Protein AF-0000000068604156 (afdb_homodimer)

Sequence (1608 aa):
MSEGEKRTTPAPGKDPLNFKDESNITRFVRPNRWLSLDIAGKPMLRINWVSAGLASLVLWGFVIWALSAGVNAATEVKGWQAWITVNWTWLYILTQDVWFIFIIYLLFTKFKDVKLGRDDEEPAFSDYEWFSMLFACGIGVGLYTYGVAEPMWYYRMNYYNPQKIPINNDDQRAQQAIFITLFHWGIHGWIPYVLVAITLGVVCYRHGRPMTIRAAFFPLLGENVNGLIGDLIDALSISCTTFGVCTSLGLGVTTIATTIARLNSDVDPNSDTTKGLIIWIITGIACGSVLMGLKNGIRVLSKITFSIGLIFLGALYALDDPMFLLSSVTQSIGHYLQWITVVGWDCDAWPILTQGLLGAGTNGWTHDDGSWKTTAKSWAGYALGKSNEHNVIDAVRATAGGELDATAMWGKRTYFGFMDDWTIFYWGWWISWAPFVGMFIARISRGRTVGQLIKGAFIAPILFGFVYLTTLGSLGIKMQRVAESAIGTNSSVDWSGNSVDCDAFGYGETKMLNMTSAGYAAGKQLQDAGYYPLSCRNGSDHILDVVEPYGKLARPLQTLILIAVSLYFITSSDSGSYVDDLISAMGYENPPVLQKVYWCFTEGALATALVYSGGLKMVQAVSIVAGFPYTLALNFMCISLWRALLDEDENEEHRRKRKSFNTCLFDFLEAFKPDTATSNAPNARERTICALKNFIFPYESIVKCKRATGASEQIAMIHGGIITGLLWTFIGLLASTKAGANAHGVAWLMFFIFVFCVASIRRELRTARNIIGGAMEDFCSVGALFPFALAQMEHEAECIEKMAMSEGEKRTTPAPGKDPLNFKDESNITRFVRPNRWLSLDIAGKPMLRINWVSAGLASLVLWGFVIWALSAGVNAATEVKGWQAWITVNWTWLYILTQDVWFIFIIYLLFTKFKDVKLGRDDEEPAFSDYEWFSMLFACGIGVGLYTYGVAEPMWYYRMNYYNPQKIPINNDDQRAQQAIFITLFHWGIHGWIPYVLVAITLGVVCYRHGRPMTIRAAFFPLLGENVNGLIGDLIDALSISCTTFGVCTSLGLGVTTIATTIARLNSDVDPNSDTTKGLIIWIITGIACGSVLMGLKNGIRVLSKITFSIGLIFLGALYALDDPMFLLSSVTQSIGHYLQWITVVGWDCDAWPILTQGLLGAGTNGWTHDDGSWKTTAKSWAGYALGKSNEHNVIDAVRATAGGELDATAMWGKRTYFGFMDDWTIFYWGWWISWAPFVGMFIARISRGRTVGQLIKGAFIAPILFGFVYLTTLGSLGIKMQRVAESAIGTNSSVDWSGNSVDCDAFGYGETKMLNMTSAGYAAGKQLQDAGYYPLSCRNGSDHILDVVEPYGKLARPLQTLILIAVSLYFITSSDSGSYVDDLISAMGYENPPVLQKVYWCFTEGALATALVYSGGLKMVQAVSIVAGFPYTLALNFMCISLWRALLDEDENEEHRRKRKSFNTCLFDFLEAFKPDTATSNAPNARERTICALKNFIFPYESIVKCKRATGASEQIAMIHGGIITGLLWTFIGLLASTKAGANAHGVAWLMFFIFVFCVASIRRELRTARNIIGGAMEDFCSVGALFPFALAQMEHEAECIEKMA

pLDDT: mean 85.17, std 14.93, range [21.44, 98.06]

Structure (mmCIF, N/CA/C/O backbone):
data_AF-0000000068604156-model_v1
#
loop_
_entity.id
_entity.type
_entity.pdbx_description
1 polymer 'BCCT transporter family'
#
loop_
_atom_site.group_PDB
_atom_site.id
_atom_site.type_symbol
_atom_site.label_atom_id
_atom_site.label_alt_id
_atom_site.label_comp_id
_atom_site.label_asym_id
_atom_site.label_entity_id
_atom_site.label_seq_id
_atom_site.pdbx_PDB_ins_code
_atom_site.Cartn_x
_atom_site.Cartn_y
_atom_site.Cartn_z
_atom_site.occupancy
_atom_site.B_iso_or_equiv
_atom_site.auth_seq_id
_atom_site.auth_comp_id
_atom_site.auth_asym_id
_atom_site.auth_atom_id
_atom_site.pdbx_PDB_model_num
ATOM 1 N N . MET A 1 1 ? 38.281 42.75 -22.125 1 22.11 1 MET A N 1
ATOM 2 C CA . MET A 1 1 ? 37.094 42.406 -21.312 1 22.11 1 MET A CA 1
ATOM 3 C C . MET A 1 1 ? 37.312 41.062 -20.609 1 22.11 1 MET A C 1
ATOM 5 O O . MET A 1 1 ? 37.625 40.062 -21.234 1 22.11 1 MET A O 1
ATOM 9 N N . SER A 1 2 ? 37.656 41.125 -19.281 1 25.17 2 SER A N 1
ATOM 10 C CA . SER A 1 2 ? 38.375 40.125 -18.5 1 25.17 2 SER A CA 1
ATOM 11 C C . SER A 1 2 ? 37.594 38.812 -18.422 1 25.17 2 SER A C 1
ATOM 13 O O . SER A 1 2 ? 36.375 38.812 -18.453 1 25.17 2 SER A O 1
ATOM 15 N N . GLU A 1 3 ? 38.125 37.719 -18.891 1 26.33 3 GLU A N 1
ATOM 16 C CA . GLU A 1 3 ? 37.688 36.312 -18.875 1 26.33 3 GLU A CA 1
ATOM 17 C C . GLU A 1 3 ? 37.062 35.969 -17.531 1 26.33 3 GLU A C 1
ATOM 19 O O . GLU A 1 3 ? 37.719 36.062 -16.484 1 26.33 3 GLU A O 1
ATOM 24 N N . GLY A 1 4 ? 35.875 36.375 -17.297 1 27.47 4 GLY A N 1
ATOM 25 C CA . GLY A 1 4 ? 35.094 36.094 -16.109 1 27.47 4 GLY A CA 1
ATOM 26 C C . GLY A 1 4 ? 35.312 34.688 -15.562 1 27.47 4 GLY A C 1
ATOM 27 O O . GLY A 1 4 ? 35.344 33.719 -16.328 1 27.47 4 GLY A O 1
ATOM 28 N N . GLU A 1 5 ? 36.156 34.562 -14.531 1 30.42 5 GLU A N 1
ATOM 29 C CA . GLU A 1 5 ? 36.5 33.344 -13.781 1 30.42 5 GLU A CA 1
ATOM 30 C C . GLU A 1 5 ? 35.281 32.438 -13.672 1 30.42 5 GLU A C 1
ATOM 32 O O . GLU A 1 5 ? 34.219 32.844 -13.242 1 30.42 5 GLU A O 1
ATOM 37 N N . LYS A 1 6 ? 35.281 31.438 -14.453 1 36.31 6 LYS A N 1
ATOM 38 C CA . LYS A 1 6 ? 34.344 30.328 -14.383 1 36.31 6 LYS A CA 1
ATOM 39 C C . LYS A 1 6 ? 33.969 30 -12.938 1 36.31 6 LYS A C 1
ATOM 41 O O . LYS A 1 6 ? 34.844 29.766 -12.102 1 36.31 6 LYS A O 1
ATOM 46 N N . ARG A 1 7 ? 32.906 30.562 -12.25 1 37.59 7 ARG A N 1
ATOM 47 C CA . ARG A 1 7 ? 32.188 30.344 -10.992 1 37.59 7 ARG A CA 1
ATOM 48 C C . ARG A 1 7 ? 32.125 28.859 -10.664 1 37.59 7 ARG A C 1
ATOM 50 O O . ARG A 1 7 ? 31.156 28.188 -11.031 1 37.59 7 ARG A O 1
ATOM 57 N N . THR A 1 8 ? 33.156 28.156 -10.547 1 38.06 8 THR A N 1
ATOM 58 C CA . THR A 1 8 ? 33.188 26.719 -10.297 1 38.06 8 THR A CA 1
ATOM 59 C C . THR A 1 8 ? 32.688 26.406 -8.883 1 38.06 8 THR A C 1
ATOM 61 O O . THR A 1 8 ? 33.219 26.984 -7.914 1 38.06 8 THR A O 1
ATOM 64 N N . THR A 1 9 ? 31.531 26.016 -8.648 1 44.81 9 THR A N 1
ATOM 65 C CA . THR A 1 9 ? 31.078 25.422 -7.406 1 44.81 9 THR A CA 1
ATOM 66 C C . THR A 1 9 ? 32.062 24.391 -6.895 1 44.81 9 THR A C 1
ATOM 68 O O . THR A 1 9 ? 32.562 23.562 -7.668 1 44.81 9 THR A O 1
ATOM 71 N N . PRO A 1 10 ? 32.719 24.672 -5.762 1 45.16 10 PRO A N 1
ATOM 72 C CA . PRO A 1 10 ? 33.688 23.703 -5.266 1 45.16 10 PRO A CA 1
ATOM 73 C C . PRO A 1 10 ? 33.156 22.281 -5.273 1 45.16 10 PRO A C 1
ATOM 75 O O . PRO A 1 10 ? 31.953 22.062 -5.148 1 45.16 10 PRO A O 1
ATOM 78 N N . ALA A 1 11 ? 33.969 21.344 -5.664 1 48.22 11 ALA A N 1
ATOM 79 C CA . ALA A 1 11 ? 33.688 19.906 -5.645 1 48.22 11 ALA A CA 1
ATOM 80 C C . ALA A 1 11 ? 33.156 19.484 -4.277 1 48.22 11 ALA A C 1
ATOM 82 O O . ALA A 1 11 ? 33.562 20.047 -3.25 1 48.22 11 ALA A O 1
ATOM 83 N N . PRO A 1 12 ? 32.156 18.547 -4.121 1 54.53 12 PRO A N 1
ATOM 84 C CA . PRO A 1 12 ? 31.656 18.016 -2.855 1 54.53 12 PRO A CA 1
ATOM 85 C C . PRO A 1 12 ? 32.781 17.656 -1.875 1 54.53 12 PRO A C 1
ATOM 87 O O . PRO A 1 12 ? 33.781 17.078 -2.271 1 54.53 12 PRO A O 1
ATOM 90 N N . GLY A 1 13 ? 32.75 18.172 -0.569 1 51.59 13 GLY A N 1
ATOM 91 C CA . GLY A 1 13 ? 33.719 17.828 0.482 1 51.59 13 GLY A CA 1
ATOM 92 C C . GLY A 1 13 ? 34.812 18.859 0.665 1 51.59 13 GLY A C 1
ATOM 93 O O . GLY A 1 13 ? 35.625 18.734 1.562 1 51.59 13 GLY A O 1
ATOM 94 N N . LYS A 1 14 ? 34.906 19.828 -0.326 1 57.41 14 LYS A N 1
ATOM 95 C CA . LYS A 1 14 ? 35.969 20.812 -0.213 1 57.41 14 LYS A CA 1
ATOM 96 C C . LYS A 1 14 ? 35.5 22.016 0.609 1 57.41 14 LYS A C 1
ATOM 98 O O . LYS A 1 14 ? 34.344 22.094 0.998 1 57.41 14 LYS A O 1
ATOM 103 N N . ASP A 1 15 ? 36.406 23.016 0.877 1 58.09 15 ASP A N 1
ATOM 104 C CA . ASP A 1 15 ? 36.156 24.125 1.802 1 58.09 15 ASP A CA 1
ATOM 105 C C . ASP A 1 15 ? 34.938 24.938 1.379 1 58.09 15 ASP A C 1
ATOM 107 O O . ASP A 1 15 ? 34.906 25.5 0.277 1 58.09 15 ASP A O 1
ATOM 111 N N . PRO A 1 16 ? 33.844 24.891 2.152 1 65.5 16 PRO A N 1
ATOM 112 C CA . PRO A 1 16 ? 32.625 25.625 1.828 1 65.5 16 PRO A CA 1
ATOM 113 C C . PRO A 1 16 ? 32.812 27.141 1.823 1 65.5 16 PRO A C 1
ATOM 115 O O . PRO A 1 16 ? 33.719 27.641 2.486 1 65.5 16 PRO A O 1
ATOM 118 N N . LEU A 1 17 ? 32.312 27.828 0.831 1 75.31 17 LEU A N 1
ATOM 119 C CA . LEU A 1 17 ? 32.281 29.281 0.786 1 75.31 17 LEU A CA 1
ATOM 120 C C . LEU A 1 17 ? 31.781 29.859 2.105 1 75.31 17 LEU A C 1
ATOM 122 O O . LEU A 1 17 ? 30.969 29.234 2.789 1 75.31 17 LEU A O 1
ATOM 126 N N . ASN A 1 18 ? 32.406 30.922 2.52 1 81.62 18 ASN A N 1
ATOM 127 C CA . ASN A 1 18 ? 31.969 31.641 3.699 1 81.62 18 ASN A CA 1
ATOM 128 C C . ASN A 1 18 ? 30.797 32.562 3.371 1 81.62 18 ASN A C 1
ATOM 130 O O . ASN A 1 18 ? 31 33.625 2.777 1 81.62 18 ASN A O 1
ATOM 134 N N . PHE A 1 19 ? 29.656 32.281 3.852 1 87.88 19 PHE A N 1
ATOM 135 C CA . PHE A 1 19 ? 28.469 33.062 3.467 1 87.88 19 PHE A CA 1
ATOM 136 C C . PHE A 1 19 ? 28.219 34.188 4.441 1 87.88 19 PHE A C 1
ATOM 138 O O . PHE A 1 19 ? 27.156 34.812 4.41 1 87.88 19 PHE A O 1
ATOM 145 N N . LYS A 1 20 ? 29.125 34.5 5.27 1 87 20 LYS A N 1
ATOM 146 C CA . LYS A 1 20 ? 29.125 35.75 6.039 1 87 20 LYS A CA 1
ATOM 147 C C . LYS A 1 20 ? 29.547 36.938 5.172 1 87 20 LYS A C 1
ATOM 149 O O . LYS A 1 20 ? 29.297 38.094 5.523 1 87 20 LYS A O 1
ATOM 154 N N . ASP A 1 21 ? 30.188 36.5 4.113 1 88.31 21 ASP A N 1
ATOM 155 C CA . ASP A 1 21 ? 30.641 37.5 3.133 1 88.31 21 ASP A CA 1
ATOM 156 C C . ASP A 1 21 ? 29.578 37.688 2.041 1 88.31 21 ASP A C 1
ATOM 158 O O . ASP A 1 21 ? 29.266 36.75 1.303 1 88.31 21 ASP A O 1
ATOM 162 N N . GLU A 1 22 ? 29.125 38.875 1.912 1 89.62 22 GLU A N 1
ATOM 163 C CA . GLU A 1 22 ? 28.078 39.219 0.962 1 89.62 22 GLU A CA 1
ATOM 164 C C . GLU A 1 22 ? 28.5 38.906 -0.468 1 89.62 22 GLU A C 1
ATOM 166 O O . GLU A 1 22 ? 27.656 38.531 -1.293 1 89.62 22 GLU A O 1
ATOM 171 N N . SER A 1 23 ? 29.781 39 -0.798 1 88.19 23 SER A N 1
ATOM 172 C CA . SER A 1 23 ? 30.281 38.781 -2.148 1 88.19 23 SER A CA 1
ATOM 173 C C . SER A 1 23 ? 30.047 37.312 -2.578 1 88.19 23 SER A C 1
ATOM 175 O O . SER A 1 23 ? 29.875 37.062 -3.766 1 88.19 23 SER A O 1
ATOM 177 N N . ASN A 1 24 ? 30.031 36.469 -1.601 1 89.12 24 ASN A N 1
ATOM 178 C CA . ASN A 1 24 ? 29.812 35.062 -1.916 1 89.12 24 ASN A CA 1
ATOM 179 C C . ASN A 1 24 ? 28.328 34.781 -2.176 1 89.12 24 ASN A C 1
ATOM 181 O O . ASN A 1 24 ? 27.984 33.844 -2.916 1 89.12 24 ASN A O 1
ATOM 185 N N . ILE A 1 25 ? 27.484 35.562 -1.622 1 90.69 25 ILE A N 1
ATOM 186 C CA . ILE A 1 25 ? 26.047 35.406 -1.786 1 90.69 25 ILE A CA 1
ATOM 187 C C . ILE A 1 25 ? 25.625 35.812 -3.197 1 90.69 25 ILE A C 1
ATOM 189 O O . ILE A 1 25 ? 24.797 35.156 -3.826 1 90.69 25 ILE A O 1
ATOM 193 N N . THR A 1 26 ? 26.219 36.844 -3.684 1 89.75 26 THR A N 1
ATOM 194 C CA . THR A 1 26 ? 25.828 37.406 -4.965 1 89.75 26 THR A CA 1
ATOM 195 C C . THR A 1 26 ? 26.172 36.469 -6.113 1 89.75 26 THR A C 1
ATOM 197 O O . THR A 1 26 ? 25.672 36.625 -7.223 1 89.75 26 THR A O 1
ATOM 200 N N . ARG A 1 27 ? 26.906 35.469 -5.797 1 86.12 27 ARG A N 1
ATOM 201 C CA . ARG A 1 27 ? 27.25 34.469 -6.793 1 86.12 27 ARG A CA 1
ATOM 202 C C . ARG A 1 27 ? 26.047 33.562 -7.094 1 86.12 27 ARG A C 1
ATOM 204 O O . ARG A 1 27 ? 26.016 32.875 -8.117 1 86.12 27 ARG A O 1
ATOM 211 N N . PHE A 1 28 ? 25.141 33.594 -6.223 1 89.44 28 PHE A N 1
ATOM 212 C CA . PHE A 1 28 ? 24.047 32.656 -6.32 1 89.44 28 PHE A CA 1
ATOM 213 C C . PHE A 1 28 ? 22.719 33.344 -6.566 1 89.44 28 PHE A C 1
ATOM 215 O O . PHE A 1 28 ? 21.656 32.781 -6.344 1 89.44 28 PHE A O 1
ATOM 222 N N . VAL A 1 29 ? 22.75 34.594 -6.902 1 88 29 VAL A N 1
ATOM 223 C CA . VAL A 1 29 ? 21.547 35.375 -7.191 1 88 29 VAL A CA 1
ATOM 224 C C . VAL A 1 29 ? 21.766 36.219 -8.445 1 88 29 VAL A C 1
ATOM 226 O O . VAL A 1 29 ? 22.859 36.688 -8.688 1 88 29 VAL A O 1
ATOM 229 N N . ARG A 1 30 ? 20.734 36.344 -9.148 1 86.81 30 ARG A N 1
ATOM 230 C CA . ARG A 1 30 ? 20.828 37.219 -10.305 1 86.81 30 ARG A CA 1
ATOM 231 C C . ARG A 1 30 ? 21.141 38.656 -9.883 1 86.81 30 ARG A C 1
ATOM 233 O O . ARG A 1 30 ? 20.609 39.125 -8.875 1 86.81 30 ARG A O 1
ATOM 240 N N . PRO A 1 31 ? 21.984 39.344 -10.617 1 81.69 31 PRO A N 1
ATOM 241 C CA . PRO A 1 31 ? 22.484 40.656 -10.195 1 81.69 31 PRO A CA 1
ATOM 242 C C . PRO A 1 31 ? 21.359 41.656 -9.984 1 81.69 31 PRO A C 1
ATOM 244 O O . PRO A 1 31 ? 21.422 42.469 -9.055 1 81.69 31 PRO A O 1
ATOM 247 N N . ASN A 1 32 ? 20.375 41.656 -10.727 1 86.69 32 ASN A N 1
ATOM 248 C CA . ASN A 1 32 ? 19.328 42.688 -10.625 1 86.69 32 ASN A CA 1
ATOM 249 C C . ASN A 1 32 ? 18.359 42.375 -9.492 1 86.69 32 ASN A C 1
ATOM 251 O O . ASN A 1 32 ? 17.406 43.125 -9.266 1 86.69 32 ASN A O 1
ATOM 255 N N . ARG A 1 33 ? 18.672 41.406 -8.719 1 91.94 33 ARG A N 1
ATOM 256 C CA . ARG A 1 33 ? 17.688 41 -7.711 1 91.94 33 ARG A CA 1
ATOM 257 C C . ARG A 1 33 ? 18.234 41.25 -6.305 1 91.94 33 ARG A C 1
ATOM 259 O O . ARG A 1 33 ? 17.484 41.188 -5.328 1 91.94 33 ARG A O 1
ATOM 266 N N . TRP A 1 34 ? 19.5 41.469 -6.191 1 93.38 34 TRP A N 1
ATOM 267 C CA . TRP A 1 34 ? 20.125 41.656 -4.883 1 93.38 34 TRP A CA 1
ATOM 268 C C . TRP A 1 34 ? 20.109 43.125 -4.484 1 93.38 34 TRP A C 1
ATOM 270 O O . TRP A 1 34 ? 20.562 44 -5.246 1 93.38 34 TRP A O 1
ATOM 280 N N . LEU A 1 35 ? 19.531 43.438 -3.4 1 93.75 35 LEU A N 1
ATOM 281 C CA . LEU A 1 35 ? 19.484 44.812 -2.883 1 93.75 35 LEU A CA 1
ATOM 282 C C . LEU A 1 35 ? 20.391 44.969 -1.67 1 93.75 35 LEU A C 1
ATOM 284 O O . LEU A 1 35 ? 20.203 44.281 -0.656 1 93.75 35 LEU A O 1
ATOM 288 N N . SER A 1 36 ? 21.438 45.688 -1.734 1 93.31 36 SER A N 1
ATOM 289 C CA . SER A 1 36 ? 22.359 46.062 -0.664 1 93.31 36 SER A CA 1
ATOM 290 C C . SER A 1 36 ? 22.25 47.531 -0.327 1 93.31 36 SER A C 1
ATOM 292 O O . SER A 1 36 ? 22.797 48.375 -1.042 1 93.31 36 SER A O 1
ATOM 294 N N . LEU A 1 37 ? 21.562 47.844 0.757 1 93.31 37 LEU A N 1
ATOM 295 C CA . LEU A 1 37 ? 21.312 49.219 1.115 1 93.31 37 LEU A CA 1
ATOM 296 C C . LEU A 1 37 ? 21.984 49.594 2.436 1 93.31 37 LEU A C 1
ATOM 298 O O . LEU A 1 37 ? 21.781 48.906 3.443 1 93.31 37 LEU A O 1
ATOM 302 N N . ASP A 1 38 ? 22.844 50.5 2.475 1 92.75 38 ASP A N 1
ATOM 303 C CA . ASP A 1 38 ? 23.484 51.062 3.674 1 92.75 38 ASP A CA 1
ATOM 304 C C . ASP A 1 38 ? 23.062 52.5 3.92 1 92.75 38 ASP A C 1
ATOM 306 O O . ASP A 1 38 ? 22.891 53.281 2.975 1 92.75 38 ASP A O 1
ATOM 310 N N . ILE A 1 39 ? 22.75 52.812 5.055 1 90.31 39 ILE A N 1
ATOM 311 C CA . ILE A 1 39 ? 22.469 54.188 5.445 1 90.31 39 ILE A CA 1
ATOM 312 C C . ILE A 1 39 ? 23.469 54.656 6.5 1 90.31 39 ILE A C 1
ATOM 314 O O . ILE A 1 39 ? 23.578 54.031 7.57 1 90.31 39 ILE A O 1
ATOM 318 N N . ALA A 1 40 ? 24.172 55.812 6.254 1 91.81 40 ALA A N 1
ATOM 319 C CA . ALA A 1 40 ? 25.156 56.406 7.156 1 91.81 40 ALA A CA 1
ATOM 320 C C . ALA A 1 40 ? 26.188 55.375 7.59 1 91.81 40 ALA A C 1
ATOM 322 O O . ALA A 1 40 ? 26.547 55.281 8.766 1 91.81 40 ALA A O 1
ATOM 323 N N . GLY A 1 41 ? 26.594 54.406 6.684 1 85.19 41 GLY A N 1
ATOM 324 C CA . GLY A 1 41 ? 27.641 53.438 6.938 1 85.19 41 GLY A CA 1
ATOM 325 C C . GLY A 1 41 ? 27.141 52.188 7.648 1 85.19 41 GLY A C 1
ATOM 326 O O . GLY A 1 41 ? 27.906 51.281 7.93 1 85.19 41 GLY A O 1
ATOM 327 N N . LYS A 1 42 ? 25.906 52.156 7.938 1 90.12 42 LYS A N 1
ATOM 328 C CA . LYS A 1 42 ? 25.328 51 8.602 1 90.12 42 LYS A CA 1
ATOM 329 C C . LYS A 1 42 ? 24.484 50.188 7.637 1 90.12 42 LYS A C 1
ATOM 331 O O . LYS A 1 42 ? 23.688 50.719 6.871 1 90.12 42 LYS A O 1
ATOM 336 N N . PRO A 1 43 ? 24.703 48.938 7.672 1 90.75 43 PRO A N 1
ATOM 337 C CA . PRO A 1 43 ? 23.891 48.094 6.789 1 90.75 43 PRO A CA 1
ATOM 338 C C . PRO A 1 43 ? 22.422 48.094 7.168 1 90.75 43 PRO A C 1
ATOM 340 O O . PRO A 1 43 ? 22.078 47.875 8.336 1 90.75 43 PRO A O 1
ATOM 343 N N . MET A 1 44 ? 21.562 48.344 6.176 1 91.38 44 MET A N 1
ATOM 344 C CA . MET A 1 44 ? 20.141 48.438 6.438 1 91.38 44 MET A CA 1
ATOM 345 C C . MET A 1 44 ? 19.391 47.25 5.805 1 91.38 44 MET A C 1
ATOM 347 O O . MET A 1 44 ? 18.484 46.688 6.422 1 91.38 44 MET A O 1
ATOM 351 N N . LEU A 1 45 ? 19.734 46.938 4.605 1 94.06 45 LEU A N 1
ATOM 352 C CA . LEU A 1 45 ? 19.062 45.844 3.91 1 94.06 45 LEU A CA 1
ATOM 353 C C . LEU A 1 45 ? 20.047 45 3.119 1 94.06 45 LEU A C 1
ATOM 355 O O . LEU A 1 45 ? 21 45.531 2.523 1 94.06 45 LEU A O 1
ATOM 359 N N . ARG A 1 46 ? 20.016 43.781 3.18 1 95.25 46 ARG A N 1
ATOM 360 C CA . ARG A 1 46 ? 20.672 42.75 2.361 1 95.25 46 ARG A CA 1
ATOM 361 C C . ARG A 1 46 ? 19.688 41.656 1.968 1 95.25 46 ARG A C 1
ATOM 363 O O . ARG A 1 46 ? 19.578 40.656 2.648 1 95.25 46 ARG A O 1
ATOM 370 N N . ILE A 1 47 ? 18.891 41.875 0.911 1 95.62 47 ILE A N 1
ATOM 371 C CA . ILE A 1 47 ? 17.812 40.938 0.612 1 95.62 47 ILE A CA 1
ATOM 372 C C . ILE A 1 47 ? 17.703 40.75 -0.897 1 95.62 47 ILE A C 1
ATOM 374 O O . ILE A 1 47 ? 18.172 41.562 -1.677 1 95.62 47 ILE A O 1
ATOM 378 N N . ASN A 1 48 ? 17.266 39.594 -1.276 1 96.38 48 ASN A N 1
ATOM 379 C CA . ASN A 1 48 ? 16.656 39.406 -2.596 1 96.38 48 ASN A CA 1
ATOM 380 C C . ASN A 1 48 ? 15.266 40 -2.654 1 96.38 48 ASN A C 1
ATOM 382 O O . ASN A 1 48 ? 14.305 39.438 -2.148 1 96.38 48 ASN A O 1
ATOM 386 N N . TRP A 1 49 ? 15.117 41.094 -3.318 1 95.25 49 TRP A N 1
ATOM 387 C CA . TRP A 1 49 ? 13.906 41.906 -3.184 1 95.25 49 TRP A CA 1
ATOM 388 C C . TRP A 1 49 ? 12.734 41.25 -3.908 1 95.25 49 TRP A C 1
ATOM 390 O O . TRP A 1 49 ? 11.578 41.531 -3.625 1 95.25 49 TRP A O 1
ATOM 400 N N . VAL A 1 50 ? 12.984 40.344 -4.816 1 95.56 50 VAL A N 1
ATOM 401 C CA . VAL A 1 50 ? 11.898 39.688 -5.52 1 95.56 50 VAL A CA 1
ATOM 402 C C . VAL A 1 50 ? 11.234 38.656 -4.602 1 95.56 50 VAL A C 1
ATOM 404 O O . VAL A 1 50 ? 10.016 38.688 -4.41 1 95.56 50 VAL A O 1
ATOM 407 N N . SER A 1 51 ? 12.055 37.719 -4.07 1 95.62 51 SER A N 1
ATOM 408 C CA . SER A 1 51 ? 11.492 36.719 -3.184 1 95.62 51 SER A CA 1
ATOM 409 C C . SER A 1 51 ? 10.875 37.344 -1.939 1 95.62 51 SER A C 1
ATOM 411 O O . SER A 1 51 ? 9.766 37 -1.538 1 95.62 51 SER A O 1
ATOM 413 N N . ALA A 1 52 ? 11.578 38.281 -1.325 1 96.5 52 ALA A N 1
ATOM 414 C CA . ALA A 1 52 ? 11.078 38.969 -0.134 1 96.5 52 ALA A CA 1
ATOM 415 C C . ALA A 1 52 ? 9.812 39.75 -0.445 1 96.5 52 ALA A C 1
ATOM 417 O O . ALA A 1 52 ? 8.875 39.781 0.357 1 96.5 52 ALA A O 1
ATOM 418 N N . GLY A 1 53 ? 9.867 40.438 -1.541 1 96.62 53 GLY A N 1
ATOM 419 C CA . GLY A 1 53 ? 8.711 41.219 -1.954 1 96.62 53 GLY A CA 1
ATOM 420 C C . GLY A 1 53 ? 7.484 40.375 -2.232 1 96.62 53 GLY A C 1
ATOM 421 O O . GLY A 1 53 ? 6.375 40.719 -1.831 1 96.62 53 GLY A O 1
ATOM 422 N N . LEU A 1 54 ? 7.715 39.281 -2.92 1 96.5 54 LEU A N 1
ATOM 423 C CA . LEU A 1 54 ? 6.605 38.375 -3.219 1 96.5 54 LEU A CA 1
ATOM 424 C C . LEU A 1 54 ? 6.012 37.812 -1.938 1 96.5 54 LEU A C 1
ATOM 426 O O . LEU A 1 54 ? 4.789 37.75 -1.79 1 96.5 54 LEU A O 1
ATOM 430 N N . ALA A 1 55 ? 6.867 37.375 -1.063 1 96.88 55 ALA A N 1
ATOM 431 C CA . ALA A 1 55 ? 6.398 36.875 0.217 1 96.88 55 ALA A CA 1
ATOM 432 C C . ALA A 1 55 ? 5.641 37.938 1 1 96.88 55 ALA A C 1
ATOM 434 O O . ALA A 1 55 ? 4.578 37.656 1.568 1 96.88 55 ALA A O 1
ATOM 435 N N . SER A 1 56 ? 6.172 39.125 1 1 97.31 56 SER A N 1
ATOM 436 C CA . SER A 1 56 ? 5.547 40.25 1.721 1 97.31 56 SER A CA 1
ATOM 437 C C . SER A 1 56 ? 4.184 40.594 1.131 1 97.31 56 SER A C 1
ATOM 439 O O . SER A 1 56 ? 3.244 40.906 1.865 1 97.31 56 SER A O 1
ATOM 441 N N . LEU A 1 57 ? 4.141 40.562 -0.126 1 97.06 57 LEU A N 1
ATOM 442 C CA . LEU A 1 57 ? 2.877 40.844 -0.798 1 97.06 57 LEU A CA 1
ATOM 443 C C . LEU A 1 57 ? 1.803 39.844 -0.39 1 97.06 57 LEU A C 1
ATOM 445 O O . LEU A 1 57 ? 0.657 40.219 -0.138 1 97.06 57 LEU A O 1
ATOM 449 N N . VAL A 1 58 ? 2.16 38.656 -0.362 1 94.94 58 VAL A N 1
ATOM 450 C CA . VAL A 1 58 ? 1.208 37.594 0.006 1 94.94 58 VAL A CA 1
ATOM 451 C C . VAL A 1 58 ? 0.805 37.75 1.47 1 94.94 58 VAL A C 1
ATOM 453 O O . VAL A 1 58 ? -0.382 37.719 1.802 1 94.94 58 VAL A O 1
ATOM 456 N N . LEU A 1 59 ? 1.749 37.938 2.332 1 95.44 59 LEU A N 1
ATOM 457 C CA . LEU A 1 59 ? 1.508 38 3.771 1 95.44 59 LEU A CA 1
ATOM 458 C C . LEU A 1 59 ? 0.733 39.25 4.148 1 95.44 59 LEU A C 1
ATOM 460 O O . LEU A 1 59 ? -0.294 39.188 4.828 1 95.44 59 LEU A O 1
ATOM 464 N N . TRP A 1 60 ? 1.184 40.375 3.697 1 96.19 60 TRP A N 1
ATOM 465 C CA . TRP A 1 60 ? 0.517 41.625 4.055 1 96.19 60 TRP A CA 1
ATOM 466 C C . TRP A 1 60 ? -0.791 41.781 3.285 1 96.19 60 TRP A C 1
ATOM 468 O O . TRP A 1 60 ? -1.754 42.344 3.799 1 96.19 60 TRP A O 1
ATOM 478 N N . GLY A 1 61 ? -0.767 41.344 2.047 1 95.44 61 GLY A N 1
ATOM 479 C CA . GLY A 1 61 ? -2.043 41.25 1.354 1 95.44 61 GLY A CA 1
ATOM 480 C C . GLY A 1 61 ? -3.098 40.469 2.113 1 95.44 61 GLY A C 1
ATOM 481 O O . GLY A 1 61 ? -4.254 40.906 2.197 1 95.44 61 GLY A O 1
ATOM 482 N N . PHE A 1 62 ? -2.697 39.406 2.627 1 92.81 62 PHE A N 1
ATOM 483 C CA . PHE A 1 62 ? -3.613 38.594 3.396 1 92.81 62 PHE A CA 1
ATOM 484 C C . PHE A 1 62 ? -4.031 39.281 4.684 1 92.81 62 PHE A C 1
ATOM 486 O O . PHE A 1 62 ? -5.199 39.219 5.074 1 92.81 62 PHE A O 1
ATOM 493 N N . VAL A 1 63 ? -3.094 39.875 5.422 1 92.06 63 VAL A N 1
ATOM 494 C CA . VAL A 1 63 ? -3.367 40.594 6.664 1 92.06 63 VAL A CA 1
ATOM 495 C C . VAL A 1 63 ? -4.418 41.656 6.414 1 92.06 63 VAL A C 1
ATOM 497 O O . VAL A 1 63 ? -5.41 41.75 7.141 1 92.06 63 VAL A O 1
ATOM 500 N N . ILE A 1 64 ? -4.207 42.406 5.375 1 94.94 64 ILE A N 1
ATOM 501 C CA . ILE A 1 64 ? -5.117 43.5 5.047 1 94.94 64 ILE A CA 1
ATOM 502 C C . ILE A 1 64 ? -6.488 42.938 4.684 1 94.94 64 ILE A C 1
ATOM 504 O O . ILE A 1 64 ? -7.516 43.406 5.148 1 94.94 64 ILE A O 1
ATOM 508 N N . TRP A 1 65 ? -6.449 41.906 3.943 1 93.56 65 TRP A N 1
ATOM 509 C CA . TRP A 1 65 ? -7.707 41.281 3.539 1 93.56 65 TRP A CA 1
ATOM 510 C C . TRP A 1 65 ? -8.445 40.719 4.742 1 93.56 65 TRP A C 1
ATOM 512 O O . TRP A 1 65 ? -9.648 40.938 4.898 1 93.56 65 TRP A O 1
ATOM 522 N N . ALA A 1 66 ? -7.77 39.969 5.586 1 91.56 66 ALA A N 1
ATOM 523 C CA . ALA A 1 66 ? -8.383 39.344 6.746 1 91.56 66 ALA A CA 1
ATOM 524 C C . ALA A 1 66 ? -8.977 40.375 7.699 1 91.56 66 ALA A C 1
ATOM 526 O O . ALA A 1 66 ? -10.078 40.188 8.211 1 91.56 66 ALA A O 1
ATOM 527 N N . LEU A 1 67 ? -8.312 41.469 7.941 1 90.88 67 LEU A N 1
ATOM 528 C CA . LEU A 1 67 ? -8.781 42.5 8.852 1 90.88 67 LEU A CA 1
ATOM 529 C C . LEU A 1 67 ? -9.945 43.281 8.25 1 90.88 67 LEU A C 1
ATOM 531 O O . LEU A 1 67 ? -10.852 43.688 8.969 1 90.88 67 LEU A O 1
ATOM 535 N N . SER A 1 68 ? -9.922 43.438 6.973 1 93.12 68 SER A N 1
ATOM 536 C CA . SER A 1 68 ? -10.992 44.156 6.301 1 93.12 68 SER A CA 1
ATOM 537 C C . SER A 1 68 ? -12.258 43.312 6.203 1 93.12 68 SER A C 1
ATOM 539 O O . SER A 1 68 ? -13.367 43.844 6.363 1 93.12 68 SER A O 1
ATOM 541 N N . ALA A 1 69 ? -12.094 42.062 5.945 1 90.44 69 ALA A N 1
ATOM 542 C CA . ALA A 1 69 ? -13.234 41.156 5.766 1 90.44 69 ALA A CA 1
ATOM 543 C C . ALA A 1 69 ? -13.812 40.75 7.113 1 90.44 69 ALA A C 1
ATOM 545 O O . ALA A 1 69 ? -14.977 40.344 7.199 1 90.44 69 ALA A O 1
ATOM 546 N N . GLY A 1 70 ? -13.031 40.781 8.133 1 85.56 70 GLY A N 1
ATOM 547 C CA . GLY A 1 70 ? -13.484 40.406 9.461 1 85.56 70 GLY A CA 1
ATOM 548 C C . GLY A 1 70 ? -13.906 38.938 9.539 1 85.56 70 GLY A C 1
ATOM 549 O O . GLY A 1 70 ? -13.172 38.062 9.109 1 85.56 70 GLY A O 1
ATOM 550 N N . VAL A 1 71 ? -15.062 38.656 9.984 1 80.5 71 VAL A N 1
ATOM 551 C CA . VAL A 1 71 ? -15.57 37.312 10.266 1 80.5 71 VAL A CA 1
ATOM 552 C C . VAL A 1 71 ? -15.828 36.594 8.961 1 80.5 71 VAL A C 1
ATOM 554 O O . VAL A 1 71 ? -15.727 35.344 8.906 1 80.5 71 VAL A O 1
ATOM 557 N N . ASN A 1 72 ? -16.031 37.281 7.945 1 84.12 72 ASN A N 1
ATOM 558 C CA . ASN A 1 72 ? -16.266 36.688 6.645 1 84.12 72 ASN A CA 1
ATOM 559 C C . ASN A 1 72 ? -15 36 6.109 1 84.12 72 ASN A C 1
ATOM 561 O O . ASN A 1 72 ? -15.086 35.062 5.305 1 84.12 72 ASN A O 1
ATOM 565 N N . ALA A 1 73 ? -13.898 36.469 6.543 1 86.94 73 ALA A N 1
ATOM 566 C CA . ALA A 1 73 ? -12.641 35.875 6.109 1 86.94 73 ALA A CA 1
ATOM 567 C C . ALA A 1 73 ? -12.531 34.438 6.586 1 86.94 73 ALA A C 1
ATOM 569 O O . ALA A 1 73 ? -12.07 33.562 5.844 1 86.94 73 ALA A O 1
ATOM 570 N N . ALA A 1 74 ? -13.016 34.219 7.742 1 85 74 ALA A N 1
ATOM 571 C CA . ALA A 1 74 ? -12.945 32.875 8.305 1 85 74 ALA A CA 1
ATOM 572 C C . ALA A 1 74 ? -13.82 31.891 7.52 1 85 74 ALA A C 1
ATOM 574 O O . ALA A 1 74 ? -13.438 30.75 7.301 1 85 74 ALA A O 1
ATOM 575 N N . THR A 1 75 ? -14.914 32.344 7.109 1 81.69 75 THR A N 1
ATOM 576 C CA . THR A 1 75 ? -15.828 31.531 6.34 1 81.69 75 THR A CA 1
ATOM 577 C C . THR A 1 75 ? -15.227 31.156 4.988 1 81.69 75 THR A C 1
ATOM 579 O O . THR A 1 75 ? -15.328 30.016 4.543 1 81.69 75 THR A O 1
ATOM 582 N N . GLU A 1 76 ? -14.602 32.125 4.414 1 83.25 76 GLU A N 1
ATOM 583 C CA . GLU A 1 76 ? -13.992 31.875 3.107 1 83.25 76 GLU A CA 1
ATOM 584 C C . GLU A 1 76 ? -12.828 30.906 3.207 1 83.25 76 GLU A C 1
ATOM 586 O O . GLU A 1 76 ? -12.711 29.984 2.396 1 83.25 76 GLU A O 1
ATOM 591 N N . VAL A 1 77 ? -12.016 31.125 4.152 1 86.69 77 VAL A N 1
ATOM 592 C CA . VAL A 1 77 ? -10.836 30.281 4.305 1 86.69 77 VAL A CA 1
ATOM 593 C C . VAL A 1 77 ? -11.25 28.859 4.668 1 86.69 77 VAL A C 1
ATOM 595 O O . VAL A 1 77 ? -10.617 27.891 4.234 1 86.69 77 VAL A O 1
ATOM 598 N N . LYS A 1 78 ? -12.297 28.703 5.43 1 83.88 78 LYS A N 1
ATOM 599 C CA . LYS A 1 78 ? -12.812 27.375 5.766 1 83.88 78 LYS A CA 1
ATOM 600 C C . LYS A 1 78 ? -13.352 26.672 4.523 1 83.88 78 LYS A C 1
ATOM 602 O O . LYS A 1 78 ? -13.25 25.453 4.414 1 83.88 78 LYS A O 1
ATOM 607 N N . GLY A 1 79 ? -13.867 27.469 3.641 1 82.81 79 GLY A N 1
ATOM 608 C CA . GLY A 1 79 ? -14.273 26.922 2.359 1 82.81 79 GLY A CA 1
ATOM 609 C C . GLY A 1 79 ? -13.117 26.359 1.555 1 82.81 79 GLY A C 1
ATOM 610 O O . GLY A 1 79 ? -13.242 25.297 0.936 1 82.81 79 GLY A O 1
ATOM 611 N N . TRP A 1 80 ? -11.977 27.141 1.63 1 85.31 80 TRP A N 1
ATOM 612 C CA . TRP A 1 80 ? -10.789 26.672 0.938 1 85.31 80 TRP A CA 1
ATOM 613 C C . TRP A 1 80 ? -10.273 25.375 1.561 1 85.31 80 TRP A C 1
ATOM 615 O O . TRP A 1 80 ? -9.883 24.453 0.848 1 85.31 80 TRP A O 1
ATOM 625 N N . GLN A 1 81 ? -10.328 25.328 2.83 1 86.88 81 GLN A N 1
ATOM 626 C CA . GLN A 1 81 ? -9.898 24.141 3.547 1 86.88 81 GLN A CA 1
ATOM 627 C C . GLN A 1 81 ? -10.758 22.922 3.176 1 86.88 81 GLN A C 1
ATOM 629 O O . GLN A 1 81 ? -10.234 21.844 2.912 1 86.88 81 GLN A O 1
ATOM 634 N N . ALA A 1 82 ? -12.031 23.078 3.162 1 83.06 82 ALA A N 1
ATOM 635 C CA . ALA A 1 82 ? -12.953 22 2.85 1 83.06 82 ALA A CA 1
ATOM 636 C C . ALA A 1 82 ? -12.742 21.484 1.427 1 83.06 82 ALA A C 1
ATOM 638 O O . ALA A 1 82 ? -12.828 20.281 1.176 1 83.06 82 ALA A O 1
ATOM 639 N N . TRP A 1 83 ? -12.469 22.422 0.562 1 84.69 83 TRP A N 1
ATOM 640 C CA . TRP A 1 83 ? -12.211 22.047 -0.824 1 84.69 83 TRP A CA 1
ATOM 641 C C . TRP A 1 83 ? -10.969 21.156 -0.925 1 84.69 83 TRP A C 1
ATOM 643 O O . TRP A 1 83 ? -10.953 20.188 -1.679 1 84.69 83 TRP A O 1
ATOM 653 N N . ILE A 1 84 ? -9.992 21.5 -0.199 1 87.75 84 ILE A N 1
ATOM 654 C CA . ILE A 1 84 ? -8.758 20.719 -0.198 1 87.75 84 ILE A CA 1
ATOM 655 C C . ILE A 1 84 ? -9.016 19.344 0.382 1 87.75 84 ILE A C 1
ATOM 657 O O . ILE A 1 84 ? -8.57 18.328 -0.176 1 87.75 84 ILE A O 1
ATOM 661 N N . THR A 1 85 ? -9.766 19.25 1.415 1 86.06 85 THR A N 1
ATOM 662 C CA . THR A 1 85 ? -10.023 17.984 2.082 1 86.06 85 THR A CA 1
ATOM 663 C C . THR A 1 85 ? -10.82 17.047 1.171 1 86.06 85 THR A C 1
ATOM 665 O O . THR A 1 85 ? -10.5 15.867 1.054 1 86.06 85 THR A O 1
ATOM 668 N N . VAL A 1 86 ? -11.797 17.578 0.481 1 82.31 86 VAL A N 1
ATOM 669 C CA . VAL A 1 86 ? -12.695 16.766 -0.33 1 82.31 86 VAL A CA 1
ATOM 670 C C . VAL A 1 86 ? -11.961 16.25 -1.563 1 82.31 86 VAL A C 1
ATOM 672 O O . VAL A 1 86 ? -12.156 15.102 -1.978 1 82.31 86 VAL A O 1
ATOM 675 N N . ASN A 1 87 ? -11.008 17.078 -2.012 1 85.12 87 ASN A N 1
ATOM 676 C CA . ASN A 1 87 ? -10.461 16.75 -3.322 1 85.12 87 ASN A CA 1
ATOM 677 C C . ASN A 1 87 ? -9.047 16.172 -3.209 1 85.12 87 ASN A C 1
ATOM 679 O O . ASN A 1 87 ? -8.594 15.453 -4.098 1 85.12 87 ASN A O 1
ATOM 683 N N . TRP A 1 88 ? -8.375 16.484 -2.139 1 89.62 88 TRP A N 1
ATOM 684 C CA . TRP A 1 88 ? -6.941 16.219 -2.195 1 89.62 88 TRP A CA 1
ATOM 685 C C . TRP A 1 88 ? -6.484 15.43 -0.974 1 89.62 88 TRP A C 1
ATOM 687 O O . TRP A 1 88 ? -5.285 15.336 -0.708 1 89.62 88 TRP A O 1
ATOM 697 N N . THR A 1 89 ? -7.418 14.844 -0.242 1 91.31 89 THR A N 1
ATOM 698 C CA . THR A 1 89 ? -7.047 14.008 0.896 1 91.31 89 THR A CA 1
ATOM 699 C C . THR A 1 89 ? -6.113 12.883 0.461 1 91.31 89 THR A C 1
ATOM 701 O O . THR A 1 89 ? -5.137 12.578 1.15 1 91.31 89 THR A O 1
ATOM 704 N N . TRP A 1 90 ? -6.352 12.32 -0.69 1 93 90 TRP A N 1
ATOM 705 C CA . TRP A 1 90 ? -5.523 11.227 -1.173 1 93 90 TRP A CA 1
ATOM 706 C C . TRP A 1 90 ? -4.074 11.672 -1.348 1 93 90 TRP A C 1
ATOM 708 O O . TRP A 1 90 ? -3.148 10.914 -1.051 1 93 90 TRP A O 1
ATOM 718 N N . LEU A 1 91 ? -3.854 12.828 -1.83 1 92.94 91 LEU A N 1
ATOM 719 C CA . LEU A 1 91 ? -2.506 13.328 -2.076 1 92.94 91 LEU A CA 1
ATOM 720 C C . LEU A 1 91 ? -1.762 13.555 -0.764 1 92.94 91 LEU A C 1
ATOM 722 O O . LEU A 1 91 ? -0.591 13.18 -0.64 1 92.94 91 LEU A O 1
ATOM 726 N N . TYR A 1 92 ? -2.461 14.18 0.217 1 93.5 92 TYR A N 1
ATOM 727 C CA . TYR A 1 92 ? -1.854 14.414 1.523 1 93.5 92 TYR A CA 1
ATOM 728 C C . TYR A 1 92 ? -1.442 13.094 2.174 1 93.5 92 TYR A C 1
ATOM 730 O O . TYR A 1 92 ? -0.33 12.977 2.691 1 93.5 92 TYR A O 1
ATOM 738 N N . ILE A 1 93 ? -2.334 12.125 2.082 1 95.19 93 ILE A N 1
ATOM 739 C CA . ILE A 1 93 ? -2.117 10.859 2.771 1 95.19 93 ILE A CA 1
ATOM 740 C C . ILE A 1 93 ? -1.04 10.055 2.049 1 95.19 93 ILE A C 1
ATOM 742 O O . ILE A 1 93 ? -0.094 9.57 2.674 1 95.19 93 ILE A O 1
ATOM 746 N N . LEU A 1 94 ? -1.139 9.953 0.782 1 94.19 94 LEU A N 1
ATOM 747 C CA . LEU A 1 94 ? -0.192 9.156 0.003 1 94.19 94 LEU A CA 1
ATOM 748 C C . LEU A 1 94 ? 1.22 9.719 0.127 1 94.19 94 LEU A C 1
ATOM 750 O O . LEU A 1 94 ? 2.178 8.969 0.317 1 94.19 94 LEU A O 1
ATOM 754 N N . THR A 1 95 ? 1.361 11.008 0.042 1 95 95 THR A N 1
ATOM 755 C CA . THR A 1 95 ? 2.688 11.617 0.042 1 95 95 THR A CA 1
ATOM 756 C C . THR A 1 95 ? 3.369 11.422 1.394 1 95 95 THR A C 1
ATOM 758 O O . THR A 1 95 ? 4.566 11.141 1.456 1 95 95 THR A O 1
ATOM 761 N N . GLN A 1 96 ? 2.582 11.586 2.496 1 95.44 96 GLN A N 1
ATOM 762 C CA . GLN A 1 96 ? 3.156 11.398 3.824 1 95.44 96 GLN A CA 1
ATOM 763 C C . GLN A 1 96 ? 3.764 10.008 3.965 1 95.44 96 GLN A C 1
ATOM 765 O O . GLN A 1 96 ? 4.863 9.859 4.5 1 95.44 96 GLN A O 1
ATOM 770 N N . ASP A 1 97 ? 3.047 9.055 3.463 1 95.31 97 ASP A N 1
ATOM 771 C CA . ASP A 1 97 ? 3.498 7.668 3.594 1 95.31 97 ASP A CA 1
ATOM 772 C C . ASP A 1 97 ? 4.676 7.387 2.662 1 95.31 97 ASP A C 1
ATOM 774 O O . ASP A 1 97 ? 5.605 6.664 3.029 1 95.31 97 ASP A O 1
ATOM 778 N N . VAL A 1 98 ? 4.664 7.961 1.482 1 94.12 98 VAL A N 1
ATOM 779 C CA . VAL A 1 98 ? 5.754 7.77 0.533 1 94.12 98 VAL A CA 1
ATOM 780 C C . VAL A 1 98 ? 7.023 8.438 1.062 1 94.12 98 VAL A C 1
ATOM 782 O O . VAL A 1 98 ? 8.117 7.875 0.967 1 94.12 98 VAL A O 1
ATOM 785 N N . TRP A 1 99 ? 6.898 9.688 1.638 1 97.06 99 TRP A N 1
ATOM 786 C CA . TRP A 1 99 ? 8.047 10.367 2.234 1 97.06 99 TRP A CA 1
ATOM 787 C C . TRP A 1 99 ? 8.648 9.539 3.363 1 97.06 99 TRP A C 1
ATOM 789 O O . TRP A 1 99 ? 9.867 9.453 3.498 1 97.06 99 TRP A O 1
ATOM 799 N N . PHE A 1 100 ? 7.773 8.875 4.156 1 96.44 100 PHE A N 1
ATOM 800 C CA . PHE A 1 100 ? 8.219 8.039 5.266 1 96.44 100 PHE A CA 1
ATOM 801 C C . PHE A 1 100 ? 9.031 6.855 4.754 1 96.44 100 PHE A C 1
ATOM 803 O O . PHE A 1 100 ? 10.109 6.57 5.27 1 96.44 100 PHE A O 1
ATOM 810 N N . ILE A 1 101 ? 8.477 6.164 3.756 1 94.12 101 ILE A N 1
ATOM 811 C CA . ILE A 1 101 ? 9.148 5 3.186 1 94.12 101 ILE A CA 1
ATOM 812 C C . ILE A 1 101 ? 10.5 5.418 2.605 1 94.12 101 ILE A C 1
ATOM 814 O O . ILE A 1 101 ? 11.5 4.711 2.77 1 94.12 101 ILE A O 1
ATOM 818 N N . PHE A 1 102 ? 10.586 6.57 2.01 1 94.94 102 PHE A N 1
ATOM 819 C CA . PHE A 1 102 ? 11.797 7.09 1.396 1 94.94 102 PHE A CA 1
ATOM 820 C C . PHE A 1 102 ? 12.867 7.359 2.451 1 94.94 102 PHE A C 1
ATOM 822 O O . PHE A 1 102 ? 14.016 6.945 2.299 1 94.94 102 PHE A O 1
ATOM 829 N N . ILE A 1 103 ? 12.453 8.008 3.562 1 96.06 103 ILE A N 1
ATOM 830 C CA . ILE A 1 103 ? 13.391 8.367 4.621 1 96.06 103 ILE A CA 1
ATOM 831 C C . ILE A 1 103 ? 13.906 7.102 5.301 1 96.06 103 ILE A C 1
ATOM 833 O O . ILE A 1 103 ? 15.109 6.98 5.574 1 96.06 103 ILE A O 1
ATOM 837 N N . ILE A 1 104 ? 13.047 6.105 5.551 1 94.56 104 ILE A N 1
ATOM 838 C CA . ILE A 1 104 ? 13.461 4.859 6.188 1 94.56 104 ILE A CA 1
ATOM 839 C C . ILE A 1 104 ? 14.367 4.07 5.242 1 94.56 104 ILE A C 1
ATOM 841 O O . ILE A 1 104 ? 15.32 3.428 5.684 1 94.56 104 ILE A O 1
ATOM 845 N N . TYR A 1 105 ? 14.023 4.121 3.99 1 93.69 105 TYR A N 1
ATOM 846 C CA . TYR A 1 105 ? 14.844 3.453 2.988 1 93.69 105 TYR A CA 1
ATOM 847 C C . TYR A 1 105 ? 16.281 3.965 3.033 1 93.69 105 TYR A C 1
ATOM 849 O O . TYR A 1 105 ? 17.219 3.184 2.91 1 93.69 105 TYR A O 1
ATOM 857 N N . LEU A 1 106 ? 16.5 5.277 3.23 1 93.31 106 LEU A N 1
ATOM 858 C CA . LEU A 1 106 ? 17.828 5.879 3.273 1 93.31 106 LEU A CA 1
ATOM 859 C C . LEU A 1 106 ? 18.656 5.289 4.41 1 93.31 106 LEU A C 1
ATOM 861 O O . LEU A 1 106 ? 19.875 5.145 4.289 1 93.31 106 LEU A O 1
ATOM 865 N N . LEU A 1 107 ? 18.016 4.844 5.504 1 92.69 107 LEU A N 1
ATOM 866 C CA . LEU A 1 107 ? 18.688 4.285 6.664 1 92.69 107 LEU A CA 1
ATOM 867 C C . LEU A 1 107 ? 19.312 2.93 6.332 1 92.69 107 LEU A C 1
ATOM 869 O O . LEU A 1 107 ? 20.25 2.484 7.008 1 92.69 107 LEU A O 1
ATOM 873 N N . PHE A 1 108 ? 18.766 2.352 5.273 1 88.88 108 PHE A N 1
ATOM 874 C CA . PHE A 1 108 ? 19.25 1.014 4.934 1 88.88 108 PHE A CA 1
ATOM 875 C C . PHE A 1 108 ? 20.156 1.054 3.713 1 88.88 108 PHE A C 1
ATOM 877 O O . PHE A 1 108 ? 20.5 0.01 3.156 1 88.88 108 PHE A O 1
ATOM 884 N N . THR A 1 109 ? 20.531 2.189 3.316 1 89.19 109 THR A N 1
ATOM 885 C CA . THR A 1 109 ? 21.469 2.359 2.203 1 89.19 109 THR A CA 1
ATOM 886 C C . THR A 1 109 ? 22.797 2.928 2.686 1 89.19 109 THR A C 1
ATOM 888 O O . THR A 1 109 ? 22.938 3.279 3.859 1 89.19 109 THR A O 1
ATOM 891 N N . LYS A 1 110 ? 23.719 3.053 1.768 1 90 110 LYS A N 1
ATOM 892 C CA . LYS A 1 110 ? 25.031 3.611 2.078 1 90 110 LYS A CA 1
ATOM 893 C C . LYS A 1 110 ? 24.938 5.117 2.318 1 90 110 LYS A C 1
ATOM 895 O O . LYS A 1 110 ? 25.844 5.707 2.902 1 90 110 LYS A O 1
ATOM 900 N N . PHE A 1 111 ? 23.875 5.715 2 1 93.5 111 PHE A N 1
ATOM 901 C CA . PHE A 1 111 ? 23.75 7.164 2.072 1 93.5 111 PHE A CA 1
ATOM 902 C C . PHE A 1 111 ? 23.578 7.625 3.514 1 93.5 111 PHE A C 1
ATOM 904 O O . PHE A 1 111 ? 23.719 8.812 3.818 1 93.5 111 PHE A O 1
ATOM 911 N N . LYS A 1 112 ? 23.219 6.699 4.41 1 94.5 112 LYS A N 1
ATOM 912 C CA . LYS A 1 112 ? 23.094 7.047 5.82 1 94.5 112 LYS A CA 1
ATOM 913 C C . LYS A 1 112 ? 24.422 7.578 6.379 1 94.5 112 LYS A C 1
ATOM 915 O O . LYS A 1 112 ? 24.422 8.297 7.379 1 94.5 112 LYS A O 1
ATOM 920 N N . ASP A 1 113 ? 25.5 7.281 5.645 1 94.38 113 ASP A N 1
ATOM 921 C CA . ASP A 1 113 ? 26.828 7.621 6.156 1 94.38 113 ASP A CA 1
ATOM 922 C C . ASP A 1 113 ? 27.328 8.922 5.539 1 94.38 113 ASP A C 1
ATOM 924 O O . ASP A 1 113 ? 28.422 9.406 5.891 1 94.38 113 ASP A O 1
ATOM 928 N N . VAL A 1 114 ? 26.547 9.547 4.715 1 93.75 114 VAL A N 1
ATOM 929 C CA . VAL A 1 114 ? 26.953 10.812 4.109 1 93.75 114 VAL A CA 1
ATOM 930 C C . VAL A 1 114 ? 27.016 11.898 5.18 1 93.75 114 VAL A C 1
ATOM 932 O O . VAL A 1 114 ? 26.031 12.133 5.898 1 93.75 114 VAL A O 1
ATOM 935 N N . LYS A 1 115 ? 28.156 12.57 5.285 1 94.69 115 LYS A N 1
ATOM 936 C CA . LYS A 1 115 ? 28.375 13.617 6.277 1 94.69 115 LYS A CA 1
ATOM 937 C C . LYS A 1 115 ? 27.859 14.961 5.785 1 94.69 115 LYS A C 1
ATOM 939 O O . LYS A 1 115 ? 28.047 15.32 4.621 1 94.69 115 LYS A O 1
ATOM 944 N N . LEU A 1 116 ? 27.156 15.703 6.66 1 95.25 116 LEU A N 1
ATOM 945 C CA . LEU A 1 116 ? 26.703 17.047 6.344 1 95.25 116 LEU A CA 1
ATOM 946 C C . LEU A 1 116 ? 27.812 18.062 6.586 1 95.25 116 LEU A C 1
ATOM 948 O O . LEU A 1 116 ? 27.797 18.781 7.59 1 95.25 116 LEU A O 1
ATOM 952 N N . GLY A 1 117 ? 28.609 18.109 5.785 1 92.25 117 GLY A N 1
ATOM 953 C CA . GLY A 1 117 ? 29.844 18.891 5.871 1 92.25 117 GLY A CA 1
ATOM 954 C C . GLY A 1 117 ? 31.047 18.172 5.332 1 92.25 117 GLY A C 1
ATOM 955 O O . GLY A 1 117 ? 30.953 17.375 4.391 1 92.25 117 GLY A O 1
ATOM 956 N N . ARG A 1 118 ? 32.219 18.516 5.859 1 88.5 118 ARG A N 1
ATOM 957 C CA . ARG A 1 118 ? 33.469 17.828 5.492 1 88.5 118 ARG A CA 1
ATOM 958 C C . ARG A 1 118 ? 33.531 16.438 6.113 1 88.5 118 ARG A C 1
ATOM 960 O O . ARG A 1 118 ? 32.906 16.188 7.141 1 88.5 118 ARG A O 1
ATOM 967 N N . ASP A 1 119 ? 34.25 15.625 5.559 1 86.38 119 ASP A N 1
ATOM 968 C CA . ASP A 1 119 ? 34.312 14.242 6.02 1 86.38 119 ASP A CA 1
ATOM 969 C C . ASP A 1 119 ? 34.75 14.172 7.477 1 86.38 119 ASP A C 1
ATOM 971 O O . ASP A 1 119 ? 34.344 13.273 8.211 1 86.38 119 ASP A O 1
ATOM 975 N N . ASP A 1 120 ? 35.531 15.102 7.863 1 88.5 120 ASP A N 1
ATOM 976 C CA . ASP A 1 120 ? 36.125 15.047 9.203 1 88.5 120 ASP A CA 1
ATOM 977 C C . ASP A 1 120 ? 35.5 16.094 10.117 1 88.5 120 ASP A C 1
ATOM 979 O O . ASP A 1 120 ? 35.969 16.328 11.234 1 88.5 120 ASP A O 1
ATOM 983 N N . GLU A 1 121 ? 34.531 16.688 9.664 1 91.44 121 GLU A N 1
ATOM 984 C CA . GLU A 1 121 ? 33.906 17.766 10.438 1 91.44 121 GLU A CA 1
ATOM 985 C C . GLU A 1 121 ? 33.125 17.203 11.617 1 91.44 121 GLU A C 1
ATOM 987 O O . GLU A 1 121 ? 32.438 16.188 11.484 1 91.44 121 GLU A O 1
ATOM 992 N N . GLU A 1 122 ? 33.281 17.828 12.797 1 92.25 122 GLU A N 1
ATOM 993 C CA . GLU A 1 122 ? 32.562 17.422 14 1 92.25 122 GLU A CA 1
ATOM 994 C C . GLU A 1 122 ? 31.25 18.172 14.133 1 92.25 122 GLU A C 1
ATOM 996 O O . GLU A 1 122 ? 31.094 19.25 13.57 1 92.25 122 GLU A O 1
ATOM 1001 N N . PRO A 1 123 ? 30.344 17.594 14.891 1 93.81 123 PRO A N 1
ATOM 1002 C CA . PRO A 1 123 ? 29.062 18.281 15.078 1 93.81 123 PRO A CA 1
ATOM 1003 C C . PRO A 1 123 ? 29.234 19.656 15.719 1 93.81 123 PRO A C 1
ATOM 1005 O O . PRO A 1 123 ? 30.016 19.812 16.656 1 93.81 123 PRO A O 1
ATOM 1008 N N . ALA A 1 124 ? 28.484 20.562 15.25 1 89.88 124 ALA A N 1
ATOM 1009 C CA . ALA A 1 124 ? 28.594 21.953 15.688 1 89.88 124 ALA A CA 1
ATOM 1010 C C . ALA A 1 124 ? 28.031 22.109 17.109 1 89.88 124 ALA A C 1
ATOM 1012 O O . ALA A 1 124 ? 28.391 23.062 17.812 1 89.88 124 ALA A O 1
ATOM 1013 N N . PHE A 1 125 ? 27.109 21.328 17.469 1 90.56 125 PHE A N 1
ATOM 1014 C CA . PHE A 1 125 ? 26.469 21.391 18.781 1 90.56 125 PHE A CA 1
ATOM 1015 C C . PHE A 1 125 ? 26.5 20.031 19.469 1 90.56 125 PHE A C 1
ATOM 1017 O O . PHE A 1 125 ? 26.516 19 18.812 1 90.56 125 PHE A O 1
ATOM 1024 N N . SER A 1 126 ? 26.453 20.109 20.828 1 91.88 126 SER A N 1
ATOM 1025 C CA . SER A 1 126 ? 26.359 18.859 21.578 1 91.88 126 SER A CA 1
ATOM 1026 C C . SER A 1 126 ? 25 18.203 21.359 1 91.88 126 SER A C 1
ATOM 1028 O O . SER A 1 126 ? 24.047 18.859 20.922 1 91.88 126 SER A O 1
ATOM 1030 N N . ASP A 1 127 ? 24.906 16.922 21.641 1 92.75 127 ASP A N 1
ATOM 1031 C CA . ASP A 1 127 ? 23.672 16.188 21.422 1 92.75 127 ASP A CA 1
ATOM 1032 C C . ASP A 1 127 ? 22.516 16.797 22.234 1 92.75 127 ASP A C 1
ATOM 1034 O O . ASP A 1 127 ? 21.406 16.906 21.734 1 92.75 127 ASP A O 1
ATOM 1038 N N . TYR A 1 128 ? 22.781 17.188 23.438 1 90.69 128 TYR A N 1
ATOM 1039 C CA . TYR A 1 128 ? 21.734 17.75 24.281 1 90.69 128 TYR A CA 1
ATOM 1040 C C . TYR A 1 128 ? 21.281 19.109 23.734 1 90.69 128 TYR A C 1
ATOM 1042 O O . TYR A 1 128 ? 20.094 19.391 23.672 1 90.69 128 TYR A O 1
ATOM 1050 N N . GLU A 1 129 ? 22.25 19.938 23.406 1 90.06 129 GLU A N 1
ATOM 1051 C CA . GLU A 1 129 ? 21.922 21.234 22.844 1 90.06 129 GLU A CA 1
ATOM 1052 C C . GLU A 1 129 ? 21.156 21.094 21.531 1 90.06 129 GLU A C 1
ATOM 1054 O O . GLU A 1 129 ? 20.156 21.781 21.297 1 90.06 129 GLU A O 1
ATOM 1059 N N . TRP A 1 130 ? 21.672 20.203 20.719 1 93.88 130 TRP A N 1
ATOM 1060 C CA . TRP A 1 130 ? 21.078 19.938 19.422 1 93.88 130 TRP A CA 1
ATOM 1061 C C . TRP A 1 130 ? 19.625 19.484 19.578 1 93.88 130 TRP A C 1
ATOM 1063 O O . TRP A 1 130 ? 18.719 20.031 18.953 1 93.88 130 TRP A O 1
ATOM 1073 N N . PHE A 1 131 ? 19.391 18.578 20.453 1 94.19 131 PHE A N 1
ATOM 1074 C CA . PHE A 1 131 ? 18.062 18.016 20.641 1 94.19 131 PHE A CA 1
ATOM 1075 C C . PHE A 1 131 ? 17.141 19.047 21.281 1 94.19 131 PHE A C 1
ATOM 1077 O O . PHE A 1 131 ? 15.961 19.141 20.922 1 94.19 131 PHE A O 1
ATOM 1084 N N . SER A 1 132 ? 17.641 19.844 22.234 1 90.56 132 SER A N 1
ATOM 1085 C CA . SER A 1 132 ? 16.828 20.875 22.875 1 90.56 132 SER A CA 1
ATOM 1086 C C . SER A 1 132 ? 16.359 21.906 21.859 1 90.56 132 SER A C 1
ATOM 1088 O O . SER A 1 132 ? 15.195 22.312 21.891 1 90.56 132 SER A O 1
ATOM 1090 N N . MET A 1 133 ? 17.25 22.266 21.016 1 89.31 133 MET A N 1
ATOM 1091 C CA . MET A 1 133 ? 16.906 23.281 20.016 1 89.31 133 MET A CA 1
ATOM 1092 C C . MET A 1 133 ? 15.898 22.734 19.016 1 89.31 133 MET A C 1
ATOM 1094 O O . MET A 1 133 ? 14.914 23.406 18.703 1 89.31 133 MET A O 1
ATOM 1098 N N . LEU A 1 134 ? 16.156 21.516 18.594 1 91.56 134 LEU A N 1
ATOM 1099 C CA . LEU A 1 134 ? 15.281 20.984 17.562 1 91.56 134 LEU A CA 1
ATOM 1100 C C . LEU A 1 134 ? 13.891 20.688 18.125 1 91.56 134 LEU A C 1
ATOM 1102 O O . LEU A 1 134 ? 12.883 20.906 17.453 1 91.56 134 LEU A O 1
ATOM 1106 N N . PHE A 1 135 ? 13.82 20.188 19.328 1 89.81 135 PHE A N 1
ATOM 1107 C CA . PHE A 1 135 ? 12.523 19.844 19.906 1 89.81 135 PHE A CA 1
ATOM 1108 C C . PHE A 1 135 ? 11.742 21.094 20.266 1 89.81 135 PHE A C 1
ATOM 1110 O O . PHE A 1 135 ? 10.531 21.172 20.031 1 89.81 135 PHE A O 1
ATOM 1117 N N . ALA A 1 136 ? 12.422 22.094 20.828 1 86.94 136 ALA A N 1
ATOM 1118 C CA . ALA A 1 136 ? 11.758 23.344 21.188 1 86.94 136 ALA A CA 1
ATOM 1119 C C . ALA A 1 136 ? 11.219 24.047 19.953 1 86.94 136 ALA A C 1
ATOM 1121 O O . ALA A 1 136 ? 10.141 24.641 20 1 86.94 136 ALA A O 1
ATOM 1122 N N . CYS A 1 137 ? 11.938 23.922 18.984 1 85.94 137 CYS A N 1
ATOM 1123 C CA . CYS A 1 137 ? 11.539 24.547 17.719 1 85.94 137 CYS A CA 1
ATOM 1124 C C . CYS A 1 137 ? 10.422 23.766 17.047 1 85.94 137 CYS A C 1
ATOM 1126 O O . CYS A 1 137 ? 9.477 24.359 16.516 1 85.94 137 CYS A O 1
ATOM 1128 N N . GLY A 1 138 ? 10.484 22.5 17.109 1 86.25 138 GLY A N 1
ATOM 1129 C CA . GLY A 1 138 ? 9.641 21.656 16.281 1 86.25 138 GLY A CA 1
ATOM 1130 C C . GLY A 1 138 ? 8.273 21.391 16.891 1 86.25 138 GLY A C 1
ATOM 1131 O O . GLY A 1 138 ? 7.289 21.203 16.172 1 86.25 138 GLY A O 1
ATOM 1132 N N . ILE A 1 139 ? 8.102 21.266 18.094 1 84.94 139 ILE A N 1
ATOM 1133 C CA . ILE A 1 139 ? 6.844 20.875 18.719 1 84.94 139 ILE A CA 1
ATOM 1134 C C . ILE A 1 139 ? 6.016 22.125 19.016 1 84.94 139 ILE A C 1
ATOM 1136 O O . ILE A 1 139 ? 4.785 22.094 18.969 1 84.94 139 ILE A O 1
ATOM 1140 N N . GLY A 1 140 ? 6.664 23.25 19.531 1 79.81 140 GLY A N 1
ATOM 1141 C CA . GLY A 1 140 ? 5.988 24.5 19.797 1 79.81 140 GLY A CA 1
ATOM 1142 C C . GLY A 1 140 ? 5.031 24.422 20.984 1 79.81 140 GLY A C 1
ATOM 1143 O O . GLY A 1 140 ? 5.312 23.75 21.969 1 79.81 140 GLY A O 1
ATOM 1144 N N . VAL A 1 141 ? 3.883 25.109 20.828 1 88.06 141 VAL A N 1
ATOM 1145 C CA . VAL A 1 141 ? 2.939 25.281 21.922 1 88.06 141 VAL A CA 1
ATOM 1146 C C . VAL A 1 141 ? 1.989 24.094 22 1 88.06 141 VAL A C 1
ATOM 1148 O O . VAL A 1 141 ? 1.319 23.875 23 1 88.06 141 VAL A O 1
ATOM 1151 N N . GLY A 1 142 ? 2.023 23.312 21.016 1 88.56 142 GLY A N 1
ATOM 1152 C CA . GLY A 1 142 ? 1.028 22.266 20.859 1 88.56 142 GLY A CA 1
ATOM 1153 C C . GLY A 1 142 ? 1.054 21.25 21.984 1 88.56 142 GLY A C 1
ATOM 1154 O O . GLY A 1 142 ? 0.013 20.703 22.375 1 88.56 142 GLY A O 1
ATOM 1155 N N . LEU A 1 143 ? 2.174 21.047 22.5 1 89.31 143 LEU A N 1
ATOM 1156 C CA . LEU A 1 143 ? 2.32 20.078 23.578 1 89.31 143 LEU A CA 1
ATOM 1157 C C . LEU A 1 143 ? 1.494 20.484 24.797 1 89.31 143 LEU A C 1
ATOM 1159 O O . LEU A 1 143 ? 0.882 19.641 25.453 1 89.31 143 LEU A O 1
ATOM 1163 N N . TYR A 1 144 ? 1.457 21.734 25.062 1 92 144 TYR A N 1
ATOM 1164 C CA . TYR A 1 144 ? 0.782 22.25 26.25 1 92 144 TYR A CA 1
ATOM 1165 C C . TYR A 1 144 ? -0.679 22.562 25.953 1 92 144 TYR A C 1
ATOM 1167 O O . TYR A 1 144 ? -1.533 22.469 26.844 1 92 144 TYR A O 1
ATOM 1175 N N . THR A 1 145 ? -0.943 22.906 24.75 1 90.88 145 THR A N 1
ATOM 1176 C CA . THR A 1 145 ? -2.301 23.281 24.375 1 90.88 145 THR A CA 1
ATOM 1177 C C . THR A 1 145 ? -3.145 22.031 24.094 1 90.88 145 THR A C 1
ATOM 1179 O O . THR A 1 145 ? -4.324 21.984 24.469 1 90.88 145 THR A O 1
ATOM 1182 N N . TYR A 1 146 ? -2.543 21.062 23.438 1 92.94 146 TYR A N 1
ATOM 1183 C CA . TYR A 1 146 ? -3.334 19.938 22.953 1 92.94 146 TYR A CA 1
ATOM 1184 C C . TYR A 1 146 ? -2.98 18.656 23.703 1 92.94 146 TYR A C 1
ATOM 1186 O O . TYR A 1 146 ? -3.654 17.641 23.547 1 92.94 146 TYR A O 1
ATOM 1194 N N . GLY A 1 147 ? -2.051 18.688 24.578 1 95.38 147 GLY A N 1
ATOM 1195 C CA . GLY A 1 147 ? -1.567 17.469 25.234 1 95.38 147 GLY A CA 1
ATOM 1196 C C . GLY A 1 147 ? -2.635 16.766 26.047 1 95.38 147 GLY A C 1
ATOM 1197 O O . GLY A 1 147 ? -2.68 15.531 26.078 1 95.38 147 GLY A O 1
ATOM 1198 N N . VAL A 1 148 ? -3.469 17.562 26.734 1 96.62 148 VAL A N 1
ATOM 1199 C CA . VAL A 1 148 ? -4.566 16.984 27.5 1 96.62 148 VAL A CA 1
ATOM 1200 C C . VAL A 1 148 ? -5.871 17.109 26.719 1 96.62 148 VAL A C 1
ATOM 1202 O O . VAL A 1 148 ? -6.668 16.172 26.672 1 96.62 148 VAL A O 1
ATOM 1205 N N . ALA A 1 149 ? -6.035 18.156 26.016 1 94.44 149 ALA A N 1
ATOM 1206 C CA . ALA A 1 149 ? -7.305 18.5 25.391 1 94.44 149 ALA A CA 1
ATOM 1207 C C . ALA A 1 149 ? -7.625 17.547 24.234 1 94.44 149 ALA A C 1
ATOM 1209 O O . ALA A 1 149 ? -8.758 17.078 24.125 1 94.44 149 ALA A O 1
ATOM 1210 N N . GLU A 1 150 ? -6.668 17.281 23.391 1 93.25 150 GLU A N 1
ATOM 1211 C CA . GLU A 1 150 ? -6.922 16.484 22.203 1 93.25 150 GLU A CA 1
ATOM 1212 C C . GLU A 1 150 ? -7.352 15.07 22.562 1 93.25 150 GLU A C 1
ATOM 1214 O O . GLU A 1 150 ? -8.383 14.594 22.094 1 93.25 150 GLU A O 1
ATOM 1219 N N . PRO A 1 151 ? -6.586 14.375 23.438 1 94.06 151 PRO A N 1
ATOM 1220 C CA . PRO A 1 151 ? -7.074 13.055 23.828 1 94.06 151 PRO A CA 1
ATOM 1221 C C . PRO A 1 151 ? -8.453 13.102 24.469 1 94.06 151 PRO A C 1
ATOM 1223 O O . PRO A 1 151 ? -9.258 12.18 24.297 1 94.06 151 PRO A O 1
ATOM 1226 N N . MET A 1 152 ? -8.75 14.117 25.172 1 92.44 152 MET A N 1
ATOM 1227 C CA . MET A 1 152 ? -10.047 14.242 25.828 1 92.44 152 MET A CA 1
ATOM 1228 C C . MET A 1 152 ? -11.156 14.445 24.812 1 92.44 152 MET A C 1
ATOM 1230 O O . MET A 1 152 ? -12.273 13.953 25 1 92.44 152 MET A O 1
ATOM 1234 N N . TRP A 1 153 ? -10.859 15.188 23.797 1 89.81 153 TRP A N 1
ATOM 1235 C CA . TRP A 1 153 ? -11.852 15.375 22.734 1 89.81 153 TRP A CA 1
ATOM 1236 C C . TRP A 1 153 ? -12.133 14.055 22.016 1 89.81 153 TRP A C 1
ATOM 1238 O O . TRP A 1 153 ? -13.281 13.758 21.688 1 89.81 153 TRP A O 1
ATOM 1248 N N . TYR A 1 154 ? -11.109 13.266 21.828 1 89.06 154 TYR A N 1
ATOM 1249 C CA . TYR A 1 154 ? -11.289 11.977 21.172 1 89.06 154 TYR A CA 1
ATOM 1250 C C . TYR A 1 154 ? -11.977 10.977 22.094 1 89.06 154 TYR A C 1
ATOM 1252 O O . TYR A 1 154 ? -12.656 10.062 21.641 1 89.06 154 TYR A O 1
ATOM 1260 N N . TYR A 1 155 ? -11.836 11.195 23.391 1 89.12 155 TYR A N 1
ATOM 1261 C CA . TYR A 1 155 ? -12.359 10.258 24.375 1 89.12 155 TYR A CA 1
ATOM 1262 C C . TYR A 1 155 ? -13.836 10.531 24.656 1 89.12 155 TYR A C 1
ATOM 1264 O O . TYR A 1 155 ? -14.656 9.609 24.641 1 89.12 155 TYR A O 1
ATOM 1272 N N . ARG A 1 156 ? -14.25 11.711 24.969 1 86.5 156 ARG A N 1
ATOM 1273 C CA . ARG A 1 156 ? -15.594 12 25.469 1 86.5 156 ARG A CA 1
ATOM 1274 C C . ARG A 1 156 ? -16.234 13.141 24.688 1 86.5 156 ARG A C 1
ATOM 1276 O O . ARG A 1 156 ? -17.359 13.539 24.969 1 86.5 156 ARG A O 1
ATOM 1283 N N . MET A 1 157 ? -15.727 13.578 23.781 1 68.69 157 MET A N 1
ATOM 1284 C CA . MET A 1 157 ? -16.438 14.695 23.156 1 68.69 157 MET A CA 1
ATOM 1285 C C . MET A 1 157 ? -17.375 14.203 22.062 1 68.69 157 MET A C 1
ATOM 1287 O O . MET A 1 157 ? -17.016 13.305 21.297 1 68.69 157 MET A O 1
ATOM 1291 N N . ASN A 1 158 ? -18.672 14.547 22.234 1 55.25 158 ASN A N 1
ATOM 1292 C CA . ASN A 1 158 ? -19.906 14.117 21.578 1 55.25 158 ASN A CA 1
ATOM 1293 C C . ASN A 1 158 ? -19.703 13.914 20.078 1 55.25 158 ASN A C 1
ATOM 1295 O O . ASN A 1 158 ? -20.281 13 19.5 1 55.25 158 ASN A O 1
ATOM 1299 N N . TYR A 1 159 ? -19.016 14.891 19.625 1 53.38 159 TYR A N 1
ATOM 1300 C CA . TYR A 1 159 ? -19.188 14.953 18.188 1 53.38 159 TYR A CA 1
ATOM 1301 C C . TYR A 1 159 ? -18.094 14.148 17.484 1 53.38 159 TYR A C 1
ATOM 1303 O O . TYR A 1 159 ? -18.078 14.07 16.25 1 53.38 159 TYR A O 1
ATOM 1311 N N . TYR A 1 160 ? -17.375 13.359 18.406 1 58.47 160 TYR A N 1
ATOM 1312 C CA . TYR A 1 160 ? -16.234 12.867 17.656 1 58.47 160 TYR A CA 1
ATOM 1313 C C . TYR A 1 160 ? -15.914 11.422 18.031 1 58.47 160 TYR A C 1
ATOM 1315 O O . TYR A 1 160 ? -15.539 11.141 19.172 1 58.47 160 TYR A O 1
ATOM 1323 N N . ASN A 1 161 ? -16.719 10.484 17.531 1 64.75 161 ASN A N 1
ATOM 1324 C CA . ASN A 1 161 ? -16.062 9.18 17.594 1 64.75 161 ASN A CA 1
ATOM 1325 C C . ASN A 1 161 ? -15.266 8.898 16.328 1 64.75 161 ASN A C 1
ATOM 1327 O O . ASN A 1 161 ? -15.852 8.641 15.266 1 64.75 161 ASN A O 1
ATOM 1331 N N . PRO A 1 162 ? -13.945 8.977 16.562 1 72.69 162 PRO A N 1
ATOM 1332 C CA . PRO A 1 162 ? -13.164 8.797 15.336 1 72.69 162 PRO A CA 1
ATOM 1333 C C . PRO A 1 162 ? -13.367 7.422 14.703 1 72.69 162 PRO A C 1
ATOM 1335 O O . PRO A 1 162 ? -13.406 7.297 13.477 1 72.69 162 PRO A O 1
ATOM 1338 N N . GLN A 1 163 ? -13.688 6.371 15.461 1 74.31 163 GLN A N 1
ATOM 1339 C CA . GLN A 1 163 ? -13.898 4.992 15.031 1 74.31 163 GLN A CA 1
ATOM 1340 C C . GLN A 1 163 ? -12.898 4.586 13.953 1 74.31 163 GLN A C 1
ATOM 1342 O O . GLN A 1 163 ? -13.281 4.047 12.914 1 74.31 163 GLN A O 1
ATOM 1347 N N . LYS A 1 164 ? -11.664 5.008 14.195 1 81.69 164 LYS A N 1
ATOM 1348 C CA . LYS A 1 164 ? -10.641 4.734 13.195 1 81.69 164 LYS A CA 1
ATOM 1349 C C . LYS A 1 164 ? -10.039 3.346 13.398 1 81.69 164 LYS A C 1
ATOM 1351 O O . LYS A 1 164 ? -9.445 2.781 12.469 1 81.69 164 LYS A O 1
ATOM 1356 N N . ILE A 1 165 ? -10.164 2.781 14.609 1 82.69 165 ILE A N 1
ATOM 1357 C CA . ILE A 1 165 ? -9.766 1.41 14.914 1 82.69 165 ILE A CA 1
ATOM 1358 C C . ILE A 1 165 ? -10.922 0.677 15.586 1 82.69 165 ILE A C 1
ATOM 1360 O O . ILE A 1 165 ? -11.852 1.308 16.094 1 82.69 165 ILE A O 1
ATOM 1364 N N . PRO A 1 166 ? -10.953 -0.638 15.523 1 79.38 166 PRO A N 1
ATOM 1365 C CA . PRO A 1 166 ? -12.039 -1.37 16.188 1 79.38 166 PRO A CA 1
ATOM 1366 C C . PRO A 1 166 ? -12.031 -1.191 17.703 1 79.38 166 PRO A C 1
ATOM 1368 O O . PRO A 1 166 ? -11 -1.385 18.344 1 79.38 166 PRO A O 1
ATOM 1371 N N . ILE A 1 167 ? -13.133 -0.688 18.297 1 79.56 167 ILE A N 1
ATOM 1372 C CA . ILE A 1 167 ? -13.312 -0.519 19.734 1 79.56 167 ILE A CA 1
ATOM 1373 C C . ILE A 1 167 ? -14.586 -1.234 20.188 1 79.56 167 ILE A C 1
ATOM 1375 O O . ILE A 1 167 ? -15.609 -1.196 19.5 1 79.56 167 ILE A O 1
ATOM 1379 N N . ASN A 1 168 ? -14.484 -2.023 21.219 1 77.62 168 ASN A N 1
ATOM 1380 C CA . ASN A 1 168 ? -15.633 -2.781 21.703 1 77.62 168 ASN A CA 1
ATOM 1381 C C . ASN A 1 168 ? -16 -2.385 23.125 1 77.62 168 ASN A C 1
ATOM 1383 O O . ASN A 1 168 ? -17.016 -2.844 23.656 1 77.62 168 ASN A O 1
ATOM 1387 N N . ASN A 1 169 ? -15.219 -1.559 23.812 1 79.06 169 ASN A N 1
ATOM 1388 C CA . ASN A 1 169 ? -15.477 -1.12 25.188 1 79.06 169 ASN A CA 1
ATOM 1389 C C . ASN A 1 169 ? -14.789 0.209 25.484 1 79.06 169 ASN A C 1
ATOM 1391 O O . ASN A 1 169 ? -14.086 0.755 24.625 1 79.06 169 ASN A O 1
ATOM 1395 N N . ASP A 1 170 ? -15 0.778 26.641 1 83.94 170 ASP A N 1
ATOM 1396 C CA . ASP A 1 170 ? -14.539 2.123 26.984 1 83.94 170 ASP A CA 1
ATOM 1397 C C . ASP A 1 170 ? -13.031 2.148 27.203 1 83.94 170 ASP A C 1
ATOM 1399 O O . ASP A 1 170 ? -12.391 3.184 27.016 1 83.94 170 ASP A O 1
ATOM 1403 N N . ASP A 1 171 ? -12.469 0.997 27.734 1 85.5 171 ASP A N 1
ATOM 1404 C CA . ASP A 1 171 ? -11.023 0.932 27.891 1 85.5 171 ASP A CA 1
ATOM 1405 C C . ASP A 1 171 ? -10.32 1.081 26.547 1 85.5 171 ASP A C 1
ATOM 1407 O O . ASP A 1 171 ? -9.312 1.783 26.438 1 85.5 171 ASP A O 1
ATOM 1411 N N . GLN A 1 172 ? -10.906 0.455 25.5 1 87.12 172 GLN A N 1
ATOM 1412 C CA . GLN A 1 172 ? -10.367 0.556 24.141 1 87.12 172 GLN A CA 1
ATOM 1413 C C . GLN A 1 172 ? -10.562 1.959 23.578 1 87.12 172 GLN A C 1
ATOM 1415 O O . GLN A 1 172 ? -9.727 2.447 22.812 1 87.12 172 GLN A O 1
ATOM 1420 N N . ARG A 1 173 ? -11.625 2.58 23.969 1 88.12 173 ARG A N 1
ATOM 1421 C CA . ARG A 1 173 ? -11.867 3.957 23.547 1 88.12 173 ARG A CA 1
ATOM 1422 C C . ARG A 1 173 ? -10.805 4.898 24.109 1 88.12 173 ARG A C 1
ATOM 1424 O O . ARG A 1 173 ? -10.328 5.793 23.422 1 88.12 173 ARG A O 1
ATOM 1431 N N . ALA A 1 174 ? -10.523 4.715 25.453 1 91.31 174 ALA A N 1
ATOM 1432 C CA . ALA A 1 174 ? -9.469 5.5 26.094 1 91.31 174 ALA A CA 1
ATOM 1433 C C . ALA A 1 174 ? -8.141 5.324 25.375 1 91.31 174 ALA A C 1
ATOM 1435 O O . ALA A 1 174 ? -7.441 6.305 25.094 1 91.31 174 ALA A O 1
ATOM 1436 N N . GLN A 1 175 ? -7.863 4.086 25.047 1 93.12 175 GLN A N 1
ATOM 1437 C CA . GLN A 1 175 ? -6.617 3.793 24.359 1 93.12 175 GLN A CA 1
ATOM 1438 C C . GLN A 1 175 ? -6.613 4.395 22.953 1 93.12 175 GLN A C 1
ATOM 1440 O O . GLN A 1 175 ? -5.586 4.891 22.484 1 93.12 175 GLN A O 1
ATOM 1445 N N . GLN A 1 176 ? -7.707 4.34 22.203 1 90.88 176 G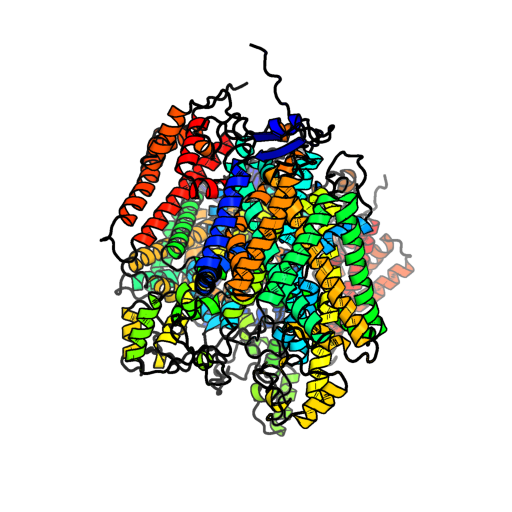LN A N 1
ATOM 1446 C CA . GLN A 1 176 ? -7.82 4.941 20.891 1 90.88 176 GLN A CA 1
ATOM 1447 C C . GLN A 1 176 ? -7.559 6.445 20.938 1 90.88 176 GLN A C 1
ATOM 1449 O O . GLN A 1 176 ? -6.93 7.008 20.047 1 90.88 176 GLN A O 1
ATOM 1454 N N . ALA A 1 177 ? -8.125 7.113 21.984 1 93.62 177 ALA A N 1
ATOM 1455 C CA . ALA A 1 177 ? -7.941 8.555 22.125 1 93.62 177 ALA A CA 1
ATOM 1456 C C . ALA A 1 177 ? -6.465 8.922 22.188 1 93.62 177 ALA A C 1
ATOM 1458 O O . ALA A 1 177 ? -6.023 9.867 21.516 1 93.62 177 ALA A O 1
ATOM 1459 N N . ILE A 1 178 ? -5.707 8.156 22.984 1 96 178 ILE A N 1
ATOM 1460 C CA . ILE A 1 178 ? -4.273 8.391 23.094 1 96 178 ILE A CA 1
ATOM 1461 C C . ILE A 1 178 ? -3.59 8.07 21.766 1 96 178 ILE A C 1
ATOM 1463 O O . ILE A 1 178 ? -2.754 8.836 21.281 1 96 178 ILE A O 1
ATOM 1467 N N . PHE A 1 179 ? -3.973 6.977 21.141 1 95.56 179 PHE A N 1
ATOM 1468 C CA . PHE A 1 179 ? -3.359 6.547 19.891 1 95.56 179 PHE A CA 1
ATOM 1469 C C . PHE A 1 179 ? -3.553 7.598 18.797 1 95.56 179 PHE A C 1
ATOM 1471 O O . PHE A 1 179 ? -2.605 7.949 18.094 1 95.56 179 PHE A O 1
ATOM 1478 N N . ILE A 1 180 ? -4.75 8.094 18.625 1 94.44 180 ILE A N 1
ATOM 1479 C CA . ILE A 1 180 ? -5.043 9.047 17.562 1 94.44 180 ILE A CA 1
ATOM 1480 C C . ILE A 1 180 ? -4.242 10.328 17.781 1 94.44 180 ILE A C 1
ATOM 1482 O O . ILE A 1 180 ? -3.789 10.961 16.828 1 94.44 180 ILE A O 1
ATOM 1486 N N . THR A 1 181 ? -4.07 10.688 19.047 1 96.38 181 THR A N 1
ATOM 1487 C CA . THR A 1 181 ? -3.217 11.836 19.344 1 96.38 181 THR A CA 1
ATOM 1488 C C . THR A 1 181 ? -1.786 11.578 18.891 1 96.38 181 THR A C 1
ATOM 1490 O O . THR A 1 181 ? -1.187 12.422 18.219 1 96.38 181 THR A O 1
ATOM 1493 N N . LEU A 1 182 ? -1.262 10.422 19.25 1 97.38 182 LEU A N 1
ATOM 1494 C CA . LEU A 1 182 ? 0.098 10.078 18.859 1 97.38 182 LEU A CA 1
ATOM 1495 C C . LEU A 1 182 ? 0.217 10 17.344 1 97.38 182 LEU A C 1
ATOM 1497 O O . LEU A 1 182 ? 1.263 10.336 16.781 1 97.38 182 LEU A O 1
ATOM 1501 N N . PHE A 1 183 ? -0.825 9.516 16.703 1 96.31 183 PHE A N 1
ATOM 1502 C CA . PHE A 1 183 ? -0.855 9.453 15.242 1 96.31 183 PHE A CA 1
ATOM 1503 C C . PHE A 1 183 ? -0.631 10.828 14.633 1 96.31 183 PHE A C 1
ATOM 1505 O O . PHE A 1 183 ? 0.16 10.984 13.703 1 96.31 183 PHE A O 1
ATOM 1512 N N . HIS A 1 184 ? -1.228 11.859 15.117 1 95.69 184 HIS A N 1
ATOM 1513 C CA . HIS A 1 184 ? -1.165 13.211 14.562 1 95.69 184 HIS A CA 1
ATOM 1514 C C . HIS A 1 184 ? 0.16 13.883 14.898 1 95.69 184 HIS A C 1
ATOM 1516 O O . HIS A 1 184 ? 0.636 14.734 14.141 1 95.69 184 HIS A O 1
ATOM 1522 N N . TRP A 1 185 ? 0.809 13.492 15.945 1 96.31 185 TRP A N 1
ATOM 1523 C CA . TRP A 1 185 ? 2.023 14.164 16.406 1 96.31 185 TRP A CA 1
ATOM 1524 C C . TRP A 1 185 ? 3.254 13.297 16.125 1 96.31 185 TRP A C 1
ATOM 1526 O O . TRP A 1 185 ? 4.383 13.727 16.391 1 96.31 185 TRP A O 1
ATOM 1536 N N . GLY A 1 186 ? 3.07 12.078 15.609 1 96.19 186 GLY A N 1
ATOM 1537 C CA . GLY A 1 186 ? 4.148 11.109 15.492 1 96.19 186 GLY A CA 1
ATOM 1538 C C . GLY A 1 186 ? 4.875 11.18 14.164 1 96.19 186 GLY A C 1
ATOM 1539 O O . GLY A 1 186 ? 5.297 12.258 13.742 1 96.19 186 GLY A O 1
ATOM 1540 N N . ILE A 1 187 ? 4.996 10.102 13.461 1 96 187 ILE A N 1
ATOM 1541 C CA . ILE A 1 187 ? 5.832 9.898 12.281 1 96 187 ILE A CA 1
ATOM 1542 C C . ILE A 1 187 ? 5.402 10.852 11.172 1 96 187 ILE A C 1
ATOM 1544 O O . ILE A 1 187 ? 6.242 11.523 10.57 1 96 187 ILE A O 1
ATOM 1548 N N . HIS A 1 188 ? 4.172 10.992 10.93 1 96.06 188 HIS A N 1
ATOM 1549 C CA . HIS A 1 188 ? 3.67 11.773 9.805 1 96.06 188 HIS A CA 1
ATOM 1550 C C . HIS A 1 188 ? 3.855 13.266 10.039 1 96.06 188 HIS A C 1
ATOM 1552 O O . HIS A 1 188 ? 3.938 14.047 9.086 1 96.06 188 HIS A O 1
ATOM 1558 N N . GLY A 1 189 ? 3.947 13.609 11.289 1 94.81 189 GLY A N 1
ATOM 1559 C CA . GLY A 1 189 ? 4.176 15.008 11.609 1 94.81 189 GLY A CA 1
ATOM 1560 C C . GLY A 1 189 ? 5.613 15.445 11.406 1 94.81 189 GLY A C 1
ATOM 1561 O O . GLY A 1 189 ? 5.871 16.547 10.914 1 94.81 189 GLY A O 1
ATOM 1562 N N . TRP A 1 190 ? 6.523 14.602 11.672 1 96.44 190 TRP A N 1
ATOM 1563 C CA . TRP A 1 190 ? 7.934 14.984 11.695 1 96.44 190 TRP A CA 1
ATOM 1564 C C . TRP A 1 190 ? 8.594 14.703 10.344 1 96.44 190 TRP A C 1
ATOM 1566 O O . TRP A 1 190 ? 9.695 15.195 10.078 1 96.44 190 TRP A O 1
ATOM 1576 N N . ILE A 1 191 ? 7.926 14.023 9.469 1 96 191 ILE A N 1
ATOM 1577 C CA . ILE A 1 191 ? 8.547 13.578 8.227 1 96 191 ILE A CA 1
ATOM 1578 C C . ILE A 1 191 ? 8.852 14.789 7.34 1 96 191 ILE A C 1
ATOM 1580 O O . ILE A 1 191 ? 9.93 14.867 6.746 1 96 191 ILE A O 1
ATOM 1584 N N . PRO A 1 192 ? 7.941 15.766 7.199 1 96.44 192 PRO A N 1
ATOM 1585 C CA . PRO A 1 192 ? 8.281 16.906 6.336 1 96.44 192 PRO A CA 1
ATOM 1586 C C . PRO A 1 192 ? 9.484 17.688 6.852 1 96.44 192 PRO A C 1
ATOM 1588 O O . PRO A 1 192 ? 10.266 18.219 6.055 1 96.44 192 PRO A O 1
ATOM 1591 N N . TYR A 1 193 ? 9.664 17.719 8.172 1 96.19 193 TYR A N 1
ATOM 1592 C CA . TYR A 1 193 ? 10.781 18.453 8.758 1 96.19 193 TYR A CA 1
ATOM 1593 C C . TYR A 1 193 ? 12.117 17.812 8.383 1 96.19 193 TYR A C 1
ATOM 1595 O O . TYR A 1 193 ? 13.031 18.484 7.914 1 96.19 193 TYR A O 1
ATOM 1603 N N . VAL A 1 194 ? 12.125 16.484 8.562 1 97.06 194 VAL A N 1
ATOM 1604 C CA . VAL A 1 194 ? 13.391 15.797 8.391 1 97.06 194 VAL A CA 1
ATOM 1605 C C . VAL A 1 194 ? 13.758 15.742 6.906 1 97.06 194 VAL A C 1
ATOM 1607 O O . VAL A 1 194 ? 14.93 15.805 6.547 1 97.06 194 VAL A O 1
ATOM 1610 N N . LEU A 1 195 ? 12.758 15.672 6.074 1 97.5 195 LEU A N 1
ATOM 1611 C CA . LEU A 1 195 ? 13 15.688 4.637 1 97.5 195 LEU A CA 1
ATOM 1612 C C . LEU A 1 195 ? 13.695 16.984 4.215 1 97.5 195 LEU A C 1
ATOM 1614 O O . LEU A 1 195 ? 14.703 16.938 3.504 1 97.5 195 LEU A O 1
ATOM 1618 N N . VAL A 1 196 ? 13.211 18.094 4.66 1 97.56 196 VAL A N 1
ATOM 1619 C CA . VAL A 1 196 ? 13.805 19.375 4.336 1 97.56 196 VAL A CA 1
ATOM 1620 C C . VAL A 1 196 ? 15.195 19.484 4.965 1 97.56 196 VAL A C 1
ATOM 1622 O O . VAL A 1 196 ? 16.141 19.938 4.316 1 97.56 196 VAL A O 1
ATOM 1625 N N . ALA A 1 197 ? 15.328 19 6.148 1 97.75 197 ALA A N 1
ATOM 1626 C CA . ALA A 1 197 ? 16.578 19.094 6.887 1 97.75 197 ALA A CA 1
ATOM 1627 C C . ALA A 1 197 ? 17.688 18.312 6.188 1 97.75 197 ALA A C 1
ATOM 1629 O O . ALA A 1 197 ? 18.797 18.812 6.004 1 97.75 197 ALA A O 1
ATOM 1630 N N . ILE A 1 198 ? 17.359 17.109 5.793 1 97.75 198 ILE A N 1
ATOM 1631 C CA . ILE A 1 198 ? 18.359 16.266 5.133 1 97.75 198 ILE A CA 1
ATOM 1632 C C . ILE A 1 198 ? 18.75 16.891 3.795 1 97.75 198 ILE A C 1
ATOM 1634 O O . ILE A 1 198 ? 19.938 16.938 3.453 1 97.75 198 ILE A O 1
ATOM 1638 N N . THR A 1 199 ? 17.766 17.344 3.061 1 97.88 199 THR A N 1
ATOM 1639 C CA . THR A 1 199 ? 18.016 17.891 1.736 1 97.88 199 THR A CA 1
ATOM 1640 C C . THR A 1 199 ? 18.938 19.109 1.826 1 97.88 199 THR A C 1
ATOM 1642 O O . THR A 1 199 ? 19.938 19.188 1.112 1 97.88 199 THR A O 1
ATOM 1645 N N . LEU A 1 200 ? 18.641 19.984 2.709 1 96.94 200 LEU A N 1
ATOM 1646 C CA . LEU A 1 200 ? 19.438 21.188 2.865 1 96.94 200 LEU A CA 1
ATOM 1647 C C . LEU A 1 200 ? 20.797 20.859 3.477 1 96.94 200 LEU A C 1
ATOM 1649 O O . LEU A 1 200 ? 21.812 21.484 3.131 1 96.94 200 LEU A O 1
ATOM 1653 N N . GLY A 1 201 ? 20.812 19.906 4.418 1 96.19 201 GLY A N 1
ATOM 1654 C CA . GLY A 1 201 ? 22.078 19.484 4.977 1 96.19 201 GLY A CA 1
ATOM 1655 C C . GLY A 1 201 ? 23.062 18.969 3.93 1 96.19 201 GLY A C 1
ATOM 1656 O O . GLY A 1 201 ? 24.234 19.328 3.947 1 96.19 201 GLY A O 1
ATOM 1657 N N . VAL A 1 202 ? 22.531 18.25 3.027 1 95.19 202 VAL A N 1
ATOM 1658 C CA . VAL A 1 202 ? 23.375 17.656 1.996 1 95.19 202 VAL A CA 1
ATOM 1659 C C . VAL A 1 202 ? 23.766 18.719 0.97 1 95.19 202 VAL A C 1
ATOM 1661 O O . VAL A 1 202 ? 24.938 18.891 0.665 1 95.19 202 VAL A O 1
ATOM 1664 N N . VAL A 1 203 ? 22.859 19.516 0.516 1 94.5 203 VAL A N 1
ATOM 1665 C CA . VAL A 1 203 ? 23.094 20.422 -0.598 1 94.5 203 VAL A CA 1
ATOM 1666 C C . VAL A 1 203 ? 23.875 21.656 -0.109 1 94.5 203 VAL A C 1
ATOM 1668 O O . VAL A 1 203 ? 24.734 22.172 -0.82 1 94.5 203 VAL A O 1
ATOM 1671 N N . CYS A 1 204 ? 23.656 22.078 1.096 1 93.75 204 CYS A N 1
ATOM 1672 C CA . CYS A 1 204 ? 24.266 23.312 1.571 1 93.75 204 CYS A CA 1
ATOM 1673 C C . CYS A 1 204 ? 25.594 23.031 2.26 1 93.75 204 CYS A C 1
ATOM 1675 O O . CYS A 1 204 ? 26.594 23.719 2 1 93.75 204 CYS A O 1
ATOM 1677 N N . TYR A 1 205 ? 25.672 22.047 3.064 1 92.69 205 TYR A N 1
ATOM 1678 C CA . TYR A 1 205 ? 26.891 21.797 3.811 1 92.69 205 TYR A CA 1
ATOM 1679 C C . TYR A 1 205 ? 27.812 20.844 3.047 1 92.69 205 TYR A C 1
ATOM 1681 O O . TYR A 1 205 ? 29.031 21.047 3.004 1 92.69 205 TYR A O 1
ATOM 1689 N N . ARG A 1 206 ? 27.234 19.812 2.529 1 91.06 206 ARG A N 1
ATOM 1690 C CA . ARG A 1 206 ? 28.047 18.844 1.807 1 91.06 206 ARG A CA 1
ATOM 1691 C C . ARG A 1 206 ? 28.438 19.359 0.426 1 91.06 206 ARG A C 1
ATOM 1693 O O . ARG A 1 206 ? 29.594 19.234 0.006 1 91.06 206 ARG A O 1
ATOM 1700 N N . HIS A 1 207 ? 27.5 20 -0.272 1 89.56 207 HIS A N 1
ATOM 1701 C CA . HIS A 1 207 ? 27.75 20.438 -1.641 1 89.56 207 HIS A CA 1
ATOM 1702 C C . HIS A 1 207 ? 28.125 21.922 -1.682 1 89.56 207 HIS A C 1
ATOM 1704 O O . HIS A 1 207 ? 28.5 22.438 -2.736 1 89.56 207 HIS A O 1
ATOM 1710 N N . GLY A 1 208 ? 27.984 22.656 -0.597 1 89.5 208 GLY A N 1
ATOM 1711 C CA . GLY A 1 208 ? 28.562 23.969 -0.455 1 89.5 208 GLY A CA 1
ATOM 1712 C C . GLY A 1 208 ? 27.688 25.078 -1.002 1 89.5 208 GLY A C 1
ATOM 1713 O O . GLY A 1 208 ? 28.188 26.078 -1.518 1 89.5 208 GLY A O 1
ATOM 1714 N N . ARG A 1 209 ? 26.453 25 -0.924 1 91.75 209 ARG A N 1
ATOM 1715 C CA . ARG A 1 209 ? 25.531 26.047 -1.359 1 91.75 209 ARG A CA 1
ATOM 1716 C C . ARG A 1 209 ? 25.031 26.859 -0.171 1 91.75 209 ARG A C 1
ATOM 1718 O O . ARG A 1 209 ? 25.094 26.406 0.972 1 91.75 209 ARG A O 1
ATOM 1725 N N . PRO A 1 210 ? 24.547 28.062 -0.489 1 92.81 210 PRO A N 1
ATOM 1726 C CA . PRO A 1 210 ? 24.047 28.859 0.63 1 92.81 210 PRO A CA 1
ATOM 1727 C C . PRO A 1 210 ? 22.781 28.266 1.253 1 92.81 210 PRO A C 1
ATOM 1729 O O . PRO A 1 210 ? 21.984 27.625 0.558 1 92.81 210 PRO A O 1
ATOM 1732 N N . MET A 1 211 ? 22.547 28.531 2.533 1 92.56 211 MET A N 1
ATOM 1733 C CA . MET A 1 211 ? 21.453 27.938 3.287 1 92.56 211 MET A CA 1
ATOM 1734 C C . MET A 1 211 ? 20.141 28.688 3.002 1 92.56 211 MET A C 1
ATOM 1736 O O . MET A 1 211 ? 19.75 29.578 3.754 1 92.56 211 MET A O 1
ATOM 1740 N N . THR A 1 212 ? 19.438 28.344 2.014 1 93.81 212 THR A N 1
ATOM 1741 C CA . THR A 1 212 ? 18.109 28.797 1.614 1 93.81 212 THR A CA 1
ATOM 1742 C C . THR A 1 212 ? 17.328 27.656 0.979 1 93.81 212 THR A C 1
ATOM 1744 O O . THR A 1 212 ? 17.906 26.641 0.574 1 93.81 212 THR A O 1
ATOM 1747 N N . ILE A 1 213 ? 16.062 27.75 0.896 1 96.5 213 ILE A N 1
ATOM 1748 C CA . ILE A 1 213 ? 15.227 26.625 0.466 1 96.5 213 ILE A CA 1
ATOM 1749 C C . ILE A 1 213 ? 15.43 26.375 -1.028 1 96.5 213 ILE A C 1
ATOM 1751 O O . ILE A 1 213 ? 15.398 25.234 -1.485 1 96.5 213 ILE A O 1
ATOM 1755 N N . ARG A 1 214 ? 15.609 27.438 -1.825 1 95.62 214 ARG A N 1
ATOM 1756 C CA . ARG A 1 214 ? 15.812 27.281 -3.262 1 95.62 214 ARG A CA 1
ATOM 1757 C C . ARG A 1 214 ? 17 26.359 -3.545 1 95.62 214 ARG A C 1
ATOM 1759 O O . ARG A 1 214 ? 17.016 25.656 -4.559 1 95.62 214 ARG A O 1
ATOM 1766 N N . ALA A 1 215 ? 18 26.344 -2.686 1 94.81 215 ALA A N 1
ATOM 1767 C CA . ALA A 1 215 ? 19.188 25.516 -2.857 1 94.81 215 ALA A CA 1
ATOM 1768 C C . ALA A 1 215 ? 18.812 24.031 -2.854 1 94.81 215 ALA A C 1
ATOM 1770 O O . ALA A 1 215 ? 19.453 23.219 -3.533 1 94.81 215 ALA A O 1
ATOM 1771 N N . ALA A 1 216 ? 17.797 23.719 -2.121 1 96.56 216 ALA A N 1
ATOM 1772 C CA . ALA A 1 216 ? 17.344 22.344 -2.008 1 96.56 216 ALA A CA 1
ATOM 1773 C C . ALA A 1 216 ? 16.938 21.781 -3.369 1 96.56 216 ALA A C 1
ATOM 1775 O O . ALA A 1 216 ? 16.922 20.562 -3.568 1 96.56 216 ALA A O 1
ATOM 1776 N N . PHE A 1 217 ? 16.703 22.625 -4.328 1 94.75 217 PHE A N 1
ATOM 1777 C CA . PHE A 1 217 ? 16.172 22.188 -5.617 1 94.75 217 PHE A CA 1
ATOM 1778 C C . PHE A 1 217 ? 17.25 22.266 -6.691 1 94.75 217 PHE A C 1
ATOM 1780 O O . PHE A 1 217 ? 16.984 22 -7.863 1 94.75 217 PHE A O 1
ATOM 1787 N N . PHE A 1 218 ? 18.453 22.609 -6.34 1 91.69 218 PHE A N 1
ATOM 1788 C CA . PHE A 1 218 ? 19.547 22.75 -7.285 1 91.69 218 PHE A CA 1
ATOM 1789 C C . PHE A 1 218 ? 19.812 21.438 -8.008 1 91.69 218 PHE A C 1
ATOM 1791 O O . PHE A 1 218 ? 20 21.406 -9.227 1 91.69 218 PHE A O 1
ATOM 1798 N N . PRO A 1 219 ? 19.844 20.328 -7.246 1 88.75 219 PRO A N 1
ATOM 1799 C CA . PRO A 1 219 ? 20.125 19.062 -7.949 1 88.75 219 PRO A CA 1
ATOM 1800 C C . PRO A 1 219 ? 19.109 18.75 -9.031 1 88.75 219 PRO A C 1
ATOM 1802 O O . PRO A 1 219 ? 19.406 18 -9.969 1 88.75 219 PRO A O 1
ATOM 1805 N N . LEU A 1 220 ? 17.969 19.297 -8.891 1 85.81 220 LEU A N 1
ATOM 1806 C CA . LEU A 1 220 ? 16.891 19.031 -9.828 1 85.81 220 LEU A CA 1
ATOM 1807 C C . LEU A 1 220 ? 16.828 20.094 -10.922 1 85.81 220 LEU A C 1
ATOM 1809 O O . LEU A 1 220 ? 16.625 19.766 -12.094 1 85.81 220 LEU A O 1
ATOM 1813 N N . LEU A 1 221 ? 17.047 21.359 -10.516 1 86 221 LEU A N 1
ATOM 1814 C CA . LEU A 1 221 ? 16.781 22.469 -11.422 1 86 221 LEU A CA 1
ATOM 1815 C C . LEU A 1 221 ? 18.062 23.141 -11.867 1 86 221 LEU A C 1
ATOM 1817 O O . LEU A 1 221 ? 18.047 24.016 -12.734 1 86 221 LEU A O 1
ATOM 1821 N N . GLY A 1 222 ? 19.188 22.75 -11.32 1 83.06 222 GLY A N 1
ATOM 1822 C CA . GLY A 1 222 ? 20.469 23.359 -11.664 1 83.06 222 GLY A CA 1
ATOM 1823 C C . GLY A 1 222 ? 20.516 24.844 -11.352 1 83.06 222 GLY A C 1
ATOM 1824 O O . GLY A 1 222 ? 19.969 25.297 -10.344 1 83.06 222 GLY A O 1
ATOM 1825 N N . GLU A 1 223 ? 21.094 25.625 -12.172 1 83.06 223 GLU A N 1
ATOM 1826 C CA . GLU A 1 223 ? 21.328 27.047 -11.922 1 83.06 223 GLU A CA 1
ATOM 1827 C C . GLU A 1 223 ? 20.047 27.859 -12.117 1 83.06 223 GLU A C 1
ATOM 1829 O O . GLU A 1 223 ? 19.984 29.016 -11.719 1 83.06 223 GLU A O 1
ATOM 1834 N N . ASN A 1 224 ? 19.016 27.234 -12.578 1 84.31 224 ASN A N 1
ATOM 1835 C CA . ASN A 1 224 ? 17.75 27.922 -12.711 1 84.31 224 ASN A CA 1
ATOM 1836 C C . ASN A 1 224 ? 17.203 28.359 -11.359 1 84.31 224 ASN A C 1
ATOM 1838 O O . ASN A 1 224 ? 16.375 29.281 -11.281 1 84.31 224 ASN A O 1
ATOM 1842 N N . VAL A 1 225 ? 17.656 27.781 -10.312 1 90.5 225 VAL A N 1
ATOM 1843 C CA . VAL A 1 225 ? 17.172 28.109 -8.977 1 90.5 225 VAL A CA 1
ATOM 1844 C C . VAL A 1 225 ? 17.609 29.531 -8.609 1 90.5 225 VAL A C 1
ATOM 1846 O O . VAL A 1 225 ? 17.031 30.141 -7.711 1 90.5 225 VAL A O 1
ATOM 1849 N N . ASN A 1 226 ? 18.562 30.062 -9.336 1 88.88 226 ASN A N 1
ATOM 1850 C CA . ASN A 1 226 ? 19.047 31.406 -9.062 1 88.88 226 ASN A CA 1
ATOM 1851 C C . ASN A 1 226 ? 18.109 32.469 -9.641 1 88.88 226 ASN A C 1
ATOM 1853 O O . ASN A 1 226 ? 18.25 33.656 -9.336 1 88.88 226 ASN A O 1
ATOM 1857 N N . GLY A 1 227 ? 17.172 32.031 -10.391 1 88.5 227 GLY A N 1
ATOM 1858 C CA . GLY A 1 227 ? 16.234 32.938 -11.039 1 88.5 227 GLY A CA 1
ATOM 1859 C C . GLY A 1 227 ? 14.852 32.906 -10.414 1 88.5 227 GLY A C 1
ATOM 1860 O O . GLY A 1 227 ? 14.711 32.719 -9.203 1 88.5 227 GLY A O 1
ATOM 1861 N N . LEU A 1 228 ? 13.859 33.125 -11.219 1 90.38 228 LEU A N 1
ATOM 1862 C CA . LEU A 1 228 ? 12.5 33.344 -10.758 1 90.38 228 LEU A CA 1
ATOM 1863 C C . LEU A 1 228 ? 11.938 32.125 -10.078 1 90.38 228 LEU A C 1
ATOM 1865 O O . LEU A 1 228 ? 11.18 32.219 -9.109 1 90.38 228 LEU A O 1
ATOM 1869 N N . ILE A 1 229 ? 12.242 30.938 -10.586 1 91.19 229 ILE A N 1
ATOM 1870 C CA . ILE A 1 229 ? 11.711 29.719 -9.969 1 91.19 229 ILE A CA 1
ATOM 1871 C C . ILE A 1 229 ? 12.234 29.609 -8.539 1 91.19 229 ILE A C 1
ATOM 1873 O O . ILE A 1 229 ? 11.5 29.188 -7.633 1 91.19 229 ILE A O 1
ATOM 1877 N N . GLY A 1 230 ? 13.484 29.906 -8.406 1 93.44 230 GLY A N 1
ATOM 1878 C CA . GLY A 1 230 ? 14.023 29.953 -7.055 1 93.44 230 GLY A CA 1
ATOM 1879 C C . GLY A 1 230 ? 13.367 31 -6.18 1 93.44 230 GLY A C 1
ATOM 1880 O O . GLY A 1 230 ? 13.109 30.766 -4.996 1 93.44 230 GLY A O 1
ATOM 1881 N N . ASP A 1 231 ? 13.07 32.188 -6.781 1 95.12 231 ASP A N 1
ATOM 1882 C CA . ASP A 1 231 ? 12.375 33.219 -6.047 1 95.12 231 ASP A CA 1
ATOM 1883 C C . ASP A 1 231 ? 11 32.781 -5.586 1 95.12 231 ASP A C 1
ATOM 1885 O O . ASP A 1 231 ? 10.578 33.094 -4.469 1 95.12 231 ASP A O 1
ATOM 1889 N N . LEU A 1 232 ? 10.383 32.062 -6.414 1 94.31 232 LEU A N 1
ATOM 1890 C CA . LEU A 1 232 ? 9.039 31.578 -6.094 1 94.31 232 LEU A CA 1
ATOM 1891 C C . LEU A 1 232 ? 9.094 30.547 -4.977 1 94.31 232 LEU A C 1
ATOM 1893 O O . LEU A 1 232 ? 8.234 30.547 -4.09 1 94.31 232 LEU A O 1
ATOM 1897 N N . ILE A 1 233 ? 10.047 29.688 -5.059 1 95.5 233 ILE A N 1
ATOM 1898 C CA . ILE A 1 233 ? 10.219 28.656 -4.039 1 95.5 233 ILE A CA 1
ATOM 1899 C C . ILE A 1 233 ? 10.484 29.312 -2.686 1 95.5 233 ILE A C 1
ATOM 1901 O O . ILE A 1 233 ? 9.875 28.953 -1.68 1 95.5 233 ILE A O 1
ATOM 1905 N N . ASP A 1 234 ? 11.336 30.266 -2.664 1 96.69 234 ASP A N 1
ATOM 1906 C CA . ASP A 1 234 ? 11.672 30.969 -1.426 1 96.69 234 ASP A CA 1
ATOM 1907 C C . ASP A 1 234 ? 10.469 31.766 -0.905 1 96.69 234 ASP A C 1
ATOM 1909 O O . ASP A 1 234 ? 10.203 31.766 0.298 1 96.69 234 ASP A O 1
ATOM 1913 N N . ALA A 1 235 ? 9.797 32.406 -1.801 1 96.25 235 ALA A N 1
ATOM 1914 C CA . ALA A 1 235 ? 8.625 33.188 -1.396 1 96.25 235 ALA A CA 1
ATOM 1915 C C . ALA A 1 235 ? 7.551 32.281 -0.804 1 96.25 235 ALA A C 1
ATOM 1917 O O . ALA A 1 235 ? 6.934 32.625 0.207 1 96.25 235 ALA A O 1
ATOM 1918 N N . LEU A 1 236 ? 7.371 31.188 -1.456 1 95.56 236 LEU A N 1
ATOM 1919 C CA . LEU A 1 236 ? 6.414 30.203 -0.953 1 95.56 236 LEU A CA 1
ATOM 1920 C C . LEU A 1 236 ? 6.832 29.688 0.422 1 95.56 236 LEU A C 1
ATOM 1922 O O . LEU A 1 236 ? 5.992 29.5 1.301 1 95.56 236 LEU A O 1
ATOM 1926 N N . SER A 1 237 ? 8.047 29.453 0.58 1 96.31 237 SER A N 1
ATOM 1927 C CA . SER A 1 237 ? 8.57 28.938 1.837 1 96.31 237 SER A CA 1
ATOM 1928 C C . SER A 1 237 ? 8.406 29.938 2.969 1 96.31 237 SER A C 1
ATOM 1930 O O . SER A 1 237 ? 8.008 29.578 4.078 1 96.31 237 SER A O 1
ATOM 1932 N N . ILE A 1 238 ? 8.711 31.203 2.68 1 95.62 238 ILE A N 1
ATOM 1933 C CA . ILE A 1 238 ? 8.547 32.25 3.672 1 95.62 238 ILE A CA 1
ATOM 1934 C C . ILE A 1 238 ? 7.078 32.375 4.062 1 95.62 238 ILE A C 1
ATOM 1936 O O . ILE A 1 238 ? 6.75 32.438 5.25 1 95.62 238 ILE A O 1
ATOM 1940 N N . SER A 1 239 ? 6.277 32.375 3.094 1 94.19 239 SER A N 1
ATOM 1941 C CA . SER A 1 239 ? 4.84 32.5 3.34 1 94.19 239 SER A CA 1
ATOM 1942 C C . SER A 1 239 ? 4.336 31.312 4.164 1 94.19 239 SER A C 1
ATOM 1944 O O . SER A 1 239 ? 3.592 31.5 5.129 1 94.19 239 SER A O 1
ATOM 1946 N N . CYS A 1 240 ? 4.684 30.141 3.762 1 92.62 240 CYS A N 1
ATOM 1947 C CA . CYS A 1 240 ? 4.277 28.938 4.469 1 92.62 240 CYS A CA 1
ATOM 1948 C C . CYS A 1 240 ? 4.75 28.969 5.918 1 92.62 240 CYS A C 1
ATOM 1950 O O . CYS A 1 240 ? 3.988 28.641 6.832 1 92.62 240 CYS A O 1
ATOM 1952 N N . THR A 1 241 ? 5.934 29.297 6.117 1 91.38 241 THR A N 1
ATOM 1953 C CA . THR A 1 241 ? 6.512 29.406 7.453 1 91.38 241 THR A CA 1
ATOM 1954 C C . THR A 1 241 ? 5.691 30.359 8.32 1 91.38 241 THR A C 1
ATOM 1956 O O . THR A 1 241 ? 5.312 30.016 9.445 1 91.38 241 THR A O 1
ATOM 1959 N N . THR A 1 242 ? 5.453 31.484 7.781 1 92.75 242 THR A N 1
ATOM 1960 C CA . THR A 1 242 ? 4.777 32.531 8.562 1 92.75 242 THR A CA 1
ATOM 1961 C C . THR A 1 242 ? 3.34 32.125 8.875 1 92.75 242 THR A C 1
ATOM 1963 O O . THR A 1 242 ? 2.871 32.281 10 1 92.75 242 THR A O 1
ATOM 1966 N N . PHE A 1 243 ? 2.684 31.609 7.922 1 91.31 243 PHE A N 1
ATOM 1967 C CA . PHE A 1 243 ? 1.328 31.141 8.156 1 91.31 243 PHE A CA 1
ATOM 1968 C C . PHE A 1 243 ? 1.324 30 9.18 1 91.31 243 PHE A C 1
ATOM 1970 O O . PHE A 1 243 ? 0.449 29.938 10.039 1 91.31 243 PHE A O 1
ATOM 1977 N N . GLY A 1 244 ? 2.238 29.078 9.062 1 89 244 GLY A N 1
ATOM 1978 C CA . GLY A 1 244 ? 2.338 27.953 9.984 1 89 244 GLY A CA 1
ATOM 1979 C C . GLY A 1 244 ? 2.625 28.375 11.414 1 89 244 GLY A C 1
ATOM 1980 O O . GLY A 1 244 ? 1.962 27.922 12.352 1 89 244 GLY A O 1
ATOM 1981 N N . VAL A 1 245 ? 3.555 29.234 11.602 1 87.88 245 VAL A N 1
ATOM 1982 C CA . VAL A 1 245 ? 3.941 29.719 12.922 1 87.88 245 VAL A CA 1
ATOM 1983 C C . VAL A 1 245 ? 2.787 30.5 13.547 1 87.88 245 VAL A C 1
ATOM 1985 O O . VAL A 1 245 ? 2.541 30.391 14.75 1 87.88 245 VAL A O 1
ATOM 1988 N N . CYS A 1 246 ? 2.113 31.188 12.727 1 88.19 246 CYS A N 1
ATOM 1989 C CA . CYS A 1 246 ? 1.021 32 13.242 1 88.19 246 CYS A CA 1
ATOM 1990 C C . CYS A 1 246 ? -0.145 31.141 13.703 1 88.19 246 CYS A C 1
ATOM 1992 O O . CYS A 1 246 ? -0.899 31.531 14.594 1 88.19 246 CYS A O 1
ATOM 1994 N N . THR A 1 247 ? -0.32 30 13.094 1 84.31 247 THR A N 1
ATOM 1995 C CA . THR A 1 247 ? -1.295 29.047 13.609 1 84.31 247 THR A CA 1
ATOM 1996 C C . THR A 1 247 ? -0.955 28.641 15.039 1 84.31 247 THR A C 1
ATOM 1998 O O . THR A 1 247 ? -1.824 28.641 15.914 1 84.31 247 THR A O 1
ATOM 2001 N N . SER A 1 248 ? 0.248 28.375 15.289 1 86.12 248 SER A N 1
ATOM 2002 C CA . SER A 1 248 ? 0.702 28 16.625 1 86.12 248 SER A CA 1
ATOM 2003 C C . SER A 1 248 ? 0.581 29.172 17.594 1 86.12 248 SER A C 1
ATOM 2005 O O . SER A 1 248 ? 0.25 28.984 18.766 1 86.12 248 SER A O 1
ATOM 2007 N N . LEU A 1 249 ? 0.797 30.359 17.078 1 81.94 249 LEU A N 1
ATOM 2008 C CA . LEU A 1 249 ? 0.684 31.547 17.922 1 81.94 249 LEU A CA 1
ATOM 2009 C C . LEU A 1 249 ? -0.767 31.797 18.312 1 81.94 249 LEU A C 1
ATOM 2011 O O . LEU A 1 249 ? -1.047 32.156 19.453 1 81.94 249 LEU A O 1
ATOM 2015 N N . GLY A 1 250 ? -1.602 31.594 17.406 1 80.31 250 GLY A N 1
ATOM 2016 C CA . GLY A 1 250 ? -3.016 31.734 17.719 1 80.31 250 GLY A CA 1
ATOM 2017 C C . GLY A 1 250 ? -3.498 30.75 18.766 1 80.31 250 GLY A C 1
ATOM 2018 O O . GLY A 1 250 ? -4.254 31.109 19.672 1 80.31 250 GLY A O 1
ATOM 2019 N N . LEU A 1 251 ? -3.061 29.516 18.672 1 81.81 251 LEU A N 1
ATOM 2020 C CA . LEU A 1 251 ? -3.404 28.5 19.641 1 81.81 251 LEU A CA 1
ATOM 2021 C C . LEU A 1 251 ? -2.75 28.797 20.984 1 81.81 251 LEU A C 1
ATOM 2023 O O . LEU A 1 251 ? -3.391 28.672 22.031 1 81.81 251 LEU A O 1
ATOM 2027 N N . GLY A 1 252 ? -1.538 29.219 20.906 1 87.81 252 GLY A N 1
ATOM 2028 C CA . GLY A 1 252 ? -0.774 29.484 22.125 1 87.81 252 GLY A CA 1
ATOM 2029 C C . GLY A 1 252 ? -1.296 30.672 22.906 1 87.81 252 GLY A C 1
ATOM 2030 O O . GLY A 1 252 ? -1.317 30.641 24.141 1 87.81 252 GLY A O 1
ATOM 2031 N N . VAL A 1 253 ? -1.758 31.641 22.188 1 91.38 253 VAL A N 1
ATOM 2032 C CA . VAL A 1 253 ? -2.213 32.844 22.859 1 91.38 253 VAL A CA 1
ATOM 2033 C C . VAL A 1 253 ? -3.461 32.562 23.688 1 91.38 253 VAL A C 1
ATOM 2035 O O . VAL A 1 253 ? -3.65 33.125 24.766 1 91.38 253 VAL A O 1
ATOM 2038 N N . THR A 1 254 ? -4.27 31.688 23.172 1 88.62 254 THR A N 1
ATOM 2039 C CA . THR A 1 254 ? -5.465 31.297 23.906 1 88.62 254 THR A CA 1
ATOM 2040 C C . THR A 1 254 ? -5.094 30.562 25.188 1 88.62 254 THR A C 1
ATOM 2042 O O . THR A 1 254 ? -5.688 30.812 26.25 1 88.62 254 THR A O 1
ATOM 2045 N N . THR A 1 255 ? -4.184 29.688 25.125 1 91.12 255 THR A N 1
ATOM 2046 C CA . THR A 1 255 ? -3.729 28.953 26.297 1 91.12 255 THR A CA 1
ATOM 2047 C C . THR A 1 255 ? -3.07 29.875 27.297 1 91.12 255 THR A C 1
ATOM 2049 O O . THR A 1 255 ? -3.293 29.75 28.516 1 91.12 255 THR A O 1
ATOM 2052 N N . ILE A 1 256 ? -2.311 30.797 26.812 1 94.56 256 ILE A N 1
ATOM 2053 C CA . ILE A 1 256 ? -1.641 31.766 27.688 1 94.56 256 ILE A CA 1
ATOM 2054 C C . ILE A 1 256 ? -2.678 32.656 28.375 1 94.56 256 ILE A C 1
ATOM 2056 O O . ILE A 1 256 ? -2.621 32.844 29.594 1 94.56 256 ILE A O 1
ATOM 2060 N N . ALA A 1 257 ? -3.635 33.125 27.625 1 94 257 ALA A N 1
ATOM 2061 C CA . ALA A 1 257 ? -4.688 33.969 28.188 1 94 257 ALA A CA 1
ATOM 2062 C C . ALA A 1 257 ? -5.488 33.25 29.25 1 94 257 ALA A C 1
ATOM 2064 O O . ALA A 1 257 ? -5.785 33.812 30.312 1 94 257 ALA A O 1
ATOM 2065 N N . THR A 1 258 ? -5.844 32.031 28.938 1 93.62 258 THR A N 1
ATOM 2066 C CA . THR A 1 258 ? -6.602 31.203 29.875 1 93.62 258 THR A CA 1
ATOM 2067 C C . THR A 1 258 ? -5.797 30.953 31.156 1 93.62 258 THR A C 1
ATOM 2069 O O . THR A 1 258 ? -6.348 30.953 32.25 1 93.62 258 THR A O 1
ATOM 2072 N N . THR A 1 259 ? -4.531 30.672 31.016 1 95.44 259 THR A N 1
ATOM 2073 C CA . THR A 1 259 ? -3.672 30.422 32.156 1 95.44 259 THR A CA 1
ATOM 2074 C C . THR A 1 259 ? -3.533 31.672 33.031 1 95.44 259 THR A C 1
ATOM 2076 O O . THR A 1 259 ? -3.562 31.594 34.25 1 95.44 259 THR A O 1
ATOM 2079 N N . ILE A 1 260 ? -3.402 32.844 32.375 1 95.88 260 ILE A N 1
ATOM 2080 C CA . ILE A 1 260 ? -3.326 34.094 33.125 1 95.88 260 ILE A CA 1
ATOM 2081 C C . ILE A 1 260 ? -4.629 34.312 33.875 1 95.88 260 ILE A C 1
ATOM 2083 O O . ILE A 1 260 ? -4.609 34.75 35.031 1 95.88 260 ILE A O 1
ATOM 2087 N N . ALA A 1 261 ? -5.672 34.062 33.219 1 94.69 261 ALA A N 1
ATOM 2088 C CA . ALA A 1 261 ? -6.98 34.219 33.844 1 94.69 261 ALA A CA 1
ATOM 2089 C C . ALA A 1 261 ? -7.129 33.312 35.062 1 94.69 261 ALA A C 1
ATOM 2091 O O . ALA A 1 261 ? -7.773 33.656 36.062 1 94.69 261 ALA A O 1
ATOM 2092 N N . ARG A 1 262 ? -6.637 32.031 34.938 1 93.06 262 ARG A N 1
ATOM 2093 C CA . ARG A 1 262 ? -6.68 31.078 36.031 1 93.06 262 ARG A CA 1
ATOM 2094 C C . ARG A 1 262 ? -5.891 31.578 37.219 1 93.06 262 ARG A C 1
ATOM 2096 O O . ARG A 1 262 ? -6.281 31.359 38.375 1 93.06 262 ARG A O 1
ATOM 2103 N N . LEU A 1 263 ? -4.785 32.25 36.969 1 94.31 263 LEU A N 1
ATOM 2104 C CA . LEU A 1 263 ? -3.898 32.719 38.031 1 94.31 263 LEU A CA 1
ATOM 2105 C C . LEU A 1 263 ? -4.371 34.062 38.562 1 94.31 263 LEU A C 1
ATOM 2107 O O . LEU A 1 263 ? -4.078 34.438 39.719 1 94.31 263 LEU A O 1
ATOM 2111 N N . ASN A 1 264 ? -4.961 34.844 37.656 1 93 264 ASN A N 1
ATOM 2112 C CA . ASN A 1 264 ? -5.523 36.156 38 1 93 264 ASN A CA 1
ATOM 2113 C C . ASN A 1 264 ? -6.914 36.312 37.375 1 93 264 ASN A C 1
ATOM 2115 O O . ASN A 1 264 ? -7.043 36.688 36.219 1 93 264 ASN A O 1
ATOM 2119 N N . SER A 1 265 ? -7.898 36.312 38.188 1 87.12 265 SER A N 1
ATOM 2120 C CA . SER A 1 265 ? -9.297 36.281 37.75 1 87.12 265 SER A CA 1
ATOM 2121 C C . SER A 1 265 ? -9.727 37.594 37.125 1 87.12 265 SER A C 1
ATOM 2123 O O . SER A 1 265 ? -10.758 37.656 36.469 1 87.12 265 SER A O 1
ATOM 2125 N N . ASP A 1 266 ? -8.93 38.562 37.156 1 89 266 ASP A N 1
ATOM 2126 C CA . ASP A 1 266 ? -9.297 39.875 36.656 1 89 266 ASP A CA 1
ATOM 2127 C C . ASP A 1 266 ? -9.078 39.969 35.125 1 89 266 ASP A C 1
ATOM 2129 O O . ASP A 1 266 ? -9.562 40.875 34.469 1 89 266 ASP A O 1
ATOM 2133 N N . VAL A 1 267 ? -8.461 39 34.656 1 90.88 267 VAL A N 1
ATOM 2134 C CA . VAL A 1 267 ? -8.125 39 33.219 1 90.88 267 VAL A CA 1
ATOM 2135 C C . VAL A 1 267 ? -9.164 38.188 32.469 1 90.88 267 VAL A C 1
ATOM 2137 O O . VAL A 1 267 ? -9.477 37.062 32.844 1 90.88 267 VAL A O 1
ATOM 2140 N N . ASP A 1 268 ? -9.758 38.812 31.422 1 90.56 268 ASP A N 1
ATOM 2141 C CA . ASP A 1 268 ? -10.672 38.094 30.531 1 90.56 268 ASP A CA 1
ATOM 2142 C C . ASP A 1 268 ? -9.906 37.406 29.406 1 90.56 268 ASP A C 1
ATOM 2144 O O . ASP A 1 268 ? -9.406 38.062 28.484 1 90.56 268 ASP A O 1
ATOM 2148 N N . PRO A 1 269 ? -9.891 36.094 29.5 1 88.69 269 PRO A N 1
ATOM 2149 C CA . PRO A 1 269 ? -9.102 35.375 28.5 1 88.69 269 PRO A CA 1
ATOM 2150 C C . PRO A 1 269 ? -9.703 35.406 27.109 1 88.69 269 PRO A C 1
ATOM 2152 O O . PRO A 1 269 ? -9.031 35.062 26.125 1 88.69 269 PRO A O 1
ATOM 2155 N N . ASN A 1 270 ? -10.961 35.844 26.922 1 86.56 270 ASN A N 1
ATOM 2156 C CA . ASN A 1 270 ? -11.633 35.844 25.625 1 86.56 270 ASN A CA 1
ATOM 2157 C C . ASN A 1 270 ? -11.602 37.219 24.969 1 86.56 270 ASN A C 1
ATOM 2159 O O . ASN A 1 270 ? -12.039 37.375 23.812 1 86.56 270 ASN A O 1
ATOM 2163 N N . SER A 1 271 ? -10.953 38.125 25.625 1 88.81 271 SER A N 1
ATOM 2164 C CA . SER A 1 271 ? -10.867 39.469 25.094 1 88.81 271 SER A CA 1
ATOM 2165 C C . SER A 1 271 ? -9.828 39.562 23.984 1 88.81 271 SER A C 1
ATOM 2167 O O . SER A 1 271 ? -8.695 39.094 24.156 1 88.81 271 SER A O 1
ATOM 2169 N N . ASP A 1 272 ? -10.234 40.188 22.875 1 87.06 272 ASP A N 1
ATOM 2170 C CA . ASP A 1 272 ? -9.305 40.375 21.781 1 87.06 272 ASP A CA 1
ATOM 2171 C C . ASP A 1 272 ? -8.148 41.281 22.203 1 87.06 272 ASP A C 1
ATOM 2173 O O . ASP A 1 272 ? -7.016 41.125 21.734 1 87.06 272 ASP A O 1
ATOM 2177 N N . THR A 1 273 ? -8.453 42.156 23.031 1 90.31 273 THR A N 1
ATOM 2178 C CA . THR A 1 273 ? -7.422 43.062 23.516 1 90.31 273 THR A CA 1
ATOM 2179 C C . THR A 1 273 ? -6.371 42.312 24.328 1 90.31 273 THR A C 1
ATOM 2181 O O . THR A 1 273 ? -5.172 42.531 24.172 1 90.31 273 THR A O 1
ATOM 2184 N N . THR A 1 274 ? -6.855 41.438 25.188 1 92.56 274 THR A N 1
ATOM 2185 C CA . THR A 1 274 ? -5.938 40.625 25.969 1 92.56 274 THR A CA 1
ATOM 2186 C C . THR A 1 274 ? -5.043 39.781 25.062 1 92.56 274 THR A C 1
ATOM 2188 O O . THR A 1 274 ? -3.822 39.75 25.25 1 92.56 274 THR A O 1
ATOM 2191 N N . LYS A 1 275 ? -5.625 39.188 24.125 1 92.62 275 LYS A N 1
ATOM 2192 C CA . LYS A 1 275 ? -4.875 38.312 23.219 1 92.62 275 LYS A CA 1
ATOM 2193 C C . LYS A 1 275 ? -3.9 39.125 22.359 1 92.62 275 LYS A C 1
ATOM 2195 O O . LYS A 1 275 ? -2.771 38.688 22.125 1 92.62 275 LYS A O 1
ATOM 2200 N N . GLY A 1 276 ? -4.395 40.281 21.828 1 92.69 276 GLY A N 1
ATOM 2201 C CA . GLY A 1 276 ? -3.514 41.156 21.062 1 92.69 276 GLY A CA 1
ATOM 2202 C C . GLY A 1 276 ? -2.299 41.594 21.859 1 92.69 276 GLY A C 1
ATOM 2203 O O . GLY A 1 276 ? -1.186 41.625 21.328 1 92.69 276 GLY A O 1
ATOM 2204 N N . LEU A 1 277 ? -2.506 41.938 23.094 1 94.69 277 LEU A N 1
ATOM 2205 C CA . LEU A 1 277 ? -1.408 42.375 23.938 1 94.69 277 LEU A CA 1
ATOM 2206 C C . LEU A 1 277 ? -0.399 41.25 24.156 1 94.69 277 LEU A C 1
ATOM 2208 O O . LEU A 1 277 ? 0.812 41.5 24.125 1 94.69 277 LEU A O 1
ATOM 2212 N N . ILE A 1 278 ? -0.888 40.094 24.438 1 94.75 278 ILE A N 1
ATOM 2213 C CA . ILE A 1 278 ? -0.017 38.938 24.625 1 94.75 278 ILE A CA 1
ATOM 2214 C C . ILE A 1 278 ? 0.825 38.688 23.375 1 94.75 278 ILE A C 1
ATOM 2216 O O . ILE A 1 278 ? 2.037 38.5 23.469 1 94.75 278 ILE A O 1
ATOM 2220 N N . ILE A 1 279 ? 0.227 38.75 22.188 1 94.06 279 ILE A N 1
ATOM 2221 C CA . ILE A 1 279 ? 0.907 38.531 20.922 1 94.06 279 ILE A CA 1
ATOM 2222 C C . ILE A 1 279 ? 2.045 39.531 20.734 1 94.06 279 ILE A C 1
ATOM 2224 O O . ILE A 1 279 ? 3.17 39.156 20.406 1 94.06 279 ILE A O 1
ATOM 2228 N N . TRP A 1 280 ? 1.752 40.719 21.031 1 95.38 280 TRP A N 1
ATOM 2229 C CA . TRP A 1 280 ? 2.746 41.75 20.75 1 95.38 280 TRP A CA 1
ATOM 2230 C C . TRP A 1 280 ? 3.854 41.719 21.797 1 95.38 280 TRP A C 1
ATOM 2232 O O . TRP A 1 280 ? 5.008 42.031 21.5 1 95.38 280 TRP A O 1
ATOM 2242 N N . ILE A 1 281 ? 3.568 41.375 23.047 1 95.19 281 ILE A N 1
ATOM 2243 C CA . ILE A 1 281 ? 4.609 41.219 24.047 1 95.19 281 ILE A CA 1
ATOM 2244 C C . ILE A 1 281 ? 5.531 40.062 23.656 1 95.19 281 ILE A C 1
ATOM 2246 O O . ILE A 1 281 ? 6.758 40.188 23.688 1 95.19 281 ILE A O 1
ATOM 2250 N N . ILE A 1 282 ? 4.934 39 23.328 1 92.75 282 ILE A N 1
ATOM 2251 C CA . ILE A 1 282 ? 5.699 37.812 22.906 1 92.75 282 ILE A CA 1
ATOM 2252 C C . ILE A 1 282 ? 6.527 38.156 21.672 1 92.75 282 ILE A C 1
ATOM 2254 O O . ILE A 1 282 ? 7.695 37.781 21.562 1 92.75 282 ILE A O 1
ATOM 2258 N N . THR A 1 283 ? 5.898 38.875 20.703 1 93.75 283 THR A N 1
ATOM 2259 C CA . THR A 1 283 ? 6.602 39.281 19.5 1 93.75 283 THR A CA 1
ATOM 2260 C C . THR A 1 283 ? 7.816 40.156 19.859 1 93.75 283 THR A C 1
ATOM 2262 O O . THR A 1 283 ? 8.883 40 19.25 1 93.75 283 THR A O 1
ATOM 2265 N N . GLY A 1 284 ? 7.641 41 20.812 1 94.94 284 GLY A N 1
ATOM 2266 C CA . GLY A 1 284 ? 8.75 41.844 21.266 1 94.94 284 GLY A CA 1
ATOM 2267 C C . GLY A 1 284 ? 9.898 41.031 21.844 1 94.94 284 GLY A C 1
ATOM 2268 O O . GLY A 1 284 ? 11.062 41.281 21.516 1 94.94 284 GLY A O 1
ATOM 2269 N N . ILE A 1 285 ? 9.594 40.062 22.641 1 93.38 285 ILE A N 1
ATOM 2270 C CA . ILE A 1 285 ? 10.625 39.219 23.25 1 93.38 285 ILE A CA 1
ATOM 2271 C C . ILE A 1 285 ? 11.289 38.344 22.188 1 93.38 285 ILE A C 1
ATOM 2273 O O . ILE A 1 285 ? 12.516 38.188 22.188 1 93.38 285 ILE A O 1
ATOM 2277 N N . ALA A 1 286 ? 10.477 37.812 21.359 1 91.75 286 ALA A N 1
ATOM 2278 C CA . ALA A 1 286 ? 11.016 37 20.266 1 91.75 286 ALA A CA 1
ATOM 2279 C C . ALA A 1 286 ? 11.961 37.812 19.391 1 91.75 286 ALA A C 1
ATOM 2281 O O . ALA A 1 286 ? 13 37.312 18.953 1 91.75 286 ALA A O 1
ATOM 2282 N N . CYS A 1 287 ? 11.516 39 19.078 1 93.62 287 CYS A N 1
ATOM 2283 C CA . CYS A 1 287 ? 12.359 39.875 18.297 1 93.62 287 CYS A CA 1
ATOM 2284 C C . CYS A 1 287 ? 13.688 40.125 18.984 1 93.62 287 CYS A C 1
ATOM 2286 O O . CYS A 1 287 ? 14.742 40.156 18.344 1 93.62 287 CYS A O 1
ATOM 2288 N N . GLY A 1 288 ? 13.656 40.312 20.25 1 92.56 288 GLY A N 1
ATOM 2289 C CA . GLY A 1 288 ? 14.883 40.469 21.016 1 92.56 288 GLY A CA 1
ATOM 2290 C C . GLY A 1 288 ? 15.789 39.25 20.922 1 92.56 288 GLY A C 1
ATOM 2291 O O . GLY A 1 288 ? 17.016 39.375 20.797 1 92.56 288 GLY A O 1
ATOM 2292 N N . SER A 1 289 ? 15.203 38.125 21 1 90 289 SER A N 1
ATOM 2293 C CA . SER A 1 289 ? 15.945 36.875 20.875 1 90 289 SER A CA 1
ATOM 2294 C C . SER A 1 289 ? 16.625 36.75 19.516 1 90 289 SER A C 1
ATOM 2296 O O . SER A 1 289 ? 17.766 36.344 19.422 1 90 289 SER A O 1
ATOM 2298 N N . VAL A 1 290 ? 15.93 37.062 18.438 1 88.31 290 VAL A N 1
ATOM 2299 C CA . VAL A 1 290 ? 16.469 37.031 17.078 1 88.31 290 VAL A CA 1
ATOM 2300 C C . VAL A 1 290 ? 17.641 38 16.953 1 88.31 290 VAL A C 1
ATOM 2302 O O . VAL A 1 290 ? 18.641 37.688 16.312 1 88.31 290 VAL A O 1
ATOM 2305 N N . LEU A 1 291 ? 17.469 39.094 17.594 1 90.06 291 LEU A N 1
ATOM 2306 C CA . LEU A 1 291 ? 18.516 40.125 17.516 1 90.06 291 LEU A CA 1
ATOM 2307 C C . LEU A 1 291 ? 19.781 39.688 18.234 1 90.06 291 LEU A C 1
ATOM 2309 O O . LEU A 1 291 ? 20.891 40.031 17.844 1 90.06 291 LEU A O 1
ATOM 2313 N N . MET A 1 292 ? 19.609 38.812 19.219 1 87.81 292 MET A N 1
ATOM 2314 C CA . MET A 1 292 ? 20.75 38.281 19.953 1 87.81 292 MET A CA 1
ATOM 2315 C C . MET A 1 292 ? 21.422 37.156 19.172 1 87.81 292 MET A C 1
ATOM 2317 O O . MET A 1 292 ? 22.547 36.781 19.484 1 87.81 292 MET A O 1
ATOM 2321 N N . GLY A 1 293 ? 20.781 36.625 18.312 1 79.88 293 GLY A N 1
ATOM 2322 C CA . GLY A 1 293 ? 21.375 35.656 17.422 1 79.88 293 GLY A CA 1
ATOM 2323 C C . GLY A 1 293 ? 21.156 34.219 17.875 1 79.88 293 GLY A C 1
ATOM 2324 O O . GLY A 1 293 ? 20.609 33.969 18.953 1 79.88 293 GLY A O 1
ATOM 2325 N N . LEU A 1 294 ? 21.641 33.25 17.062 1 76.25 294 LEU A N 1
ATOM 2326 C CA . LEU A 1 294 ? 21.438 31.812 17.25 1 76.25 294 LEU A CA 1
ATOM 2327 C C . LEU A 1 294 ? 22.172 31.328 18.5 1 76.25 294 LEU A C 1
ATOM 2329 O O . LEU A 1 294 ? 21.578 30.641 19.328 1 76.25 294 LEU A O 1
ATOM 2333 N N . LYS A 1 295 ? 23.391 31.594 18.672 1 78.62 295 LYS A N 1
ATOM 2334 C CA . LYS A 1 295 ? 24.234 31.031 19.719 1 78.62 295 LYS A CA 1
ATOM 2335 C C . LYS A 1 295 ? 23.922 31.656 21.078 1 78.62 295 LYS A C 1
ATOM 2337 O O . LYS A 1 295 ? 23.938 30.969 22.094 1 78.62 295 LYS A O 1
ATOM 2342 N N . ASN A 1 296 ? 23.516 32.875 21.047 1 82.62 296 ASN A N 1
ATOM 2343 C CA . ASN A 1 296 ? 23.359 33.562 22.328 1 82.62 296 ASN A CA 1
ATOM 2344 C C . ASN A 1 296 ? 21.891 33.719 22.719 1 82.62 296 ASN A C 1
ATOM 2346 O O . ASN A 1 296 ? 21.578 33.875 23.891 1 82.62 296 ASN A O 1
ATOM 2350 N N . GLY A 1 297 ? 21.141 33.75 21.797 1 85.31 297 GLY A N 1
ATOM 2351 C CA . GLY A 1 297 ? 19.734 33.938 22.078 1 85.31 297 GLY A CA 1
ATOM 2352 C C . GLY A 1 297 ? 18.922 32.656 21.938 1 85.31 297 GLY A C 1
ATOM 2353 O O . GLY A 1 297 ? 18.516 32.062 22.938 1 85.31 297 GLY A O 1
ATOM 2354 N N . ILE A 1 298 ? 18.844 32.156 20.781 1 82.69 298 ILE A N 1
ATOM 2355 C CA . ILE A 1 298 ? 17.953 31.062 20.438 1 82.69 298 ILE A CA 1
ATOM 2356 C C . ILE A 1 298 ? 18.391 29.797 21.172 1 82.69 298 ILE A C 1
ATOM 2358 O O . ILE A 1 298 ? 17.562 29.094 21.75 1 82.69 298 ILE A O 1
ATOM 2362 N N . ARG A 1 299 ? 19.672 29.484 21.203 1 87.25 299 ARG A N 1
ATOM 2363 C CA . ARG A 1 299 ? 20.203 28.297 21.844 1 87.25 299 ARG A CA 1
ATOM 2364 C C . ARG A 1 299 ? 19.891 28.297 23.344 1 87.25 299 ARG A C 1
ATOM 2366 O O . ARG A 1 299 ? 19.438 27.297 23.891 1 87.25 299 ARG A O 1
ATOM 2373 N N . VAL A 1 300 ? 20.078 29.406 23.953 1 88.06 300 VAL A N 1
ATOM 2374 C CA . VAL A 1 300 ? 19.906 29.516 25.406 1 88.06 300 VAL A CA 1
ATOM 2375 C C . VAL A 1 300 ? 18.422 29.375 25.75 1 88.06 300 VAL A C 1
ATOM 2377 O O . VAL A 1 300 ? 18.047 28.625 26.641 1 88.06 300 VAL A O 1
ATOM 2380 N N . LEU A 1 301 ? 17.625 30.094 25.047 1 88 301 LEU A N 1
ATOM 2381 C CA . LEU A 1 301 ? 16.188 30.031 25.312 1 88 301 LEU A CA 1
ATOM 2382 C C . LEU A 1 301 ? 15.648 28.641 25.062 1 88 301 LEU A C 1
ATOM 2384 O O . LEU A 1 301 ? 14.75 28.172 25.766 1 88 301 LEU A O 1
ATOM 2388 N N . SER A 1 302 ? 16.156 28.016 24.031 1 89.75 302 SER A N 1
ATOM 2389 C CA . SER A 1 302 ? 15.695 26.656 23.703 1 89.75 302 SER A CA 1
ATOM 2390 C C . SER A 1 302 ? 16.078 25.672 24.812 1 89.75 302 SER A C 1
ATOM 2392 O O . SER A 1 302 ? 15.305 24.781 25.141 1 89.75 302 SER A O 1
ATOM 2394 N N . LYS A 1 303 ? 17.266 25.766 25.344 1 90.69 303 LYS A N 1
ATOM 2395 C CA . LYS A 1 303 ? 17.719 24.891 26.422 1 90.69 303 LYS A CA 1
ATOM 2396 C C . LYS A 1 303 ? 16.859 25.078 27.672 1 90.69 303 LYS A C 1
ATOM 2398 O O . LYS A 1 303 ? 16.484 24.109 28.328 1 90.69 303 LYS A O 1
ATOM 2403 N N . ILE A 1 304 ? 16.578 26.328 27.906 1 92.19 304 ILE A N 1
ATOM 2404 C CA . ILE A 1 304 ? 15.758 26.625 29.062 1 92.19 304 ILE A CA 1
ATOM 2405 C C . ILE A 1 304 ? 14.352 26.078 28.859 1 92.19 304 ILE A C 1
ATOM 2407 O O . ILE A 1 304 ? 13.789 25.438 29.75 1 92.19 304 ILE A O 1
ATOM 2411 N N . THR A 1 305 ? 13.859 26.375 27.75 1 93.12 305 THR A N 1
ATOM 2412 C CA . THR A 1 305 ? 12.508 25.938 27.406 1 93.12 305 THR A CA 1
ATOM 2413 C C . THR A 1 305 ? 12.391 24.422 27.531 1 93.12 305 THR A C 1
ATOM 2415 O O . THR A 1 305 ? 11.453 23.906 28.156 1 93.12 305 THR A O 1
ATOM 2418 N N . PHE A 1 306 ? 13.32 23.703 26.953 1 93.06 306 PHE A N 1
ATOM 2419 C CA . PHE A 1 306 ? 13.312 22.25 26.984 1 93.06 306 PHE A CA 1
ATOM 2420 C C . PHE A 1 306 ? 13.469 21.734 28.406 1 93.06 306 PHE A C 1
ATOM 2422 O O . PHE A 1 306 ? 12.797 20.781 28.812 1 93.06 306 PHE A O 1
ATOM 2429 N N . SER A 1 307 ? 14.32 22.344 29.188 1 93.5 307 SER A N 1
ATOM 2430 C CA . SER A 1 307 ? 14.555 21.938 30.562 1 93.5 307 SER A CA 1
ATOM 2431 C C . SER A 1 307 ? 13.312 22.141 31.422 1 93.5 307 SER A C 1
ATOM 2433 O O . SER A 1 307 ? 13.008 21.297 32.281 1 93.5 307 SER A O 1
ATOM 2435 N N . ILE A 1 308 ? 12.664 23.234 31.188 1 94.44 308 ILE A N 1
ATOM 2436 C CA . ILE A 1 308 ? 11.422 23.469 31.906 1 94.44 308 ILE A CA 1
ATOM 2437 C C . ILE A 1 308 ? 10.406 22.391 31.578 1 94.44 308 ILE A C 1
ATOM 2439 O O . ILE A 1 308 ? 9.68 21.922 32.469 1 94.44 308 ILE A O 1
ATOM 2443 N N . GLY A 1 309 ? 10.336 22.047 30.344 1 94.19 309 GLY A N 1
ATOM 2444 C CA . GLY A 1 309 ? 9.477 20.953 29.953 1 94.19 309 GLY A CA 1
ATOM 2445 C C . GLY A 1 309 ? 9.828 19.641 30.641 1 94.19 309 GLY A C 1
ATOM 2446 O O . GLY A 1 309 ? 8.945 18.891 31.031 1 94.19 309 GLY A O 1
ATOM 2447 N N . LEU A 1 310 ? 11.109 19.375 30.75 1 93.5 310 LEU A N 1
ATOM 2448 C CA . LEU A 1 310 ? 11.57 18.156 31.422 1 93.5 310 LEU A CA 1
ATOM 2449 C C . LEU A 1 310 ? 11.203 18.188 32.906 1 93.5 310 LEU A C 1
ATOM 2451 O O . LEU A 1 310 ? 10.828 17.156 33.469 1 93.5 310 LEU A O 1
ATOM 2455 N N . ILE A 1 311 ? 11.344 19.328 33.5 1 95.31 311 ILE A N 1
ATOM 2456 C CA . ILE A 1 311 ? 11 19.484 34.906 1 95.31 311 ILE A CA 1
ATOM 2457 C C . ILE A 1 311 ? 9.508 19.266 35.094 1 95.31 311 ILE A C 1
ATOM 2459 O O . ILE A 1 311 ? 9.094 18.578 36.031 1 95.31 311 ILE A O 1
ATOM 2463 N N . PHE A 1 312 ? 8.719 19.844 34.25 1 96.38 312 PHE A N 1
ATOM 2464 C CA . PHE A 1 312 ? 7.277 19.672 34.344 1 96.38 312 PHE A CA 1
ATOM 2465 C C . PHE A 1 312 ? 6.898 18.203 34.188 1 96.38 312 PHE A C 1
ATOM 2467 O O . PHE A 1 312 ? 6.109 17.688 34.969 1 96.38 312 PHE A O 1
ATOM 2474 N N . LEU A 1 313 ? 7.477 17.516 33.188 1 95.75 313 LEU A N 1
ATOM 2475 C CA . LEU A 1 313 ? 7.223 16.094 32.969 1 95.75 313 LEU A CA 1
ATOM 2476 C C . LEU A 1 313 ? 7.645 15.281 34.188 1 95.75 313 LEU A C 1
ATOM 2478 O O . LEU A 1 313 ? 6.918 14.391 34.625 1 95.75 313 LEU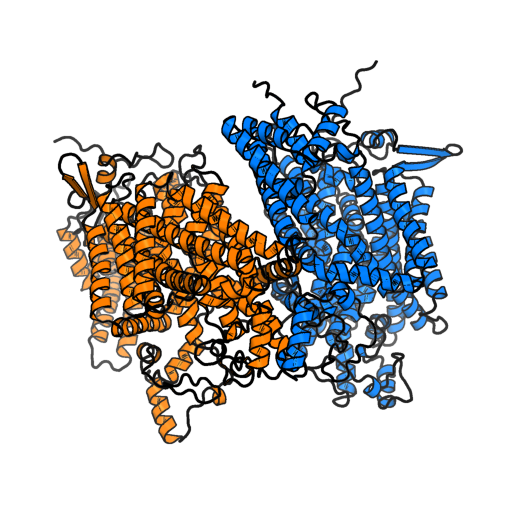 A O 1
ATOM 2482 N N . GLY A 1 314 ? 8.836 15.617 34.75 1 95.12 314 GLY A N 1
ATOM 2483 C CA . GLY A 1 314 ? 9.297 14.945 35.969 1 95.12 314 GLY A CA 1
ATOM 2484 C C . GLY A 1 314 ? 8.375 15.156 37.156 1 95.12 314 GLY A C 1
ATOM 2485 O O . GLY A 1 314 ? 8.148 14.227 37.938 1 95.12 314 GLY A O 1
ATOM 2486 N N . ALA A 1 315 ? 7.895 16.359 37.25 1 96.31 315 ALA A N 1
ATOM 2487 C CA . ALA A 1 315 ? 6.969 16.656 38.344 1 96.31 315 ALA A CA 1
ATOM 2488 C C . ALA A 1 315 ? 5.695 15.82 38.219 1 96.31 315 ALA A C 1
ATOM 2490 O O . ALA A 1 315 ? 5.172 15.336 39.25 1 96.31 315 ALA A O 1
ATOM 2491 N N . LEU A 1 316 ? 5.164 15.656 37.031 1 96.62 316 LEU A N 1
ATOM 2492 C CA . LEU A 1 316 ? 3.965 14.852 36.844 1 96.62 316 LEU A CA 1
ATOM 2493 C C . LEU A 1 316 ? 4.203 13.406 37.25 1 96.62 316 LEU A C 1
ATOM 2495 O O . LEU A 1 316 ? 3.336 12.781 37.875 1 96.62 316 LEU A O 1
ATOM 2499 N N . TYR A 1 317 ? 5.379 12.844 36.938 1 93.75 317 TYR A N 1
ATOM 2500 C CA . TYR A 1 317 ? 5.707 11.477 37.312 1 93.75 317 TYR A CA 1
ATOM 2501 C C . TYR A 1 317 ? 5.906 11.359 38.812 1 93.75 317 TYR A C 1
ATOM 2503 O O . TYR A 1 317 ? 5.52 10.352 39.406 1 93.75 317 TYR A O 1
ATOM 2511 N N . ALA A 1 318 ? 6.465 12.422 39.438 1 94.75 318 ALA A N 1
ATOM 2512 C CA . ALA A 1 318 ? 6.758 12.391 40.875 1 94.75 318 ALA A CA 1
ATOM 2513 C C . ALA A 1 318 ? 5.484 12.578 41.688 1 94.75 318 ALA A C 1
ATOM 2515 O O . ALA A 1 318 ? 5.359 12.016 42.781 1 94.75 318 ALA A O 1
ATOM 2516 N N . LEU A 1 319 ? 4.562 13.375 41.219 1 95.62 319 LEU A N 1
ATOM 2517 C CA . LEU A 1 319 ? 3.414 13.789 42 1 95.62 319 LEU A CA 1
ATOM 2518 C C . LEU A 1 319 ? 2.217 12.883 41.75 1 95.62 319 LEU A C 1
ATOM 2520 O O . LEU A 1 319 ? 1.257 12.875 42.531 1 95.62 319 LEU A O 1
ATOM 2524 N N . ASP A 1 320 ? 2.209 12.109 40.625 1 95.81 320 ASP A N 1
ATOM 2525 C CA . ASP A 1 320 ? 1.102 11.219 40.312 1 95.81 320 ASP A CA 1
ATOM 2526 C C . ASP A 1 320 ? 1.54 9.758 40.344 1 95.81 320 ASP A C 1
ATOM 2528 O O . ASP A 1 320 ? 2.555 9.43 40.969 1 95.81 320 ASP A O 1
ATOM 2532 N N . ASP A 1 321 ? 0.76 8.75 39.812 1 93.94 321 ASP A N 1
ATOM 2533 C CA . ASP A 1 321 ? 1.081 7.328 39.781 1 93.94 321 ASP A CA 1
ATOM 2534 C C . ASP A 1 321 ? 1.997 7.004 38.625 1 93.94 321 ASP A C 1
ATOM 2536 O O . ASP A 1 321 ? 1.523 6.707 37.5 1 93.94 321 ASP A O 1
ATOM 2540 N N . PRO A 1 322 ? 3.293 7.039 38.875 1 91.94 322 PRO A N 1
ATOM 2541 C CA . PRO A 1 322 ? 4.234 6.828 37.781 1 91.94 322 PRO A CA 1
ATOM 2542 C C . PRO A 1 322 ? 4.086 5.457 37.125 1 91.94 322 PRO A C 1
ATOM 2544 O O . PRO A 1 322 ? 4.328 5.309 35.938 1 91.94 322 PRO A O 1
ATOM 2547 N N . MET A 1 323 ? 3.635 4.398 37.906 1 92.25 323 MET A N 1
ATOM 2548 C CA . MET A 1 323 ? 3.475 3.055 37.344 1 92.25 323 MET A CA 1
ATOM 2549 C C . MET A 1 323 ? 2.354 3.016 36.312 1 92.25 323 MET A C 1
ATOM 2551 O O . MET A 1 323 ? 2.471 2.348 35.312 1 92.25 323 MET A O 1
ATOM 2555 N N . PHE A 1 324 ? 1.311 3.77 36.625 1 94.5 324 PHE A N 1
ATOM 2556 C CA . PHE A 1 324 ? 0.215 3.887 35.656 1 94.5 324 PHE A CA 1
ATOM 2557 C C . PHE A 1 324 ? 0.679 4.586 34.375 1 94.5 324 PHE A C 1
ATOM 2559 O O . PHE A 1 324 ? 0.4 4.121 33.281 1 94.5 324 PHE A O 1
ATOM 2566 N N . LEU A 1 325 ? 1.373 5.648 34.594 1 95.12 325 LEU A N 1
ATOM 2567 C CA . LEU A 1 325 ? 1.799 6.453 33.438 1 95.12 325 LEU A CA 1
ATOM 2568 C C . LEU A 1 325 ? 2.77 5.676 32.562 1 95.12 325 LEU A C 1
ATOM 2570 O O . LEU A 1 325 ? 2.658 5.707 31.344 1 95.12 325 LEU A O 1
ATOM 2574 N N . LEU A 1 326 ? 3.689 4.945 33.219 1 92.94 326 LEU A N 1
ATOM 2575 C CA . LEU A 1 326 ? 4.66 4.156 32.469 1 92.94 326 LEU A CA 1
ATOM 2576 C C . LEU A 1 326 ? 3.971 3.016 31.719 1 92.94 326 LEU A C 1
ATOM 2578 O O . LEU A 1 326 ? 4.355 2.682 30.594 1 92.94 326 LEU A O 1
ATOM 2582 N N . SER A 1 327 ? 2.957 2.391 32.375 1 94.12 327 SER A N 1
ATOM 2583 C CA . SER A 1 327 ? 2.176 1.353 31.703 1 94.12 327 SER A CA 1
ATOM 2584 C C . SER A 1 327 ? 1.44 1.906 30.5 1 94.12 327 SER A C 1
ATOM 2586 O O . SER A 1 327 ? 1.387 1.259 29.438 1 94.12 327 SER A O 1
ATOM 2588 N N . SER A 1 328 ? 0.888 3.074 30.672 1 95.06 328 SER A N 1
ATOM 2589 C CA . SER A 1 328 ? 0.159 3.719 29.578 1 95.06 328 SER A CA 1
ATOM 2590 C C . SER A 1 328 ? 1.08 4.035 28.406 1 95.06 328 SER A C 1
ATOM 2592 O O . SER A 1 328 ? 0.712 3.83 27.25 1 95.06 328 SER A O 1
ATOM 2594 N N . VAL A 1 329 ? 2.254 4.516 28.703 1 95.62 329 VAL A N 1
ATOM 2595 C CA . VAL A 1 329 ? 3.221 4.863 27.672 1 95.62 329 VAL A CA 1
ATOM 2596 C C . VAL A 1 329 ? 3.627 3.607 26.906 1 95.62 329 VAL A C 1
ATOM 2598 O O . VAL A 1 329 ? 3.623 3.596 25.672 1 95.62 329 VAL A O 1
ATOM 2601 N N . THR A 1 330 ? 3.945 2.525 27.656 1 93.56 330 THR A N 1
ATOM 2602 C CA . THR A 1 330 ? 4.375 1.271 27.047 1 93.56 330 THR A CA 1
ATOM 2603 C C . THR A 1 330 ? 3.289 0.711 26.125 1 93.56 330 THR A C 1
ATOM 2605 O O . THR A 1 330 ? 3.564 0.329 24.984 1 93.56 330 THR A O 1
ATOM 2608 N N . GLN A 1 331 ? 2.117 0.738 26.594 1 92.75 331 GLN A N 1
ATOM 2609 C CA . GLN A 1 331 ? 0.982 0.217 25.844 1 92.75 331 GLN A CA 1
ATOM 2610 C C . GLN A 1 331 ? 0.706 1.065 24.594 1 92.75 331 GLN A C 1
ATOM 2612 O O . GLN A 1 331 ? 0.406 0.533 23.531 1 92.75 331 GLN A O 1
ATOM 2617 N N . SER A 1 332 ? 0.808 2.361 24.766 1 96 332 SER A N 1
ATOM 2618 C CA . SER A 1 332 ? 0.472 3.279 23.688 1 96 332 SER A CA 1
ATOM 2619 C C . SER A 1 332 ? 1.48 3.182 22.547 1 96 332 SER A C 1
ATOM 2621 O O . SER A 1 332 ? 1.122 3.346 21.375 1 96 332 SER A O 1
ATOM 2623 N N . ILE A 1 333 ? 2.678 2.951 22.859 1 93.31 333 ILE A N 1
ATOM 2624 C CA . ILE A 1 333 ? 3.684 2.744 21.812 1 93.31 333 ILE A CA 1
ATOM 2625 C C . ILE A 1 333 ? 3.338 1.499 21 1 93.31 333 ILE A C 1
ATOM 2627 O O . ILE A 1 333 ? 3.424 1.511 19.766 1 93.31 333 ILE A O 1
ATOM 2631 N N . GLY A 1 334 ? 2.977 0.421 21.688 1 92.88 334 GLY A N 1
ATOM 2632 C CA . GLY A 1 334 ? 2.541 -0.777 21 1 92.88 334 GLY A CA 1
ATOM 2633 C C . GLY A 1 334 ? 1.343 -0.541 20.094 1 92.88 334 GLY A C 1
ATOM 2634 O O . GLY A 1 334 ? 1.302 -1.03 18.969 1 92.88 334 GLY A O 1
ATOM 2635 N N . HIS A 1 335 ? 0.332 0.202 20.562 1 92.88 335 HIS A N 1
ATOM 2636 C CA . HIS A 1 335 ? -0.855 0.515 19.781 1 92.88 335 HIS A CA 1
ATOM 2637 C C . HIS A 1 335 ? -0.499 1.345 18.547 1 92.88 335 HIS A C 1
ATOM 2639 O O . HIS A 1 335 ? -1.082 1.159 17.484 1 92.88 335 HIS A O 1
ATOM 2645 N N . TYR A 1 336 ? 0.428 2.26 18.797 1 95.56 336 TYR A N 1
ATOM 2646 C CA . TYR A 1 336 ? 0.879 3.066 17.672 1 95.56 336 TYR A CA 1
ATOM 2647 C C . TYR A 1 336 ? 1.484 2.189 16.578 1 95.56 336 TYR A C 1
ATOM 2649 O O . TYR A 1 336 ? 1.144 2.33 15.406 1 95.56 336 TYR A O 1
ATOM 2657 N N . LEU A 1 337 ? 2.312 1.281 16.891 1 92.25 337 LEU A N 1
ATOM 2658 C CA . LEU A 1 337 ? 2.984 0.405 15.938 1 92.25 337 LEU A CA 1
ATOM 2659 C C . LEU A 1 337 ? 1.984 -0.519 15.25 1 92.25 337 LEU A C 1
ATOM 2661 O O . LEU A 1 337 ? 2.129 -0.825 14.062 1 92.25 337 LEU A O 1
ATOM 2665 N N . GLN A 1 338 ? 0.987 -0.817 15.977 1 89.88 338 GLN A N 1
ATOM 2666 C CA . GLN A 1 338 ? 0.009 -1.761 15.445 1 89.88 338 GLN A CA 1
ATOM 2667 C C . GLN A 1 338 ? -0.906 -1.088 14.43 1 89.88 338 GLN A C 1
ATOM 2669 O O . GLN A 1 338 ? -1.241 -1.681 13.398 1 89.88 338 GLN A O 1
ATOM 2674 N N . TRP A 1 339 ? -1.318 0.135 14.664 1 92.81 339 TRP A N 1
ATOM 2675 C CA . TRP A 1 339 ? -2.459 0.676 13.93 1 92.81 339 TRP A CA 1
ATOM 2676 C C . TRP A 1 339 ? -2.021 1.795 12.992 1 92.81 339 TRP A C 1
ATOM 2678 O O . TRP A 1 339 ? -2.82 2.295 12.195 1 92.81 339 TRP A O 1
ATOM 2688 N N . ILE A 1 340 ? -0.775 2.186 13.039 1 94.25 340 ILE A N 1
ATOM 2689 C CA . ILE A 1 340 ? -0.307 3.336 12.273 1 94.25 340 ILE A CA 1
ATOM 2690 C C . ILE A 1 340 ? -0.509 3.078 10.781 1 94.25 340 ILE A C 1
ATOM 2692 O O . ILE A 1 340 ? -0.786 4.004 10.016 1 94.25 340 ILE A O 1
ATOM 2696 N N . THR A 1 341 ? -0.474 1.858 10.312 1 92.19 341 THR A N 1
ATOM 2697 C CA . THR A 1 341 ? -0.585 1.558 8.891 1 92.19 341 THR A CA 1
ATOM 2698 C C . THR A 1 341 ? -2.018 1.763 8.406 1 92.19 341 THR A C 1
ATOM 2700 O O . THR A 1 341 ? -2.25 2.469 7.418 1 92.19 341 THR A O 1
ATOM 2703 N N . VAL A 1 342 ? -2.996 1.252 9.078 1 91.81 342 VAL A N 1
ATOM 2704 C CA . VAL A 1 342 ? -4.375 1.339 8.617 1 91.81 342 VAL A CA 1
ATOM 2705 C C . VAL A 1 342 ? -4.879 2.773 8.75 1 91.81 342 VAL A C 1
ATOM 2707 O O . VAL A 1 342 ? -5.516 3.303 7.836 1 91.81 342 VAL A O 1
ATOM 2710 N N . VAL A 1 343 ? -4.531 3.414 9.836 1 93 343 VAL A N 1
ATOM 2711 C CA . VAL A 1 343 ? -5.016 4.773 10.055 1 93 343 VAL A CA 1
ATOM 2712 C C . VAL A 1 343 ? -4.207 5.754 9.211 1 93 343 VAL A C 1
ATOM 2714 O O . VAL A 1 343 ? -4.746 6.742 8.711 1 93 343 VAL A O 1
ATOM 2717 N N . GLY A 1 344 ? -2.939 5.508 9.078 1 95.12 344 GLY A N 1
ATOM 2718 C CA . GLY A 1 344 ? -2.064 6.379 8.312 1 95.12 344 GLY A CA 1
ATOM 2719 C C . GLY A 1 344 ? -2.393 6.41 6.828 1 95.12 344 GLY A C 1
ATOM 2720 O O . GLY A 1 344 ? -2.066 7.375 6.133 1 95.12 344 GLY A O 1
ATOM 2721 N N . TRP A 1 345 ? -3.064 5.406 6.305 1 93.5 345 TRP A N 1
ATOM 2722 C CA . TRP A 1 345 ? -3.402 5.332 4.887 1 93.5 345 TRP A CA 1
ATOM 2723 C C . TRP A 1 345 ? -4.887 5.594 4.664 1 93.5 345 TRP A C 1
ATOM 2725 O O . TRP A 1 345 ? -5.375 5.531 3.533 1 93.5 345 TRP A O 1
ATOM 2735 N N . ASP A 1 346 ? -5.57 5.898 5.699 1 92.81 346 ASP A N 1
ATOM 2736 C CA . ASP A 1 346 ? -7.008 6.141 5.617 1 92.81 346 ASP A CA 1
ATOM 2737 C C . ASP A 1 346 ? -7.301 7.477 4.945 1 92.81 346 ASP A C 1
ATOM 2739 O O . ASP A 1 346 ? -6.738 8.508 5.32 1 92.81 346 ASP A O 1
ATOM 2743 N N . CYS A 1 347 ? -8.203 7.469 3.938 1 91.81 347 CYS A N 1
ATOM 2744 C CA . CYS A 1 347 ? -8.555 8.688 3.211 1 91.81 347 CYS A CA 1
ATOM 2745 C C . CYS A 1 347 ? -10.016 9.055 3.432 1 91.81 347 CYS A C 1
ATOM 2747 O O . CYS A 1 347 ? -10.516 10 2.826 1 91.81 347 CYS A O 1
ATOM 2749 N N . ASP A 1 348 ? -10.68 8.305 4.328 1 89.31 348 ASP A N 1
ATOM 2750 C CA . ASP A 1 348 ? -12.117 8.5 4.504 1 89.31 348 ASP A CA 1
ATOM 2751 C C . ASP A 1 348 ? -12.836 8.492 3.158 1 89.31 348 ASP A C 1
ATOM 2753 O O . ASP A 1 348 ? -13.711 9.32 2.912 1 89.31 348 ASP A O 1
ATOM 2757 N N . ALA A 1 349 ? -12.469 7.641 2.273 1 89 349 ALA A N 1
ATOM 2758 C CA . ALA A 1 349 ? -12.984 7.598 0.908 1 89 349 ALA A CA 1
ATOM 2759 C C . ALA A 1 349 ? -14.5 7.375 0.902 1 89 349 ALA A C 1
ATOM 2761 O O . ALA A 1 349 ? -15.227 8.055 0.174 1 89 349 ALA A O 1
ATOM 2762 N N . TRP A 1 350 ? -14.992 6.508 1.67 1 87.19 350 TRP A N 1
ATOM 2763 C CA . TRP A 1 350 ? -16.391 6.09 1.634 1 87.19 350 TRP A CA 1
ATOM 2764 C C . TRP A 1 350 ? -17.281 7.121 2.316 1 87.19 350 TRP A C 1
ATOM 2766 O O . TRP A 1 350 ? -18.328 7.484 1.789 1 87.19 350 TRP A O 1
ATOM 2776 N N . PRO A 1 351 ? -16.828 7.68 3.533 1 80.62 351 PRO A N 1
ATOM 2777 C CA . PRO A 1 351 ? -17.625 8.75 4.129 1 80.62 351 PRO A CA 1
ATOM 2778 C C . PRO A 1 351 ? -17.75 9.977 3.225 1 80.62 351 PRO A C 1
ATOM 2780 O O . PRO A 1 351 ? -18.828 10.578 3.131 1 80.62 351 PRO A O 1
ATOM 2783 N N . ILE A 1 352 ? -16.703 10.336 2.584 1 79.94 352 ILE A N 1
ATOM 2784 C CA . ILE A 1 352 ? -16.703 11.5 1.696 1 79.94 352 ILE A CA 1
ATOM 2785 C C . ILE A 1 352 ? -17.609 11.219 0.495 1 79.94 352 ILE A C 1
ATOM 2787 O O . ILE A 1 352 ? -18.375 12.086 0.077 1 79.94 352 ILE A O 1
ATOM 2791 N N . LEU A 1 353 ? -17.562 10 -0.074 1 81.81 353 LEU A N 1
ATOM 2792 C CA . LEU A 1 353 ? -18.422 9.617 -1.18 1 81.81 353 LEU A CA 1
ATOM 2793 C C . LEU A 1 353 ? -19.891 9.734 -0.786 1 81.81 353 LEU A C 1
ATOM 2795 O O . LEU A 1 353 ? -20.688 10.336 -1.515 1 81.81 353 LEU A O 1
ATOM 2799 N N . THR A 1 354 ? -20.234 9.172 0.287 1 77.94 354 THR A N 1
ATOM 2800 C CA . THR A 1 354 ? -21.625 9.133 0.722 1 77.94 354 THR A CA 1
ATOM 2801 C C . THR A 1 354 ? -22.156 10.547 0.969 1 77.94 354 THR A C 1
ATOM 2803 O O . THR A 1 354 ? -23.312 10.852 0.639 1 77.94 354 THR A O 1
ATOM 2806 N N . GLN A 1 355 ? -21.281 11.359 1.526 1 75 355 GLN A N 1
ATOM 2807 C CA . GLN A 1 355 ? -21.672 12.75 1.737 1 75 355 GLN A CA 1
ATOM 2808 C C . GLN A 1 355 ? -21.906 13.461 0.408 1 75 355 GLN A C 1
ATOM 2810 O O . GLN A 1 355 ? -22.812 14.289 0.293 1 75 355 GLN A O 1
ATOM 2815 N N . GLY A 1 356 ? -21.125 13.188 -0.581 1 73.88 356 GLY A N 1
ATOM 2816 C CA . GLY A 1 356 ? -21.297 13.766 -1.905 1 73.88 356 GLY A CA 1
ATOM 2817 C C . GLY A 1 356 ? -22.562 13.312 -2.592 1 73.88 356 GLY A C 1
ATOM 2818 O O . GLY A 1 356 ? -23.203 14.086 -3.307 1 73.88 356 GLY A O 1
ATOM 2819 N N . LEU A 1 357 ? -22.938 12.078 -2.354 1 75.12 357 LEU A N 1
ATOM 2820 C CA . LEU A 1 357 ? -24.141 11.516 -2.955 1 75.12 357 LEU A CA 1
ATOM 2821 C C . LEU A 1 357 ? -25.391 12.141 -2.346 1 75.12 357 LEU A C 1
ATOM 2823 O O . LEU A 1 357 ? -26.391 12.344 -3.043 1 75.12 357 LEU A O 1
ATOM 2827 N N . LEU A 1 358 ? -25.359 12.43 -1.108 1 72.81 358 LEU A N 1
ATOM 2828 C CA . LEU A 1 358 ? -26.547 12.883 -0.393 1 72.81 358 LEU A CA 1
ATOM 2829 C C . LEU A 1 358 ? -26.609 14.406 -0.356 1 72.81 358 LEU A C 1
ATOM 2831 O O . LEU A 1 358 ? -27.641 14.977 -0.002 1 72.81 358 LEU A O 1
ATOM 2835 N N . GLY A 1 359 ? -25.641 15.039 -1.121 1 59.66 359 GLY A N 1
ATOM 2836 C CA . GLY A 1 359 ? -25.609 16.484 -1.152 1 59.66 359 GLY A CA 1
ATOM 2837 C C . GLY A 1 359 ? -25.328 17.109 0.203 1 59.66 359 GLY A C 1
ATOM 2838 O O . GLY A 1 359 ? -25.5 16.469 1.237 1 59.66 359 GLY A O 1
ATOM 2839 N N . ALA A 1 360 ? -24.688 18.125 0.102 1 50.88 360 ALA A N 1
ATOM 2840 C CA . ALA A 1 360 ? -24.281 18.891 1.278 1 50.88 360 ALA A CA 1
ATOM 2841 C C . ALA A 1 360 ? -25.5 19.297 2.105 1 50.88 360 ALA A C 1
ATOM 2843 O O . ALA A 1 360 ? -25.375 19.594 3.295 1 50.88 360 ALA A O 1
ATOM 2844 N N . GLY A 1 361 ? -26.625 19.438 1.403 1 41.97 361 GLY A N 1
ATOM 2845 C CA . GLY A 1 361 ? -27.797 20.031 2.045 1 41.97 361 GLY A CA 1
ATOM 2846 C C . GLY A 1 361 ? -28.391 19.141 3.117 1 41.97 361 GLY A C 1
ATOM 2847 O O . GLY A 1 361 ? -29.406 19.5 3.73 1 41.97 361 GLY A O 1
ATOM 2848 N N . THR A 1 362 ? -28.453 17.938 2.729 1 36.97 362 THR A N 1
ATOM 2849 C CA . THR A 1 362 ? -29.141 17.219 3.809 1 36.97 362 THR A CA 1
ATOM 2850 C C . THR A 1 362 ? -28.516 17.562 5.156 1 36.97 362 THR A C 1
ATOM 2852 O O . THR A 1 362 ? -27.312 17.375 5.355 1 36.97 362 THR A O 1
ATOM 2855 N N . ASN A 1 363 ? -28.844 18.531 5.613 1 34.41 363 ASN A N 1
ATOM 2856 C CA . ASN A 1 363 ? -28.578 19.219 6.875 1 34.41 363 ASN A CA 1
ATOM 2857 C C . ASN A 1 363 ? -28.094 18.25 7.949 1 34.41 363 ASN A C 1
ATOM 2859 O O . ASN A 1 363 ? -27.516 18.672 8.953 1 34.41 363 ASN A O 1
ATOM 2863 N N . GLY A 1 364 ? -28.906 17.078 8.312 1 32.69 364 GLY A N 1
ATOM 2864 C CA . GLY A 1 364 ? -28.797 16.453 9.617 1 32.69 364 GLY A CA 1
ATOM 2865 C C . GLY A 1 364 ? -27.578 15.562 9.758 1 32.69 364 GLY A C 1
ATOM 2866 O O . GLY A 1 364 ? -27.469 14.547 9.062 1 32.69 364 GLY A O 1
ATOM 2867 N N . TRP A 1 365 ? -26.438 16.016 9.586 1 34.41 365 TRP A N 1
ATOM 2868 C CA . TRP A 1 365 ? -25.516 15.133 10.297 1 34.41 365 TRP A CA 1
ATOM 2869 C C . TRP A 1 365 ? -26.234 14.406 11.43 1 34.41 365 TRP A C 1
ATOM 2871 O O . TRP A 1 365 ? -26.828 15.039 12.312 1 34.41 365 TRP A O 1
ATOM 2881 N N . THR A 1 366 ? -27.078 13.484 11.141 1 32.66 366 THR A N 1
ATOM 2882 C CA . THR A 1 366 ? -27.828 12.867 12.234 1 32.66 366 THR A CA 1
ATOM 2883 C C . THR A 1 366 ? -26.891 12.453 13.367 1 32.66 366 THR A C 1
ATOM 2885 O O . THR A 1 366 ? -25.781 11.969 13.117 1 32.66 366 THR A O 1
ATOM 2888 N N . HIS A 1 367 ? -26.719 13.398 14.383 1 33.38 367 HIS A N 1
ATOM 2889 C CA . HIS A 1 367 ? -26.359 12.883 15.695 1 33.38 367 HIS A CA 1
ATOM 2890 C C . HIS A 1 367 ? -27.062 11.562 15.984 1 33.38 367 HIS A C 1
ATOM 2892 O O . HIS A 1 367 ? -28.297 11.492 15.938 1 33.38 367 HIS A O 1
ATOM 2898 N N . ASP A 1 368 ? -26.922 10.719 15.43 1 31.44 368 ASP A N 1
ATOM 2899 C CA . ASP A 1 368 ? -27.719 9.648 16.031 1 31.44 368 ASP A CA 1
ATOM 2900 C C . ASP A 1 368 ? -27.875 9.867 17.531 1 31.44 368 ASP A C 1
ATOM 2902 O O . ASP A 1 368 ? -28.266 8.953 18.266 1 31.44 368 ASP A O 1
ATOM 2906 N N . ASP A 1 369 ? -27.469 10.992 18.438 1 30.86 369 ASP A N 1
ATOM 2907 C CA . ASP A 1 369 ? -28.484 10.945 19.484 1 30.86 369 ASP A CA 1
ATOM 2908 C C . ASP A 1 369 ? -29.844 11.375 18.938 1 30.86 369 ASP A C 1
ATOM 2910 O O . ASP A 1 369 ? -30.797 11.555 19.703 1 30.86 369 ASP A O 1
ATOM 2914 N N . GLY A 1 370 ? -30.562 11.484 17.609 1 27.91 370 GLY A N 1
ATOM 2915 C CA . GLY A 1 370 ? -31.734 12.039 16.938 1 27.91 370 GLY A CA 1
ATOM 2916 C C . GLY A 1 370 ? -31.469 13.367 16.266 1 27.91 370 GLY A C 1
ATOM 2917 O O . GLY A 1 370 ? -31.891 13.586 15.125 1 27.91 370 GLY A O 1
ATOM 2918 N N . SER A 1 371 ? -31.547 14.773 17.031 1 25.95 371 SER A N 1
ATOM 2919 C CA . SER A 1 371 ? -31.875 16.094 16.531 1 25.95 371 SER A CA 1
ATOM 2920 C C . SER A 1 371 ? -30.734 16.672 15.695 1 25.95 371 SER A C 1
ATOM 2922 O O . SER A 1 371 ? -29.656 16.969 16.219 1 25.95 371 SER A O 1
ATOM 2924 N N . TRP A 1 372 ? -30.438 16.188 14.758 1 29.12 372 TRP A N 1
ATOM 2925 C CA . TRP A 1 372 ? -29.312 16.828 14.094 1 29.12 372 TRP A CA 1
ATOM 2926 C C . TRP A 1 372 ? -29.75 18.062 13.312 1 29.12 372 TRP A C 1
ATOM 2928 O O . TRP A 1 372 ? -30.578 17.953 12.391 1 29.12 372 TRP A O 1
ATOM 2938 N N . LYS A 1 373 ? -30.094 19.125 13.906 1 29.72 373 LYS A N 1
ATOM 2939 C CA . LYS A 1 373 ? -30.484 20.281 13.102 1 29.72 373 LYS A CA 1
ATOM 2940 C C . LYS A 1 373 ? -29.312 20.812 12.281 1 29.72 373 LYS A C 1
ATOM 2942 O O . LYS A 1 373 ? -28.25 21.078 12.828 1 29.72 373 LYS A O 1
ATOM 2947 N N . THR A 1 374 ? -29.062 20.297 11.125 1 31.53 374 THR A N 1
ATOM 2948 C CA . THR A 1 374 ? -28.156 20.953 10.172 1 31.53 374 THR A CA 1
ATOM 2949 C C . THR A 1 374 ? -28.5 22.422 10.031 1 31.53 374 THR A C 1
ATOM 2951 O O . THR A 1 374 ? -29.609 22.781 9.633 1 31.53 374 THR A O 1
ATOM 2954 N N . THR A 1 375 ? -28.453 23.125 10.961 1 29.78 375 THR A N 1
ATOM 2955 C CA . THR A 1 375 ? -28.734 24.469 10.5 1 29.78 375 THR A CA 1
ATOM 2956 C C . THR A 1 375 ? -28.016 24.766 9.18 1 29.78 375 THR A C 1
ATOM 2958 O O . THR A 1 375 ? -28.641 25.188 8.203 1 29.78 375 THR A O 1
ATOM 2961 N N . ALA A 1 376 ? -26.844 25.609 9.258 1 30.05 376 ALA A N 1
ATOM 2962 C CA . ALA A 1 376 ? -26.172 26.453 8.281 1 30.05 376 ALA A CA 1
ATOM 2963 C C . ALA A 1 376 ? -25.516 25.609 7.195 1 30.05 376 ALA A C 1
ATOM 2965 O O . ALA A 1 376 ? -25.188 24.438 7.414 1 30.05 376 ALA A O 1
ATOM 2966 N N . LYS A 1 377 ? -25.359 25.938 5.82 1 36.84 377 LYS A N 1
ATOM 2967 C CA . LYS A 1 377 ? -24.641 25.641 4.586 1 36.84 377 LYS A CA 1
ATOM 2968 C C . LYS A 1 377 ? -23.266 25.047 4.883 1 36.84 377 LYS A C 1
ATOM 2970 O O . LYS A 1 377 ? -22.328 25.781 5.215 1 36.84 377 LYS A O 1
ATOM 2975 N N . SER A 1 378 ? -23.078 24.031 5.398 1 40.22 378 SER A N 1
ATOM 2976 C CA . SER A 1 378 ? -21.797 23.453 5.797 1 40.22 378 SER A CA 1
ATOM 2977 C C . SER A 1 378 ? -20.828 23.406 4.629 1 40.22 378 SER A C 1
ATOM 2979 O O . SER A 1 378 ? -21.234 23.297 3.471 1 40.22 378 SER A O 1
ATOM 2981 N N . TRP A 1 379 ? -19.719 23.891 4.785 1 41.09 379 TRP A N 1
ATOM 2982 C CA . TRP A 1 379 ? -18.594 24.016 3.867 1 41.09 379 TRP A CA 1
ATOM 2983 C C . TRP A 1 379 ? -18.359 22.703 3.115 1 41.09 379 TRP A C 1
ATOM 2985 O O . TRP A 1 379 ? -17.969 22.719 1.944 1 41.09 379 TRP A O 1
ATOM 2995 N N . ALA A 1 380 ? -18.562 21.578 3.795 1 46.81 380 ALA A N 1
ATOM 2996 C CA . ALA A 1 380 ? -18.438 20.328 3.057 1 46.81 380 ALA A CA 1
ATOM 2997 C C . ALA A 1 380 ? -19.453 20.25 1.925 1 46.81 380 ALA A C 1
ATOM 2999 O O . ALA A 1 380 ? -19.156 19.75 0.839 1 46.81 380 ALA A O 1
ATOM 3000 N N . GLY A 1 381 ? -20.641 20.719 2.26 1 49.25 381 GLY A N 1
ATOM 3001 C CA . GLY A 1 381 ? -21.641 20.797 1.208 1 49.25 381 GLY A CA 1
ATOM 3002 C C . GLY A 1 381 ? -21.188 21.609 0.016 1 49.25 381 GLY A C 1
ATOM 3003 O O . GLY A 1 381 ? -21.469 21.25 -1.132 1 49.25 381 GLY A O 1
ATOM 3004 N N . TYR A 1 382 ? -20.531 22.781 0.395 1 44.97 382 TYR A N 1
ATOM 3005 C CA . TYR A 1 382 ? -20.031 23.641 -0.663 1 44.97 382 TYR A CA 1
ATOM 3006 C C . TYR A 1 382 ? -19 22.922 -1.516 1 44.97 382 TYR A C 1
ATOM 3008 O O . TYR A 1 382 ? -18.984 23.062 -2.742 1 44.97 382 TYR A O 1
ATOM 3016 N N . ALA A 1 383 ? -18.203 22.219 -0.722 1 50.53 383 ALA A N 1
ATOM 3017 C CA . ALA A 1 383 ? -17.109 21.594 -1.467 1 50.53 383 ALA A CA 1
ATOM 3018 C C . ALA A 1 383 ? -17.609 20.375 -2.256 1 50.53 383 ALA A C 1
ATOM 3020 O O . ALA A 1 383 ? -17.062 20.062 -3.318 1 50.53 383 ALA A O 1
ATOM 3021 N N . LEU A 1 384 ? -18.547 19.688 -1.661 1 55.75 384 LEU A N 1
ATOM 3022 C CA . LEU A 1 384 ? -19 18.469 -2.309 1 55.75 384 LEU A CA 1
ATOM 3023 C C . LEU A 1 384 ? -20.078 18.766 -3.346 1 55.75 384 LEU A C 1
ATOM 3025 O O . LEU A 1 384 ? -20.297 17.969 -4.258 1 55.75 384 LEU A O 1
ATOM 3029 N N . GLY A 1 385 ? -20.359 20.016 -3.684 1 51.03 385 GLY A N 1
ATOM 3030 C CA . GLY A 1 385 ? -21.422 20.297 -4.645 1 51.03 385 GLY A CA 1
ATOM 3031 C C . GLY A 1 385 ? -22.297 19.094 -4.949 1 51.03 385 GLY A C 1
ATOM 3032 O O . GLY A 1 385 ? -21.984 17.984 -4.523 1 51.03 385 GLY A O 1
ATOM 3033 N N . LYS A 1 386 ? -23.516 19.281 -5.539 1 56.31 386 LYS A N 1
ATOM 3034 C CA . LYS A 1 386 ? -24.406 18.219 -5.988 1 56.31 386 LYS A CA 1
ATOM 3035 C C . LYS A 1 386 ? -23.812 17.469 -7.172 1 56.31 386 LYS A C 1
ATOM 3037 O O . LYS A 1 386 ? -23.469 18.078 -8.188 1 56.31 386 LYS A O 1
ATOM 3042 N N . SER A 1 387 ? -23.5 16.203 -6.836 1 63.16 387 SER A N 1
ATOM 3043 C CA . SER A 1 387 ? -23.078 15.344 -7.938 1 63.16 387 SER A CA 1
ATOM 3044 C C . SER A 1 387 ? -24.234 15.062 -8.898 1 63.16 387 SER A C 1
ATOM 3046 O O . SER A 1 387 ? -25.391 15.328 -8.578 1 63.16 387 SER A O 1
ATOM 3048 N N . ASN A 1 388 ? -23.906 14.75 -10.102 1 69.25 388 ASN A N 1
ATOM 3049 C CA . ASN A 1 388 ? -24.938 14.297 -11.016 1 69.25 388 ASN A CA 1
ATOM 3050 C C . ASN A 1 388 ? -25.766 13.156 -10.422 1 69.25 388 ASN A C 1
ATOM 3052 O O . ASN A 1 388 ? -26.969 13.07 -10.656 1 69.25 388 ASN A O 1
ATOM 3056 N N . GLU A 1 389 ? -25.125 12.508 -9.594 1 78.88 389 GLU A N 1
ATOM 3057 C CA . GLU A 1 389 ? -25.797 11.383 -8.945 1 78.88 389 GLU A CA 1
ATOM 3058 C C . GLU A 1 389 ? -26.844 11.867 -7.949 1 78.88 389 GLU A C 1
ATOM 3060 O O . GLU A 1 389 ? -27.875 11.227 -7.77 1 78.88 389 GLU A O 1
ATOM 3065 N N . HIS A 1 390 ? -26.531 13.016 -7.41 1 75.44 390 HIS A N 1
ATOM 3066 C CA . HIS A 1 390 ? -27.484 13.57 -6.449 1 75.44 390 HIS A CA 1
ATOM 3067 C C . HIS A 1 390 ? -28.828 13.836 -7.102 1 75.44 390 HIS A C 1
ATOM 3069 O O . HIS A 1 390 ? -29.875 13.586 -6.492 1 75.44 390 HIS A O 1
ATOM 3075 N N . ASN A 1 391 ? -28.781 14.258 -8.281 1 77.25 391 ASN A N 1
ATOM 3076 C CA . ASN A 1 391 ? -30.016 14.539 -9 1 77.25 391 ASN A CA 1
ATOM 3077 C C . ASN A 1 391 ? -30.812 13.258 -9.266 1 77.25 391 ASN A C 1
ATOM 3079 O O . ASN A 1 391 ? -32.031 13.258 -9.188 1 77.25 391 ASN A O 1
ATOM 3083 N N . VAL A 1 392 ? -30.125 12.297 -9.555 1 84.12 392 VAL A N 1
ATOM 3084 C CA . VAL A 1 392 ? -30.75 11.008 -9.805 1 84.12 392 VAL A CA 1
ATOM 3085 C C . VAL A 1 392 ? -31.359 10.461 -8.516 1 84.12 392 VAL A C 1
ATOM 3087 O O . VAL A 1 392 ? -32.5 9.984 -8.508 1 84.12 392 VAL A O 1
ATOM 3090 N N . ILE A 1 393 ? -30.672 10.57 -7.453 1 82.69 393 ILE A N 1
ATOM 3091 C CA . ILE A 1 393 ? -31.125 10.086 -6.152 1 82.69 393 ILE A CA 1
ATOM 3092 C C . ILE A 1 393 ? -32.406 10.828 -5.742 1 82.69 393 ILE A C 1
ATOM 3094 O O . ILE A 1 393 ? -33.375 10.203 -5.363 1 82.69 393 ILE A O 1
ATOM 3098 N N . ASP A 1 394 ? -32.406 12.086 -5.934 1 78.56 394 ASP A N 1
ATOM 3099 C CA . ASP A 1 394 ? -33.562 12.898 -5.559 1 78.56 394 ASP A CA 1
ATOM 3100 C C . ASP A 1 394 ? -34.781 12.539 -6.402 1 78.56 394 ASP A C 1
ATOM 3102 O O . ASP A 1 394 ? -35.875 12.406 -5.879 1 78.56 394 ASP A O 1
ATOM 3106 N N . ALA A 1 395 ? -34.531 12.305 -7.629 1 80.56 395 ALA A N 1
ATOM 3107 C CA . ALA A 1 395 ? -35.625 12.008 -8.555 1 80.56 395 ALA A CA 1
ATOM 3108 C C . ALA A 1 395 ? -36.25 10.641 -8.258 1 80.56 395 ALA A C 1
ATOM 3110 O O . ALA A 1 395 ? -37.469 10.492 -8.234 1 80.56 395 ALA A O 1
ATOM 3111 N N . VAL A 1 396 ? -35.5 9.758 -8.07 1 86.06 396 VAL A N 1
ATOM 3112 C CA . VAL A 1 396 ? -35.969 8.398 -7.863 1 86.06 396 VAL A CA 1
ATOM 3113 C C . VAL A 1 396 ? -36.594 8.281 -6.477 1 86.06 396 VAL A C 1
ATOM 3115 O O . VAL A 1 396 ? -37.594 7.555 -6.297 1 86.06 396 VAL A O 1
ATOM 3118 N N . ARG A 1 397 ? -36 8.945 -5.566 1 83.44 397 ARG A N 1
ATOM 3119 C CA . ARG A 1 397 ? -36.531 8.93 -4.211 1 83.44 397 ARG A CA 1
ATOM 3120 C C . ARG A 1 397 ? -37.969 9.469 -4.184 1 83.44 397 ARG A C 1
ATOM 3122 O O . ARG A 1 397 ? -38.812 8.992 -3.416 1 83.44 397 ARG A O 1
ATOM 3129 N N . ALA A 1 398 ? -38.219 10.414 -4.926 1 79.44 398 ALA A N 1
ATOM 3130 C CA . ALA A 1 398 ? -39.562 10.977 -5.031 1 79.44 398 ALA A CA 1
ATOM 3131 C C . ALA A 1 398 ? -40.562 9.93 -5.504 1 79.44 398 ALA A C 1
ATOM 3133 O O . ALA A 1 398 ? -41.719 9.93 -5.082 1 79.44 398 ALA A O 1
ATOM 3134 N N . THR A 1 399 ? -40.125 9.039 -6.262 1 80.38 399 THR A N 1
ATOM 3135 C CA . THR A 1 399 ? -40.969 7.961 -6.789 1 80.38 399 THR A CA 1
ATOM 3136 C C . THR A 1 399 ? -41.062 6.812 -5.789 1 80.38 399 THR A C 1
ATOM 3138 O O . THR A 1 399 ? -42.125 6.23 -5.605 1 80.38 399 THR A O 1
ATOM 3141 N N . ALA A 1 400 ? -40.062 6.488 -5.125 1 80.5 400 ALA A N 1
ATOM 3142 C CA . ALA A 1 400 ? -39.969 5.344 -4.219 1 80.5 400 ALA A CA 1
ATOM 3143 C C . ALA A 1 400 ? -40.688 5.621 -2.912 1 80.5 400 ALA A C 1
ATOM 3145 O O . ALA A 1 400 ? -41.188 4.695 -2.258 1 80.5 400 ALA A O 1
ATOM 3146 N N . GLY A 1 401 ? -40.938 6.949 -2.416 1 71.88 401 GLY A N 1
ATOM 3147 C CA . GLY A 1 401 ? -41.625 7.371 -1.214 1 71.88 401 GLY A CA 1
ATOM 3148 C C . GLY A 1 401 ? -40.906 7.016 0.062 1 71.88 401 GLY A C 1
ATOM 3149 O O . GLY A 1 401 ? -41.5 6.969 1.14 1 71.88 401 GLY A O 1
ATOM 3150 N N . GLY A 1 402 ? -39.656 6.855 0.213 1 62.62 402 GLY A N 1
ATOM 3151 C CA . GLY A 1 402 ? -38.906 6.441 1.382 1 62.62 402 GLY A CA 1
ATOM 3152 C C . GLY A 1 402 ? -38 7.531 1.921 1 62.62 402 GLY A C 1
ATOM 3153 O O . GLY A 1 402 ? -37.688 8.5 1.219 1 62.62 402 GLY A O 1
ATOM 3154 N N . GLU A 1 403 ? -37.938 7.531 3.373 1 64.5 403 GLU A N 1
ATOM 3155 C CA . GLU A 1 403 ? -37 8.469 4.008 1 64.5 403 GLU A CA 1
ATOM 3156 C C . GLU A 1 403 ? -35.562 7.918 4.004 1 64.5 403 GLU A C 1
ATOM 3158 O O . GLU A 1 403 ? -35.375 6.703 4.02 1 64.5 403 GLU A O 1
ATOM 3163 N N . LEU A 1 404 ? -34.75 8.789 3.609 1 68.38 404 LEU A N 1
ATOM 3164 C CA . LEU A 1 404 ? -33.344 8.406 3.719 1 68.38 404 LEU A CA 1
ATOM 3165 C C . LEU A 1 404 ? -32.906 8.367 5.18 1 68.38 404 LEU A C 1
ATOM 3167 O O . LEU A 1 404 ? -32.969 9.375 5.883 1 68.38 404 LEU A O 1
ATOM 3171 N N . ASP A 1 405 ? -32.656 7.113 5.715 1 66.81 405 ASP A N 1
ATOM 3172 C CA . ASP A 1 405 ? -32.031 6.934 7.02 1 66.81 405 ASP A CA 1
ATOM 3173 C C . ASP A 1 405 ? -30.672 6.285 6.883 1 66.81 405 ASP A C 1
ATOM 3175 O O . ASP A 1 405 ? -30.547 5.059 6.91 1 66.81 405 ASP A O 1
ATOM 3179 N N . ALA A 1 406 ? -29.719 7.145 6.684 1 66.75 406 ALA A N 1
ATOM 3180 C CA . ALA A 1 406 ? -28.359 6.691 6.426 1 66.75 406 ALA A CA 1
ATOM 3181 C C . ALA A 1 406 ? -27.844 5.809 7.562 1 66.75 406 ALA A C 1
ATOM 3183 O O . ALA A 1 406 ? -27.094 4.859 7.328 1 66.75 406 ALA A O 1
ATOM 3184 N N . THR A 1 407 ? -28.234 6.09 8.805 1 64.94 407 THR A N 1
ATOM 3185 C CA . THR A 1 407 ? -27.781 5.312 9.953 1 64.94 407 THR A CA 1
ATOM 3186 C C . THR A 1 407 ? -28.359 3.902 9.914 1 64.94 407 THR A C 1
ATOM 3188 O O . THR A 1 407 ? -27.672 2.932 10.242 1 64.94 407 THR A O 1
ATOM 3191 N N . ALA A 1 408 ? -29.672 3.879 9.562 1 65.75 408 ALA A N 1
ATOM 3192 C CA . ALA A 1 408 ? -30.312 2.568 9.445 1 65.75 408 ALA A CA 1
ATOM 3193 C C . ALA A 1 408 ? -29.703 1.758 8.305 1 65.75 408 ALA A C 1
ATOM 3195 O O . ALA A 1 408 ? -29.531 0.541 8.422 1 65.75 408 ALA A O 1
ATOM 3196 N N . MET A 1 409 ? -29.359 2.494 7.293 1 69.44 409 MET A N 1
ATOM 3197 C CA . MET A 1 409 ? -28.922 1.833 6.066 1 69.44 409 MET A CA 1
ATOM 3198 C C . MET A 1 409 ? -27.469 1.411 6.172 1 69.44 409 MET A C 1
ATOM 3200 O O . MET A 1 409 ? -27.094 0.322 5.727 1 69.44 409 MET A O 1
ATOM 3204 N N . TRP A 1 410 ? -26.688 2.268 6.734 1 71.12 410 TRP A N 1
ATOM 3205 C CA . TRP A 1 410 ? -25.25 2.039 6.625 1 71.12 410 TRP A CA 1
ATOM 3206 C C . TRP A 1 410 ? -24.594 1.995 8.008 1 71.12 410 TRP A C 1
ATOM 3208 O O . TRP A 1 410 ? -23.391 1.805 8.125 1 71.12 410 TRP A O 1
ATOM 3218 N N . GLY A 1 411 ? -25.406 2.053 9.109 1 64.31 411 GLY A N 1
ATOM 3219 C CA . GLY A 1 411 ? -24.875 2.029 10.461 1 64.31 411 GLY A CA 1
ATOM 3220 C C . GLY A 1 411 ? -24.188 3.324 10.859 1 64.31 411 GLY A C 1
ATOM 3221 O O . GLY A 1 411 ? -24.312 4.336 10.172 1 64.31 411 GLY A O 1
ATOM 3222 N N . LYS A 1 412 ? -23.625 3.242 12.055 1 63.03 412 LYS A N 1
ATOM 3223 C CA . LYS A 1 412 ? -22.859 4.398 12.523 1 63.03 412 LYS A CA 1
ATOM 3224 C C . LYS A 1 412 ? -21.641 4.641 11.641 1 63.03 412 LYS A C 1
ATOM 3226 O O . LYS A 1 412 ? -20.812 3.746 11.453 1 63.03 412 LYS A O 1
ATOM 3231 N N . ARG A 1 413 ? -21.703 5.73 10.914 1 66.19 413 ARG A N 1
ATOM 3232 C CA . ARG A 1 413 ? -20.656 6.078 9.961 1 66.19 413 ARG A CA 1
ATOM 3233 C C . ARG A 1 413 ? -19.578 6.922 10.625 1 66.19 413 ARG A C 1
ATOM 3235 O O . ARG A 1 413 ? -19.812 7.566 11.648 1 66.19 413 ARG A O 1
ATOM 3242 N N . THR A 1 414 ? -18.453 6.824 10.133 1 65.56 414 THR A N 1
ATOM 3243 C CA . THR A 1 414 ? -17.375 7.711 10.57 1 65.56 414 THR A CA 1
ATOM 3244 C C . THR A 1 414 ? -17.688 9.156 10.203 1 65.56 414 THR A C 1
ATOM 3246 O O . THR A 1 414 ? -18.203 9.438 9.125 1 65.56 414 THR A O 1
ATOM 3249 N N . TYR A 1 415 ? -17.438 9.953 11.164 1 65.56 415 TYR A N 1
ATOM 3250 C CA . TYR A 1 415 ? -17.641 11.383 10.977 1 65.56 415 TYR A CA 1
ATOM 3251 C C . TYR A 1 415 ? -16.703 11.938 9.914 1 65.56 415 TYR A C 1
ATOM 3253 O O . TYR A 1 415 ? -15.477 11.891 10.07 1 65.56 415 TYR A O 1
ATOM 3261 N N . PHE A 1 416 ? -17.328 12.367 8.766 1 65.94 416 PHE A N 1
ATOM 3262 C CA . PHE A 1 416 ? -16.547 12.945 7.676 1 65.94 416 PHE A CA 1
ATOM 3263 C C . PHE A 1 416 ? -15.727 14.133 8.172 1 65.94 416 PHE A C 1
ATOM 3265 O O . PHE A 1 416 ? -14.641 14.391 7.656 1 65.94 416 PHE A O 1
ATOM 3272 N N . GLY A 1 417 ? -16.219 14.812 9.133 1 75.06 417 GLY A N 1
ATOM 3273 C CA . GLY A 1 417 ? -15.562 16.016 9.633 1 75.06 417 GLY A CA 1
ATOM 3274 C C . GLY A 1 417 ? -14.234 15.727 10.305 1 75.06 417 GLY A C 1
ATOM 3275 O O . GLY A 1 417 ? -13.383 16.609 10.406 1 75.06 417 GLY A O 1
ATOM 3276 N N . PHE A 1 418 ? -13.992 14.438 10.594 1 82.62 418 PHE A N 1
ATOM 3277 C CA . PHE A 1 418 ? -12.75 14.117 11.297 1 82.62 418 PHE A CA 1
ATOM 3278 C C . PHE A 1 418 ? -11.547 14.336 10.391 1 82.62 418 PHE A C 1
ATOM 3280 O O . PHE A 1 418 ? -10.531 14.898 10.828 1 82.62 418 PHE A O 1
ATOM 3287 N N . MET A 1 419 ? -11.656 13.938 9.172 1 85.94 419 MET A N 1
ATOM 3288 C CA . MET A 1 419 ? -10.562 14.109 8.234 1 85.94 419 MET A CA 1
ATOM 3289 C C . MET A 1 419 ? -10.258 15.594 8.016 1 85.94 419 MET A C 1
ATOM 3291 O O . MET A 1 419 ? -9.094 15.992 8 1 85.94 419 MET A O 1
ATOM 3295 N N . ASP A 1 420 ? -11.25 16.344 7.914 1 84.81 420 ASP A N 1
ATOM 3296 C CA . ASP A 1 420 ? -11.094 17.781 7.641 1 84.81 420 ASP A CA 1
ATOM 3297 C C . ASP A 1 420 ? -10.602 18.516 8.875 1 84.81 420 ASP A C 1
ATOM 3299 O O . ASP A 1 420 ? -9.648 19.297 8.797 1 84.81 420 ASP A O 1
ATOM 3303 N N . ASP A 1 421 ? -11.156 18.156 10.031 1 83.5 421 ASP A N 1
ATOM 3304 C CA . ASP A 1 421 ? -10.922 18.922 11.25 1 83.5 421 ASP A CA 1
ATOM 3305 C C . ASP A 1 421 ? -9.602 18.531 11.906 1 83.5 421 ASP A C 1
ATOM 3307 O O . ASP A 1 421 ? -9.023 19.297 12.672 1 83.5 421 ASP A O 1
ATOM 3311 N N . TRP A 1 422 ? -9.133 17.328 11.578 1 89.38 422 TRP A N 1
ATOM 3312 C CA . TRP A 1 422 ? -7.996 16.875 12.367 1 89.38 422 TRP A CA 1
ATOM 3313 C C . TRP A 1 422 ? -6.863 16.406 11.461 1 89.38 422 TRP A C 1
ATOM 3315 O O . TRP A 1 422 ? -5.879 17.109 11.273 1 89.38 422 TRP A O 1
ATOM 3325 N N . THR A 1 423 ? -7.051 15.359 10.742 1 91.56 423 THR A N 1
ATOM 3326 C CA . THR A 1 423 ? -5.918 14.75 10.055 1 91.56 423 THR A CA 1
ATOM 3327 C C . THR A 1 423 ? -5.375 15.688 8.969 1 91.56 423 THR A C 1
ATOM 3329 O O . THR A 1 423 ? -4.18 15.977 8.938 1 91.56 423 THR A O 1
ATOM 3332 N N . ILE A 1 424 ? -6.246 16.156 8.109 1 91.62 424 ILE A N 1
ATOM 3333 C CA . ILE A 1 424 ? -5.793 17.016 7.031 1 91.62 424 ILE A CA 1
ATOM 3334 C C . ILE A 1 424 ? -5.324 18.359 7.609 1 91.62 424 ILE A C 1
ATOM 3336 O O . ILE A 1 424 ? -4.367 18.953 7.109 1 91.62 424 ILE A O 1
ATOM 3340 N N . PHE A 1 425 ? -5.973 18.828 8.672 1 89.12 425 PHE A N 1
ATOM 3341 C CA . PHE A 1 425 ? -5.492 20 9.398 1 89.12 425 PHE A CA 1
ATOM 3342 C C . PHE A 1 425 ? -4.059 19.797 9.875 1 89.12 425 PHE A C 1
ATOM 3344 O O . PHE A 1 425 ? -3.195 20.641 9.633 1 89.12 425 PHE A O 1
ATOM 3351 N N . TYR A 1 426 ? -3.779 18.641 10.477 1 93.25 426 TYR A N 1
ATOM 3352 C CA . TYR A 1 426 ? -2.455 18.375 11.023 1 93.25 426 TYR A CA 1
ATOM 3353 C C . TYR A 1 426 ? -1.415 18.266 9.922 1 93.25 426 TYR A C 1
ATOM 3355 O O . TYR A 1 426 ? -0.313 18.797 10.039 1 93.25 426 TYR A O 1
ATOM 3363 N N . TRP A 1 427 ? -1.751 17.609 8.867 1 94.81 427 TRP A N 1
ATOM 3364 C CA . TRP A 1 427 ? -0.797 17.469 7.773 1 94.81 427 TRP A CA 1
ATOM 3365 C C . TRP A 1 427 ? -0.484 18.828 7.156 1 94.81 427 TRP A C 1
ATOM 3367 O O . TRP A 1 427 ? 0.679 19.141 6.891 1 94.81 427 TRP A O 1
ATOM 3377 N N . GLY A 1 428 ? -1.549 19.578 6.945 1 93.44 428 GLY A N 1
ATOM 3378 C CA . GLY A 1 428 ? -1.314 20.922 6.445 1 93.44 428 GLY A CA 1
ATOM 3379 C C . GLY A 1 428 ? -0.474 21.766 7.383 1 93.44 428 GLY A C 1
ATOM 3380 O O . GLY A 1 428 ? 0.401 22.516 6.938 1 93.44 428 GLY A O 1
ATOM 3381 N N . TRP A 1 429 ? -0.714 21.609 8.656 1 91.69 429 TRP A N 1
ATOM 3382 C CA . TRP A 1 429 ? 0.019 22.344 9.68 1 91.69 429 TRP A CA 1
ATOM 3383 C C . TRP A 1 429 ? 1.495 21.953 9.672 1 91.69 429 TRP A C 1
ATOM 3385 O O . TRP A 1 429 ? 2.367 22.828 9.586 1 91.69 429 TRP A O 1
ATOM 3395 N N . TRP A 1 430 ? 1.796 20.703 9.664 1 95 430 TRP A N 1
ATOM 3396 C CA . TRP A 1 430 ? 3.18 20.234 9.719 1 95 430 TRP A CA 1
ATOM 3397 C C . TRP A 1 430 ? 3.926 20.594 8.438 1 95 430 TRP A C 1
ATOM 3399 O O . TRP A 1 430 ? 5.09 21 8.477 1 95 430 TRP A O 1
ATOM 3409 N N . ILE A 1 431 ? 3.238 20.469 7.348 1 95.62 431 ILE A N 1
ATOM 3410 C CA . ILE A 1 431 ? 3.869 20.781 6.07 1 95.62 431 ILE A CA 1
ATOM 3411 C C . ILE A 1 431 ? 4.188 22.266 6.004 1 95.62 431 ILE A C 1
ATOM 3413 O O . ILE A 1 431 ? 5.227 22.672 5.477 1 95.62 431 ILE A O 1
ATOM 3417 N N . SER A 1 432 ? 3.334 23.047 6.566 1 92.94 432 SER A N 1
ATOM 3418 C CA . SER A 1 432 ? 3.578 24.484 6.562 1 92.94 432 SER A CA 1
ATOM 3419 C C . SER A 1 432 ? 4.754 24.859 7.461 1 92.94 432 SER A C 1
ATOM 3421 O O . SER A 1 432 ? 5.398 25.891 7.262 1 92.94 432 SER A O 1
ATOM 3423 N N . TRP A 1 433 ? 5.074 24 8.391 1 93.62 433 TRP A N 1
ATOM 3424 C CA . TRP A 1 433 ? 6.199 24.203 9.297 1 93.62 433 TRP A CA 1
ATOM 3425 C C . TRP A 1 433 ? 7.496 23.688 8.68 1 93.62 433 TRP A C 1
ATOM 3427 O O . TRP A 1 433 ? 8.586 24.016 9.156 1 93.62 433 TRP A O 1
ATOM 3437 N N . ALA A 1 434 ? 7.387 23 7.672 1 94.81 434 ALA A N 1
ATOM 3438 C CA . ALA A 1 434 ? 8.508 22.219 7.164 1 94.81 434 ALA A CA 1
ATOM 3439 C C . ALA A 1 434 ? 9.672 23.125 6.762 1 94.81 434 ALA A C 1
ATOM 3441 O O . ALA A 1 434 ? 10.82 22.859 7.113 1 94.81 434 ALA A O 1
ATOM 3442 N N . PRO A 1 435 ? 9.438 24.219 6.059 1 93.94 435 PRO A N 1
ATOM 3443 C CA . PRO A 1 435 ? 10.586 25.031 5.645 1 93.94 435 PRO A CA 1
ATOM 3444 C C . PRO A 1 435 ? 11.328 25.656 6.828 1 93.94 435 PRO A C 1
ATOM 3446 O O . PRO A 1 435 ? 12.562 25.719 6.82 1 93.94 435 PRO A O 1
ATOM 3449 N N . PHE A 1 436 ? 10.602 26.047 7.789 1 91.25 436 PHE A N 1
ATOM 3450 C CA . PHE A 1 436 ? 11.266 26.719 8.906 1 91.25 436 PHE A CA 1
ATOM 3451 C C . PHE A 1 436 ? 11.922 25.688 9.828 1 91.25 436 PHE A C 1
ATOM 3453 O O . PHE A 1 436 ? 13.125 25.766 10.078 1 91.25 436 PHE A O 1
ATOM 3460 N N . VAL A 1 437 ? 11.141 24.641 10.258 1 93.88 437 VAL A N 1
ATOM 3461 C CA . VAL A 1 437 ? 11.711 23.656 11.18 1 93.88 437 VAL A CA 1
ATOM 3462 C C . VAL A 1 437 ? 12.797 22.859 10.469 1 93.88 437 VAL A C 1
ATOM 3464 O O . VAL A 1 437 ? 13.859 22.594 11.039 1 93.88 437 VAL A O 1
ATOM 3467 N N . GLY A 1 438 ? 12.516 22.469 9.266 1 96 438 GLY A N 1
ATOM 3468 C CA . GLY A 1 438 ? 13.5 21.719 8.5 1 96 438 GLY A CA 1
ATOM 3469 C C . GLY A 1 438 ? 14.789 22.484 8.281 1 96 438 GLY A C 1
ATOM 3470 O O . GLY A 1 438 ? 15.883 21.938 8.477 1 96 438 GLY A O 1
ATOM 3471 N N . MET A 1 439 ? 14.703 23.719 7.914 1 94.69 439 MET A N 1
ATOM 3472 C CA . MET A 1 439 ? 15.898 24.531 7.68 1 94.69 439 MET A CA 1
ATOM 3473 C C . MET A 1 439 ? 16.641 24.781 8.984 1 94.69 439 MET A C 1
ATOM 3475 O O . MET A 1 439 ? 17.875 24.812 9 1 94.69 439 MET A O 1
ATOM 3479 N N . PHE A 1 440 ? 15.883 25.031 9.992 1 91 440 PHE A N 1
ATOM 3480 C CA . PHE A 1 440 ? 16.516 25.234 11.289 1 91 440 PHE A CA 1
ATOM 3481 C C . PHE A 1 440 ? 17.297 23.984 11.711 1 91 440 PHE A C 1
ATOM 3483 O O . PHE A 1 440 ? 18.438 24.094 12.156 1 91 440 PHE A O 1
ATOM 3490 N N . ILE A 1 441 ? 16.688 22.844 11.562 1 94.12 441 ILE A N 1
ATOM 3491 C CA . ILE A 1 441 ? 17.344 21.578 11.906 1 94.12 441 ILE A CA 1
ATOM 3492 C C . ILE A 1 441 ? 18.594 21.406 11.039 1 94.12 441 ILE A C 1
ATOM 3494 O O . ILE A 1 441 ? 19.625 20.969 11.531 1 94.12 441 ILE A O 1
ATOM 3498 N N . ALA A 1 442 ? 18.438 21.703 9.812 1 94.69 442 ALA A N 1
ATOM 3499 C CA . ALA A 1 442 ? 19.609 21.625 8.938 1 94.69 442 ALA A CA 1
ATOM 3500 C C . ALA A 1 442 ? 20.734 22.531 9.438 1 94.69 442 ALA A C 1
ATOM 3502 O O . ALA A 1 442 ? 21.891 22.109 9.516 1 94.69 442 ALA A O 1
ATOM 3503 N N . ARG A 1 443 ? 20.375 23.703 9.797 1 90.75 443 ARG A N 1
ATOM 3504 C CA . ARG A 1 443 ? 21.344 24.719 10.211 1 90.75 443 ARG A CA 1
ATOM 3505 C C . ARG A 1 443 ? 22.125 24.266 11.43 1 90.75 443 ARG A C 1
ATOM 3507 O O . ARG A 1 443 ? 23.312 24.594 11.57 1 90.75 443 ARG A O 1
ATOM 3514 N N . ILE A 1 444 ? 21.562 23.578 12.266 1 91.5 444 ILE A N 1
ATOM 3515 C CA . ILE A 1 444 ? 22.219 23.219 13.508 1 91.5 444 ILE A CA 1
ATOM 3516 C C . ILE A 1 444 ? 22.797 21.812 13.414 1 91.5 444 ILE A C 1
ATOM 3518 O O . ILE A 1 444 ? 23.312 21.266 14.398 1 91.5 444 ILE A O 1
ATOM 3522 N N . SER A 1 445 ? 22.703 21.141 12.297 1 95.62 445 SER A N 1
ATOM 3523 C CA . SER A 1 445 ? 23.094 19.734 12.188 1 95.62 445 SER A CA 1
ATOM 3524 C C . SER A 1 445 ? 24.406 19.594 11.406 1 95.62 445 SER A C 1
ATOM 3526 O O . SER A 1 445 ? 24.75 18.484 10.977 1 95.62 445 SER A O 1
ATOM 3528 N N . ARG A 1 446 ? 25.109 20.672 11.18 1 94.12 446 ARG A N 1
ATOM 3529 C CA . ARG A 1 446 ? 26.406 20.594 10.5 1 94.12 446 ARG A CA 1
ATOM 3530 C C . ARG A 1 446 ? 27.344 19.625 11.203 1 94.12 446 ARG A C 1
ATOM 3532 O O . ARG A 1 446 ? 27.422 19.609 12.438 1 94.12 446 ARG A O 1
ATOM 3539 N N . GLY A 1 447 ? 27.984 18.797 10.445 1 94.69 447 GLY A N 1
ATOM 3540 C CA . GLY A 1 447 ? 28.938 17.859 11 1 94.69 447 GLY A CA 1
ATOM 3541 C C . GLY A 1 447 ? 28.359 16.5 11.281 1 94.69 447 GLY A C 1
ATOM 3542 O O . GLY A 1 447 ? 29.094 15.523 11.492 1 94.69 447 GLY A O 1
ATOM 3543 N N . ARG A 1 448 ? 27.109 16.359 11.266 1 96.75 448 ARG A N 1
ATOM 3544 C CA . ARG A 1 448 ? 26.453 15.07 11.484 1 96.75 448 ARG A CA 1
ATOM 3545 C C . ARG A 1 448 ? 26.203 14.352 10.156 1 96.75 448 ARG A C 1
ATOM 3547 O O . ARG A 1 448 ? 26.391 14.93 9.086 1 96.75 448 ARG A O 1
ATOM 3554 N N . THR A 1 449 ? 25.797 13.062 10.312 1 96.75 449 THR A N 1
ATOM 3555 C CA . THR A 1 449 ? 25.516 12.289 9.109 1 96.75 449 THR A CA 1
ATOM 3556 C C . THR A 1 449 ? 24.016 12.25 8.836 1 96.75 449 THR A C 1
ATOM 3558 O O . THR A 1 449 ? 23.219 12.609 9.703 1 96.75 449 THR A O 1
ATOM 3561 N N . VAL A 1 450 ? 23.719 11.883 7.605 1 97.25 450 VAL A N 1
ATOM 3562 C CA . VAL A 1 450 ? 22.312 11.695 7.238 1 97.25 450 VAL A CA 1
ATOM 3563 C C . VAL A 1 450 ? 21.656 10.703 8.195 1 97.25 450 VAL A C 1
ATOM 3565 O O . VAL A 1 450 ? 20.531 10.93 8.648 1 97.25 450 VAL A O 1
ATOM 3568 N N . GLY A 1 451 ? 22.375 9.594 8.516 1 97.31 451 GLY A N 1
ATOM 3569 C CA . GLY A 1 451 ? 21.844 8.609 9.445 1 97.31 451 GLY A CA 1
ATOM 3570 C C . GLY A 1 451 ? 21.609 9.156 10.836 1 97.31 451 GLY A C 1
ATOM 3571 O O . GLY A 1 451 ? 20.578 8.875 11.453 1 97.31 451 GLY A O 1
ATOM 3572 N N . GLN A 1 452 ? 22.5 9.953 11.32 1 95.56 452 GLN A N 1
ATOM 3573 C CA . GLN A 1 452 ? 22.375 10.578 12.633 1 95.56 452 GLN A CA 1
ATOM 3574 C C . GLN A 1 452 ? 21.203 11.555 12.656 1 95.56 452 GLN A C 1
ATOM 3576 O O . GLN A 1 452 ? 20.5 11.672 13.672 1 95.56 452 GLN A O 1
ATOM 3581 N N . LEU A 1 453 ? 21.062 12.25 11.633 1 97.12 453 LEU A N 1
ATOM 3582 C CA . LEU A 1 453 ? 19.953 13.195 11.523 1 97.12 453 LEU A CA 1
ATOM 3583 C C . LEU A 1 453 ? 18.609 12.469 11.562 1 97.12 453 LEU A C 1
ATOM 3585 O O . LEU A 1 453 ? 17.672 12.914 12.234 1 97.12 453 LEU A O 1
ATOM 3589 N N . ILE A 1 454 ? 18.469 11.367 10.812 1 97.19 454 ILE A N 1
ATOM 3590 C CA . ILE A 1 454 ? 17.219 10.609 10.797 1 97.19 454 ILE A CA 1
ATOM 3591 C C . ILE A 1 454 ? 16.938 10.047 12.188 1 97.19 454 ILE A C 1
ATOM 3593 O O . ILE A 1 454 ? 15.82 10.133 12.695 1 97.19 454 ILE A O 1
ATOM 3597 N N . LYS A 1 455 ? 17.891 9.508 12.875 1 95.38 455 LYS A N 1
ATOM 3598 C CA . LYS A 1 455 ? 17.703 8.906 14.195 1 95.38 455 LYS A CA 1
ATOM 3599 C C . LYS A 1 455 ? 17.453 9.977 15.25 1 95.38 455 LYS A C 1
ATOM 3601 O O . LYS A 1 455 ? 16.562 9.828 16.094 1 95.38 455 LYS A O 1
ATOM 3606 N N . GLY A 1 456 ? 18.188 11.078 15.156 1 95.19 456 GLY A N 1
ATOM 3607 C CA . GLY A 1 456 ? 18.172 12.07 16.219 1 95.19 456 GLY A CA 1
ATOM 3608 C C . GLY A 1 456 ? 17.141 13.164 16 1 95.19 456 GLY A C 1
ATOM 3609 O O . GLY A 1 456 ? 16.656 13.758 16.953 1 95.19 456 GLY A O 1
ATOM 3610 N N . ALA A 1 457 ? 16.828 13.508 14.789 1 95.56 457 ALA A N 1
ATOM 3611 C CA . ALA A 1 457 ? 15.93 14.633 14.508 1 95.56 457 ALA A CA 1
ATOM 3612 C C . ALA A 1 457 ? 14.578 14.141 14 1 95.56 457 ALA A C 1
ATOM 3614 O O . ALA A 1 457 ? 13.664 14.938 13.766 1 95.56 457 ALA A O 1
ATOM 3615 N N . PHE A 1 458 ? 14.461 12.82 13.859 1 96.12 458 PHE A N 1
ATOM 3616 C CA . PHE A 1 458 ? 13.188 12.258 13.414 1 96.12 458 PHE A CA 1
ATOM 3617 C C . PHE A 1 458 ? 12.68 11.219 14.398 1 96.12 458 PHE A C 1
ATOM 3619 O O . PHE A 1 458 ? 11.672 11.438 15.078 1 96.12 458 PHE A O 1
ATOM 3626 N N . ILE A 1 459 ? 13.445 10.188 14.695 1 95.56 459 ILE A N 1
ATOM 3627 C CA . ILE A 1 459 ? 12.992 9.086 15.539 1 95.56 459 ILE A CA 1
ATOM 3628 C C . ILE A 1 459 ? 12.977 9.531 17 1 95.56 459 ILE A C 1
ATOM 3630 O O . ILE A 1 459 ? 11.984 9.32 17.703 1 95.56 459 ILE A O 1
ATOM 3634 N N . ALA A 1 460 ? 13.992 10.211 17.469 1 95 460 ALA A N 1
ATOM 3635 C CA . ALA A 1 460 ? 14.133 10.586 18.875 1 95 460 ALA A CA 1
ATOM 3636 C C . ALA A 1 460 ? 13.023 11.547 19.312 1 95 460 ALA A C 1
ATOM 3638 O O . ALA A 1 460 ? 12.383 11.344 20.344 1 95 460 ALA A O 1
ATOM 3639 N N . PRO A 1 461 ? 12.797 12.617 18.594 1 95.5 461 PRO A N 1
ATOM 3640 C CA . PRO A 1 461 ? 11.742 13.539 19.031 1 95.5 461 PRO A CA 1
ATOM 3641 C C . PRO A 1 461 ? 10.359 12.898 19.047 1 95.5 461 PRO A C 1
ATOM 3643 O O . PRO A 1 461 ? 9.516 13.242 19.875 1 95.5 461 PRO A O 1
ATOM 3646 N N . ILE A 1 462 ? 10.102 11.977 18.156 1 95.88 462 ILE A N 1
ATOM 3647 C CA . ILE A 1 462 ? 8.828 11.266 18.125 1 95.88 462 ILE A CA 1
ATOM 3648 C C . ILE A 1 462 ? 8.664 10.445 19.406 1 95.88 462 ILE A C 1
ATOM 3650 O O . ILE A 1 462 ? 7.613 10.492 20.047 1 95.88 462 ILE A O 1
ATOM 3654 N N . LEU A 1 463 ? 9.68 9.719 19.781 1 94.44 463 LEU A N 1
ATOM 3655 C CA . LEU A 1 463 ? 9.625 8.891 20.984 1 94.44 463 LEU A CA 1
ATOM 3656 C C . LEU A 1 463 ? 9.461 9.75 22.234 1 94.44 463 LEU A C 1
ATOM 3658 O O . LEU A 1 463 ? 8.703 9.398 23.141 1 94.44 463 LEU A O 1
ATOM 3662 N N . PHE A 1 464 ? 10.188 10.883 22.266 1 94.31 464 PHE A N 1
ATOM 3663 C CA . PHE A 1 464 ? 10.031 11.789 23.406 1 94.31 464 PHE A CA 1
ATOM 3664 C C . PHE A 1 464 ? 8.617 12.367 23.438 1 94.31 464 PHE A C 1
ATOM 3666 O O . PHE A 1 464 ? 8.008 12.453 24.516 1 94.31 464 PHE A O 1
ATOM 3673 N N . GLY A 1 465 ? 8.109 12.789 22.266 1 95.75 465 GLY A N 1
ATOM 3674 C CA . GLY A 1 465 ? 6.742 13.273 22.172 1 95.75 465 GLY A CA 1
ATOM 3675 C C . GLY A 1 465 ? 5.715 12.258 22.625 1 95.75 465 GLY A C 1
ATOM 3676 O O . GLY A 1 465 ? 4.715 12.609 23.25 1 95.75 465 GLY A O 1
ATOM 3677 N N . PHE A 1 466 ? 6.008 10.969 22.344 1 96.94 466 PHE A N 1
ATOM 3678 C CA . PHE A 1 466 ? 5.105 9.906 22.766 1 96.94 466 PHE A CA 1
ATOM 3679 C C . PHE A 1 466 ? 5.023 9.828 24.281 1 96.94 466 PHE A C 1
ATOM 3681 O O . PHE A 1 466 ? 3.939 9.648 24.844 1 96.94 466 PHE A O 1
ATOM 3688 N N . VAL A 1 467 ? 6.141 9.977 24.922 1 95.12 467 VAL A N 1
ATOM 3689 C CA . VAL A 1 467 ? 6.148 9.93 26.375 1 95.12 467 VAL A CA 1
ATOM 3690 C C . VAL A 1 467 ? 5.355 11.102 26.938 1 95.12 467 VAL A C 1
ATOM 3692 O O . VAL A 1 467 ? 4.504 10.93 27.812 1 95.12 467 VAL A O 1
ATOM 3695 N N . TYR A 1 468 ? 5.602 12.281 26.422 1 96.44 468 TYR A N 1
ATOM 3696 C CA . TYR A 1 468 ? 5 13.508 26.922 1 96.44 468 TYR A CA 1
ATOM 3697 C C . TYR A 1 468 ? 3.494 13.516 26.672 1 96.44 468 TYR A C 1
ATOM 3699 O O . TYR A 1 468 ? 2.709 13.734 27.609 1 96.44 468 TYR A O 1
ATOM 3707 N N . LEU A 1 469 ? 3.041 13.234 25.438 1 97.5 469 LEU A N 1
ATOM 3708 C CA . LEU A 1 469 ? 1.639 13.32 25.047 1 97.5 469 LEU A CA 1
ATOM 3709 C C . LEU A 1 469 ? 0.825 12.203 25.703 1 97.5 469 LEU A C 1
ATOM 3711 O O . LEU A 1 469 ? -0.326 12.414 26.078 1 97.5 469 LEU A O 1
ATOM 3715 N N . THR A 1 470 ? 1.43 10.977 25.766 1 97.81 470 THR A N 1
ATOM 3716 C CA . THR A 1 470 ? 0.732 9.891 26.438 1 97.81 470 THR A CA 1
ATOM 3717 C C . THR A 1 470 ? 0.534 10.203 27.922 1 97.81 470 THR A C 1
ATOM 3719 O O . THR A 1 470 ? -0.523 9.914 28.484 1 97.81 470 THR A O 1
ATOM 3722 N N . THR A 1 471 ? 1.563 10.781 28.547 1 97 471 THR A N 1
ATOM 3723 C CA . THR A 1 471 ? 1.473 11.125 29.953 1 97 471 THR A CA 1
ATOM 3724 C C . THR A 1 471 ? 0.348 12.125 30.188 1 97 471 THR A C 1
ATOM 3726 O O . THR A 1 471 ? -0.526 11.898 31.031 1 97 471 THR A O 1
ATOM 3729 N N . LEU A 1 472 ? 0.308 13.234 29.469 1 98 472 LEU A N 1
ATOM 3730 C CA . LEU A 1 472 ? -0.703 14.273 29.641 1 98 472 LEU A CA 1
ATOM 3731 C C . LEU A 1 472 ? -2.088 13.742 29.281 1 98 472 LEU A C 1
ATOM 3733 O O . LEU A 1 472 ? -3.059 14 30 1 98 472 LEU A O 1
ATOM 3737 N N . GLY A 1 473 ? -2.146 13 28.156 1 98 473 GLY A N 1
ATOM 3738 C CA . GLY A 1 473 ? -3.426 12.43 27.75 1 98 473 GLY A CA 1
ATOM 3739 C C . GLY A 1 473 ? -3.986 11.461 28.781 1 98 473 GLY A C 1
ATOM 3740 O O . GLY A 1 473 ? -5.191 11.453 29.047 1 98 473 GLY A O 1
ATOM 3741 N N . SER A 1 474 ? -3.125 10.625 29.344 1 97.25 474 SER A N 1
ATOM 3742 C CA . SER A 1 474 ? -3.539 9.641 30.344 1 97.25 474 SER A CA 1
ATOM 3743 C C . SER A 1 474 ? -4.023 10.32 31.625 1 97.25 474 SER A C 1
ATOM 3745 O O . SER A 1 474 ? -4.965 9.852 32.25 1 97.25 474 SER A O 1
ATOM 3747 N N . LEU A 1 475 ? -3.379 11.398 31.984 1 97 475 LEU A N 1
ATOM 3748 C CA . LEU A 1 475 ? -3.812 12.148 33.156 1 97 475 LEU A CA 1
ATOM 3749 C C . LEU A 1 475 ? -5.176 12.789 32.938 1 97 475 LEU A C 1
ATOM 3751 O O . LEU A 1 475 ? -5.992 12.883 33.844 1 97 475 LEU A O 1
ATOM 3755 N N . GLY A 1 476 ? -5.426 13.312 31.641 1 97.69 476 GLY A N 1
ATOM 3756 C CA . GLY A 1 476 ? -6.742 13.828 31.312 1 97.69 476 GLY A CA 1
ATOM 3757 C C . GLY A 1 476 ? -7.84 12.781 31.406 1 97.69 476 GLY A C 1
ATOM 3758 O O . GLY A 1 476 ? -8.891 13.031 32 1 97.69 476 GLY A O 1
ATOM 3759 N N . ILE A 1 477 ? -7.602 11.609 30.859 1 94.75 477 ILE A N 1
ATOM 3760 C CA . ILE A 1 477 ? -8.578 10.523 30.875 1 94.75 477 ILE A CA 1
ATOM 3761 C C . ILE A 1 477 ? -8.812 10.047 32.312 1 94.75 477 ILE A C 1
ATOM 3763 O O . ILE A 1 477 ? -9.945 9.773 32.688 1 94.75 477 ILE A O 1
ATOM 3767 N N . LYS A 1 478 ? -7.715 9.938 33.094 1 94.81 478 LYS A N 1
ATOM 3768 C CA . LYS A 1 478 ? -7.84 9.578 34.531 1 94.81 478 LYS A CA 1
ATOM 3769 C C . LYS A 1 478 ? -8.75 10.555 35.25 1 94.81 478 LYS A C 1
ATOM 3771 O O . LYS A 1 478 ? -9.648 10.133 36 1 94.81 478 LYS A O 1
ATOM 3776 N N . MET A 1 479 ? -8.516 11.852 35.062 1 95.38 479 MET A N 1
ATOM 3777 C CA . MET A 1 479 ? -9.328 12.867 35.719 1 95.38 479 MET A CA 1
ATOM 3778 C C . MET A 1 479 ? -10.797 12.75 35.312 1 95.38 479 MET A C 1
ATOM 3780 O O . MET A 1 479 ? -11.688 12.836 36.156 1 95.38 479 MET A O 1
ATOM 3784 N N . GLN A 1 480 ? -11.016 12.562 34.031 1 92.31 480 GLN A N 1
ATOM 3785 C CA . GLN A 1 480 ? -12.375 12.375 33.5 1 92.31 480 GLN A CA 1
ATOM 3786 C C . GLN A 1 480 ? -13.047 11.172 34.156 1 92.31 480 GLN A C 1
ATOM 3788 O O . GLN A 1 480 ? -14.203 11.258 34.594 1 92.31 480 GLN A O 1
ATOM 3793 N N . ARG A 1 481 ? -12.352 10.047 34.25 1 89.56 481 ARG A N 1
ATOM 3794 C CA . ARG A 1 481 ? -12.906 8.828 34.812 1 89.56 481 ARG A CA 1
ATOM 3795 C C . ARG A 1 481 ? -13.156 8.977 36.312 1 89.56 481 ARG A C 1
ATOM 3797 O O . ARG A 1 481 ? -14.109 8.414 36.875 1 89.56 481 ARG A O 1
ATOM 3804 N N . VAL A 1 482 ? -12.297 9.711 37.062 1 91 482 VAL A N 1
ATOM 3805 C CA . VAL A 1 482 ? -12.516 10 38.469 1 91 482 VAL A CA 1
ATOM 3806 C C . VAL A 1 482 ? -13.82 10.773 38.656 1 91 482 VAL A C 1
ATOM 3808 O O . VAL A 1 482 ? -14.633 10.445 39.5 1 91 482 VAL A O 1
ATOM 3811 N N . ALA A 1 483 ? -13.977 11.797 37.812 1 89.88 483 ALA A N 1
ATOM 3812 C CA . ALA A 1 483 ? -15.195 12.609 37.906 1 89.88 483 ALA A CA 1
ATOM 3813 C C . ALA A 1 483 ? -16.422 11.758 37.594 1 89.88 483 ALA A C 1
ATOM 3815 O O . ALA A 1 483 ? -17.438 11.867 38.312 1 89.88 483 ALA A O 1
ATOM 3816 N N . GLU A 1 484 ? -16.375 10.961 36.562 1 86.88 484 GLU A N 1
ATOM 3817 C CA . GLU A 1 484 ? -17.5 10.109 36.188 1 86.88 484 GLU A CA 1
ATOM 3818 C C . GLU A 1 484 ? -17.812 9.078 37.25 1 86.88 484 GLU A C 1
ATOM 3820 O O . GLU A 1 484 ? -18.984 8.789 37.531 1 86.88 484 GLU A O 1
ATOM 3825 N N . SER A 1 485 ? -16.734 8.523 37.844 1 84.81 485 SER A N 1
ATOM 3826 C CA . SER A 1 485 ? -16.922 7.535 38.906 1 84.81 485 SER A CA 1
ATOM 3827 C C . SER A 1 485 ? -17.516 8.164 40.156 1 84.81 485 SER A C 1
ATOM 3829 O O . SER A 1 485 ? -18.312 7.543 40.844 1 84.81 485 SER A O 1
ATOM 3831 N N . ALA A 1 486 ? -17.094 9.344 40.438 1 86.38 486 ALA A N 1
ATOM 3832 C CA . ALA A 1 486 ? -17.547 10.047 41.656 1 86.38 486 ALA A CA 1
ATOM 3833 C C . ALA A 1 486 ? -19.031 10.406 41.562 1 86.38 486 ALA A C 1
ATOM 3835 O O . ALA A 1 486 ? -19.766 10.297 42.531 1 86.38 486 ALA A O 1
ATOM 3836 N N . ILE A 1 487 ? -19.438 10.812 40.469 1 82.62 487 ILE A N 1
ATOM 3837 C CA . ILE A 1 487 ? -20.797 11.312 40.312 1 82.62 487 ILE A CA 1
ATOM 3838 C C . ILE A 1 487 ? -21.719 10.172 39.875 1 82.62 487 ILE A C 1
ATOM 3840 O O . ILE A 1 487 ? -22.906 10.164 40.188 1 82.62 487 ILE A O 1
ATOM 3844 N N . GLY A 1 488 ? -21.141 8.938 39.25 1 70.44 488 GLY A N 1
ATOM 3845 C CA . GLY A 1 488 ? -21.844 7.707 38.938 1 70.44 488 GLY A CA 1
ATOM 3846 C C . GLY A 1 488 ? -22.734 7.82 37.719 1 70.44 488 GLY A C 1
ATOM 3847 O O . GLY A 1 488 ? -22.5 8.68 36.875 1 70.44 488 GLY A O 1
ATOM 3848 N N . THR A 1 489 ? -23.672 6.746 37.438 1 57.62 489 THR A N 1
ATOM 3849 C CA . THR A 1 489 ? -24.531 6.422 36.312 1 57.62 489 THR A CA 1
ATOM 3850 C C . THR A 1 489 ? -25.391 7.617 35.938 1 57.62 489 THR A C 1
ATOM 3852 O O . THR A 1 489 ? -26.031 7.617 34.875 1 57.62 489 THR A O 1
ATOM 3855 N N . ASN A 1 490 ? -25.516 8.477 36.75 1 51.41 490 ASN A N 1
ATOM 3856 C CA . ASN A 1 490 ? -26.391 9.586 36.406 1 51.41 490 ASN A CA 1
ATOM 3857 C C . ASN A 1 490 ? -25.891 10.367 35.219 1 51.41 490 ASN A C 1
ATOM 3859 O O . ASN A 1 490 ? -26.609 11.188 34.656 1 51.41 490 ASN A O 1
ATOM 3863 N N . SER A 1 491 ? -24.688 10.148 34.906 1 52.16 491 SER A N 1
ATOM 3864 C CA . SER A 1 491 ? -24.141 10.93 33.812 1 52.16 491 SER A CA 1
ATOM 3865 C C . SER A 1 491 ? -24.203 10.141 32.5 1 52.16 491 SER A C 1
ATOM 3867 O O . SER A 1 491 ? -23.938 10.695 31.438 1 52.16 491 SER A O 1
ATOM 3869 N N . SER A 1 492 ? -25.438 9.688 32.094 1 53.53 492 SER A N 1
ATOM 3870 C CA . SER A 1 492 ? -25.75 8.984 30.875 1 53.53 492 SER A CA 1
ATOM 3871 C C . SER A 1 492 ? -24.516 8.781 30.016 1 53.53 492 SER A C 1
ATOM 3873 O O . SER A 1 492 ? -24.297 9.5 29.031 1 53.53 492 SER A O 1
ATOM 3875 N N . VAL A 1 493 ? -23.453 8.289 30.781 1 55.59 493 VAL A N 1
ATOM 3876 C CA . VAL A 1 493 ? -22.281 8.039 29.938 1 55.59 493 VAL A CA 1
ATOM 3877 C C . VAL A 1 493 ? -22.484 6.758 29.141 1 55.59 493 VAL A C 1
ATOM 3879 O O . VAL A 1 493 ? -22.672 5.68 29.719 1 55.59 493 VAL A O 1
ATOM 3882 N N . ASP A 1 494 ? -23.062 6.816 27.938 1 56.78 494 ASP A N 1
ATOM 3883 C CA . ASP A 1 494 ? -23.125 5.695 27 1 56.78 494 ASP A CA 1
ATOM 3884 C C . ASP A 1 494 ? -21.766 5.469 26.328 1 56.78 494 ASP A C 1
ATOM 3886 O O . ASP A 1 494 ? -21.25 6.352 25.641 1 56.78 494 ASP A O 1
ATOM 3890 N N . TRP A 1 495 ? -21.266 4.355 26.844 1 56.28 495 TRP A N 1
ATOM 3891 C CA . TRP A 1 495 ? -19.953 4.094 26.281 1 56.28 495 TRP A CA 1
ATOM 3892 C C . TRP A 1 495 ? -20 4.082 24.75 1 56.28 495 TRP A C 1
ATOM 3894 O O . TRP A 1 495 ? -19 4.355 24.078 1 56.28 495 TRP A O 1
ATOM 3904 N N . SER A 1 496 ? -21.172 3.631 24.328 1 57.62 496 SER A N 1
ATOM 3905 C CA . SER A 1 496 ? -21.266 3.586 22.875 1 57.62 496 SER A CA 1
ATOM 3906 C C . SER A 1 496 ? -21.281 4.988 22.281 1 57.62 496 SER A C 1
ATOM 3908 O O . SER A 1 496 ? -20.891 5.188 21.141 1 57.62 496 SER A O 1
ATOM 3910 N N . GLY A 1 497 ? -21.812 5.84 23.281 1 58.81 497 GLY A N 1
ATOM 3911 C CA . GLY A 1 497 ? -21.828 7.234 22.891 1 58.81 497 GLY A CA 1
ATOM 3912 C C . GLY A 1 497 ? -20.703 8.047 23.5 1 58.81 497 GLY A C 1
ATOM 3913 O O . GLY A 1 497 ? -20.125 7.645 24.5 1 58.81 497 GLY A O 1
ATOM 3914 N N . ASN A 1 498 ? -20.078 9 22.922 1 61.47 498 ASN A N 1
ATOM 3915 C CA . ASN A 1 498 ? -18.938 9.773 23.406 1 61.47 498 ASN A CA 1
ATOM 3916 C C . ASN A 1 498 ? -19.391 11.031 24.141 1 61.47 498 ASN A C 1
ATOM 3918 O O . ASN A 1 498 ? -18.562 11.75 24.703 1 61.47 498 ASN A O 1
ATOM 3922 N N . SER A 1 499 ? -20.719 11.094 24.344 1 67.25 499 SER A N 1
ATOM 3923 C CA . SER A 1 499 ? -21.109 12.391 24.891 1 67.25 499 SER A CA 1
ATOM 3924 C C . SER A 1 499 ? -21.438 12.289 26.375 1 67.25 499 SER A C 1
ATOM 3926 O O . SER A 1 499 ? -21.953 11.266 26.844 1 67.25 499 SER A O 1
ATOM 3928 N N . VAL A 1 500 ? -21.031 13.273 27.125 1 76.88 500 VAL A N 1
ATOM 3929 C CA . VAL A 1 500 ? -21.281 13.383 28.562 1 76.88 500 VAL A CA 1
ATOM 3930 C C . VAL A 1 500 ? -22.312 14.469 28.828 1 76.88 500 VAL A C 1
ATOM 3932 O O . VAL A 1 500 ? -22.281 15.539 28.203 1 76.88 500 VAL A O 1
ATOM 3935 N N . ASP A 1 501 ? -23.344 14.094 29.547 1 80.38 501 ASP A N 1
ATOM 3936 C CA . ASP A 1 501 ? -24.312 15.086 30 1 80.38 501 ASP A CA 1
ATOM 3937 C C . ASP A 1 501 ? -23.688 16.047 31 1 80.38 501 ASP A C 1
ATOM 3939 O O . ASP A 1 501 ? -23.672 15.781 32.219 1 80.38 501 ASP A O 1
ATOM 3943 N N . CYS A 1 502 ? -23.281 17.188 30.609 1 86.12 502 CYS A N 1
ATOM 3944 C CA . CYS A 1 502 ? -22.531 18.125 31.422 1 86.12 502 CYS A CA 1
ATOM 3945 C C . CYS A 1 502 ? -23.422 18.766 32.469 1 86.12 502 CYS A C 1
ATOM 3947 O O . CYS A 1 502 ? -22.938 19.203 33.531 1 86.12 502 CYS A O 1
ATOM 3949 N N . ASP A 1 503 ? -24.719 18.797 32.219 1 85.19 503 ASP A N 1
ATOM 3950 C CA . ASP A 1 503 ? -25.656 19.328 33.219 1 85.19 503 ASP A CA 1
ATOM 3951 C C . ASP A 1 503 ? -25.641 18.453 34.469 1 85.19 503 ASP A C 1
ATOM 3953 O O . ASP A 1 503 ? -25.719 18.984 35.594 1 85.19 503 ASP A O 1
ATOM 3957 N N . ALA A 1 504 ? -25.547 17.219 34.219 1 83.94 504 ALA A N 1
ATOM 3958 C CA . ALA A 1 504 ? -25.516 16.266 35.344 1 83.94 504 ALA A CA 1
ATOM 3959 C C . ALA A 1 504 ? -24.234 16.422 36.156 1 83.94 504 ALA A C 1
ATOM 3961 O O . ALA A 1 504 ? -24.188 16.047 37.344 1 83.94 504 ALA A O 1
ATOM 3962 N N . PHE A 1 505 ? -23.281 17.031 35.594 1 87.56 505 PHE A N 1
ATOM 3963 C CA . PHE A 1 505 ? -22 17.266 36.281 1 87.56 505 PHE A CA 1
ATOM 3964 C C . PHE A 1 505 ? -21.969 18.656 36.906 1 87.56 505 PHE A C 1
ATOM 3966 O O . PHE A 1 505 ? -20.984 19.031 37.531 1 87.56 505 PHE A O 1
ATOM 3973 N N . GLY A 1 506 ? -23.062 19.422 36.625 1 88.25 506 GLY A N 1
ATOM 3974 C CA . GLY A 1 506 ? -23.156 20.75 37.219 1 88.25 506 GLY A CA 1
ATOM 3975 C C . GLY A 1 506 ? -22.688 21.859 36.312 1 88.25 506 GLY A C 1
ATOM 3976 O O . GLY A 1 506 ? -22.484 22.984 36.719 1 88.25 506 GLY A O 1
ATOM 3977 N N . TYR A 1 507 ? -22.453 21.5 35.094 1 89.38 507 TYR A N 1
ATOM 3978 C CA . TYR A 1 507 ? -21.875 22.484 34.188 1 89.38 507 TYR A CA 1
ATOM 3979 C C . TYR A 1 507 ? -22.906 22.906 33.156 1 89.38 507 TYR A C 1
ATOM 3981 O O . TYR A 1 507 ? -23.844 22.172 32.844 1 89.38 507 TYR A O 1
ATOM 3989 N N . GLY A 1 508 ? -22.766 24.125 32.656 1 81 508 GLY A N 1
ATOM 3990 C CA . GLY A 1 508 ? -23.656 24.672 31.625 1 81 508 GLY A CA 1
ATOM 3991 C C . GLY A 1 508 ? -22.938 25 30.328 1 81 508 GLY A C 1
ATOM 3992 O O . GLY A 1 508 ? -21.859 24.453 30.062 1 81 508 GLY A O 1
ATOM 3993 N N . GLU A 1 509 ? -23.484 25.812 29.484 1 73.06 509 GLU A N 1
ATOM 3994 C CA . GLU A 1 509 ? -23.016 26.172 28.156 1 73.06 509 GLU A CA 1
ATOM 3995 C C . GLU A 1 509 ? -21.688 26.922 28.234 1 73.06 509 GLU A C 1
ATOM 3997 O O . GLU A 1 509 ? -20.875 26.859 27.312 1 73.06 509 GLU A O 1
ATOM 4002 N N . THR A 1 510 ? -21.469 27.562 29.375 1 70 510 THR A N 1
ATOM 4003 C CA . THR A 1 510 ? -20.281 28.391 29.531 1 70 510 THR A CA 1
ATOM 4004 C C . THR A 1 510 ? -19.078 27.531 29.922 1 70 510 THR A C 1
ATOM 4006 O O . THR A 1 510 ? -17.969 28.031 30.062 1 70 510 THR A O 1
ATOM 4009 N N . LYS A 1 511 ? -19.344 26.219 30.203 1 86.25 511 LYS A N 1
ATOM 4010 C CA . LYS A 1 511 ? -18.312 25.25 30.578 1 86.25 511 LYS A CA 1
ATOM 4011 C C . LYS A 1 511 ? -17.75 25.562 31.953 1 86.25 511 LYS A C 1
ATOM 4013 O O . LYS A 1 511 ? -16.547 25.359 32.188 1 86.25 511 LYS A O 1
ATOM 4018 N N . MET A 1 512 ? -18.578 26.297 32.719 1 85.25 512 MET A N 1
ATOM 4019 C CA . MET A 1 512 ? -18.328 26.578 34.125 1 85.25 512 MET A CA 1
ATOM 4020 C C . MET A 1 512 ? -19.453 26.031 35 1 85.25 512 MET A C 1
ATOM 4022 O O . MET A 1 512 ? -20.531 25.734 34.531 1 85.25 512 MET A O 1
ATOM 4026 N N . LEU A 1 513 ? -19.094 25.844 36.188 1 89.19 513 LEU A N 1
ATOM 4027 C CA . LEU A 1 513 ? -20.125 25.406 37.125 1 89.19 513 LEU A CA 1
ATOM 4028 C C . LEU A 1 513 ? -21.297 26.375 37.125 1 89.19 513 LEU A C 1
ATOM 4030 O O . LEU A 1 513 ? -21.109 27.594 37.094 1 89.19 513 LEU A O 1
ATOM 4034 N N . ASN A 1 514 ? -22.438 25.75 37 1 88.25 514 ASN A N 1
ATOM 4035 C CA . ASN A 1 514 ? -23.688 26.5 36.938 1 88.25 514 ASN A CA 1
ATOM 4036 C C . ASN A 1 514 ? -24.625 26.141 38.062 1 88.25 514 ASN A C 1
ATOM 4038 O O . ASN A 1 514 ? -25.062 24.984 38.156 1 88.25 514 ASN A O 1
ATOM 4042 N N . MET A 1 515 ? -25.016 27.125 38.781 1 85.94 515 MET A N 1
ATOM 4043 C CA . MET A 1 515 ? -25.828 26.906 39.969 1 85.94 515 MET A CA 1
ATOM 4044 C C . MET A 1 515 ? -27.188 26.328 39.625 1 85.94 515 MET A C 1
ATOM 4046 O O . MET A 1 515 ? -27.812 25.672 40.469 1 85.94 515 MET A O 1
ATOM 4050 N N . THR A 1 516 ? -27.578 26.469 38.438 1 87.88 516 THR A N 1
ATOM 4051 C CA . THR A 1 516 ? -28.906 26.016 38 1 87.88 516 THR A CA 1
ATOM 4052 C C . THR A 1 516 ? -28.844 24.578 37.5 1 87.88 516 THR A C 1
ATOM 4054 O O . THR A 1 516 ? -29.875 23.984 37.188 1 87.88 516 THR A O 1
ATOM 4057 N N . SER A 1 517 ? -27.656 24.062 37.406 1 86.75 517 SER A N 1
ATOM 4058 C CA . SER A 1 517 ? -27.5 22.719 36.875 1 86.75 517 SER A CA 1
ATOM 4059 C C . SER A 1 517 ? -27.891 21.656 37.906 1 86.75 517 SER A C 1
ATOM 4061 O O . SER A 1 517 ? -27.703 21.875 39.125 1 86.75 517 SER A O 1
ATOM 4063 N N . ALA A 1 518 ? -28.422 20.531 37.5 1 82.06 518 ALA A N 1
ATOM 4064 C CA . ALA A 1 518 ? -28.891 19.453 38.375 1 82.06 518 ALA A CA 1
ATOM 4065 C C . ALA A 1 518 ? -27.75 18.891 39.219 1 82.06 518 ALA A C 1
ATOM 4067 O O . ALA A 1 518 ? -27.969 18.5 40.375 1 82.06 518 ALA A O 1
ATOM 4068 N N . GLY A 1 519 ? -26.594 18.891 38.688 1 86.44 519 GLY A N 1
ATOM 4069 C CA . GLY A 1 519 ? -25.469 18.281 39.375 1 86.44 519 GLY A CA 1
ATOM 4070 C C . GLY A 1 519 ? -24.578 19.281 40.094 1 86.44 519 GLY A C 1
ATOM 4071 O O . GLY A 1 519 ? -23.406 19 40.375 1 86.44 519 GLY A O 1
ATOM 4072 N N . TYR A 1 520 ? -25.078 20.484 40.312 1 89.56 520 TYR A N 1
ATOM 4073 C CA . TYR A 1 520 ? -24.25 21.578 40.812 1 89.56 520 TYR A CA 1
ATOM 4074 C C . TYR A 1 520 ? -23.562 21.188 42.094 1 89.56 520 TYR A C 1
ATOM 4076 O O . TYR A 1 520 ? -22.344 21.391 42.25 1 89.56 520 TYR A O 1
ATOM 4084 N N . ALA A 1 521 ? -24.297 20.656 43.094 1 90.44 521 ALA A N 1
ATOM 4085 C CA . ALA A 1 521 ? -23.75 20.344 44.406 1 90.44 521 ALA A CA 1
ATOM 4086 C C . ALA A 1 521 ? -22.594 19.344 44.281 1 90.44 521 ALA A C 1
ATOM 4088 O O . ALA A 1 521 ? -21.531 19.547 44.875 1 90.44 521 ALA A O 1
ATOM 4089 N N . ALA A 1 522 ? -22.828 18.328 43.562 1 87.62 522 ALA A N 1
ATOM 4090 C CA . ALA A 1 522 ? -21.797 17.312 43.375 1 87.62 522 ALA A CA 1
ATOM 4091 C C . ALA A 1 522 ? -20.625 17.875 42.594 1 87.62 522 ALA A C 1
ATOM 4093 O O . ALA A 1 522 ? -19.469 17.578 42.875 1 87.62 522 ALA A O 1
ATOM 4094 N N . GLY A 1 523 ? -20.969 18.625 41.594 1 90.31 523 GLY A N 1
ATOM 4095 C CA . GLY A 1 523 ? -19.922 19.266 40.781 1 90.31 523 GLY A CA 1
ATOM 4096 C C . GLY A 1 523 ? -19.047 20.188 41.594 1 90.31 523 GLY A C 1
ATOM 4097 O O . GLY A 1 523 ? -17.828 20.234 41.406 1 90.31 523 GLY A O 1
ATOM 4098 N N . LYS A 1 524 ? -19.656 20.938 42.406 1 92.75 524 LYS A N 1
ATOM 4099 C CA . LYS A 1 524 ? -18.922 21.875 43.281 1 92.75 524 LYS A CA 1
ATOM 4100 C C . LYS A 1 524 ? -18 21.125 44.219 1 92.75 524 LYS A C 1
ATOM 4102 O O . LYS A 1 524 ? -16.859 21.531 44.438 1 92.75 524 LYS A O 1
ATOM 4107 N N . GLN A 1 525 ? -18.484 20.062 44.844 1 92.38 525 GLN A N 1
ATOM 4108 C CA . GLN A 1 525 ? -17.656 19.266 45.75 1 92.38 525 GLN A CA 1
ATOM 4109 C C . GLN A 1 525 ? -16.453 18.703 45.031 1 92.38 525 GLN A C 1
ATOM 4111 O O . GLN A 1 525 ? -15.344 18.672 45.594 1 92.38 525 GLN A O 1
ATOM 4116 N N . LEU A 1 526 ? -16.672 18.234 43.875 1 92.75 526 LEU A N 1
ATOM 4117 C CA . LEU A 1 526 ? -15.586 17.703 43.062 1 92.75 526 LEU A CA 1
ATOM 4118 C C . LEU A 1 526 ? -14.555 18.781 42.781 1 92.75 526 LEU A C 1
ATOM 4120 O O . LEU A 1 526 ? -13.352 18.531 42.875 1 92.75 526 LEU A O 1
ATOM 4124 N N . GLN A 1 527 ? -15.016 19.906 42.312 1 92.44 527 GLN A N 1
ATOM 4125 C CA . GLN A 1 527 ? -14.133 21.031 42 1 92.44 527 GLN A CA 1
ATOM 4126 C C . GLN A 1 527 ? -13.32 21.453 43.219 1 92.44 527 GLN A C 1
ATOM 4128 O O . GLN A 1 527 ? -12.133 21.781 43.094 1 92.44 527 GLN A O 1
ATOM 4133 N N . ASP A 1 528 ? -13.984 21.484 44.406 1 92.38 528 ASP A N 1
ATOM 4134 C CA . ASP A 1 528 ? -13.297 21.875 45.625 1 92.38 528 ASP A CA 1
ATOM 4135 C C . ASP A 1 528 ? -12.172 20.891 45.938 1 92.38 528 ASP A C 1
ATOM 4137 O O . ASP A 1 528 ? -11.172 21.266 46.562 1 92.38 528 ASP A O 1
ATOM 4141 N N . ALA A 1 529 ? -12.344 19.703 45.5 1 92.5 529 ALA A N 1
ATOM 4142 C CA . ALA A 1 529 ? -11.32 18.672 45.719 1 92.5 529 ALA A CA 1
ATOM 4143 C C . ALA A 1 529 ? -10.258 18.734 44.625 1 92.5 529 ALA A C 1
ATOM 4145 O O . ALA A 1 529 ? -9.281 17.969 44.656 1 92.5 529 ALA A O 1
ATOM 4146 N N . GLY A 1 530 ? -10.43 19.578 43.625 1 93.56 530 GLY A N 1
ATOM 4147 C CA . GLY A 1 530 ? -9.438 19.766 42.594 1 93.56 530 GLY A CA 1
ATOM 4148 C C . GLY A 1 530 ? -9.656 18.891 41.375 1 93.56 530 GLY A C 1
ATOM 4149 O O . GLY A 1 530 ? -8.742 18.688 40.562 1 93.56 530 GLY A O 1
ATOM 4150 N N . TYR A 1 531 ? -10.828 18.281 41.25 1 94.06 531 TYR A N 1
ATOM 4151 C CA . TYR A 1 531 ? -11.141 17.406 40.125 1 94.06 531 TYR A CA 1
ATOM 4152 C C . TYR A 1 531 ? -12.258 17.984 39.281 1 94.06 531 TYR A C 1
ATOM 4154 O O . TYR A 1 531 ? -13.141 18.672 39.781 1 94.06 531 TYR A O 1
ATOM 4162 N N . TYR A 1 532 ? -12.219 17.719 37.969 1 94 532 TYR A N 1
ATOM 4163 C CA . TYR A 1 532 ? -13.148 18.297 37 1 94 532 TYR A CA 1
ATOM 4164 C C . TYR A 1 532 ? -13.562 17.25 35.969 1 94 532 TYR A C 1
ATOM 4166 O O . TYR A 1 532 ? -12.758 16.406 35.594 1 94 532 TYR A O 1
ATOM 4174 N N . PRO A 1 533 ? -14.875 17.234 35.531 1 91.44 533 PRO A N 1
ATOM 4175 C CA . PRO A 1 533 ? -15.188 16.547 34.281 1 91.44 533 PRO A CA 1
ATOM 4176 C C . PRO A 1 533 ? -14.672 17.297 33.062 1 91.44 533 PRO A C 1
ATOM 4178 O O . PRO A 1 533 ? -15.383 18.141 32.5 1 91.44 533 PRO A O 1
ATOM 4181 N N . LEU A 1 534 ? -13.523 16.953 32.594 1 93.12 534 LEU A N 1
ATOM 4182 C CA . LEU A 1 534 ? -12.812 17.734 31.594 1 93.12 534 LEU A CA 1
ATOM 4183 C C . LEU A 1 534 ? -13.648 17.906 30.344 1 93.12 534 LEU A C 1
ATOM 4185 O O . LEU A 1 534 ? -13.562 18.938 29.656 1 93.12 534 LEU A O 1
ATOM 4189 N N . SER A 1 535 ? -14.477 16.906 29.984 1 88.94 535 SER A N 1
ATOM 4190 C CA . SER A 1 535 ? -15.312 16.984 28.797 1 88.94 535 SER A CA 1
ATOM 4191 C C . SER A 1 535 ? -16.281 18.156 28.859 1 88.94 535 SER A C 1
ATOM 4193 O O . SER A 1 535 ? -16.812 18.594 27.844 1 88.94 535 SER A O 1
ATOM 4195 N N . CYS A 1 536 ? -16.531 18.625 30.062 1 89.06 536 CYS A N 1
ATOM 4196 C CA . CYS A 1 536 ? -17.469 19.719 30.266 1 89.06 536 CYS A CA 1
ATOM 4197 C C . CYS A 1 536 ? -16.734 21.047 30.453 1 89.06 536 CYS A C 1
ATOM 4199 O O . CYS A 1 536 ? -17.359 22.062 30.75 1 89.06 536 CYS A O 1
ATOM 4201 N N . ARG A 1 537 ? -15.414 21.047 30.312 1 91.94 537 ARG A N 1
ATOM 4202 C CA . ARG A 1 537 ? -14.562 22.219 30.5 1 91.94 537 ARG A CA 1
ATOM 4203 C C . ARG A 1 537 ? -14.016 22.719 29.156 1 91.94 537 ARG A C 1
ATOM 4205 O O . ARG A 1 537 ? -14.062 22 28.156 1 91.94 537 ARG A O 1
ATOM 4212 N N . ASN A 1 538 ? -13.578 23.969 29.156 1 90.25 538 ASN A N 1
ATOM 4213 C CA . ASN A 1 538 ? -12.898 24.469 27.969 1 90.25 538 ASN A CA 1
ATOM 4214 C C . ASN A 1 538 ? -11.562 23.75 27.75 1 90.25 538 ASN A C 1
ATOM 4216 O O . ASN A 1 538 ? -10.828 23.484 28.719 1 90.25 538 ASN A O 1
ATOM 4220 N N . GLY A 1 539 ? -11.227 23.531 26.5 1 90.19 539 GLY A N 1
ATOM 4221 C CA . GLY A 1 539 ? -10.008 22.812 26.156 1 90.19 539 GLY A CA 1
ATOM 4222 C C . GLY A 1 539 ? -8.75 23.469 26.703 1 90.19 539 GLY A C 1
ATOM 4223 O O . GLY A 1 539 ? -7.809 22.781 27.109 1 90.19 539 GLY A O 1
ATOM 4224 N N . SER A 1 540 ? -8.758 24.812 26.766 1 90.38 540 SER A N 1
ATOM 4225 C CA . SER A 1 540 ? -7.574 25.547 27.203 1 90.38 540 SER A CA 1
ATOM 4226 C C . SER A 1 540 ? -7.355 25.422 28.703 1 90.38 540 SER A C 1
ATOM 4228 O O . SER A 1 540 ? -6.27 25.719 29.203 1 90.38 540 SER A O 1
ATOM 4230 N N . ASP A 1 541 ? -8.375 24.922 29.406 1 93.44 541 ASP A N 1
ATOM 4231 C CA . ASP A 1 541 ? -8.266 24.766 30.859 1 93.44 541 ASP A CA 1
ATOM 4232 C C . ASP A 1 541 ? -7.723 23.375 31.219 1 93.44 541 ASP A C 1
ATOM 4234 O O . ASP A 1 541 ? -7.297 23.156 32.344 1 93.44 541 ASP A O 1
ATOM 4238 N N . HIS A 1 542 ? -7.715 22.516 30.297 1 95.81 542 HIS A N 1
ATOM 4239 C CA . HIS A 1 542 ? -7.523 21.094 30.578 1 95.81 542 HIS A CA 1
ATOM 4240 C C . HIS A 1 542 ? -6.168 20.844 31.234 1 95.81 542 HIS A C 1
ATOM 4242 O O . HIS A 1 542 ? -6.074 20.109 32.219 1 95.81 542 HIS A O 1
ATOM 4248 N N . ILE A 1 543 ? -5.145 21.438 30.703 1 96.69 543 ILE A N 1
ATOM 4249 C CA . ILE A 1 543 ? -3.807 21.172 31.219 1 96.69 543 ILE A CA 1
ATOM 4250 C C . ILE A 1 543 ? -3.67 21.781 32.625 1 96.69 543 ILE A C 1
ATOM 4252 O O . ILE A 1 543 ? -2.938 21.266 33.469 1 96.69 543 ILE A O 1
ATOM 4256 N N . LEU A 1 544 ? -4.398 22.844 32.906 1 96.94 544 LEU A N 1
ATOM 4257 C CA . LEU A 1 544 ? -4.391 23.484 34.219 1 96.94 544 LEU A CA 1
ATOM 4258 C C . LEU A 1 544 ? -5.184 22.656 35.219 1 96.94 544 LEU A C 1
ATOM 4260 O O . LEU A 1 544 ? -4.812 22.594 36.406 1 96.94 544 LEU A O 1
ATOM 4264 N N . ASP A 1 545 ? -6.242 22.062 34.75 1 96.69 545 ASP A N 1
ATOM 4265 C CA . ASP A 1 545 ? -7.102 21.234 35.594 1 96.69 545 ASP A CA 1
ATOM 4266 C C . ASP A 1 545 ? -6.363 20 36.062 1 96.69 545 ASP A C 1
ATOM 4268 O O . ASP A 1 545 ? -6.516 19.594 37.219 1 96.69 545 ASP A O 1
ATOM 4272 N N . VAL A 1 546 ? -5.547 19.391 35.281 1 96.69 546 VAL A N 1
ATOM 4273 C CA . VAL A 1 546 ? -4.961 18.078 35.594 1 96.69 546 VAL A CA 1
ATOM 4274 C C . VAL A 1 546 ? -3.924 18.234 36.688 1 96.69 546 VAL A C 1
ATOM 4276 O O . VAL A 1 546 ? -3.596 17.25 37.375 1 96.69 546 VAL A O 1
ATOM 4279 N N . VAL A 1 547 ? -3.441 19.453 36.969 1 97.12 547 VAL A N 1
ATOM 4280 C CA . VAL A 1 547 ? -2.432 19.609 38 1 97.12 547 VAL A CA 1
ATOM 4281 C C . VAL A 1 547 ? -3.09 20.109 39.281 1 97.12 547 VAL A C 1
ATOM 4283 O O . VAL A 1 547 ? -2.436 20.203 40.312 1 97.12 547 VAL A O 1
ATOM 4286 N N . GLU A 1 548 ? -4.348 20.328 39.281 1 96.06 548 GLU A N 1
ATOM 4287 C CA . GLU A 1 548 ? -5.051 20.891 40.438 1 96.06 548 GLU A CA 1
ATOM 4288 C C . GLU A 1 548 ? -5.086 19.891 41.594 1 96.06 548 GLU A C 1
ATOM 4290 O O . GLU A 1 548 ? -5.066 20.281 42.75 1 96.06 548 GLU A O 1
ATOM 4295 N N . PRO A 1 549 ? -5.211 18.594 41.281 1 94.44 549 PRO A N 1
ATOM 4296 C CA . PRO A 1 549 ? -5.285 17.625 42.375 1 94.44 549 PRO A CA 1
ATOM 4297 C C . PRO A 1 549 ? -4.047 17.641 43.25 1 94.44 549 PRO A C 1
ATOM 4299 O O . PRO A 1 549 ? -4.051 17.047 44.344 1 94.44 549 PRO A O 1
ATOM 4302 N N . TYR A 1 550 ? -3.062 18.297 42.875 1 95 550 TYR A N 1
ATOM 4303 C CA . TYR A 1 550 ? -1.81 18.234 43.625 1 95 550 TYR A CA 1
ATOM 4304 C C . TYR A 1 550 ? -1.775 19.266 44.719 1 95 550 TYR A C 1
ATOM 4306 O O . TYR A 1 550 ? -0.716 19.547 45.281 1 95 550 TYR A O 1
ATOM 4314 N N . GLY A 1 551 ? -2.889 19.906 45.031 1 92.94 551 GLY A N 1
ATOM 4315 C CA . GLY A 1 551 ? -3.078 20.766 46.188 1 92.94 551 GLY A CA 1
ATOM 4316 C C . GLY A 1 551 ? -2.293 22.062 46.125 1 92.94 551 GLY A C 1
ATOM 4317 O O . GLY A 1 551 ? -2.389 22.797 45.125 1 92.94 551 GLY A O 1
ATOM 4318 N N . LYS A 1 552 ? -1.416 22.266 47 1 93.31 552 LYS A N 1
ATOM 4319 C CA . LYS A 1 552 ? -0.657 23.5 47.125 1 93.31 552 LYS A CA 1
ATOM 4320 C C . LYS A 1 552 ? 0.333 23.656 45.969 1 93.31 552 LYS A C 1
ATOM 4322 O O . LYS A 1 552 ? 0.78 24.781 45.688 1 93.31 552 LYS A O 1
ATOM 4327 N N . LEU A 1 553 ? 0.602 22.656 45.312 1 95.44 553 LEU A N 1
ATOM 4328 C CA . LEU A 1 553 ? 1.567 22.703 44.219 1 95.44 553 LEU A CA 1
ATOM 4329 C C . LEU A 1 553 ? 0.876 23.047 42.906 1 95.44 553 LEU A C 1
ATOM 4331 O O . LEU A 1 553 ? 1.541 23.297 41.906 1 95.44 553 LEU A O 1
ATOM 4335 N N . ALA A 1 554 ? -0.437 23.125 42.875 1 95.75 554 ALA A N 1
ATOM 4336 C CA . ALA A 1 554 ? -1.198 23.406 41.656 1 95.75 554 ALA A CA 1
ATOM 4337 C C . ALA A 1 554 ? -0.824 24.766 41.062 1 95.75 554 ALA A C 1
ATOM 4339 O O . ALA A 1 554 ? -0.544 24.875 39.875 1 95.75 554 ALA A O 1
ATOM 4340 N N . ARG A 1 555 ? -0.824 25.766 41.875 1 95.12 555 ARG A N 1
ATOM 4341 C CA . ARG A 1 555 ? -0.567 27.109 41.375 1 95.12 555 ARG A CA 1
ATOM 4342 C C . ARG A 1 555 ? 0.856 27.25 40.844 1 95.12 555 ARG A C 1
ATOM 4344 O O . ARG A 1 555 ? 1.071 27.797 39.781 1 95.12 555 ARG A O 1
ATOM 4351 N N . PRO A 1 556 ? 1.878 26.734 41.594 1 95.81 556 PRO A N 1
ATOM 4352 C CA . PRO A 1 556 ? 3.23 26.75 41.031 1 95.81 556 PRO A CA 1
ATOM 4353 C C . PRO A 1 556 ? 3.332 26.016 39.688 1 95.81 556 PRO A C 1
ATOM 4355 O O . PRO A 1 556 ? 4.047 26.469 38.781 1 95.81 556 PRO A O 1
ATOM 4358 N N . LEU A 1 557 ? 2.695 24.969 39.625 1 96.75 557 LEU A N 1
ATOM 4359 C CA . LEU A 1 557 ? 2.746 24.203 38.375 1 96.75 557 LEU A CA 1
ATOM 4360 C C . LEU A 1 557 ? 2.027 24.938 37.25 1 96.75 557 LEU A C 1
ATOM 4362 O O . LEU A 1 557 ? 2.459 24.906 36.094 1 96.75 557 LEU A O 1
ATOM 4366 N N . GLN A 1 558 ? 0.891 25.547 37.562 1 97.31 558 GLN A N 1
ATOM 4367 C CA . GLN A 1 558 ? 0.197 26.375 36.594 1 97.31 558 GLN A CA 1
ATOM 4368 C C . GLN A 1 558 ? 1.062 27.547 36.125 1 97.31 558 GLN A C 1
ATOM 4370 O O . GLN A 1 558 ? 1.046 27.922 34.969 1 97.31 558 GLN A O 1
ATOM 4375 N N . THR A 1 559 ? 1.775 28.078 37.062 1 96.69 559 THR A N 1
ATOM 4376 C CA . THR A 1 559 ? 2.725 29.141 36.719 1 96.69 559 THR A CA 1
ATOM 4377 C C . THR A 1 559 ? 3.828 28.594 35.812 1 96.69 559 THR A C 1
ATOM 4379 O O . THR A 1 559 ? 4.234 29.25 34.844 1 96.69 559 THR A O 1
ATOM 4382 N N . LEU A 1 560 ? 4.285 27.438 36.125 1 96 560 LEU A N 1
ATOM 4383 C CA . LEU A 1 560 ? 5.293 26.781 35.312 1 96 560 LEU A CA 1
ATOM 4384 C C . LEU A 1 560 ? 4.762 26.547 33.906 1 96 560 LEU A C 1
ATOM 4386 O O . LEU A 1 560 ? 5.496 26.688 32.906 1 96 560 LEU A O 1
ATOM 4390 N N . ILE A 1 561 ? 3.516 26.109 33.812 1 96.56 561 ILE A N 1
ATOM 4391 C CA . ILE A 1 561 ? 2.871 25.906 32.531 1 96.56 561 ILE A CA 1
ATOM 4392 C C . ILE A 1 561 ? 2.822 27.219 31.75 1 96.56 561 ILE A C 1
ATOM 4394 O O . ILE A 1 561 ? 3.094 27.25 30.547 1 96.56 561 ILE A O 1
ATOM 4398 N N . LEU A 1 562 ? 2.502 28.297 32.406 1 96.12 562 LEU A N 1
ATOM 4399 C CA . LEU A 1 562 ? 2.467 29.625 31.797 1 96.12 562 LEU A CA 1
ATOM 4400 C C . LEU A 1 562 ? 3.834 29.984 31.234 1 96.12 562 LEU A C 1
ATOM 4402 O O . LEU A 1 562 ? 3.934 30.453 30.094 1 96.12 562 LEU A O 1
ATOM 4406 N N . ILE A 1 563 ? 4.84 29.766 31.984 1 95.44 563 ILE A N 1
ATOM 4407 C CA . ILE A 1 563 ? 6.203 30.078 31.562 1 95.44 563 ILE A CA 1
ATOM 4408 C C . ILE A 1 563 ? 6.594 29.203 30.375 1 95.44 563 ILE A C 1
ATOM 4410 O O . ILE A 1 563 ? 7.141 29.688 29.391 1 95.44 563 ILE A O 1
ATOM 4414 N N . ALA A 1 564 ? 6.305 27.969 30.516 1 94.69 564 ALA A N 1
ATOM 4415 C CA . ALA A 1 564 ? 6.68 27.016 29.484 1 94.69 564 ALA A CA 1
ATOM 4416 C C . ALA A 1 564 ? 6.004 27.344 28.156 1 94.69 564 ALA A C 1
ATOM 4418 O O . ALA A 1 564 ? 6.668 27.453 27.125 1 94.69 564 ALA A O 1
ATOM 4419 N N . VAL A 1 565 ? 4.699 27.5 28.125 1 94 565 VAL A N 1
ATOM 4420 C CA . VAL A 1 565 ? 3.963 27.75 26.891 1 94 565 VAL A CA 1
ATOM 4421 C C . VAL A 1 565 ? 4.422 29.078 26.281 1 94 565 VAL A C 1
ATOM 4423 O O . VAL A 1 565 ? 4.531 29.203 25.062 1 94 565 VAL A O 1
ATOM 4426 N N . SER A 1 566 ? 4.699 30.062 27.125 1 93.94 566 SER A N 1
ATOM 4427 C CA . SER A 1 566 ? 5.191 31.344 26.641 1 93.94 566 SER A CA 1
ATOM 4428 C C . SER A 1 566 ? 6.559 31.203 25.984 1 93.94 566 SER A C 1
ATOM 4430 O O . SER A 1 566 ? 6.797 31.75 24.906 1 93.94 566 SER A O 1
ATOM 4432 N N . LEU A 1 567 ? 7.391 30.438 26.609 1 91.94 567 LEU A N 1
ATOM 4433 C CA . LEU A 1 567 ? 8.734 30.25 26.078 1 91.94 567 LEU A CA 1
ATOM 4434 C C . LEU A 1 567 ? 8.703 29.453 24.781 1 91.94 567 LEU A C 1
ATOM 4436 O O . LEU A 1 567 ? 9.461 29.734 23.844 1 91.94 567 LEU A O 1
ATOM 4440 N N . TYR A 1 568 ? 7.895 28.469 24.75 1 91.56 568 TYR A N 1
ATOM 4441 C CA . TYR A 1 568 ? 7.762 27.703 23.516 1 91.56 568 TYR A CA 1
ATOM 4442 C C . TYR A 1 568 ? 7.234 28.562 22.375 1 91.56 568 TYR A C 1
ATOM 4444 O O . TYR A 1 568 ? 7.629 28.406 21.219 1 91.56 568 TYR A O 1
ATOM 4452 N N . PHE A 1 569 ? 6.355 29.422 22.734 1 89.5 569 PHE A N 1
ATOM 4453 C CA . PHE A 1 569 ? 5.832 30.375 21.781 1 89.5 569 PHE A CA 1
ATOM 4454 C C . PHE A 1 569 ? 6.938 31.297 21.281 1 89.5 569 PHE A C 1
ATOM 4456 O O . PHE A 1 569 ? 7.066 31.531 20.078 1 89.5 569 PHE A O 1
ATOM 4463 N N . ILE A 1 570 ? 7.668 31.781 22.141 1 90.56 570 ILE A N 1
ATOM 4464 C CA . ILE A 1 570 ? 8.75 32.719 21.828 1 90.56 570 ILE A CA 1
ATOM 4465 C C . ILE A 1 570 ? 9.789 32 20.953 1 90.56 570 ILE A C 1
ATOM 4467 O O . ILE A 1 570 ? 10.242 32.562 19.953 1 90.56 570 ILE A O 1
ATOM 4471 N N . THR A 1 571 ? 10.141 30.812 21.312 1 87.06 571 THR A N 1
ATOM 4472 C CA . THR A 1 571 ? 11.172 30.078 20.594 1 87.06 571 THR A CA 1
ATOM 4473 C C . THR A 1 571 ? 10.711 29.734 19.188 1 87.06 571 THR A C 1
ATOM 4475 O O . THR A 1 571 ? 11.5 29.75 18.25 1 87.06 571 THR A O 1
ATOM 4478 N N . SER A 1 572 ? 9.5 29.406 19.016 1 87.5 572 SER A N 1
ATOM 4479 C CA . SER A 1 572 ? 8.984 29.125 17.688 1 87.5 572 SER A CA 1
ATOM 4480 C C . SER A 1 572 ? 8.945 30.391 16.828 1 87.5 572 SER A C 1
ATOM 4482 O O . SER A 1 572 ? 9.289 30.359 15.648 1 87.5 572 SER A O 1
ATOM 4484 N N . SER A 1 573 ? 8.508 31.453 17.422 1 87.38 573 SER A N 1
ATOM 4485 C CA . SER A 1 573 ? 8.398 32.719 16.719 1 87.38 573 SER A CA 1
ATOM 4486 C C . SER A 1 573 ? 9.773 33.25 16.312 1 87.38 573 SER A C 1
ATOM 4488 O O . SER A 1 573 ? 9.945 33.719 15.188 1 87.38 573 SER A O 1
ATOM 4490 N N . ASP A 1 574 ? 10.688 33.219 17.25 1 89.5 574 ASP A N 1
ATOM 4491 C CA . ASP A 1 574 ? 12.008 33.75 16.938 1 89.5 574 ASP A CA 1
ATOM 4492 C C . ASP A 1 574 ? 12.695 32.906 15.867 1 89.5 574 ASP A C 1
ATOM 4494 O O . ASP A 1 574 ? 13.297 33.438 14.93 1 89.5 574 ASP A O 1
ATOM 4498 N N . SER A 1 575 ? 12.562 31.547 15.992 1 86.94 575 SER A N 1
ATOM 4499 C CA . SER A 1 575 ? 13.164 30.672 15 1 86.94 575 SER A CA 1
ATOM 4500 C C . SER A 1 575 ? 12.516 30.875 13.633 1 86.94 575 SER A C 1
ATOM 4502 O O . SER A 1 575 ? 13.203 30.844 12.609 1 86.94 575 SER A O 1
ATOM 4504 N N . GLY A 1 576 ? 11.227 30.984 13.555 1 88.56 576 GLY A N 1
ATOM 4505 C CA . GLY A 1 576 ? 10.531 31.234 12.297 1 88.56 576 GLY A CA 1
ATOM 4506 C C . GLY A 1 576 ? 10.945 32.531 11.633 1 88.56 576 GLY A C 1
ATOM 4507 O O . GLY A 1 576 ? 11.188 32.594 10.43 1 88.56 576 GLY A O 1
ATOM 4508 N N . SER A 1 577 ? 11.023 33.562 12.406 1 89.75 577 SER A N 1
ATOM 4509 C CA . SER A 1 577 ? 11.445 34.875 11.883 1 89.75 577 SER A CA 1
ATOM 4510 C C . SER A 1 577 ? 12.898 34.844 11.43 1 89.75 577 SER A C 1
ATOM 4512 O O . SER A 1 577 ? 13.258 35.469 10.43 1 89.75 577 SER A O 1
ATOM 4514 N N . TYR A 1 578 ? 13.648 34.156 12.188 1 88 578 TYR A N 1
ATOM 4515 C CA . TYR A 1 578 ? 15.055 33.969 11.836 1 88 578 TYR A CA 1
ATOM 4516 C C . TYR A 1 578 ? 15.195 33.312 10.469 1 88 578 TYR A C 1
ATOM 4518 O O . TYR A 1 578 ? 15.953 33.781 9.617 1 88 578 TYR A O 1
ATOM 4526 N N . VAL A 1 579 ? 14.492 32.281 10.258 1 90.56 579 VAL A N 1
ATOM 4527 C CA . VAL A 1 579 ? 14.562 31.531 9.008 1 90.56 579 VAL A CA 1
ATOM 4528 C C . VAL A 1 579 ? 14.023 32.375 7.859 1 90.56 579 VAL A C 1
ATOM 4530 O O . VAL A 1 579 ? 14.578 32.375 6.762 1 90.56 579 VAL A O 1
ATOM 4533 N N . ASP A 1 580 ? 12.891 33.094 8.094 1 94.12 580 ASP A N 1
ATOM 4534 C CA . ASP A 1 580 ? 12.352 33.969 7.066 1 94.12 580 ASP A CA 1
ATOM 4535 C C . ASP A 1 580 ? 13.383 35 6.637 1 94.12 580 ASP A C 1
ATOM 4537 O O . ASP A 1 580 ? 13.508 35.312 5.449 1 94.12 580 ASP A O 1
ATOM 4541 N N . ASP A 1 581 ? 14.047 35.5 7.602 1 93.69 581 ASP A N 1
ATOM 4542 C CA . ASP A 1 581 ? 15.078 36.469 7.309 1 93.69 581 ASP A CA 1
ATOM 4543 C C . ASP A 1 581 ? 16.219 35.844 6.512 1 93.69 581 ASP A C 1
ATOM 4545 O O . ASP A 1 581 ? 16.719 36.469 5.559 1 93.69 581 ASP A O 1
ATOM 4549 N N . LEU A 1 582 ? 16.625 34.688 6.91 1 91.69 582 LEU A N 1
ATOM 4550 C CA . LEU A 1 582 ? 17.703 34 6.219 1 91.69 582 LEU A CA 1
ATOM 4551 C C . LEU A 1 582 ? 17.328 33.719 4.766 1 91.69 582 LEU A C 1
ATOM 4553 O O . LEU A 1 582 ? 18.156 33.875 3.867 1 91.69 582 LEU A O 1
ATOM 4557 N N . ILE A 1 583 ? 16.109 33.281 4.547 1 95 583 ILE A N 1
ATOM 4558 C CA . ILE A 1 583 ? 15.664 32.969 3.189 1 95 583 ILE A CA 1
ATOM 4559 C C . ILE A 1 583 ? 15.617 34.25 2.367 1 95 583 ILE A C 1
ATOM 4561 O O . ILE A 1 583 ? 16.078 34.281 1.227 1 95 583 ILE A O 1
ATOM 4565 N N . SER A 1 584 ? 15.109 35.312 2.965 1 95.31 584 SER A N 1
ATOM 4566 C CA . SER A 1 584 ? 15 36.562 2.258 1 95.31 584 SER A CA 1
ATOM 4567 C C . SER A 1 584 ? 16.375 37.156 1.931 1 95.31 584 SER A C 1
ATOM 4569 O O . SER A 1 584 ? 16.531 37.906 0.957 1 95.31 584 SER A O 1
ATOM 4571 N N . ALA A 1 585 ? 17.359 36.781 2.719 1 94.69 585 ALA A N 1
ATOM 4572 C CA . ALA A 1 585 ? 18.719 37.25 2.531 1 94.69 585 ALA A CA 1
ATOM 4573 C C . ALA A 1 585 ? 19.562 36.219 1.766 1 94.69 585 ALA A C 1
ATOM 4575 O O . ALA A 1 585 ? 20.781 36.281 1.775 1 94.69 585 ALA A O 1
ATOM 4576 N N . MET A 1 586 ? 18.953 35.281 1.189 1 93.94 586 MET A N 1
ATOM 4577 C CA . MET A 1 586 ? 19.594 34.281 0.327 1 93.94 586 MET A CA 1
ATOM 4578 C C . MET A 1 586 ? 20.641 33.5 1.096 1 93.94 586 MET A C 1
ATOM 4580 O O . MET A 1 586 ? 21.688 33.156 0.541 1 93.94 586 MET A O 1
ATOM 4584 N N . GLY A 1 587 ? 20.453 33.375 2.43 1 91.69 587 GLY A N 1
ATOM 4585 C CA . GLY A 1 587 ? 21.375 32.594 3.232 1 91.69 587 GLY A CA 1
ATOM 4586 C C . GLY A 1 587 ? 22.5 33.406 3.846 1 91.69 587 GLY A C 1
ATOM 4587 O O . GLY A 1 587 ? 23.391 32.844 4.484 1 91.69 587 GLY A O 1
ATOM 4588 N N . TYR A 1 588 ? 22.438 34.688 3.635 1 91.88 588 TYR A N 1
ATOM 4589 C CA . TYR A 1 588 ? 23.406 35.562 4.277 1 91.88 588 TYR A CA 1
ATOM 4590 C C . TYR A 1 588 ? 23.312 35.469 5.797 1 91.88 588 TYR A C 1
ATOM 4592 O O . TYR A 1 588 ? 22.25 35.656 6.375 1 91.88 588 TYR A O 1
ATOM 4600 N N . GLU A 1 589 ? 24.422 35.125 6.465 1 85.88 589 GLU A N 1
ATOM 4601 C CA . GLU A 1 589 ? 24.406 34.719 7.863 1 85.88 589 GLU A CA 1
ATOM 4602 C C . GLU A 1 589 ? 24.312 35.906 8.797 1 85.88 589 GLU A C 1
ATOM 4604 O O . GLU A 1 589 ? 23.969 35.781 9.969 1 85.88 589 GLU A O 1
ATOM 4609 N N . ASN A 1 590 ? 24.641 37.125 8.273 1 82.12 590 ASN A N 1
ATOM 4610 C CA . ASN A 1 590 ? 24.594 38.312 9.117 1 82.12 590 ASN A CA 1
ATOM 4611 C C . ASN A 1 590 ? 23.641 39.375 8.539 1 82.12 590 ASN A C 1
ATOM 4613 O O . ASN A 1 590 ? 24.062 40.5 8.273 1 82.12 590 ASN A O 1
ATOM 4617 N N . PRO A 1 591 ? 22.406 39.031 8.531 1 88.38 591 PRO A N 1
ATOM 4618 C CA . PRO A 1 591 ? 21.469 40.031 8 1 88.38 591 PRO A CA 1
ATOM 4619 C C . PRO A 1 591 ? 21.328 41.25 8.922 1 88.38 591 PRO A C 1
ATOM 4621 O O . PRO A 1 591 ? 21.516 41.125 10.133 1 88.38 591 PRO A O 1
ATOM 4624 N N . PRO A 1 592 ? 21 42.344 8.305 1 92.5 592 PRO A N 1
ATOM 4625 C CA . PRO A 1 592 ? 20.875 43.562 9.102 1 92.5 592 PRO A CA 1
ATOM 4626 C C . PRO A 1 592 ? 19.703 43.531 10.086 1 92.5 592 PRO A C 1
ATOM 4628 O O . PRO A 1 592 ? 18.75 42.781 9.875 1 92.5 592 PRO A O 1
ATOM 4631 N N . VAL A 1 593 ? 19.75 44.344 11.078 1 92.44 593 VAL A N 1
ATOM 4632 C CA . VAL A 1 593 ? 18.812 44.375 12.195 1 92.44 593 VAL A CA 1
ATOM 4633 C C . VAL A 1 593 ? 17.422 44.719 11.688 1 92.44 593 VAL A C 1
ATOM 4635 O O . VAL A 1 593 ? 16.422 44.156 12.125 1 92.44 593 VAL A O 1
ATOM 4638 N N . LEU A 1 594 ? 17.344 45.625 10.82 1 93 594 LEU A N 1
ATOM 4639 C CA . LEU A 1 594 ? 16.047 46.094 10.328 1 93 594 LEU A CA 1
ATOM 4640 C C . LEU A 1 594 ? 15.258 44.969 9.695 1 93 594 LEU A C 1
ATOM 4642 O O . LEU A 1 594 ? 14.039 44.875 9.859 1 93 594 LEU A O 1
ATOM 4646 N N . GLN A 1 595 ? 15.93 44.188 8.945 1 93.62 595 GLN A N 1
ATOM 4647 C CA . GLN A 1 595 ? 15.273 43.031 8.297 1 93.62 595 GLN A CA 1
ATOM 4648 C C . GLN A 1 595 ? 14.758 42.031 9.328 1 93.62 595 GLN A C 1
ATOM 4650 O O . GLN A 1 595 ? 13.656 41.5 9.18 1 93.62 595 GLN A O 1
ATOM 4655 N N . LYS A 1 596 ? 15.508 41.812 10.281 1 92.69 596 LYS A N 1
ATOM 4656 C CA . LYS A 1 596 ? 15.094 40.906 11.352 1 92.69 596 LYS A CA 1
ATOM 4657 C C . LYS A 1 596 ? 13.828 41.406 12.039 1 92.69 596 LYS A C 1
ATOM 4659 O O . LYS A 1 596 ? 12.891 40.656 12.266 1 92.69 596 LYS A O 1
ATOM 4664 N N . VAL A 1 597 ? 13.836 42.625 12.312 1 94.38 597 VAL A N 1
ATOM 4665 C CA . VAL A 1 597 ? 12.703 43.25 12.984 1 94.38 597 VAL A CA 1
ATOM 4666 C C . VAL A 1 597 ? 11.469 43.188 12.086 1 94.38 597 VAL A C 1
ATOM 4668 O O . VAL A 1 597 ? 10.359 42.969 12.555 1 94.38 597 VAL A O 1
ATOM 4671 N N . TYR A 1 598 ? 11.664 43.438 10.867 1 95.69 598 TYR A N 1
ATOM 4672 C CA . TYR A 1 598 ? 10.57 43.406 9.906 1 95.69 598 TYR A CA 1
ATOM 4673 C C . TYR A 1 598 ? 9.852 42.062 9.922 1 95.69 598 TYR A C 1
ATOM 4675 O O . TYR A 1 598 ? 8.625 42 9.977 1 95.69 598 TYR A O 1
ATOM 4683 N N . TRP A 1 599 ? 10.57 41 9.82 1 95.12 599 TRP A N 1
ATOM 4684 C CA . TRP A 1 599 ? 9.969 39.688 9.758 1 95.12 599 TRP A CA 1
ATOM 4685 C C . TRP A 1 599 ? 9.305 39.344 11.086 1 95.12 599 TRP A C 1
ATOM 4687 O O . TRP A 1 599 ? 8.266 38.688 11.109 1 95.12 599 TRP A O 1
ATOM 4697 N N . CYS A 1 600 ? 9.898 39.688 12.25 1 94.56 600 CYS A N 1
ATOM 4698 C CA . CYS A 1 600 ? 9.258 39.5 13.547 1 94.56 600 CYS A CA 1
ATOM 4699 C C . CYS A 1 600 ? 7.914 40.219 13.609 1 94.56 600 CYS A C 1
ATOM 4701 O O . CYS A 1 600 ? 6.918 39.625 14.031 1 94.56 600 CYS A O 1
ATOM 4703 N N . PHE A 1 601 ? 7.949 41.406 13.156 1 95 601 PHE A N 1
ATOM 4704 C CA . PHE A 1 601 ? 6.742 42.219 13.188 1 95 601 PHE A CA 1
ATOM 4705 C C . PHE A 1 601 ? 5.691 41.656 12.234 1 95 601 PHE A C 1
ATOM 4707 O O . PHE A 1 601 ? 4.492 41.719 12.523 1 95 601 PHE A O 1
ATOM 4714 N N . THR A 1 602 ? 6.121 41.281 11.07 1 95.31 602 THR A N 1
ATOM 4715 C CA . THR A 1 602 ? 5.211 40.688 10.109 1 95.31 602 THR A CA 1
ATOM 4716 C C . THR A 1 602 ? 4.504 39.5 10.711 1 95.31 602 THR A C 1
ATOM 4718 O O . THR A 1 602 ? 3.297 39.312 10.531 1 95.31 602 THR A O 1
ATOM 4721 N N . GLU A 1 603 ? 5.207 38.656 11.398 1 94 603 GLU A N 1
ATOM 4722 C CA . GLU A 1 603 ? 4.633 37.469 12.062 1 94 603 GLU A CA 1
ATOM 4723 C C . GLU A 1 603 ? 3.602 37.906 13.109 1 94 603 GLU A C 1
ATOM 4725 O O . GLU A 1 603 ? 2.523 37.312 13.188 1 94 603 GLU A O 1
ATOM 4730 N N . GLY A 1 604 ? 3.936 38.875 13.922 1 92.81 604 GLY A N 1
ATOM 4731 C CA . GLY A 1 604 ? 3.002 39.375 14.914 1 92.81 604 GLY A CA 1
ATOM 4732 C C . GLY A 1 604 ? 1.737 39.938 14.312 1 92.81 604 GLY A C 1
ATOM 4733 O O . GLY A 1 604 ? 0.64 39.719 14.828 1 92.81 604 GLY A O 1
ATOM 4734 N N . ALA A 1 605 ? 1.916 40.656 13.281 1 94 605 ALA A N 1
ATOM 4735 C CA . ALA A 1 605 ? 0.781 41.281 12.602 1 94 605 ALA A CA 1
ATOM 4736 C C . ALA A 1 605 ? -0.157 40.219 12.031 1 94 605 ALA A C 1
ATOM 4738 O O . ALA A 1 605 ? -1.381 40.344 12.125 1 94 605 ALA A O 1
ATOM 4739 N N . LEU A 1 606 ? 0.424 39.281 11.414 1 92.75 606 LEU A N 1
ATOM 4740 C CA . LEU A 1 606 ? -0.392 38.219 10.844 1 92.75 606 LEU A CA 1
ATOM 4741 C C . LEU A 1 606 ? -1.13 37.438 11.93 1 92.75 606 LEU A C 1
ATOM 4743 O O . LEU A 1 606 ? -2.314 37.125 11.789 1 92.75 606 LEU A O 1
ATOM 4747 N N . ALA A 1 607 ? -0.421 37.094 12.992 1 91.75 607 ALA A N 1
ATOM 4748 C CA . ALA A 1 607 ? -1.059 36.406 14.102 1 91.75 607 ALA A CA 1
ATOM 4749 C C . ALA A 1 607 ? -2.238 37.219 14.648 1 91.75 607 ALA A C 1
ATOM 4751 O O . ALA A 1 607 ? -3.297 36.656 14.938 1 91.75 607 ALA A O 1
ATOM 4752 N N . THR A 1 608 ? -2.066 38.469 14.758 1 91.44 608 THR A N 1
ATOM 4753 C CA . THR A 1 608 ? -3.115 39.344 15.258 1 91.44 608 THR A CA 1
ATOM 4754 C C . THR A 1 608 ? -4.309 39.375 14.305 1 91.44 608 THR A C 1
ATOM 4756 O O . THR A 1 608 ? -5.457 39.281 14.742 1 91.44 608 THR A O 1
ATOM 4759 N N . ALA A 1 609 ? -3.99 39.469 13.086 1 90.25 609 ALA A N 1
ATOM 4760 C CA . ALA A 1 609 ? -5.047 39.469 12.078 1 90.25 609 ALA A CA 1
ATOM 4761 C C . ALA A 1 609 ? -5.867 38.188 12.125 1 90.25 609 ALA A C 1
ATOM 4763 O O . ALA A 1 609 ? -7.094 38.219 11.984 1 90.25 609 ALA A O 1
ATOM 4764 N N . LEU A 1 610 ? -5.227 37.125 12.25 1 88.44 610 LEU A N 1
ATOM 4765 C CA . LEU A 1 610 ? -5.91 35.844 12.258 1 88.44 610 LEU A CA 1
ATOM 4766 C C . LEU A 1 610 ? -6.789 35.688 13.5 1 88.44 610 LEU A C 1
ATOM 4768 O O . LEU A 1 610 ? -7.926 35.219 13.414 1 88.44 610 LEU A O 1
ATOM 4772 N N . VAL A 1 611 ? -6.27 36.062 14.656 1 86.38 611 VAL A N 1
ATOM 4773 C CA . VAL A 1 611 ? -7.012 35.938 15.906 1 86.38 611 VAL A CA 1
ATOM 4774 C C . VAL A 1 611 ? -8.219 36.875 15.875 1 86.38 611 VAL A C 1
ATOM 4776 O O . VAL A 1 611 ? -9.305 36.531 16.328 1 86.38 611 VAL A O 1
ATOM 4779 N N . TYR A 1 612 ? -8.102 38.031 15.266 1 87.06 612 TYR A N 1
ATOM 4780 C CA . TYR A 1 612 ? -9.164 39.031 15.234 1 87.06 612 TYR A CA 1
ATOM 4781 C C . TYR A 1 612 ? -10.234 38.656 14.211 1 87.06 612 TYR A C 1
ATOM 4783 O O . TYR A 1 612 ? -11.398 39.062 14.359 1 87.06 612 TYR A O 1
ATOM 4791 N N . SER A 1 613 ? -9.867 38.031 13.211 1 85.31 613 SER A N 1
ATOM 4792 C CA . SER A 1 613 ? -10.789 37.781 12.102 1 85.31 613 SER A CA 1
ATOM 4793 C C . SER A 1 613 ? -11.57 36.5 12.305 1 85.31 613 SER A C 1
ATOM 4795 O O . SER A 1 613 ? -12.633 36.312 11.719 1 85.31 613 SER A O 1
ATOM 4797 N N . GLY A 1 614 ? -11.07 35.594 13 1 80 614 GLY A N 1
ATOM 4798 C CA . GLY A 1 614 ? -11.836 34.344 13.086 1 80 614 GLY A CA 1
ATOM 4799 C C . GLY A 1 614 ? -11.344 33.406 14.188 1 80 614 GLY A C 1
ATOM 4800 O O . GLY A 1 614 ? -11.898 32.344 14.383 1 80 614 GLY A O 1
ATOM 4801 N N . GLY A 1 615 ? -10.383 33.844 14.82 1 76.19 615 GLY A N 1
ATOM 4802 C CA . GLY A 1 615 ? -9.93 33.062 15.953 1 76.19 615 GLY A CA 1
ATOM 4803 C C . GLY A 1 615 ? -9.266 31.75 15.547 1 76.19 615 GLY A C 1
ATOM 4804 O O . GLY A 1 615 ? -8.484 31.719 14.586 1 76.19 615 GLY A O 1
ATOM 4805 N N . LEU A 1 616 ? -9.625 30.719 16.281 1 72.19 616 LEU A N 1
ATOM 4806 C CA . LEU A 1 616 ? -8.969 29.422 16.188 1 72.19 616 LEU A CA 1
ATOM 4807 C C . LEU A 1 616 ? -9.273 28.766 14.836 1 72.19 616 LEU A C 1
ATOM 4809 O O . LEU A 1 616 ? -8.383 28.188 14.211 1 72.19 616 LEU A O 1
ATOM 4813 N N . LYS A 1 617 ? -10.422 28.906 14.406 1 76.38 617 LYS A N 1
ATOM 4814 C CA . LYS A 1 617 ? -10.828 28.25 13.164 1 76.38 617 LYS A CA 1
ATOM 4815 C C . LYS A 1 617 ? -10.086 28.844 11.969 1 76.38 617 LYS A C 1
ATOM 4817 O O . LYS A 1 617 ? -9.695 28.109 11.055 1 76.38 617 LYS A O 1
ATOM 4822 N N . MET A 1 618 ? -9.945 30.094 12.023 1 80.5 618 MET A N 1
ATOM 4823 C CA . MET A 1 618 ? -9.227 30.781 10.953 1 80.5 618 MET A CA 1
ATOM 4824 C C . MET A 1 618 ? -7.754 30.375 10.93 1 80.5 618 MET A C 1
ATOM 4826 O O . MET A 1 618 ? -7.195 30.109 9.867 1 80.5 618 MET A O 1
ATOM 4830 N N . VAL A 1 619 ? -7.211 30.328 12.016 1 79.38 619 VAL A N 1
ATOM 4831 C CA . VAL A 1 619 ? -5.793 30.016 12.141 1 79.38 619 VAL A CA 1
ATOM 4832 C C . VAL A 1 619 ? -5.531 28.594 11.641 1 79.38 619 VAL A C 1
ATOM 4834 O O . VAL A 1 619 ? -4.551 28.344 10.938 1 79.38 619 VAL A O 1
ATOM 4837 N N . GLN A 1 620 ? -6.387 27.719 11.906 1 78.81 620 GLN A N 1
ATOM 4838 C CA . GLN A 1 620 ? -6.238 26.328 11.484 1 78.81 620 GLN A CA 1
ATOM 4839 C C . GLN A 1 620 ? -6.402 26.188 9.977 1 78.81 620 GLN A C 1
ATOM 4841 O O . GLN A 1 620 ? -5.629 25.484 9.328 1 78.81 620 GLN A O 1
ATOM 4846 N N . ALA A 1 621 ? -7.277 26.859 9.438 1 81.81 621 ALA A N 1
ATOM 4847 C CA . ALA A 1 621 ? -7.613 26.734 8.023 1 81.81 621 ALA A CA 1
ATOM 4848 C C . ALA A 1 621 ? -6.496 27.281 7.141 1 81.81 621 ALA A C 1
ATOM 4850 O O . ALA A 1 621 ? -6.191 26.719 6.086 1 81.81 621 ALA A O 1
ATOM 4851 N N . VAL A 1 622 ? -5.887 28.281 7.582 1 83.44 622 VAL A N 1
ATOM 4852 C CA . VAL A 1 622 ? -4.871 28.953 6.77 1 83.44 622 VAL A CA 1
ATOM 4853 C C . VAL A 1 622 ? -3.648 28.047 6.625 1 83.44 622 VAL A C 1
ATOM 4855 O O . VAL A 1 622 ? -2.99 28.047 5.582 1 83.44 622 VAL A O 1
ATOM 4858 N N . SER A 1 623 ? -3.371 27.344 7.598 1 82.5 623 SER A N 1
ATOM 4859 C CA . SER A 1 623 ? -2.225 26.438 7.527 1 82.5 623 SER A CA 1
ATOM 4860 C C . SER A 1 623 ? -2.432 25.359 6.469 1 82.5 623 SER A C 1
ATOM 4862 O O . SER A 1 623 ? -1.494 25 5.762 1 82.5 623 SER A O 1
ATOM 4864 N N . ILE A 1 624 ? -3.66 24.875 6.371 1 84.19 624 ILE A N 1
ATOM 4865 C CA . ILE A 1 624 ? -3.973 23.844 5.391 1 84.19 624 ILE A CA 1
ATOM 4866 C C . ILE A 1 624 ? -3.818 24.406 3.98 1 84.19 624 ILE A C 1
ATOM 4868 O O . ILE A 1 624 ? -3.213 23.766 3.113 1 84.19 624 ILE A O 1
ATOM 4872 N N . VAL A 1 625 ? -4.309 25.547 3.834 1 87.25 625 VAL A N 1
ATOM 4873 C CA . VAL A 1 625 ? -4.293 26.188 2.521 1 87.25 625 VAL A CA 1
ATOM 4874 C C . VAL A 1 625 ? -2.852 26.469 2.102 1 87.25 625 VAL A C 1
ATOM 4876 O O . VAL A 1 625 ? -2.49 26.281 0.937 1 87.25 625 VAL A O 1
ATOM 4879 N N . ALA A 1 626 ? -2.092 26.859 3.094 1 87.12 626 ALA A N 1
ATOM 4880 C CA . ALA A 1 626 ? -0.691 27.141 2.803 1 87.12 626 ALA A CA 1
ATOM 4881 C C . ALA A 1 626 ? 0.1 25.859 2.572 1 87.12 626 ALA A C 1
ATOM 4883 O O . ALA A 1 626 ? 1.035 25.828 1.77 1 87.12 626 ALA A O 1
ATOM 4884 N N . GLY A 1 627 ? -0.275 24.844 3.205 1 90 627 GLY A N 1
ATOM 4885 C CA . GLY A 1 627 ? 0.451 23.578 3.127 1 90 627 GLY A CA 1
ATOM 4886 C C . GLY A 1 627 ? 0.249 22.859 1.81 1 90 627 GLY A C 1
ATOM 4887 O O . GLY A 1 627 ? 1.109 22.078 1.381 1 90 627 GLY A O 1
ATOM 4888 N N . PHE A 1 628 ? -0.801 23.125 1.084 1 92.44 628 PHE A N 1
ATOM 4889 C CA . PHE A 1 628 ? -1.165 22.359 -0.105 1 92.44 628 PHE A CA 1
ATOM 4890 C C . PHE A 1 628 ? -0.129 22.547 -1.207 1 92.44 628 PHE A C 1
ATOM 4892 O O . PHE A 1 628 ? 0.471 21.578 -1.675 1 92.44 628 PHE A O 1
ATOM 4899 N N . PRO A 1 629 ? 0.169 23.766 -1.606 1 92.12 629 PRO A N 1
ATOM 4900 C CA . PRO A 1 629 ? 1.194 23.922 -2.641 1 92.12 629 PRO A CA 1
ATOM 4901 C C . PRO A 1 629 ? 2.566 23.422 -2.193 1 92.12 629 PRO A C 1
ATOM 4903 O O . PRO A 1 629 ? 3.344 22.938 -3.014 1 92.12 629 PRO A O 1
ATOM 4906 N N . TYR A 1 630 ? 2.834 23.547 -0.962 1 94.75 630 TYR A N 1
ATOM 4907 C CA . TYR A 1 630 ? 4.148 23.141 -0.477 1 94.75 630 TYR A CA 1
ATOM 4908 C C . TYR A 1 630 ? 4.285 21.609 -0.482 1 94.75 630 TYR A C 1
ATOM 4910 O O . TYR A 1 630 ? 5.398 21.094 -0.487 1 94.75 630 TYR A O 1
ATOM 4918 N N . THR A 1 631 ? 3.131 20.875 -0.418 1 94.94 631 THR A N 1
ATOM 4919 C CA . THR A 1 631 ? 3.156 19.438 -0.58 1 94.94 631 THR A CA 1
ATOM 4920 C C . THR A 1 631 ? 3.803 19.047 -1.909 1 94.94 631 THR A C 1
ATOM 4922 O O . THR A 1 631 ? 4.605 18.109 -1.968 1 94.94 631 THR A O 1
ATOM 4925 N N . LEU A 1 632 ? 3.49 19.75 -2.922 1 91.56 632 LEU A N 1
ATOM 4926 C CA . LEU A 1 632 ? 4.078 19.5 -4.234 1 91.56 632 LEU A CA 1
ATOM 4927 C C . LEU A 1 632 ? 5.574 19.797 -4.227 1 91.56 632 LEU A C 1
ATOM 4929 O O . LEU A 1 632 ? 6.363 19.047 -4.797 1 91.56 632 LEU A O 1
ATOM 4933 N N . ALA A 1 633 ? 5.918 20.875 -3.562 1 93.5 633 ALA A N 1
ATOM 4934 C CA . ALA A 1 633 ? 7.332 21.234 -3.457 1 93.5 633 ALA A CA 1
ATOM 4935 C C . ALA A 1 633 ? 8.125 20.125 -2.764 1 93.5 633 ALA A C 1
ATOM 4937 O O . ALA A 1 633 ? 9.234 19.797 -3.191 1 93.5 633 ALA A O 1
ATOM 4938 N N . LEU A 1 634 ? 7.539 19.562 -1.744 1 96.06 634 LEU A N 1
ATOM 4939 C CA . LEU A 1 634 ? 8.234 18.531 -0.99 1 96.06 634 LEU A CA 1
ATOM 4940 C C . LEU A 1 634 ? 8.398 17.266 -1.83 1 96.06 634 LEU A C 1
ATOM 4942 O O . LEU A 1 634 ? 9.391 16.547 -1.698 1 96.06 634 LEU A O 1
ATOM 4946 N N . ASN A 1 635 ? 7.426 16.969 -2.697 1 93.62 635 ASN A N 1
ATOM 4947 C CA . ASN A 1 635 ? 7.562 15.836 -3.598 1 93.62 635 ASN A CA 1
ATOM 4948 C C . ASN A 1 635 ? 8.773 15.992 -4.516 1 93.62 635 ASN A C 1
ATOM 4950 O O . ASN A 1 635 ? 9.547 15.047 -4.699 1 93.62 635 ASN A O 1
ATOM 4954 N N . PHE A 1 636 ? 8.914 17.141 -5.035 1 91.62 636 PHE A N 1
ATOM 4955 C CA . PHE A 1 636 ? 10.047 17.391 -5.922 1 91.62 636 PHE A CA 1
ATOM 4956 C C . PHE A 1 636 ? 11.352 17.438 -5.133 1 91.62 636 PHE A C 1
ATOM 4958 O O . PHE A 1 636 ? 12.406 17.094 -5.66 1 91.62 636 PHE A O 1
ATOM 4965 N N . MET A 1 637 ? 11.219 17.859 -3.879 1 95.19 637 MET A N 1
ATOM 4966 C CA . MET A 1 637 ? 12.406 17.891 -3.031 1 95.19 637 MET A CA 1
ATOM 4967 C C . MET A 1 637 ? 12.945 16.484 -2.811 1 95.19 637 MET A C 1
ATOM 4969 O O . MET A 1 637 ? 14.156 16.281 -2.709 1 95.19 637 MET A O 1
ATOM 4973 N N . CYS A 1 638 ? 12.055 15.469 -2.736 1 94.81 638 CYS A N 1
ATOM 4974 C CA . CYS A 1 638 ? 12.477 14.078 -2.605 1 94.81 638 CYS A CA 1
ATOM 4975 C C . CYS A 1 638 ? 13.344 13.664 -3.783 1 94.81 638 CYS A C 1
ATOM 4977 O O . CYS A 1 638 ? 14.383 13.023 -3.596 1 94.81 638 CYS A O 1
ATOM 4979 N N . ILE A 1 639 ? 12.938 14.039 -4.941 1 90.75 639 ILE A N 1
ATOM 4980 C CA . ILE A 1 639 ? 13.695 13.711 -6.148 1 90.75 639 ILE A CA 1
ATOM 4981 C C . ILE A 1 639 ? 15.039 14.43 -6.129 1 90.75 639 ILE A C 1
ATOM 4983 O O . ILE A 1 639 ? 16.062 13.852 -6.48 1 90.75 639 ILE A O 1
ATOM 4987 N N . SER A 1 640 ? 14.984 15.656 -5.711 1 93.69 640 SER A N 1
ATOM 4988 C CA . SER A 1 640 ? 16.203 16.453 -5.617 1 93.69 640 SER A CA 1
ATOM 4989 C C . SER A 1 640 ? 17.188 15.836 -4.637 1 93.69 640 SER A C 1
ATOM 4991 O O . SER A 1 640 ? 18.391 15.734 -4.934 1 93.69 640 SER A O 1
ATOM 4993 N N . LEU A 1 641 ? 16.703 15.438 -3.508 1 95.81 641 LEU A N 1
ATOM 4994 C CA . LEU A 1 641 ? 17.547 14.805 -2.5 1 95.81 641 LEU A CA 1
ATOM 4995 C C . LEU A 1 641 ? 18.156 13.516 -3.033 1 95.81 641 LEU A C 1
ATOM 4997 O O . LEU A 1 641 ? 19.344 13.258 -2.83 1 95.81 641 LEU A O 1
ATOM 5001 N N . TRP A 1 642 ? 17.328 12.742 -3.68 1 92.56 642 TRP A N 1
ATOM 5002 C CA . TRP A 1 642 ? 17.812 11.477 -4.23 1 92.56 642 TRP A CA 1
ATOM 5003 C C . TRP A 1 642 ? 18.953 11.719 -5.211 1 92.56 642 TRP A C 1
ATOM 5005 O O . TRP A 1 642 ? 19.969 11.023 -5.164 1 92.56 642 TRP A O 1
ATOM 5015 N N . ARG A 1 643 ? 18.875 12.688 -6.086 1 89.12 643 ARG A N 1
ATOM 5016 C CA . ARG A 1 643 ? 19.906 13.023 -7.059 1 89.12 643 ARG A CA 1
ATOM 5017 C C . ARG A 1 643 ? 21.156 13.539 -6.363 1 89.12 643 ARG A C 1
ATOM 5019 O O . ARG A 1 643 ? 22.281 13.211 -6.773 1 89.12 643 ARG A O 1
ATOM 5026 N N . ALA A 1 644 ? 20.984 14.336 -5.355 1 92.31 644 ALA A N 1
ATOM 5027 C CA . ALA A 1 644 ? 22.125 14.844 -4.598 1 92.31 644 ALA A CA 1
ATOM 5028 C C . ALA A 1 644 ? 22.891 13.703 -3.947 1 92.31 644 ALA A C 1
ATOM 5030 O O . ALA A 1 644 ? 24.125 13.719 -3.918 1 92.31 644 ALA A O 1
ATOM 5031 N N . LEU A 1 645 ? 22.188 12.719 -3.42 1 92.94 645 LEU A N 1
ATOM 5032 C CA . LEU A 1 645 ? 22.812 11.586 -2.752 1 92.94 645 LEU A CA 1
ATOM 5033 C C . LEU A 1 645 ? 23.5 10.68 -3.76 1 92.94 645 LEU A C 1
ATOM 5035 O O . LEU A 1 645 ? 24.562 10.117 -3.469 1 92.94 645 LEU A O 1
ATOM 5039 N N . LEU A 1 646 ? 22.891 10.531 -4.934 1 86.19 646 LEU A N 1
ATOM 5040 C CA . LEU A 1 646 ? 23.516 9.734 -5.984 1 86.19 646 LEU A CA 1
ATOM 5041 C C . LEU A 1 646 ? 24.844 10.344 -6.414 1 86.19 646 LEU A C 1
ATOM 5043 O O . LEU A 1 646 ? 25.766 9.625 -6.797 1 86.19 646 LEU A O 1
ATOM 5047 N N . ASP A 1 647 ? 24.922 11.641 -6.34 1 83.81 647 ASP A N 1
ATOM 5048 C CA . ASP A 1 647 ? 26.156 12.344 -6.691 1 83.81 647 ASP A CA 1
ATOM 5049 C C . ASP A 1 647 ? 27.281 11.992 -5.727 1 83.81 647 ASP A C 1
ATOM 5051 O O . ASP A 1 647 ? 28.453 12.156 -6.055 1 83.81 647 ASP A O 1
ATOM 5055 N N . GLU A 1 648 ? 26.891 11.547 -4.617 1 83.69 648 GLU A N 1
ATOM 5056 C CA . GLU A 1 648 ? 27.891 11.164 -3.623 1 83.69 648 GLU A CA 1
ATOM 5057 C C . GLU A 1 648 ? 28.438 9.766 -3.904 1 83.69 648 GLU A C 1
ATOM 5059 O O . GLU A 1 648 ? 29.453 9.367 -3.338 1 83.69 648 GLU A O 1
ATOM 5064 N N . ASP A 1 649 ? 27.688 9.023 -4.715 1 74.44 649 ASP A N 1
ATOM 5065 C CA . ASP A 1 649 ? 28.109 7.664 -5.035 1 74.44 649 ASP A CA 1
ATOM 5066 C C . ASP A 1 649 ? 29.297 7.672 -6 1 74.44 649 ASP A C 1
ATOM 5068 O O . ASP A 1 649 ? 29.375 8.531 -6.879 1 74.44 649 ASP A O 1
ATOM 5072 N N . GLU A 1 650 ? 30.594 7.371 -5.57 1 60.72 650 GLU A N 1
ATOM 5073 C CA . GLU A 1 650 ? 31.969 7.414 -6.043 1 60.72 650 GLU A CA 1
ATOM 5074 C C . GLU A 1 650 ? 32.062 7.008 -7.512 1 60.72 650 GLU A C 1
ATOM 5076 O O . GLU A 1 650 ? 33.062 7.309 -8.18 1 60.72 650 GLU A O 1
ATOM 5081 N N . ASN A 1 651 ? 31.234 6.16 -8.047 1 54.91 651 ASN A N 1
ATOM 5082 C CA . ASN A 1 651 ? 31.672 5.715 -9.367 1 54.91 651 ASN A CA 1
ATOM 5083 C C . ASN A 1 651 ? 31.594 6.844 -10.398 1 54.91 651 ASN A C 1
ATOM 5085 O O . ASN A 1 651 ? 30.5 7.215 -10.836 1 54.91 651 ASN A O 1
ATOM 5089 N N . GLU A 1 652 ? 32.688 7.727 -10.367 1 54.41 652 GLU A N 1
ATOM 5090 C CA . GLU A 1 652 ? 32.906 8.867 -11.242 1 54.41 652 GLU A CA 1
ATOM 5091 C C . GLU A 1 652 ? 32.375 8.602 -12.648 1 54.41 652 GLU A C 1
ATOM 5093 O O . GLU A 1 652 ? 31.844 9.508 -13.297 1 54.41 652 GLU A O 1
ATOM 5098 N N . GLU A 1 653 ? 32.625 7.387 -13.055 1 53.62 653 GLU A N 1
ATOM 5099 C CA . GLU A 1 653 ? 32.188 7.062 -14.422 1 53.62 653 GLU A CA 1
ATOM 5100 C C . GLU A 1 653 ? 30.688 7.172 -14.578 1 53.62 653 GLU A C 1
ATOM 5102 O O . GLU A 1 653 ? 30.203 7.645 -15.609 1 53.62 653 GLU A O 1
ATOM 5107 N N . HIS A 1 654 ? 30.016 6.879 -13.508 1 55.25 654 HIS A N 1
ATOM 5108 C CA . HIS A 1 654 ? 28.562 6.922 -13.586 1 55.25 654 HIS A CA 1
ATOM 5109 C C . HIS A 1 654 ? 28.047 8.359 -13.547 1 55.25 654 HIS A C 1
ATOM 5111 O O . HIS A 1 654 ? 27.062 8.688 -14.219 1 55.25 654 HIS A O 1
ATOM 5117 N N . ARG A 1 655 ? 28.812 9.227 -12.883 1 56.28 655 ARG A N 1
ATOM 5118 C CA . ARG A 1 655 ? 28.438 10.633 -12.789 1 56.28 655 ARG A CA 1
ATOM 5119 C C . ARG A 1 655 ? 28.625 11.344 -14.125 1 56.28 655 ARG A C 1
ATOM 5121 O O . ARG A 1 655 ? 27.812 12.195 -14.5 1 56.28 655 ARG A O 1
ATOM 5128 N N . ARG A 1 656 ? 29.781 11.023 -14.797 1 52.66 656 ARG A N 1
ATOM 5129 C CA . ARG A 1 656 ? 30.094 11.648 -16.078 1 52.66 656 ARG A CA 1
ATOM 5130 C C . ARG A 1 656 ? 29.078 11.242 -17.141 1 52.66 656 ARG A C 1
ATOM 5132 O O . ARG A 1 656 ? 28.797 12 -18.078 1 52.66 656 ARG A O 1
ATOM 5139 N N . LYS A 1 657 ? 28.547 10.094 -16.906 1 54.34 657 LYS A N 1
ATOM 5140 C CA . LYS A 1 657 ? 27.672 9.531 -17.938 1 54.34 657 LYS A CA 1
ATOM 5141 C C . LYS A 1 657 ? 26.25 10.062 -17.797 1 54.34 657 LYS A C 1
ATOM 5143 O O . LYS A 1 657 ? 25.438 9.898 -18.703 1 54.34 657 LYS A O 1
ATOM 5148 N N . ARG A 1 658 ? 26.031 10.82 -16.734 1 60.19 658 ARG A N 1
ATOM 5149 C CA . ARG A 1 658 ? 24.672 11.305 -16.594 1 60.19 658 ARG A CA 1
ATOM 5150 C C . ARG A 1 658 ? 24.547 12.75 -17.078 1 60.19 658 ARG A C 1
ATOM 5152 O O . ARG A 1 658 ? 25.141 13.656 -16.484 1 60.19 658 ARG A O 1
ATOM 5159 N N . LYS A 1 659 ? 24.031 12.82 -18.359 1 73.06 659 LYS A N 1
ATOM 5160 C CA . LYS A 1 659 ? 23.797 14.117 -19 1 73.06 659 LYS A CA 1
ATOM 5161 C C . LYS A 1 659 ? 22.391 14.625 -18.703 1 73.06 659 LYS A C 1
ATOM 5163 O O . LYS A 1 659 ? 21.5 13.844 -18.375 1 73.06 659 LYS A O 1
ATOM 5168 N N . SER A 1 660 ? 22.344 15.953 -18.484 1 78.31 660 SER A N 1
ATOM 5169 C CA . SER A 1 660 ? 21.031 16.594 -18.438 1 78.31 660 SER A CA 1
ATOM 5170 C C . SER A 1 660 ? 20.641 17.188 -19.797 1 78.31 660 SER A C 1
ATOM 5172 O O . SER A 1 660 ? 21.469 17.234 -20.703 1 78.31 660 SER A O 1
ATOM 5174 N N . PHE A 1 661 ? 19.359 17.469 -19.938 1 82.12 661 PHE A N 1
ATOM 5175 C CA . PHE A 1 661 ? 18.922 18.156 -21.156 1 82.12 661 PHE A CA 1
ATOM 5176 C C . PHE A 1 661 ? 19.719 19.438 -21.359 1 82.12 661 PHE A C 1
ATOM 5178 O O . PHE A 1 661 ? 20.094 20.094 -20.391 1 82.12 661 PHE A O 1
ATOM 5185 N N . ASN A 1 662 ? 19.938 19.797 -22.547 1 78.75 662 ASN A N 1
ATOM 5186 C CA . ASN A 1 662 ? 20.672 21.016 -22.891 1 78.75 662 ASN A CA 1
ATOM 5187 C C . ASN A 1 662 ? 19.906 22.266 -22.453 1 78.75 662 ASN A C 1
ATOM 5189 O O . ASN A 1 662 ? 20.484 23.328 -22.297 1 78.75 662 ASN A O 1
ATOM 5193 N N . THR A 1 663 ? 18.625 22.094 -22.406 1 81.88 663 THR A N 1
ATOM 5194 C CA . THR A 1 663 ? 17.766 23.188 -21.953 1 81.88 663 THR A CA 1
ATOM 5195 C C . THR A 1 663 ? 16.922 22.734 -20.766 1 81.88 663 THR A C 1
ATOM 5197 O O . THR A 1 663 ? 16.688 21.547 -20.578 1 81.88 663 THR A O 1
ATOM 5200 N N . CYS A 1 664 ? 16.516 23.734 -19.953 1 81.12 664 CYS A N 1
ATOM 5201 C CA . CYS A 1 664 ? 15.672 23.438 -18.797 1 81.12 664 CYS A CA 1
ATOM 5202 C C . CYS A 1 664 ? 14.211 23.75 -19.094 1 81.12 664 CYS A C 1
ATOM 5204 O O . CYS A 1 664 ? 13.898 24.672 -19.828 1 81.12 664 CYS A O 1
ATOM 5206 N N . LEU A 1 665 ? 13.328 22.969 -18.469 1 84.75 665 LEU A N 1
ATOM 5207 C CA . LEU A 1 665 ? 11.883 23.109 -18.641 1 84.75 665 LEU A CA 1
ATOM 5208 C C . LEU A 1 665 ? 11.414 24.484 -18.188 1 84.75 665 LEU A C 1
ATOM 5210 O O . LEU A 1 665 ? 10.469 25.047 -18.766 1 84.75 665 LEU A O 1
ATOM 5214 N N . PHE A 1 666 ? 12.133 25.125 -17.266 1 81.81 666 PHE A N 1
ATOM 5215 C CA . PHE A 1 666 ? 11.648 26.359 -16.656 1 81.81 666 PHE A CA 1
ATOM 5216 C C . PHE A 1 666 ? 12.406 27.578 -17.203 1 81.81 666 PHE A C 1
ATOM 5218 O O . PHE A 1 666 ? 12.305 28.672 -16.656 1 81.81 666 PHE A O 1
ATOM 5225 N N . ASP A 1 667 ? 13.031 27.391 -18.281 1 81.69 667 ASP A N 1
ATOM 5226 C CA . ASP A 1 667 ? 13.773 28.484 -18.906 1 81.69 667 ASP A CA 1
ATOM 5227 C C . ASP A 1 667 ? 12.844 29.641 -19.297 1 81.69 667 ASP A C 1
ATOM 5229 O O . ASP A 1 667 ? 13.266 30.781 -19.391 1 81.69 667 ASP A O 1
ATOM 5233 N N . PHE A 1 668 ? 11.648 29.266 -19.453 1 81.88 668 PHE A N 1
ATOM 5234 C CA . PHE A 1 668 ? 10.68 30.281 -19.859 1 81.88 668 PHE A CA 1
ATOM 5235 C C . PHE A 1 668 ? 10.461 31.297 -18.766 1 81.88 668 PHE A C 1
ATOM 5237 O O . PHE A 1 668 ? 10.094 32.438 -19.031 1 81.88 668 PHE A O 1
ATOM 5244 N N . LEU A 1 669 ? 10.742 30.984 -17.578 1 80.88 669 LEU A N 1
ATOM 5245 C CA . LEU A 1 669 ? 10.57 31.891 -16.453 1 80.88 669 LEU A CA 1
ATOM 5246 C C . LEU A 1 669 ? 11.648 32.969 -16.453 1 80.88 669 LEU A C 1
ATOM 5248 O O . LEU A 1 669 ? 11.492 34 -15.805 1 80.88 669 LEU A O 1
ATOM 5252 N N . GLU A 1 670 ? 12.688 32.719 -17.25 1 78.62 670 GLU A N 1
ATOM 5253 C CA . GLU A 1 670 ? 13.766 33.688 -17.406 1 78.62 670 GLU A CA 1
ATOM 5254 C C . GLU A 1 670 ? 13.867 34.188 -18.844 1 78.62 670 GLU A C 1
ATOM 5256 O O . GLU A 1 670 ? 14.969 34.438 -19.328 1 78.62 670 GLU A O 1
ATOM 5261 N N . ALA A 1 671 ? 12.883 34.094 -19.438 1 74.69 671 ALA A N 1
ATOM 5262 C CA . ALA A 1 671 ? 12.805 34.562 -20.812 1 74.69 671 ALA A CA 1
ATOM 5263 C C . ALA A 1 671 ? 13.75 33.781 -21.719 1 74.69 671 ALA A C 1
ATOM 5265 O O . ALA A 1 671 ? 14.328 34.312 -22.656 1 74.69 671 ALA A O 1
ATOM 5266 N N . PHE A 1 672 ? 14.07 32.5 -21.359 1 70.44 672 PHE A N 1
ATOM 5267 C CA . PHE A 1 672 ? 14.844 31.531 -22.125 1 70.44 672 PHE A CA 1
ATOM 5268 C C . PHE A 1 672 ? 16.312 31.969 -22.219 1 70.44 672 PHE A C 1
ATOM 5270 O O . PHE A 1 672 ? 16.984 31.656 -23.188 1 70.44 672 PHE A O 1
ATOM 5277 N N . LYS A 1 673 ? 16.75 32.781 -21.438 1 64.94 673 LYS A N 1
ATOM 5278 C CA . LYS A 1 673 ? 18.156 33.156 -21.359 1 64.94 673 LYS A CA 1
ATOM 5279 C C . LYS A 1 673 ? 18.766 32.781 -20.016 1 64.94 673 LYS A C 1
ATOM 5281 O O . LYS A 1 673 ? 19.188 33.656 -19.266 1 64.94 673 LYS A O 1
ATOM 5286 N N . PRO A 1 674 ? 18.797 31.328 -19.906 1 60 674 PRO A N 1
ATOM 5287 C CA . PRO A 1 674 ? 19.391 30.984 -18.625 1 60 674 PRO A CA 1
ATOM 5288 C C . PRO A 1 674 ? 20.906 31.094 -18.625 1 60 674 PRO A C 1
ATOM 5290 O O . PRO A 1 674 ? 21.531 31.031 -19.688 1 60 674 PRO A O 1
ATOM 5293 N N . ASP A 1 675 ? 21.438 31.438 -17.547 1 56.47 675 ASP A N 1
ATOM 5294 C CA . ASP A 1 675 ? 22.891 31.484 -17.453 1 56.47 675 ASP A CA 1
ATOM 5295 C C . ASP A 1 675 ? 23.5 30.125 -17.719 1 56.47 675 ASP A C 1
ATOM 5297 O O . ASP A 1 675 ? 24.688 30.031 -18.078 1 56.47 675 ASP A O 1
ATOM 5301 N N . THR A 1 676 ? 22.609 29.031 -17.656 1 55.19 676 THR A N 1
ATOM 5302 C CA . THR A 1 676 ? 23.094 27.672 -17.766 1 55.19 676 THR A CA 1
ATOM 5303 C C . THR A 1 676 ? 23.016 27.172 -19.203 1 55.19 676 THR A C 1
ATOM 5305 O O . THR A 1 676 ? 23.328 26.016 -19.484 1 55.19 676 THR A O 1
ATOM 5308 N N . ALA A 1 677 ? 22.578 28.031 -20 1 57.03 677 ALA A N 1
ATOM 5309 C CA . ALA A 1 677 ? 22.375 27.562 -21.375 1 57.03 677 ALA A CA 1
ATOM 5310 C C . ALA A 1 677 ? 23.688 27.062 -21.984 1 57.03 677 ALA A C 1
ATOM 5312 O O . ALA A 1 677 ? 24.719 27.734 -21.875 1 57.03 677 ALA A O 1
ATOM 5313 N N . THR A 1 678 ? 23.672 25.875 -22.297 1 61.06 678 THR A N 1
ATOM 5314 C CA . THR A 1 678 ? 24.828 25.297 -22.969 1 61.06 678 THR A CA 1
ATOM 5315 C C . THR A 1 678 ? 25.016 25.938 -24.344 1 61.06 678 THR A C 1
ATOM 5317 O O . THR A 1 678 ? 24.109 26.594 -24.859 1 61.06 678 THR A O 1
ATOM 5320 N N . SER A 1 679 ? 26.281 25.953 -24.734 1 61.91 679 SER A N 1
ATOM 5321 C CA . SER A 1 679 ? 26.594 26.484 -26.062 1 61.91 679 SER A CA 1
ATOM 5322 C C . SER A 1 679 ? 25.703 25.844 -27.125 1 61.91 679 SER A C 1
ATOM 5324 O O . SER A 1 679 ? 25.516 26.406 -28.203 1 61.91 679 SER A O 1
ATOM 5326 N N . ASN A 1 680 ? 25.047 24.812 -26.734 1 68.31 680 ASN A N 1
ATOM 5327 C CA . ASN A 1 680 ? 24.25 24.094 -27.719 1 68.31 680 ASN A CA 1
ATOM 5328 C C . ASN A 1 680 ? 22.781 24.484 -27.656 1 68.31 680 ASN A C 1
ATOM 5330 O O . ASN A 1 680 ? 21.984 24.047 -28.484 1 68.31 680 ASN A O 1
ATOM 5334 N N . ALA A 1 681 ? 22.516 25.406 -26.781 1 73.94 681 ALA A N 1
ATOM 5335 C CA . ALA A 1 681 ? 21.109 25.797 -26.656 1 73.94 681 ALA A CA 1
ATOM 5336 C C . ALA A 1 681 ? 20.734 26.844 -27.703 1 73.94 681 ALA A C 1
ATOM 5338 O O . ALA A 1 681 ? 21.516 27.75 -27.984 1 73.94 681 ALA A O 1
ATOM 5339 N N . PRO A 1 682 ? 19.609 26.641 -28.328 1 80.88 682 PRO A N 1
ATOM 5340 C CA . PRO A 1 682 ? 19.156 27.672 -29.266 1 80.88 682 PRO A CA 1
ATOM 5341 C C . PRO A 1 682 ? 18.906 29.016 -28.609 1 80.88 682 PRO A C 1
ATOM 5343 O O . PRO A 1 682 ? 18.859 29.109 -27.375 1 80.88 682 PRO A O 1
ATOM 5346 N N . ASN A 1 683 ? 18.859 30.031 -29.453 1 81.25 683 ASN A N 1
ATOM 5347 C CA . ASN A 1 683 ? 18.641 31.375 -28.922 1 81.25 683 ASN A CA 1
ATOM 5348 C C . ASN A 1 683 ? 17.234 31.5 -28.328 1 81.25 683 ASN A C 1
ATOM 5350 O O . ASN A 1 683 ? 16.375 30.656 -28.562 1 81.25 683 ASN A O 1
ATOM 5354 N N . ALA A 1 684 ? 16.984 32.5 -27.531 1 85.5 684 ALA A N 1
ATOM 5355 C CA . ALA A 1 684 ? 15.742 32.719 -26.781 1 85.5 684 ALA A CA 1
ATOM 5356 C C . ALA A 1 684 ? 14.547 32.844 -27.719 1 85.5 684 ALA A C 1
ATOM 5358 O O . ALA A 1 684 ? 13.453 32.344 -27.406 1 85.5 684 ALA A O 1
ATOM 5359 N N . ARG A 1 685 ? 14.703 33.531 -28.75 1 86.31 685 ARG A N 1
ATOM 5360 C CA . ARG A 1 685 ? 13.617 33.719 -29.703 1 86.31 685 ARG A CA 1
ATOM 5361 C C . ARG A 1 685 ? 13.172 32.406 -30.312 1 86.31 685 ARG A C 1
ATOM 5363 O O . ARG A 1 685 ? 11.977 32.125 -30.406 1 86.31 685 ARG A O 1
ATOM 5370 N N . GLU A 1 686 ? 14.133 31.656 -30.703 1 86.75 686 GLU A N 1
ATOM 5371 C CA . GLU A 1 686 ? 13.836 30.359 -31.281 1 86.75 686 GLU A CA 1
ATOM 5372 C C . GLU A 1 686 ? 13.125 29.453 -30.281 1 86.75 686 GLU A C 1
ATOM 5374 O O . GLU A 1 686 ? 12.195 28.719 -30.641 1 86.75 686 GLU A O 1
ATOM 5379 N N . ARG A 1 687 ? 13.57 29.531 -29.172 1 87.69 687 ARG A N 1
ATOM 5380 C CA . ARG A 1 687 ? 12.977 28.703 -28.125 1 87.69 687 ARG A CA 1
ATOM 5381 C C . ARG A 1 687 ? 11.547 29.125 -27.844 1 87.69 687 ARG A C 1
ATOM 5383 O O . ARG A 1 687 ? 10.672 28.281 -27.594 1 87.69 687 ARG A O 1
ATOM 5390 N N . THR A 1 688 ? 11.328 30.375 -27.781 1 88.62 688 THR A N 1
ATOM 5391 C CA . THR A 1 688 ? 9.992 30.906 -27.562 1 88.62 688 THR A CA 1
ATOM 5392 C C . THR A 1 688 ? 9.039 30.469 -28.672 1 88.62 688 THR A C 1
ATOM 5394 O O . THR A 1 688 ? 7.922 30.031 -28.406 1 88.62 688 THR A O 1
ATOM 5397 N N . ILE A 1 689 ? 9.547 30.641 -29.797 1 90 689 ILE A N 1
ATOM 5398 C CA . ILE A 1 689 ? 8.727 30.281 -30.953 1 90 689 ILE A CA 1
ATOM 5399 C C . ILE A 1 689 ? 8.422 28.781 -30.922 1 90 689 ILE A C 1
ATOM 5401 O O . ILE A 1 689 ? 7.301 28.359 -31.219 1 90 689 ILE A O 1
ATOM 5405 N N . CYS A 1 690 ? 9.383 28.078 -30.594 1 91 690 CYS A N 1
ATOM 5406 C CA . CYS A 1 690 ? 9.211 26.641 -30.531 1 91 690 CYS A CA 1
ATOM 5407 C C . CYS A 1 690 ? 8.172 26.25 -29.5 1 91 690 CYS A C 1
ATOM 5409 O O . CYS A 1 690 ? 7.312 25.406 -29.75 1 91 690 CYS A O 1
ATOM 5411 N N . ALA A 1 691 ? 8.266 26.828 -28.391 1 91.25 691 ALA A N 1
ATOM 5412 C CA . ALA A 1 691 ? 7.305 26.547 -27.328 1 91.25 691 ALA A CA 1
ATOM 5413 C C . ALA A 1 691 ? 5.891 26.938 -27.75 1 91.25 691 ALA A C 1
ATOM 5415 O O . ALA A 1 691 ? 4.934 26.219 -27.469 1 91.25 691 ALA A O 1
ATOM 5416 N N . LEU A 1 692 ? 5.746 28.078 -28.344 1 91.19 692 LEU A N 1
ATOM 5417 C CA . LEU A 1 692 ? 4.441 28.562 -28.781 1 91.19 692 LEU A CA 1
ATOM 5418 C C . LEU A 1 692 ? 3.869 27.656 -29.875 1 91.19 692 LEU A C 1
ATOM 5420 O O . LEU A 1 692 ? 2.666 27.391 -29.891 1 91.19 692 LEU A O 1
ATOM 5424 N N . LYS A 1 693 ? 4.727 27.281 -30.75 1 92.75 693 LYS A N 1
ATOM 5425 C CA . LYS A 1 693 ? 4.309 26.359 -31.797 1 92.75 693 LYS A CA 1
ATOM 5426 C C . LYS A 1 693 ? 3.807 25.047 -31.203 1 92.75 693 LYS A C 1
ATOM 5428 O O . LYS A 1 693 ? 2.803 24.5 -31.672 1 92.75 693 LYS A O 1
ATOM 5433 N N . ASN A 1 694 ? 4.461 24.547 -30.219 1 93.12 694 ASN A N 1
ATOM 5434 C CA . ASN A 1 694 ? 4.121 23.266 -29.625 1 93.12 694 ASN A CA 1
ATOM 5435 C C . ASN A 1 694 ? 2.832 23.344 -28.812 1 93.12 694 ASN A C 1
ATOM 5437 O O . ASN A 1 694 ? 2.164 22.344 -28.594 1 93.12 694 ASN A O 1
ATOM 5441 N N . PHE A 1 695 ? 2.547 24.547 -28.359 1 91.56 695 PHE A N 1
ATOM 5442 C CA . PHE A 1 695 ? 1.287 24.734 -27.656 1 91.56 695 PHE A CA 1
ATOM 5443 C C . PHE A 1 695 ? 0.101 24.469 -28.578 1 91.56 695 PHE A C 1
ATOM 5445 O O . PHE A 1 695 ? -0.94 23.984 -28.125 1 91.56 695 PHE A O 1
ATOM 5452 N N . ILE A 1 696 ? 0.356 24.734 -29.828 1 89.69 696 ILE A N 1
ATOM 5453 C CA . ILE A 1 696 ? -0.756 24.656 -30.766 1 89.69 696 ILE A CA 1
ATOM 5454 C C . ILE A 1 696 ? -0.589 23.438 -31.672 1 89.69 696 ILE A C 1
ATOM 5456 O O . ILE A 1 696 ? -1.555 22.719 -31.938 1 89.69 696 ILE A O 1
ATOM 5460 N N . PHE A 1 697 ? 0.562 23.297 -32.156 1 93.94 697 PHE A N 1
ATOM 5461 C CA . PHE A 1 697 ? 0.793 22.281 -33.188 1 93.94 697 PHE A CA 1
ATOM 5462 C C . PHE A 1 697 ? 2.145 21.609 -32.969 1 93.94 697 PHE A C 1
ATOM 5464 O O . PHE A 1 697 ? 3.096 21.859 -33.719 1 93.94 697 PHE A O 1
ATOM 5471 N N . PRO A 1 698 ? 2.18 20.625 -32.125 1 95.62 698 PRO A N 1
ATOM 5472 C CA . PRO A 1 698 ? 3.455 20.016 -31.766 1 95.62 698 PRO A CA 1
ATOM 5473 C C . PRO A 1 698 ? 3.924 18.969 -32.781 1 95.62 698 PRO A C 1
ATOM 5475 O O . PRO A 1 698 ? 4.789 18.156 -32.469 1 95.62 698 PRO A O 1
ATOM 5478 N N . TYR A 1 699 ? 3.477 18.938 -34 1 95.75 699 TYR A N 1
ATOM 5479 C CA . TYR A 1 699 ? 3.764 17.938 -35 1 95.75 699 TYR A CA 1
ATOM 5480 C C . TYR A 1 699 ? 5.258 17.875 -35.312 1 95.75 699 TYR A C 1
ATOM 5482 O O . TYR A 1 699 ? 5.859 16.797 -35.25 1 95.75 699 TYR A O 1
ATOM 5490 N N . GLU A 1 700 ? 5.84 18.969 -35.562 1 94.38 700 GLU A N 1
ATOM 5491 C CA . GLU A 1 700 ? 7.242 19.016 -35.969 1 94.38 700 GLU A CA 1
ATOM 5492 C C . GLU A 1 700 ? 8.156 18.516 -34.844 1 94.38 700 GLU A C 1
ATOM 5494 O O . GLU A 1 700 ? 9.109 17.781 -35.094 1 94.38 700 GLU A O 1
ATOM 5499 N N . SER A 1 701 ? 7.906 18.953 -33.688 1 95.38 701 SER A N 1
ATOM 5500 C CA . SER A 1 701 ? 8.719 18.547 -32.531 1 95.38 701 SER A CA 1
ATOM 5501 C C . SER A 1 701 ? 8.641 17.031 -32.344 1 95.38 701 SER A C 1
ATOM 5503 O O . SER A 1 701 ? 9.656 16.391 -32.031 1 95.38 701 SER A O 1
ATOM 5505 N N . ILE A 1 702 ? 7.461 16.453 -32.5 1 96.31 702 ILE A N 1
ATOM 5506 C CA . ILE A 1 702 ? 7.27 15.023 -32.281 1 96.31 702 ILE A CA 1
ATOM 5507 C C . ILE A 1 702 ? 8.016 14.242 -33.375 1 96.31 702 ILE A C 1
ATOM 5509 O O . ILE A 1 702 ? 8.68 13.25 -33.062 1 96.31 702 ILE A O 1
ATOM 5513 N N . VAL A 1 703 ? 7.922 14.727 -34.562 1 95.38 703 VAL A N 1
ATOM 5514 C CA . VAL A 1 703 ? 8.578 14.062 -35.688 1 95.38 703 VAL A CA 1
ATOM 5515 C C . VAL A 1 703 ? 10.094 14.086 -35.469 1 95.38 703 VAL A C 1
ATOM 5517 O O . VAL A 1 703 ? 10.766 13.07 -35.656 1 95.38 703 VAL A O 1
ATOM 5520 N N . LYS A 1 704 ? 10.656 15.234 -35.125 1 94.06 704 LYS A N 1
ATOM 5521 C CA . LYS A 1 704 ? 12.094 15.383 -34.906 1 94.06 704 LYS A CA 1
ATOM 5522 C C . LYS A 1 704 ? 12.578 14.477 -33.781 1 94.06 704 LYS A C 1
ATOM 5524 O O . LYS A 1 704 ? 13.648 13.867 -33.875 1 94.06 704 LYS A O 1
ATOM 5529 N N . CYS A 1 705 ? 11.805 14.43 -32.75 1 94.5 705 CYS A N 1
ATOM 5530 C CA . CYS A 1 705 ? 12.188 13.617 -31.594 1 94.5 705 CYS A CA 1
ATOM 5531 C C . CYS A 1 705 ? 12.156 12.133 -31.953 1 94.5 705 CYS A C 1
ATOM 5533 O O . CYS A 1 705 ? 13.07 11.391 -31.578 1 94.5 705 CYS A O 1
ATOM 5535 N N . LYS A 1 706 ? 11.102 11.719 -32.656 1 93.31 706 LYS A N 1
ATOM 5536 C CA . LYS A 1 706 ? 10.984 10.312 -33.031 1 93.31 706 LYS A CA 1
ATOM 5537 C C . LYS A 1 706 ? 12.102 9.922 -34 1 93.31 706 LYS A C 1
ATOM 5539 O O . LYS A 1 706 ? 12.617 8.805 -33.938 1 93.31 706 LYS A O 1
ATOM 5544 N N . ARG A 1 707 ? 12.508 10.797 -34.812 1 92.19 707 ARG A N 1
ATOM 5545 C CA . ARG A 1 707 ? 13.625 10.555 -35.75 1 92.19 707 ARG A CA 1
ATOM 5546 C C . ARG A 1 707 ? 14.93 10.398 -34.969 1 92.19 707 ARG A C 1
ATOM 5548 O O . ARG A 1 707 ? 15.75 9.531 -35.312 1 92.19 707 ARG A O 1
ATOM 5555 N N . ALA A 1 708 ? 15.047 11.172 -34 1 91.56 708 ALA A N 1
ATOM 5556 C CA . ALA A 1 708 ? 16.266 11.164 -33.188 1 91.56 708 ALA A CA 1
ATOM 5557 C C . ALA A 1 708 ? 16.391 9.867 -32.406 1 91.56 708 ALA A C 1
ATOM 5559 O O . ALA A 1 708 ? 17.5 9.484 -32 1 91.56 708 ALA A O 1
ATOM 5560 N N . THR A 1 709 ? 15.336 9.242 -32.188 1 89.25 709 THR A N 1
ATOM 5561 C CA . THR A 1 709 ? 15.375 8 -31.406 1 89.25 709 THR A CA 1
ATOM 5562 C C . THR A 1 709 ? 15.492 6.797 -32.344 1 89.25 709 THR A C 1
ATOM 5564 O O . THR A 1 709 ? 15.414 5.652 -31.891 1 89.25 709 THR A O 1
ATOM 5567 N N . GLY A 1 710 ? 15.586 7.008 -33.656 1 86.5 710 GLY A N 1
ATOM 5568 C CA . GLY A 1 710 ? 15.898 5.941 -34.594 1 86.5 710 GLY A CA 1
ATOM 5569 C C . GLY A 1 710 ? 14.703 5.512 -35.406 1 86.5 710 GLY A C 1
ATOM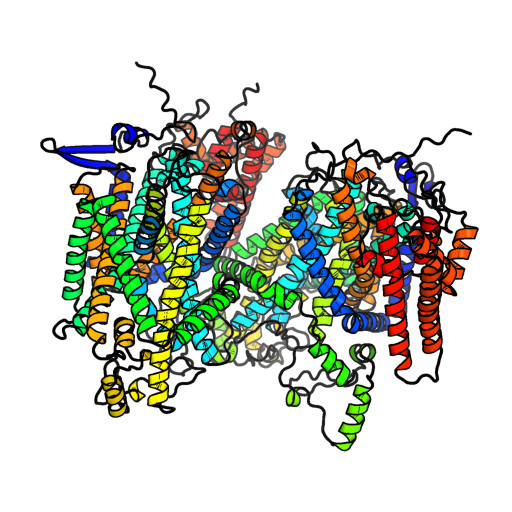 5570 O O . GLY A 1 710 ? 14.789 4.547 -36.188 1 86.5 710 GLY A O 1
ATOM 5571 N N . ALA A 1 711 ? 13.625 6.191 -35.312 1 89.88 711 ALA A N 1
ATOM 5572 C CA . ALA A 1 711 ? 12.453 5.836 -36.094 1 89.88 711 ALA A CA 1
ATOM 5573 C C . ALA A 1 711 ? 12.617 6.289 -37.531 1 89.88 711 ALA A C 1
ATOM 5575 O O . ALA A 1 711 ? 13.32 7.258 -37.812 1 89.88 711 ALA A O 1
ATOM 5576 N N . SER A 1 712 ? 11.984 5.523 -38.469 1 91.88 712 SER A N 1
ATOM 5577 C CA . SER A 1 712 ? 11.953 5.938 -39.875 1 91.88 712 SER A CA 1
ATOM 5578 C C . SER A 1 712 ? 11.117 7.199 -40.062 1 91.88 712 SER A C 1
ATOM 5580 O O . SER A 1 712 ? 10.297 7.539 -39.188 1 91.88 712 SER A O 1
ATOM 5582 N N . GLU A 1 713 ? 11.359 7.898 -41.094 1 92.12 713 GLU A N 1
ATOM 5583 C CA . GLU A 1 713 ? 10.648 9.141 -41.406 1 92.12 713 GLU A CA 1
ATOM 5584 C C . GLU A 1 713 ? 9.141 8.914 -41.438 1 92.12 713 GLU A C 1
ATOM 5586 O O . GLU A 1 713 ? 8.375 9.727 -40.938 1 92.12 713 GLU A O 1
ATOM 5591 N N . GLN A 1 714 ? 8.75 7.855 -42 1 92.81 714 GLN A N 1
ATOM 5592 C CA . GLN A 1 714 ? 7.328 7.551 -42.125 1 92.81 714 GLN A CA 1
ATOM 5593 C C . GLN A 1 714 ? 6.688 7.316 -40.75 1 92.81 714 GLN A C 1
ATOM 5595 O O . GLN A 1 714 ? 5.605 7.836 -40.469 1 92.81 714 GLN A O 1
ATOM 5600 N N . ILE A 1 715 ? 7.418 6.559 -39.969 1 92.31 715 ILE A N 1
ATOM 5601 C CA . ILE A 1 715 ? 6.902 6.254 -38.625 1 92.31 715 ILE A CA 1
ATOM 5602 C C . ILE A 1 715 ? 6.855 7.531 -37.781 1 92.31 715 ILE A C 1
ATOM 5604 O O . ILE A 1 715 ? 5.91 7.75 -37.031 1 92.31 715 ILE A O 1
ATOM 5608 N N . ALA A 1 716 ? 7.84 8.328 -37.938 1 94.81 716 ALA A N 1
ATOM 5609 C CA . ALA A 1 716 ? 7.891 9.586 -37.188 1 94.81 716 ALA A CA 1
ATOM 5610 C C . ALA A 1 716 ? 6.727 10.492 -37.562 1 94.81 716 ALA A C 1
ATOM 5612 O O . ALA A 1 716 ? 6.105 11.117 -36.719 1 94.81 716 ALA A O 1
ATOM 5613 N N . MET A 1 717 ? 6.438 10.5 -38.844 1 95.06 717 MET A N 1
ATOM 5614 C CA . MET A 1 717 ? 5.355 11.352 -39.344 1 95.06 717 MET A CA 1
ATOM 5615 C C . MET A 1 717 ? 4.004 10.844 -38.844 1 95.06 717 MET A C 1
ATOM 5617 O O . MET A 1 717 ? 3.125 11.641 -38.5 1 95.06 717 MET A O 1
ATOM 5621 N N . ILE A 1 718 ? 3.885 9.609 -38.844 1 94 718 ILE A N 1
ATOM 5622 C CA . ILE A 1 718 ? 2.641 9.023 -38.344 1 94 718 ILE A CA 1
ATOM 5623 C C . ILE A 1 718 ? 2.441 9.359 -36.875 1 94 718 ILE A C 1
ATOM 5625 O O . ILE A 1 718 ? 1.347 9.758 -36.469 1 94 718 ILE A O 1
ATOM 5629 N N . HIS A 1 719 ? 3.449 9.164 -36.094 1 93.44 719 HIS A N 1
ATOM 5630 C CA . HIS A 1 719 ? 3.369 9.531 -34.688 1 93.44 719 HIS A CA 1
ATOM 5631 C C . HIS A 1 719 ? 3.031 11.008 -34.531 1 93.44 719 HIS A C 1
ATOM 5633 O O . HIS A 1 719 ? 2.207 11.367 -33.688 1 93.44 719 HIS A O 1
ATOM 5639 N N . GLY A 1 720 ? 3.746 11.828 -35.312 1 95.12 720 GLY A N 1
ATOM 5640 C CA . GLY A 1 720 ? 3.453 13.25 -35.281 1 95.12 720 GLY A CA 1
ATOM 5641 C C . GLY A 1 720 ? 1.997 13.57 -35.562 1 95.12 720 GLY A C 1
ATOM 5642 O O . GLY A 1 720 ? 1.384 14.375 -34.844 1 95.12 720 GLY A O 1
ATOM 5643 N N . GLY A 1 721 ? 1.468 12.938 -36.531 1 94.62 721 GLY A N 1
ATOM 5644 C CA . GLY A 1 721 ? 0.078 13.156 -36.906 1 94.62 721 GLY A CA 1
ATOM 5645 C C . GLY A 1 721 ? -0.902 12.688 -35.844 1 94.62 721 GLY A C 1
ATOM 5646 O O . GLY A 1 721 ? -1.841 13.398 -35.5 1 94.62 721 GLY A O 1
ATOM 5647 N N . ILE A 1 722 ? -0.687 11.547 -35.312 1 94.62 722 ILE A N 1
ATOM 5648 C CA . ILE A 1 722 ? -1.598 10.953 -34.344 1 94.62 722 ILE A CA 1
ATOM 5649 C C . ILE A 1 722 ? -1.571 11.75 -33.031 1 94.62 722 ILE A C 1
ATOM 5651 O O . ILE A 1 722 ? -2.621 12.078 -32.469 1 94.62 722 ILE A O 1
ATOM 5655 N N . ILE A 1 723 ? -0.411 12.047 -32.562 1 95.75 723 ILE A N 1
ATOM 5656 C CA . ILE A 1 723 ? -0.268 12.711 -31.266 1 95.75 723 ILE A CA 1
ATOM 5657 C C . ILE A 1 723 ? -0.791 14.141 -31.375 1 95.75 723 ILE A C 1
ATOM 5659 O O . ILE A 1 723 ? -1.451 14.633 -30.453 1 95.75 723 ILE A O 1
ATOM 5663 N N . THR A 1 724 ? -0.488 14.836 -32.469 1 96.25 724 THR A N 1
ATOM 5664 C CA . THR A 1 724 ? -1.041 16.172 -32.656 1 96.25 724 THR A CA 1
ATOM 5665 C C . THR A 1 724 ? -2.562 16.109 -32.781 1 96.25 724 THR A C 1
ATOM 5667 O O . THR A 1 724 ? -3.26 17 -32.281 1 96.25 724 THR A O 1
ATOM 5670 N N . GLY A 1 725 ? -3.004 15.125 -33.438 1 95.12 725 GLY A N 1
ATOM 5671 C CA . GLY A 1 725 ? -4.438 14.906 -33.5 1 95.12 725 GLY A CA 1
ATOM 5672 C C . GLY A 1 725 ? -5.102 14.719 -32.156 1 95.12 725 GLY A C 1
ATOM 5673 O O . GLY A 1 725 ? -6.215 15.195 -31.938 1 95.12 725 GLY A O 1
ATOM 5674 N N . LEU A 1 726 ? -4.469 14.023 -31.281 1 94.69 726 LEU A N 1
ATOM 5675 C CA . LEU A 1 726 ? -4.977 13.836 -29.922 1 94.69 726 LEU A CA 1
ATOM 5676 C C . LEU A 1 726 ? -5.137 15.172 -29.219 1 94.69 726 LEU A C 1
ATOM 5678 O O . LEU A 1 726 ? -6.137 15.406 -28.531 1 94.69 726 LEU A O 1
ATOM 5682 N N . LEU A 1 727 ? -4.09 16.016 -29.328 1 94.19 727 LEU A N 1
ATOM 5683 C CA . LEU A 1 727 ? -4.152 17.328 -28.688 1 94.19 727 LEU A CA 1
ATOM 5684 C C . LEU A 1 727 ? -5.316 18.156 -29.234 1 94.19 727 LEU A C 1
ATOM 5686 O O . LEU A 1 727 ? -6.055 18.781 -28.469 1 94.19 727 LEU A O 1
ATOM 5690 N N . TRP A 1 728 ? -5.508 18.078 -30.5 1 93.75 728 TRP A N 1
ATOM 5691 C CA . TRP A 1 728 ? -6.555 18.891 -31.109 1 93.75 728 TRP A CA 1
ATOM 5692 C C . TRP A 1 728 ? -7.93 18.281 -30.859 1 93.75 728 TRP A C 1
ATOM 5694 O O . TRP A 1 728 ? -8.93 19 -30.781 1 93.75 728 TRP A O 1
ATOM 5704 N N . THR A 1 729 ? -8.008 17 -30.75 1 92.38 729 THR A N 1
ATOM 5705 C CA . THR A 1 729 ? -9.258 16.391 -30.312 1 92.38 729 THR A CA 1
ATOM 5706 C C . THR A 1 729 ? -9.609 16.828 -28.891 1 92.38 729 THR A C 1
ATOM 5708 O O . THR A 1 729 ? -10.773 17.078 -28.594 1 92.38 729 THR A O 1
ATOM 5711 N N . PHE A 1 730 ? -8.633 16.906 -28.078 1 92.12 730 PHE A N 1
ATOM 5712 C CA . PHE A 1 730 ? -8.82 17.406 -26.719 1 92.12 730 PHE A CA 1
ATOM 5713 C C . PHE A 1 730 ? -9.367 18.828 -26.734 1 92.12 730 PHE A C 1
ATOM 5715 O O . PHE A 1 730 ? -10.391 19.109 -26.109 1 92.12 730 PHE A O 1
ATOM 5722 N N . ILE A 1 731 ? -8.711 19.688 -27.438 1 90.56 731 ILE A N 1
ATOM 5723 C CA . ILE A 1 731 ? -9.102 21.094 -27.484 1 90.56 731 ILE A CA 1
ATOM 5724 C C . ILE A 1 731 ? -10.484 21.219 -28.109 1 90.56 731 ILE A C 1
ATOM 5726 O O . ILE A 1 731 ? -11.328 21.969 -27.609 1 90.56 731 ILE A O 1
ATOM 5730 N N . GLY A 1 732 ? -10.719 20.5 -29.141 1 89.06 732 GLY A N 1
ATOM 5731 C CA . GLY A 1 732 ? -12.008 20.547 -29.812 1 89.06 732 GLY A CA 1
ATOM 5732 C C . GLY A 1 732 ? -13.164 20.094 -28.938 1 89.06 732 GLY A C 1
ATOM 5733 O O . GLY A 1 732 ? -14.211 20.734 -28.906 1 89.06 732 GLY A O 1
ATOM 5734 N N . LEU A 1 733 ? -12.922 19.047 -28.234 1 88.88 733 LEU A N 1
ATOM 5735 C CA . LEU A 1 733 ? -13.969 18.5 -27.375 1 88.88 733 LEU A CA 1
ATOM 5736 C C . LEU A 1 733 ? -14.195 19.406 -26.172 1 88.88 733 LEU A C 1
ATOM 5738 O O . LEU A 1 733 ? -15.32 19.531 -25.688 1 88.88 733 LEU A O 1
ATOM 5742 N N . LEU A 1 734 ? -13.117 19.953 -25.672 1 85.94 734 LEU A N 1
ATOM 5743 C CA . LEU A 1 734 ? -13.258 20.859 -24.531 1 85.94 734 LEU A CA 1
ATOM 5744 C C . LEU A 1 734 ? -14.023 22.109 -24.922 1 85.94 734 LEU A C 1
ATOM 5746 O O . LEU A 1 734 ? -14.781 22.656 -24.125 1 85.94 734 LEU A O 1
ATOM 5750 N N . ALA A 1 735 ? -13.828 22.516 -26.125 1 82.06 735 ALA A N 1
ATOM 5751 C CA . ALA A 1 735 ? -14.445 23.75 -26.594 1 82.06 735 ALA A CA 1
ATOM 5752 C C . ALA A 1 735 ? -15.875 23.5 -27.078 1 82.06 735 ALA A C 1
ATOM 5754 O O . ALA A 1 735 ? -16.672 24.422 -27.172 1 82.06 735 ALA A O 1
ATOM 5755 N N . SER A 1 736 ? -16.078 22.219 -27.266 1 80.44 736 SER A N 1
ATOM 5756 C CA . SER A 1 736 ? -17.375 21.906 -27.844 1 80.44 736 SER A CA 1
ATOM 5757 C C . SER A 1 736 ? -18.469 21.938 -26.766 1 80.44 736 SER A C 1
ATOM 5759 O O . SER A 1 736 ? -18.344 21.281 -25.734 1 80.44 736 SER A O 1
ATOM 5761 N N . THR A 1 737 ? -19.344 22.844 -26.781 1 66.62 737 THR A N 1
ATOM 5762 C CA . THR A 1 737 ? -20.5 22.922 -25.891 1 66.62 737 THR A CA 1
ATOM 5763 C C . THR A 1 737 ? -21.578 21.922 -26.312 1 66.62 737 THR A C 1
ATOM 5765 O O . THR A 1 737 ? -22.453 21.578 -25.516 1 66.62 737 THR A O 1
ATOM 5768 N N . LYS A 1 738 ? -21.469 21.391 -27.547 1 64.44 738 LYS A N 1
ATOM 5769 C CA . LYS A 1 738 ? -22.516 20.531 -28.078 1 64.44 738 LYS A CA 1
ATOM 5770 C C . LYS A 1 738 ? -22.188 19.062 -27.891 1 64.44 738 LYS A C 1
ATOM 5772 O O . LYS A 1 738 ? -23.031 18.188 -28.109 1 64.44 738 LYS A O 1
ATOM 5777 N N . ALA A 1 739 ? -21.031 18.844 -27.516 1 63.19 739 ALA A N 1
ATOM 5778 C CA . ALA A 1 739 ? -20.562 17.469 -27.547 1 63.19 739 ALA A CA 1
ATOM 5779 C C . ALA A 1 739 ? -21.188 16.641 -26.422 1 63.19 739 ALA A C 1
ATOM 5781 O O . ALA A 1 739 ? -21.141 15.414 -26.438 1 63.19 739 ALA A O 1
ATOM 5782 N N . GLY A 1 740 ? -22.047 17.25 -25.688 1 66.56 740 GLY A N 1
ATOM 5783 C CA . GLY A 1 740 ? -22.797 16.5 -24.703 1 66.56 740 GLY A CA 1
ATOM 5784 C C . GLY A 1 740 ? -22.141 16.5 -23.328 1 66.56 740 GLY A C 1
ATOM 5785 O O . GLY A 1 740 ? -21.062 17.078 -23.156 1 66.56 740 GLY A O 1
ATOM 5786 N N . ALA A 1 741 ? -22.766 15.875 -22.297 1 65.38 741 ALA A N 1
ATOM 5787 C CA . ALA A 1 741 ? -22.469 15.969 -20.875 1 65.38 741 ALA A CA 1
ATOM 5788 C C . ALA A 1 741 ? -21.125 15.344 -20.547 1 65.38 741 ALA A C 1
ATOM 5790 O O . ALA A 1 741 ? -20.391 15.844 -19.688 1 65.38 741 ALA A O 1
ATOM 5791 N N . ASN A 1 742 ? -20.688 14.328 -21.422 1 80.81 742 ASN A N 1
ATOM 5792 C CA . ASN A 1 742 ? -19.453 13.641 -21.031 1 80.81 742 ASN A CA 1
ATOM 5793 C C . ASN A 1 742 ? -18.328 13.938 -22 1 80.81 742 ASN A C 1
ATOM 5795 O O . ASN A 1 742 ? -17.297 13.25 -22.016 1 80.81 742 ASN A O 1
ATOM 5799 N N . ALA A 1 743 ? -18.469 14.945 -22.812 1 81.06 743 ALA A N 1
ATOM 5800 C CA . ALA A 1 743 ? -17.453 15.32 -23.797 1 81.06 743 ALA A CA 1
ATOM 5801 C C . ALA A 1 743 ? -16.172 15.789 -23.094 1 81.06 743 ALA A C 1
ATOM 5803 O O . ALA A 1 743 ? -15.07 15.523 -23.562 1 81.06 743 ALA A O 1
ATOM 5804 N N . HIS A 1 744 ? -16.375 16.422 -22.016 1 82.94 744 HIS A N 1
ATOM 5805 C CA . HIS A 1 744 ? -15.203 16.906 -21.297 1 82.94 744 HIS A CA 1
ATOM 5806 C C . HIS A 1 744 ? -14.398 15.734 -20.719 1 82.94 744 HIS A C 1
ATOM 5808 O O . HIS A 1 744 ? -13.172 15.789 -20.672 1 82.94 744 HIS A O 1
ATOM 5814 N N . GLY A 1 745 ? -15.141 14.703 -20.344 1 85.19 745 GLY A N 1
ATOM 5815 C CA . GLY A 1 745 ? -14.43 13.523 -19.891 1 85.19 745 GLY A CA 1
ATOM 5816 C C . GLY A 1 745 ? -13.602 12.867 -20.984 1 85.19 745 GLY A C 1
ATOM 5817 O O . GLY A 1 745 ? -12.453 12.477 -20.75 1 85.19 745 GLY A O 1
ATOM 5818 N N . VAL A 1 746 ? -14.109 12.797 -22.109 1 87.31 746 VAL A N 1
ATOM 5819 C CA . VAL A 1 746 ? -13.391 12.219 -23.234 1 87.31 746 VAL A CA 1
ATOM 5820 C C . VAL A 1 746 ? -12.219 13.125 -23.625 1 87.31 746 VAL A C 1
ATOM 5822 O O . VAL A 1 746 ? -11.148 12.641 -24 1 87.31 746 VAL A O 1
ATOM 5825 N N . ALA A 1 747 ? -12.547 14.438 -23.547 1 89.12 747 ALA A N 1
ATOM 5826 C CA . ALA A 1 747 ? -11.469 15.391 -23.812 1 89.12 747 ALA A CA 1
ATOM 5827 C C . ALA A 1 747 ? -10.273 15.141 -22.906 1 89.12 747 ALA A C 1
ATOM 5829 O O . ALA A 1 747 ? -9.133 15.039 -23.375 1 89.12 747 ALA A O 1
ATOM 5830 N N . TRP A 1 748 ? -10.523 14.922 -21.734 1 88.31 748 TRP A N 1
ATOM 5831 C CA . TRP A 1 748 ? -9.438 14.711 -20.781 1 88.31 748 TRP A CA 1
ATOM 5832 C C . TRP A 1 748 ? -8.773 13.359 -21 1 88.31 748 TRP A C 1
ATOM 5834 O O . TRP A 1 748 ? -7.562 13.219 -20.797 1 88.31 748 TRP A O 1
ATOM 5844 N N . LEU A 1 749 ? -9.516 12.406 -21.375 1 88.38 749 LEU A N 1
ATOM 5845 C CA . LEU A 1 749 ? -8.922 11.125 -21.75 1 88.38 749 LEU A CA 1
ATOM 5846 C C . LEU A 1 749 ? -7.934 11.297 -22.891 1 88.38 749 LEU A C 1
ATOM 5848 O O . LEU A 1 749 ? -6.832 10.742 -22.859 1 88.38 749 LEU A O 1
ATOM 5852 N N . MET A 1 750 ? -8.398 12.016 -23.844 1 90.88 750 MET A N 1
ATOM 5853 C CA . MET A 1 750 ? -7.52 12.266 -24.984 1 90.88 750 MET A CA 1
ATOM 5854 C C . MET A 1 750 ? -6.254 13 -24.547 1 90.88 750 MET A C 1
ATOM 5856 O O . MET A 1 750 ? -5.16 12.711 -25.031 1 90.88 750 MET A O 1
ATOM 5860 N N . PHE A 1 751 ? -6.367 13.938 -23.656 1 91.31 751 PHE A N 1
ATOM 5861 C CA . PHE A 1 751 ? -5.207 14.656 -23.156 1 91.31 751 PHE A CA 1
ATOM 5862 C C . PHE A 1 751 ? -4.27 13.727 -22.406 1 91.31 751 PHE A C 1
ATOM 5864 O O . PHE A 1 751 ? -3.047 13.812 -22.547 1 91.31 751 PHE A O 1
ATOM 5871 N N . PHE A 1 752 ? -4.863 12.82 -21.656 1 90.44 752 PHE A N 1
ATOM 5872 C CA . PHE A 1 752 ? -4.047 11.867 -20.922 1 90.44 752 PHE A CA 1
ATOM 5873 C C . PHE A 1 752 ? -3.266 10.969 -21.875 1 90.44 752 PHE A C 1
ATOM 5875 O O . PHE A 1 752 ? -2.094 10.672 -21.625 1 90.44 752 PHE A O 1
ATOM 5882 N N . ILE A 1 753 ? -3.908 10.523 -22.875 1 91.88 753 ILE A N 1
ATOM 5883 C CA . ILE A 1 753 ? -3.232 9.695 -23.875 1 91.88 753 ILE A CA 1
ATOM 5884 C C . ILE A 1 753 ? -2.129 10.508 -24.547 1 91.88 753 ILE A C 1
ATOM 5886 O O . ILE A 1 753 ? -1.036 9.992 -24.797 1 91.88 753 ILE A O 1
ATOM 5890 N N . PHE A 1 754 ? -2.484 11.789 -24.859 1 93.44 754 PHE A N 1
ATOM 5891 C CA . PHE A 1 754 ? -1.496 12.703 -25.422 1 93.44 754 PHE A CA 1
ATOM 5892 C C . PHE A 1 754 ? -0.269 12.797 -24.516 1 93.44 754 PHE A C 1
ATOM 5894 O O . PHE A 1 754 ? 0.862 12.648 -24.984 1 93.44 754 PHE A O 1
ATOM 5901 N N . VAL A 1 755 ? -0.464 12.961 -23.25 1 93.12 755 VAL A N 1
ATOM 5902 C CA . VAL A 1 755 ? 0.619 13.109 -22.281 1 93.12 755 VAL A CA 1
ATOM 5903 C C . VAL A 1 755 ? 1.429 11.812 -22.219 1 93.12 755 VAL A C 1
ATOM 5905 O O . VAL A 1 755 ? 2.662 11.844 -22.172 1 93.12 755 VAL A O 1
ATOM 5908 N N . PHE A 1 756 ? 0.727 10.727 -22.234 1 90.81 756 PHE A N 1
ATOM 5909 C CA . PHE A 1 756 ? 1.4 9.43 -22.172 1 90.81 756 PHE A CA 1
ATOM 5910 C C . PHE A 1 756 ? 2.291 9.219 -23.391 1 90.81 756 PHE A C 1
ATOM 5912 O O . PHE A 1 756 ? 3.412 8.719 -23.266 1 90.81 756 PHE A O 1
ATOM 5919 N N . CYS A 1 757 ? 1.781 9.547 -24.516 1 92.12 757 CYS A N 1
ATOM 5920 C CA . CYS A 1 757 ? 2.539 9.367 -25.734 1 92.12 757 CYS A CA 1
ATOM 5921 C C . CYS A 1 757 ? 3.781 10.25 -25.75 1 92.12 757 CYS A C 1
ATOM 5923 O O . CYS A 1 757 ? 4.879 9.781 -26.047 1 92.12 757 CYS A O 1
ATOM 5925 N N . VAL A 1 758 ? 3.586 11.523 -25.406 1 94.06 758 VAL A N 1
ATOM 5926 C CA . VAL A 1 758 ? 4.703 12.469 -25.422 1 94.06 758 VAL A CA 1
ATOM 5927 C C . VAL A 1 758 ? 5.723 12.078 -24.344 1 94.06 758 VAL A C 1
ATOM 5929 O O . VAL A 1 758 ? 6.934 12.156 -24.578 1 94.06 758 VAL A O 1
ATOM 5932 N N . ALA A 1 759 ? 5.246 11.656 -23.203 1 93 759 ALA A N 1
ATOM 5933 C CA . ALA A 1 759 ? 6.141 11.227 -22.125 1 93 759 ALA A CA 1
ATOM 5934 C C . ALA A 1 759 ? 6.945 10 -22.547 1 93 759 ALA A C 1
ATOM 5936 O O . ALA A 1 759 ? 8.117 9.859 -22.172 1 93 759 ALA A O 1
ATOM 5937 N N . SER A 1 760 ? 6.305 9.148 -23.281 1 90.69 760 SER A N 1
ATOM 5938 C CA . SER A 1 760 ? 7 7.965 -23.766 1 90.69 760 SER A CA 1
ATOM 5939 C C . SER A 1 760 ? 8.125 8.336 -24.719 1 90.69 760 SER A C 1
ATOM 5941 O O . SER A 1 760 ? 9.203 7.754 -24.688 1 90.69 760 SER A O 1
ATOM 5943 N N . ILE A 1 761 ? 7.887 9.242 -25.578 1 92.62 761 ILE A N 1
ATOM 5944 C CA . ILE A 1 761 ? 8.898 9.719 -26.516 1 92.62 761 ILE A CA 1
ATOM 5945 C C . ILE A 1 761 ? 10.031 10.406 -25.75 1 92.62 761 ILE A C 1
ATOM 5947 O O . ILE A 1 761 ? 11.203 10.25 -26.094 1 92.62 761 ILE A O 1
ATOM 5951 N N . ARG A 1 762 ? 9.648 11.141 -24.75 1 93.38 762 ARG A N 1
ATOM 5952 C CA . ARG A 1 762 ? 10.656 11.797 -23.922 1 93.38 762 ARG A CA 1
ATOM 5953 C C . ARG A 1 762 ? 11.555 10.781 -23.234 1 93.38 762 ARG A C 1
ATOM 5955 O O . ARG A 1 762 ? 12.773 10.961 -23.172 1 93.38 762 ARG A O 1
ATOM 5962 N N . ARG A 1 763 ? 10.992 9.805 -22.766 1 90.12 763 ARG A N 1
ATOM 5963 C CA . ARG A 1 763 ? 11.758 8.734 -22.141 1 90.12 763 ARG A CA 1
ATOM 5964 C C . ARG A 1 763 ? 12.719 8.086 -23.141 1 90.12 763 ARG A C 1
ATOM 5966 O O . ARG A 1 763 ? 13.875 7.828 -22.812 1 90.12 763 ARG A O 1
ATOM 5973 N N . GLU A 1 764 ? 12.219 7.797 -24.344 1 88.75 764 GLU A N 1
ATOM 5974 C CA . GLU A 1 764 ? 13.047 7.215 -25.391 1 88.75 764 GLU A CA 1
ATOM 5975 C C . GLU A 1 764 ? 14.219 8.133 -25.734 1 88.75 764 GLU A C 1
ATOM 5977 O O . GLU A 1 764 ? 15.344 7.664 -25.922 1 88.75 764 GLU A O 1
ATOM 5982 N N . LEU A 1 765 ? 13.883 9.344 -25.812 1 90.25 765 LEU A N 1
ATOM 5983 C CA . LEU A 1 765 ? 14.906 10.328 -26.125 1 90.25 765 LEU A CA 1
ATOM 5984 C C . LEU A 1 765 ? 15.961 10.391 -25.031 1 90.25 765 LEU A C 1
ATOM 5986 O O . LEU A 1 765 ? 17.156 10.461 -25.312 1 90.25 765 LEU A O 1
ATOM 5990 N N . ARG A 1 766 ? 15.57 10.383 -23.797 1 89.06 766 ARG A N 1
ATOM 5991 C CA . ARG A 1 766 ? 16.5 10.398 -22.672 1 89.06 766 ARG A CA 1
ATOM 5992 C C . ARG A 1 766 ? 17.391 9.164 -22.672 1 89.06 766 ARG A C 1
ATOM 5994 O O . ARG A 1 766 ? 18.594 9.258 -22.438 1 89.06 766 ARG A O 1
ATOM 6001 N N . THR A 1 767 ? 16.766 8.062 -22.969 1 82.94 767 THR A N 1
ATOM 6002 C CA . THR A 1 767 ? 17.531 6.82 -23 1 82.94 767 THR A CA 1
ATOM 6003 C C . THR A 1 767 ? 18.547 6.84 -24.141 1 82.94 767 THR A C 1
ATOM 6005 O O . THR A 1 767 ? 19.688 6.434 -23.969 1 82.94 767 THR A O 1
ATOM 6008 N N . ALA A 1 768 ? 18.125 7.324 -25.266 1 82.69 768 ALA A N 1
ATOM 6009 C CA . ALA A 1 768 ? 19 7.395 -26.438 1 82.69 768 ALA A CA 1
ATOM 6010 C C . ALA A 1 768 ? 20.156 8.352 -26.203 1 82.69 768 ALA A C 1
ATOM 6012 O O . ALA A 1 768 ? 21.25 8.141 -26.734 1 82.69 768 ALA A O 1
ATOM 6013 N N . ARG A 1 769 ? 19.953 9.367 -25.406 1 86 769 ARG A N 1
ATOM 6014 C CA . ARG A 1 769 ? 20.984 10.391 -25.203 1 86 769 ARG A CA 1
ATOM 6015 C C . ARG A 1 769 ? 21.625 10.25 -23.828 1 86 769 ARG A C 1
ATOM 6017 O O . ARG A 1 769 ? 22.359 11.133 -23.391 1 86 769 ARG A O 1
ATOM 6024 N N . ASN A 1 770 ? 21.203 9.195 -23 1 81.69 770 ASN A N 1
ATOM 6025 C CA . ASN A 1 770 ? 21.75 8.914 -21.672 1 81.69 770 ASN A CA 1
ATOM 6026 C C . ASN A 1 770 ? 21.484 10.062 -20.703 1 81.69 770 ASN A C 1
ATOM 6028 O O . ASN A 1 770 ? 22.406 10.531 -20.047 1 81.69 770 ASN A O 1
ATOM 6032 N N . ILE A 1 771 ? 20.375 10.617 -20.859 1 84.81 771 ILE A N 1
ATOM 6033 C CA . ILE A 1 771 ? 19.953 11.695 -19.969 1 84.81 771 ILE A CA 1
ATOM 6034 C C . ILE A 1 771 ? 19.312 11.109 -18.703 1 84.81 771 ILE A C 1
ATOM 6036 O O . ILE A 1 771 ? 18.469 10.219 -18.797 1 84.81 771 ILE A O 1
ATOM 6040 N N . ILE A 1 772 ? 19.656 11.578 -17.609 1 81.12 772 ILE A N 1
ATOM 6041 C CA . ILE A 1 772 ? 19.141 11.07 -16.328 1 81.12 772 ILE A CA 1
ATOM 6042 C C . ILE A 1 772 ? 17.672 11.414 -16.188 1 81.12 772 ILE A C 1
ATOM 6044 O O . ILE A 1 772 ? 17.219 12.461 -16.672 1 81.12 772 ILE A O 1
ATOM 6048 N N . GLY A 1 773 ? 16.891 10.508 -15.633 1 81.81 773 GLY A N 1
ATOM 6049 C CA . GLY A 1 773 ? 15.484 10.773 -15.383 1 81.81 773 GLY A CA 1
ATOM 6050 C C . GLY A 1 773 ? 14.664 9.516 -15.18 1 81.81 773 GLY A C 1
ATOM 6051 O O . GLY A 1 773 ? 15.211 8.406 -15.141 1 81.81 773 GLY A O 1
ATOM 6052 N N . GLY A 1 774 ? 13.391 9.727 -14.867 1 80.5 774 GLY A N 1
ATOM 6053 C CA . GLY A 1 774 ? 12.469 8.617 -14.664 1 80.5 774 GLY A CA 1
ATOM 6054 C C . GLY A 1 774 ? 11.156 8.797 -15.398 1 80.5 774 GLY A C 1
ATOM 6055 O O . GLY A 1 774 ? 10.836 9.891 -15.859 1 80.5 774 GLY A O 1
ATOM 6056 N N . ALA A 1 775 ? 10.523 7.695 -15.523 1 82.38 775 ALA A N 1
ATOM 6057 C CA . ALA A 1 775 ? 9.266 7.695 -16.25 1 82.38 775 ALA A CA 1
ATOM 6058 C C . ALA A 1 775 ? 8.25 8.633 -15.602 1 82.38 775 ALA A C 1
ATOM 6060 O O . ALA A 1 775 ? 7.508 9.336 -16.297 1 82.38 775 ALA A O 1
ATOM 6061 N N . MET A 1 776 ? 8.227 8.633 -14.328 1 82.25 776 MET A N 1
ATOM 6062 C CA . MET A 1 776 ? 7.27 9.484 -13.617 1 82.25 776 MET A CA 1
ATOM 6063 C C . MET A 1 776 ? 7.613 10.961 -13.805 1 82.25 776 MET A C 1
ATOM 6065 O O . MET A 1 776 ? 6.719 11.797 -13.93 1 82.25 776 MET A O 1
ATOM 6069 N N . GLU A 1 777 ? 8.859 11.219 -13.781 1 85.25 777 GLU A N 1
ATOM 6070 C CA . GLU A 1 777 ? 9.281 12.586 -14.039 1 85.25 777 GLU A CA 1
ATOM 6071 C C . GLU A 1 777 ? 8.867 13.039 -15.438 1 85.25 777 GLU A C 1
ATOM 6073 O O . GLU A 1 777 ? 8.438 14.172 -15.633 1 85.25 777 GLU A O 1
ATOM 6078 N N . ASP A 1 778 ? 9.016 12.141 -16.391 1 90.25 778 ASP A N 1
ATOM 6079 C CA . ASP A 1 778 ? 8.633 12.453 -17.766 1 90.25 778 ASP A CA 1
ATOM 6080 C C . ASP A 1 778 ? 7.133 12.727 -17.875 1 90.25 778 ASP A C 1
ATOM 6082 O O . ASP A 1 778 ? 6.719 13.688 -18.516 1 90.25 778 ASP A O 1
ATOM 6086 N N . PHE A 1 779 ? 6.426 11.914 -17.141 1 89.5 779 PHE A N 1
ATOM 6087 C CA . PHE A 1 779 ? 4.977 12.055 -17.188 1 89.5 779 PHE A CA 1
ATOM 6088 C C . PHE A 1 779 ? 4.535 13.359 -16.547 1 89.5 779 PHE A C 1
ATOM 6090 O O . PHE A 1 779 ? 3.682 14.07 -17.078 1 89.5 779 PHE A O 1
ATOM 6097 N N . CYS A 1 780 ? 5.102 13.695 -15.43 1 86.19 780 CYS A N 1
ATOM 6098 C CA . CYS A 1 780 ? 4.734 14.914 -14.711 1 86.19 780 CYS A CA 1
ATOM 6099 C C . CYS A 1 780 ? 5.184 16.156 -15.484 1 86.19 780 CYS A C 1
ATOM 6101 O O . CYS A 1 780 ? 4.457 17.141 -15.547 1 86.19 780 CYS A O 1
ATOM 6103 N N . SER A 1 781 ? 6.363 16.047 -16.125 1 89.19 781 SER A N 1
ATOM 6104 C CA . SER A 1 781 ? 6.875 17.188 -16.891 1 89.19 781 SER A CA 1
ATOM 6105 C C . SER A 1 781 ? 5.988 17.469 -18.109 1 89.19 781 SER A C 1
ATOM 6107 O O . SER A 1 781 ? 5.656 18.625 -18.375 1 89.19 781 SER A O 1
ATOM 6109 N N . VAL A 1 782 ? 5.602 16.406 -18.797 1 92.12 782 VAL A N 1
ATOM 6110 C CA . VAL A 1 782 ? 4.773 16.562 -19.984 1 92.12 782 VAL A CA 1
ATOM 6111 C C . VAL A 1 782 ? 3.348 16.938 -19.578 1 92.12 782 VAL A C 1
ATOM 6113 O O . VAL A 1 782 ? 2.705 17.766 -20.219 1 92.12 782 VAL A O 1
ATOM 6116 N N . GLY A 1 783 ? 2.91 16.359 -18.5 1 90.5 783 GLY A N 1
ATOM 6117 C CA . GLY A 1 783 ? 1.559 16.625 -18.031 1 90.5 783 GLY A CA 1
ATOM 6118 C C . GLY A 1 783 ? 1.347 18.062 -17.609 1 90.5 783 GLY A C 1
ATOM 6119 O O . GLY A 1 783 ? 0.307 18.656 -17.906 1 90.5 783 GLY A O 1
ATOM 6120 N N . ALA A 1 784 ? 2.352 18.609 -17 1 85.44 784 ALA A N 1
ATOM 6121 C CA . ALA A 1 784 ? 2.205 19.953 -16.438 1 85.44 784 ALA A CA 1
ATOM 6122 C C . ALA A 1 784 ? 2.684 21.016 -17.438 1 85.44 784 ALA A C 1
ATOM 6124 O O . ALA A 1 784 ? 2.201 22.141 -17.422 1 85.44 784 ALA A O 1
ATOM 6125 N N . LEU A 1 785 ? 3.697 20.641 -18.312 1 91.31 785 LEU A N 1
ATOM 6126 C CA . LEU A 1 785 ? 4.355 21.656 -19.141 1 91.31 785 LEU A CA 1
ATOM 6127 C C . LEU A 1 785 ? 4.668 21.094 -20.516 1 91.31 785 LEU A C 1
ATOM 6129 O O . LEU A 1 785 ? 5.789 21.234 -21.016 1 91.31 785 LEU A O 1
ATOM 6133 N N . PHE A 1 786 ? 3.658 20.516 -21.141 1 92.62 786 PHE A N 1
ATOM 6134 C CA . PHE A 1 786 ? 3.943 19.734 -22.344 1 92.62 786 PHE A CA 1
ATOM 6135 C C . PHE A 1 786 ? 4.562 20.625 -23.422 1 92.62 786 PHE A C 1
ATOM 6137 O O . PHE A 1 786 ? 5.457 20.188 -24.156 1 92.62 786 PHE A O 1
ATOM 6144 N N . PRO A 1 787 ? 4.148 22 -23.625 1 92.31 787 PRO A N 1
ATOM 6145 C CA . PRO A 1 787 ? 4.785 22.766 -24.688 1 92.31 787 PRO A CA 1
ATOM 6146 C C . PRO A 1 787 ? 6.273 23 -24.438 1 92.31 787 PRO A C 1
ATOM 6148 O O . PRO A 1 787 ? 7.07 22.984 -25.391 1 92.31 787 PRO A O 1
ATOM 6151 N N . PHE A 1 788 ? 6.625 23.156 -23.266 1 91.25 788 PHE A N 1
ATOM 6152 C CA . PHE A 1 788 ? 8.016 23.391 -22.906 1 91.25 788 PHE A CA 1
ATOM 6153 C C . PHE A 1 788 ? 8.812 22.094 -22.938 1 91.25 788 PHE A C 1
ATOM 6155 O O . PHE A 1 788 ? 9.984 22.078 -23.328 1 91.25 788 PHE A O 1
ATOM 6162 N N . ALA A 1 789 ? 8.141 21.047 -22.531 1 92.94 789 ALA A N 1
ATOM 6163 C CA . ALA A 1 789 ? 8.797 19.734 -22.594 1 92.94 789 ALA A CA 1
ATOM 6164 C C . ALA A 1 789 ? 9.094 19.344 -24.047 1 92.94 789 ALA A C 1
ATOM 6166 O O . ALA A 1 789 ? 10.164 18.812 -24.344 1 92.94 789 ALA A O 1
ATOM 6167 N N . LEU A 1 790 ? 8.148 19.625 -24.891 1 94.5 790 LEU A N 1
ATOM 6168 C CA . LEU A 1 790 ? 8.32 19.312 -26.312 1 94.5 790 LEU A CA 1
ATOM 6169 C C . LEU A 1 790 ? 9.43 20.172 -26.922 1 94.5 790 LEU A C 1
ATOM 6171 O O . LEU A 1 790 ? 10.211 19.703 -27.734 1 94.5 790 LEU A O 1
ATOM 6175 N N . ALA A 1 791 ? 9.461 21.438 -26.547 1 91.56 791 ALA A N 1
ATOM 6176 C CA . ALA A 1 791 ? 10.523 22.328 -27.016 1 91.56 791 ALA A CA 1
ATOM 6177 C C . ALA A 1 791 ? 11.891 21.828 -26.547 1 91.56 791 ALA A C 1
ATOM 6179 O O . ALA A 1 791 ? 12.859 21.844 -27.312 1 91.56 791 ALA A O 1
ATOM 6180 N N . GLN A 1 792 ? 11.961 21.453 -25.297 1 90.56 792 GLN A N 1
ATOM 6181 C CA . GLN A 1 792 ? 13.188 20.891 -24.734 1 90.56 792 GLN A CA 1
ATOM 6182 C C . GLN A 1 792 ? 13.625 19.656 -25.5 1 90.56 792 GLN A C 1
ATOM 6184 O O . GLN A 1 792 ? 14.812 19.469 -25.781 1 90.56 792 GLN A O 1
ATOM 6189 N N . MET A 1 793 ? 12.703 18.812 -25.797 1 92.94 793 MET A N 1
ATOM 6190 C CA . MET A 1 793 ? 12.977 17.562 -26.516 1 92.94 793 MET A CA 1
ATOM 6191 C C . MET A 1 793 ? 13.445 17.859 -27.938 1 92.94 793 MET A C 1
ATOM 6193 O O . MET A 1 793 ? 14.375 17.219 -28.422 1 92.94 793 MET A O 1
ATOM 6197 N N . GLU A 1 794 ? 12.758 18.766 -28.562 1 92.44 794 GLU A N 1
ATOM 6198 C CA . GLU A 1 794 ? 13.133 19.125 -29.922 1 92.44 794 GLU A CA 1
ATOM 6199 C C . GLU A 1 794 ? 14.555 19.672 -29.969 1 92.44 794 GLU A C 1
ATOM 6201 O O . GLU A 1 794 ? 15.336 19.297 -30.859 1 92.44 794 GLU A O 1
ATOM 6206 N N . HIS A 1 795 ? 14.898 20.516 -29.109 1 88.88 795 HIS A N 1
ATOM 6207 C CA . HIS A 1 795 ? 16.234 21.094 -29.062 1 88.88 795 HIS A CA 1
ATOM 6208 C C . HIS A 1 795 ? 17.297 20.016 -28.828 1 88.88 795 HIS A C 1
ATOM 6210 O O . HIS A 1 795 ? 18.375 20.047 -29.422 1 88.88 795 HIS A O 1
ATOM 6216 N N . GLU A 1 796 ? 16.938 19.125 -27.969 1 89 796 GLU A N 1
ATOM 6217 C CA . GLU A 1 796 ? 17.875 18.031 -27.688 1 89 796 GLU A CA 1
ATOM 6218 C C . GLU A 1 796 ? 18.031 17.125 -28.922 1 89 796 GLU A C 1
ATOM 6220 O O . GLU A 1 796 ? 19.141 16.656 -29.203 1 89 796 GLU A O 1
ATOM 6225 N N . ALA A 1 797 ? 16.938 16.891 -29.547 1 90.25 797 ALA A N 1
ATOM 6226 C CA . ALA A 1 797 ? 16.953 16.031 -30.719 1 90.25 797 ALA A CA 1
ATOM 6227 C C . ALA A 1 797 ? 17.812 16.625 -31.828 1 90.25 797 ALA A C 1
ATOM 6229 O O . ALA A 1 797 ? 18.438 15.898 -32.594 1 90.25 797 ALA A O 1
ATOM 6230 N N . GLU A 1 798 ? 17.844 17.891 -31.906 1 86.75 798 GLU A N 1
ATOM 6231 C CA . GLU A 1 798 ? 18.562 18.578 -32.969 1 86.75 798 GLU A CA 1
ATOM 6232 C C . GLU A 1 798 ? 20.031 18.75 -32.625 1 86.75 798 GLU A C 1
ATOM 6234 O O . GLU A 1 798 ? 20.859 19.047 -33.5 1 86.75 798 GLU A O 1
ATOM 6239 N N . CYS A 1 799 ? 20.297 18.625 -31.391 1 76.06 799 CYS A N 1
ATOM 6240 C CA . CYS A 1 799 ? 21.688 18.766 -30.984 1 76.06 799 CYS A CA 1
ATOM 6241 C C . CYS A 1 799 ? 22.5 17.547 -31.406 1 76.06 799 CYS A C 1
ATOM 6243 O O . CYS A 1 799 ? 22.094 16.406 -31.172 1 76.06 799 CYS A O 1
ATOM 6245 N N . ILE A 1 800 ? 23.172 17.484 -32.594 1 56.56 800 ILE A N 1
ATOM 6246 C CA . ILE A 1 800 ? 24.016 16.422 -33.125 1 56.56 800 ILE A CA 1
ATOM 6247 C C . ILE A 1 800 ? 25.109 16.078 -32.094 1 56.56 800 ILE A C 1
ATOM 6249 O O . ILE A 1 800 ? 25.781 16.969 -31.578 1 56.56 800 ILE A O 1
ATOM 6253 N N . GLU A 1 801 ? 25.141 14.938 -31.484 1 50.03 801 GLU A N 1
ATOM 6254 C CA . GLU A 1 801 ? 26.297 14.492 -30.703 1 50.03 801 GLU A CA 1
ATOM 6255 C C . GLU A 1 801 ? 27.578 14.641 -31.5 1 50.03 801 GLU A C 1
ATOM 6257 O O . GLU A 1 801 ? 27.688 14.164 -32.625 1 50.03 801 GLU A O 1
ATOM 6262 N N . LYS A 1 802 ? 28.484 15.562 -31.406 1 36.81 802 LYS A N 1
ATOM 6263 C CA . LYS A 1 802 ? 29.875 15.234 -31.734 1 36.81 802 LYS A CA 1
ATOM 6264 C C . LYS A 1 802 ? 30.266 13.883 -31.125 1 36.81 802 LYS A C 1
ATOM 6266 O O . LYS A 1 802 ? 30.25 13.711 -29.906 1 36.81 802 LYS A O 1
ATOM 6271 N N . MET A 1 803 ? 29.859 12.891 -31.672 1 29.45 803 MET A N 1
ATOM 6272 C CA . MET A 1 803 ? 30.453 11.594 -31.375 1 29.45 803 MET A CA 1
ATOM 6273 C C . MET A 1 803 ? 31.953 11.719 -31.141 1 29.45 803 MET A C 1
ATOM 6275 O O . MET A 1 803 ? 32.688 12.195 -32 1 29.45 803 MET A O 1
ATOM 6279 N N . ALA A 1 804 ? 32.5 11.859 -30.062 1 24.77 804 ALA A N 1
ATOM 6280 C CA . ALA A 1 804 ? 33.875 11.359 -29.906 1 24.77 804 ALA A CA 1
ATOM 6281 C C . ALA A 1 804 ? 33.969 9.875 -30.234 1 24.77 804 ALA A C 1
ATOM 6283 O O . ALA A 1 804 ? 33.094 9.094 -29.812 1 24.77 804 ALA A O 1
ATOM 6284 N N . MET B 1 1 ? 36.125 -47.469 -30.25 1 21.44 1 MET B N 1
ATOM 6285 C CA . MET B 1 1 ? 34.844 -47 -29.734 1 21.44 1 MET B CA 1
ATOM 6286 C C . MET B 1 1 ? 35 -45.656 -29.031 1 21.44 1 MET B C 1
ATOM 6288 O O . MET B 1 1 ? 35.844 -45.5 -28.141 1 21.44 1 MET B O 1
ATOM 6292 N N . SER B 1 2 ? 34.719 -44.562 -29.781 1 24.77 2 SER B N 1
ATOM 6293 C CA . SER B 1 2 ? 35.188 -43.188 -29.625 1 24.77 2 SER B CA 1
ATOM 6294 C C . SER B 1 2 ? 34.781 -42.625 -28.266 1 24.77 2 SER B C 1
ATOM 6296 O O . SER B 1 2 ? 33.719 -42.969 -27.734 1 24.77 2 SER B O 1
ATOM 6298 N N . GLU B 1 3 ? 35.688 -42.312 -27.438 1 26.61 3 GLU B N 1
ATOM 6299 C CA . GLU B 1 3 ? 35.625 -41.656 -26.125 1 26.61 3 GLU B CA 1
ATOM 6300 C C . GLU B 1 3 ? 34.625 -40.531 -26.094 1 26.61 3 GLU B C 1
ATOM 6302 O O . GLU B 1 3 ? 34.688 -39.594 -26.891 1 26.61 3 GLU B O 1
ATOM 6307 N N . GLY B 1 4 ? 33.375 -40.906 -25.984 1 27.94 4 GLY B N 1
ATOM 6308 C CA . GLY B 1 4 ? 32.25 -40 -25.922 1 27.94 4 GLY B CA 1
ATOM 6309 C C . GLY B 1 4 ? 32.531 -38.719 -25.172 1 27.94 4 GLY B C 1
ATOM 6310 O O . GLY B 1 4 ? 33.156 -38.75 -24.094 1 27.94 4 GLY B O 1
ATOM 6311 N N . GLU B 1 5 ? 32.875 -37.656 -25.938 1 30.28 5 GLU B N 1
ATOM 6312 C CA . GLU B 1 5 ? 33.062 -36.312 -25.469 1 30.28 5 GLU B CA 1
ATOM 6313 C C . GLU B 1 5 ? 32.219 -36 -24.25 1 30.28 5 GLU B C 1
ATOM 6315 O O . GLU B 1 5 ? 31 -36.219 -24.266 1 30.28 5 GLU B O 1
ATOM 6320 N N . LYS B 1 6 ? 32.75 -35.969 -23.156 1 37.31 6 LYS B N 1
ATOM 6321 C CA . LYS B 1 6 ? 32.188 -35.531 -21.906 1 37.31 6 LYS B CA 1
ATOM 6322 C C . LYS B 1 6 ? 31.266 -34.312 -22.125 1 37.31 6 LYS B C 1
ATOM 6324 O O . LYS B 1 6 ? 31.672 -33.312 -22.703 1 37.31 6 LYS B O 1
ATOM 6329 N N . ARG B 1 7 ? 29.875 -34.438 -22.312 1 39.12 7 ARG B N 1
ATOM 6330 C CA . ARG B 1 7 ? 28.75 -33.5 -22.297 1 39.12 7 ARG B CA 1
ATOM 6331 C C . ARG B 1 7 ? 28.953 -32.438 -21.25 1 39.12 7 ARG B C 1
ATOM 6333 O O . ARG B 1 7 ? 28.516 -32.562 -20.109 1 39.12 7 ARG B O 1
ATOM 6340 N N . THR B 1 8 ? 29.969 -31.719 -21.297 1 37.34 8 THR B N 1
ATOM 6341 C CA . THR B 1 8 ? 30.25 -30.719 -20.281 1 37.34 8 THR B CA 1
ATOM 6342 C C . THR B 1 8 ? 29.25 -29.562 -20.375 1 37.34 8 THR B C 1
ATOM 6344 O O . THR B 1 8 ? 29.078 -28.984 -21.453 1 37.34 8 THR B O 1
ATOM 6347 N N . THR B 1 9 ? 28.25 -29.5 -19.609 1 45.56 9 THR B N 1
ATOM 6348 C CA . THR B 1 9 ? 27.438 -28.312 -19.406 1 45.56 9 THR B CA 1
ATOM 6349 C C . THR B 1 9 ? 28.312 -27.078 -19.266 1 45.56 9 THR B C 1
ATOM 6351 O O . THR B 1 9 ? 29.297 -27.078 -18.547 1 45.56 9 THR B O 1
ATOM 6354 N N . PRO B 1 10 ? 28.219 -26.203 -20.25 1 45.5 10 PRO B N 1
ATOM 6355 C CA . PRO B 1 10 ? 29.062 -25.016 -20.125 1 45.5 10 PRO B CA 1
ATOM 6356 C C . PRO B 1 10 ? 28.984 -24.375 -18.734 1 45.5 10 PRO B C 1
ATOM 6358 O O . PRO B 1 10 ? 27.953 -24.484 -18.062 1 45.5 10 PRO B O 1
ATOM 6361 N N . ALA B 1 11 ? 30.094 -23.969 -18.188 1 48.62 11 ALA B N 1
ATOM 6362 C CA . ALA B 1 11 ? 30.203 -23.25 -16.922 1 48.62 11 ALA B CA 1
ATOM 6363 C C . ALA B 1 11 ? 29.234 -22.078 -16.875 1 48.62 11 ALA B C 1
ATOM 6365 O O . ALA B 1 11 ? 28.922 -21.469 -17.906 1 48.62 11 ALA B O 1
ATOM 6366 N N . PRO B 1 12 ? 28.578 -21.703 -15.75 1 54.94 12 PRO B N 1
ATOM 6367 C CA . PRO B 1 12 ? 27.703 -20.547 -15.586 1 54.94 12 PRO B CA 1
ATOM 6368 C C . PRO B 1 12 ? 28.281 -19.281 -16.203 1 54.94 12 PRO B C 1
ATOM 6370 O O . PRO B 1 12 ? 29.469 -19 -16.078 1 54.94 12 PRO B O 1
ATOM 6373 N N . GLY B 1 13 ? 27.547 -18.5 -17.062 1 51.47 13 GLY B N 1
ATOM 6374 C CA . GLY B 1 13 ? 27.938 -17.219 -17.641 1 51.47 13 GLY B CA 1
ATOM 6375 C C . GLY B 1 13 ? 28.5 -17.344 -19.031 1 51.47 13 GLY B C 1
ATOM 6376 O O . GLY B 1 13 ? 28.844 -16.344 -19.672 1 51.47 13 GLY B O 1
ATOM 6377 N N . LYS B 1 14 ? 28.75 -18.641 -19.516 1 56.88 14 LYS B N 1
ATOM 6378 C CA . LYS B 1 14 ? 29.328 -18.812 -20.828 1 56.88 14 LYS B CA 1
ATOM 6379 C C . LYS B 1 14 ? 28.25 -18.938 -21.906 1 56.88 14 LYS B C 1
ATOM 6381 O O . LYS B 1 14 ? 27.062 -19 -21.594 1 56.88 14 LYS B O 1
ATOM 6386 N N . ASP B 1 15 ? 28.641 -19.047 -23.188 1 59.22 15 ASP B N 1
ATOM 6387 C CA . ASP B 1 15 ? 27.734 -18.984 -24.328 1 59.22 15 ASP B CA 1
ATOM 6388 C C . ASP B 1 15 ? 26.688 -20.094 -24.266 1 59.22 15 ASP B C 1
ATOM 6390 O O . ASP B 1 15 ? 27.047 -21.281 -24.219 1 59.22 15 ASP B O 1
ATOM 6394 N N . PRO B 1 16 ? 25.453 -19.781 -24.047 1 64.25 16 PRO B N 1
ATOM 6395 C CA . PRO B 1 16 ? 24.391 -20.781 -23.938 1 64.25 16 PRO B CA 1
ATOM 6396 C C . PRO B 1 16 ? 24.172 -21.562 -25.219 1 64.25 16 PRO B C 1
ATOM 6398 O O . PRO B 1 16 ? 24.516 -21.094 -26.312 1 64.25 16 PRO B O 1
ATOM 6401 N N . LEU B 1 17 ? 24.016 -22.906 -25.109 1 74.5 17 LEU B N 1
ATOM 6402 C CA . LEU B 1 17 ? 23.625 -23.766 -26.234 1 74.5 17 LEU B CA 1
ATOM 6403 C C . LEU B 1 17 ? 22.438 -23.156 -26.984 1 74.5 17 LEU B C 1
ATOM 6405 O O . LEU B 1 17 ? 21.609 -22.484 -26.391 1 74.5 17 LEU B O 1
ATOM 6409 N N . ASN B 1 18 ? 22.5 -23.234 -28.297 1 80.94 18 ASN B N 1
ATOM 6410 C CA . ASN B 1 18 ? 21.391 -22.812 -29.141 1 80.94 18 ASN B CA 1
ATOM 6411 C C . ASN B 1 18 ? 20.297 -23.891 -29.203 1 80.94 18 ASN B C 1
ATOM 6413 O O . ASN B 1 18 ? 20.469 -24.891 -29.906 1 80.94 18 ASN B O 1
ATOM 6417 N N . PHE B 1 19 ? 19.234 -23.719 -28.625 1 87.25 19 PHE B N 1
ATOM 6418 C CA . PHE B 1 19 ? 18.203 -24.734 -28.531 1 87.25 19 PHE B CA 1
ATOM 6419 C C . PHE B 1 19 ? 17.25 -24.656 -29.703 1 87.25 19 PHE B C 1
ATOM 6421 O O . PHE B 1 19 ? 16.188 -25.297 -29.703 1 87.25 19 PHE B O 1
ATOM 6428 N N . LYS B 1 20 ? 17.531 -23.922 -30.719 1 86.38 20 LYS B N 1
ATOM 6429 C CA . LYS B 1 20 ? 16.859 -23.984 -32 1 86.38 20 LYS B CA 1
ATOM 6430 C C . LYS B 1 20 ? 17.297 -25.219 -32.812 1 86.38 20 LYS B C 1
ATOM 6432 O O . LYS B 1 20 ? 16.625 -25.641 -33.75 1 86.38 20 LYS B O 1
ATOM 6437 N N . ASP B 1 21 ? 18.438 -25.672 -32.344 1 87.5 21 ASP B N 1
ATOM 6438 C CA . ASP B 1 21 ? 19 -26.875 -32.938 1 87.5 21 ASP B CA 1
ATOM 6439 C C . ASP B 1 21 ? 18.562 -28.125 -32.188 1 87.5 21 ASP B C 1
ATOM 6441 O O . ASP B 1 21 ? 18.891 -28.281 -31 1 87.5 21 ASP B O 1
ATOM 6445 N N . GLU B 1 22 ? 17.922 -29 -32.844 1 89.12 22 GLU B N 1
ATOM 6446 C CA . GLU B 1 22 ? 17.375 -30.234 -32.25 1 89.12 22 GLU B CA 1
ATOM 6447 C C . GLU B 1 22 ? 18.469 -31.078 -31.609 1 89.12 22 GLU B C 1
ATOM 6449 O O . GLU B 1 22 ? 18.234 -31.734 -30.594 1 89.12 22 GLU B O 1
ATOM 6454 N N . SER B 1 23 ? 19.672 -31.062 -32.156 1 88 23 SER B N 1
ATOM 6455 C CA . SER B 1 23 ? 20.781 -31.891 -31.656 1 88 23 SER B CA 1
ATOM 6456 C C . SER B 1 23 ? 21.156 -31.484 -30.234 1 88 23 SER B C 1
ATOM 6458 O O . SER B 1 23 ? 21.641 -32.312 -29.453 1 88 23 SER B O 1
ATOM 6460 N N . ASN B 1 24 ? 20.938 -30.25 -29.922 1 88.88 24 ASN B N 1
ATOM 6461 C CA . ASN B 1 24 ? 21.266 -29.781 -28.562 1 88.88 24 ASN B CA 1
ATOM 6462 C C . ASN B 1 24 ? 20.188 -30.219 -27.562 1 88.88 24 ASN B C 1
ATOM 6464 O O . ASN B 1 24 ? 20.484 -30.359 -26.375 1 88.88 24 ASN B O 1
ATOM 6468 N N . ILE B 1 25 ? 19.016 -30.438 -28.031 1 90.5 25 ILE B N 1
ATOM 6469 C CA . ILE B 1 25 ? 17.906 -30.844 -27.172 1 90.5 25 ILE B CA 1
ATOM 6470 C C . ILE B 1 25 ? 18.094 -32.312 -26.766 1 90.5 25 ILE B C 1
ATOM 6472 O O . ILE B 1 25 ? 17.844 -32.656 -25.609 1 90.5 25 ILE B O 1
ATOM 6476 N N . THR B 1 26 ? 18.562 -33.094 -27.625 1 89.38 26 THR B N 1
ATOM 6477 C CA . THR B 1 26 ? 18.656 -34.531 -27.391 1 89.38 26 THR B CA 1
ATOM 6478 C C . THR B 1 26 ? 19.719 -34.844 -26.344 1 89.38 26 THR B C 1
ATOM 6480 O O . THR B 1 26 ? 19.75 -35.938 -25.766 1 89.38 26 THR B O 1
ATOM 6483 N N . ARG B 1 27 ? 20.469 -33.844 -26.031 1 85.81 27 ARG B N 1
ATOM 6484 C CA . ARG B 1 27 ? 21.469 -34 -24.984 1 85.81 27 ARG B CA 1
ATOM 6485 C C . ARG B 1 27 ? 20.828 -34.031 -23.594 1 85.81 27 ARG B C 1
ATOM 6487 O O . ARG B 1 27 ? 21.453 -34.5 -22.641 1 85.81 27 ARG B O 1
ATOM 6494 N N . PHE B 1 28 ? 19.672 -33.625 -23.547 1 89.25 28 PHE B N 1
ATOM 6495 C CA . PHE B 1 28 ? 19.031 -33.469 -22.25 1 89.25 28 PHE B CA 1
ATOM 6496 C C . PHE B 1 28 ? 17.828 -34.375 -22.109 1 89.25 28 PHE B C 1
ATOM 6498 O O . PHE B 1 28 ? 16.969 -34.156 -21.25 1 89.25 28 PHE B O 1
ATOM 6505 N N . VAL B 1 29 ? 17.672 -35.312 -22.969 1 87.81 29 VAL B N 1
ATOM 6506 C CA . VAL B 1 29 ? 16.578 -36.281 -22.906 1 87.81 29 VAL B CA 1
ATOM 6507 C C . VAL B 1 29 ? 17.109 -37.688 -23.188 1 87.81 29 VAL B C 1
ATOM 6509 O O . VAL B 1 29 ? 18.031 -37.844 -23.984 1 87.81 29 VAL B O 1
ATOM 6512 N N . ARG B 1 30 ? 16.531 -38.562 -22.547 1 86.31 30 ARG B N 1
ATOM 6513 C CA . ARG B 1 30 ? 16.922 -39.938 -22.828 1 86.31 30 ARG B CA 1
ATOM 6514 C C . ARG B 1 30 ? 16.609 -40.312 -24.281 1 86.31 30 ARG B C 1
ATOM 6516 O O . ARG B 1 30 ? 15.578 -39.938 -24.812 1 86.31 30 ARG B O 1
ATOM 6523 N N . PRO B 1 31 ? 17.484 -41.031 -24.938 1 81.5 31 PRO B N 1
ATOM 6524 C CA . PRO B 1 31 ? 17.359 -41.281 -26.375 1 81.5 31 PRO B CA 1
ATOM 6525 C C . PRO B 1 31 ? 16.062 -41.969 -26.75 1 81.5 31 PRO B C 1
ATOM 6527 O O . PRO B 1 31 ? 15.469 -41.656 -27.781 1 81.5 31 PRO B O 1
ATOM 6530 N N . ASN B 1 32 ? 15.539 -42.812 -25.984 1 86.44 32 ASN B N 1
ATOM 6531 C CA . ASN B 1 32 ? 14.344 -43.562 -26.359 1 86.44 32 ASN B CA 1
ATOM 6532 C C . ASN B 1 32 ? 13.078 -42.75 -26.109 1 86.44 32 ASN B C 1
ATOM 6534 O O . ASN B 1 32 ? 11.969 -43.25 -26.375 1 86.44 32 ASN B O 1
ATOM 6538 N N . ARG B 1 33 ? 13.25 -41.594 -25.766 1 91.81 33 ARG B N 1
ATOM 6539 C CA . ARG B 1 33 ? 12.062 -40.812 -25.406 1 91.81 33 ARG B CA 1
ATOM 6540 C C . ARG B 1 33 ? 11.828 -39.688 -26.406 1 91.81 33 ARG B C 1
ATOM 6542 O O . ARG B 1 33 ? 10.758 -39.062 -26.406 1 91.81 33 ARG B O 1
ATOM 6549 N N . TRP B 1 34 ? 12.781 -39.375 -27.219 1 93.31 34 TRP B N 1
ATOM 6550 C CA . TRP B 1 34 ? 12.664 -38.25 -28.172 1 93.31 34 TRP B CA 1
ATOM 6551 C C . TRP B 1 34 ? 12.086 -38.75 -29.5 1 93.31 34 TRP B C 1
ATOM 6553 O O . TRP B 1 34 ? 12.586 -39.719 -30.078 1 93.31 34 TRP B O 1
ATOM 6563 N N . LEU B 1 35 ? 11.023 -38.219 -29.891 1 93.62 35 LEU B N 1
ATOM 6564 C CA . LEU B 1 35 ? 10.383 -38.562 -31.156 1 93.62 35 LEU B CA 1
ATOM 6565 C C . LEU B 1 35 ? 10.57 -37.469 -32.188 1 93.62 35 LEU B C 1
ATOM 6567 O O . LEU B 1 35 ? 10.117 -36.312 -31.969 1 93.62 35 LEU B O 1
ATOM 6571 N N . SER B 1 36 ? 11.281 -37.625 -33.219 1 93.25 36 SER B N 1
ATOM 6572 C CA . SER B 1 36 ? 11.484 -36.75 -34.344 1 93.25 36 SER B CA 1
ATOM 6573 C C . SER B 1 36 ? 10.852 -37.312 -35.625 1 93.25 36 SER B C 1
ATOM 6575 O O . SER B 1 36 ? 11.422 -38.219 -36.25 1 93.25 36 SER B O 1
ATOM 6577 N N . LEU B 1 37 ? 9.688 -36.812 -35.938 1 93.25 37 LEU B N 1
ATOM 6578 C CA . LEU B 1 37 ? 8.945 -37.344 -37.094 1 93.25 37 LEU B CA 1
ATOM 6579 C C . LEU B 1 37 ? 8.836 -36.312 -38.219 1 93.25 37 LEU B C 1
ATOM 6581 O O . LEU B 1 37 ? 8.383 -35.188 -37.969 1 93.25 37 LEU B O 1
ATOM 6585 N N . ASP B 1 38 ? 9.305 -36.594 -39.344 1 92.5 38 ASP B N 1
ATOM 6586 C CA . ASP B 1 38 ? 9.156 -35.75 -40.562 1 92.5 38 ASP B CA 1
ATOM 6587 C C . ASP B 1 38 ? 8.305 -36.469 -41.594 1 92.5 38 ASP B C 1
ATOM 6589 O O . ASP B 1 38 ? 8.375 -37.688 -41.75 1 92.5 38 ASP B O 1
ATOM 6593 N N . ILE B 1 39 ? 7.438 -35.812 -42.156 1 90.25 39 ILE B N 1
ATOM 6594 C CA . ILE B 1 39 ? 6.652 -36.344 -43.281 1 90.25 39 ILE B CA 1
ATOM 6595 C C . ILE B 1 39 ? 6.914 -35.5 -44.531 1 90.25 39 ILE B C 1
ATOM 6597 O O . ILE B 1 39 ? 6.68 -34.281 -44.531 1 90.25 39 ILE B O 1
ATOM 6601 N N . ALA B 1 40 ? 7.34 -36.125 -45.656 1 91.69 40 ALA B N 1
ATOM 6602 C CA . ALA B 1 40 ? 7.625 -35.5 -46.938 1 91.69 40 ALA B CA 1
ATOM 6603 C C . ALA B 1 40 ? 8.578 -34.312 -46.781 1 91.69 40 ALA B C 1
ATOM 6605 O O . ALA B 1 40 ? 8.367 -33.25 -47.344 1 91.69 40 ALA B O 1
ATOM 6606 N N . GLY B 1 41 ? 9.57 -34.406 -45.812 1 84.75 41 GLY B N 1
ATOM 6607 C CA . GLY B 1 41 ? 10.602 -33.406 -45.625 1 84.75 41 GLY B CA 1
ATOM 6608 C C . GLY B 1 41 ? 10.164 -32.281 -44.688 1 84.75 41 GLY B C 1
ATOM 6609 O O . GLY B 1 41 ? 10.93 -31.359 -44.438 1 84.75 41 GLY B O 1
ATOM 6610 N N . LYS B 1 42 ? 8.977 -32.375 -44.25 1 89.81 42 LYS B N 1
ATOM 6611 C CA . LYS B 1 42 ? 8.484 -31.328 -43.344 1 89.81 42 LYS B CA 1
ATOM 6612 C C . LYS B 1 42 ? 8.414 -31.859 -41.906 1 89.81 42 LYS B C 1
ATOM 6614 O O . LYS B 1 42 ? 7.93 -32.969 -41.688 1 89.81 42 LYS B O 1
ATOM 6619 N N . PRO B 1 43 ? 8.953 -31.141 -41.031 1 90.69 43 PRO B N 1
ATOM 6620 C CA . PRO B 1 43 ? 8.883 -31.578 -39.625 1 90.69 43 PRO B CA 1
ATOM 6621 C C . PRO B 1 43 ? 7.445 -31.641 -39.094 1 90.69 43 PRO B C 1
ATOM 6623 O O . PRO B 1 43 ? 6.684 -30.688 -39.25 1 90.69 43 PRO B O 1
ATOM 6626 N N . MET B 1 44 ? 7.094 -32.781 -38.531 1 91.06 44 MET B N 1
ATOM 6627 C CA . MET B 1 44 ? 5.73 -32.969 -38.062 1 91.06 44 MET B CA 1
ATOM 6628 C C . MET B 1 44 ? 5.684 -33.031 -36.531 1 91.06 44 MET B C 1
ATOM 6630 O O . MET B 1 44 ? 4.785 -32.469 -35.906 1 91.06 44 MET B O 1
ATOM 6634 N N . LEU B 1 45 ? 6.602 -33.719 -35.938 1 93.94 45 LEU B N 1
ATOM 6635 C CA . LEU B 1 45 ? 6.621 -33.844 -34.5 1 93.94 45 LEU B CA 1
ATOM 6636 C C . LEU B 1 45 ? 8.047 -33.75 -33.969 1 93.94 45 LEU B C 1
ATOM 6638 O O . LEU B 1 45 ? 8.984 -34.281 -34.562 1 93.94 45 LEU B O 1
ATOM 6642 N N . ARG B 1 46 ? 8.328 -33.062 -33.031 1 95 46 ARG B N 1
ATOM 6643 C CA . ARG B 1 46 ? 9.523 -32.969 -32.188 1 95 46 ARG B CA 1
ATOM 6644 C C . ARG B 1 46 ? 9.148 -32.938 -30.719 1 95 46 ARG B C 1
ATOM 6646 O O . ARG B 1 46 ? 9.008 -31.859 -30.141 1 95 46 ARG B O 1
ATOM 6653 N N . ILE B 1 47 ? 8.898 -34.094 -30.094 1 95.5 47 ILE B N 1
ATOM 6654 C CA . ILE B 1 47 ? 8.359 -34.094 -28.734 1 95.5 47 ILE B CA 1
ATOM 6655 C C . ILE B 1 47 ? 9.008 -35.188 -27.922 1 95.5 47 ILE B C 1
ATOM 6657 O O . ILE B 1 47 ? 9.547 -36.156 -28.5 1 95.5 47 ILE B O 1
ATOM 6661 N N . ASN B 1 48 ? 9.125 -35 -26.656 1 96.31 48 ASN B N 1
ATOM 6662 C CA . ASN B 1 48 ? 9.258 -36.094 -25.719 1 96.31 48 ASN B CA 1
ATOM 6663 C C . ASN B 1 48 ? 7.934 -36.844 -25.531 1 96.31 48 ASN B C 1
ATOM 6665 O O . ASN B 1 48 ? 7.043 -36.375 -24.828 1 96.31 48 ASN B O 1
ATOM 6669 N N . TRP B 1 49 ? 7.812 -37.969 -26.062 1 95.06 49 TRP B N 1
ATOM 6670 C CA . TRP B 1 49 ? 6.512 -38.625 -26.203 1 95.06 49 TRP B CA 1
ATOM 6671 C C . TRP B 1 49 ? 6.023 -39.156 -24.859 1 95.06 49 TRP B C 1
ATOM 6673 O O . TRP B 1 49 ? 4.828 -39.406 -24.672 1 95.06 49 TRP B O 1
ATOM 6683 N N . VAL B 1 50 ? 6.879 -39.312 -23.891 1 95.5 50 VAL B N 1
ATOM 6684 C CA . VAL B 1 50 ? 6.453 -39.812 -22.578 1 95.5 50 VAL B CA 1
ATOM 6685 C C . VAL B 1 50 ? 5.742 -38.688 -21.828 1 95.5 50 VAL B C 1
ATOM 6687 O O . VAL B 1 50 ? 4.609 -38.844 -21.375 1 95.5 50 VAL B O 1
ATOM 6690 N N . SER B 1 51 ? 6.445 -37.562 -21.688 1 95.62 51 SER B N 1
ATOM 6691 C CA . SER B 1 51 ? 5.828 -36.438 -20.984 1 95.62 51 SER B CA 1
ATOM 6692 C C . SER B 1 51 ? 4.574 -35.938 -21.688 1 95.62 51 SER B C 1
ATOM 6694 O O . SER B 1 51 ? 3.543 -35.719 -21.062 1 95.62 51 SER B O 1
ATOM 6696 N N . ALA B 1 52 ? 4.633 -35.75 -23.016 1 96.44 52 ALA B N 1
ATOM 6697 C CA . ALA B 1 52 ? 3.486 -35.312 -23.797 1 96.44 52 ALA B CA 1
ATOM 6698 C C . ALA B 1 52 ? 2.342 -36.312 -23.734 1 96.44 52 ALA B C 1
ATOM 6700 O O . ALA B 1 52 ? 1.174 -35.938 -23.641 1 96.44 52 ALA B O 1
ATOM 6701 N N . GLY B 1 53 ? 2.715 -37.562 -23.844 1 96.38 53 GLY B N 1
ATOM 6702 C CA . GLY B 1 53 ? 1.718 -38.594 -23.781 1 96.38 53 GLY B CA 1
ATOM 6703 C C . GLY B 1 53 ? 1.021 -38.688 -22.438 1 96.38 53 GLY B C 1
ATOM 6704 O O . GLY B 1 53 ? -0.199 -38.844 -22.375 1 96.38 53 GLY B O 1
ATOM 6705 N N . LEU B 1 54 ? 1.807 -38.594 -21.391 1 96.25 54 LEU B N 1
ATOM 6706 C CA . LEU B 1 54 ? 1.232 -38.625 -20.062 1 96.25 54 LEU B CA 1
ATOM 6707 C C . LEU B 1 54 ? 0.296 -37.438 -19.828 1 96.25 54 LEU B C 1
ATOM 6709 O O . LEU B 1 54 ? -0.795 -37.625 -19.281 1 96.25 54 LEU B O 1
ATOM 6713 N N . ALA B 1 55 ? 0.731 -36.281 -20.234 1 96.69 55 ALA B N 1
ATOM 6714 C CA . ALA B 1 55 ? -0.115 -35.094 -20.109 1 96.69 55 ALA B CA 1
ATOM 6715 C C . ALA B 1 55 ? -1.396 -35.25 -20.938 1 96.69 55 ALA B C 1
ATOM 6717 O O . ALA B 1 55 ? -2.486 -34.938 -20.453 1 96.69 55 ALA B O 1
ATOM 6718 N N . SER B 1 56 ? -1.25 -35.781 -22.141 1 97.19 56 SER B N 1
ATOM 6719 C CA . SER B 1 56 ? -2.4 -35.969 -23.016 1 97.19 56 SER B CA 1
ATOM 6720 C C . SER B 1 56 ? -3.381 -36.969 -22.422 1 97.19 56 SER B C 1
ATOM 6722 O O . SER B 1 56 ? -4.598 -36.812 -22.547 1 97.19 56 SER B O 1
ATOM 6724 N N . LEU B 1 57 ? -2.838 -37.969 -21.875 1 96.94 57 LEU B N 1
ATOM 6725 C CA . LEU B 1 57 ? -3.682 -39 -21.266 1 96.94 57 LEU B CA 1
ATOM 6726 C C . LEU B 1 57 ? -4.516 -38.406 -20.141 1 96.94 57 LEU B C 1
ATOM 6728 O O . LEU B 1 57 ? -5.707 -38.688 -20.016 1 96.94 57 LEU B O 1
ATOM 6732 N N . VAL B 1 58 ? -3.91 -37.625 -19.359 1 94.56 58 VAL B N 1
ATOM 6733 C CA . VAL B 1 58 ? -4.609 -37.031 -18.234 1 94.56 58 VAL B CA 1
ATOM 6734 C C . VAL B 1 58 ? -5.66 -36.031 -18.766 1 94.56 58 VAL B C 1
ATOM 6736 O O . VAL B 1 58 ? -6.812 -36.062 -18.312 1 94.56 58 VAL B O 1
ATOM 6739 N N . LEU B 1 59 ? -5.316 -35.188 -19.688 1 95.12 59 LEU B N 1
ATOM 6740 C CA . LEU B 1 59 ? -6.188 -34.125 -20.188 1 95.12 59 LEU B CA 1
ATOM 6741 C C . LEU B 1 59 ? -7.352 -34.719 -20.984 1 95.12 59 LEU B C 1
ATOM 6743 O O . LEU B 1 59 ? -8.516 -34.406 -20.719 1 95.12 59 LEU B O 1
ATOM 6747 N N . TRP B 1 60 ? -7.059 -35.594 -21.922 1 95.94 60 TRP B N 1
ATOM 6748 C CA . TRP B 1 60 ? -8.117 -36.156 -22.75 1 95.94 60 TRP B CA 1
ATOM 6749 C C . TRP B 1 60 ? -8.914 -37.188 -21.969 1 95.94 60 TRP B C 1
ATOM 6751 O O . TRP B 1 60 ? -10.125 -37.344 -22.172 1 95.94 60 TRP B O 1
ATOM 6761 N N . GLY B 1 61 ? -8.219 -37.938 -21.094 1 95.06 61 GLY B N 1
ATOM 6762 C CA . GLY B 1 61 ? -8.969 -38.781 -20.188 1 95.06 61 GLY B CA 1
ATOM 6763 C C . GLY B 1 61 ? -10.008 -38.031 -19.391 1 95.06 61 GLY B C 1
ATOM 6764 O O . GLY B 1 61 ? -11.141 -38.469 -19.234 1 95.06 61 GLY B O 1
ATOM 6765 N N . PHE B 1 62 ? -9.609 -36.938 -18.906 1 92.12 62 PHE B N 1
ATOM 6766 C CA . PHE B 1 62 ? -10.516 -36.094 -18.125 1 92.12 62 PHE B CA 1
ATOM 6767 C C . PHE B 1 62 ? -11.641 -35.562 -19 1 92.12 62 PHE B C 1
ATOM 6769 O O . PHE B 1 62 ? -12.797 -35.5 -18.578 1 92.12 62 PHE B O 1
ATOM 6776 N N . VAL B 1 63 ? -11.344 -35.031 -20.219 1 91.56 63 VAL B N 1
ATOM 6777 C CA . VAL B 1 63 ? -12.336 -34.5 -21.156 1 91.56 63 VAL B CA 1
ATOM 6778 C C . VAL B 1 63 ? -13.398 -35.562 -21.422 1 91.56 63 VAL B C 1
ATOM 6780 O O . VAL B 1 63 ? -14.594 -35.281 -21.328 1 91.56 63 VAL B O 1
ATOM 6783 N N . ILE B 1 64 ? -12.938 -36.75 -21.703 1 94.44 64 ILE B N 1
ATOM 6784 C CA . ILE B 1 64 ? -13.852 -37.844 -22.016 1 94.44 64 ILE B CA 1
ATOM 6785 C C . ILE B 1 64 ? -14.703 -38.188 -20.781 1 94.44 64 ILE B C 1
ATOM 6787 O O . ILE B 1 64 ? -15.914 -38.344 -20.891 1 94.44 64 ILE B O 1
ATOM 6791 N N . TRP B 1 65 ? -14.062 -38.188 -19.703 1 92.94 65 TRP B N 1
ATOM 6792 C CA . TRP B 1 65 ? -14.781 -38.5 -18.469 1 92.94 65 TRP B CA 1
ATOM 6793 C C . TRP B 1 65 ? -15.812 -37.438 -18.156 1 92.94 65 TRP B C 1
ATOM 6795 O O . TRP B 1 65 ? -16.969 -37.719 -17.844 1 92.94 65 TRP B O 1
ATOM 6805 N N . ALA B 1 66 ? -15.43 -36.188 -18.188 1 90.81 66 ALA B N 1
ATOM 6806 C CA . ALA B 1 66 ? -16.312 -35.062 -17.859 1 90.81 66 ALA B CA 1
ATOM 6807 C C . ALA B 1 66 ? -17.516 -35.031 -18.797 1 90.81 66 ALA B C 1
ATOM 6809 O O . ALA B 1 66 ? -18.641 -34.812 -18.344 1 90.81 66 ALA B O 1
ATOM 6810 N N . LEU B 1 67 ? -17.344 -35.25 -20.078 1 90.38 67 LEU B N 1
ATOM 6811 C CA . LEU B 1 67 ? -18.438 -35.188 -21.062 1 90.38 67 LEU B CA 1
ATOM 6812 C C . LEU B 1 67 ? -19.359 -36.406 -20.891 1 90.38 67 LEU B C 1
ATOM 6814 O O . LEU B 1 67 ? -20.562 -36.281 -21.109 1 90.38 67 LEU B O 1
ATOM 6818 N N . SER B 1 68 ? -18.797 -37.5 -20.516 1 92.69 68 SER B N 1
ATOM 6819 C CA . SER B 1 68 ? -19.594 -38.719 -20.328 1 92.69 68 SER B CA 1
ATOM 6820 C C . SER B 1 68 ? -20.406 -38.656 -19.047 1 92.69 68 SER B C 1
ATOM 6822 O O . SER B 1 68 ? -21.562 -39.094 -19.016 1 92.69 68 SER B O 1
ATOM 6824 N N . ALA B 1 69 ? -19.797 -38.156 -18.016 1 89.81 69 ALA B N 1
ATOM 6825 C CA . ALA B 1 69 ? -20.453 -38.094 -16.719 1 89.81 69 ALA B CA 1
ATOM 6826 C C . ALA B 1 69 ? -21.453 -36.938 -16.641 1 89.81 69 ALA B C 1
ATOM 6828 O O . ALA B 1 69 ? -22.391 -36.969 -15.844 1 89.81 69 ALA B O 1
ATOM 6829 N N . GLY B 1 70 ? -21.266 -35.969 -17.438 1 83.44 70 GLY B N 1
ATOM 6830 C CA . GLY B 1 70 ? -22.172 -34.812 -17.453 1 83.44 70 GLY B CA 1
ATOM 6831 C C . GLY B 1 70 ? -22.188 -34.062 -16.125 1 83.44 70 GLY B C 1
ATOM 6832 O O . GLY B 1 70 ? -21.141 -33.719 -15.578 1 83.44 70 GLY B O 1
ATOM 6833 N N . VAL B 1 71 ? -23.297 -33.844 -15.57 1 79.75 71 VAL B N 1
ATOM 6834 C CA . VAL B 1 71 ? -23.5 -33 -14.383 1 79.75 71 VAL B CA 1
ATOM 6835 C C . VAL B 1 71 ? -22.922 -33.719 -13.156 1 79.75 71 VAL B C 1
ATOM 6837 O O . VAL B 1 71 ? -22.484 -33.062 -12.203 1 79.75 71 VAL B O 1
ATOM 6840 N N . ASN B 1 72 ? -22.812 -34.969 -13.227 1 82.38 72 ASN B N 1
ATOM 6841 C CA . ASN B 1 72 ? -22.25 -35.719 -12.117 1 82.38 72 ASN B CA 1
ATOM 6842 C C . ASN B 1 72 ? -20.766 -35.469 -11.953 1 82.38 72 ASN B C 1
ATOM 6844 O O . ASN B 1 72 ? -20.219 -35.594 -10.859 1 82.38 72 ASN B O 1
ATOM 6848 N N . ALA B 1 73 ? -20.156 -35.094 -12.992 1 86 73 ALA B N 1
ATOM 6849 C CA . ALA B 1 73 ? -18.734 -34.781 -12.922 1 86 73 ALA B CA 1
ATOM 6850 C C . ALA B 1 73 ? -18.469 -33.594 -12.016 1 86 73 ALA B C 1
ATOM 6852 O O . ALA B 1 73 ? -17.516 -33.594 -11.234 1 86 73 ALA B O 1
ATOM 6853 N N . ALA B 1 74 ? -19.359 -32.656 -12.109 1 84.31 74 ALA B N 1
ATOM 6854 C CA . ALA B 1 74 ? -19.203 -31.469 -11.297 1 84.31 74 ALA B CA 1
ATOM 6855 C C . ALA B 1 74 ? -19.328 -31.781 -9.812 1 84.31 74 ALA B C 1
ATOM 6857 O O . ALA B 1 74 ? -18.594 -31.234 -8.984 1 84.31 74 ALA B O 1
ATOM 6858 N N . THR B 1 75 ? -20.188 -32.625 -9.516 1 81.31 75 THR B N 1
ATOM 6859 C CA . THR B 1 75 ? -20.406 -33.031 -8.133 1 81.31 75 THR B CA 1
ATOM 6860 C C . THR B 1 75 ? -19.172 -33.75 -7.582 1 81.31 75 THR B C 1
ATOM 6862 O O . THR B 1 75 ? -18.766 -33.531 -6.449 1 81.31 75 THR B O 1
ATOM 6865 N N . GLU B 1 76 ? -18.641 -34.562 -8.367 1 82.94 76 GLU B N 1
ATOM 6866 C CA . GLU B 1 76 ? -17.469 -35.312 -7.953 1 82.94 76 GLU B CA 1
ATOM 6867 C C . GLU B 1 76 ? -16.266 -34.406 -7.746 1 82.94 76 GLU B C 1
ATOM 6869 O O . GLU B 1 76 ? -15.555 -34.531 -6.742 1 82.94 76 GLU B O 1
ATOM 6874 N N . VAL B 1 77 ? -16.031 -33.594 -8.68 1 86.12 77 VAL B N 1
ATOM 6875 C CA . VAL B 1 77 ? -14.875 -32.688 -8.617 1 86.12 77 VAL B CA 1
ATOM 6876 C C . VAL B 1 77 ? -15.023 -31.75 -7.434 1 86.12 77 VAL B C 1
ATOM 6878 O O . VAL B 1 77 ? -14.039 -31.406 -6.773 1 86.12 77 VAL B O 1
ATOM 6881 N N . LYS B 1 78 ? -16.234 -31.312 -7.156 1 84.06 78 LYS B N 1
ATOM 6882 C CA . LYS B 1 78 ? -16.469 -30.453 -5.996 1 84.06 78 LYS B CA 1
ATOM 6883 C C . LYS B 1 78 ? -16.188 -31.203 -4.695 1 84.06 78 LYS B C 1
ATOM 6885 O O . LYS B 1 78 ? -15.727 -30.594 -3.721 1 84.06 78 LYS B O 1
ATOM 6890 N N . GLY B 1 79 ? -16.422 -32.469 -4.754 1 81.81 79 GLY B N 1
ATOM 6891 C CA . GLY B 1 79 ? -16.047 -33.312 -3.619 1 81.81 79 GLY B CA 1
ATOM 6892 C C . GLY B 1 79 ? -14.539 -33.344 -3.383 1 81.81 79 GLY B C 1
ATOM 6893 O O . GLY B 1 79 ? -14.086 -33.281 -2.238 1 81.81 79 GLY B O 1
ATOM 6894 N N . TRP B 1 80 ? -13.82 -33.438 -4.508 1 84.81 80 TRP B N 1
ATOM 6895 C CA . TRP B 1 80 ? -12.367 -33.406 -4.402 1 84.81 80 TRP B CA 1
ATOM 6896 C C . TRP B 1 80 ? -11.883 -32.062 -3.852 1 84.81 80 TRP B C 1
ATOM 6898 O O . TRP B 1 80 ? -10.984 -32.031 -3.008 1 84.81 80 TRP B O 1
ATOM 6908 N N . GLN B 1 81 ? -12.484 -31.016 -4.312 1 86.5 81 GLN B N 1
ATOM 6909 C CA . GLN B 1 81 ? -12.133 -29.688 -3.842 1 86.5 81 GLN B CA 1
ATOM 6910 C C . GLN B 1 81 ? -12.383 -29.547 -2.342 1 86.5 81 GLN B C 1
ATOM 6912 O O . GLN B 1 81 ? -11.539 -29.031 -1.611 1 86.5 81 GLN B O 1
ATOM 6917 N N . ALA B 1 82 ? -13.516 -29.969 -1.895 1 82.56 82 ALA B N 1
ATOM 6918 C CA . ALA B 1 82 ? -13.875 -29.875 -0.483 1 82.56 82 ALA B CA 1
ATOM 6919 C C . ALA B 1 82 ? -12.914 -30.672 0.388 1 82.56 82 ALA B C 1
ATOM 6921 O O . ALA B 1 82 ? -12.562 -30.234 1.491 1 82.56 82 ALA B O 1
ATOM 6922 N N . TRP B 1 83 ? -12.531 -31.797 -0.146 1 84 83 TRP B N 1
ATOM 6923 C CA . TRP B 1 83 ? -11.578 -32.625 0.581 1 84 83 TRP B CA 1
ATOM 6924 C C . TRP B 1 83 ? -10.242 -31.906 0.756 1 84 83 TRP B C 1
ATOM 6926 O O . TRP B 1 83 ? -9.633 -31.969 1.826 1 84 83 TRP B O 1
ATOM 6936 N N . ILE B 1 84 ? -9.82 -31.281 -0.228 1 87.25 84 ILE B N 1
ATOM 6937 C CA . ILE B 1 84 ? -8.562 -30.547 -0.175 1 87.25 84 ILE B CA 1
ATOM 6938 C C . ILE B 1 84 ? -8.695 -29.391 0.818 1 87.25 84 ILE B C 1
ATOM 6940 O O . ILE B 1 84 ? -7.805 -29.172 1.646 1 87.25 84 ILE B O 1
ATOM 6944 N N . THR B 1 85 ? -9.805 -28.703 0.788 1 85.31 85 THR B N 1
ATOM 6945 C CA . THR B 1 85 ? -10.008 -27.547 1.659 1 85.31 85 THR B CA 1
ATOM 6946 C C . THR B 1 85 ? -10.023 -27.969 3.125 1 85.31 85 THR B C 1
ATOM 6948 O O . THR B 1 85 ? -9.391 -27.344 3.969 1 85.31 85 THR B O 1
ATOM 6951 N N . VAL B 1 86 ? -10.664 -29.062 3.432 1 80.88 86 VAL B N 1
ATOM 6952 C CA . VAL B 1 86 ? -10.844 -29.5 4.812 1 80.88 86 VAL B CA 1
ATOM 6953 C C . VAL B 1 86 ? -9.523 -30 5.375 1 80.88 86 VAL B C 1
ATOM 6955 O O . VAL B 1 86 ? -9.203 -29.766 6.539 1 80.88 86 VAL B O 1
ATOM 6958 N N . ASN B 1 87 ? -8.695 -30.578 4.465 1 83.25 87 ASN B N 1
ATOM 6959 C CA . ASN B 1 87 ? -7.543 -31.281 5.004 1 83.25 87 ASN B CA 1
ATOM 6960 C C . ASN B 1 87 ? -6.25 -30.516 4.785 1 83.25 87 ASN B C 1
ATOM 6962 O O . ASN B 1 87 ? -5.27 -30.719 5.504 1 83.25 87 ASN B O 1
ATOM 6966 N N . TRP B 1 88 ? -6.281 -29.656 3.787 1 89.38 88 TRP B N 1
ATOM 6967 C CA . TRP B 1 88 ? -4.965 -29.172 3.363 1 89.38 88 TRP B CA 1
ATOM 6968 C C . TRP B 1 88 ? -4.93 -27.656 3.291 1 89.38 88 TRP B C 1
ATOM 6970 O O . TRP B 1 88 ? -3.994 -27.078 2.732 1 89.38 88 TRP B O 1
ATOM 6980 N N . THR B 1 89 ? -5.863 -26.984 3.875 1 90.19 89 THR B N 1
ATOM 6981 C CA . THR B 1 89 ? -5.852 -25.531 3.934 1 90.19 89 THR B CA 1
ATOM 6982 C C . THR B 1 89 ? -4.559 -25.016 4.574 1 90.19 89 THR B C 1
ATOM 6984 O O . THR B 1 89 ? -3.969 -24.047 4.105 1 90.19 89 THR B O 1
ATOM 6987 N N . TRP B 1 90 ? -4.07 -25.719 5.609 1 91.5 90 TRP B N 1
ATOM 6988 C CA . TRP B 1 90 ? -2.865 -25.297 6.312 1 91.5 90 TRP B CA 1
ATOM 6989 C C . TRP B 1 90 ? -1.662 -25.297 5.375 1 91.5 90 TRP B C 1
ATOM 6991 O O . TRP B 1 90 ? -0.809 -24.406 5.449 1 91.5 90 TRP B O 1
ATOM 7001 N N . LEU B 1 91 ? -1.604 -26.234 4.48 1 91.44 91 LEU B N 1
ATOM 7002 C CA . LEU B 1 91 ? -0.473 -26.344 3.566 1 91.44 91 LEU B CA 1
ATOM 7003 C C . LEU B 1 91 ? -0.498 -25.219 2.535 1 91.44 91 LEU B C 1
ATOM 7005 O O . LEU B 1 91 ? 0.536 -24.609 2.246 1 91.44 91 LEU B O 1
ATOM 7009 N N . TYR B 1 92 ? -1.683 -24.984 1.963 1 92.88 92 TYR B N 1
ATOM 7010 C CA . TYR B 1 92 ? -1.825 -23.922 0.983 1 92.88 92 TYR B CA 1
ATOM 7011 C C . TYR B 1 92 ? -1.423 -22.578 1.581 1 92.88 92 TYR B C 1
ATOM 7013 O O . TYR B 1 92 ? -0.678 -21.812 0.961 1 92.88 92 TYR B O 1
ATOM 7021 N N . ILE B 1 93 ? -1.873 -22.312 2.832 1 93.69 93 ILE B N 1
ATOM 7022 C CA . ILE B 1 93 ? -1.661 -21.016 3.467 1 93.69 93 ILE B CA 1
ATOM 7023 C C . ILE B 1 93 ? -0.198 -20.875 3.879 1 93.69 93 ILE B C 1
ATOM 7025 O O . ILE B 1 93 ? 0.446 -19.875 3.574 1 93.69 93 ILE B O 1
ATOM 7029 N N . LEU B 1 94 ? 0.336 -21.891 4.492 1 92.56 94 LEU B N 1
ATOM 7030 C CA . LEU B 1 94 ? 1.708 -21.844 4.984 1 92.56 94 LEU B CA 1
ATOM 7031 C C . LEU B 1 94 ? 2.693 -21.672 3.832 1 92.56 94 LEU B C 1
ATOM 7033 O O . LEU B 1 94 ? 3.611 -20.844 3.914 1 92.56 94 LEU B O 1
ATOM 7037 N N . THR B 1 95 ? 2.498 -22.391 2.771 1 94.31 95 THR B N 1
ATOM 7038 C CA . THR B 1 95 ? 3.463 -22.375 1.677 1 94.31 95 THR B CA 1
ATOM 7039 C C . THR B 1 95 ? 3.463 -21.016 0.979 1 94.31 95 THR B C 1
ATOM 7041 O O . THR B 1 95 ? 4.523 -20.5 0.617 1 94.31 95 THR B O 1
ATOM 7044 N N . GLN B 1 96 ? 2.273 -20.469 0.79 1 95.06 96 GLN B N 1
ATOM 7045 C CA . GLN B 1 96 ? 2.189 -19.156 0.157 1 95.06 96 GLN B CA 1
ATOM 7046 C C . GLN B 1 96 ? 3.018 -18.125 0.917 1 95.06 96 GLN B C 1
ATOM 7048 O O . GLN B 1 96 ? 3.732 -17.328 0.309 1 95.06 96 GLN B O 1
ATOM 7053 N N . ASP B 1 97 ? 2.902 -18.141 2.219 1 94.62 97 ASP B N 1
ATOM 7054 C CA . ASP B 1 97 ? 3.598 -17.156 3.049 1 94.62 97 ASP B CA 1
ATOM 7055 C C . ASP B 1 97 ? 5.098 -17.453 3.094 1 94.62 97 ASP B C 1
ATOM 7057 O O . ASP B 1 97 ? 5.91 -16.516 3.102 1 94.62 97 ASP B O 1
ATOM 7061 N N . VAL B 1 98 ? 5.461 -18.719 3.098 1 93.19 98 VAL B N 1
ATOM 7062 C CA . VAL B 1 98 ? 6.871 -19.078 3.111 1 93.19 98 VAL B CA 1
ATOM 7063 C C . VAL B 1 98 ? 7.523 -18.688 1.789 1 93.19 98 VAL B C 1
ATOM 7065 O O . VAL B 1 98 ? 8.641 -18.156 1.771 1 93.19 98 VAL B O 1
ATOM 7068 N N . TRP B 1 99 ? 6.84 -18.969 0.662 1 97.44 99 TRP B N 1
ATOM 7069 C CA . TRP B 1 99 ? 7.352 -18.578 -0.645 1 97.44 99 TRP B CA 1
ATOM 7070 C C . TRP B 1 99 ? 7.551 -17.062 -0.711 1 97.44 99 TRP B C 1
ATOM 7072 O O . TRP B 1 99 ? 8.539 -16.578 -1.275 1 97.44 99 TRP B O 1
ATOM 7082 N N . PHE B 1 100 ? 6.617 -16.297 -0.109 1 96.44 100 PHE B N 1
ATOM 7083 C CA . PHE B 1 100 ? 6.707 -14.844 -0.087 1 96.44 100 PHE B CA 1
ATOM 7084 C C . PHE B 1 100 ? 7.949 -14.391 0.668 1 96.44 100 PHE B C 1
ATOM 7086 O O . PHE B 1 100 ? 8.703 -13.547 0.178 1 96.44 100 PHE B O 1
ATOM 7093 N N . ILE B 1 101 ? 8.141 -14.883 1.819 1 94.38 101 ILE B N 1
ATOM 7094 C CA . ILE B 1 101 ? 9.281 -14.523 2.652 1 94.38 101 ILE B CA 1
ATOM 7095 C C . ILE B 1 101 ? 10.578 -14.867 1.923 1 94.38 101 ILE B C 1
ATOM 7097 O O . ILE B 1 101 ? 11.539 -14.086 1.946 1 94.38 101 ILE B O 1
ATOM 7101 N N . PHE B 1 102 ? 10.578 -15.977 1.233 1 96 102 PHE B N 1
ATOM 7102 C CA . PHE B 1 102 ? 11.75 -16.422 0.495 1 96 102 PHE B CA 1
ATOM 7103 C C . PHE B 1 102 ? 12.094 -15.453 -0.627 1 96 102 PHE B C 1
ATOM 7105 O O . PHE B 1 102 ? 13.242 -15.039 -0.775 1 96 102 PHE B O 1
ATOM 7112 N N . ILE B 1 103 ? 11.109 -15.055 -1.396 1 96.81 103 ILE B N 1
ATOM 7113 C CA . ILE B 1 103 ? 11.312 -14.164 -2.535 1 96.81 103 ILE B CA 1
ATOM 7114 C C . ILE B 1 103 ? 11.773 -12.797 -2.045 1 96.81 103 ILE B C 1
ATOM 7116 O O . ILE B 1 103 ? 12.688 -12.203 -2.617 1 96.81 103 ILE B O 1
ATOM 7120 N N . ILE B 1 104 ? 11.18 -12.25 -0.98 1 94.62 104 ILE B N 1
ATOM 7121 C CA . ILE B 1 104 ? 11.57 -10.961 -0.436 1 94.62 104 ILE B CA 1
ATOM 7122 C C . ILE B 1 104 ? 12.984 -11.039 0.132 1 94.62 104 ILE B C 1
ATOM 7124 O O . ILE B 1 104 ? 13.758 -10.094 0.019 1 94.62 104 ILE B O 1
ATOM 7128 N N . TYR B 1 105 ? 13.273 -12.156 0.771 1 93.94 105 TYR B N 1
ATOM 7129 C CA . TYR B 1 105 ? 14.609 -12.367 1.307 1 93.94 105 TYR B CA 1
ATOM 7130 C C . TYR B 1 105 ? 15.664 -12.234 0.213 1 93.94 105 TYR B C 1
ATOM 7132 O O . TYR B 1 105 ? 16.719 -11.633 0.431 1 93.94 105 TYR B O 1
ATOM 7140 N N . LEU B 1 106 ? 15.414 -12.742 -0.958 1 94.44 106 LEU B N 1
ATOM 7141 C CA . LEU B 1 106 ? 16.359 -12.688 -2.07 1 94.44 106 LEU B CA 1
ATOM 7142 C C . LEU B 1 106 ? 16.672 -11.242 -2.441 1 94.44 106 LEU B C 1
ATOM 7144 O O . LEU B 1 106 ? 17.797 -10.938 -2.857 1 94.44 106 LEU B O 1
ATOM 7148 N N . LEU B 1 107 ? 15.742 -10.281 -2.25 1 92.25 107 LEU B N 1
ATOM 7149 C CA . LEU B 1 107 ? 15.914 -8.875 -2.594 1 92.25 107 LEU B CA 1
ATOM 7150 C C . LEU B 1 107 ? 16.953 -8.219 -1.686 1 92.25 107 LEU B C 1
ATOM 7152 O O . LEU B 1 107 ? 17.531 -7.191 -2.041 1 92.25 107 LEU B O 1
ATOM 7156 N N . PHE B 1 108 ? 17.125 -8.781 -0.56 1 89.75 108 PHE B N 1
ATOM 7157 C CA . PHE B 1 108 ? 18.031 -8.172 0.406 1 89.75 108 PHE B CA 1
ATOM 7158 C C . PHE B 1 108 ? 19.375 -8.914 0.443 1 89.75 108 PHE B C 1
ATOM 7160 O O . PHE B 1 108 ? 20.188 -8.688 1.336 1 89.75 108 PHE B O 1
ATOM 7167 N N . THR B 1 109 ? 19.594 -9.805 -0.521 1 90.5 109 THR B N 1
ATOM 7168 C CA . THR B 1 109 ? 20.844 -10.531 -0.633 1 90.5 109 THR B CA 1
ATOM 7169 C C . THR B 1 109 ? 21.594 -10.125 -1.895 1 90.5 109 THR B C 1
ATOM 7171 O O . THR B 1 109 ? 21.078 -9.359 -2.711 1 90.5 109 THR B O 1
ATOM 7174 N N . LYS B 1 110 ? 22.781 -10.656 -2.039 1 90.75 110 LYS B N 1
ATOM 7175 C CA . LYS B 1 110 ? 23.609 -10.375 -3.211 1 90.75 110 LYS B CA 1
ATOM 7176 C C . LYS B 1 110 ? 23.031 -11.039 -4.461 1 90.75 110 LYS B C 1
ATOM 7178 O O . LYS B 1 110 ? 23.375 -10.664 -5.582 1 90.75 110 LYS B O 1
ATOM 7183 N N . PHE B 1 111 ? 22.188 -11.977 -4.266 1 93.62 111 PHE B N 1
ATOM 7184 C CA . PHE B 1 111 ? 21.656 -12.758 -5.383 1 93.62 111 PHE B CA 1
ATOM 7185 C C . PHE B 1 111 ? 20.719 -11.914 -6.234 1 93.62 111 PHE B C 1
ATOM 7187 O O . PHE B 1 111 ? 20.391 -12.297 -7.359 1 93.62 111 PHE B O 1
ATOM 7194 N N . LYS B 1 112 ? 20.25 -10.789 -5.68 1 93.94 112 LYS B N 1
ATOM 7195 C CA . LYS B 1 112 ? 19.391 -9.898 -6.465 1 93.94 112 LYS B CA 1
ATOM 7196 C C . LYS B 1 112 ? 20.109 -9.406 -7.715 1 93.94 112 LYS B C 1
ATOM 7198 O O . LYS B 1 112 ? 19.469 -9.016 -8.695 1 93.94 112 LYS B O 1
ATOM 7203 N N . ASP B 1 113 ? 21.422 -9.508 -7.688 1 92.75 113 ASP B N 1
ATOM 7204 C CA . ASP B 1 113 ? 22.219 -8.945 -8.773 1 92.75 113 ASP B CA 1
ATOM 7205 C C . ASP B 1 113 ? 22.594 -10.016 -9.789 1 92.75 113 ASP B C 1
ATOM 7207 O O . ASP B 1 113 ? 23.234 -9.711 -10.805 1 92.75 113 ASP B O 1
ATOM 7211 N N . VAL B 1 114 ? 22.156 -11.266 -9.602 1 93.38 114 VAL B N 1
ATOM 7212 C CA . VAL B 1 114 ? 22.453 -12.344 -10.539 1 93.38 114 VAL B CA 1
ATOM 7213 C C . VAL B 1 114 ? 21.719 -12.086 -11.859 1 93.38 114 VAL B C 1
ATOM 7215 O O . VAL B 1 114 ? 20.5 -11.906 -11.875 1 93.38 114 VAL B O 1
ATOM 7218 N N . LYS B 1 115 ? 22.469 -12.07 -12.938 1 94.69 115 LYS B N 1
ATOM 7219 C CA . LYS B 1 115 ? 21.922 -11.805 -14.266 1 94.69 115 LYS B CA 1
ATOM 7220 C C . LYS B 1 115 ? 21.344 -13.078 -14.883 1 94.69 115 LYS B C 1
ATOM 7222 O O . LYS B 1 115 ? 21.953 -14.148 -14.789 1 94.69 115 LYS B O 1
ATOM 7227 N N . LEU B 1 116 ? 20.188 -12.969 -15.484 1 95.31 116 LEU B N 1
ATOM 7228 C CA . LEU B 1 116 ? 19.594 -14.086 -16.219 1 95.31 116 LEU B CA 1
ATOM 7229 C C . LEU B 1 116 ? 20.156 -14.164 -17.641 1 95.31 116 LEU B C 1
ATOM 7231 O O . LEU B 1 116 ? 19.469 -13.797 -18.594 1 95.31 116 LEU B O 1
ATOM 7235 N N . GLY B 1 117 ? 21.172 -14.609 -17.75 1 92.62 117 GLY B N 1
ATOM 7236 C CA . GLY B 1 117 ? 21.953 -14.664 -18.969 1 92.62 117 GLY B CA 1
ATOM 7237 C C . GLY B 1 117 ? 23.422 -14.359 -18.734 1 92.62 117 GLY B C 1
ATOM 7238 O O . GLY B 1 117 ? 23.969 -14.695 -17.672 1 92.62 117 GLY B O 1
ATOM 7239 N N . ARG B 1 118 ? 24.125 -13.797 -19.734 1 88.62 118 ARG B N 1
ATOM 7240 C CA . ARG B 1 118 ? 25.516 -13.383 -19.609 1 88.62 118 ARG B CA 1
ATOM 7241 C C . ARG B 1 118 ? 25.641 -12.094 -18.797 1 88.62 118 ARG B C 1
ATOM 7243 O O . ARG B 1 118 ? 24.688 -11.305 -18.75 1 88.62 118 ARG B O 1
ATOM 7250 N N . ASP B 1 119 ? 26.719 -11.938 -18.297 1 85.5 119 ASP B N 1
ATOM 7251 C CA . ASP B 1 119 ? 26.922 -10.789 -17.422 1 85.5 119 ASP B CA 1
ATOM 7252 C C . ASP B 1 119 ? 26.656 -9.477 -18.172 1 85.5 119 ASP B C 1
ATOM 7254 O O . ASP B 1 119 ? 26.203 -8.5 -17.562 1 85.5 119 ASP B O 1
ATOM 7258 N N . ASP B 1 120 ? 26.891 -9.422 -19.406 1 86.44 120 ASP B N 1
ATOM 7259 C CA . ASP B 1 120 ? 26.766 -8.18 -20.156 1 86.44 120 ASP B CA 1
ATOM 7260 C C . ASP B 1 120 ? 25.547 -8.203 -21.078 1 86.44 120 ASP B C 1
ATOM 7262 O O . ASP B 1 120 ? 25.375 -7.324 -21.922 1 86.44 120 ASP B O 1
ATOM 7266 N N . GLU B 1 121 ? 24.797 -9.18 -20.891 1 89.94 121 GLU B N 1
ATOM 7267 C CA . GLU B 1 121 ? 23.641 -9.328 -21.766 1 89.94 121 GLU B CA 1
ATOM 7268 C C . GLU B 1 121 ? 22.562 -8.289 -21.438 1 89.94 121 GLU B C 1
ATOM 7270 O O . GLU B 1 121 ? 22.312 -8.008 -20.266 1 89.94 121 GLU B O 1
ATOM 7275 N N . GLU B 1 122 ? 22.016 -7.609 -22.484 1 89.31 122 GLU B N 1
ATOM 7276 C CA . GLU B 1 122 ? 20.953 -6.617 -22.312 1 89.31 122 GLU B CA 1
ATOM 7277 C C . GLU B 1 122 ? 19.578 -7.27 -22.359 1 89.31 122 GLU B C 1
ATOM 7279 O O . GLU B 1 122 ? 19.406 -8.352 -22.922 1 89.31 122 GLU B O 1
ATOM 7284 N N . PRO B 1 123 ? 18.625 -6.621 -21.75 1 91.44 123 PRO B N 1
ATOM 7285 C CA . PRO B 1 123 ? 17.266 -7.184 -21.781 1 91.44 123 PRO B CA 1
ATOM 7286 C C . PRO B 1 123 ? 16.75 -7.383 -23.203 1 91.44 123 PRO B C 1
ATOM 7288 O O . PRO B 1 123 ? 16.953 -6.527 -24.062 1 91.44 123 PRO B O 1
ATOM 7291 N N . ALA B 1 124 ? 16.094 -8.508 -23.344 1 87.56 124 ALA B N 1
ATOM 7292 C CA . ALA B 1 124 ? 15.609 -8.898 -24.656 1 87.56 124 ALA B CA 1
ATOM 7293 C C . ALA B 1 124 ? 14.453 -8.008 -2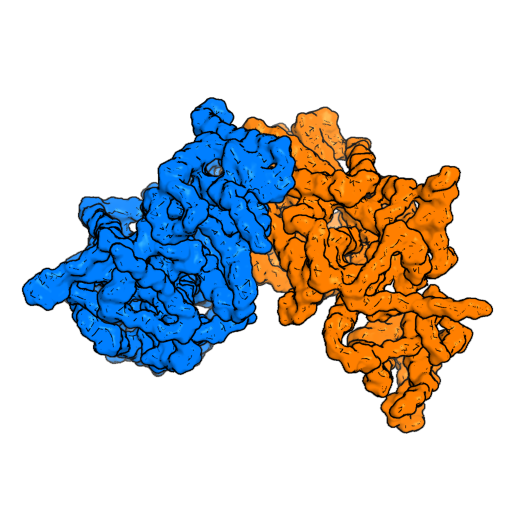5.109 1 87.56 124 ALA B C 1
ATOM 7295 O O . ALA B 1 124 ? 14.195 -7.875 -26.297 1 87.56 124 ALA B O 1
ATOM 7296 N N . PHE B 1 125 ? 13.68 -7.48 -24.203 1 86.81 125 PHE B N 1
ATOM 7297 C CA . PHE B 1 125 ? 12.516 -6.648 -24.469 1 86.81 125 PHE B CA 1
ATOM 7298 C C . PHE B 1 125 ? 12.586 -5.344 -23.688 1 86.81 125 PHE B C 1
ATOM 7300 O O . PHE B 1 125 ? 13.172 -5.293 -22.609 1 86.81 125 PHE B O 1
ATOM 7307 N N . SER B 1 126 ? 11.906 -4.312 -24.281 1 85.56 126 SER B N 1
ATOM 7308 C CA . SER B 1 126 ? 11.797 -3.064 -23.547 1 85.56 126 SER B CA 1
ATOM 7309 C C . SER B 1 126 ? 10.922 -3.234 -22.297 1 85.56 126 SER B C 1
ATOM 7311 O O . SER B 1 126 ? 10.164 -4.199 -22.203 1 85.56 126 SER B O 1
ATOM 7313 N N . ASP B 1 127 ? 11.062 -2.334 -21.359 1 86.94 127 ASP B N 1
ATOM 7314 C CA . ASP B 1 127 ? 10.305 -2.428 -20.109 1 86.94 127 ASP B CA 1
ATOM 7315 C C . ASP B 1 127 ? 8.797 -2.416 -20.391 1 86.94 127 ASP B C 1
ATOM 7317 O O . ASP B 1 127 ? 8.047 -3.166 -19.766 1 86.94 127 ASP B O 1
ATOM 7321 N N . TYR B 1 128 ? 8.367 -1.611 -21.281 1 84.19 128 TYR B N 1
ATOM 7322 C CA . TYR B 1 128 ? 6.941 -1.528 -21.594 1 84.19 128 TYR B CA 1
ATOM 7323 C C . TYR B 1 128 ? 6.445 -2.812 -22.234 1 84.19 128 TYR B C 1
ATOM 7325 O O . TYR B 1 128 ? 5.387 -3.33 -21.891 1 84.19 128 TYR B O 1
ATOM 7333 N N . GLU B 1 129 ? 7.219 -3.281 -23.219 1 86.12 129 GLU B N 1
ATOM 7334 C CA . GLU B 1 129 ? 6.855 -4.531 -23.875 1 86.12 129 GLU B CA 1
ATOM 7335 C C . GLU B 1 129 ? 6.848 -5.695 -22.891 1 86.12 129 GLU B C 1
ATOM 7337 O O . GLU B 1 129 ? 5.918 -6.508 -22.891 1 86.12 129 GLU B O 1
ATOM 7342 N N . TRP B 1 130 ? 7.895 -5.703 -22.109 1 92.38 130 TRP B N 1
ATOM 7343 C CA . TRP B 1 130 ? 8.047 -6.754 -21.109 1 92.38 130 TRP B CA 1
ATOM 7344 C C . TRP B 1 130 ? 6.867 -6.75 -20.141 1 92.38 130 TRP B C 1
ATOM 7346 O O . TRP B 1 130 ? 6.246 -7.789 -19.906 1 92.38 130 TRP B O 1
ATOM 7356 N N . PHE B 1 131 ? 6.484 -5.582 -19.672 1 92.62 131 PHE B N 1
ATOM 7357 C CA . PHE B 1 131 ? 5.402 -5.469 -18.688 1 92.62 131 PHE B CA 1
ATOM 7358 C C . PHE B 1 131 ? 4.059 -5.77 -19.344 1 92.62 131 PHE B C 1
ATOM 7360 O O . PHE B 1 131 ? 3.197 -6.406 -18.734 1 92.62 131 PHE B O 1
ATOM 7367 N N . SER B 1 132 ? 3.834 -5.32 -20.531 1 89.88 132 SER B N 1
ATOM 7368 C CA . SER B 1 132 ? 2.586 -5.59 -21.234 1 89.88 132 SER B CA 1
ATOM 7369 C C . SER B 1 132 ? 2.375 -7.09 -21.438 1 89.88 132 SER B C 1
ATOM 7371 O O . SER B 1 132 ? 1.271 -7.598 -21.234 1 89.88 132 SER B O 1
ATOM 7373 N N . MET B 1 133 ? 3.428 -7.773 -21.797 1 89.69 133 MET B N 1
ATOM 7374 C CA . MET B 1 133 ? 3.34 -9.211 -22.031 1 89.69 133 MET B CA 1
ATOM 7375 C C . MET B 1 133 ? 3.078 -9.969 -20.734 1 89.69 133 MET B C 1
ATOM 7377 O O . MET B 1 133 ? 2.203 -10.836 -20.688 1 89.69 133 MET B O 1
ATOM 7381 N N . LEU B 1 134 ? 3.844 -9.547 -19.75 1 92.25 134 LEU B N 1
ATOM 7382 C CA . LEU B 1 134 ? 3.711 -10.305 -18.516 1 92.25 134 LEU B CA 1
ATOM 7383 C C . LEU B 1 134 ? 2.354 -10.055 -17.859 1 92.25 134 LEU B C 1
ATOM 7385 O O . LEU B 1 134 ? 1.748 -10.969 -17.312 1 92.25 134 LEU B O 1
ATOM 7389 N N . PHE B 1 135 ? 1.854 -8.82 -17.922 1 90.44 135 PHE B N 1
ATOM 7390 C CA . PHE B 1 135 ? 0.58 -8.516 -17.281 1 90.44 135 PHE B CA 1
ATOM 7391 C C . PHE B 1 135 ? -0.58 -9.109 -18.062 1 90.44 135 PHE B C 1
ATOM 7393 O O . PHE B 1 135 ? -1.528 -9.641 -17.484 1 90.44 135 PHE B O 1
ATOM 7400 N N . ALA B 1 136 ? -0.534 -9.023 -19.359 1 87.94 136 ALA B N 1
ATOM 7401 C CA . ALA B 1 136 ? -1.59 -9.594 -20.188 1 87.94 136 ALA B CA 1
ATOM 7402 C C . ALA B 1 136 ? -1.666 -11.109 -20.016 1 87.94 136 ALA B C 1
ATOM 7404 O O . ALA B 1 136 ? -2.756 -11.688 -20.016 1 87.94 136 ALA B O 1
ATOM 7405 N N . CYS B 1 137 ? -0.578 -11.648 -19.844 1 86.81 137 CYS B N 1
ATOM 7406 C CA . CYS B 1 137 ? -0.509 -13.094 -19.672 1 86.81 137 CYS B CA 1
ATOM 7407 C C . CYS B 1 137 ? -0.946 -13.492 -18.266 1 86.81 137 CYS B C 1
ATOM 7409 O O . CYS B 1 137 ? -1.67 -14.477 -18.094 1 86.81 137 CYS B O 1
ATOM 7411 N N . GLY B 1 138 ? -0.585 -12.711 -17.328 1 86.94 138 GLY B N 1
ATOM 7412 C CA . GLY B 1 138 ? -0.709 -13.117 -15.938 1 86.94 138 GLY B CA 1
ATOM 7413 C C . GLY B 1 138 ? -2.082 -12.844 -15.352 1 86.94 138 GLY B C 1
ATOM 7414 O O . GLY B 1 138 ? -2.539 -13.555 -14.461 1 86.94 138 GLY B O 1
ATOM 7415 N N . ILE B 1 139 ? -2.734 -11.836 -15.672 1 85.25 139 ILE B N 1
ATOM 7416 C CA . ILE B 1 139 ? -3.994 -11.453 -15.039 1 85.25 139 ILE B CA 1
ATOM 7417 C C . ILE B 1 139 ? -5.16 -12.102 -15.781 1 85.25 139 ILE B C 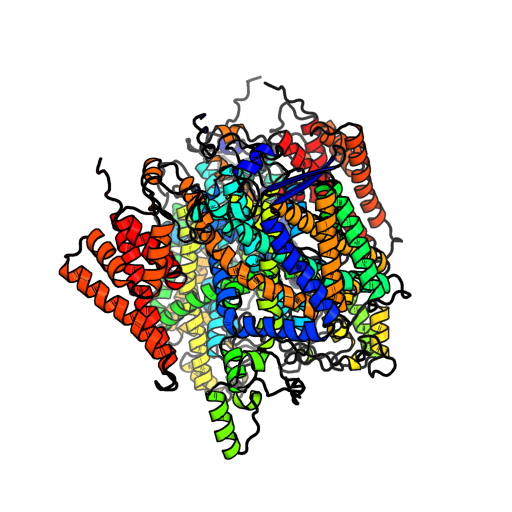1
ATOM 7419 O O . ILE B 1 139 ? -6.184 -12.438 -15.18 1 85.25 139 ILE B O 1
ATOM 7423 N N . GLY B 1 140 ? -5.109 -12.188 -17.156 1 81.19 140 GLY B N 1
ATOM 7424 C CA . GLY B 1 140 ? -6.141 -12.82 -17.969 1 81.19 140 GLY B CA 1
ATOM 7425 C C . GLY B 1 140 ? -7.461 -12.078 -17.938 1 81.19 140 GLY B C 1
ATOM 7426 O O . GLY B 1 140 ? -7.488 -10.852 -17.938 1 81.19 140 GLY B O 1
ATOM 7427 N N . VAL B 1 141 ? -8.578 -12.844 -17.844 1 88.81 141 VAL B N 1
ATOM 7428 C CA . VAL B 1 141 ? -9.922 -12.297 -18 1 88.81 141 VAL B CA 1
ATOM 7429 C C . VAL B 1 141 ? -10.445 -11.844 -16.641 1 88.81 141 VAL B C 1
ATOM 7431 O O . VAL B 1 141 ? -11.43 -11.102 -16.562 1 88.81 141 VAL B O 1
ATOM 7434 N N . GLY B 1 142 ? -9.773 -12.211 -15.625 1 89 142 GLY B N 1
ATOM 7435 C CA . GLY B 1 142 ? -10.273 -12.016 -14.273 1 89 142 GLY B CA 1
ATOM 7436 C C . GLY B 1 142 ? -10.508 -10.555 -13.93 1 89 142 GLY B C 1
ATOM 7437 O O . GLY B 1 142 ? -11.43 -10.227 -13.188 1 89 142 GLY B O 1
ATOM 7438 N N . LEU B 1 143 ? -9.742 -9.711 -14.477 1 89.75 143 LEU B N 1
ATOM 7439 C CA . LEU B 1 143 ? -9.859 -8.281 -14.203 1 89.75 143 LEU B CA 1
ATOM 7440 C C . LEU B 1 143 ? -11.219 -7.75 -14.633 1 89.75 143 LEU B C 1
ATOM 7442 O O . LEU B 1 143 ? -11.82 -6.93 -13.93 1 89.75 143 LEU B O 1
ATOM 7446 N N . TYR B 1 144 ? -11.703 -8.242 -15.727 1 92.56 144 TYR B N 1
ATOM 7447 C CA . TYR B 1 144 ? -12.945 -7.754 -16.297 1 92.56 144 TYR B CA 1
ATOM 7448 C C . TYR B 1 144 ? -14.141 -8.539 -15.766 1 92.56 144 TYR B C 1
ATOM 7450 O O . TYR B 1 144 ? -15.242 -8 -15.656 1 92.56 144 TYR B O 1
ATOM 7458 N N . THR B 1 145 ? -13.914 -9.766 -15.406 1 91.31 145 THR B N 1
ATOM 7459 C CA . THR B 1 145 ? -14.992 -10.625 -14.938 1 91.31 145 THR B CA 1
ATOM 7460 C C . THR B 1 145 ? -15.258 -10.383 -13.453 1 91.31 145 THR B C 1
ATOM 7462 O O . THR B 1 145 ? -16.406 -10.359 -13.016 1 91.31 145 THR B O 1
ATOM 7465 N N . TYR B 1 146 ? -14.148 -10.234 -12.711 1 93.25 146 TYR B N 1
ATOM 7466 C CA . TYR B 1 146 ? -14.305 -10.211 -11.258 1 93.25 146 TYR B CA 1
ATOM 7467 C C . TYR B 1 146 ? -14 -8.82 -10.703 1 93.25 146 TYR B C 1
ATOM 7469 O O . TYR B 1 146 ? -14.227 -8.555 -9.516 1 93.25 146 TYR B O 1
ATOM 7477 N N . GLY B 1 147 ? -13.633 -7.875 -11.492 1 95.5 147 GLY B N 1
ATOM 7478 C CA . GLY B 1 147 ? -13.195 -6.574 -11.008 1 95.5 147 GLY B CA 1
ATOM 7479 C C . GLY B 1 147 ? -14.281 -5.816 -10.273 1 95.5 147 GLY B C 1
ATOM 7480 O O . GLY B 1 147 ? -14.008 -5.125 -9.289 1 95.5 147 GLY B O 1
ATOM 7481 N N . VAL B 1 148 ? -15.531 -5.934 -10.781 1 97.06 148 VAL B N 1
ATOM 7482 C CA . VAL B 1 148 ? -16.656 -5.289 -10.117 1 97.06 148 VAL B CA 1
ATOM 7483 C C . VAL B 1 148 ? -17.453 -6.324 -9.32 1 97.06 148 VAL B C 1
ATOM 7485 O O . VAL B 1 148 ? -17.844 -6.066 -8.188 1 97.06 148 VAL B O 1
ATOM 7488 N N . ALA B 1 149 ? -17.531 -7.496 -9.797 1 94.88 149 ALA B N 1
ATOM 7489 C CA . ALA B 1 149 ? -18.422 -8.516 -9.25 1 94.88 149 ALA B CA 1
ATOM 7490 C C . ALA B 1 149 ? -17.922 -9.008 -7.891 1 94.88 149 ALA B C 1
ATOM 7492 O O . ALA B 1 149 ? -18.703 -9.117 -6.941 1 94.88 149 ALA B O 1
ATOM 7493 N N . GLU B 1 150 ? -16.656 -9.305 -7.832 1 93.44 150 GLU B N 1
ATOM 7494 C CA . GLU B 1 150 ? -16.109 -9.891 -6.605 1 93.44 150 GLU B CA 1
ATOM 7495 C C . GLU B 1 150 ? -16.266 -8.945 -5.422 1 93.44 150 GLU B C 1
ATOM 7497 O O . GLU B 1 150 ? -16.812 -9.32 -4.383 1 93.44 150 GLU B O 1
ATOM 7502 N N . PRO B 1 151 ? -15.844 -7.645 -5.551 1 94.38 151 PRO B N 1
ATOM 7503 C CA . PRO B 1 151 ? -16.094 -6.738 -4.43 1 94.38 151 PRO B CA 1
ATOM 7504 C C . PRO B 1 151 ? -17.578 -6.605 -4.09 1 94.38 151 PRO B C 1
ATOM 7506 O O . PRO B 1 151 ? -17.938 -6.453 -2.918 1 94.38 151 PRO B O 1
ATOM 7509 N N . MET B 1 152 ? -18.391 -6.664 -5.023 1 93.19 152 MET B N 1
ATOM 7510 C CA . MET B 1 152 ? -19.828 -6.539 -4.781 1 93.19 152 MET B CA 1
ATOM 7511 C C . MET B 1 152 ? -20.359 -7.754 -4.031 1 93.19 152 MET B C 1
ATOM 7513 O O . MET B 1 152 ? -21.266 -7.625 -3.195 1 93.19 152 MET B O 1
ATOM 7517 N N . TRP B 1 153 ? -19.844 -8.93 -4.348 1 90.5 153 TRP B N 1
ATOM 7518 C CA . TRP B 1 153 ? -20.25 -10.125 -3.623 1 90.5 153 TRP B CA 1
ATOM 7519 C C . TRP B 1 153 ? -19.828 -10.047 -2.16 1 90.5 153 TRP B C 1
ATOM 7521 O O . TRP B 1 153 ? -20.578 -10.453 -1.269 1 90.5 153 TRP B O 1
ATOM 7531 N N . TYR B 1 154 ? -18.641 -9.508 -1.937 1 90.12 154 TYR B N 1
ATOM 7532 C CA . TYR B 1 154 ? -18.156 -9.375 -0.568 1 90.12 154 TYR B CA 1
ATOM 7533 C C . TYR B 1 154 ? -18.891 -8.266 0.174 1 90.12 154 TYR B C 1
ATOM 7535 O O . TYR B 1 154 ? -19.031 -8.312 1.399 1 90.12 154 TYR B O 1
ATOM 7543 N N . TYR B 1 155 ? -19.453 -7.312 -0.57 1 89.81 155 TYR B N 1
ATOM 7544 C CA . TYR B 1 155 ? -20.094 -6.145 0.029 1 89.81 155 TYR B CA 1
ATOM 7545 C C . TYR B 1 155 ? -21.547 -6.441 0.369 1 89.81 155 TYR B C 1
ATOM 7547 O O . TYR B 1 155 ? -22 -6.16 1.481 1 89.81 155 TYR B O 1
ATOM 7555 N N . ARG B 1 156 ? -22.391 -6.926 -0.513 1 87.69 156 ARG B N 1
ATOM 7556 C CA . ARG B 1 156 ? -23.844 -7.035 -0.344 1 87.69 156 ARG B CA 1
ATOM 7557 C C . ARG B 1 156 ? -24.328 -8.438 -0.693 1 87.69 156 ARG B C 1
ATOM 7559 O O . ARG B 1 156 ? -25.531 -8.711 -0.652 1 87.69 156 ARG B O 1
ATOM 7566 N N . MET B 1 157 ? -23.609 -9.281 -0.868 1 70.38 157 MET B N 1
ATOM 7567 C CA . MET B 1 157 ? -24.219 -10.555 -1.222 1 70.38 157 MET B CA 1
ATOM 7568 C C . MET B 1 157 ? -24.422 -11.422 0.016 1 70.38 157 MET B C 1
ATOM 7570 O O . MET B 1 157 ? -23.547 -11.484 0.888 1 70.38 157 MET B O 1
ATOM 7574 N N . ASN B 1 158 ? -25.703 -11.734 0.191 1 56.09 158 ASN B N 1
ATOM 7575 C CA . ASN B 1 158 ? -26.391 -12.367 1.31 1 56.09 158 ASN B CA 1
ATOM 7576 C C . ASN B 1 158 ? -25.531 -13.414 1.992 1 56.09 158 ASN B C 1
ATOM 7578 O O . ASN B 1 158 ? -25.547 -13.547 3.217 1 56.09 158 ASN B O 1
ATOM 7582 N N . TYR B 1 159 ? -24.922 -14.188 1.127 1 53.44 159 TYR B N 1
ATOM 7583 C CA . TYR B 1 159 ? -24.391 -15.398 1.733 1 53.44 159 TYR B CA 1
ATOM 7584 C C . TYR B 1 159 ? -22.938 -15.211 2.137 1 53.44 159 TYR B C 1
ATOM 7586 O O . TYR B 1 159 ? -22.312 -16.125 2.689 1 53.44 159 TYR B O 1
ATOM 7594 N N . TYR B 1 160 ? -22.547 -13.836 2.049 1 58.34 160 TYR B N 1
ATOM 7595 C CA . TYR B 1 160 ? -21.094 -13.828 2.174 1 58.34 160 TYR B CA 1
ATOM 7596 C C . TYR B 1 160 ? -20.625 -12.625 2.986 1 58.34 160 TYR B C 1
ATOM 7598 O O . TYR B 1 160 ? -20.703 -11.484 2.521 1 58.34 160 TYR B O 1
ATOM 7606 N N . ASN B 1 161 ? -20.766 -12.648 4.375 1 64.56 161 ASN B N 1
ATOM 7607 C CA . ASN B 1 161 ? -19.891 -11.711 5.074 1 64.56 161 ASN B CA 1
ATOM 7608 C C . ASN B 1 161 ? -18.578 -12.367 5.484 1 64.56 161 ASN B C 1
ATOM 7610 O O . ASN B 1 161 ? -18.547 -13.195 6.395 1 64.56 161 ASN B O 1
ATOM 7614 N N . PRO B 1 162 ? -17.594 -11.992 4.742 1 73.88 162 PRO B N 1
ATOM 7615 C CA . PRO B 1 162 ? -16.344 -12.68 5.047 1 73.88 162 PRO B CA 1
ATOM 7616 C C . PRO B 1 162 ? -15.875 -12.453 6.48 1 73.88 162 PRO B C 1
ATOM 7618 O O . PRO B 1 162 ? -15.336 -13.367 7.113 1 73.88 162 PRO B O 1
ATOM 7621 N N . GLN B 1 163 ? -16.188 -11.273 7.109 1 75.69 163 GLN B N 1
ATOM 7622 C CA . GLN B 1 163 ? -15.82 -10.875 8.461 1 75.69 163 GLN B CA 1
ATOM 7623 C C . GLN B 1 163 ? -14.375 -11.273 8.781 1 75.69 163 GLN B C 1
ATOM 7625 O O . GLN B 1 163 ? -14.109 -11.891 9.812 1 75.69 163 GLN B O 1
ATOM 7630 N N . LYS B 1 164 ? -13.555 -11.102 7.828 1 84.5 164 LYS B N 1
ATOM 7631 C CA . LYS B 1 164 ? -12.164 -11.5 7.996 1 84.5 164 LYS B CA 1
ATOM 7632 C C . LYS B 1 164 ? -11.367 -10.438 8.75 1 84.5 164 LYS B C 1
ATOM 7634 O O . LYS B 1 164 ? -10.305 -10.719 9.289 1 84.5 164 LYS B O 1
ATOM 7639 N N . ILE B 1 165 ? -11.891 -9.195 8.805 1 85.31 165 ILE B N 1
ATOM 7640 C CA . ILE B 1 165 ? -11.328 -8.117 9.617 1 85.31 165 ILE B CA 1
ATOM 7641 C C . ILE B 1 165 ? -12.438 -7.457 10.43 1 85.31 165 ILE B C 1
ATOM 7643 O O . ILE B 1 165 ? -13.625 -7.629 10.133 1 85.31 165 ILE B O 1
ATOM 7647 N N . PRO B 1 166 ? -12.086 -6.746 11.516 1 80.31 166 PRO B N 1
ATOM 7648 C CA . PRO B 1 166 ? -13.117 -6.078 12.32 1 80.31 166 PRO B CA 1
ATOM 7649 C C . PRO B 1 166 ? -13.836 -4.973 11.547 1 80.31 166 PRO B C 1
ATOM 7651 O O . PRO B 1 166 ? -13.188 -4.129 10.922 1 80.31 166 PRO B O 1
ATOM 7654 N N . ILE B 1 167 ? -15.18 -5.133 11.445 1 80.38 167 ILE B N 1
ATOM 7655 C CA . ILE B 1 167 ? -16.016 -4.125 10.797 1 80.38 167 ILE B CA 1
ATOM 7656 C C . ILE B 1 167 ? -17.109 -3.67 11.75 1 80.38 167 ILE B C 1
ATOM 7658 O O . ILE B 1 167 ? -17.719 -4.492 12.438 1 80.38 167 ILE B O 1
ATOM 7662 N N . ASN B 1 168 ? -17.312 -2.359 11.883 1 76.5 168 ASN B N 1
ATOM 7663 C CA . ASN B 1 168 ? -18.312 -1.833 12.805 1 76.5 168 ASN B CA 1
ATOM 7664 C C . ASN B 1 168 ? -19.344 -0.971 12.078 1 76.5 168 ASN B C 1
ATOM 7666 O O . ASN B 1 168 ? -20.312 -0.511 12.688 1 76.5 168 ASN B O 1
ATOM 7670 N N . ASN B 1 169 ? -19.203 -0.734 10.836 1 79.38 169 ASN B N 1
ATOM 7671 C CA . ASN B 1 169 ? -20.125 0.046 10.031 1 79.38 169 ASN B CA 1
ATOM 7672 C C . ASN B 1 169 ? -20.016 -0.305 8.547 1 79.38 169 ASN B C 1
ATOM 7674 O O . ASN B 1 169 ? -19.172 -1.118 8.164 1 79.38 169 ASN B O 1
ATOM 7678 N N . ASP B 1 170 ? -20.859 0.246 7.746 1 83.81 170 ASP B N 1
ATOM 7679 C CA . ASP B 1 170 ? -20.953 -0.143 6.344 1 83.81 170 ASP B CA 1
ATOM 7680 C C . ASP B 1 170 ? -19.766 0.393 5.543 1 83.81 170 ASP B C 1
ATOM 7682 O O . ASP B 1 170 ? -19.406 -0.17 4.508 1 83.81 170 ASP B O 1
ATOM 7686 N N . ASP B 1 171 ? -19.172 1.585 5.961 1 85.69 171 ASP B N 1
ATOM 7687 C CA . ASP B 1 171 ? -17.969 2.092 5.293 1 85.69 171 ASP B CA 1
ATOM 7688 C C . ASP B 1 171 ? -16.812 1.104 5.418 1 85.69 171 ASP B C 1
ATOM 7690 O O . ASP B 1 171 ? -16.078 0.869 4.449 1 85.69 171 ASP B O 1
ATOM 7694 N N . GLN B 1 172 ? -16.703 0.569 6.629 1 86.56 172 GLN B N 1
ATOM 7695 C CA . GLN B 1 172 ? -15.648 -0.419 6.859 1 86.56 172 GLN B CA 1
ATOM 7696 C C . GLN B 1 172 ? -15.93 -1.71 6.098 1 86.56 172 GLN B C 1
ATOM 7698 O O . GLN B 1 172 ? -15 -2.395 5.664 1 86.56 172 GLN B O 1
ATOM 7703 N N . ARG B 1 173 ? -17.219 -2.061 5.926 1 88.56 173 ARG B N 1
ATOM 7704 C CA . ARG B 1 173 ? -17.594 -3.219 5.117 1 88.56 173 ARG B CA 1
ATOM 7705 C C . ARG B 1 173 ? -17.188 -3.021 3.662 1 88.56 173 ARG B C 1
ATOM 7707 O O . ARG B 1 173 ? -16.703 -3.951 3.018 1 88.56 173 ARG B O 1
ATOM 7714 N N . ALA B 1 174 ? -17.516 -1.78 3.133 1 91.19 174 ALA B N 1
ATOM 7715 C CA . ALA B 1 174 ? -17.094 -1.447 1.771 1 91.19 174 ALA B CA 1
ATOM 7716 C C . ALA B 1 174 ? -15.594 -1.602 1.603 1 91.19 174 ALA B C 1
ATOM 7718 O O . ALA B 1 174 ? -15.125 -2.184 0.619 1 91.19 174 ALA B O 1
ATOM 7719 N N . GLN B 1 175 ? -14.883 -1.109 2.602 1 92.44 175 GLN B N 1
ATOM 7720 C CA . GLN B 1 175 ? -13.43 -1.19 2.547 1 92.44 175 GLN B CA 1
ATOM 7721 C C . GLN B 1 175 ? -12.953 -2.639 2.635 1 92.44 175 GLN B C 1
ATOM 7723 O O . GLN B 1 175 ? -11.992 -3.023 1.968 1 92.44 175 GLN B O 1
ATOM 7728 N N . GLN B 1 176 ? -13.547 -3.441 3.467 1 90.88 176 GLN B N 1
ATOM 7729 C CA . GLN B 1 176 ? -13.211 -4.859 3.564 1 90.88 176 GLN B CA 1
ATOM 7730 C C . GLN B 1 176 ? -13.398 -5.562 2.223 1 90.88 176 GLN B C 1
ATOM 7732 O O . GLN B 1 176 ? -12.594 -6.414 1.844 1 90.88 176 GLN B O 1
ATOM 7737 N N . ALA B 1 177 ? -14.57 -5.266 1.557 1 94.12 177 ALA B N 1
ATOM 7738 C CA . ALA B 1 177 ? -14.852 -5.891 0.268 1 94.12 177 ALA B CA 1
ATOM 7739 C C . ALA B 1 177 ? -13.711 -5.656 -0.719 1 94.12 177 ALA B C 1
ATOM 7741 O O . ALA B 1 177 ? -13.273 -6.59 -1.401 1 94.12 177 ALA B O 1
ATOM 7742 N N . ILE B 1 178 ? -13.188 -4.395 -0.788 1 96.19 178 ILE B N 1
ATOM 7743 C CA . ILE B 1 178 ? -12.078 -4.062 -1.675 1 96.19 178 ILE B CA 1
ATOM 7744 C C . ILE B 1 178 ? -10.82 -4.785 -1.212 1 96.19 178 ILE B C 1
ATOM 7746 O O . ILE B 1 178 ? -10.094 -5.363 -2.025 1 96.19 178 ILE B O 1
ATOM 7750 N N . PHE B 1 179 ? -10.531 -4.812 0.122 1 96.12 179 PHE B N 1
ATOM 7751 C CA . PHE B 1 179 ? -9.328 -5.422 0.677 1 96.12 179 PHE B CA 1
ATOM 7752 C C . PHE B 1 179 ? -9.273 -6.91 0.356 1 96.12 179 PHE B C 1
ATOM 7754 O O . PHE B 1 179 ? -8.242 -7.422 -0.082 1 96.12 179 PHE B O 1
ATOM 7761 N N . ILE B 1 180 ? -10.359 -7.598 0.559 1 94.69 180 ILE B N 1
ATOM 7762 C CA . ILE B 1 180 ? -10.375 -9.039 0.35 1 94.69 180 ILE B CA 1
ATOM 7763 C C . ILE B 1 180 ? -10.133 -9.352 -1.125 1 94.69 180 ILE B C 1
ATOM 7765 O O . ILE B 1 180 ? -9.477 -10.344 -1.456 1 94.69 180 ILE B O 1
ATOM 7769 N N . THR B 1 181 ? -10.719 -8.516 -1.979 1 96.5 181 THR B N 1
ATOM 7770 C CA . THR B 1 181 ? -10.438 -8.68 -3.402 1 96.5 181 THR B CA 1
ATOM 7771 C C . THR B 1 181 ? -8.945 -8.531 -3.676 1 96.5 181 THR B C 1
ATOM 7773 O O . THR B 1 181 ? -8.352 -9.367 -4.359 1 96.5 181 THR B O 1
ATOM 7776 N N . LEU B 1 182 ? -8.344 -7.484 -3.121 1 97.56 182 LEU B N 1
ATOM 7777 C CA . LEU B 1 182 ? -6.914 -7.262 -3.318 1 97.56 182 LEU B CA 1
ATOM 7778 C C . LEU B 1 182 ? -6.098 -8.406 -2.723 1 97.56 182 LEU B C 1
ATOM 7780 O O . LEU B 1 182 ? -5.047 -8.766 -3.256 1 97.56 182 LEU B O 1
ATOM 7784 N N . PHE B 1 183 ? -6.547 -8.969 -1.587 1 96.75 183 PHE B N 1
ATOM 7785 C CA . PHE B 1 183 ? -5.883 -10.102 -0.952 1 96.75 183 PHE B CA 1
ATOM 7786 C C . PHE B 1 183 ? -5.773 -11.273 -1.918 1 96.75 183 PHE B C 1
ATOM 7788 O O . PHE B 1 183 ? -4.711 -11.891 -2.037 1 96.75 183 PHE B O 1
ATOM 7795 N N . HIS B 1 184 ? -6.82 -11.508 -2.662 1 96.31 184 HIS B N 1
ATOM 7796 C CA . HIS B 1 184 ? -6.863 -12.672 -3.541 1 96.31 184 HIS B CA 1
ATOM 7797 C C . HIS B 1 184 ? -6.062 -12.43 -4.816 1 96.31 184 HIS B C 1
ATOM 7799 O O . HIS B 1 184 ? -5.539 -13.375 -5.414 1 96.31 184 HIS B O 1
ATOM 7805 N N . TRP B 1 185 ? -5.875 -11.227 -5.258 1 96.5 185 TRP B N 1
ATOM 7806 C CA . TRP B 1 185 ? -5.227 -10.922 -6.527 1 96.5 185 TRP B CA 1
ATOM 7807 C C . TRP B 1 185 ? -3.836 -10.344 -6.301 1 96.5 185 TRP B C 1
ATOM 7809 O O . TRP B 1 185 ? -3.105 -10.07 -7.258 1 96.5 185 TRP B O 1
ATOM 7819 N N . GLY B 1 186 ? -3.416 -10.156 -5.031 1 96.44 186 GLY B N 1
ATOM 7820 C CA . GLY B 1 186 ? -2.193 -9.445 -4.703 1 96.44 186 GLY B CA 1
ATOM 7821 C C . GLY B 1 186 ? -0.987 -10.352 -4.57 1 96.44 186 GLY B C 1
ATOM 7822 O O . GLY B 1 186 ? -0.714 -11.164 -5.461 1 96.44 186 GLY B O 1
ATOM 7823 N N . ILE B 1 187 ? -0.271 -10.281 -3.498 1 96.56 187 ILE B N 1
ATOM 7824 C CA . ILE B 1 187 ? 1.033 -10.891 -3.256 1 96.56 187 ILE B CA 1
ATOM 7825 C C . ILE B 1 187 ? 0.926 -12.414 -3.387 1 96.56 187 ILE B C 1
ATOM 7827 O O . ILE B 1 187 ? 1.737 -13.039 -4.07 1 96.56 187 ILE B O 1
ATOM 7831 N N . HIS B 1 188 ? -0.079 -12.984 -2.84 1 96.25 188 HIS B N 1
ATOM 7832 C CA . HIS B 1 188 ? -0.184 -14.438 -2.785 1 96.25 188 HIS B CA 1
ATOM 7833 C C . HIS B 1 188 ? -0.525 -15.016 -4.152 1 96.25 188 HIS B C 1
ATOM 7835 O O . HIS B 1 188 ? -0.21 -16.172 -4.438 1 96.25 188 HIS B O 1
ATOM 7841 N N . GLY B 1 189 ? -1.145 -14.188 -4.922 1 95 189 GLY B N 1
ATOM 7842 C CA . GLY B 1 189 ? -1.465 -14.641 -6.266 1 95 189 GLY B CA 1
ATOM 7843 C C . GLY B 1 189 ? -0.264 -14.664 -7.191 1 95 189 GLY B C 1
ATOM 7844 O O . GLY B 1 189 ? -0.109 -15.586 -7.996 1 95 189 GLY B O 1
ATOM 7845 N N . TRP B 1 190 ? 0.628 -13.734 -7.074 1 96.56 190 TRP B N 1
ATOM 7846 C CA . TRP B 1 190 ? 1.713 -13.555 -8.031 1 96.56 190 TRP B CA 1
ATOM 7847 C C . TRP B 1 190 ? 2.965 -14.305 -7.582 1 96.56 190 TRP B C 1
ATOM 7849 O O . TRP B 1 190 ? 3.893 -14.5 -8.367 1 96.56 190 TRP B O 1
ATOM 7859 N N . ILE B 1 191 ? 3.029 -14.812 -6.371 1 96.38 191 ILE B N 1
ATOM 7860 C CA . ILE B 1 191 ? 4.238 -15.406 -5.805 1 96.38 191 ILE B CA 1
ATOM 7861 C C . ILE B 1 191 ? 4.586 -16.688 -6.559 1 96.38 191 ILE B C 1
ATOM 7863 O O . ILE B 1 191 ? 5.75 -16.922 -6.887 1 96.38 191 ILE B O 1
ATOM 7867 N N . PRO B 1 192 ? 3.58 -17.562 -6.848 1 96.69 192 PRO B N 1
ATOM 7868 C CA . PRO B 1 192 ? 3.965 -18.781 -7.57 1 96.69 192 PRO B CA 1
ATOM 7869 C C . PRO B 1 192 ? 4.539 -18.484 -8.953 1 96.69 192 PRO B C 1
ATOM 7871 O O . PRO B 1 192 ? 5.426 -19.203 -9.422 1 96.69 192 PRO B O 1
ATOM 7874 N N . TYR B 1 193 ? 4.059 -17.438 -9.594 1 96.5 193 TYR B N 1
ATOM 7875 C CA . TYR B 1 193 ? 4.539 -17.078 -10.922 1 96.5 193 TYR B CA 1
ATOM 7876 C C . TYR B 1 193 ? 6.008 -16.672 -10.883 1 96.5 193 TYR B C 1
ATOM 7878 O O . TYR B 1 193 ? 6.816 -17.172 -11.672 1 96.5 193 TYR B O 1
ATOM 7886 N N . VAL B 1 194 ? 6.305 -15.789 -9.914 1 97.38 194 VAL B N 1
ATOM 7887 C CA . VAL B 1 194 ? 7.645 -15.211 -9.875 1 97.38 194 VAL B CA 1
ATOM 7888 C C . VAL B 1 194 ? 8.648 -16.266 -9.414 1 97.38 194 VAL B C 1
ATOM 7890 O O . VAL B 1 194 ? 9.797 -16.281 -9.867 1 97.38 194 VAL B O 1
ATOM 7893 N N . LEU B 1 195 ? 8.227 -17.156 -8.578 1 97.69 195 LEU B N 1
ATOM 7894 C CA . LEU B 1 195 ? 9.086 -18.25 -8.125 1 97.69 195 LEU B CA 1
ATOM 7895 C C . LEU B 1 195 ? 9.531 -19.109 -9.305 1 97.69 195 LEU B C 1
ATOM 7897 O O . LEU B 1 195 ? 10.727 -19.375 -9.461 1 97.69 195 LEU B O 1
ATOM 7901 N N . VAL B 1 196 ? 8.602 -19.5 -10.109 1 97.88 196 VAL B N 1
ATOM 7902 C CA . VAL B 1 196 ? 8.914 -20.312 -11.281 1 97.88 196 VAL B CA 1
ATOM 7903 C C . VAL B 1 196 ? 9.773 -19.5 -12.258 1 97.88 196 VAL B C 1
ATOM 7905 O O . VAL B 1 196 ? 10.758 -20.016 -12.797 1 97.88 196 VAL B O 1
ATOM 7908 N N . ALA B 1 197 ? 9.445 -18.266 -12.422 1 98 197 ALA B N 1
ATOM 7909 C CA . ALA B 1 197 ? 10.148 -17.406 -13.375 1 98 197 ALA B CA 1
ATOM 7910 C C . ALA B 1 197 ? 11.609 -17.234 -12.977 1 98 197 ALA B C 1
ATOM 7912 O O . ALA B 1 197 ? 12.508 -17.344 -13.82 1 98 197 ALA B O 1
ATOM 7913 N N . ILE B 1 198 ? 11.875 -16.969 -11.719 1 98 198 ILE B N 1
ATOM 7914 C CA . ILE B 1 198 ? 13.242 -16.766 -11.25 1 98 198 ILE B CA 1
ATOM 7915 C C . ILE B 1 198 ? 14.023 -18.062 -11.398 1 98 198 ILE B C 1
ATOM 7917 O O . ILE B 1 198 ? 15.172 -18.062 -11.859 1 98 198 ILE B O 1
ATOM 7921 N N . THR B 1 199 ? 13.414 -19.172 -11.008 1 98.06 199 THR B N 1
ATOM 7922 C CA . THR B 1 199 ? 14.094 -20.453 -11.047 1 98.06 199 THR B CA 1
ATOM 7923 C C . THR B 1 199 ? 14.508 -20.812 -12.469 1 98.06 199 THR B C 1
ATOM 7925 O O . THR B 1 199 ? 15.672 -21.156 -12.719 1 98.06 199 THR B O 1
ATOM 7928 N N . LEU B 1 200 ? 13.609 -20.688 -13.344 1 97.38 200 LEU B N 1
ATOM 7929 C CA . LEU B 1 200 ? 13.898 -21.016 -14.734 1 97.38 200 LEU B CA 1
ATOM 7930 C C . LEU B 1 200 ? 14.852 -20 -15.352 1 97.38 200 LEU B C 1
ATOM 7932 O O . LEU B 1 200 ? 15.703 -20.359 -16.172 1 97.38 200 LEU B O 1
ATOM 7936 N N . GLY B 1 201 ? 14.656 -18.719 -14.977 1 96.38 201 GLY B N 1
ATOM 7937 C CA . GLY B 1 201 ? 15.594 -17.703 -15.461 1 96.38 201 GLY B CA 1
ATOM 7938 C C . GLY B 1 201 ? 17.031 -18 -15.086 1 96.38 201 GLY B C 1
ATOM 7939 O O . GLY B 1 201 ? 17.938 -17.875 -15.922 1 96.38 201 GLY B O 1
ATOM 7940 N N . VAL B 1 202 ? 17.234 -18.453 -13.906 1 95.44 202 VAL B N 1
ATOM 7941 C CA . VAL B 1 202 ? 18.594 -18.734 -13.422 1 95.44 202 VAL B CA 1
ATOM 7942 C C . VAL B 1 202 ? 19.109 -20.031 -14.031 1 95.44 202 VAL B C 1
ATOM 7944 O O . VAL B 1 202 ? 20.203 -20.062 -14.602 1 95.44 202 VAL B O 1
ATOM 7947 N N . VAL B 1 203 ? 18.344 -21.078 -14.062 1 94.69 203 VAL B N 1
ATOM 7948 C CA . VAL B 1 203 ? 18.812 -22.406 -14.453 1 94.69 203 VAL B CA 1
ATOM 7949 C C . VAL B 1 203 ? 18.922 -22.484 -15.969 1 94.69 203 VAL B C 1
ATOM 7951 O O . VAL B 1 203 ? 19.844 -23.109 -16.5 1 94.69 203 VAL B O 1
ATOM 7954 N N . CYS B 1 204 ? 18.062 -21.844 -16.656 1 94 204 CYS B N 1
ATOM 7955 C CA . CYS B 1 204 ? 18.031 -21.984 -18.109 1 94 204 CYS B CA 1
ATOM 7956 C C . CYS B 1 204 ? 18.906 -20.953 -18.781 1 94 204 CYS B C 1
ATOM 7958 O O . CYS B 1 204 ? 19.703 -21.266 -19.672 1 94 204 CYS B O 1
ATOM 7960 N N . TYR B 1 205 ? 18.859 -19.719 -18.359 1 92.81 205 TYR B N 1
ATOM 7961 C CA . TYR B 1 205 ? 19.609 -18.672 -19.031 1 92.81 205 TYR B CA 1
ATOM 7962 C C . TYR B 1 205 ? 21 -18.5 -18.406 1 92.81 205 TYR B C 1
ATOM 7964 O O . TYR B 1 205 ? 21.984 -18.344 -19.109 1 92.81 205 TYR B O 1
ATOM 7972 N N . ARG B 1 206 ? 21.047 -18.5 -17.125 1 91.25 206 ARG B N 1
ATOM 7973 C CA . ARG B 1 206 ? 22.328 -18.328 -16.438 1 91.25 206 ARG B CA 1
ATOM 7974 C C . ARG B 1 206 ? 23.156 -19.609 -16.484 1 91.25 206 ARG B C 1
ATOM 7976 O O . ARG B 1 206 ? 24.344 -19.562 -16.766 1 91.25 206 ARG B O 1
ATOM 7983 N N . HIS B 1 207 ? 22.516 -20.781 -16.266 1 89.44 207 HIS B N 1
ATOM 7984 C CA . HIS B 1 207 ? 23.234 -22.047 -16.188 1 89.44 207 HIS B CA 1
ATOM 7985 C C . HIS B 1 207 ? 23.188 -22.797 -17.516 1 89.44 207 HIS B C 1
ATOM 7987 O O . HIS B 1 207 ? 23.859 -23.812 -17.688 1 89.44 207 HIS B O 1
ATOM 7993 N N . GLY B 1 208 ? 22.359 -22.359 -18.453 1 89.44 208 GLY B N 1
ATOM 7994 C CA . GLY B 1 208 ? 22.453 -22.828 -19.828 1 89.44 208 GLY B CA 1
ATOM 7995 C C . GLY B 1 208 ? 21.656 -24.094 -20.078 1 89.44 208 GLY B C 1
ATOM 7996 O O . GLY B 1 208 ? 22.047 -24.922 -20.906 1 89.44 208 GLY B O 1
ATOM 7997 N N . ARG B 1 209 ? 20.609 -24.328 -19.453 1 91.69 209 ARG B N 1
ATOM 7998 C CA . ARG B 1 209 ? 19.75 -25.484 -19.688 1 91.69 209 ARG B CA 1
ATOM 7999 C C . ARG B 1 209 ? 18.562 -25.109 -20.578 1 91.69 209 ARG B C 1
ATOM 8001 O O . ARG B 1 209 ? 18.219 -23.938 -20.703 1 91.69 209 ARG B O 1
ATOM 8008 N N . PRO B 1 210 ? 17.969 -26.156 -21.172 1 92.69 210 PRO B N 1
ATOM 8009 C CA . PRO B 1 210 ? 16.828 -25.844 -22.016 1 92.69 210 PRO B CA 1
ATOM 8010 C C . PRO B 1 210 ? 15.617 -25.344 -21.219 1 92.69 210 PRO B C 1
ATOM 8012 O O . PRO B 1 210 ? 15.43 -25.75 -20.078 1 92.69 210 PRO B O 1
ATOM 8015 N N . MET B 1 211 ? 14.789 -24.531 -21.844 1 92.62 211 MET B N 1
ATOM 8016 C CA . MET B 1 211 ? 13.656 -23.891 -21.172 1 92.62 211 MET B CA 1
ATOM 8017 C C . MET B 1 211 ? 12.484 -24.859 -21.062 1 92.62 211 MET B C 1
ATOM 8019 O O . MET B 1 211 ? 11.578 -24.859 -21.891 1 92.62 211 MET B O 1
ATOM 8023 N N . THR B 1 212 ? 12.43 -25.641 -20.078 1 93.81 212 THR B N 1
ATOM 8024 C CA . THR B 1 212 ? 11.359 -26.531 -19.656 1 93.81 212 THR B CA 1
ATOM 8025 C C . THR B 1 212 ? 11.281 -26.609 -18.141 1 93.81 212 THR B C 1
ATOM 8027 O O . THR B 1 212 ? 12.219 -26.219 -17.438 1 93.81 212 THR B O 1
ATOM 8030 N N . ILE B 1 213 ? 10.211 -27.062 -17.594 1 96.62 213 ILE B N 1
ATOM 8031 C CA . ILE B 1 213 ? 9.992 -27 -16.156 1 96.62 213 ILE B CA 1
ATOM 8032 C C . ILE B 1 213 ? 10.906 -28 -15.453 1 96.62 213 ILE B C 1
ATOM 8034 O O . ILE B 1 213 ? 11.391 -27.734 -14.344 1 96.62 213 ILE B O 1
ATOM 8038 N N . ARG B 1 214 ? 11.172 -29.172 -16.047 1 95.62 214 ARG B N 1
ATOM 8039 C CA . ARG B 1 214 ? 12.047 -30.172 -15.445 1 95.62 214 ARG B CA 1
ATOM 8040 C C . ARG B 1 214 ? 13.422 -29.578 -15.148 1 95.62 214 ARG B C 1
ATOM 8042 O O . ARG B 1 214 ? 14.086 -29.984 -14.195 1 95.62 214 ARG B O 1
ATOM 8049 N N . ALA B 1 215 ? 13.867 -28.641 -15.953 1 94.94 215 ALA B N 1
ATOM 8050 C CA . ALA B 1 215 ? 15.18 -28 -15.773 1 94.94 215 ALA B CA 1
ATOM 8051 C C . ALA B 1 215 ? 15.25 -27.281 -14.43 1 94.94 215 ALA B C 1
ATOM 8053 O O . ALA B 1 215 ? 16.312 -27.219 -13.812 1 94.94 215 ALA B O 1
ATOM 8054 N N . ALA B 1 216 ? 14.125 -26.797 -13.984 1 96.69 216 ALA B N 1
ATOM 8055 C CA . ALA B 1 216 ? 14.062 -26.062 -12.727 1 96.69 216 ALA B CA 1
ATOM 8056 C C . ALA B 1 216 ? 14.484 -26.938 -11.555 1 96.69 216 ALA B C 1
ATOM 8058 O O . ALA B 1 216 ? 14.875 -26.438 -10.5 1 96.69 216 ALA B O 1
ATOM 8059 N N . PHE B 1 217 ? 14.5 -28.203 -11.734 1 94.69 217 PHE B N 1
ATOM 8060 C CA . PHE B 1 217 ? 14.766 -29.125 -10.633 1 94.69 217 PHE B CA 1
ATOM 8061 C C . PHE B 1 217 ? 16.141 -29.75 -10.773 1 94.69 217 PHE B C 1
ATOM 8063 O O . PHE B 1 217 ? 16.531 -30.609 -9.977 1 94.69 217 PHE B O 1
ATOM 8070 N N . PHE B 1 218 ? 16.891 -29.344 -11.742 1 91.69 218 PHE B N 1
ATOM 8071 C CA . PHE B 1 218 ? 18.219 -29.891 -11.984 1 91.69 218 PHE B CA 1
ATOM 8072 C C . PHE B 1 218 ? 19.125 -29.672 -10.781 1 91.69 218 PHE B C 1
ATOM 8074 O O . PHE B 1 218 ? 19.844 -30.578 -10.359 1 91.69 218 PHE B O 1
ATOM 8081 N N . PRO B 1 219 ? 19.094 -28.453 -10.203 1 88.5 219 PRO B N 1
ATOM 8082 C CA . PRO B 1 219 ? 19.984 -28.25 -9.062 1 88.5 219 PRO B CA 1
ATOM 8083 C C . PRO B 1 219 ? 19.703 -29.203 -7.906 1 88.5 219 PRO B C 1
ATOM 8085 O O . PRO B 1 219 ? 20.578 -29.453 -7.082 1 88.5 219 PRO B O 1
ATOM 8088 N N . LEU B 1 220 ? 18.531 -29.688 -7.895 1 85.25 220 LEU B N 1
ATOM 8089 C CA . LEU B 1 220 ? 18.109 -30.562 -6.801 1 85.25 220 LEU B CA 1
ATOM 8090 C C . LEU B 1 220 ? 18.281 -32.031 -7.18 1 85.25 220 LEU B C 1
ATOM 8092 O O . LEU B 1 220 ? 18.719 -32.844 -6.355 1 85.25 220 LEU B O 1
ATOM 8096 N N . LEU B 1 221 ? 17.969 -32.344 -8.445 1 85.5 221 LEU B N 1
ATOM 8097 C CA . LEU B 1 221 ? 17.859 -33.75 -8.836 1 85.5 221 LEU B CA 1
ATOM 8098 C C . LEU B 1 221 ? 18.984 -34.156 -9.781 1 85.5 221 LEU B C 1
ATOM 8100 O O . LEU B 1 221 ? 19.141 -35.312 -10.125 1 85.5 221 LEU B O 1
ATOM 8104 N N . GLY B 1 222 ? 19.797 -33.188 -10.195 1 82.88 222 GLY B N 1
ATOM 8105 C CA . GLY B 1 222 ? 20.875 -33.469 -11.125 1 82.88 222 GLY B CA 1
ATOM 8106 C C . GLY B 1 222 ? 20.391 -34.031 -12.453 1 82.88 222 GLY B C 1
ATOM 8107 O O . GLY B 1 222 ? 19.344 -33.625 -12.961 1 82.88 222 GLY B O 1
ATOM 8108 N N . GLU B 1 223 ? 21.016 -34.969 -13.016 1 82.94 223 GLU B N 1
ATOM 8109 C CA . GLU B 1 223 ? 20.734 -35.469 -14.352 1 82.94 223 GLU B CA 1
ATOM 8110 C C . GLU B 1 223 ? 19.516 -36.406 -14.336 1 82.94 223 GLU B C 1
ATOM 8112 O O . GLU B 1 223 ? 18.984 -36.75 -15.383 1 82.94 223 GLU B O 1
ATOM 8117 N N . ASN B 1 224 ? 19.031 -36.719 -13.172 1 83.56 224 ASN B N 1
ATOM 8118 C CA . ASN B 1 224 ? 17.828 -37.531 -13.086 1 83.56 224 ASN B CA 1
ATOM 8119 C C . ASN B 1 224 ? 16.625 -36.844 -13.719 1 83.56 224 ASN B C 1
ATOM 8121 O O . ASN B 1 224 ? 15.656 -37.5 -14.102 1 83.56 224 ASN B O 1
ATOM 8125 N N . VAL B 1 225 ? 16.688 -35.562 -13.875 1 90.75 225 VAL B N 1
ATOM 8126 C CA . VAL B 1 225 ? 15.586 -34.812 -14.445 1 90.75 225 VAL B CA 1
ATOM 8127 C C . VAL B 1 225 ? 15.414 -35.188 -15.922 1 90.75 225 VAL B C 1
ATOM 8129 O O . VAL B 1 225 ? 14.352 -34.969 -16.5 1 90.75 225 VAL B O 1
ATOM 8132 N N . ASN B 1 226 ? 16.422 -35.781 -16.516 1 88.56 226 ASN B N 1
ATOM 8133 C CA . ASN B 1 226 ? 16.359 -36.188 -17.906 1 88.56 226 ASN B CA 1
ATOM 8134 C C . ASN B 1 226 ? 15.547 -37.469 -18.094 1 88.56 226 ASN B C 1
ATOM 8136 O O . ASN B 1 226 ? 15.203 -37.844 -19.219 1 88.56 226 ASN B O 1
ATOM 8140 N N . GLY B 1 227 ? 15.203 -38.094 -17 1 88.12 227 GLY B N 1
ATOM 8141 C CA . GLY B 1 227 ? 14.461 -39.344 -17.047 1 88.12 227 GLY B CA 1
ATOM 8142 C C . GLY B 1 227 ? 13.008 -39.188 -16.625 1 88.12 227 GLY B C 1
ATOM 8143 O O . GLY B 1 227 ? 12.391 -38.156 -16.891 1 88.12 227 GLY B O 1
ATOM 8144 N N . LEU B 1 228 ? 12.492 -40.188 -16 1 90 228 LEU B N 1
ATOM 8145 C CA . LEU B 1 228 ? 11.055 -40.312 -15.742 1 90 228 LEU B CA 1
ATOM 8146 C C . LEU B 1 228 ? 10.586 -39.25 -14.773 1 90 228 LEU B C 1
ATOM 8148 O O . LEU B 1 228 ? 9.477 -38.719 -14.898 1 90 228 LEU B O 1
ATOM 8152 N N . ILE B 1 229 ? 11.391 -38.906 -13.781 1 90.75 229 ILE B N 1
ATOM 8153 C CA . ILE B 1 229 ? 10.969 -37.875 -12.828 1 90.75 229 ILE B CA 1
ATOM 8154 C C . ILE B 1 229 ? 10.789 -36.531 -13.547 1 90.75 229 ILE B C 1
ATOM 8156 O O . ILE B 1 229 ? 9.867 -35.781 -13.234 1 90.75 229 ILE B O 1
ATOM 8160 N N . GLY B 1 230 ? 11.703 -36.281 -14.414 1 93.44 230 GLY B N 1
ATOM 8161 C CA . GLY B 1 230 ? 11.531 -35.094 -15.234 1 93.44 230 GLY B CA 1
ATOM 8162 C C . GLY B 1 230 ? 10.297 -35.156 -16.109 1 93.44 230 GLY B C 1
ATOM 8163 O O . GLY B 1 230 ? 9.602 -34.156 -16.266 1 93.44 230 GLY B O 1
ATOM 8164 N N . ASP B 1 231 ? 10.023 -36.344 -16.656 1 94.94 231 ASP B N 1
ATOM 8165 C CA . ASP B 1 231 ? 8.828 -36.531 -17.484 1 94.94 231 ASP B CA 1
ATOM 8166 C C . ASP B 1 231 ? 7.562 -36.281 -16.672 1 94.94 231 ASP B C 1
ATOM 8168 O O . ASP B 1 231 ? 6.609 -35.688 -17.172 1 94.94 231 ASP B O 1
ATOM 8172 N N . LEU B 1 232 ? 7.578 -36.719 -15.492 1 94.12 232 LEU B N 1
ATOM 8173 C CA . LEU B 1 232 ? 6.418 -36.531 -14.617 1 94.12 232 LEU B CA 1
ATOM 8174 C C . LEU B 1 232 ? 6.219 -35.062 -14.266 1 94.12 232 LEU B C 1
ATOM 8176 O O . LEU B 1 232 ? 5.082 -34.594 -14.227 1 94.12 232 LEU B O 1
ATOM 8180 N N . ILE B 1 233 ? 7.305 -34.438 -14.008 1 95.5 233 ILE B N 1
ATOM 8181 C CA . ILE B 1 233 ? 7.25 -33 -13.672 1 95.5 233 ILE B CA 1
ATOM 8182 C C . ILE B 1 233 ? 6.691 -32.219 -14.859 1 95.5 233 ILE B C 1
ATOM 8184 O O . ILE B 1 233 ? 5.801 -31.391 -14.695 1 95.5 233 ILE B O 1
ATOM 8188 N N . ASP B 1 234 ? 7.152 -32.5 -15.992 1 96.69 234 ASP B N 1
ATOM 8189 C CA . ASP B 1 234 ? 6.691 -31.812 -17.203 1 96.69 234 ASP B CA 1
ATOM 8190 C C . ASP B 1 234 ? 5.23 -32.125 -17.484 1 96.69 234 ASP B C 1
ATOM 8192 O O . ASP B 1 234 ? 4.453 -31.25 -17.859 1 96.69 234 ASP B O 1
ATOM 8196 N N . ALA B 1 235 ? 4.883 -33.406 -17.344 1 96.06 235 ALA B N 1
ATOM 8197 C CA . ALA B 1 235 ? 3.5 -33.781 -17.578 1 96.06 235 ALA B CA 1
ATOM 8198 C C . ALA B 1 235 ? 2.553 -33.094 -16.609 1 96.06 235 ALA B C 1
ATOM 8200 O O . ALA B 1 235 ? 1.476 -32.656 -17 1 96.06 235 ALA B O 1
ATOM 8201 N N . LEU B 1 236 ? 2.965 -33.062 -15.398 1 95.38 236 LEU B N 1
ATOM 8202 C CA . LEU B 1 236 ? 2.18 -32.375 -14.383 1 95.38 236 LEU B CA 1
ATOM 8203 C C . LEU B 1 236 ? 2.045 -30.906 -14.719 1 95.38 236 LEU B C 1
ATOM 8205 O O . LEU B 1 236 ? 0.973 -30.312 -14.539 1 95.38 236 LEU B O 1
ATOM 8209 N N . SER B 1 237 ? 3.076 -30.312 -15.148 1 96.31 237 SER B N 1
ATOM 8210 C CA . SER B 1 237 ? 3.088 -28.891 -15.469 1 96.31 237 SER B CA 1
ATOM 8211 C C . SER B 1 237 ? 2.168 -28.594 -16.641 1 96.31 237 SER B C 1
ATOM 8213 O O . SER B 1 237 ? 1.421 -27.609 -16.625 1 96.31 237 SER B O 1
ATOM 8215 N N . ILE B 1 238 ? 2.236 -29.438 -17.672 1 95.62 238 ILE B N 1
ATOM 8216 C CA . ILE B 1 238 ? 1.369 -29.266 -18.844 1 95.62 238 ILE B CA 1
ATOM 8217 C C . ILE B 1 238 ? -0.092 -29.391 -18.422 1 95.62 238 ILE B C 1
ATOM 8219 O O . ILE B 1 238 ? -0.93 -28.578 -18.797 1 95.62 238 ILE B O 1
ATOM 8223 N N . SER B 1 239 ? -0.363 -30.375 -17.656 1 93.88 239 SER B N 1
ATOM 8224 C CA . SER B 1 239 ? -1.726 -30.609 -17.188 1 93.88 239 SER B CA 1
ATOM 8225 C C . SER B 1 239 ? -2.221 -29.438 -16.344 1 93.88 239 SER B C 1
ATOM 8227 O O . SER B 1 239 ? -3.338 -28.953 -16.531 1 93.88 239 SER B O 1
ATOM 8229 N N . CYS B 1 240 ? -1.427 -29.031 -15.398 1 92.5 240 CYS B N 1
ATOM 8230 C CA . CYS B 1 240 ? -1.774 -27.906 -14.539 1 92.5 240 CYS B CA 1
ATOM 8231 C C . CYS B 1 240 ? -2.035 -26.656 -15.359 1 92.5 240 CYS B C 1
ATOM 8233 O O . CYS B 1 240 ? -3.01 -25.938 -15.117 1 92.5 240 CYS B O 1
ATOM 8235 N N . THR B 1 241 ? -1.227 -26.359 -16.266 1 91.44 241 THR B N 1
ATOM 8236 C CA . THR B 1 241 ? -1.365 -25.203 -17.156 1 91.44 241 THR B CA 1
ATOM 8237 C C . THR B 1 241 ? -2.707 -25.234 -17.891 1 91.44 241 THR B C 1
ATOM 8239 O O . THR B 1 241 ? -3.445 -24.25 -17.875 1 91.44 241 THR B O 1
ATOM 8242 N N . THR B 1 242 ? -2.957 -26.375 -18.453 1 92.69 242 THR B N 1
ATOM 8243 C CA . THR B 1 242 ? -4.156 -26.484 -19.281 1 92.69 242 THR B CA 1
ATOM 8244 C C . THR B 1 242 ? -5.414 -26.375 -18.422 1 92.69 242 THR B C 1
ATOM 8246 O O . THR B 1 242 ? -6.363 -25.688 -18.797 1 92.69 242 THR B O 1
ATOM 8249 N N . PHE B 1 243 ? -5.434 -27.047 -17.328 1 90.88 243 PHE B N 1
ATOM 8250 C CA . PHE B 1 243 ? -6.57 -26.938 -16.422 1 90.88 243 PHE B CA 1
ATOM 8251 C C . PHE B 1 243 ? -6.738 -25.516 -15.922 1 90.88 243 PHE B C 1
ATOM 8253 O O . PHE B 1 243 ? -7.859 -25.016 -15.828 1 90.88 243 PHE B O 1
ATOM 8260 N N . GLY B 1 244 ? -5.66 -24.844 -15.539 1 88.88 244 GLY B N 1
ATOM 8261 C CA . GLY B 1 244 ? -5.699 -23.469 -15.07 1 88.88 244 GLY B CA 1
ATOM 8262 C C . GLY B 1 244 ? -6.211 -22.484 -16.109 1 88.88 244 GLY B C 1
ATOM 8263 O O . GLY B 1 244 ? -7.082 -21.672 -15.82 1 88.88 244 GLY B O 1
ATOM 8264 N N . VAL B 1 245 ? -5.711 -22.562 -17.297 1 88.06 245 VAL B N 1
ATOM 8265 C CA . VAL B 1 245 ? -6.105 -21.672 -18.375 1 88.06 245 VAL B CA 1
ATOM 8266 C C . VAL B 1 245 ? -7.574 -21.891 -18.719 1 88.06 245 VAL B C 1
ATOM 8268 O O . VAL B 1 245 ? -8.305 -20.938 -19.016 1 88.06 245 VAL B O 1
ATOM 8271 N N . CYS B 1 246 ? -7.988 -23.094 -18.656 1 88.12 246 CYS B N 1
ATOM 8272 C CA . CYS B 1 246 ? -9.367 -23.422 -19.016 1 88.12 246 CYS B CA 1
ATOM 8273 C C . CYS B 1 246 ? -10.336 -22.875 -17.969 1 88.12 246 CYS B C 1
ATOM 8275 O O . CYS B 1 246 ? -11.484 -22.562 -18.297 1 88.12 246 CYS B O 1
ATOM 8277 N N . THR B 1 247 ? -9.938 -22.812 -16.719 1 84.38 247 THR B N 1
ATOM 8278 C CA . THR B 1 247 ? -10.75 -22.141 -15.711 1 84.38 247 THR B CA 1
ATOM 8279 C C . THR B 1 247 ? -11 -20.688 -16.125 1 84.38 247 THR B C 1
ATOM 8281 O O . THR B 1 247 ? -12.141 -20.219 -16.062 1 84.38 247 THR B O 1
ATOM 8284 N N . SER B 1 248 ? -10.016 -20 -16.562 1 86.56 248 SER B N 1
ATOM 8285 C CA . SER B 1 248 ? -10.141 -18.609 -17 1 86.56 248 SER B CA 1
ATOM 8286 C C . SER B 1 248 ? -10.984 -18.516 -18.266 1 86.56 248 SER B C 1
ATOM 8288 O O . SER B 1 248 ? -11.742 -17.547 -18.438 1 86.56 248 SER B O 1
ATOM 8290 N N . LEU B 1 249 ? -10.867 -19.516 -19.109 1 82.12 249 LEU B N 1
ATOM 8291 C CA . LEU B 1 249 ? -11.656 -19.531 -20.344 1 82.12 249 LEU B CA 1
ATOM 8292 C C . LEU B 1 249 ? -13.141 -19.719 -20.031 1 82.12 249 LEU B C 1
ATOM 8294 O O . LEU B 1 249 ? -13.992 -19.078 -20.656 1 82.12 249 LEU B O 1
ATOM 8298 N N . GLY B 1 250 ? -13.398 -20.547 -19.125 1 80.38 250 GLY B N 1
ATOM 8299 C CA . GLY B 1 250 ? -14.789 -20.734 -18.719 1 80.38 250 GLY B CA 1
ATOM 8300 C C . GLY B 1 250 ? -15.414 -19.484 -18.141 1 80.38 250 GLY B C 1
ATOM 8301 O O . GLY B 1 250 ? -16.547 -19.141 -18.469 1 80.38 250 GLY B O 1
ATOM 8302 N N . LEU B 1 251 ? -14.68 -18.766 -17.297 1 82.19 251 LEU B N 1
ATOM 8303 C CA . LEU B 1 251 ? -15.141 -17.516 -16.719 1 82.19 251 LEU B CA 1
ATOM 8304 C C . LEU B 1 251 ? -15.266 -16.438 -17.781 1 82.19 251 LEU B C 1
ATOM 8306 O O . LEU B 1 251 ? -16.25 -15.695 -17.828 1 82.19 251 LEU B O 1
ATOM 8310 N N . GLY B 1 252 ? -14.281 -16.422 -18.625 1 87.94 252 GLY B N 1
ATOM 8311 C CA . GLY B 1 252 ? -14.242 -15.406 -19.672 1 87.94 252 GLY B CA 1
ATOM 8312 C C . GLY B 1 252 ? -15.359 -15.547 -20.688 1 87.94 252 GLY B C 1
ATOM 8313 O O . GLY B 1 252 ? -15.922 -14.547 -21.141 1 87.94 252 GLY B O 1
ATOM 8314 N N . VAL B 1 253 ? -15.719 -16.766 -20.984 1 91.44 253 VAL B N 1
ATOM 8315 C CA . VAL B 1 253 ? -16.734 -17 -22.016 1 91.44 253 VAL B CA 1
ATOM 8316 C C . VAL B 1 253 ? -18.094 -16.5 -21.516 1 91.44 253 VAL B C 1
ATOM 8318 O O . VAL B 1 253 ? -18.891 -15.984 -22.312 1 91.44 253 VAL B O 1
ATOM 8321 N N . THR B 1 254 ? -18.328 -16.656 -20.266 1 88.88 254 THR B N 1
ATOM 8322 C CA . THR B 1 254 ? -19.578 -16.156 -19.703 1 88.88 254 THR B CA 1
ATOM 8323 C C . THR B 1 254 ? -19.656 -14.633 -19.797 1 88.88 254 THR B C 1
ATOM 8325 O O . THR B 1 254 ? -20.703 -14.086 -20.141 1 88.88 254 THR B O 1
ATOM 8328 N N . THR B 1 255 ? -18.594 -13.977 -19.469 1 91.31 255 THR B N 1
ATOM 8329 C CA . THR B 1 255 ? -18.531 -12.516 -19.547 1 91.31 255 THR B CA 1
ATOM 8330 C C . THR B 1 255 ? -18.688 -12.047 -21 1 91.31 255 THR B C 1
ATOM 8332 O O . THR B 1 255 ? -19.391 -11.078 -21.266 1 91.31 255 THR B O 1
ATOM 8335 N N . ILE B 1 256 ? -18.047 -12.75 -21.891 1 94.56 256 ILE B N 1
ATOM 8336 C CA . ILE B 1 256 ? -18.125 -12.398 -23.312 1 94.56 256 ILE B CA 1
ATOM 8337 C C . ILE B 1 256 ? -19.562 -12.594 -23.812 1 94.56 256 ILE B C 1
ATOM 8339 O O . ILE B 1 256 ? -20.109 -11.719 -24.484 1 94.56 256 ILE B O 1
ATOM 8343 N N . ALA B 1 257 ? -20.172 -13.711 -23.469 1 93.94 257 ALA B N 1
ATOM 8344 C CA . ALA B 1 257 ? -21.547 -14 -23.875 1 93.94 257 ALA B CA 1
ATOM 8345 C C . ALA B 1 257 ? -22.516 -12.953 -23.344 1 93.94 257 ALA B C 1
ATOM 8347 O O . ALA B 1 257 ? -23.391 -12.484 -24.078 1 93.94 257 ALA B O 1
ATOM 8348 N N . THR B 1 258 ? -22.359 -12.617 -22.094 1 93.69 258 THR B N 1
ATOM 8349 C CA . THR B 1 258 ? -23.219 -11.617 -21.469 1 93.69 258 THR B CA 1
ATOM 8350 C C . THR B 1 258 ? -23.031 -10.258 -22.141 1 93.69 258 THR B C 1
ATOM 8352 O O . THR B 1 258 ? -24.016 -9.523 -22.328 1 93.69 258 THR B O 1
ATOM 8355 N N . THR B 1 259 ? -21.797 -9.883 -22.438 1 95.38 259 THR B N 1
ATOM 8356 C CA . THR B 1 259 ? -21.531 -8.602 -23.078 1 95.38 259 THR B CA 1
ATOM 8357 C C . THR B 1 259 ? -22.125 -8.562 -24.484 1 95.38 259 THR B C 1
ATOM 8359 O O . THR B 1 259 ? -22.703 -7.543 -24.891 1 95.38 259 THR B O 1
ATOM 8362 N N . ILE B 1 260 ? -22.047 -9.695 -25.203 1 95.62 260 ILE B N 1
ATOM 8363 C CA . ILE B 1 260 ? -22.641 -9.766 -26.531 1 95.62 260 ILE B CA 1
ATOM 8364 C C . ILE B 1 260 ? -24.156 -9.617 -26.422 1 95.62 260 ILE B C 1
ATOM 8366 O O . ILE B 1 260 ? -24.781 -8.922 -27.234 1 95.62 260 ILE B O 1
ATOM 8370 N N . ALA B 1 261 ? -24.688 -10.25 -25.5 1 94.38 261 ALA B N 1
ATOM 8371 C CA . ALA B 1 261 ? -26.141 -10.172 -25.266 1 94.38 261 ALA B CA 1
ATOM 8372 C C . ALA B 1 261 ? -26.562 -8.742 -24.953 1 94.38 261 ALA B C 1
ATOM 8374 O O . ALA B 1 261 ? -27.641 -8.305 -25.344 1 94.38 261 ALA B O 1
ATOM 8375 N N . ARG B 1 262 ? -25.734 -8.039 -24.094 1 93.62 262 ARG B N 1
ATOM 8376 C CA . ARG B 1 262 ? -26.016 -6.648 -23.75 1 93.62 262 ARG B CA 1
ATOM 8377 C C . ARG B 1 262 ? -26.016 -5.762 -24.984 1 93.62 262 ARG B C 1
ATOM 8379 O O . ARG B 1 262 ? -26.812 -4.824 -25.078 1 93.62 262 ARG B O 1
ATOM 8386 N N . LEU B 1 263 ? -25.141 -6.039 -25.922 1 94.44 263 LEU B N 1
ATOM 8387 C CA . LEU B 1 263 ? -24.984 -5.23 -27.125 1 94.44 263 LEU B CA 1
ATOM 8388 C C . LEU B 1 263 ? -25.984 -5.652 -28.203 1 94.44 263 LEU B C 1
ATOM 8390 O O . LEU B 1 263 ? -26.359 -4.848 -29.062 1 94.44 263 LEU B O 1
ATOM 8394 N N . ASN B 1 264 ? -26.297 -6.902 -28.172 1 92.94 264 ASN B N 1
ATOM 8395 C CA . ASN B 1 264 ? -27.281 -7.488 -29.094 1 92.94 264 ASN B CA 1
ATOM 8396 C C . ASN B 1 264 ? -28.234 -8.43 -28.359 1 92.94 264 ASN B C 1
ATOM 8398 O O . ASN B 1 264 ? -27.922 -9.602 -28.156 1 92.94 264 ASN B O 1
ATOM 8402 N N . SER B 1 265 ? -29.453 -8.031 -28.219 1 87.25 265 SER B N 1
ATOM 8403 C CA . SER B 1 265 ? -30.422 -8.711 -27.375 1 87.25 265 SER B CA 1
ATOM 8404 C C . SER B 1 265 ? -30.859 -10.039 -27.984 1 87.25 265 SER B C 1
ATOM 8406 O O . SER B 1 265 ? -31.453 -10.875 -27.312 1 87.25 265 SER B O 1
ATOM 8408 N N . ASP B 1 266 ? -30.453 -10.336 -29.141 1 88.19 266 ASP B N 1
ATOM 8409 C CA . ASP B 1 266 ? -30.875 -11.555 -29.812 1 88.19 266 ASP B CA 1
ATOM 8410 C C . ASP B 1 266 ? -30.016 -12.75 -29.375 1 88.19 266 ASP B C 1
ATOM 8412 O O . ASP B 1 266 ? -30.391 -13.898 -29.625 1 88.19 266 ASP B O 1
ATOM 8416 N N . VAL B 1 267 ? -29.016 -12.523 -28.719 1 90.69 267 VAL B N 1
ATOM 8417 C CA . VAL B 1 267 ? -28.094 -13.586 -28.312 1 90.69 267 VAL B CA 1
ATOM 8418 C C . VAL B 1 267 ? -28.422 -14.023 -26.891 1 90.69 267 VAL B C 1
ATOM 8420 O O . VAL B 1 267 ? -28.562 -13.188 -25.984 1 90.69 267 VAL B O 1
ATOM 8423 N N . ASP B 1 268 ? -28.625 -15.32 -26.703 1 89.94 268 ASP B N 1
ATOM 8424 C CA . ASP B 1 268 ? -28.812 -15.875 -25.359 1 89.94 268 ASP B CA 1
ATOM 8425 C C . ASP B 1 268 ? -27.469 -16.188 -24.703 1 89.94 268 ASP B C 1
ATOM 8427 O O . ASP B 1 268 ? -26.781 -17.141 -25.094 1 89.94 268 ASP B O 1
ATOM 8431 N N . PRO B 1 269 ? -27.141 -15.438 -23.688 1 88.75 269 PRO B N 1
ATOM 8432 C CA . PRO B 1 269 ? -25.812 -15.625 -23.078 1 88.75 269 PRO B CA 1
ATOM 8433 C C . PRO B 1 269 ? -25.703 -16.938 -22.297 1 88.75 269 PRO B C 1
ATOM 8435 O O . PRO B 1 269 ? -24.609 -17.359 -21.953 1 88.75 269 PRO B O 1
ATOM 8438 N N . ASN B 1 270 ? -26.812 -17.641 -22.016 1 86.31 270 ASN B N 1
ATOM 8439 C CA . ASN B 1 270 ? -26.781 -18.844 -21.188 1 86.31 270 ASN B CA 1
ATOM 8440 C C . ASN B 1 270 ? -26.828 -20.109 -22.047 1 86.31 270 ASN B C 1
ATOM 8442 O O . ASN B 1 270 ? -26.734 -21.219 -21.516 1 86.31 270 ASN B O 1
ATOM 8446 N N . SER B 1 271 ? -26.828 -19.906 -23.297 1 88.75 271 SER B N 1
ATOM 8447 C CA . SER B 1 271 ? -26.859 -21.047 -24.203 1 88.75 271 SER B CA 1
ATOM 8448 C C . SER B 1 271 ? -25.484 -21.703 -24.312 1 88.75 271 SER B C 1
ATOM 8450 O O . SER B 1 271 ? -24.484 -21.031 -24.531 1 88.75 271 SER B O 1
ATOM 8452 N N . ASP B 1 272 ? -25.5 -23.047 -24.156 1 86.94 272 ASP B N 1
ATOM 8453 C CA . ASP B 1 272 ? -24.266 -23.797 -24.312 1 86.94 272 ASP B CA 1
ATOM 8454 C C . ASP B 1 272 ? -23.703 -23.656 -25.734 1 86.94 272 ASP B C 1
ATOM 8456 O O . ASP B 1 272 ? -22.484 -23.641 -25.922 1 86.94 272 ASP B O 1
ATOM 8460 N N . THR B 1 273 ? -24.562 -23.547 -26.625 1 90.06 273 THR B N 1
ATOM 8461 C CA . THR B 1 273 ? -24.141 -23.375 -28.016 1 90.06 273 THR B CA 1
ATOM 8462 C C . THR B 1 273 ? -23.422 -22.047 -28.203 1 90.06 273 THR B C 1
ATOM 8464 O O . THR B 1 273 ? -22.391 -21.984 -28.875 1 90.06 273 THR B O 1
ATOM 8467 N N . THR B 1 274 ? -23.984 -21.031 -27.625 1 92.56 274 THR B N 1
ATOM 8468 C CA . THR B 1 274 ? -23.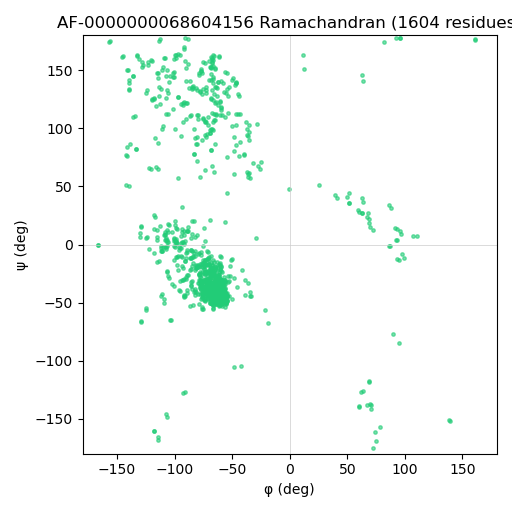359 -19.719 -27.719 1 92.56 274 THR B CA 1
ATOM 8469 C C . THR B 1 274 ? -21.969 -19.75 -27.094 1 92.56 274 THR B C 1
ATOM 8471 O O . THR B 1 274 ? -21 -19.281 -27.688 1 92.56 274 THR B O 1
ATOM 8474 N N . LYS B 1 275 ? -21.859 -20.344 -25.984 1 92.5 275 LYS B N 1
ATOM 8475 C CA . LYS B 1 275 ? -20.594 -20.391 -25.266 1 92.5 275 LYS B CA 1
ATOM 8476 C C . LYS B 1 275 ? -19.578 -21.266 -26.016 1 92.5 275 LYS B C 1
ATOM 8478 O O . LYS B 1 275 ? -18.406 -20.922 -26.109 1 92.5 275 LYS B O 1
ATOM 8483 N N . GLY B 1 276 ? -20.062 -22.438 -26.5 1 92.44 276 GLY B N 1
ATOM 8484 C CA . GLY B 1 276 ? -19.203 -23.297 -27.297 1 92.44 276 GLY B CA 1
ATOM 8485 C C . GLY B 1 276 ? -18.641 -22.609 -28.531 1 92.44 276 GLY B C 1
ATOM 8486 O O . GLY B 1 276 ? -17.469 -22.75 -28.844 1 92.44 276 GLY B O 1
ATOM 8487 N N . LEU B 1 277 ? -19.453 -21.844 -29.188 1 94.5 277 LEU B N 1
ATOM 8488 C CA . LEU B 1 277 ? -19.031 -21.125 -30.391 1 94.5 277 LEU B CA 1
ATOM 8489 C C . LEU B 1 277 ? -17.969 -20.078 -30.031 1 94.5 277 LEU B C 1
ATOM 8491 O O . LEU B 1 277 ? -16.984 -19.922 -30.766 1 94.5 277 LEU B O 1
ATOM 8495 N N . ILE B 1 278 ? -18.188 -19.344 -28.969 1 94.75 278 ILE B N 1
ATOM 8496 C CA . ILE B 1 278 ? -17.234 -18.344 -28.531 1 94.75 278 ILE B CA 1
ATOM 8497 C C . ILE B 1 278 ? -15.891 -19 -28.234 1 94.75 278 ILE B C 1
ATOM 8499 O O . ILE B 1 278 ? -14.844 -18.516 -28.672 1 94.75 278 ILE B O 1
ATOM 8503 N N . ILE B 1 279 ? -15.883 -20.141 -27.531 1 93.88 279 ILE B N 1
ATOM 8504 C CA . ILE B 1 279 ? -14.664 -20.844 -27.156 1 93.88 279 ILE B CA 1
ATOM 8505 C C . ILE B 1 279 ? -13.883 -21.25 -28.406 1 93.88 279 ILE B C 1
ATOM 8507 O O . ILE B 1 279 ? -12.672 -21 -28.484 1 93.88 279 ILE B O 1
ATOM 8511 N N . TRP B 1 280 ? -14.562 -21.75 -29.328 1 95.19 280 TRP B N 1
ATOM 8512 C CA . TRP B 1 280 ? -13.859 -22.281 -30.484 1 95.19 280 TRP B CA 1
ATOM 8513 C C . TRP B 1 280 ? -13.391 -21.156 -31.406 1 95.19 280 TRP B C 1
ATOM 8515 O O . TRP B 1 280 ? -12.352 -21.266 -32.062 1 95.19 280 TRP B O 1
ATOM 8525 N N . ILE B 1 281 ? -14.102 -20.047 -31.484 1 95.12 281 ILE B N 1
ATOM 8526 C CA . ILE B 1 281 ? -13.641 -18.891 -32.219 1 95.12 281 ILE B CA 1
ATOM 8527 C C . ILE B 1 281 ? -12.367 -18.328 -31.578 1 95.12 281 ILE B C 1
ATOM 8529 O O . ILE B 1 281 ? -11.391 -18.047 -32.281 1 95.12 281 ILE B O 1
ATOM 8533 N N . ILE B 1 282 ? -12.445 -18.188 -30.328 1 92.56 282 ILE B N 1
ATOM 8534 C CA . ILE B 1 282 ? -11.297 -17.672 -29.578 1 92.56 282 ILE B CA 1
ATOM 8535 C C . ILE B 1 282 ? -10.117 -18.641 -29.734 1 92.56 282 ILE B C 1
ATOM 8537 O O . ILE B 1 282 ? -8.977 -18.203 -29.922 1 92.56 282 ILE B O 1
ATOM 8541 N N . THR B 1 283 ? -10.406 -19.953 -29.625 1 93.5 283 THR B N 1
ATOM 8542 C CA . THR B 1 283 ? -9.367 -20.953 -29.812 1 93.5 283 THR B CA 1
ATOM 8543 C C . THR B 1 283 ? -8.727 -20.828 -31.188 1 93.5 283 THR B C 1
ATOM 8545 O O . THR B 1 283 ? -7.504 -20.938 -31.328 1 93.5 283 THR B O 1
ATOM 8548 N N . GLY B 1 284 ? -9.547 -20.594 -32.188 1 94.81 284 GLY B N 1
ATOM 8549 C CA . GLY B 1 284 ? -9.031 -20.391 -33.531 1 94.81 284 GLY B CA 1
ATOM 8550 C C . GLY B 1 284 ? -8.102 -19.203 -33.656 1 94.81 284 GLY B C 1
ATOM 8551 O O . GLY B 1 284 ? -7.035 -19.297 -34.25 1 94.81 284 GLY B O 1
ATOM 8552 N N . ILE B 1 285 ? -8.445 -18.125 -33.062 1 93.56 285 ILE B N 1
ATOM 8553 C CA . ILE B 1 285 ? -7.637 -16.906 -33.125 1 93.56 285 ILE B CA 1
ATOM 8554 C C . ILE B 1 285 ? -6.359 -17.094 -32.312 1 93.56 285 ILE B C 1
ATOM 8556 O O . ILE B 1 285 ? -5.277 -16.688 -32.75 1 93.56 285 ILE B O 1
ATOM 8560 N N . ALA B 1 286 ? -6.52 -17.688 -31.141 1 91.69 286 ALA B N 1
ATOM 8561 C CA . ALA B 1 286 ? -5.355 -17.969 -30.312 1 91.69 286 ALA B CA 1
ATOM 8562 C C . ALA B 1 286 ? -4.363 -18.875 -31.031 1 91.69 286 ALA B C 1
ATOM 8564 O O . ALA B 1 286 ? -3.148 -18.672 -30.953 1 91.69 286 ALA B O 1
ATOM 8565 N N . CYS B 1 287 ? -4.898 -19.859 -31.672 1 93.5 287 CYS B N 1
ATOM 8566 C CA . CYS B 1 287 ? -4.055 -20.766 -32.438 1 93.5 287 CYS B CA 1
ATOM 8567 C C . CYS B 1 287 ? -3.312 -20 -33.562 1 93.5 287 CYS B C 1
ATOM 8569 O O . CYS B 1 287 ? -2.129 -20.25 -33.781 1 93.5 287 CYS B O 1
ATOM 8571 N N . GLY B 1 288 ? -3.973 -19.125 -34.188 1 92.44 288 GLY B N 1
ATOM 8572 C CA . GLY B 1 288 ? -3.316 -18.266 -35.188 1 92.44 288 GLY B CA 1
ATOM 8573 C C . GLY B 1 288 ? -2.186 -17.438 -34.594 1 92.44 288 GLY B C 1
ATOM 8574 O O . GLY B 1 288 ? -1.128 -17.297 -35.219 1 92.44 288 GLY B O 1
ATOM 8575 N N . SER B 1 289 ? -2.42 -16.922 -33.438 1 90 289 SER B N 1
ATOM 8576 C CA . SER B 1 289 ? -1.405 -16.141 -32.75 1 90 289 SER B CA 1
ATOM 8577 C C . SER B 1 289 ? -0.181 -17 -32.406 1 90 289 SER B C 1
ATOM 8579 O O . SER B 1 289 ? 0.955 -16.547 -32.594 1 90 289 SER B O 1
ATOM 8581 N N . VAL B 1 290 ? -0.357 -18.219 -31.938 1 88.19 290 VAL B N 1
ATOM 8582 C CA . VAL B 1 290 ? 0.729 -19.125 -31.609 1 88.19 290 VAL B CA 1
ATOM 8583 C C . VAL B 1 290 ? 1.533 -19.469 -32.844 1 88.19 290 VAL B C 1
ATOM 8585 O O . VAL B 1 290 ? 2.764 -19.547 -32.812 1 88.19 290 VAL B O 1
ATOM 8588 N N . LEU B 1 291 ? 0.804 -19.609 -33.906 1 89.88 291 LEU B N 1
ATOM 8589 C CA . LEU B 1 291 ? 1.455 -19.953 -35.156 1 89.88 291 LEU B CA 1
ATOM 8590 C C . LEU B 1 291 ? 2.322 -18.812 -35.656 1 89.88 291 LEU B C 1
ATOM 8592 O O . LEU B 1 291 ? 3.352 -19.047 -36.312 1 89.88 291 LEU B O 1
ATOM 8596 N N . MET B 1 292 ? 1.949 -17.594 -35.312 1 87.69 292 MET B N 1
ATOM 8597 C CA . MET B 1 292 ? 2.729 -16.438 -35.719 1 87.69 292 MET B CA 1
ATOM 8598 C C . MET B 1 292 ? 3.939 -16.25 -34.812 1 87.69 292 MET B C 1
ATOM 8600 O O . MET B 1 292 ? 4.855 -15.484 -35.125 1 87.69 292 MET B O 1
ATOM 8604 N N . GLY B 1 293 ? 3.922 -16.828 -33.719 1 80 293 GLY B N 1
ATOM 8605 C CA . GLY B 1 293 ? 5.09 -16.844 -32.875 1 80 293 GLY B CA 1
ATOM 8606 C C . GLY B 1 293 ? 5.078 -15.742 -31.812 1 80 293 GLY B C 1
ATOM 8607 O O . GLY B 1 293 ? 4.184 -14.891 -31.812 1 80 293 GLY B O 1
ATOM 8608 N N . LEU B 1 294 ? 6.125 -15.758 -30.969 1 76.56 294 LEU B N 1
ATOM 8609 C CA . LEU B 1 294 ? 6.246 -14.875 -29.812 1 76.56 294 LEU B CA 1
ATOM 8610 C C . LEU B 1 294 ? 6.434 -13.422 -30.25 1 76.56 294 LEU B C 1
ATOM 8612 O O . LEU B 1 294 ? 5.723 -12.531 -29.781 1 76.56 294 LEU B O 1
ATOM 8616 N N . LYS B 1 295 ? 7.316 -13.094 -31.094 1 78.19 295 LYS B N 1
ATOM 8617 C CA . LYS B 1 295 ? 7.711 -11.734 -31.453 1 78.19 295 LYS B CA 1
ATOM 8618 C C . LYS B 1 295 ? 6.652 -11.07 -32.344 1 78.19 295 LYS B C 1
ATOM 8620 O O . LYS B 1 295 ? 6.375 -9.875 -32.188 1 78.19 295 LYS B O 1
ATOM 8625 N N . ASN B 1 296 ? 6.016 -11.867 -33.094 1 80.38 296 ASN B N 1
ATOM 8626 C CA . ASN B 1 296 ? 5.121 -11.25 -34.062 1 80.38 296 ASN B CA 1
ATOM 8627 C C . ASN B 1 296 ? 3.658 -11.391 -33.656 1 80.38 296 ASN B C 1
ATOM 8629 O O . ASN B 1 296 ? 2.809 -10.609 -34.094 1 80.38 296 ASN B O 1
ATOM 8633 N N . GLY B 1 297 ? 3.428 -12.352 -33 1 84.69 297 GLY B N 1
ATOM 8634 C CA . GLY B 1 297 ? 2.047 -12.594 -32.625 1 84.69 297 GLY B CA 1
ATOM 8635 C C . GLY B 1 297 ? 1.753 -12.219 -31.172 1 84.69 297 GLY B C 1
ATOM 8636 O O . GLY B 1 297 ? 1.125 -11.195 -30.906 1 84.69 297 GLY B O 1
ATOM 8637 N N . ILE B 1 298 ? 2.355 -12.898 -30.281 1 82.38 298 ILE B N 1
ATOM 8638 C CA . ILE B 1 298 ? 2.037 -12.805 -28.875 1 82.38 298 ILE B CA 1
ATOM 8639 C C . ILE B 1 298 ? 2.408 -11.414 -28.359 1 82.38 298 ILE B C 1
ATOM 8641 O O . ILE B 1 298 ? 1.626 -10.781 -27.641 1 82.38 298 ILE B O 1
ATOM 8645 N N . ARG B 1 299 ? 3.543 -10.906 -28.734 1 86.5 299 ARG B N 1
ATOM 8646 C CA . ARG B 1 299 ? 4.023 -9.602 -28.297 1 86.5 299 ARG B CA 1
ATOM 8647 C C . ARG B 1 299 ? 3.076 -8.492 -28.734 1 86.5 299 ARG B C 1
ATOM 8649 O O . ARG B 1 299 ? 2.697 -7.633 -27.938 1 86.5 299 ARG B O 1
ATOM 8656 N N . VAL B 1 300 ? 2.666 -8.539 -29.953 1 85.62 300 VAL B N 1
ATOM 8657 C CA . VAL B 1 300 ? 1.829 -7.488 -30.531 1 85.62 300 VAL B CA 1
ATOM 8658 C C . VAL B 1 300 ? 0.447 -7.52 -29.875 1 85.62 300 VAL B C 1
ATOM 8660 O O . VAL B 1 300 ? -0.07 -6.484 -29.453 1 85.62 300 VAL B O 1
ATOM 8663 N N . LEU B 1 301 ? -0.083 -8.68 -29.766 1 86.31 301 LEU B N 1
ATOM 8664 C CA . LEU B 1 301 ? -1.408 -8.82 -29.172 1 86.31 301 LEU B CA 1
ATOM 8665 C C . LEU B 1 301 ? -1.395 -8.391 -27.703 1 86.31 301 LEU B C 1
ATOM 8667 O O . LEU B 1 301 ? -2.359 -7.801 -27.219 1 86.31 301 LEU B O 1
ATOM 8671 N N . SER B 1 302 ? -0.334 -8.766 -27.031 1 89.44 302 SER B N 1
ATOM 8672 C CA . SER B 1 302 ? -0.229 -8.398 -25.625 1 89.44 302 SER B CA 1
ATOM 8673 C C . SER B 1 302 ? -0.144 -6.887 -25.453 1 89.44 302 SER B C 1
ATOM 8675 O O . SER B 1 302 ? -0.736 -6.328 -24.531 1 89.44 302 SER B O 1
ATOM 8677 N N . LYS B 1 303 ? 0.578 -6.18 -26.297 1 88.44 303 LYS B N 1
ATOM 8678 C CA . LYS B 1 303 ? 0.699 -4.727 -26.234 1 88.44 303 LYS B CA 1
ATOM 8679 C C . LYS B 1 303 ? -0.645 -4.051 -26.484 1 88.44 303 LYS B C 1
ATOM 8681 O O . LYS B 1 303 ? -1.002 -3.09 -25.797 1 88.44 303 LYS B O 1
ATOM 8686 N N . ILE B 1 304 ? -1.302 -4.582 -27.438 1 89.81 304 ILE B N 1
ATOM 8687 C CA . ILE B 1 304 ? -2.613 -4.031 -27.766 1 89.81 304 ILE B CA 1
ATOM 8688 C C . ILE B 1 304 ? -3.572 -4.254 -26.609 1 89.81 304 ILE B C 1
ATOM 8690 O O . ILE B 1 304 ? -4.281 -3.334 -26.188 1 89.81 304 ILE B O 1
ATOM 8694 N N . THR B 1 305 ? -3.547 -5.457 -26.141 1 91.94 305 THR B N 1
ATOM 8695 C CA . THR B 1 305 ? -4.426 -5.832 -25.047 1 91.94 305 THR B CA 1
ATOM 8696 C C . THR B 1 305 ? -4.188 -4.941 -23.828 1 91.94 305 THR B C 1
ATOM 8698 O O . THR B 1 305 ? -5.133 -4.402 -23.25 1 91.94 305 THR B O 1
ATOM 8701 N N . PHE B 1 306 ? -2.963 -4.766 -23.453 1 92.31 306 PHE B N 1
ATOM 8702 C CA . PHE B 1 306 ? -2.602 -3.949 -22.312 1 92.31 306 PHE B CA 1
ATOM 8703 C C . PHE B 1 306 ? -2.975 -2.488 -22.531 1 92.31 306 PHE B C 1
ATOM 8705 O O . PHE B 1 306 ? -3.479 -1.82 -21.625 1 92.31 306 PHE B O 1
ATOM 8712 N N . SER B 1 307 ? -2.756 -1.971 -23.734 1 90.31 307 SER B N 1
ATOM 8713 C CA . SER B 1 307 ? -3.066 -0.584 -24.062 1 90.31 307 SER B CA 1
ATOM 8714 C C . SER B 1 307 ? -4.566 -0.319 -23.984 1 90.31 307 SER B C 1
ATOM 8716 O O . SER B 1 307 ? -4.988 0.738 -23.516 1 90.31 307 SER B O 1
ATOM 8718 N N . ILE B 1 308 ? -5.32 -1.268 -24.453 1 92.31 308 ILE B N 1
ATOM 8719 C CA . ILE B 1 308 ? -6.773 -1.131 -24.375 1 92.31 308 ILE B CA 1
ATOM 8720 C C . ILE B 1 308 ? -7.207 -1.065 -22.922 1 92.31 308 ILE B C 1
ATOM 8722 O O . ILE B 1 308 ? -8.094 -0.286 -22.562 1 92.31 308 ILE B O 1
ATOM 8726 N N . GLY B 1 309 ? -6.59 -1.917 -22.141 1 93.31 309 GLY B N 1
ATOM 8727 C CA . GLY B 1 309 ? -6.863 -1.855 -20.719 1 93.31 309 GLY B CA 1
ATOM 8728 C C . GLY B 1 309 ? -6.527 -0.51 -20.094 1 93.31 309 GLY B C 1
ATOM 8729 O O . GLY B 1 309 ? -7.27 -0.003 -19.25 1 93.31 309 GLY B O 1
ATOM 8730 N N . LEU B 1 310 ? -5.422 0.092 -20.484 1 91.81 310 LEU B N 1
ATOM 8731 C CA . LEU B 1 310 ? -5.016 1.4 -19.984 1 91.81 310 LEU B CA 1
ATOM 8732 C C . LEU B 1 310 ? -6.004 2.479 -20.422 1 91.81 310 LEU B C 1
ATOM 8734 O O . LEU B 1 310 ? -6.316 3.389 -19.656 1 91.81 310 LEU B O 1
ATOM 8738 N N . ILE B 1 311 ? -6.438 2.4 -21.641 1 91.81 311 ILE B N 1
ATOM 8739 C CA . ILE B 1 311 ? -7.406 3.357 -22.156 1 91.81 311 ILE B CA 1
ATOM 8740 C C . ILE B 1 311 ? -8.711 3.254 -21.375 1 91.81 311 ILE B C 1
ATOM 8742 O O . ILE B 1 311 ? -9.305 4.27 -21.016 1 91.81 311 ILE B O 1
ATOM 8746 N N . PHE B 1 312 ? -9.148 2.029 -21.156 1 94.5 312 PHE B N 1
ATOM 8747 C CA . PHE B 1 312 ? -10.375 1.814 -20.375 1 94.5 312 PHE B CA 1
ATOM 8748 C C . PHE B 1 312 ? -10.234 2.396 -18.984 1 94.5 312 PHE B C 1
ATOM 8750 O O . PHE B 1 312 ? -11.125 3.107 -18.5 1 94.5 312 PHE B O 1
ATOM 8757 N N . LEU B 1 313 ? -9.125 2.082 -18.328 1 94.38 313 LEU B N 1
ATOM 8758 C CA . LEU B 1 313 ? -8.859 2.623 -17 1 94.38 313 LEU B CA 1
ATOM 8759 C C . LEU B 1 313 ? -8.852 4.148 -17.031 1 94.38 313 LEU B C 1
ATOM 8761 O O . LEU B 1 313 ? -9.438 4.793 -16.156 1 94.38 313 LEU B O 1
ATOM 8765 N N . GLY B 1 314 ? -8.18 4.766 -18.016 1 93.06 314 GLY B N 1
ATOM 8766 C CA . GLY B 1 314 ? -8.148 6.211 -18.172 1 93.06 314 GLY B CA 1
ATOM 8767 C C . GLY B 1 314 ? -9.523 6.812 -18.375 1 93.06 314 GLY B C 1
ATOM 8768 O O . GLY B 1 314 ? -9.836 7.883 -17.844 1 93.06 314 GLY B O 1
ATOM 8769 N N . ALA B 1 315 ? -10.32 6.117 -19.141 1 92.75 315 ALA B N 1
ATOM 8770 C CA . ALA B 1 315 ? -11.688 6.578 -19.391 1 92.75 315 ALA B CA 1
ATOM 8771 C C . ALA B 1 315 ? -12.5 6.621 -18.094 1 92.75 315 ALA B C 1
ATOM 8773 O O . ALA B 1 315 ? -13.266 7.559 -17.875 1 92.75 315 ALA B O 1
ATOM 8774 N N . LEU B 1 316 ? -12.328 5.594 -17.266 1 94.38 316 LEU B N 1
ATOM 8775 C CA . LEU B 1 316 ? -13.047 5.562 -16 1 94.38 316 LEU B CA 1
ATOM 8776 C C . LEU B 1 316 ? -12.656 6.746 -15.125 1 94.38 316 LEU B C 1
ATOM 8778 O O . LEU B 1 316 ? -13.516 7.363 -14.484 1 94.38 316 LEU B O 1
ATOM 8782 N N . TYR B 1 317 ? -11.391 7.105 -15.094 1 91.56 317 TYR B N 1
ATOM 8783 C CA . TYR B 1 317 ? -10.922 8.234 -14.305 1 91.56 317 TYR B CA 1
ATOM 8784 C C . TYR B 1 317 ? -11.406 9.555 -14.898 1 91.56 317 TYR B C 1
ATOM 8786 O O . TYR B 1 317 ? -11.742 10.484 -14.164 1 91.56 317 TYR B O 1
ATOM 8794 N N . ALA B 1 318 ? -11.492 9.641 -16.188 1 89.12 318 ALA B N 1
ATOM 8795 C CA . ALA B 1 318 ? -11.867 10.883 -16.875 1 89.12 318 ALA B CA 1
ATOM 8796 C C . ALA B 1 318 ? -13.367 11.117 -16.781 1 89.12 318 ALA B C 1
ATOM 8798 O O . ALA B 1 318 ? -13.82 12.266 -16.75 1 89.12 318 ALA B O 1
ATOM 8799 N N . LEU B 1 319 ? -14.148 10.023 -16.75 1 89.94 319 LEU B N 1
ATOM 8800 C CA . LEU B 1 319 ? -15.602 10.148 -16.875 1 89.94 319 LEU B CA 1
ATOM 8801 C C . LEU B 1 319 ? -16.266 10.125 -15.5 1 89.94 319 LEU B C 1
ATOM 8803 O O . LEU B 1 319 ? -17.438 10.492 -15.359 1 89.94 319 LEU B O 1
ATOM 8807 N N . ASP B 1 320 ? -15.523 9.641 -14.492 1 91.12 320 ASP B N 1
ATOM 8808 C CA . ASP B 1 320 ? -16.078 9.578 -13.141 1 91.12 320 ASP B CA 1
ATOM 8809 C C . ASP B 1 320 ? -15.328 10.516 -12.195 1 91.12 320 ASP B C 1
ATOM 8811 O O . ASP B 1 320 ? -14.688 11.469 -12.641 1 91.12 320 ASP B O 1
ATOM 8815 N N . ASP B 1 321 ? -15.523 10.422 -10.891 1 88.81 321 ASP B N 1
ATOM 8816 C CA . ASP B 1 321 ? -14.852 11.242 -9.883 1 88.81 321 ASP B CA 1
ATOM 8817 C C . ASP B 1 321 ? -13.445 10.711 -9.586 1 88.81 321 ASP B C 1
ATOM 8819 O O . ASP B 1 321 ? -13.273 9.852 -8.719 1 88.81 321 ASP B O 1
ATOM 8823 N N . PRO B 1 322 ? -12.445 11.25 -10.305 1 88.94 322 PRO B N 1
ATOM 8824 C CA . PRO B 1 322 ? -11.094 10.727 -10.125 1 88.94 322 PRO B CA 1
ATOM 8825 C C . PRO B 1 322 ? -10.57 10.906 -8.703 1 88.94 322 PRO B C 1
ATOM 8827 O O . PRO B 1 322 ? -9.781 10.086 -8.219 1 88.94 322 PRO B O 1
ATOM 8830 N N . MET B 1 323 ? -11.047 11.961 -7.953 1 87.62 323 MET B N 1
ATOM 8831 C CA . MET B 1 323 ? -10.555 12.211 -6.602 1 87.62 323 MET B CA 1
ATOM 8832 C C . MET B 1 323 ? -11.031 11.133 -5.637 1 87.62 323 MET B C 1
ATOM 8834 O O . MET B 1 323 ? -10.273 10.688 -4.773 1 87.62 323 MET B O 1
ATOM 8838 N N . PHE B 1 324 ? -12.273 10.703 -5.809 1 90.31 324 PHE B N 1
ATOM 8839 C CA . PHE B 1 324 ? -12.789 9.586 -5.027 1 90.31 324 PHE B CA 1
ATOM 8840 C C . PHE B 1 324 ? -12.008 8.312 -5.32 1 90.31 324 PHE B C 1
ATOM 8842 O O . PHE B 1 324 ? -11.617 7.59 -4.402 1 90.31 324 PHE B O 1
ATOM 8849 N N . LEU B 1 325 ? -11.789 8.07 -6.59 1 93.81 325 LEU B N 1
ATOM 8850 C CA . LEU B 1 325 ? -11.117 6.84 -6.992 1 93.81 325 LEU B CA 1
ATOM 8851 C C . LEU B 1 325 ? -9.68 6.809 -6.473 1 93.81 325 LEU B C 1
ATOM 8853 O O . LEU B 1 325 ? -9.219 5.781 -5.977 1 93.81 325 LEU B O 1
ATOM 8857 N N . LEU B 1 326 ? -9 7.918 -6.52 1 92.94 326 LEU B N 1
ATOM 8858 C CA . LEU B 1 326 ? -7.625 7.988 -6.035 1 92.94 326 LEU B CA 1
ATOM 8859 C C . LEU B 1 326 ? -7.574 7.832 -4.516 1 92.94 326 LEU B C 1
ATOM 8861 O O . LEU B 1 326 ? -6.648 7.215 -3.982 1 92.94 326 LEU B O 1
ATOM 8865 N N . SER B 1 327 ? -8.562 8.398 -3.795 1 93.88 327 SER B N 1
ATOM 8866 C CA . SER B 1 327 ? -8.656 8.219 -2.35 1 93.88 327 SER B CA 1
ATOM 8867 C C . SER B 1 327 ? -8.891 6.754 -1.987 1 93.88 327 SER B C 1
ATOM 8869 O O . SER B 1 327 ? -8.297 6.242 -1.032 1 93.88 327 SER B O 1
ATOM 8871 N N . SER B 1 328 ? -9.742 6.141 -2.771 1 95.38 328 SER B N 1
ATOM 8872 C CA . SER B 1 328 ? -10.039 4.73 -2.533 1 95.38 328 SER B CA 1
ATOM 8873 C C . SER B 1 328 ? -8.805 3.863 -2.758 1 95.38 328 SER B C 1
ATOM 8875 O O . SER B 1 328 ? -8.531 2.943 -1.983 1 95.38 328 SER B O 1
ATOM 8877 N N . VAL B 1 329 ? -8.086 4.145 -3.803 1 95.81 329 VAL B N 1
ATOM 8878 C CA . VAL B 1 329 ? -6.879 3.381 -4.105 1 95.81 329 VAL B CA 1
ATOM 8879 C C . VAL B 1 329 ? -5.859 3.562 -2.984 1 95.81 329 VAL B C 1
ATOM 8881 O O . VAL B 1 329 ? -5.305 2.584 -2.479 1 95.81 329 VAL B O 1
ATOM 8884 N N . THR B 1 330 ? -5.633 4.766 -2.549 1 93.31 330 THR B N 1
ATOM 8885 C CA . THR B 1 330 ? -4.668 5.059 -1.495 1 93.31 330 THR B CA 1
ATOM 8886 C C . THR B 1 330 ? -5.039 4.336 -0.205 1 93.31 330 THR B C 1
ATOM 8888 O O . THR B 1 330 ? -4.203 3.648 0.39 1 93.31 330 THR B O 1
ATOM 8891 N N . GLN B 1 331 ? -6.238 4.477 0.157 1 94.5 331 GLN B N 1
ATOM 8892 C CA . GLN B 1 331 ? -6.746 3.857 1.377 1 94.5 331 GLN B CA 1
ATOM 8893 C C . GLN B 1 331 ? -6.652 2.336 1.302 1 94.5 331 GLN B C 1
ATOM 8895 O O . GLN B 1 331 ? -6.316 1.68 2.291 1 94.5 331 GLN B O 1
ATOM 8900 N N . SER B 1 332 ? -6.949 1.797 0.177 1 97 332 SER B N 1
ATOM 8901 C CA . SER B 1 332 ? -6.969 0.346 0.016 1 97 332 SER B CA 1
ATOM 8902 C C . SER B 1 332 ? -5.562 -0.239 0.086 1 97 332 SER B C 1
ATOM 8904 O O . SER B 1 332 ? -5.375 -1.355 0.574 1 97 332 SER B O 1
ATOM 8906 N N . ILE B 1 333 ? -4.645 0.473 -0.423 1 94.62 333 ILE B N 1
ATOM 8907 C CA . ILE B 1 333 ? -3.26 0.024 -0.3 1 94.62 333 ILE B CA 1
ATOM 8908 C C . ILE B 1 333 ? -2.875 -0.064 1.175 1 94.62 333 ILE B C 1
ATOM 8910 O O . ILE B 1 333 ? -2.27 -1.047 1.606 1 94.62 333 ILE B O 1
ATOM 8914 N N . GLY B 1 334 ? -3.211 0.887 1.985 1 94.06 334 GLY B N 1
ATOM 8915 C CA . GLY B 1 334 ? -2.947 0.857 3.416 1 94.06 334 GLY B CA 1
ATOM 8916 C C . GLY B 1 334 ? -3.633 -0.295 4.125 1 94.06 334 GLY B C 1
ATOM 8917 O O . GLY B 1 334 ? -3.037 -0.945 4.984 1 94.06 334 GLY B O 1
ATOM 8918 N N . HIS B 1 335 ? -4.883 -0.506 3.768 1 94.06 335 HIS B N 1
ATOM 8919 C CA . HIS B 1 335 ? -5.609 -1.623 4.363 1 94.06 335 HIS B CA 1
ATOM 8920 C C . HIS B 1 335 ? -4.941 -2.953 4.031 1 94.06 335 HIS B C 1
ATOM 8922 O O . HIS B 1 335 ? -4.883 -3.85 4.875 1 94.06 335 HIS B O 1
ATOM 8928 N N . TYR B 1 336 ? -4.512 -3.076 2.789 1 95.31 336 TYR B N 1
ATOM 8929 C CA . TYR B 1 336 ? -3.822 -4.297 2.387 1 95.31 336 TYR B CA 1
ATOM 8930 C C . TYR B 1 336 ? -2.574 -4.523 3.232 1 95.31 336 TYR B C 1
ATOM 8932 O O . TYR B 1 336 ? -2.355 -5.621 3.748 1 95.31 336 TYR B O 1
ATOM 8940 N N . LEU B 1 337 ? -1.786 -3.51 3.43 1 93.31 337 LEU B N 1
ATOM 8941 C CA . LEU B 1 337 ? -0.54 -3.615 4.18 1 93.31 337 LEU B CA 1
ATOM 8942 C C . LEU B 1 337 ? -0.813 -3.961 5.641 1 93.31 337 LEU B C 1
ATOM 8944 O O . LEU B 1 337 ? -0.054 -4.711 6.258 1 93.31 337 LEU B O 1
ATOM 8948 N N . GLN B 1 338 ? -1.918 -3.498 6.141 1 90.69 338 GLN B N 1
ATOM 8949 C CA . GLN B 1 338 ? -2.254 -3.703 7.543 1 90.69 338 GLN B CA 1
ATOM 8950 C C . GLN B 1 338 ? -2.723 -5.133 7.797 1 90.69 338 GLN B C 1
ATOM 8952 O O . GLN B 1 338 ? -2.322 -5.762 8.781 1 90.69 338 GLN B O 1
ATOM 8957 N N . TRP B 1 339 ? -3.566 -5.598 6.922 1 93.5 339 TRP B N 1
ATOM 8958 C CA . TRP B 1 339 ? -4.34 -6.781 7.285 1 93.5 339 TRP B CA 1
ATOM 8959 C C . TRP B 1 339 ? -3.834 -8.016 6.543 1 93.5 339 TRP B C 1
ATOM 8961 O O . TRP B 1 339 ? -4.289 -9.133 6.801 1 93.5 339 TRP B O 1
ATOM 8971 N N . ILE B 1 340 ? -2.857 -7.91 5.699 1 93.75 340 ILE B N 1
ATOM 8972 C CA . ILE B 1 340 ? -2.408 -9.023 4.871 1 93.75 340 ILE B CA 1
ATOM 8973 C C . ILE B 1 340 ? -1.827 -10.125 5.754 1 93.75 340 ILE B C 1
ATOM 8975 O O . ILE B 1 340 ? -1.951 -11.312 5.441 1 93.75 340 ILE B O 1
ATOM 8979 N N . THR B 1 341 ? -1.204 -9.758 6.918 1 89.81 341 THR B N 1
ATOM 8980 C CA . THR B 1 341 ? -0.596 -10.766 7.785 1 89.81 341 THR B CA 1
ATOM 8981 C C . THR B 1 341 ? -1.667 -11.609 8.469 1 89.81 341 THR B C 1
ATOM 8983 O O . THR B 1 341 ? -1.575 -12.836 8.484 1 89.81 341 THR B O 1
ATOM 8986 N N . VAL B 1 342 ? -2.705 -10.945 8.898 1 90.06 342 VAL B N 1
ATOM 8987 C CA . VAL B 1 342 ? -3.742 -11.656 9.641 1 90.06 342 VAL B CA 1
ATOM 8988 C C . VAL B 1 342 ? -4.566 -12.508 8.68 1 90.06 342 VAL B C 1
ATOM 8990 O O . VAL B 1 342 ? -4.789 -13.695 8.938 1 90.06 342 VAL B O 1
ATOM 8993 N N . VAL B 1 343 ? -4.961 -11.953 7.633 1 93.06 343 VAL B N 1
ATOM 8994 C CA . VAL B 1 343 ? -5.836 -12.664 6.703 1 93.06 343 VAL B CA 1
ATOM 8995 C C . VAL B 1 343 ? -5.02 -13.664 5.887 1 93.06 343 VAL B C 1
ATOM 8997 O O . VAL B 1 343 ? -5.508 -14.742 5.551 1 93.06 343 VAL B O 1
ATOM 9000 N N . GLY B 1 344 ? -3.756 -13.367 5.574 1 94.25 344 GLY B N 1
ATOM 9001 C CA . GLY B 1 344 ? -2.891 -14.242 4.801 1 94.25 344 GLY B CA 1
ATOM 9002 C C . GLY B 1 344 ? -2.506 -15.508 5.543 1 94.25 344 GLY B C 1
ATOM 9003 O O . GLY B 1 344 ? -2.146 -16.516 4.922 1 94.25 344 GLY B O 1
ATOM 9004 N N . TRP B 1 345 ? -2.621 -15.523 6.922 1 92.62 345 TRP B N 1
ATOM 9005 C CA . TRP B 1 345 ? -2.248 -16.688 7.723 1 92.62 345 TRP B CA 1
ATOM 9006 C C . TRP B 1 345 ? -3.482 -17.359 8.305 1 92.62 345 TRP B C 1
ATOM 9008 O O . TRP B 1 345 ? -3.369 -18.297 9.102 1 92.62 345 TRP B O 1
ATOM 9018 N N . ASP B 1 346 ? -4.645 -16.891 7.867 1 91.12 346 ASP B N 1
ATOM 9019 C CA . ASP B 1 346 ? -5.906 -17.438 8.352 1 91.12 346 ASP B CA 1
ATOM 9020 C C . ASP B 1 346 ? -6.199 -18.797 7.707 1 91.12 346 ASP B C 1
ATOM 9022 O O . ASP B 1 346 ? -6.168 -18.922 6.4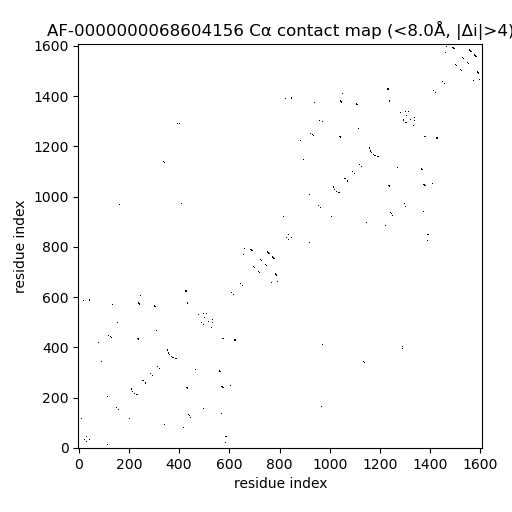8 1 91.12 346 ASP B O 1
ATOM 9026 N N . CYS B 1 347 ? -6.527 -19.844 8.523 1 89.75 347 CYS B N 1
ATOM 9027 C CA . CYS B 1 347 ? -6.809 -21.188 8.016 1 89.75 347 CYS B CA 1
ATOM 9028 C C . CYS B 1 347 ? -8.258 -21.578 8.281 1 89.75 347 CYS B C 1
ATOM 9030 O O . CYS B 1 347 ? -8.648 -22.719 8.031 1 89.75 347 CYS B O 1
ATOM 9032 N N . ASP B 1 348 ? -9.047 -20.672 8.836 1 86.38 348 ASP B N 1
ATOM 9033 C CA . ASP B 1 348 ? -10.422 -20.984 9.227 1 86.38 348 ASP B CA 1
ATOM 9034 C C . ASP B 1 348 ? -10.469 -22.25 10.094 1 86.38 348 ASP B C 1
ATOM 9036 O O . ASP B 1 348 ? -11.352 -23.094 9.922 1 86.38 348 ASP B O 1
ATOM 9040 N N . ALA B 1 349 ? -9.602 -22.406 11.039 1 83.44 349 ALA B N 1
ATOM 9041 C CA . ALA B 1 349 ? -9.445 -23.609 11.859 1 83.44 349 ALA B CA 1
ATOM 9042 C C . ALA B 1 349 ? -10.695 -23.859 12.695 1 83.44 349 ALA B C 1
ATOM 9044 O O . ALA B 1 349 ? -11.148 -25 12.812 1 83.44 349 ALA B O 1
ATOM 9045 N N . TRP B 1 350 ? -11.281 -22.875 13.219 1 78.44 350 TRP B N 1
ATOM 9046 C CA . TRP B 1 350 ? -12.375 -23.031 14.172 1 78.44 350 TRP B CA 1
ATOM 9047 C C . TRP B 1 350 ? -13.695 -23.266 13.453 1 78.44 350 TRP B C 1
ATOM 9049 O O . TRP B 1 350 ? -14.492 -24.125 13.852 1 78.44 350 TRP B O 1
ATOM 9059 N N . PRO B 1 351 ? -13.945 -22.453 12.336 1 75.5 351 PRO B N 1
ATOM 9060 C CA . PRO B 1 351 ? -15.148 -22.766 11.562 1 75.5 351 PRO B CA 1
ATOM 9061 C C . PRO B 1 351 ? -15.125 -24.188 11.008 1 75.5 351 PRO B C 1
ATOM 9063 O O . PRO B 1 351 ? -16.156 -24.875 10.984 1 75.5 351 PRO B O 1
ATOM 9066 N N . ILE B 1 352 ? -14.055 -24.688 10.516 1 75.12 352 ILE B N 1
ATOM 9067 C CA . ILE B 1 352 ? -13.938 -26.031 9.953 1 75.12 352 ILE B CA 1
ATOM 9068 C C . ILE B 1 352 ? -14.164 -27.062 11.047 1 75.12 352 ILE B C 1
ATOM 9070 O O . ILE B 1 352 ? -14.852 -28.062 10.836 1 75.12 352 ILE B O 1
ATOM 9074 N N . LEU B 1 353 ? -13.586 -26.859 12.266 1 74.56 353 LEU B N 1
ATOM 9075 C CA . LEU B 1 353 ? -13.805 -27.75 13.398 1 74.56 353 LEU B CA 1
ATOM 9076 C C . LEU B 1 353 ? -15.289 -27.844 13.734 1 74.56 353 LEU B C 1
ATOM 9078 O O . LEU B 1 353 ? -15.812 -28.953 13.93 1 74.56 353 LEU B O 1
ATOM 9082 N N . THR B 1 354 ? -15.852 -26.672 13.82 1 72.12 354 THR B N 1
ATOM 9083 C CA . THR B 1 354 ? -17.266 -26.625 14.203 1 72.12 354 THR B CA 1
ATOM 9084 C C . THR B 1 354 ? -18.125 -27.359 13.18 1 72.12 354 THR B C 1
ATOM 9086 O O . THR B 1 354 ? -19.062 -28.062 13.547 1 72.12 354 THR B O 1
ATOM 9089 N N . GLN B 1 355 ? -17.766 -27.172 11.93 1 71.81 355 GLN B N 1
ATOM 9090 C CA . GLN B 1 355 ? -18.5 -27.875 10.875 1 71.81 355 GLN B CA 1
ATOM 9091 C C . GLN B 1 355 ? -18.328 -29.391 11 1 71.81 355 GLN B C 1
ATOM 9093 O O . GLN B 1 355 ? -19.25 -30.156 10.75 1 71.81 355 GLN B O 1
ATOM 9098 N N . GLY B 1 356 ? -17.156 -29.875 11.336 1 69.31 356 GLY B N 1
ATOM 9099 C CA . GLY B 1 356 ? -16.906 -31.281 11.555 1 69.31 356 GLY B CA 1
ATOM 9100 C C . GLY B 1 356 ? -17.672 -31.859 12.734 1 69.31 356 GLY B C 1
ATOM 9101 O O . GLY B 1 356 ? -18.109 -33 12.688 1 69.31 356 GLY B O 1
ATOM 9102 N N . LEU B 1 357 ? -17.797 -31.078 13.75 1 69.56 357 LEU B N 1
ATOM 9103 C CA . LEU B 1 357 ? -18.5 -31.516 14.953 1 69.56 357 LEU B CA 1
ATOM 9104 C C . LEU B 1 357 ? -20 -31.609 14.695 1 69.56 357 LEU B C 1
ATOM 9106 O O . LEU B 1 357 ? -20.672 -32.5 15.227 1 69.56 357 LEU B O 1
ATOM 9110 N N . LEU B 1 358 ? -20.422 -30.703 13.922 1 66.44 358 LEU B N 1
ATOM 9111 C CA . LEU B 1 358 ? -21.859 -30.656 13.695 1 66.44 358 LEU B CA 1
ATOM 9112 C C . LEU B 1 358 ? -22.266 -31.594 12.562 1 66.44 358 LEU B C 1
ATOM 9114 O O . LEU B 1 358 ? -23.438 -31.922 12.422 1 66.44 358 LEU B O 1
ATOM 9118 N N . GLY B 1 359 ? -21.234 -32.344 12.117 1 55.16 359 GLY B N 1
ATOM 9119 C CA . GLY B 1 359 ? -21.484 -33.312 11.039 1 55.16 359 GLY B CA 1
ATOM 9120 C C . GLY B 1 359 ? -21.906 -32.625 9.75 1 55.16 359 GLY B C 1
ATOM 9121 O O . GLY B 1 359 ? -22.375 -31.5 9.758 1 55.16 359 GLY B O 1
ATOM 9122 N N . ALA B 1 360 ? -21.422 -33.125 8.703 1 49.56 360 ALA B N 1
ATOM 9123 C CA . ALA B 1 360 ? -21.688 -32.688 7.332 1 49.56 360 ALA B CA 1
ATOM 9124 C C . ALA B 1 360 ? -23.188 -32.656 7.055 1 49.56 360 ALA B C 1
ATOM 9126 O O . ALA B 1 360 ? -23.625 -32.062 6.059 1 49.56 360 ALA B O 1
ATOM 9127 N N . GLY B 1 361 ? -23.906 -33.469 7.758 1 40.72 361 GLY B N 1
ATOM 9128 C CA . GLY B 1 361 ? -25.312 -33.688 7.406 1 40.72 361 GLY B CA 1
ATOM 9129 C C . GLY B 1 361 ? -26.156 -32.469 7.555 1 40.72 361 GLY B C 1
ATOM 9130 O O . GLY B 1 361 ? -27.375 -32.5 7.367 1 40.72 361 GLY B O 1
ATOM 9131 N N . THR B 1 362 ? -25.875 -31.797 8.578 1 35.47 362 THR B N 1
ATOM 9132 C CA . THR B 1 362 ? -26.828 -30.703 8.672 1 35.47 362 THR B CA 1
ATOM 9133 C C . THR B 1 362 ? -26.844 -29.891 7.383 1 35.47 362 THR B C 1
ATOM 9135 O O . THR B 1 362 ? -25.812 -29.328 6.996 1 35.47 362 THR B O 1
ATOM 9138 N N . ASN B 1 363 ? -27.422 -30.391 6.395 1 35.59 363 ASN B N 1
ATOM 9139 C CA . ASN B 1 363 ? -27.781 -29.891 5.074 1 35.59 363 ASN B CA 1
ATOM 9140 C C . ASN B 1 363 ? -27.781 -28.375 5.035 1 35.59 363 ASN B C 1
ATOM 9142 O O . ASN B 1 363 ? -27.641 -27.766 3.967 1 35.59 363 ASN B O 1
ATOM 9146 N N . GLY B 1 364 ? -28.797 -27.719 5.801 1 33.09 364 GLY B N 1
ATOM 9147 C CA . GLY B 1 364 ? -29.297 -26.359 5.586 1 33.09 364 GLY B CA 1
ATOM 9148 C C . GLY B 1 364 ? -28.25 -25.297 5.859 1 33.09 364 GLY B C 1
ATOM 9149 O O . GLY B 1 364 ? -27.781 -25.156 6.992 1 33.09 364 GLY B O 1
ATOM 9150 N N . TRP B 1 365 ? -27.203 -25.375 5.074 1 33.72 365 TRP B N 1
ATOM 9151 C CA . TRP B 1 365 ? -26.719 -24.016 5.25 1 33.72 365 TRP B CA 1
ATOM 9152 C C . TRP B 1 365 ? -27.891 -23.047 5.48 1 33.72 365 TRP B C 1
ATOM 9154 O O . TRP B 1 365 ? -28.828 -23 4.688 1 33.72 365 TRP B O 1
ATOM 9164 N N . THR B 1 366 ? -28.5 -23.156 6.621 1 31.73 366 THR B N 1
ATOM 9165 C CA . THR B 1 366 ? -29.562 -22.203 6.879 1 31.73 366 THR B CA 1
ATOM 9166 C C . THR B 1 366 ? -29.156 -20.797 6.449 1 31.73 366 THR B C 1
ATOM 9168 O O . THR B 1 366 ? -28.016 -20.391 6.676 1 31.73 366 THR B O 1
ATOM 9171 N N . HIS B 1 367 ? -29.453 -20.547 5.137 1 32.44 367 HIS B N 1
ATOM 9172 C CA . HIS B 1 367 ? -29.594 -19.094 4.941 1 32.44 367 HIS B CA 1
ATOM 9173 C C . HIS B 1 367 ? -30.234 -18.438 6.152 1 32.44 367 HIS B C 1
ATOM 9175 O O . HIS B 1 367 ? -31.406 -18.688 6.449 1 32.44 367 HIS B O 1
ATOM 9181 N N . ASP B 1 368 ? -29.703 -18.484 7.285 1 29.44 368 ASP B N 1
ATOM 9182 C CA . ASP B 1 368 ? -30.453 -17.562 8.133 1 29.44 368 ASP B CA 1
ATOM 9183 C C . ASP B 1 368 ? -30.922 -16.344 7.336 1 29.44 368 ASP B C 1
ATOM 9185 O O . ASP B 1 368 ? -30.125 -15.453 7.012 1 29.44 368 ASP B O 1
ATOM 9189 N N . ASP B 1 369 ? -31.75 -16.375 6.285 1 29.94 369 ASP B N 1
ATOM 9190 C CA . ASP B 1 369 ? -32.812 -15.445 6.707 1 29.94 369 ASP B CA 1
ATOM 9191 C C . ASP B 1 369 ? -33.406 -15.883 8.039 1 29.94 369 ASP B C 1
ATOM 9193 O O . ASP B 1 369 ? -34.438 -15.336 8.461 1 29.94 369 ASP B O 1
ATOM 9197 N N . GLY B 1 370 ? -32.812 -16.812 9.086 1 27.73 370 GLY B N 1
ATOM 9198 C CA . GLY B 1 370 ? -32.969 -17.875 10.062 1 27.73 370 GLY B CA 1
ATOM 9199 C C . GLY B 1 370 ? -32.781 -19.266 9.477 1 27.73 370 GLY B C 1
ATOM 9200 O O . GLY B 1 370 ? -32.188 -20.141 10.117 1 27.73 370 GLY B O 1
ATOM 9201 N N . SER B 1 371 ? -33.844 -20 8.633 1 25.89 371 SER B N 1
ATOM 9202 C CA . SER B 1 371 ? -34.062 -21.422 8.383 1 25.89 371 SER B CA 1
ATOM 9203 C C . SER B 1 371 ? -33 -21.969 7.434 1 25.89 371 SER B C 1
ATOM 9205 O O . SER B 1 371 ? -32.812 -21.453 6.328 1 25.89 371 SER B O 1
ATOM 9207 N N . TRP B 1 372 ? -31.938 -22.531 7.875 1 29.08 372 TRP B N 1
ATOM 9208 C CA . TRP B 1 372 ? -30.828 -23.172 7.156 1 29.08 372 TRP B CA 1
ATOM 9209 C C . TRP B 1 372 ? -31.297 -24.438 6.469 1 29.08 372 TRP B C 1
ATOM 9211 O O . TRP B 1 372 ? -31.766 -25.375 7.129 1 29.08 372 TRP B O 1
ATOM 9221 N N . LYS B 1 373 ? -32.156 -24.516 5.438 1 30.55 373 LYS B N 1
ATOM 9222 C CA . LYS B 1 373 ? -32.5 -25.844 4.957 1 30.55 373 LYS B CA 1
ATOM 9223 C C . LYS B 1 373 ? -31.266 -26.531 4.32 1 30.55 373 LYS B C 1
ATOM 9225 O O . LYS B 1 373 ? -30.578 -25.922 3.498 1 30.55 373 LYS B O 1
ATOM 9230 N N . THR B 1 374 ? -30.609 -27.516 4.977 1 31.92 374 THR B N 1
ATOM 9231 C CA . THR B 1 374 ? -29.594 -28.5 4.633 1 31.92 374 THR B CA 1
ATOM 9232 C C . THR B 1 374 ? -30.031 -29.328 3.422 1 31.92 374 THR B C 1
ATOM 9234 O O . THR B 1 374 ? -31.016 -30.062 3.482 1 31.92 374 THR B O 1
ATOM 9237 N N . THR B 1 375 ? -30.531 -28.859 2.436 1 30.97 375 THR B N 1
ATOM 9238 C CA . THR B 1 375 ? -30.859 -30.031 1.628 1 30.97 375 THR B CA 1
ATOM 9239 C C . THR B 1 375 ? -29.672 -30.984 1.539 1 30.97 375 THR B C 1
ATOM 9241 O O . THR B 1 375 ? -29.812 -32.188 1.807 1 30.97 375 THR B O 1
ATOM 9244 N N . ALA B 1 376 ? -28.953 -31.016 0.3 1 32.25 376 ALA B N 1
ATOM 9245 C CA . ALA B 1 376 ? -28.141 -32.094 -0.288 1 32.25 376 ALA B CA 1
ATOM 9246 C C . ALA B 1 376 ? -26.891 -32.344 0.553 1 32.25 376 ALA B C 1
ATOM 9248 O O . ALA B 1 376 ? -26.422 -31.469 1.283 1 32.25 376 ALA B O 1
ATOM 9249 N N . LYS B 1 377 ? -26.344 -33.656 0.862 1 37.38 377 LYS B N 1
ATOM 9250 C CA . LYS B 1 377 ? -25.109 -34.188 1.409 1 37.38 377 LYS B CA 1
ATOM 9251 C C . LYS B 1 377 ? -23.922 -33.281 1.142 1 37.38 377 LYS B C 1
ATOM 9253 O O . LYS B 1 377 ? -23.453 -33.188 0.01 1 37.38 377 LYS B O 1
ATOM 9258 N N . SER B 1 378 ? -23.844 -32.281 1.63 1 39.91 378 SER B N 1
ATOM 9259 C CA . SER B 1 378 ? -22.812 -31.281 1.405 1 39.91 378 SER B CA 1
ATOM 9260 C C . SER B 1 378 ? -21.422 -31.906 1.428 1 39.91 378 SER B C 1
ATOM 9262 O O . SER B 1 378 ? -21.172 -32.844 2.205 1 39.91 378 SER B O 1
ATOM 9264 N N . TRP B 1 379 ? -20.797 -31.938 0.429 1 39.84 379 TRP B N 1
ATOM 9265 C CA . TRP B 1 379 ? -19.453 -32.438 0.215 1 39.84 379 TRP B CA 1
ATOM 9266 C C . TRP B 1 379 ? -18.562 -32.125 1.426 1 39.84 379 TRP B C 1
ATOM 9268 O O . TRP B 1 379 ? -17.656 -32.906 1.732 1 39.84 379 TRP B O 1
ATOM 9278 N N . ALA B 1 380 ? -18.812 -31.016 2.072 1 45.47 380 ALA B N 1
ATOM 9279 C CA . ALA B 1 380 ? -18.047 -30.781 3.293 1 45.47 380 ALA B CA 1
ATOM 9280 C C . ALA B 1 380 ? -18.312 -31.875 4.324 1 45.47 380 ALA B C 1
ATOM 9282 O O . ALA B 1 380 ? -17.406 -32.281 5.055 1 45.47 380 ALA B O 1
ATOM 9283 N N . GLY B 1 381 ? -19.516 -32.281 4.379 1 47.56 381 GLY B N 1
ATOM 9284 C CA . GLY B 1 381 ? -19.812 -33.438 5.234 1 47.56 381 GLY B CA 1
ATOM 9285 C C . GLY B 1 381 ? -19.016 -34.656 4.891 1 47.56 381 GLY B C 1
ATOM 9286 O O . GLY B 1 381 ? -18.594 -35.406 5.781 1 47.56 381 GLY B O 1
ATOM 9287 N N . TYR B 1 382 ? -18.906 -34.906 3.58 1 45.78 382 TYR B N 1
ATOM 9288 C CA . TYR B 1 382 ? -18.141 -36.062 3.133 1 45.78 382 TYR B CA 1
ATOM 9289 C C . TYR B 1 382 ? -16.688 -35.938 3.572 1 45.78 382 TYR B C 1
ATOM 9291 O O . TYR B 1 382 ? -16.078 -36.938 4.02 1 45.78 382 TYR B O 1
ATOM 9299 N N . ALA B 1 383 ? -16.25 -34.688 3.361 1 50.66 383 ALA B N 1
ATOM 9300 C CA . ALA B 1 383 ? -14.82 -34.531 3.66 1 50.66 383 ALA B CA 1
ATOM 9301 C C . ALA B 1 383 ? -14.57 -34.562 5.164 1 50.66 383 ALA B C 1
ATOM 9303 O O . ALA B 1 383 ? -13.5 -34.969 5.617 1 50.66 383 ALA B O 1
ATOM 9304 N N . LEU B 1 384 ? -15.594 -34.031 5.844 1 52.72 384 LEU B N 1
ATOM 9305 C CA . LEU B 1 384 ? -15.398 -33.969 7.289 1 52.72 384 LEU B CA 1
ATOM 9306 C C . LEU B 1 384 ? -15.867 -35.25 7.961 1 52.72 384 LEU B C 1
ATOM 9308 O O . LEU B 1 384 ? -15.539 -35.5 9.125 1 52.72 384 LEU B O 1
ATOM 9312 N N . GLY B 1 385 ? -16.094 -36.344 7.242 1 50.53 385 GLY B N 1
ATOM 9313 C CA . GLY B 1 385 ? -16.562 -37.562 7.848 1 50.53 385 GLY B CA 1
ATOM 9314 C C . GLY B 1 385 ? -17.047 -37.406 9.273 1 50.53 385 GLY B C 1
ATOM 9315 O O . GLY B 1 385 ? -16.797 -36.375 9.891 1 50.53 385 GLY B O 1
ATOM 9316 N N . LYS B 1 386 ? -18 -38.219 9.773 1 56.06 386 LYS B N 1
ATOM 9317 C CA . LYS B 1 386 ? -18.453 -38.188 11.164 1 56.06 386 LYS B CA 1
ATOM 9318 C C . LYS B 1 386 ? -17.312 -38.594 12.102 1 56.06 386 LYS B C 1
ATOM 9320 O O . LYS B 1 386 ? -16.734 -39.688 11.969 1 56.06 386 LYS B O 1
ATOM 9325 N N . SER B 1 387 ? -16.875 -37.594 12.727 1 58.19 387 SER B N 1
ATOM 9326 C CA . SER B 1 387 ? -15.898 -37.875 13.773 1 58.19 387 SER B CA 1
ATOM 9327 C C . SER B 1 387 ? -16.547 -38.656 14.93 1 58.19 387 SER B C 1
ATOM 9329 O O . SER B 1 387 ? -17.766 -38.719 15.031 1 58.19 387 SER B O 1
ATOM 9331 N N . ASN B 1 388 ? -15.75 -39.344 15.539 1 63.22 388 ASN B N 1
ATOM 9332 C CA . ASN B 1 388 ? -16.25 -39.969 16.766 1 63.22 388 ASN B CA 1
ATOM 9333 C C . ASN B 1 388 ? -16.969 -38.969 17.656 1 63.22 388 ASN B C 1
ATOM 9335 O O . ASN B 1 388 ? -17.938 -39.312 18.328 1 63.22 388 ASN B O 1
ATOM 9339 N N . GLU B 1 389 ? -16.484 -37.844 17.469 1 68.81 389 GLU B N 1
ATOM 9340 C CA . GLU B 1 389 ? -17.094 -36.812 18.281 1 68.81 389 GLU B CA 1
ATOM 9341 C C . GLU B 1 389 ? -18.531 -36.531 17.844 1 68.81 389 GLU B C 1
ATOM 9343 O O . GLU B 1 389 ? -19.391 -36.281 18.688 1 68.81 389 GLU B O 1
ATOM 9348 N N . HIS B 1 390 ? -18.656 -36.688 16.609 1 68 390 HIS B N 1
ATOM 9349 C CA . HIS B 1 390 ? -20 -36.469 16.094 1 68 390 HIS B CA 1
ATOM 9350 C C . HIS B 1 390 ? -20.969 -37.5 16.656 1 68 390 HIS B C 1
ATOM 9352 O O . HIS B 1 390 ? -22.125 -37.188 16.953 1 68 390 HIS B O 1
ATOM 9358 N N . ASN B 1 391 ? -20.531 -38.594 16.766 1 69.81 391 ASN B N 1
ATOM 9359 C CA . ASN B 1 391 ? -21.375 -39.656 17.328 1 69.81 391 ASN B CA 1
ATOM 9360 C C . ASN B 1 391 ? -21.75 -39.375 18.781 1 69.81 391 ASN B C 1
ATOM 9362 O O . ASN B 1 391 ? -22.875 -39.656 19.188 1 69.81 391 ASN B O 1
ATOM 9366 N N . VAL B 1 392 ? -20.797 -38.906 19.406 1 73.31 392 VAL B N 1
ATOM 9367 C CA . VAL B 1 392 ? -21.062 -38.562 20.812 1 73.31 392 VAL B CA 1
ATOM 9368 C C . VAL B 1 392 ? -22.078 -37.438 20.891 1 73.31 392 VAL B C 1
ATOM 9370 O O . VAL B 1 392 ? -23 -37.469 21.719 1 73.31 392 VAL B O 1
ATOM 9373 N N . ILE B 1 393 ? -21.969 -36.531 20.109 1 74.06 393 ILE B N 1
ATOM 9374 C CA . ILE B 1 393 ? -22.859 -35.375 20.094 1 74.06 393 ILE B CA 1
ATOM 9375 C C . ILE B 1 393 ? -24.281 -35.844 19.797 1 74.06 393 ILE B C 1
ATOM 9377 O O . ILE B 1 393 ? -25.234 -35.438 20.484 1 74.06 393 ILE B O 1
ATOM 9381 N N . ASP B 1 394 ? -24.328 -36.688 18.828 1 73.19 394 ASP B N 1
ATOM 9382 C CA . ASP B 1 394 ? -25.656 -37.188 18.438 1 73.19 394 ASP B CA 1
ATOM 9383 C C . ASP B 1 394 ? -26.297 -37.969 19.562 1 73.19 394 ASP B C 1
ATOM 9385 O O . ASP B 1 394 ? -27.5 -37.812 19.828 1 73.19 394 ASP B O 1
ATOM 9389 N N . ALA B 1 395 ? -25.578 -38.688 20.156 1 75.38 395 ALA B N 1
ATOM 9390 C CA . ALA B 1 395 ? -26.094 -39.531 21.25 1 75.38 395 ALA B CA 1
ATOM 9391 C C . ALA B 1 395 ? -26.562 -38.688 22.422 1 75.38 395 ALA B C 1
ATOM 9393 O O . ALA B 1 395 ? -27.625 -38.938 22.984 1 75.38 395 ALA B O 1
ATOM 9394 N N . VAL B 1 396 ? -25.75 -37.781 22.719 1 79.44 396 VAL B N 1
ATOM 9395 C CA . VAL B 1 396 ? -26.062 -36.938 23.875 1 79.44 396 VAL B CA 1
ATOM 9396 C C . VAL B 1 396 ? -27.234 -36.031 23.531 1 79.44 396 VAL B C 1
ATOM 9398 O O . VAL B 1 396 ? -28.109 -35.781 24.375 1 79.44 396 VAL B O 1
ATOM 9401 N N . ARG B 1 397 ? -27.25 -35.531 22.328 1 77.62 397 ARG B N 1
ATOM 9402 C CA . ARG B 1 397 ? -28.328 -34.656 21.891 1 77.62 397 ARG B CA 1
ATOM 9403 C C . ARG B 1 397 ? -29.672 -35.406 21.906 1 77.62 397 ARG B C 1
ATOM 9405 O O . ARG B 1 397 ? -30.703 -34.812 22.219 1 77.62 397 ARG B O 1
ATOM 9412 N N . ALA B 1 398 ? -29.656 -36.562 21.422 1 74.19 398 ALA B N 1
ATOM 9413 C CA . ALA B 1 398 ? -30.859 -37.406 21.438 1 74.19 398 ALA B CA 1
ATOM 9414 C C . ALA B 1 398 ? -31.438 -37.5 22.844 1 74.19 398 ALA B C 1
ATOM 9416 O O . ALA B 1 398 ? -32.656 -37.531 23.031 1 74.19 398 ALA B O 1
ATOM 9417 N N . THR B 1 399 ? -30.594 -37.438 23.75 1 77.25 399 THR B N 1
ATOM 9418 C CA . THR B 1 399 ? -31 -37.5 25.156 1 77.25 399 THR B CA 1
ATOM 9419 C C . THR B 1 399 ? -31.453 -36.156 25.656 1 77.25 399 THR B C 1
ATOM 9421 O O . THR B 1 399 ? -32.438 -36.062 26.391 1 77.25 399 THR B O 1
ATOM 9424 N N . ALA B 1 400 ? -30.703 -35.125 25.156 1 75.75 400 ALA B N 1
ATOM 9425 C CA . ALA B 1 400 ? -30.938 -33.781 25.656 1 75.75 400 ALA B CA 1
ATOM 9426 C C . ALA B 1 400 ? -32.188 -33.156 25.031 1 75.75 400 ALA B C 1
ATOM 9428 O O . ALA B 1 400 ? -32.781 -32.25 25.594 1 75.75 400 ALA B O 1
ATOM 9429 N N . GLY B 1 401 ? -32.812 -33.625 23.891 1 68.25 401 GLY B N 1
ATOM 9430 C CA . GLY B 1 401 ? -34.031 -33.219 23.219 1 68.25 401 GLY B CA 1
ATOM 9431 C C . GLY B 1 401 ? -33.906 -31.891 22.5 1 68.25 401 GLY B C 1
ATOM 9432 O O . GLY B 1 401 ? -34.906 -31.312 22.078 1 68.25 401 GLY B O 1
ATOM 9433 N N . GLY B 1 402 ? -32.719 -31.312 22.297 1 60.53 402 GLY B N 1
ATOM 9434 C CA . GLY B 1 402 ? -32.625 -29.969 21.734 1 60.53 402 GLY B CA 1
ATOM 9435 C C . GLY B 1 402 ? -32.125 -29.953 20.297 1 60.53 402 GLY B C 1
ATOM 9436 O O . GLY B 1 402 ? -31.547 -30.938 19.828 1 60.53 402 GLY B O 1
ATOM 9437 N N . GLU B 1 403 ? -32.719 -28.922 19.5 1 60.34 403 GLU B N 1
ATOM 9438 C CA . GLU B 1 403 ? -32.25 -28.703 18.125 1 60.34 403 GLU B CA 1
ATOM 9439 C C . GLU B 1 403 ? -30.906 -27.984 18.109 1 60.34 403 GLU B C 1
ATOM 9441 O O . GLU B 1 403 ? -30.609 -27.219 19.031 1 60.34 403 GLU B O 1
ATOM 9446 N N . LEU B 1 404 ? -30.078 -28.484 17.328 1 61.28 404 LEU B N 1
ATOM 9447 C CA . LEU B 1 404 ? -28.781 -27.844 17.172 1 61.28 404 LEU B CA 1
ATOM 9448 C C . LEU B 1 404 ? -28.938 -26.469 16.531 1 61.28 404 LEU B C 1
ATOM 9450 O O . LEU B 1 404 ? -29.422 -26.344 15.414 1 61.28 404 LEU B O 1
ATOM 9454 N N . ASP B 1 405 ? -28.75 -25.406 17.406 1 63.69 405 ASP B N 1
ATOM 9455 C CA . ASP B 1 405 ? -28.703 -24.047 16.906 1 63.69 405 ASP B CA 1
ATOM 9456 C C . ASP B 1 405 ? -27.328 -23.422 17.172 1 63.69 405 ASP B C 1
ATOM 9458 O O . ASP B 1 405 ? -27.094 -22.875 18.25 1 63.69 405 ASP B O 1
ATOM 9462 N N . ALA B 1 406 ? -26.531 -23.609 16.188 1 63.75 406 ALA B N 1
ATOM 9463 C CA . ALA B 1 406 ? -25.141 -23.156 16.312 1 63.75 406 ALA B CA 1
ATOM 9464 C C . ALA B 1 406 ? -25.078 -21.656 16.594 1 63.75 406 ALA B C 1
ATOM 9466 O O . ALA B 1 406 ? -24.188 -21.203 17.312 1 63.75 406 ALA B O 1
ATOM 9467 N N . THR B 1 407 ? -25.984 -20.875 15.992 1 64.31 407 THR B N 1
ATOM 9468 C CA . THR B 1 407 ? -26 -19.438 16.188 1 64.31 407 THR B CA 1
ATOM 9469 C C . THR B 1 407 ? -26.375 -19.094 17.641 1 64.31 407 THR B C 1
ATOM 9471 O O . THR B 1 407 ? -25.812 -18.156 18.219 1 64.31 407 THR B O 1
ATOM 9474 N N . ALA B 1 408 ? -27.375 -19.844 18.109 1 63.94 408 ALA B N 1
ATOM 9475 C CA . ALA B 1 408 ? -27.781 -19.625 19.5 1 63.94 408 ALA B CA 1
ATOM 9476 C C . ALA B 1 408 ? -26.656 -20 20.469 1 63.94 408 ALA B C 1
ATOM 9478 O O . ALA B 1 408 ? -26.516 -19.375 21.516 1 63.94 408 ALA B O 1
ATOM 9479 N N . MET B 1 409 ? -25.984 -21 20.031 1 66.19 409 MET B N 1
ATOM 9480 C CA . MET B 1 409 ? -24.969 -21.531 20.938 1 66.19 409 MET B CA 1
ATOM 9481 C C . MET B 1 409 ? -23.703 -20.688 20.906 1 66.19 409 MET B C 1
ATOM 9483 O O . MET B 1 409 ? -23.078 -20.469 21.953 1 66.19 409 MET B O 1
ATOM 9487 N N . TRP B 1 410 ? -23.297 -20.297 19.719 1 66.31 410 TRP B N 1
ATOM 9488 C CA . TRP B 1 410 ? -21.969 -19.703 19.609 1 66.31 410 TRP B CA 1
ATOM 9489 C C . TRP B 1 410 ? -22.031 -18.312 18.984 1 66.31 410 TRP B C 1
ATOM 9491 O O . TRP B 1 410 ? -21.016 -17.672 18.781 1 66.31 410 TRP B O 1
ATOM 9501 N N . GLY B 1 411 ? -23.141 -17.75 18.734 1 62.84 411 GLY B N 1
ATOM 9502 C CA . GLY B 1 411 ? -23.297 -16.453 18.109 1 62.84 411 GLY B CA 1
ATOM 9503 C C . GLY B 1 411 ? -23 -16.469 16.625 1 62.84 411 GLY B C 1
ATOM 9504 O O . GLY B 1 411 ? -23.094 -17.516 15.977 1 62.84 411 GLY B O 1
ATOM 9505 N N . LYS B 1 412 ? -22.734 -15.203 16.078 1 63.66 412 LYS B N 1
ATOM 9506 C CA . LYS B 1 412 ? -22.406 -15.109 14.664 1 63.66 412 LYS B CA 1
ATOM 9507 C C . LYS B 1 412 ? -21.078 -15.773 14.352 1 63.66 412 LYS B C 1
ATOM 9509 O O . LYS B 1 412 ? -20.094 -15.57 15.07 1 63.66 412 LYS B O 1
ATOM 9514 N N . ARG B 1 413 ? -21.156 -16.75 13.367 1 64.81 413 ARG B N 1
ATOM 9515 C CA . ARG B 1 413 ? -19.969 -17.516 12.977 1 64.81 413 ARG B CA 1
ATOM 9516 C C . ARG B 1 413 ? -19.453 -17.078 11.617 1 64.81 413 ARG B C 1
ATOM 9518 O O . ARG B 1 413 ? -20.203 -16.562 10.789 1 64.81 413 ARG B O 1
ATOM 9525 N N . THR B 1 414 ? -18.109 -17.219 11.469 1 68.31 414 THR B N 1
ATOM 9526 C CA . THR B 1 414 ? -17.516 -17.016 10.148 1 68.31 414 THR B CA 1
ATOM 9527 C C . THR B 1 414 ? -17.953 -18.109 9.188 1 68.31 414 THR B C 1
ATOM 9529 O O . THR B 1 414 ? -18.031 -19.281 9.57 1 68.31 414 THR B O 1
ATOM 9532 N N . TYR B 1 415 ? -18.328 -17.703 8.086 1 67.62 415 TYR B N 1
ATOM 9533 C CA . TYR B 1 415 ? -18.781 -18.625 7.043 1 67.62 415 TYR B CA 1
ATOM 9534 C C . TYR B 1 415 ? -17.641 -19.516 6.57 1 67.62 415 TYR B C 1
ATOM 9536 O O . TYR B 1 415 ? -16.656 -19.031 6 1 67.62 415 TYR B O 1
ATOM 9544 N N . PHE B 1 416 ? -17.766 -20.859 6.887 1 65.81 416 PHE B N 1
ATOM 9545 C CA . PHE B 1 416 ? -16.734 -21.828 6.5 1 65.81 416 PHE B CA 1
ATOM 9546 C C . PHE B 1 416 ? -16.594 -21.891 4.984 1 65.81 416 PHE B C 1
ATOM 9548 O O . PHE B 1 416 ? -15.508 -22.141 4.465 1 65.81 416 PHE B O 1
ATOM 9555 N N . GLY B 1 417 ? -17.625 -21.641 4.285 1 75.62 417 GLY B N 1
ATOM 9556 C CA . GLY B 1 417 ? -17.625 -21.75 2.836 1 75.62 417 GLY B CA 1
ATOM 9557 C C . GLY B 1 417 ? -16.719 -20.734 2.158 1 75.62 417 GLY B C 1
ATOM 9558 O O . GLY B 1 417 ? -16.281 -20.953 1.026 1 75.62 417 GLY B O 1
ATOM 9559 N N . PHE B 1 418 ? -16.328 -19.734 2.938 1 83.69 418 PHE B N 1
ATOM 9560 C CA . PHE B 1 418 ? -15.508 -18.688 2.332 1 83.69 418 PHE B CA 1
ATOM 9561 C C . PHE B 1 418 ? -14.125 -19.234 1.972 1 83.69 418 PHE B C 1
ATOM 9563 O O . PHE B 1 418 ? -13.602 -18.953 0.899 1 83.69 418 PHE B O 1
ATOM 9570 N N . MET B 1 419 ? -13.562 -20.016 2.838 1 85.12 419 MET B N 1
ATOM 9571 C CA . MET B 1 419 ? -12.242 -20.594 2.59 1 85.12 419 MET B CA 1
ATOM 9572 C C . MET B 1 419 ? -12.273 -21.5 1.365 1 85.12 419 MET B C 1
ATOM 9574 O O . MET B 1 419 ? -11.375 -21.438 0.521 1 85.12 419 MET B O 1
ATOM 9578 N N . ASP B 1 420 ? -13.273 -22.266 1.271 1 84.5 420 ASP B N 1
ATOM 9579 C CA . ASP B 1 420 ? -13.391 -23.234 0.183 1 84.5 420 ASP B CA 1
ATOM 9580 C C . ASP B 1 420 ? -13.719 -22.531 -1.136 1 84.5 420 ASP B C 1
ATOM 9582 O O . ASP B 1 420 ? -13.07 -22.781 -2.154 1 84.5 420 ASP B O 1
ATOM 9586 N N . ASP B 1 421 ? -14.648 -21.594 -1.077 1 84.38 421 ASP B N 1
ATOM 9587 C CA . ASP B 1 421 ? -15.203 -21 -2.287 1 84.38 421 ASP B CA 1
ATOM 9588 C C . ASP B 1 421 ? -14.281 -19.906 -2.832 1 84.38 421 ASP B C 1
ATOM 9590 O O . ASP B 1 421 ? -14.328 -19.578 -4.02 1 84.38 421 ASP B O 1
ATOM 9594 N N . TRP B 1 422 ? -13.422 -19.375 -2.006 1 89.81 422 TRP B N 1
ATOM 9595 C CA . TRP B 1 422 ? -12.688 -18.203 -2.469 1 89.81 422 TRP B CA 1
ATOM 9596 C C . TRP B 1 422 ? -11.188 -18.375 -2.252 1 89.81 422 TRP B C 1
ATOM 9598 O O . TRP B 1 422 ? -10.445 -18.641 -3.199 1 89.81 422 TRP B O 1
ATOM 9608 N N . THR B 1 423 ? -10.727 -18.422 -1.043 1 92.12 423 THR B N 1
ATOM 9609 C CA . THR B 1 423 ? -9.289 -18.344 -0.799 1 92.12 423 THR B CA 1
ATOM 9610 C C . THR B 1 423 ? -8.578 -19.578 -1.364 1 92.12 423 THR B C 1
ATOM 9612 O O . THR B 1 423 ? -7.617 -19.438 -2.125 1 92.12 423 THR B O 1
ATOM 9615 N N . ILE B 1 424 ? -9.055 -20.734 -0.994 1 91.56 424 ILE B N 1
ATOM 9616 C CA . ILE B 1 424 ? -8.398 -21.953 -1.471 1 91.56 424 ILE B CA 1
ATOM 9617 C C . ILE B 1 424 ? -8.617 -22.094 -2.975 1 91.56 424 ILE B C 1
ATOM 9619 O O . ILE B 1 424 ? -7.738 -22.578 -3.693 1 91.56 424 ILE B O 1
ATOM 9623 N N . PHE B 1 425 ? -9.766 -21.703 -3.42 1 89.69 425 PHE B N 1
ATOM 9624 C CA . PHE B 1 425 ? -10 -21.641 -4.859 1 89.69 425 PHE B CA 1
ATOM 9625 C C . PHE B 1 425 ? -8.945 -20.781 -5.543 1 89.69 425 PHE B C 1
ATOM 9627 O O . PHE B 1 425 ? -8.336 -21.203 -6.527 1 89.69 425 PHE B O 1
ATOM 9634 N N . TYR B 1 426 ? -8.68 -19.578 -5.02 1 93.69 426 TYR B N 1
ATOM 9635 C CA . TYR B 1 426 ? -7.734 -18.656 -5.637 1 93.69 426 TYR B CA 1
ATOM 9636 C C . TYR B 1 426 ? -6.316 -19.203 -5.594 1 93.69 426 TYR B C 1
ATOM 9638 O O . TYR B 1 426 ? -5.578 -19.109 -6.578 1 93.69 426 TYR B O 1
ATOM 9646 N N . TRP B 1 427 ? -5.922 -19.766 -4.504 1 94.94 427 TRP B N 1
ATOM 9647 C CA . TRP B 1 427 ? -4.574 -20.312 -4.402 1 94.94 427 TRP B CA 1
ATOM 9648 C C . TRP B 1 427 ? -4.383 -21.469 -5.379 1 94.94 427 TRP B C 1
ATOM 9650 O O . TRP B 1 427 ? -3.359 -21.547 -6.062 1 94.94 427 TRP B O 1
ATOM 9660 N N . GLY B 1 428 ? -5.402 -22.344 -5.391 1 93.19 428 GLY B N 1
ATOM 9661 C CA . GLY B 1 428 ? -5.328 -23.422 -6.367 1 93.19 428 GLY B CA 1
ATOM 9662 C C . GLY B 1 428 ? -5.27 -22.922 -7.797 1 93.19 428 GLY B C 1
ATOM 9663 O O . GLY B 1 428 ? -4.523 -23.453 -8.617 1 93.19 428 GLY B O 1
ATOM 9664 N N . TRP B 1 429 ? -6.027 -21.906 -8.055 1 91.62 429 TRP B N 1
ATOM 9665 C CA . TRP B 1 429 ? -6.07 -21.297 -9.383 1 91.62 429 TRP B CA 1
ATOM 9666 C C . TRP B 1 429 ? -4.715 -20.719 -9.758 1 91.62 429 TRP B C 1
ATOM 9668 O O . TRP B 1 429 ? -4.168 -21.016 -10.82 1 91.62 429 TRP B O 1
ATOM 9678 N N . TRP B 1 430 ? -4.113 -19.922 -8.914 1 95 430 TRP B N 1
ATOM 9679 C CA . TRP B 1 430 ? -2.846 -19.266 -9.219 1 95 430 TRP B CA 1
ATOM 9680 C C . TRP B 1 430 ? -1.718 -20.281 -9.336 1 95 430 TRP B C 1
ATOM 9682 O O . TRP B 1 430 ? -0.86 -20.172 -10.211 1 95 430 TRP B O 1
ATOM 9692 N N . ILE B 1 431 ? -1.727 -21.281 -8.477 1 95.69 431 ILE B N 1
ATOM 9693 C CA . ILE B 1 431 ? -0.689 -22.297 -8.516 1 95.69 431 ILE B CA 1
ATOM 9694 C C . ILE B 1 431 ? -0.786 -23.078 -9.82 1 95.69 431 ILE B C 1
ATOM 9696 O O . ILE B 1 431 ? 0.235 -23.453 -10.406 1 95.69 431 ILE B O 1
ATOM 9700 N N . SER B 1 432 ? -1.996 -23.281 -10.234 1 93.06 432 SER B N 1
ATOM 9701 C CA . SER B 1 432 ? -2.166 -24.016 -11.484 1 93.06 432 SER B CA 1
ATOM 9702 C C . SER B 1 432 ? -1.671 -23.203 -12.672 1 93.06 432 SER B C 1
ATOM 9704 O O . SER B 1 432 ? -1.314 -23.75 -13.711 1 93.06 432 SER B O 1
ATOM 9706 N N . TRP B 1 433 ? -1.609 -21.891 -12.531 1 93.56 433 TRP B N 1
ATOM 9707 C CA . TRP B 1 433 ? -1.125 -21 -13.57 1 93.56 433 TRP B CA 1
ATOM 9708 C C . TRP B 1 433 ? 0.392 -20.859 -13.516 1 93.56 433 TRP B C 1
ATOM 9710 O O . TRP B 1 433 ? 1.016 -20.375 -14.461 1 93.56 433 TRP B O 1
ATOM 9720 N N . ALA B 1 434 ? 0.97 -21.297 -12.516 1 95.19 434 ALA B N 1
ATOM 9721 C CA . ALA B 1 434 ? 2.363 -21 -12.211 1 95.19 434 ALA B CA 1
ATOM 9722 C C . ALA B 1 434 ? 3.293 -21.5 -13.312 1 95.19 434 ALA B C 1
ATOM 9724 O O . ALA B 1 434 ? 4.176 -20.781 -13.773 1 95.19 434 ALA B O 1
ATOM 9725 N N . PRO B 1 435 ? 3.135 -22.75 -13.797 1 94.25 435 PRO B N 1
ATOM 9726 C CA . PRO B 1 435 ? 4.086 -23.219 -14.812 1 94.25 435 PRO B CA 1
ATOM 9727 C C . PRO B 1 435 ? 4.004 -22.422 -16.109 1 94.25 435 PRO B C 1
ATOM 9729 O O . PRO B 1 435 ? 5.031 -22.141 -16.734 1 94.25 435 PRO B O 1
ATOM 9732 N N . PHE B 1 436 ? 2.818 -22.094 -16.438 1 91.56 436 PHE B N 1
ATOM 9733 C CA . PHE B 1 436 ? 2.658 -21.391 -17.719 1 91.56 436 PHE B CA 1
ATOM 9734 C C . PHE B 1 436 ? 3.084 -19.938 -17.578 1 91.56 436 PHE B C 1
ATOM 9736 O O . PHE B 1 436 ? 3.975 -19.469 -18.297 1 91.56 436 PHE B O 1
ATOM 9743 N N . VAL B 1 437 ? 2.529 -19.172 -16.594 1 94.25 437 VAL B N 1
ATOM 9744 C CA . VAL B 1 437 ? 2.855 -17.766 -16.453 1 94.25 437 VAL B CA 1
ATOM 9745 C C . VAL B 1 437 ? 4.316 -17.609 -16.031 1 94.25 437 VAL B C 1
ATOM 9747 O O . VAL B 1 437 ? 5.023 -16.734 -16.547 1 94.25 437 VAL B O 1
ATOM 9750 N N . GLY B 1 438 ? 4.727 -18.422 -15.109 1 96.38 438 GLY B N 1
ATOM 9751 C CA . GLY B 1 438 ? 6.113 -18.375 -14.672 1 96.38 438 GLY B CA 1
ATOM 9752 C C . GLY B 1 438 ? 7.105 -18.625 -15.789 1 96.38 438 GLY B C 1
ATOM 9753 O O . GLY B 1 438 ? 8.078 -17.875 -15.938 1 96.38 438 GLY B O 1
ATOM 9754 N N . MET B 1 439 ? 6.883 -19.625 -16.562 1 95.12 439 MET B N 1
ATOM 9755 C CA . MET B 1 439 ? 7.785 -19.953 -17.672 1 95.12 439 MET B CA 1
ATOM 9756 C C . MET B 1 439 ? 7.754 -18.859 -18.734 1 95.12 439 MET B C 1
ATOM 9758 O O . MET B 1 439 ? 8.789 -18.531 -19.328 1 95.12 439 MET B O 1
ATOM 9762 N N . PHE B 1 440 ? 6.582 -18.375 -18.984 1 91.81 440 PHE B N 1
ATOM 9763 C CA . PHE B 1 440 ? 6.473 -17.297 -19.938 1 91.81 440 PHE B CA 1
ATOM 9764 C C . PHE B 1 440 ? 7.266 -16.078 -19.484 1 91.81 440 PHE B C 1
ATOM 9766 O O . PHE B 1 440 ? 8 -15.469 -20.266 1 91.81 440 PHE B O 1
ATOM 9773 N N . ILE B 1 441 ? 7.109 -15.711 -18.234 1 94.56 441 ILE B N 1
ATOM 9774 C CA . ILE B 1 441 ? 7.844 -14.57 -17.688 1 94.56 441 ILE B CA 1
ATOM 9775 C C . ILE B 1 441 ? 9.344 -14.836 -17.781 1 94.56 441 ILE B C 1
ATOM 9777 O O . ILE B 1 441 ? 10.117 -13.938 -18.125 1 94.56 441 ILE B O 1
ATOM 9781 N N . ALA B 1 442 ? 9.75 -16.031 -17.453 1 95.06 442 ALA B N 1
ATOM 9782 C CA . ALA B 1 442 ? 11.164 -16.375 -17.594 1 95.06 442 ALA B CA 1
ATOM 9783 C C . ALA B 1 442 ? 11.641 -16.188 -19.031 1 95.06 442 ALA B C 1
ATOM 9785 O O . ALA B 1 442 ? 12.688 -15.586 -19.266 1 95.06 442 ALA B O 1
ATOM 9786 N N . ARG B 1 443 ? 10.867 -16.641 -19.906 1 91.44 443 ARG B N 1
ATOM 9787 C CA . ARG B 1 443 ? 11.227 -16.625 -21.328 1 91.44 443 ARG B CA 1
ATOM 9788 C C . ARG B 1 443 ? 11.453 -15.203 -21.812 1 91.44 443 ARG B C 1
ATOM 9790 O O . ARG B 1 443 ? 12.305 -14.961 -22.672 1 91.44 443 ARG B O 1
ATOM 9797 N N . ILE B 1 444 ? 10.75 -14.289 -21.344 1 91.81 444 ILE B N 1
ATOM 9798 C CA . ILE B 1 444 ? 10.836 -12.93 -21.875 1 91.81 444 ILE B CA 1
ATOM 9799 C C . ILE B 1 444 ? 11.727 -12.086 -20.969 1 91.81 444 ILE B C 1
ATOM 9801 O O . ILE B 1 444 ? 11.852 -10.875 -21.172 1 91.81 444 ILE B O 1
ATOM 9805 N N . SER B 1 445 ? 12.352 -12.633 -19.969 1 95.81 445 SER B N 1
ATOM 9806 C CA . SER B 1 445 ? 13.102 -11.852 -19 1 95.81 445 SER B CA 1
ATOM 9807 C C . SER B 1 445 ? 14.602 -12.047 -19.172 1 95.81 445 SER B C 1
ATOM 9809 O O . SER B 1 445 ? 15.391 -11.695 -18.281 1 95.81 445 SER B O 1
ATOM 9811 N N . ARG B 1 446 ? 15.062 -12.688 -20.25 1 94.12 446 ARG B N 1
ATOM 9812 C CA . ARG B 1 446 ? 16.484 -12.852 -20.516 1 94.12 446 ARG B CA 1
ATOM 9813 C C . ARG B 1 446 ? 17.219 -11.516 -20.469 1 94.12 446 ARG B C 1
ATOM 9815 O O . ARG B 1 446 ? 16.719 -10.516 -20.984 1 94.12 446 ARG B O 1
ATOM 9822 N N . GLY B 1 447 ? 18.344 -11.477 -19.828 1 94.44 447 GLY B N 1
ATOM 9823 C CA . GLY B 1 447 ? 19.156 -10.273 -19.75 1 94.44 447 GLY B CA 1
ATOM 9824 C C . GLY B 1 447 ? 18.875 -9.445 -18.516 1 94.44 447 GLY B C 1
ATOM 9825 O O . GLY B 1 447 ? 19.641 -8.547 -18.172 1 94.44 447 GLY B O 1
ATOM 9826 N N . ARG B 1 448 ? 17.859 -9.703 -17.828 1 96.06 448 ARG B N 1
ATOM 9827 C CA . ARG B 1 448 ? 17.531 -8.992 -16.594 1 96.06 448 ARG B CA 1
ATOM 9828 C C . ARG B 1 448 ? 18.125 -9.703 -15.383 1 96.06 448 ARG B C 1
ATOM 9830 O O . ARG B 1 448 ? 18.641 -10.82 -15.5 1 96.06 448 ARG B O 1
ATOM 9837 N N . THR B 1 449 ? 18.078 -8.992 -14.242 1 96.38 449 THR B N 1
ATOM 9838 C CA . THR B 1 449 ? 18.594 -9.594 -13.008 1 96.38 449 THR B CA 1
ATOM 9839 C C . THR B 1 449 ? 17.453 -10.164 -12.172 1 96.38 449 THR B C 1
ATOM 9841 O O . THR B 1 449 ? 16.281 -9.891 -12.445 1 96.38 449 THR B O 1
ATOM 9844 N N . VAL B 1 450 ? 17.812 -11.023 -11.219 1 97 450 VAL B N 1
ATOM 9845 C CA . VAL B 1 450 ? 16.844 -11.578 -10.281 1 97 450 VAL B CA 1
ATOM 9846 C C . VAL B 1 450 ? 16.109 -10.438 -9.57 1 97 450 VAL B C 1
ATOM 9848 O O . VAL B 1 450 ? 14.883 -10.492 -9.422 1 97 450 VAL B O 1
ATOM 9851 N N . GLY B 1 451 ? 16.859 -9.414 -9.18 1 96.81 451 GLY B N 1
ATOM 9852 C CA . GLY B 1 451 ? 16.234 -8.273 -8.531 1 96.81 451 GLY B CA 1
ATOM 9853 C C . GLY B 1 451 ? 15.242 -7.539 -9.422 1 96.81 451 GLY B C 1
ATOM 9854 O O . GLY B 1 451 ? 14.156 -7.176 -8.977 1 96.81 451 GLY B O 1
ATOM 9855 N N . GLN B 1 452 ? 15.602 -7.309 -10.656 1 94.5 452 GLN B N 1
ATOM 9856 C CA . GLN B 1 452 ? 14.719 -6.648 -11.617 1 94.5 452 GLN B CA 1
ATOM 9857 C C . GLN B 1 452 ? 13.453 -7.469 -11.859 1 94.5 452 GLN B C 1
ATOM 9859 O O . GLN B 1 452 ? 12.375 -6.91 -12.047 1 94.5 452 GLN B O 1
ATOM 9864 N N . LEU B 1 453 ? 13.633 -8.734 -11.898 1 96.88 453 LEU B N 1
ATOM 9865 C CA . LEU B 1 453 ? 12.492 -9.625 -12.094 1 96.88 453 LEU B CA 1
ATOM 9866 C C . LEU B 1 453 ? 11.531 -9.539 -10.922 1 96.88 453 LEU B C 1
ATOM 9868 O O . LEU B 1 453 ? 10.312 -9.492 -11.117 1 96.88 453 LEU B O 1
ATOM 9872 N N . ILE B 1 454 ? 12.047 -9.555 -9.711 1 96.94 454 ILE B N 1
ATOM 9873 C CA . ILE B 1 454 ? 11.195 -9.469 -8.531 1 96.94 454 ILE B CA 1
ATOM 9874 C C . ILE B 1 454 ? 10.469 -8.125 -8.508 1 96.94 454 ILE B C 1
ATOM 9876 O O . ILE B 1 454 ? 9.258 -8.07 -8.281 1 96.94 454 ILE B O 1
ATOM 9880 N N . LYS B 1 455 ? 11.086 -7.051 -8.797 1 94.69 455 LYS B N 1
ATOM 9881 C CA . LYS B 1 455 ? 10.484 -5.723 -8.773 1 94.69 455 LYS B CA 1
ATOM 9882 C C . LYS B 1 455 ? 9.5 -5.543 -9.922 1 94.69 455 LYS B C 1
ATOM 9884 O O . LYS B 1 455 ? 8.391 -5.031 -9.727 1 94.69 455 LYS B O 1
ATOM 9889 N N . GLY B 1 456 ? 9.891 -6.035 -11.094 1 94.44 456 GLY B N 1
ATOM 9890 C CA . GLY B 1 456 ? 9.133 -5.742 -12.305 1 94.44 456 GLY B CA 1
ATOM 9891 C C . GLY B 1 456 ? 8.062 -6.777 -12.609 1 94.44 456 GLY B C 1
ATOM 9892 O O . GLY B 1 456 ? 7.059 -6.473 -13.242 1 94.44 456 GLY B O 1
ATOM 9893 N N . ALA B 1 457 ? 8.258 -8.016 -12.219 1 95.69 457 ALA B N 1
ATOM 9894 C CA . ALA B 1 457 ? 7.328 -9.078 -12.578 1 95.69 457 ALA B CA 1
ATOM 9895 C C . ALA B 1 457 ? 6.547 -9.562 -11.367 1 95.69 457 ALA B C 1
ATOM 9897 O O . ALA B 1 457 ? 5.68 -10.438 -11.484 1 95.69 457 ALA B O 1
ATOM 9898 N N . PHE B 1 458 ? 6.848 -8.992 -10.18 1 96.38 458 PHE B N 1
ATOM 9899 C CA . PHE B 1 458 ? 6.125 -9.375 -8.977 1 96.38 458 PHE B CA 1
ATOM 9900 C C . PHE B 1 458 ? 5.512 -8.148 -8.305 1 96.38 458 PHE B C 1
ATOM 9902 O O . PHE B 1 458 ? 4.289 -7.984 -8.297 1 96.38 458 PHE B O 1
ATOM 9909 N N . ILE B 1 459 ? 6.293 -7.164 -8.008 1 95.38 459 ILE B N 1
ATOM 9910 C CA . ILE B 1 459 ? 5.809 -6.004 -7.266 1 95.38 459 ILE B CA 1
ATOM 9911 C C . ILE B 1 459 ? 5.008 -5.098 -8.195 1 95.38 459 ILE B C 1
ATOM 9913 O O . ILE B 1 459 ? 3.895 -4.684 -7.863 1 95.38 459 ILE B O 1
ATOM 9917 N N . ALA B 1 460 ? 5.477 -4.789 -9.367 1 94.44 460 ALA B N 1
ATOM 9918 C CA . ALA B 1 460 ? 4.859 -3.834 -10.281 1 94.44 460 ALA B CA 1
ATOM 9919 C C . ALA B 1 460 ? 3.473 -4.301 -10.711 1 94.44 460 ALA B C 1
ATOM 9921 O O . ALA B 1 460 ? 2.508 -3.535 -10.664 1 94.44 460 ALA B O 1
ATOM 9922 N N . PRO B 1 461 ? 3.324 -5.562 -11.156 1 95.06 461 PRO B N 1
ATOM 9923 C CA . PRO B 1 461 ? 1.987 -5.98 -11.578 1 95.06 461 PRO B CA 1
ATOM 9924 C C . PRO B 1 461 ? 0.974 -5.977 -10.438 1 95.06 461 PRO B C 1
ATOM 9926 O O . PRO B 1 461 ? -0.213 -5.727 -10.664 1 95.06 461 PRO B O 1
ATOM 9929 N N . ILE B 1 462 ? 1.416 -6.238 -9.211 1 95.94 462 ILE B N 1
ATOM 9930 C CA . ILE B 1 462 ? 0.536 -6.199 -8.047 1 95.94 462 ILE B CA 1
ATOM 9931 C C . ILE B 1 462 ? 0.029 -4.777 -7.832 1 95.94 462 ILE B C 1
ATOM 9933 O O . ILE B 1 462 ? -1.172 -4.559 -7.652 1 95.94 462 ILE B O 1
ATOM 9937 N N . LEU B 1 463 ? 0.891 -3.811 -7.887 1 94.69 463 LEU B N 1
ATOM 9938 C CA . LEU B 1 463 ? 0.513 -2.418 -7.672 1 94.69 463 LEU B CA 1
ATOM 9939 C C . LEU B 1 463 ? -0.424 -1.935 -8.773 1 94.69 463 LEU B C 1
ATOM 9941 O O . LEU B 1 463 ? -1.39 -1.217 -8.5 1 94.69 463 LEU B O 1
ATOM 9945 N N . PHE B 1 464 ? -0.123 -2.326 -10.008 1 94 464 PHE B N 1
ATOM 9946 C CA . PHE B 1 464 ? -1.011 -1.957 -11.102 1 94 464 PHE B CA 1
ATOM 9947 C C . PHE B 1 464 ? -2.383 -2.598 -10.93 1 94 464 PHE B C 1
ATOM 9949 O O . PHE B 1 464 ? -3.408 -1.949 -11.148 1 94 464 PHE B O 1
ATOM 9956 N N . GLY B 1 465 ? -2.371 -3.893 -10.539 1 95.62 465 GLY B N 1
ATOM 9957 C CA . GLY B 1 465 ? -3.621 -4.582 -10.266 1 95.62 465 GLY B CA 1
ATOM 9958 C C . GLY B 1 465 ? -4.43 -3.93 -9.164 1 95.62 465 GLY B C 1
ATOM 9959 O O . GLY B 1 465 ? -5.66 -3.871 -9.234 1 95.62 465 GLY B O 1
ATOM 9960 N N . PHE B 1 466 ? -3.711 -3.383 -8.141 1 96.88 466 PHE B N 1
ATOM 9961 C CA . PHE B 1 466 ? -4.387 -2.695 -7.047 1 96.88 466 PHE B CA 1
ATOM 9962 C C . PHE B 1 466 ? -5.129 -1.465 -7.555 1 96.88 466 PHE B C 1
ATOM 9964 O O . PHE B 1 466 ? -6.262 -1.205 -7.145 1 96.88 466 PHE B O 1
ATOM 9971 N N . VAL B 1 467 ? -4.516 -0.769 -8.461 1 95.88 467 VAL B N 1
ATOM 9972 C CA . VAL B 1 467 ? -5.156 0.426 -9 1 95.88 467 VAL B CA 1
ATOM 9973 C C . VAL B 1 467 ? -6.395 0.031 -9.805 1 95.88 467 VAL B C 1
ATOM 9975 O O . VAL B 1 467 ? -7.469 0.609 -9.617 1 95.88 467 VAL B O 1
ATOM 9978 N N . TYR B 1 468 ? -6.27 -0.971 -10.617 1 95.94 468 TYR B N 1
ATOM 9979 C CA . TYR B 1 468 ? -7.336 -1.387 -11.523 1 95.94 468 TYR B CA 1
ATOM 9980 C C . TYR B 1 468 ? -8.508 -1.981 -10.75 1 95.94 468 TYR B C 1
ATOM 9982 O O . TYR B 1 468 ? -9.648 -1.555 -10.922 1 95.94 468 TYR B O 1
ATOM 9990 N N . LEU B 1 469 ? -8.227 -2.936 -9.836 1 97.31 469 LEU B N 1
ATOM 9991 C CA . LEU B 1 469 ? -9.266 -3.658 -9.109 1 97.31 469 LEU B CA 1
ATOM 9992 C C . LEU B 1 469 ? -9.953 -2.746 -8.102 1 97.31 469 LEU B C 1
ATOM 9994 O O . LEU B 1 469 ? -11.172 -2.844 -7.898 1 97.31 469 LEU B O 1
ATOM 9998 N N . THR B 1 470 ? -9.172 -1.846 -7.426 1 97.88 470 THR B N 1
ATOM 9999 C CA . THR B 1 470 ? -9.781 -0.896 -6.508 1 97.88 470 THR B CA 1
ATOM 10000 C C . THR B 1 470 ? -10.703 0.063 -7.254 1 97.88 470 THR B C 1
ATOM 10002 O O . THR B 1 470 ? -11.789 0.397 -6.766 1 97.88 470 THR B O 1
ATOM 10005 N N . THR B 1 471 ? -10.258 0.508 -8.43 1 97.12 471 THR B N 1
ATOM 10006 C CA . THR B 1 471 ? -11.062 1.429 -9.219 1 97.12 471 THR B CA 1
ATOM 10007 C C . THR B 1 471 ? -12.391 0.789 -9.602 1 97.12 471 THR B C 1
ATOM 10009 O O . THR B 1 471 ? -13.461 1.362 -9.359 1 97.12 471 THR B O 1
ATOM 10012 N N . LEU B 1 472 ? -12.375 -0.419 -10.141 1 97.75 472 LEU B N 1
ATOM 10013 C CA . LEU B 1 472 ? -13.594 -1.105 -10.578 1 97.75 472 LEU B CA 1
ATOM 10014 C C . LEU B 1 472 ? -14.469 -1.457 -9.383 1 97.75 472 LEU B C 1
ATOM 10016 O O . LEU B 1 472 ? -15.688 -1.254 -9.422 1 97.75 472 LEU B O 1
ATOM 10020 N N . GLY B 1 473 ? -13.836 -2.01 -8.352 1 97.88 473 GLY B N 1
ATOM 10021 C CA . GLY B 1 473 ? -14.602 -2.338 -7.156 1 97.88 473 GLY B CA 1
ATOM 10022 C C . GLY B 1 473 ? -15.266 -1.132 -6.527 1 97.88 473 GLY B C 1
ATOM 10023 O O . GLY B 1 473 ? -16.406 -1.217 -6.074 1 97.88 473 GLY B O 1
ATOM 10024 N N . SER B 1 474 ? -14.555 -0.009 -6.453 1 97.25 474 SER B N 1
ATOM 10025 C CA . SER B 1 474 ? -15.094 1.215 -5.867 1 97.25 474 SER B CA 1
ATOM 10026 C C . SER B 1 474 ? -16.266 1.755 -6.688 1 97.25 474 SER B C 1
ATOM 10028 O O . SER B 1 474 ? -17.219 2.299 -6.133 1 97.25 474 SER B O 1
ATOM 10030 N N . LEU B 1 475 ? -16.188 1.649 -7.996 1 96.31 475 LEU B N 1
ATOM 10031 C CA . LEU B 1 475 ? -17.281 2.082 -8.852 1 96.31 475 LEU B CA 1
ATOM 10032 C C . LEU B 1 475 ? -18.516 1.205 -8.648 1 96.31 475 LEU B C 1
ATOM 10034 O O . LEU B 1 475 ? -19.641 1.692 -8.703 1 96.31 475 LEU B O 1
ATOM 10038 N N . GLY B 1 476 ? -18.281 -0.135 -8.43 1 97.31 476 GLY B N 1
ATOM 10039 C CA . GLY B 1 476 ? -19.391 -1.016 -8.109 1 97.31 476 GLY B CA 1
ATOM 10040 C C . GLY B 1 476 ? -20.094 -0.652 -6.809 1 97.31 476 GLY B C 1
ATOM 10041 O O . GLY B 1 476 ? -21.312 -0.554 -6.766 1 97.31 476 GLY B O 1
ATOM 10042 N N . ILE B 1 477 ? -19.344 -0.395 -5.781 1 94.88 477 ILE B N 1
ATOM 10043 C CA . ILE B 1 477 ? -19.891 -0.055 -4.473 1 94.88 477 ILE B CA 1
ATOM 10044 C C . ILE B 1 477 ? -20.594 1.3 -4.539 1 94.88 477 ILE B C 1
ATOM 10046 O O . ILE B 1 477 ? -21.656 1.481 -3.953 1 94.88 477 ILE B O 1
ATOM 10050 N N . LYS B 1 478 ? -19.984 2.271 -5.27 1 93.56 478 LYS B N 1
ATOM 10051 C CA . LYS B 1 478 ? -20.625 3.568 -5.469 1 93.56 478 LYS B CA 1
ATOM 10052 C C . LYS B 1 478 ? -22 3.41 -6.121 1 93.56 478 LYS B C 1
ATOM 10054 O O . LYS B 1 478 ? -22.984 4.004 -5.668 1 93.56 478 LYS B O 1
ATOM 10059 N N . MET B 1 479 ? -22.078 2.621 -7.176 1 94.31 479 MET B N 1
ATOM 10060 C CA . MET B 1 479 ? -23.344 2.393 -7.871 1 94.31 479 MET B CA 1
ATOM 10061 C C . MET B 1 479 ? -24.359 1.758 -6.938 1 94.31 479 MET B C 1
ATOM 10063 O O . MET B 1 479 ? -25.531 2.158 -6.93 1 94.31 479 MET B O 1
ATOM 10067 N N . GLN B 1 480 ? -23.906 0.758 -6.184 1 91.94 480 GLN B N 1
ATOM 10068 C CA . GLN B 1 480 ? -24.797 0.114 -5.211 1 91.94 480 GLN B CA 1
ATOM 10069 C C . GLN B 1 480 ? -25.328 1.124 -4.199 1 91.94 480 GLN B C 1
ATOM 10071 O O . GLN B 1 480 ? -26.516 1.121 -3.881 1 91.94 480 GLN B O 1
ATOM 10076 N N . ARG B 1 481 ? -24.469 1.979 -3.682 1 88.88 481 ARG B N 1
ATOM 10077 C CA . ARG B 1 481 ? -24.859 2.961 -2.674 1 88.88 481 ARG B CA 1
ATOM 10078 C C . ARG B 1 481 ? -25.781 4.02 -3.264 1 88.88 481 ARG B C 1
ATOM 10080 O O . ARG B 1 481 ? -26.688 4.52 -2.58 1 88.88 481 ARG B O 1
ATOM 10087 N N . VAL B 1 482 ? -25.578 4.391 -4.531 1 89.19 482 VAL B N 1
ATOM 10088 C CA . VAL B 1 482 ? -26.5 5.305 -5.219 1 89.19 482 VAL B CA 1
ATOM 10089 C C . VAL B 1 482 ? -27.891 4.691 -5.281 1 89.19 482 VAL B C 1
ATOM 10091 O O . VAL B 1 482 ? -28.875 5.352 -4.961 1 89.19 482 VAL B O 1
ATOM 10094 N N . ALA B 1 483 ? -27.953 3.449 -5.695 1 89.94 483 ALA B N 1
ATOM 10095 C CA . ALA B 1 483 ? -29.234 2.752 -5.789 1 89.94 483 ALA B CA 1
ATOM 10096 C C . ALA B 1 483 ? -29.906 2.654 -4.426 1 89.94 483 ALA B C 1
ATOM 10098 O O . ALA B 1 483 ? -31.109 2.895 -4.301 1 89.94 483 ALA B O 1
ATOM 10099 N N . GLU B 1 484 ? -29.172 2.285 -3.428 1 86.81 484 GLU B N 1
ATOM 10100 C CA . GLU B 1 484 ? -29.688 2.154 -2.07 1 86.81 484 GLU B CA 1
ATOM 10101 C C . GLU B 1 484 ? -30.172 3.5 -1.533 1 86.81 484 GLU B C 1
ATOM 10103 O O . GLU B 1 484 ? -31.203 3.57 -0.859 1 86.81 484 GLU B O 1
ATOM 10108 N N . SER B 1 485 ? -29.422 4.543 -1.847 1 83.5 485 SER B N 1
ATOM 10109 C CA . SER B 1 485 ? -29.797 5.883 -1.4 1 83.5 485 SER B CA 1
ATOM 10110 C C . SER B 1 485 ? -31.047 6.375 -2.111 1 83.5 485 SER B C 1
ATOM 10112 O O . SER B 1 485 ? -31.859 7.102 -1.527 1 83.5 485 SER B O 1
ATOM 10114 N N . ALA B 1 486 ? -31.188 6.016 -3.33 1 85.19 486 ALA B N 1
ATOM 10115 C CA . ALA B 1 486 ? -32.312 6.457 -4.145 1 85.19 486 ALA B CA 1
ATOM 10116 C C . ALA B 1 486 ? -33.625 5.789 -3.691 1 85.19 486 ALA B C 1
ATOM 10118 O O . ALA B 1 486 ? -34.688 6.426 -3.656 1 85.19 486 ALA B O 1
ATOM 10119 N N . ILE B 1 487 ? -33.594 4.605 -3.328 1 85.31 487 ILE B N 1
ATOM 10120 C CA . ILE B 1 487 ? -34.812 3.857 -3.006 1 85.31 487 ILE B CA 1
ATOM 10121 C C . ILE B 1 487 ? -35.031 3.879 -1.498 1 85.31 487 ILE B C 1
ATOM 10123 O O . ILE B 1 487 ? -36.188 3.738 -1.037 1 85.31 487 ILE B O 1
ATOM 10127 N N . GLY B 1 488 ? -33.875 4.145 -0.675 1 74.62 488 GLY B N 1
ATOM 10128 C CA . GLY B 1 488 ? -34 4.371 0.756 1 74.62 488 GLY B CA 1
ATOM 10129 C C . GLY B 1 488 ? -34.188 3.094 1.552 1 74.62 488 GLY B C 1
ATOM 10130 O O . GLY B 1 488 ? -33.75 2.025 1.129 1 74.62 488 GLY B O 1
ATOM 10131 N N . THR B 1 489 ? -34.75 3.193 2.732 1 63.59 489 THR B N 1
ATOM 10132 C CA . THR B 1 489 ? -34.844 2.113 3.707 1 63.59 489 THR B CA 1
ATOM 10133 C C . THR B 1 489 ? -35.906 1.105 3.297 1 63.59 489 THR B C 1
ATOM 10135 O O . THR B 1 489 ? -36.031 0.049 3.916 1 63.59 489 THR B O 1
ATOM 10138 N N . ASN B 1 490 ? -36.5 1.38 2.244 1 60.84 490 ASN B N 1
ATOM 10139 C CA . ASN B 1 490 ? -37.469 0.408 1.757 1 60.84 490 ASN B CA 1
ATOM 10140 C C . ASN B 1 490 ? -36.781 -0.876 1.288 1 60.84 490 ASN B C 1
ATOM 10142 O O . ASN B 1 490 ? -37.438 -1.927 1.207 1 60.84 490 ASN B O 1
ATOM 10146 N N . SER B 1 491 ? -35.531 -0.801 0.996 1 61.03 491 SER B N 1
ATOM 10147 C CA . SER B 1 491 ? -34.812 -1.935 0.408 1 61.03 491 SER B CA 1
ATOM 10148 C C . SER B 1 491 ? -34.125 -2.779 1.479 1 61.03 491 SER B C 1
ATOM 10150 O O . SER B 1 491 ? -33.5 -3.787 1.171 1 61.03 491 SER B O 1
ATOM 10152 N N . SER B 1 492 ? -34.844 -2.812 2.721 1 61.25 492 SER B N 1
ATOM 10153 C CA . SER B 1 492 ? -34.281 -3.537 3.863 1 61.25 492 SER B CA 1
ATOM 10154 C C . SER B 1 492 ? -32.781 -3.633 3.783 1 61.25 492 SER B C 1
ATOM 10156 O O . SER B 1 492 ? -32.219 -4.668 3.391 1 61.25 492 SER B O 1
ATOM 10158 N N . VAL B 1 493 ? -32.25 -2.516 3.594 1 61.19 493 VAL B N 1
ATOM 10159 C CA . VAL B 1 493 ? -30.781 -2.477 3.682 1 61.19 493 VAL B CA 1
ATOM 10160 C C . VAL B 1 493 ? -30.359 -2.352 5.145 1 61.19 493 VAL B C 1
ATOM 10162 O O . VAL B 1 493 ? -30.734 -1.398 5.828 1 61.19 493 VAL B O 1
ATOM 10165 N N . ASP B 1 494 ? -29.953 -3.57 5.777 1 62.28 494 ASP B N 1
ATOM 10166 C CA . ASP B 1 494 ? -29.375 -3.611 7.117 1 62.28 494 ASP B CA 1
ATOM 10167 C C . ASP B 1 494 ? -27.844 -3.773 7.055 1 62.28 494 ASP B C 1
ATOM 10169 O O . ASP B 1 494 ? -27.344 -4.762 6.52 1 62.28 494 ASP B O 1
ATOM 10173 N N . TRP B 1 495 ? -27.25 -2.727 7.566 1 61.38 495 TRP B N 1
ATOM 10174 C CA . TRP B 1 495 ? -25.797 -2.777 7.477 1 61.38 495 TRP B CA 1
ATOM 10175 C C . TRP B 1 495 ? -25.25 -4.023 8.164 1 61.38 495 TRP B C 1
ATOM 10177 O O . TRP B 1 495 ? -24.188 -4.535 7.793 1 61.38 495 TRP B O 1
ATOM 10187 N N . SER B 1 496 ? -26.031 -4.383 9.172 1 61.31 496 SER B N 1
ATOM 10188 C CA . SER B 1 496 ? -25.562 -5.555 9.898 1 61.31 496 SER B CA 1
ATOM 10189 C C . SER B 1 496 ? -25.672 -6.816 9.047 1 61.31 496 SER B C 1
ATOM 10191 O O . SER B 1 496 ? -24.891 -7.762 9.227 1 61.31 496 SER B O 1
ATOM 10193 N N . GLY B 1 497 ? -26.719 -6.617 8.172 1 62.78 497 GLY B N 1
ATOM 10194 C CA . GLY B 1 497 ? -26.922 -7.73 7.258 1 62.78 497 GLY B CA 1
ATOM 10195 C C . GLY B 1 497 ? -26.328 -7.477 5.879 1 62.78 497 GLY B C 1
ATOM 10196 O O . GLY B 1 497 ? -26.094 -6.328 5.508 1 62.78 497 GLY B O 1
ATOM 10197 N N . ASN B 1 498 ? -25.797 -8.336 5.172 1 64.38 498 ASN B N 1
ATOM 10198 C CA . ASN B 1 498 ? -25.172 -8.18 3.859 1 64.38 498 ASN B CA 1
ATOM 10199 C C . ASN B 1 498 ? -26.188 -8.406 2.734 1 64.38 498 ASN B C 1
ATOM 10201 O O . ASN B 1 498 ? -25.859 -8.211 1.561 1 64.38 498 ASN B O 1
ATOM 10205 N N . SER B 1 499 ? -27.453 -8.633 3.182 1 70.25 499 SER B N 1
ATOM 10206 C CA . SER B 1 499 ? -28.375 -8.984 2.111 1 70.25 499 SER B CA 1
ATOM 10207 C C . SER B 1 499 ? -29.281 -7.812 1.753 1 70.25 499 SER B C 1
ATOM 10209 O O . SER B 1 499 ? -29.609 -6.984 2.609 1 70.25 499 SER B O 1
ATOM 10211 N N . VAL B 1 500 ? -29.609 -7.691 0.495 1 80.19 500 VAL B N 1
ATOM 10212 C CA . VAL B 1 500 ? -30.484 -6.656 -0.038 1 80.19 500 VAL B CA 1
ATOM 10213 C C . VAL B 1 500 ? -31.781 -7.285 -0.56 1 80.19 500 VAL B C 1
ATOM 10215 O O . VAL B 1 500 ? -31.75 -8.352 -1.173 1 80.19 500 VAL B O 1
ATOM 10218 N N . ASP B 1 501 ? -32.875 -6.754 -0.104 1 83.31 501 ASP B N 1
ATOM 10219 C CA . ASP B 1 501 ? -34.188 -7.172 -0.638 1 83.31 501 ASP B CA 1
ATOM 10220 C C . ASP B 1 501 ? -34.344 -6.727 -2.088 1 83.31 501 ASP B C 1
ATOM 10222 O O . ASP B 1 501 ? -34.812 -5.621 -2.354 1 83.31 501 ASP B O 1
ATOM 10226 N N . CYS B 1 502 ? -34.125 -7.598 -2.994 1 88.44 502 CYS B N 1
ATOM 10227 C CA . CYS B 1 502 ? -34.094 -7.258 -4.41 1 88.44 502 CYS B CA 1
ATOM 10228 C C . CYS B 1 502 ? -35.5 -6.961 -4.93 1 88.44 502 CYS B C 1
ATOM 10230 O O . CYS B 1 502 ? -35.656 -6.23 -5.906 1 88.44 502 CYS B O 1
ATOM 10232 N N . ASP B 1 503 ? -36.5 -7.484 -4.258 1 88.06 503 ASP B N 1
ATOM 10233 C CA . ASP B 1 503 ? -37.875 -7.188 -4.656 1 88.06 503 ASP B CA 1
ATOM 10234 C C . ASP B 1 503 ? -38.188 -5.703 -4.473 1 88.06 503 ASP B C 1
ATOM 10236 O O . ASP B 1 503 ? -38.906 -5.105 -5.293 1 88.06 503 ASP B O 1
ATOM 10240 N N . ALA B 1 504 ? -37.688 -5.176 -3.422 1 86.38 504 ALA B N 1
ATOM 10241 C CA . ALA B 1 504 ? -37.906 -3.762 -3.119 1 86.38 504 ALA B CA 1
ATOM 10242 C C . ALA B 1 504 ? -37.219 -2.875 -4.156 1 86.38 504 ALA B C 1
ATOM 10244 O O . ALA B 1 504 ? -37.594 -1.718 -4.344 1 86.38 504 ALA B O 1
ATOM 10245 N N . PHE B 1 505 ? -36.25 -3.447 -4.855 1 89.31 505 PHE B N 1
ATOM 10246 C CA . PHE B 1 505 ? -35.562 -2.715 -5.895 1 89.31 505 PHE B CA 1
ATOM 10247 C C . PHE B 1 505 ? -36.188 -2.969 -7.262 1 89.31 505 PHE B C 1
ATOM 10249 O O . PHE B 1 505 ? -35.719 -2.406 -8.266 1 89.31 505 PHE B O 1
ATOM 10256 N N . GLY B 1 506 ? -37.188 -3.844 -7.25 1 90.31 506 GLY B N 1
ATOM 10257 C CA . GLY B 1 506 ? -37.906 -4.109 -8.492 1 90.31 506 GLY B CA 1
ATOM 10258 C C . GLY B 1 506 ? -37.375 -5.328 -9.227 1 90.31 506 GLY B C 1
ATOM 10259 O O . GLY B 1 506 ? -37.719 -5.539 -10.398 1 90.31 506 GLY B O 1
ATOM 10260 N N . TYR B 1 507 ? -36.562 -6.094 -8.594 1 90.88 507 TYR B N 1
ATOM 10261 C CA . TYR B 1 507 ? -35.906 -7.219 -9.266 1 90.88 507 TYR B CA 1
ATOM 10262 C C . TYR B 1 507 ? -36.438 -8.547 -8.734 1 90.88 507 TYR B C 1
ATOM 10264 O O . TYR B 1 507 ? -36.906 -8.625 -7.59 1 90.88 507 TYR B O 1
ATOM 10272 N N . GLY B 1 508 ? -36.438 -9.57 -9.57 1 83.5 508 GLY B N 1
ATOM 10273 C CA . GLY B 1 508 ? -36.875 -10.906 -9.195 1 83.5 508 GLY B CA 1
ATOM 10274 C C . GLY B 1 508 ? -35.781 -11.953 -9.297 1 83.5 508 GLY B C 1
ATOM 10275 O O . GLY B 1 508 ? -34.594 -11.617 -9.273 1 83.5 508 GLY B O 1
ATOM 10276 N N . GLU B 1 509 ? -36.062 -13.172 -9.367 1 76.25 509 GLU B N 1
ATOM 10277 C CA . GLU B 1 509 ? -35.188 -14.32 -9.367 1 76.25 509 GLU B CA 1
ATOM 10278 C C . GLU B 1 509 ? -34.281 -14.328 -10.617 1 76.25 509 GLU B C 1
ATOM 10280 O O . GLU B 1 509 ? -33.156 -14.828 -10.578 1 76.25 509 GLU B O 1
ATOM 10285 N N . THR B 1 510 ? -34.781 -13.711 -11.672 1 71.81 510 THR B N 1
ATOM 10286 C CA . THR B 1 510 ? -34.062 -13.719 -12.938 1 71.81 510 THR B CA 1
ATOM 10287 C C . THR B 1 510 ? -33 -12.641 -12.945 1 71.81 510 THR B C 1
ATOM 10289 O O . THR B 1 510 ? -32.25 -12.508 -13.914 1 71.81 510 THR B O 1
ATOM 10292 N N . LYS B 1 511 ? -32.969 -11.805 -11.867 1 87.62 511 LYS B N 1
ATOM 10293 C CA . LYS B 1 511 ? -32 -10.734 -11.703 1 87.62 511 LYS B CA 1
ATOM 10294 C C . LYS B 1 511 ? -32.219 -9.641 -12.742 1 87.62 511 LYS B C 1
ATOM 10296 O O . LYS B 1 511 ? -31.25 -9.031 -13.219 1 87.62 511 LYS B O 1
ATOM 10301 N N . MET B 1 512 ? -33.469 -9.609 -13.227 1 87.56 512 MET B N 1
ATOM 10302 C CA . MET B 1 512 ? -33.969 -8.555 -14.117 1 87.56 512 MET B CA 1
ATOM 10303 C C . MET B 1 512 ? -35.156 -7.836 -13.516 1 87.56 512 MET B C 1
ATOM 10305 O O . MET B 1 512 ? -35.781 -8.344 -12.586 1 87.56 512 MET B O 1
ATOM 10309 N N . LEU B 1 513 ? -35.375 -6.68 -14 1 91 513 LEU B N 1
ATOM 10310 C CA . LEU B 1 513 ? -36.562 -5.957 -13.547 1 91 513 LEU B CA 1
ATOM 10311 C C . LEU B 1 513 ? -37.812 -6.777 -13.797 1 91 513 LEU B C 1
ATOM 10313 O O . LEU B 1 513 ? -37.969 -7.41 -14.844 1 91 513 LEU B O 1
ATOM 10317 N N . ASN B 1 514 ? -38.562 -6.809 -12.719 1 89.88 514 ASN B N 1
ATOM 10318 C CA . ASN B 1 514 ? -39.781 -7.574 -12.727 1 89.88 514 ASN B CA 1
ATOM 10319 C C . ASN B 1 514 ? -41 -6.688 -12.461 1 89.88 514 ASN B C 1
ATOM 10321 O O . ASN B 1 514 ? -41.125 -6.086 -11.391 1 89.88 514 ASN B O 1
ATOM 10325 N N . MET B 1 515 ? -41.906 -6.762 -13.352 1 87.06 515 MET B N 1
ATOM 10326 C CA . MET B 1 515 ? -43.094 -5.883 -13.289 1 87.06 515 MET B CA 1
ATOM 10327 C C . MET B 1 515 ? -43.938 -6.195 -12.07 1 87.06 515 MET B C 1
ATOM 10329 O O . MET B 1 515 ? -44.688 -5.34 -11.594 1 87.06 515 MET B O 1
ATOM 10333 N N . THR B 1 516 ? -43.75 -7.316 -11.508 1 89.31 516 THR B N 1
ATOM 10334 C CA . THR B 1 516 ? -44.594 -7.73 -10.383 1 89.31 516 THR B CA 1
ATOM 10335 C C . THR B 1 516 ? -43.906 -7.383 -9.055 1 89.31 516 THR B C 1
ATOM 10337 O O . THR B 1 516 ? -44.5 -7.551 -7.992 1 89.31 516 THR B O 1
ATOM 10340 N N . SER B 1 517 ? -42.75 -6.867 -9.125 1 88.19 517 SER B N 1
ATOM 10341 C CA . SER B 1 517 ? -42 -6.535 -7.91 1 88.19 517 SER B CA 1
ATOM 10342 C C . SER B 1 517 ? -42.5 -5.23 -7.297 1 88.19 517 SER B C 1
ATOM 10344 O O . SER B 1 517 ? -42.938 -4.324 -8.016 1 88.19 517 SER B O 1
ATOM 10346 N N . ALA B 1 518 ? -42.5 -5.062 -6.004 1 83.81 518 ALA B N 1
ATOM 10347 C CA . ALA B 1 518 ? -42.969 -3.904 -5.254 1 83.81 518 ALA B CA 1
ATOM 10348 C C . ALA B 1 518 ? -42.219 -2.639 -5.66 1 83.81 518 ALA B C 1
ATOM 10350 O O . ALA B 1 518 ? -42.812 -1.552 -5.699 1 83.81 518 ALA B O 1
ATOM 10351 N N . GLY B 1 519 ? -40.969 -2.766 -5.992 1 88.44 519 GLY B N 1
ATOM 10352 C CA . GLY B 1 519 ? -40.156 -1.601 -6.285 1 88.44 519 GLY B CA 1
ATOM 10353 C C . GLY B 1 519 ? -40 -1.353 -7.773 1 88.44 519 GLY B C 1
ATOM 10354 O O . GLY B 1 519 ? -39.031 -0.681 -8.195 1 88.44 519 GLY B O 1
ATOM 10355 N N . TYR B 1 520 ? -40.875 -1.881 -8.586 1 90.25 520 TYR B N 1
ATOM 10356 C CA . TYR B 1 520 ? -40.688 -1.864 -10.031 1 90.25 520 TYR B CA 1
ATOM 10357 C C . TYR B 1 520 ? -40.562 -0.437 -10.555 1 90.25 520 TYR B C 1
ATOM 10359 O O . TYR B 1 520 ? -39.656 -0.129 -11.336 1 90.25 520 TYR B O 1
ATOM 10367 N N . ALA B 1 521 ? -41.438 0.472 -10.148 1 90.56 521 ALA B N 1
ATOM 10368 C CA . ALA B 1 521 ? -41.469 1.835 -10.672 1 90.56 521 ALA B CA 1
ATOM 10369 C C . ALA B 1 521 ? -40.156 2.553 -10.367 1 90.56 521 ALA B C 1
ATOM 10371 O O . ALA B 1 521 ? -39.562 3.174 -11.258 1 90.56 521 ALA B O 1
ATOM 10372 N N . ALA B 1 522 ? -39.75 2.441 -9.164 1 89.5 522 ALA B N 1
ATOM 10373 C CA . ALA B 1 522 ? -38.5 3.074 -8.766 1 89.5 522 ALA B CA 1
ATOM 10374 C C . ALA B 1 522 ? -37.281 2.41 -9.453 1 89.5 522 ALA B C 1
ATOM 10376 O O . ALA B 1 522 ? -36.344 3.09 -9.867 1 89.5 522 ALA B O 1
ATOM 10377 N N . GLY B 1 523 ? -37.375 1.122 -9.484 1 91.12 523 GLY B N 1
ATOM 10378 C CA . GLY B 1 523 ? -36.344 0.386 -10.164 1 91.12 523 GLY B CA 1
ATOM 10379 C C . GLY B 1 523 ? -36.188 0.751 -11.625 1 91.12 523 GLY B C 1
ATOM 10380 O O . GLY B 1 523 ? -35.062 0.854 -12.141 1 91.12 523 GLY B O 1
ATOM 10381 N N . LYS B 1 524 ? -37.281 0.907 -12.258 1 92.88 524 LYS B N 1
ATOM 10382 C CA . LYS B 1 524 ? -37.281 1.271 -13.672 1 92.88 524 LYS B CA 1
ATOM 10383 C C . LYS B 1 524 ? -36.688 2.674 -13.883 1 92.88 524 LYS B C 1
ATOM 10385 O O . LYS B 1 524 ? -35.938 2.908 -14.812 1 92.88 524 LYS B O 1
ATOM 10390 N N . GLN B 1 525 ? -37.062 3.596 -13.078 1 91.94 525 GLN B N 1
ATOM 10391 C CA . GLN B 1 525 ? -36.531 4.953 -13.172 1 91.94 525 GLN B CA 1
ATOM 10392 C C . GLN B 1 525 ? -35.031 4.969 -12.969 1 91.94 525 GLN B C 1
ATOM 10394 O O . GLN B 1 525 ? -34.312 5.699 -13.656 1 91.94 525 GLN B O 1
ATOM 10399 N N . LEU B 1 526 ? -34.625 4.238 -12.008 1 92.5 526 LEU B N 1
ATOM 10400 C CA . LEU B 1 526 ? -33.219 4.121 -11.75 1 92.5 526 LEU B CA 1
ATOM 10401 C C . LEU B 1 526 ? -32.469 3.557 -12.961 1 92.5 526 LEU B C 1
ATOM 10403 O O . LEU B 1 526 ? -31.422 4.074 -13.359 1 92.5 526 LEU B O 1
ATOM 10407 N N . GLN B 1 527 ? -33 2.52 -13.492 1 92.38 527 GLN B N 1
ATOM 10408 C CA . GLN B 1 527 ? -32.406 1.888 -14.664 1 92.38 527 GLN B CA 1
ATOM 10409 C C . GLN B 1 527 ? -32.344 2.855 -15.844 1 92.38 527 GLN B C 1
ATOM 10411 O O . GLN B 1 527 ? -31.375 2.887 -16.594 1 92.38 527 GLN B O 1
ATOM 10416 N N . ASP B 1 528 ? -33.438 3.623 -16.031 1 91.5 528 ASP B N 1
ATOM 10417 C CA . ASP B 1 528 ? -33.469 4.59 -17.125 1 91.5 528 ASP B CA 1
ATOM 10418 C C . ASP B 1 528 ? -32.406 5.652 -16.969 1 91.5 528 ASP B C 1
ATOM 10420 O O . ASP B 1 528 ? -31.906 6.203 -17.969 1 91.5 528 ASP B O 1
ATOM 10424 N N . ALA B 1 529 ? -32.031 5.867 -15.758 1 91.19 529 ALA B N 1
ATOM 10425 C CA . ALA B 1 529 ? -30.984 6.832 -15.477 1 91.19 529 ALA B CA 1
ATOM 10426 C C . ALA B 1 529 ? -29.609 6.18 -15.586 1 91.19 529 ALA B C 1
ATOM 10428 O O . ALA B 1 529 ? -28.578 6.848 -15.438 1 91.19 529 ALA B O 1
ATOM 10429 N N . GLY B 1 530 ? -29.547 4.844 -15.82 1 92.44 530 GLY B N 1
ATOM 10430 C CA . GLY B 1 530 ? -28.297 4.141 -16.031 1 92.44 530 GLY B CA 1
ATOM 10431 C C . GLY B 1 530 ? -27.703 3.578 -14.75 1 92.44 530 GLY B C 1
ATOM 10432 O O . GLY B 1 530 ? -26.516 3.256 -14.695 1 92.44 530 GLY B O 1
ATOM 10433 N N . TYR B 1 531 ? -28.453 3.51 -13.664 1 93.81 531 TYR B N 1
ATOM 10434 C CA . TYR B 1 531 ? -27.984 2.994 -12.383 1 93.81 531 TYR B CA 1
ATOM 10435 C C . TYR B 1 531 ? -28.719 1.715 -12.008 1 93.81 531 TYR B C 1
ATOM 10437 O O . TYR B 1 531 ? -29.906 1.55 -12.336 1 93.81 531 TYR B O 1
ATOM 10445 N N . TYR B 1 532 ? -28.047 0.803 -11.312 1 94.31 532 TYR B N 1
ATOM 10446 C CA . TYR B 1 532 ? -28.562 -0.512 -10.961 1 94.31 532 TYR B CA 1
ATOM 10447 C C . TYR B 1 532 ? -28.172 -0.895 -9.539 1 94.31 532 TYR B C 1
ATOM 10449 O O . TYR B 1 532 ? -27.094 -0.553 -9.07 1 94.31 532 TYR B O 1
ATOM 10457 N N . PRO B 1 533 ? -29.109 -1.517 -8.781 1 92.56 533 PRO B N 1
ATOM 10458 C CA . PRO B 1 533 ? -28.625 -2.236 -7.598 1 92.56 533 PRO B CA 1
ATOM 10459 C C . PRO B 1 533 ? -27.828 -3.492 -7.953 1 92.56 533 PRO B C 1
ATOM 10461 O O . PRO B 1 533 ? -28.406 -4.57 -8.109 1 92.56 533 PRO B O 1
ATOM 10464 N N . LEU B 1 534 ? -26.578 -3.422 -8 1 93.88 534 LEU B N 1
ATOM 10465 C CA . LEU B 1 534 ? -25.719 -4.465 -8.555 1 93.88 534 LEU B CA 1
ATOM 10466 C C . LEU B 1 534 ? -25.906 -5.781 -7.805 1 93.88 534 LEU B C 1
ATOM 10468 O O . LEU B 1 534 ? -25.812 -6.855 -8.398 1 93.88 534 LEU B O 1
ATOM 10472 N N . SER B 1 535 ? -26.188 -5.73 -6.504 1 90.06 535 SER B N 1
ATOM 10473 C CA . SER B 1 535 ? -26.391 -6.938 -5.711 1 90.06 535 SER B CA 1
ATOM 10474 C C . SER B 1 535 ? -27.562 -7.762 -6.238 1 90.06 535 SER B C 1
ATOM 10476 O O . SER B 1 535 ? -27.672 -8.953 -5.949 1 90.06 535 SER B O 1
ATOM 10478 N N . CYS B 1 536 ? -28.438 -7.121 -6.984 1 90.5 536 CYS B N 1
ATOM 10479 C CA . CYS B 1 536 ? -29.625 -7.785 -7.52 1 90.5 536 CYS B CA 1
ATOM 10480 C C . CYS B 1 536 ? -29.422 -8.164 -8.984 1 90.5 536 CYS B C 1
ATOM 10482 O O . CYS B 1 536 ? -30.359 -8.617 -9.648 1 90.5 536 CYS B O 1
ATOM 10484 N N . ARG B 1 537 ? -28.25 -7.961 -9.508 1 92.88 537 ARG B N 1
ATOM 10485 C CA . ARG B 1 537 ? -27.906 -8.227 -10.898 1 92.88 537 ARG B CA 1
ATOM 10486 C C . ARG B 1 537 ? -26.984 -9.43 -11.016 1 92.88 537 ARG B C 1
ATOM 10488 O O . ARG B 1 537 ? -26.375 -9.852 -10.031 1 92.88 537 ARG B O 1
ATOM 10495 N N . ASN B 1 538 ? -26.938 -10.008 -12.234 1 90.94 538 ASN B N 1
ATOM 10496 C CA . ASN B 1 538 ? -25.953 -11.062 -12.477 1 90.94 538 ASN B CA 1
ATOM 10497 C C . ASN B 1 538 ? -24.531 -10.523 -12.43 1 90.94 538 ASN B C 1
ATOM 10499 O O . ASN B 1 538 ? -24.266 -9.422 -12.93 1 90.94 538 ASN B O 1
ATOM 10503 N N . GLY B 1 539 ? -23.609 -11.32 -11.867 1 90.62 539 GLY B N 1
ATOM 10504 C CA . GLY B 1 539 ? -22.234 -10.906 -11.711 1 90.62 539 GLY B CA 1
ATOM 10505 C C . GLY B 1 539 ? -21.578 -10.508 -13.023 1 90.62 539 GLY B C 1
ATOM 10506 O O . GLY B 1 539 ? -20.766 -9.57 -13.062 1 90.62 539 GLY B O 1
ATOM 10507 N N . SER B 1 540 ? -21.953 -11.164 -14.141 1 91 540 SER B N 1
ATOM 10508 C CA . SER B 1 540 ? -21.344 -10.922 -15.438 1 91 540 SER B CA 1
ATOM 10509 C C . SER B 1 540 ? -21.797 -9.594 -16.031 1 91 540 SER B C 1
ATOM 10511 O O . SER B 1 540 ? -21.172 -9.078 -16.969 1 91 540 SER B O 1
ATOM 10513 N N . ASP B 1 541 ? -22.859 -8.992 -15.438 1 94.06 541 ASP B N 1
ATOM 10514 C CA . ASP B 1 541 ? -23.375 -7.719 -15.938 1 94.06 541 ASP B CA 1
ATOM 10515 C C . ASP B 1 541 ? -22.703 -6.539 -15.234 1 94.06 541 ASP B C 1
ATOM 10517 O O . ASP B 1 541 ? -22.797 -5.402 -15.695 1 94.06 541 ASP B O 1
ATOM 10521 N N . HIS B 1 542 ? -22.047 -6.84 -14.156 1 96.19 542 HIS B N 1
ATOM 10522 C CA . HIS B 1 542 ? -21.641 -5.785 -13.234 1 96.19 542 HIS B CA 1
ATOM 10523 C C . HIS B 1 542 ? -20.719 -4.785 -13.914 1 96.19 542 HIS B C 1
ATOM 10525 O O . HIS B 1 542 ? -20.891 -3.574 -13.773 1 96.19 542 HIS B O 1
ATOM 10531 N N . ILE B 1 543 ? -19.75 -5.277 -14.664 1 96.75 543 ILE B N 1
ATOM 10532 C CA . ILE B 1 543 ? -18.766 -4.383 -15.281 1 96.75 543 ILE B CA 1
ATOM 10533 C C . ILE B 1 543 ? -19.438 -3.555 -16.375 1 96.75 543 ILE B C 1
ATOM 10535 O O . ILE B 1 543 ? -19.047 -2.416 -16.625 1 96.75 543 ILE B O 1
ATOM 10539 N N . LEU B 1 544 ? -20.5 -4.082 -17 1 97 544 LEU B N 1
ATOM 10540 C CA . LEU B 1 544 ? -21.25 -3.377 -18.031 1 97 544 LEU B CA 1
ATOM 10541 C C . LEU B 1 544 ? -22.156 -2.32 -17.406 1 97 544 LEU B C 1
ATOM 10543 O O . LEU B 1 544 ? -22.359 -1.253 -18 1 97 544 LEU B O 1
ATOM 10547 N N . ASP B 1 545 ? -22.688 -2.635 -16.25 1 96.88 545 ASP B N 1
ATOM 10548 C CA . ASP B 1 545 ? -23.578 -1.733 -15.531 1 96.88 545 ASP B CA 1
ATOM 10549 C C . ASP B 1 545 ? -22.859 -0.474 -15.078 1 96.88 545 ASP B C 1
ATOM 10551 O O . ASP B 1 545 ? -23.391 0.63 -15.148 1 96.88 545 ASP B O 1
ATOM 10555 N N . VAL B 1 546 ? -21.625 -0.579 -14.625 1 96 546 VAL B N 1
ATOM 10556 C CA . VAL B 1 546 ? -20.922 0.524 -13.977 1 96 546 VAL B CA 1
ATOM 10557 C C . VAL B 1 546 ? -20.578 1.601 -15.008 1 96 546 VAL B C 1
ATOM 10559 O O . VAL B 1 546 ? -20.328 2.754 -14.648 1 96 546 VAL B O 1
ATOM 10562 N N . VAL B 1 547 ? -20.625 1.279 -16.312 1 95.81 547 VAL B N 1
ATOM 10563 C CA . VAL B 1 547 ? -20.281 2.285 -17.312 1 95.81 547 VAL B CA 1
ATOM 10564 C C . VAL B 1 547 ? -21.562 2.889 -17.891 1 95.81 547 VAL B C 1
ATOM 10566 O O . VAL B 1 547 ? -21.5 3.828 -18.688 1 95.81 547 VAL B O 1
ATOM 10569 N N . GLU B 1 548 ? -22.703 2.455 -17.5 1 94.5 548 GLU B N 1
ATOM 10570 C CA . GLU B 1 548 ? -23.984 2.902 -18.062 1 94.5 548 GLU B CA 1
ATOM 10571 C C . GLU B 1 548 ? -24.266 4.355 -17.703 1 94.5 548 GLU B C 1
ATOM 10573 O O . GLU B 1 548 ? -24.891 5.086 -18.469 1 94.5 548 GLU B O 1
ATOM 10578 N N . PRO B 1 549 ? -23.859 4.773 -16.469 1 92.12 549 PRO B N 1
ATOM 10579 C CA . PRO B 1 549 ? -24.141 6.16 -16.094 1 92.12 549 PRO B CA 1
ATOM 10580 C C . PRO B 1 549 ? -23.5 7.172 -17.031 1 92.12 549 PRO B C 1
ATOM 10582 O O . PRO B 1 549 ? -23.812 8.359 -16.984 1 92.12 549 PRO B O 1
ATOM 10585 N N . TYR B 1 550 ? -22.656 6.73 -17.875 1 90.19 550 TYR B N 1
ATOM 10586 C CA . TYR B 1 550 ? -21.922 7.668 -18.703 1 90.19 550 TYR B CA 1
ATOM 10587 C C . TYR B 1 550 ? -22.672 7.977 -19.984 1 90.19 550 TYR B C 1
ATOM 10589 O O . TYR B 1 550 ? -22.094 8.492 -20.953 1 90.19 550 TYR B O 1
ATOM 10597 N N . GLY B 1 551 ? -23.953 7.582 -20.078 1 88.25 551 GLY B N 1
ATOM 10598 C CA . GLY B 1 551 ? -24.859 7.992 -21.141 1 88.25 551 GLY B CA 1
ATOM 10599 C C . GLY B 1 551 ? -24.516 7.418 -22.5 1 88.25 551 GLY B C 1
ATOM 10600 O O . GLY B 1 551 ? -24.344 6.207 -22.641 1 88.25 551 GLY B O 1
ATOM 10601 N N . LYS B 1 552 ? -24.219 8.258 -23.422 1 87.69 552 LYS B N 1
ATOM 10602 C CA . LYS B 1 552 ? -23.984 7.875 -24.797 1 87.69 552 LYS B CA 1
ATOM 10603 C C . LYS B 1 552 ? -22.656 7.125 -24.938 1 87.69 552 LYS B C 1
ATOM 10605 O O . LYS B 1 552 ? -22.438 6.406 -25.906 1 87.69 552 LYS B O 1
ATOM 10610 N N . LEU B 1 553 ? -21.828 7.242 -23.953 1 91.75 553 LEU B N 1
ATOM 10611 C CA . LEU B 1 553 ? -20.531 6.582 -24.031 1 91.75 553 LEU B CA 1
ATOM 10612 C C . LEU B 1 553 ? -20.609 5.168 -23.469 1 91.75 553 LEU B C 1
ATOM 10614 O O . LEU B 1 553 ? -19.656 4.395 -23.578 1 91.75 553 LEU B O 1
ATOM 10618 N N . ALA B 1 554 ? -21.734 4.785 -22.922 1 93.69 554 ALA B N 1
ATOM 10619 C CA . ALA B 1 554 ? -21.891 3.465 -22.328 1 93.69 554 ALA B CA 1
ATOM 10620 C C . ALA B 1 554 ? -21.672 2.363 -23.344 1 93.69 554 ALA B C 1
ATOM 10622 O O . ALA B 1 554 ? -20.922 1.421 -23.109 1 93.69 554 ALA B O 1
ATOM 10623 N N . ARG B 1 555 ? -22.297 2.455 -24.5 1 93.75 555 ARG B N 1
ATOM 10624 C CA . ARG B 1 555 ? -22.219 1.403 -25.5 1 93.75 555 ARG B CA 1
ATOM 10625 C C . ARG B 1 555 ? -20.797 1.271 -26.047 1 93.75 555 ARG B C 1
ATOM 10627 O O . ARG B 1 555 ? -20.266 0.163 -26.156 1 93.75 555 ARG B O 1
ATOM 10634 N N . PRO B 1 556 ? -20.125 2.414 -26.406 1 93.94 556 PRO B N 1
ATOM 10635 C CA . PRO B 1 556 ? -18.719 2.291 -26.828 1 93.94 556 PRO B CA 1
ATOM 10636 C C . PRO B 1 556 ? -17.844 1.651 -25.75 1 93.94 556 PRO B C 1
ATOM 10638 O O . PRO B 1 556 ? -16.938 0.872 -26.078 1 93.94 556 PRO B O 1
ATOM 10641 N N . LEU B 1 557 ? -18.062 1.981 -24.562 1 95.56 557 LEU B N 1
ATOM 10642 C CA . LEU B 1 557 ? -17.25 1.418 -23.5 1 95.56 557 LEU B CA 1
ATOM 10643 C C . LEU B 1 557 ? -17.547 -0.067 -23.312 1 95.56 557 LEU B C 1
ATOM 10645 O O . LEU B 1 557 ? -16.641 -0.855 -23.031 1 95.56 557 LEU B O 1
ATOM 10649 N N . GLN B 1 558 ? -18.844 -0.447 -23.422 1 96.94 558 GLN B N 1
ATOM 10650 C CA . GLN B 1 558 ? -19.203 -1.862 -23.359 1 96.94 558 GLN B CA 1
ATOM 10651 C C . GLN B 1 558 ? -18.562 -2.637 -24.516 1 96.94 558 GLN B C 1
ATOM 10653 O O . GLN B 1 558 ? -18.141 -3.779 -24.344 1 96.94 558 GLN B O 1
ATOM 10658 N N . THR B 1 559 ? -18.516 -2.008 -25.641 1 96.31 559 THR B N 1
ATOM 10659 C CA . THR B 1 559 ? -17.828 -2.613 -26.781 1 96.31 559 THR B CA 1
ATOM 10660 C C . THR B 1 559 ? -16.328 -2.76 -26.484 1 96.31 559 THR B C 1
ATOM 10662 O O . THR B 1 559 ? -15.727 -3.783 -26.812 1 96.31 559 THR B O 1
ATOM 10665 N N . LEU B 1 560 ? -15.781 -1.736 -25.875 1 95.69 560 LEU B N 1
ATOM 10666 C CA . LEU B 1 560 ? -14.375 -1.793 -25.5 1 95.69 560 LEU B CA 1
ATOM 10667 C C . LEU B 1 560 ? -14.125 -2.926 -24.5 1 95.69 560 LEU B C 1
ATOM 10669 O O . LEU B 1 560 ? -13.102 -3.604 -24.578 1 95.69 560 LEU B O 1
ATOM 10673 N N . ILE B 1 561 ? -15.039 -3.09 -23.578 1 96.44 561 ILE B N 1
ATOM 10674 C CA . ILE B 1 561 ? -14.945 -4.176 -22.609 1 96.44 561 ILE B CA 1
ATOM 10675 C C . ILE B 1 561 ? -14.984 -5.52 -23.328 1 96.44 561 ILE B C 1
ATOM 10677 O O . ILE B 1 561 ? -14.203 -6.422 -23 1 96.44 561 ILE B O 1
ATOM 10681 N N . LEU B 1 562 ? -15.852 -5.656 -24.344 1 96.06 562 LEU B N 1
ATOM 10682 C CA . LEU B 1 562 ? -15.938 -6.883 -25.125 1 96.06 562 LEU B CA 1
ATOM 10683 C C . LEU B 1 562 ? -14.609 -7.184 -25.812 1 96.06 562 LEU B C 1
ATOM 10685 O O . LEU B 1 562 ? -14.125 -8.32 -25.766 1 96.06 562 LEU B O 1
ATOM 10689 N N . ILE B 1 563 ? -14.055 -6.203 -26.406 1 95.62 563 ILE B N 1
ATOM 10690 C CA . ILE B 1 563 ? -12.789 -6.367 -27.109 1 95.62 563 ILE B CA 1
ATOM 10691 C C . ILE B 1 563 ? -11.688 -6.734 -26.109 1 95.62 563 ILE B C 1
ATOM 10693 O O . ILE B 1 563 ? -10.898 -7.645 -26.359 1 95.62 563 ILE B O 1
ATOM 10697 N N . ALA B 1 564 ? -11.656 -6.039 -25.016 1 94.69 564 ALA B N 1
ATOM 10698 C CA . ALA B 1 564 ? -10.617 -6.25 -24.016 1 94.69 564 ALA B CA 1
ATOM 10699 C C . ALA B 1 564 ? -10.672 -7.668 -23.453 1 94.69 564 ALA B C 1
ATOM 10701 O O . ALA B 1 564 ? -9.664 -8.375 -23.438 1 94.69 564 ALA B O 1
ATOM 10702 N N . VAL B 1 565 ? -11.852 -8.094 -22.984 1 94.06 565 VAL B N 1
ATOM 10703 C CA . VAL B 1 565 ? -11.977 -9.406 -22.375 1 94.06 565 VAL B CA 1
ATOM 10704 C C . VAL B 1 565 ? -11.656 -10.492 -23.406 1 94.06 565 VAL B C 1
ATOM 10706 O O . VAL B 1 565 ? -11.039 -11.508 -23.062 1 94.06 565 VAL B O 1
ATOM 10709 N N . SER B 1 566 ? -12.039 -10.281 -24.641 1 93.94 566 SER B N 1
ATOM 10710 C CA . SER B 1 566 ? -11.734 -11.242 -25.688 1 93.94 566 SER B CA 1
ATOM 10711 C C . SER B 1 566 ? -10.234 -11.336 -25.938 1 93.94 566 SER B C 1
ATOM 10713 O O . SER B 1 566 ? -9.688 -12.438 -26.062 1 93.94 566 SER B O 1
ATOM 10715 N N . LEU B 1 567 ? -9.609 -10.234 -25.969 1 92.19 567 LEU B N 1
ATOM 10716 C CA . LEU B 1 567 ? -8.172 -10.211 -26.219 1 92.19 567 LEU B CA 1
ATOM 10717 C C . LEU B 1 567 ? -7.406 -10.82 -25.047 1 92.19 567 LEU B C 1
ATOM 10719 O O . LEU B 1 567 ? -6.406 -11.516 -25.25 1 92.19 567 LEU B O 1
ATOM 10723 N N . TYR B 1 568 ? -7.836 -10.531 -23.891 1 91.5 568 TYR B N 1
ATOM 10724 C CA . TYR B 1 568 ? -7.18 -11.125 -22.719 1 91.5 568 TYR B CA 1
ATOM 10725 C C . TYR B 1 568 ? -7.348 -12.641 -22.719 1 91.5 568 TYR B C 1
ATOM 10727 O O . TYR B 1 568 ? -6.441 -13.367 -22.312 1 91.5 568 TYR B O 1
ATOM 10735 N N . PHE B 1 569 ? -8.5 -13.047 -23.156 1 89.5 569 PHE B N 1
ATOM 10736 C CA . PHE B 1 569 ? -8.75 -14.477 -23.312 1 89.5 569 PHE B CA 1
ATOM 10737 C C . PHE B 1 569 ? -7.82 -15.078 -24.359 1 89.5 569 PHE B C 1
ATOM 10739 O O . PHE B 1 569 ? -7.219 -16.125 -24.125 1 89.5 569 PHE B O 1
ATOM 10746 N N . ILE B 1 570 ? -7.691 -14.484 -25.391 1 90.94 570 ILE B N 1
ATOM 10747 C CA . ILE B 1 570 ? -6.867 -14.953 -26.5 1 90.94 570 ILE B CA 1
ATOM 10748 C C . ILE B 1 570 ? -5.402 -15.008 -26.078 1 90.94 570 ILE B C 1
ATOM 10750 O O . ILE B 1 570 ? -4.711 -15.992 -26.312 1 90.94 570 ILE B O 1
ATOM 10754 N N . THR B 1 571 ? -4.98 -13.953 -25.406 1 87.75 571 THR B N 1
ATOM 10755 C CA . THR B 1 571 ? -3.578 -13.859 -25.016 1 87.75 571 THR B CA 1
ATOM 10756 C C . THR B 1 571 ? -3.242 -14.914 -23.969 1 87.75 571 THR B C 1
ATOM 10758 O O . THR B 1 571 ? -2.141 -15.469 -23.969 1 87.75 571 THR B O 1
ATOM 10761 N N . SER B 1 572 ? -4.113 -15.211 -23.094 1 87.44 572 SER B N 1
ATOM 10762 C CA . SER B 1 572 ? -3.879 -16.266 -22.109 1 87.44 572 SER B CA 1
ATOM 10763 C C . SER B 1 572 ? -3.85 -17.641 -22.766 1 87.44 572 SER B C 1
ATOM 10765 O O . SER B 1 572 ? -3.006 -18.469 -22.438 1 87.44 572 SER B O 1
ATOM 10767 N N . SER B 1 573 ? -4.758 -17.844 -23.672 1 87.81 573 SER B N 1
ATOM 10768 C CA . SER B 1 573 ? -4.859 -19.125 -24.359 1 87.81 573 SER B CA 1
ATOM 10769 C C . SER B 1 573 ? -3.635 -19.375 -25.234 1 87.81 573 SER B C 1
ATOM 10771 O O . SER B 1 573 ? -3.092 -20.484 -25.234 1 87.81 573 SER B O 1
ATOM 10773 N N . ASP B 1 574 ? -3.285 -18.391 -26 1 90.12 574 ASP B N 1
ATOM 10774 C CA . ASP B 1 574 ? -2.15 -18.594 -26.891 1 90.12 574 ASP B CA 1
ATOM 10775 C C . ASP B 1 574 ? -0.858 -18.797 -26.109 1 90.12 574 ASP B C 1
ATOM 10777 O O . ASP B 1 574 ? -0.056 -19.672 -26.438 1 90.12 574 ASP B O 1
ATOM 10781 N N . SER B 1 575 ? -0.664 -18 -25 1 87.44 575 SER B N 1
ATOM 10782 C CA . SER B 1 575 ? 0.529 -18.156 -24.172 1 87.44 575 SER B CA 1
ATOM 10783 C C . SER B 1 575 ? 0.553 -19.531 -23.5 1 87.44 575 SER B C 1
ATOM 10785 O O . SER B 1 575 ? 1.608 -20.156 -23.391 1 87.44 575 SER B O 1
ATOM 10787 N N . GLY B 1 576 ? -0.572 -19.984 -22.984 1 88.62 576 GLY B N 1
ATOM 10788 C CA . GLY B 1 576 ? -0.656 -21.297 -22.375 1 88.62 576 GLY B CA 1
ATOM 10789 C C . GLY B 1 576 ? -0.342 -22.438 -23.328 1 88.62 576 GLY B C 1
ATOM 10790 O O . GLY B 1 576 ? 0.407 -23.359 -23 1 88.62 576 GLY B O 1
ATOM 10791 N N . SER B 1 577 ? -0.879 -22.359 -24.5 1 90.25 577 SER B N 1
ATOM 10792 C CA . SER B 1 577 ? -0.625 -23.375 -25.516 1 90.25 577 SER B CA 1
ATOM 10793 C C . SER B 1 577 ? 0.83 -23.344 -25.984 1 90.25 577 SER B C 1
ATOM 10795 O O . SER B 1 577 ? 1.42 -24.391 -26.25 1 90.25 577 SER B O 1
ATOM 10797 N N . TYR B 1 578 ? 1.296 -22.156 -26.078 1 88.44 578 TYR B N 1
ATOM 10798 C CA . TYR B 1 578 ? 2.699 -22 -26.453 1 88.44 578 TYR B CA 1
ATOM 10799 C C . TYR B 1 578 ? 3.609 -22.672 -25.438 1 88.44 578 TYR B C 1
ATOM 10801 O O . TYR B 1 578 ? 4.531 -23.406 -25.812 1 88.44 578 TYR B O 1
ATOM 10809 N N . VAL B 1 579 ? 3.385 -22.5 -24.203 1 90.62 579 VAL B N 1
ATOM 10810 C CA . VAL B 1 579 ? 4.211 -23.062 -23.141 1 90.62 579 VAL B CA 1
ATOM 10811 C C . VAL B 1 579 ? 4.051 -24.578 -23.109 1 90.62 579 VAL B C 1
ATOM 10813 O O . VAL B 1 579 ? 5.027 -25.312 -22.938 1 90.62 579 VAL B O 1
ATOM 10816 N N . ASP B 1 580 ? 2.805 -25.047 -23.25 1 94.12 580 ASP B N 1
ATOM 10817 C CA . ASP B 1 580 ? 2.584 -26.5 -23.297 1 94.12 580 ASP B CA 1
ATOM 10818 C C . ASP B 1 580 ? 3.385 -27.141 -24.422 1 94.12 580 ASP B C 1
ATOM 10820 O O . ASP B 1 580 ? 3.963 -28.219 -24.25 1 94.12 580 ASP B O 1
ATOM 10824 N N . ASP B 1 581 ? 3.373 -26.484 -25.5 1 93.81 581 ASP B N 1
ATOM 10825 C CA . ASP B 1 581 ? 4.129 -26.984 -26.641 1 93.81 581 ASP B CA 1
ATOM 10826 C C . ASP B 1 581 ? 5.629 -26.984 -26.344 1 93.81 581 ASP B C 1
ATOM 10828 O O . ASP B 1 581 ? 6.332 -27.938 -26.688 1 93.81 581 ASP B O 1
ATOM 10832 N N . LEU B 1 582 ? 6.117 -25.922 -25.766 1 91.69 582 LEU B N 1
ATOM 10833 C CA . LEU B 1 582 ? 7.531 -25.812 -25.438 1 91.69 582 LEU B CA 1
ATOM 10834 C C . LEU B 1 582 ? 7.953 -26.906 -24.469 1 91.69 582 LEU B C 1
ATOM 10836 O O . LEU B 1 582 ? 9.023 -27.5 -24.625 1 91.69 582 LEU B O 1
ATOM 10840 N N . ILE B 1 583 ? 7.133 -27.172 -23.469 1 94.94 583 ILE B N 1
ATOM 10841 C CA . ILE B 1 583 ? 7.449 -28.203 -22.484 1 94.94 583 ILE B CA 1
ATOM 10842 C C . ILE B 1 583 ? 7.441 -29.562 -23.156 1 94.94 583 ILE B C 1
ATOM 10844 O O . ILE B 1 583 ? 8.352 -30.375 -22.938 1 94.94 583 ILE B O 1
ATOM 10848 N N . SER B 1 584 ? 6.469 -29.797 -24 1 95.25 584 SER B N 1
ATOM 10849 C CA . SER B 1 584 ? 6.359 -31.094 -24.672 1 95.25 584 SER B CA 1
ATOM 10850 C C . SER B 1 584 ? 7.527 -31.312 -25.625 1 95.25 584 SER B C 1
ATOM 10852 O O . SER B 1 584 ? 7.902 -32.469 -25.891 1 95.25 584 SER B O 1
ATOM 10854 N N . ALA B 1 585 ? 8.094 -30.234 -26.078 1 94.69 585 ALA B N 1
ATOM 10855 C CA . ALA B 1 585 ? 9.219 -30.297 -27.016 1 94.69 585 ALA B CA 1
ATOM 10856 C C . ALA B 1 585 ? 10.547 -30.125 -26.281 1 94.69 585 ALA B C 1
ATOM 10858 O O . ALA B 1 585 ? 11.57 -29.844 -26.906 1 94.69 585 ALA B O 1
ATOM 10859 N N . MET B 1 586 ? 10.555 -30.234 -25.031 1 93.81 586 MET B N 1
ATOM 10860 C CA . MET B 1 586 ? 11.758 -30.203 -24.203 1 93.81 586 MET B CA 1
ATOM 10861 C C . MET B 1 586 ? 12.508 -28.891 -24.375 1 93.81 586 MET B C 1
ATOM 10863 O O . MET B 1 586 ? 13.742 -28.875 -24.359 1 93.81 586 MET B O 1
ATOM 10867 N N . GLY B 1 587 ? 11.766 -27.797 -24.688 1 91.75 587 GLY B N 1
ATOM 10868 C CA . GLY B 1 587 ? 12.391 -26.484 -24.797 1 91.75 587 GLY B CA 1
ATOM 10869 C C . GLY B 1 587 ? 12.844 -26.156 -26.203 1 91.75 587 GLY B C 1
ATOM 10870 O O . GLY B 1 587 ? 13.461 -25.125 -26.438 1 91.75 587 GLY B O 1
ATOM 10871 N N . TYR B 1 588 ? 12.547 -27.047 -27.125 1 91.81 588 TYR B N 1
ATOM 10872 C CA . TYR B 1 588 ? 12.852 -26.766 -28.516 1 91.81 588 TYR B CA 1
ATOM 10873 C C . TYR B 1 588 ? 12.109 -25.531 -29 1 91.81 588 TYR B C 1
ATOM 10875 O O . TYR B 1 588 ? 10.883 -25.469 -28.922 1 91.81 588 TYR B O 1
ATOM 10883 N N . GLU B 1 589 ? 12.844 -24.531 -29.5 1 85.62 589 GLU B N 1
ATOM 10884 C CA . GLU B 1 589 ? 12.297 -23.188 -29.719 1 85.62 589 GLU B CA 1
ATOM 10885 C C . GLU B 1 589 ? 11.469 -23.141 -31 1 85.62 589 GLU B C 1
ATOM 10887 O O . GLU B 1 589 ? 10.672 -22.219 -31.203 1 85.62 589 GLU B O 1
ATOM 10892 N N . ASN B 1 590 ? 11.656 -24.109 -31.938 1 81.81 590 ASN B N 1
ATOM 10893 C CA . ASN B 1 590 ? 10.922 -24.109 -33.188 1 81.81 590 ASN B CA 1
ATOM 10894 C C . ASN B 1 590 ? 10.102 -25.391 -33.344 1 81.81 590 ASN B C 1
ATOM 10896 O O . ASN B 1 590 ? 10.289 -26.125 -34.344 1 81.81 590 ASN B O 1
ATOM 10900 N N . PRO B 1 591 ? 9.148 -25.547 -32.469 1 88.19 591 PRO B N 1
ATOM 10901 C CA . PRO B 1 591 ? 8.344 -26.75 -32.625 1 88.19 591 PRO B CA 1
ATOM 10902 C C . PRO B 1 591 ? 7.48 -26.734 -33.875 1 88.19 591 PRO B C 1
ATOM 10904 O O . PRO B 1 591 ? 7.117 -25.656 -34.375 1 88.19 591 PRO B O 1
ATOM 10907 N N . PRO B 1 592 ? 7.191 -27.906 -34.375 1 92.31 592 PRO B N 1
ATOM 10908 C CA . PRO B 1 592 ? 6.406 -27.984 -35.625 1 92.31 592 PRO B CA 1
ATOM 10909 C C . PRO B 1 592 ? 4.977 -27.469 -35.438 1 92.31 592 PRO B C 1
ATOM 10911 O O . PRO B 1 592 ? 4.449 -27.484 -34.312 1 92.31 592 PRO B O 1
ATOM 10914 N N . VAL B 1 593 ? 4.328 -27.094 -36.5 1 92.5 593 VAL B N 1
ATOM 10915 C CA . VAL B 1 593 ? 3.012 -26.469 -36.562 1 92.5 593 VAL B CA 1
ATOM 10916 C C . VAL B 1 593 ? 1.964 -27.422 -36 1 92.5 593 VAL B C 1
ATOM 10918 O O . VAL B 1 593 ? 1.07 -27 -35.25 1 92.5 593 VAL B O 1
ATOM 10921 N N . LEU B 1 594 ? 2.078 -28.641 -36.312 1 92.81 594 LEU B N 1
ATOM 10922 C CA . LEU B 1 594 ? 1.081 -29.625 -35.906 1 92.81 594 LEU B CA 1
ATOM 10923 C C . LEU B 1 594 ? 0.993 -29.703 -34.406 1 92.81 594 LEU B C 1
ATOM 10925 O O . LEU B 1 594 ? -0.099 -29.844 -33.844 1 92.81 594 LEU B O 1
ATOM 10929 N N . GLN B 1 595 ? 2.096 -29.734 -33.75 1 93.5 595 GLN B N 1
ATOM 10930 C CA . GLN B 1 595 ? 2.127 -29.781 -32.312 1 93.5 595 GLN B CA 1
ATOM 10931 C C . GLN B 1 595 ? 1.479 -28.547 -31.688 1 93.5 595 GLN B C 1
ATOM 10933 O O . GLN B 1 595 ? 0.756 -28.656 -30.688 1 93.5 595 GLN B O 1
ATOM 10938 N N . LYS B 1 596 ? 1.759 -27.453 -32.25 1 92.69 596 LYS B N 1
ATOM 10939 C CA . LYS B 1 596 ? 1.159 -26.219 -31.766 1 92.69 596 LYS B CA 1
ATOM 10940 C C . LYS B 1 596 ? -0.363 -26.266 -31.859 1 92.69 596 LYS B C 1
ATOM 10942 O O . LYS B 1 596 ? -1.062 -25.906 -30.922 1 92.69 596 LYS B O 1
ATOM 10947 N N . VAL B 1 597 ? -0.815 -26.688 -32.938 1 94.38 597 VAL B N 1
ATOM 10948 C CA . VAL B 1 597 ? -2.25 -26.781 -33.188 1 94.38 597 VAL B CA 1
ATOM 10949 C C . VAL B 1 597 ? -2.873 -27.781 -32.219 1 94.38 597 VAL B C 1
ATOM 10951 O O . VAL B 1 597 ? -3.971 -27.562 -31.703 1 94.38 597 VAL B O 1
ATOM 10954 N N . TYR B 1 598 ? -2.199 -28.844 -32 1 95.5 598 TYR B N 1
ATOM 10955 C CA . TYR B 1 598 ? -2.688 -29.875 -31.094 1 95.5 598 TYR B CA 1
ATOM 10956 C C . TYR B 1 598 ? -2.951 -29.312 -29.703 1 95.5 598 TYR B C 1
ATOM 10958 O O . TYR B 1 598 ? -4.008 -29.547 -29.109 1 95.5 598 TYR B O 1
ATOM 10966 N N . TRP B 1 599 ? -2.031 -28.641 -29.172 1 95.06 599 TRP B N 1
ATOM 10967 C CA . TRP B 1 599 ? -2.17 -28.109 -27.812 1 95.06 599 TRP B CA 1
ATOM 10968 C C . TRP B 1 599 ? -3.242 -27.031 -27.766 1 95.06 599 TRP B C 1
ATOM 10970 O O . TRP B 1 599 ? -3.973 -26.922 -26.766 1 95.06 599 TRP B O 1
ATOM 10980 N N . CYS B 1 600 ? -3.373 -26.156 -28.797 1 94.5 600 CYS B N 1
ATOM 10981 C CA . CYS B 1 600 ? -4.449 -25.172 -28.859 1 94.5 600 CYS B CA 1
ATOM 10982 C C . CYS B 1 600 ? -5.812 -25.859 -28.844 1 94.5 600 CYS B C 1
ATOM 10984 O O . CYS B 1 600 ? -6.695 -25.453 -28.078 1 94.5 600 CYS B O 1
ATOM 10986 N N . PHE B 1 601 ? -5.891 -26.859 -29.594 1 94.75 601 PHE B N 1
ATOM 10987 C CA . PHE B 1 601 ? -7.148 -27.594 -29.703 1 94.75 601 PHE B CA 1
ATOM 10988 C C . PHE B 1 601 ? -7.465 -28.312 -28.406 1 94.75 601 PHE B C 1
ATOM 10990 O O . PHE B 1 601 ? -8.625 -28.422 -28.016 1 94.75 601 PHE B O 1
ATOM 10997 N N . THR B 1 602 ? -6.461 -28.938 -27.859 1 95 602 THR B N 1
ATOM 10998 C CA . THR B 1 602 ? -6.641 -29.609 -26.578 1 95 602 THR B CA 1
ATOM 10999 C C . THR B 1 602 ? -7.203 -28.641 -25.531 1 95 602 THR B C 1
ATOM 11001 O O . THR B 1 602 ? -8.102 -29.016 -24.766 1 95 602 THR B O 1
ATOM 11004 N N . GLU B 1 603 ? -6.691 -27.453 -25.453 1 93.75 603 GLU B N 1
ATOM 11005 C CA . GLU B 1 603 ? -7.176 -26.438 -24.531 1 93.75 603 GLU B CA 1
ATOM 11006 C C . GLU B 1 603 ? -8.633 -26.094 -24.797 1 93.75 603 GLU B C 1
ATOM 11008 O O . GLU B 1 603 ? -9.438 -25.984 -23.875 1 93.75 603 GLU B O 1
ATOM 11013 N N . GLY B 1 604 ? -8.992 -25.859 -26.062 1 92.69 604 GLY B N 1
ATOM 11014 C CA . GLY B 1 604 ? -10.367 -25.578 -26.422 1 92.69 604 GLY B CA 1
ATOM 11015 C C . GLY B 1 604 ? -11.328 -26.703 -26.062 1 92.69 604 GLY B C 1
ATOM 11016 O O . GLY B 1 604 ? -12.438 -26.453 -25.594 1 92.69 604 GLY B O 1
ATOM 11017 N N . ALA B 1 605 ? -10.883 -27.875 -26.312 1 93.62 605 ALA B N 1
ATOM 11018 C CA . ALA B 1 605 ? -11.711 -29.047 -26.016 1 93.62 605 ALA B CA 1
ATOM 11019 C C . ALA B 1 605 ? -11.969 -29.156 -24.516 1 93.62 605 ALA B C 1
ATOM 11021 O O . ALA B 1 605 ? -13.086 -29.469 -24.094 1 93.62 605 ALA B O 1
ATOM 11022 N N . LEU B 1 606 ? -10.953 -29.016 -23.781 1 92.44 606 LEU B N 1
ATOM 11023 C CA . LEU B 1 606 ? -11.102 -29.094 -22.328 1 92.44 606 LEU B CA 1
ATOM 11024 C C . LEU B 1 606 ? -12.031 -28 -21.828 1 92.44 606 LEU B C 1
ATOM 11026 O O . LEU B 1 606 ? -12.883 -28.25 -20.969 1 92.44 606 LEU B O 1
ATOM 11030 N N . ALA B 1 607 ? -11.812 -26.766 -22.297 1 91.5 607 ALA B N 1
ATOM 11031 C CA . ALA B 1 607 ? -12.68 -25.672 -21.891 1 91.5 607 ALA B CA 1
ATOM 11032 C C . ALA B 1 607 ? -14.141 -25.969 -22.203 1 91.5 607 ALA B C 1
ATOM 11034 O O . ALA B 1 607 ? -15.023 -25.703 -21.391 1 91.5 607 ALA B O 1
ATOM 11035 N N . THR B 1 608 ? -14.398 -26.516 -23.328 1 91 608 THR B N 1
ATOM 11036 C CA . THR B 1 608 ? -15.742 -26.875 -23.75 1 91 608 THR B CA 1
ATOM 11037 C C . THR B 1 608 ? -16.328 -27.953 -22.844 1 91 608 THR B C 1
ATOM 11039 O O . THR B 1 608 ? -17.484 -27.844 -22.422 1 91 608 THR B O 1
ATOM 11042 N N . ALA B 1 609 ? -15.523 -28.906 -22.562 1 89.56 609 ALA B N 1
ATOM 11043 C CA . ALA B 1 609 ? -15.977 -30 -21.688 1 89.56 609 ALA B CA 1
ATOM 11044 C C . ALA B 1 609 ? -16.359 -29.469 -20.312 1 89.56 609 ALA B C 1
ATOM 11046 O O . ALA B 1 609 ? -17.359 -29.906 -19.734 1 89.56 609 ALA B O 1
ATOM 11047 N N . LEU B 1 610 ? -15.578 -28.641 -19.797 1 87.69 610 LEU B N 1
ATOM 11048 C CA . LEU B 1 610 ? -15.828 -28.094 -18.469 1 87.69 610 LEU B CA 1
ATOM 11049 C C . LEU B 1 610 ? -17.094 -27.25 -18.453 1 87.69 610 LEU B C 1
ATOM 11051 O O . LEU B 1 610 ? -17.906 -27.359 -17.531 1 87.69 610 LEU B O 1
ATOM 11055 N N . VAL B 1 611 ? -17.281 -26.391 -19.453 1 85.88 611 VAL B N 1
ATOM 11056 C CA . VAL B 1 611 ? -18.438 -25.516 -19.516 1 85.88 611 VAL B CA 1
ATOM 11057 C C . VAL B 1 611 ? -19.703 -26.359 -19.703 1 85.88 611 VAL B C 1
ATOM 11059 O O . VAL B 1 611 ? -20.734 -26.078 -19.094 1 85.88 611 VAL B O 1
ATOM 11062 N N . TYR B 1 612 ? -19.641 -27.438 -20.422 1 86.38 612 TYR B N 1
ATOM 11063 C CA . TYR B 1 612 ? -20.797 -28.281 -20.719 1 86.38 612 TYR B CA 1
ATOM 11064 C C . TYR B 1 612 ? -21.141 -29.172 -19.531 1 86.38 612 TYR B C 1
ATOM 11066 O O . TYR B 1 612 ? -22.297 -29.562 -19.359 1 86.38 612 TYR B O 1
ATOM 11074 N N . SER B 1 613 ? -20.203 -29.547 -18.781 1 84.56 613 SER B N 1
ATOM 11075 C CA . SER B 1 613 ? -20.422 -30.531 -17.734 1 84.56 613 SER B CA 1
ATOM 11076 C C . SER B 1 613 ? -20.844 -29.859 -16.422 1 84.56 613 SER B C 1
ATOM 11078 O O . SER B 1 613 ? -21.422 -30.516 -15.547 1 84.56 613 SER B O 1
ATOM 11080 N N . GLY B 1 614 ? -20.5 -28.672 -16.188 1 79.25 614 GLY B N 1
ATOM 11081 C CA . GLY B 1 614 ? -20.875 -28.109 -14.898 1 79.25 614 GLY B CA 1
ATOM 11082 C C . GLY B 1 614 ? -20.719 -26.594 -14.828 1 79.25 614 GLY B C 1
ATOM 11083 O O . GLY B 1 614 ? -20.984 -25.984 -13.797 1 79.25 614 GLY B O 1
ATOM 11084 N N . GLY B 1 615 ? -20.297 -26.125 -15.852 1 74.75 615 GLY B N 1
ATOM 11085 C CA . GLY B 1 615 ? -20.219 -24.672 -15.891 1 74.75 615 GLY B CA 1
ATOM 11086 C C . GLY B 1 615 ? -19.125 -24.094 -15 1 74.75 615 GLY B C 1
ATOM 11087 O O . GLY B 1 615 ? -18.016 -24.641 -14.945 1 74.75 615 GLY B O 1
ATOM 11088 N N . LEU B 1 616 ? -19.469 -23.031 -14.336 1 71.31 616 LEU B N 1
ATOM 11089 C CA . LEU B 1 616 ? -18.516 -22.234 -13.562 1 71.31 616 LEU B CA 1
ATOM 11090 C C . LEU B 1 616 ? -18 -23.031 -12.367 1 71.31 616 LEU B C 1
ATOM 11092 O O . LEU B 1 616 ? -16.797 -22.984 -12.062 1 71.31 616 LEU B O 1
ATOM 11096 N N . LYS B 1 617 ? -18.812 -23.734 -11.773 1 75.31 617 LYS B N 1
ATOM 11097 C CA . LYS B 1 617 ? -18.422 -24.453 -10.57 1 75.31 617 LYS B CA 1
ATOM 11098 C C . LYS B 1 617 ? -17.406 -25.547 -10.891 1 75.31 617 LYS B C 1
ATOM 11100 O O . LYS B 1 617 ? -16.469 -25.766 -10.133 1 75.31 617 LYS B O 1
ATOM 11105 N N . MET B 1 618 ? -17.656 -26.188 -11.961 1 79.5 618 MET B N 1
ATOM 11106 C CA . MET B 1 618 ? -16.734 -27.234 -12.406 1 79.5 618 MET B CA 1
ATOM 11107 C C . MET B 1 618 ? -15.367 -26.656 -12.75 1 79.5 618 MET B C 1
ATOM 11109 O O . MET B 1 618 ? -14.336 -27.203 -12.375 1 79.5 618 MET B O 1
ATOM 11113 N N . VAL B 1 619 ? -15.375 -25.641 -13.398 1 78.44 619 VAL B N 1
ATOM 11114 C CA . VAL B 1 619 ? -14.141 -25 -13.844 1 78.44 619 VAL B CA 1
ATOM 11115 C C . VAL B 1 619 ? -13.32 -24.547 -12.641 1 78.44 619 VAL B C 1
ATOM 11117 O O . VAL B 1 619 ? -12.094 -24.719 -12.617 1 78.44 619 VAL B O 1
ATOM 11120 N N . GLN B 1 620 ? -13.922 -24.062 -11.641 1 78.19 620 GLN B N 1
ATOM 11121 C CA . GLN B 1 620 ? -13.242 -23.594 -10.438 1 78.19 620 GLN B CA 1
ATOM 11122 C C . GLN B 1 620 ? -12.656 -24.75 -9.648 1 78.19 620 GLN B C 1
ATOM 11124 O O . GLN B 1 620 ? -11.523 -24.688 -9.172 1 78.19 620 GLN B O 1
ATOM 11129 N N . ALA B 1 621 ? -13.344 -25.781 -9.594 1 80.06 621 ALA B N 1
ATOM 11130 C CA . ALA B 1 621 ? -12.953 -26.922 -8.781 1 80.06 621 ALA B CA 1
ATOM 11131 C C . ALA B 1 621 ? -11.742 -27.641 -9.383 1 80.06 621 ALA B C 1
ATOM 11133 O O . ALA B 1 621 ? -10.852 -28.094 -8.656 1 80.06 621 ALA B O 1
ATOM 11134 N N . VAL B 1 622 ? -11.68 -27.719 -10.594 1 82.62 622 VAL B N 1
ATOM 11135 C CA . VAL B 1 622 ? -10.625 -28.453 -11.273 1 82.62 622 VAL B CA 1
ATOM 11136 C C . VAL B 1 622 ? -9.281 -27.766 -11.055 1 82.62 622 VAL B C 1
ATOM 11138 O O . VAL B 1 622 ? -8.25 -28.422 -10.945 1 82.62 622 VAL B O 1
ATOM 11141 N N . SER B 1 623 ? -9.273 -26.531 -11.016 1 81.81 623 SER B N 1
ATOM 11142 C CA . SER B 1 623 ? -8.023 -25.797 -10.797 1 81.81 623 SER B CA 1
ATOM 11143 C C . SER B 1 623 ? -7.441 -26.094 -9.422 1 81.81 623 SER B C 1
ATOM 11145 O O . SER B 1 623 ? -6.223 -26.219 -9.273 1 81.81 623 SER B O 1
ATOM 11147 N N . ILE B 1 624 ? -8.328 -26.188 -8.422 1 82.31 624 ILE B N 1
ATOM 11148 C CA . ILE B 1 624 ? -7.875 -26.484 -7.066 1 82.31 624 ILE B CA 1
ATOM 11149 C C . ILE B 1 624 ? -7.246 -27.875 -7.027 1 82.31 624 ILE B C 1
ATOM 11151 O O . ILE B 1 624 ? -6.168 -28.062 -6.457 1 82.31 624 ILE B O 1
ATOM 11155 N N . VAL B 1 625 ? -7.891 -28.75 -7.66 1 86.75 625 VAL B N 1
ATOM 11156 C CA . VAL B 1 625 ? -7.445 -30.141 -7.645 1 86.75 625 VAL B CA 1
ATOM 11157 C C . VAL B 1 625 ? -6.102 -30.266 -8.367 1 86.75 625 VAL B C 1
ATOM 11159 O O . VAL B 1 625 ? -5.211 -30.984 -7.91 1 86.75 625 VAL B O 1
ATOM 11162 N N . ALA B 1 626 ? -6.02 -29.531 -9.414 1 86.69 626 ALA B N 1
ATOM 11163 C CA . ALA B 1 626 ? -4.773 -29.562 -10.172 1 86.69 626 ALA B CA 1
ATOM 11164 C C . ALA B 1 626 ? -3.656 -28.844 -9.43 1 86.69 626 ALA B C 1
ATOM 11166 O O . ALA B 1 626 ? -2.486 -29.219 -9.523 1 86.69 626 ALA B O 1
ATOM 11167 N N . GLY B 1 627 ? -3.969 -27.859 -8.68 1 89.94 627 GLY B N 1
ATOM 11168 C CA . GLY B 1 627 ? -2.984 -27.047 -7.988 1 89.94 627 GLY B CA 1
ATOM 11169 C C . GLY B 1 627 ? -2.363 -27.734 -6.793 1 89.94 627 GLY B C 1
ATOM 11170 O O . GLY B 1 627 ? -1.231 -27.438 -6.41 1 89.94 627 GLY B O 1
ATOM 11171 N N . PHE B 1 628 ? -3.006 -28.719 -6.25 1 92.5 628 PHE B N 1
ATOM 11172 C CA . PHE B 1 628 ? -2.57 -29.328 -5.008 1 92.5 628 PHE B CA 1
ATOM 11173 C C . PHE B 1 628 ? -1.237 -30.047 -5.195 1 92.5 628 PHE B C 1
ATOM 11175 O O . PHE B 1 628 ? -0.258 -29.734 -4.516 1 92.5 628 PHE B O 1
ATOM 11182 N N . PRO B 1 629 ? -1.126 -30.969 -6.137 1 92.06 629 PRO B N 1
ATOM 11183 C CA . PRO B 1 629 ? 0.175 -31.625 -6.32 1 92.06 629 PRO B CA 1
ATOM 11184 C C . PRO B 1 629 ? 1.271 -30.641 -6.727 1 92.06 629 PRO B C 1
ATOM 11186 O O . PRO B 1 629 ? 2.436 -30.812 -6.363 1 92.06 629 PRO B O 1
ATOM 11189 N N . TYR B 1 630 ? 0.925 -29.625 -7.406 1 95 630 TYR B N 1
ATOM 11190 C CA . TYR B 1 630 ? 1.928 -28.672 -7.879 1 95 630 TYR B CA 1
ATOM 11191 C C . TYR B 1 630 ? 2.447 -27.812 -6.738 1 95 630 TYR B C 1
ATOM 11193 O O . TYR B 1 630 ? 3.531 -27.234 -6.832 1 95 630 TYR B O 1
ATOM 11201 N N . THR B 1 631 ? 1.652 -27.656 -5.645 1 95.06 631 THR B N 1
ATOM 11202 C CA . THR B 1 631 ? 2.127 -26.984 -4.441 1 95.06 631 THR B CA 1
ATOM 11203 C C . THR B 1 631 ? 3.383 -27.656 -3.9 1 95.06 631 THR B C 1
ATOM 11205 O O . THR B 1 631 ? 4.336 -26.984 -3.5 1 95.06 631 THR B O 1
ATOM 11208 N N . LEU B 1 632 ? 3.393 -28.938 -3.959 1 90.56 632 LEU B N 1
ATOM 11209 C CA . LEU B 1 632 ? 4.555 -29.688 -3.506 1 90.56 632 LEU B CA 1
ATOM 11210 C C . LEU B 1 632 ? 5.746 -29.469 -4.434 1 90.56 632 LEU B C 1
ATOM 11212 O O . LEU B 1 632 ? 6.875 -29.297 -3.969 1 90.56 632 LEU B O 1
ATOM 11216 N N . ALA B 1 633 ? 5.449 -29.469 -5.688 1 93.62 633 ALA B N 1
ATOM 11217 C CA . ALA B 1 633 ? 6.508 -29.219 -6.66 1 93.62 633 ALA B CA 1
ATOM 11218 C C . ALA B 1 633 ? 7.152 -27.844 -6.43 1 93.62 633 ALA B C 1
ATOM 11220 O O . ALA B 1 633 ? 8.375 -27.719 -6.5 1 93.62 633 ALA B O 1
ATOM 11221 N N . LEU B 1 634 ? 6.34 -26.859 -6.113 1 96.19 634 LEU B N 1
ATOM 11222 C CA . LEU B 1 634 ? 6.859 -25.516 -5.906 1 96.19 634 LEU B CA 1
ATOM 11223 C C . LEU B 1 634 ? 7.719 -25.438 -4.648 1 96.19 634 LEU B C 1
ATOM 11225 O O . LEU B 1 634 ? 8.695 -24.688 -4.598 1 96.19 634 LEU B O 1
ATOM 11229 N N . ASN B 1 635 ? 7.387 -26.219 -3.639 1 93.38 635 ASN B N 1
ATOM 11230 C CA . ASN B 1 635 ? 8.211 -26.281 -2.438 1 93.38 635 ASN B CA 1
ATOM 11231 C C . ASN B 1 635 ? 9.625 -26.781 -2.75 1 93.38 635 ASN B C 1
ATOM 11233 O O . ASN B 1 635 ? 10.602 -26.203 -2.279 1 93.38 635 ASN B O 1
ATOM 11237 N N . PHE B 1 636 ? 9.664 -27.781 -3.529 1 91.44 636 PHE B N 1
ATOM 11238 C CA . PHE B 1 636 ? 10.961 -28.344 -3.893 1 91.44 636 PHE B CA 1
ATOM 11239 C C . PHE B 1 636 ? 11.695 -27.406 -4.848 1 91.44 636 PHE B C 1
ATOM 11241 O O . PHE B 1 636 ? 12.93 -27.359 -4.855 1 91.44 636 PHE B O 1
ATOM 11248 N N . MET B 1 637 ? 10.891 -26.688 -5.613 1 95.38 637 MET B N 1
ATOM 11249 C CA . MET B 1 637 ? 11.508 -25.719 -6.52 1 95.38 637 MET B CA 1
ATOM 11250 C C . MET B 1 637 ? 12.227 -24.625 -5.742 1 95.38 637 MET B C 1
ATOM 11252 O O . MET B 1 637 ? 13.266 -24.125 -6.184 1 95.38 637 MET B O 1
ATOM 11256 N N . CYS B 1 638 ? 11.695 -24.219 -4.566 1 95.06 638 CYS B N 1
ATOM 11257 C CA . CYS B 1 638 ? 12.352 -23.234 -3.711 1 95.06 638 CYS B CA 1
ATOM 11258 C C . CYS B 1 638 ? 13.742 -23.703 -3.311 1 95.06 638 CYS B C 1
ATOM 11260 O O . CYS B 1 638 ? 14.703 -22.922 -3.359 1 95.06 638 CYS B O 1
ATOM 11262 N N . ILE B 1 639 ? 13.844 -24.938 -2.975 1 90.62 639 ILE B N 1
ATOM 11263 C CA . ILE B 1 639 ? 15.117 -25.516 -2.576 1 90.62 639 ILE B CA 1
ATOM 11264 C C . ILE B 1 639 ? 16.062 -25.547 -3.775 1 90.62 639 ILE B C 1
ATOM 11266 O O . ILE B 1 639 ? 17.25 -25.234 -3.645 1 90.62 639 ILE B O 1
ATOM 11270 N N . SER B 1 640 ? 15.516 -25.938 -4.883 1 93.94 640 SER B N 1
ATOM 11271 C CA . SER B 1 640 ? 16.297 -25.984 -6.113 1 93.94 640 SER B CA 1
ATOM 11272 C C . SER B 1 640 ? 16.859 -24.609 -6.473 1 93.94 640 SER B C 1
ATOM 11274 O O . SER B 1 640 ? 18.031 -24.484 -6.82 1 93.94 640 SER B O 1
ATOM 11276 N N . LEU B 1 641 ? 16 -23.609 -6.363 1 96.06 641 LEU B N 1
ATOM 11277 C CA . LEU B 1 641 ? 16.422 -22.234 -6.664 1 96.06 641 LEU B CA 1
ATOM 11278 C C . LEU B 1 641 ? 17.516 -21.781 -5.711 1 96.06 641 LEU B C 1
ATOM 11280 O O . LEU B 1 641 ? 18.5 -21.172 -6.137 1 96.06 641 LEU B O 1
ATOM 11284 N N . TRP B 1 642 ? 17.328 -22.078 -4.461 1 92.88 642 TRP B N 1
ATOM 11285 C CA . TRP B 1 642 ? 18.328 -21.688 -3.467 1 92.88 642 TRP B CA 1
ATOM 11286 C C . TRP B 1 642 ? 19.688 -22.297 -3.795 1 92.88 642 TRP B C 1
ATOM 11288 O O . TRP B 1 642 ? 20.703 -21.609 -3.732 1 92.88 642 TRP B O 1
ATOM 11298 N N . ARG B 1 643 ? 19.75 -23.547 -4.188 1 89.25 643 ARG B N 1
ATOM 11299 C CA . ARG B 1 643 ? 21 -24.234 -4.543 1 89.25 643 ARG B CA 1
ATOM 11300 C C . ARG B 1 643 ? 21.609 -23.641 -5.809 1 89.25 643 ARG B C 1
ATOM 11302 O O . ARG B 1 643 ? 22.828 -23.484 -5.906 1 89.25 643 ARG B O 1
ATOM 11309 N N . ALA B 1 644 ? 20.781 -23.344 -6.762 1 92.62 644 ALA B N 1
ATOM 11310 C CA . ALA B 1 644 ? 21.266 -22.734 -7.996 1 92.62 644 ALA B CA 1
ATOM 11311 C C . ALA B 1 644 ? 21.906 -21.391 -7.719 1 92.62 644 ALA B C 1
ATOM 11313 O O . ALA B 1 644 ? 22.938 -21.047 -8.32 1 92.62 644 ALA B O 1
ATOM 11314 N N . LEU B 1 645 ? 21.312 -20.609 -6.824 1 93.19 645 LEU B N 1
ATOM 11315 C CA . LEU B 1 645 ? 21.828 -19.281 -6.492 1 93.19 645 LEU B CA 1
ATOM 11316 C C . LEU B 1 645 ? 23.125 -19.391 -5.695 1 93.19 645 LEU B C 1
ATOM 11318 O O . LEU B 1 645 ? 24.031 -18.578 -5.867 1 93.19 645 LEU B O 1
ATOM 11322 N N . LEU B 1 646 ? 23.203 -20.391 -4.844 1 87.25 646 LEU B N 1
ATOM 11323 C CA . LEU B 1 646 ? 24.422 -20.609 -4.086 1 87.25 646 LEU B CA 1
ATOM 11324 C C . LEU B 1 646 ? 25.578 -20.953 -5.02 1 87.25 646 LEU B C 1
ATOM 11326 O O . LEU B 1 646 ? 26.734 -20.609 -4.734 1 87.25 646 LEU B O 1
ATOM 11330 N N . ASP B 1 647 ? 25.281 -21.594 -6.082 1 84.25 647 ASP B N 1
ATOM 11331 C CA . ASP B 1 647 ? 26.297 -21.953 -7.066 1 84.25 647 ASP B CA 1
ATOM 11332 C C . ASP B 1 647 ? 26.906 -20.703 -7.707 1 84.25 647 ASP B C 1
ATOM 11334 O O . ASP B 1 647 ? 28.016 -20.75 -8.258 1 84.25 647 ASP B O 1
ATOM 11338 N N . GLU B 1 648 ? 26.203 -19.625 -7.652 1 84.62 648 GLU B N 1
ATOM 11339 C CA . GLU B 1 648 ? 26.688 -18.375 -8.219 1 84.62 648 GLU B CA 1
ATOM 11340 C C . GLU B 1 648 ? 27.672 -17.672 -7.273 1 84.62 648 GLU B C 1
ATOM 11342 O O . GLU B 1 648 ? 28.391 -16.766 -7.676 1 84.62 648 GLU B O 1
ATOM 11347 N N . ASP B 1 649 ? 27.594 -18.047 -6.086 1 75.81 649 ASP B N 1
ATOM 11348 C CA . ASP B 1 649 ? 28.484 -17.438 -5.098 1 75.81 649 ASP B CA 1
ATOM 11349 C C . ASP B 1 649 ? 29.938 -17.906 -5.312 1 75.81 649 ASP B C 1
ATOM 11351 O O . ASP B 1 649 ? 30.172 -19.078 -5.609 1 75.81 649 ASP B O 1
ATOM 11355 N N . GLU B 1 650 ? 30.953 -17.047 -5.957 1 61.5 650 GLU B N 1
ATOM 11356 C CA . GLU B 1 650 ? 32.312 -17.156 -6.48 1 61.5 650 GLU B CA 1
ATOM 11357 C C . GLU B 1 650 ? 33.188 -18 -5.559 1 61.5 650 GLU B C 1
ATOM 11359 O O . GLU B 1 650 ? 34.281 -18.453 -5.961 1 61.5 650 GLU B O 1
ATOM 11364 N N . ASN B 1 651 ? 32.875 -18.156 -4.344 1 56.88 651 ASN B N 1
ATOM 11365 C CA . ASN B 1 651 ? 33.938 -18.812 -3.605 1 56.88 651 ASN B CA 1
ATOM 11366 C C . ASN B 1 651 ? 34.125 -20.266 -4.043 1 56.88 651 ASN B C 1
ATOM 11368 O O . ASN B 1 651 ? 33.312 -21.125 -3.707 1 56.88 651 ASN B O 1
ATOM 11372 N N . GLU B 1 652 ? 34.875 -20.484 -5.195 1 55.31 652 GLU B N 1
ATOM 11373 C CA . GLU B 1 652 ? 35.25 -21.75 -5.812 1 55.31 652 GLU B CA 1
ATOM 11374 C C . GLU B 1 652 ? 35.469 -22.828 -4.754 1 55.31 652 GLU B C 1
ATOM 11376 O O . GLU B 1 652 ? 35.094 -23.984 -4.957 1 55.31 652 GLU B O 1
ATOM 11381 N N . GLU B 1 653 ? 36.156 -22.375 -3.748 1 54.59 653 GLU B N 1
ATOM 11382 C CA . GLU B 1 653 ? 36.469 -23.359 -2.715 1 54.59 653 GLU B CA 1
ATOM 11383 C C . GLU B 1 653 ? 35.219 -23.953 -2.094 1 54.59 653 GLU B C 1
ATOM 11385 O O . GLU B 1 653 ? 35.156 -25.156 -1.81 1 54.59 653 GLU B O 1
ATOM 11390 N N . HIS B 1 654 ? 34.188 -23.125 -2.045 1 55.78 654 HIS B N 1
ATOM 11391 C CA . HIS B 1 654 ? 32.969 -23.594 -1.426 1 55.78 654 HIS B CA 1
ATOM 11392 C C . HIS B 1 654 ? 32.188 -24.516 -2.359 1 55.78 654 HIS B C 1
ATOM 11394 O O . HIS B 1 654 ? 31.562 -25.484 -1.911 1 55.78 654 HIS B O 1
ATOM 11400 N N . ARG B 1 655 ? 32.344 -24.328 -3.643 1 57.5 655 ARG B N 1
ATOM 11401 C CA . ARG B 1 655 ? 31.656 -25.172 -4.629 1 57.5 655 ARG B CA 1
ATOM 11402 C C . ARG B 1 655 ? 32.25 -26.562 -4.676 1 57.5 655 ARG B C 1
ATOM 11404 O O . ARG B 1 655 ? 31.531 -27.562 -4.812 1 57.5 655 ARG B O 1
ATOM 11411 N N . ARG B 1 656 ? 33.594 -26.594 -4.656 1 53.56 656 ARG B N 1
ATOM 11412 C CA . ARG B 1 656 ? 34.281 -27.875 -4.715 1 53.56 656 ARG B CA 1
ATOM 11413 C C . ARG B 1 656 ? 33.969 -28.734 -3.494 1 53.56 656 ARG B C 1
ATOM 11415 O O . ARG B 1 656 ? 33.938 -29.969 -3.578 1 53.56 656 ARG B O 1
ATOM 11422 N N . LYS B 1 657 ? 33.688 -28 -2.447 1 53.72 657 LYS B N 1
ATOM 11423 C CA . LYS B 1 657 ? 33.5 -28.703 -1.188 1 53.72 657 LYS B CA 1
ATOM 11424 C C . LYS B 1 657 ? 32.094 -29.266 -1.083 1 53.72 657 LYS B C 1
ATOM 11426 O O . LYS B 1 657 ? 31.797 -30.094 -0.223 1 53.72 657 LYS B O 1
ATOM 11431 N N . ARG B 1 658 ? 31.234 -28.875 -1.995 1 59.84 658 ARG B N 1
ATOM 11432 C CA . ARG B 1 658 ? 29.875 -29.359 -1.858 1 59.84 658 ARG B CA 1
ATOM 11433 C C . ARG B 1 658 ? 29.656 -30.625 -2.688 1 59.84 658 ARG B C 1
ATOM 11435 O O . ARG B 1 658 ? 29.656 -30.562 -3.918 1 59.84 658 ARG B O 1
ATOM 11442 N N . LYS B 1 659 ? 29.859 -31.797 -1.94 1 70.75 659 LYS B N 1
ATOM 11443 C CA . LYS B 1 659 ? 29.625 -33.094 -2.541 1 70.75 659 LYS B CA 1
ATOM 11444 C C . LYS B 1 659 ? 28.156 -33.531 -2.408 1 70.75 659 LYS B C 1
ATOM 11446 O O . LYS B 1 659 ? 27.453 -33.062 -1.509 1 70.75 659 LYS B O 1
ATOM 11451 N N . SER B 1 660 ? 27.625 -34.156 -3.467 1 77.56 660 SER B N 1
ATOM 11452 C CA . SER B 1 660 ? 26.328 -34.812 -3.391 1 77.56 660 SER B CA 1
ATOM 11453 C C . SER B 1 660 ? 26.484 -36.312 -3.139 1 77.56 660 SER B C 1
ATOM 11455 O O . SER B 1 660 ? 27.594 -36.844 -3.197 1 77.56 660 SER B O 1
ATOM 11457 N N . PHE B 1 661 ? 25.406 -36.938 -2.725 1 81.62 661 PHE B N 1
ATOM 11458 C CA . PHE B 1 661 ? 25.438 -38.375 -2.586 1 81.62 661 PHE B CA 1
ATOM 11459 C C . PHE B 1 661 ? 25.844 -39.062 -3.893 1 81.62 661 PHE B C 1
ATOM 11461 O O . PHE B 1 661 ? 25.547 -38.531 -4.977 1 81.62 661 PHE B O 1
ATOM 11468 N N . ASN B 1 662 ? 26.469 -40.125 -3.781 1 77.5 662 ASN B N 1
ATOM 11469 C CA . ASN B 1 662 ? 26.906 -40.875 -4.957 1 77.5 662 ASN B CA 1
ATOM 11470 C C . ASN B 1 662 ? 25.734 -41.406 -5.758 1 77.5 662 ASN B C 1
ATOM 11472 O O . ASN B 1 662 ? 25.859 -41.719 -6.945 1 77.5 662 ASN B O 1
ATOM 11476 N N . THR B 1 663 ? 24.672 -41.625 -5.039 1 80.5 663 THR B N 1
ATOM 11477 C CA . THR B 1 663 ? 23.453 -42.062 -5.68 1 80.5 663 THR B CA 1
ATOM 11478 C C . THR B 1 663 ? 22.297 -41.125 -5.391 1 80.5 663 THR B C 1
ATOM 11480 O O . THR B 1 663 ? 22.344 -40.375 -4.406 1 80.5 663 THR B O 1
ATOM 11483 N N . CYS B 1 664 ? 21.281 -41.156 -6.305 1 80.31 664 CYS B N 1
ATOM 11484 C CA . CYS B 1 664 ? 20.125 -40.312 -6.148 1 80.31 664 CYS B CA 1
ATOM 11485 C C . CYS B 1 664 ? 18.938 -41.094 -5.598 1 80.31 664 CYS B C 1
ATOM 11487 O O . CYS B 1 664 ? 18.766 -42.25 -5.906 1 80.31 664 CYS B O 1
ATOM 11489 N N . LEU B 1 665 ? 18.141 -40.375 -4.828 1 84.31 665 LEU B N 1
ATOM 11490 C CA . LEU B 1 665 ? 16.953 -40.969 -4.211 1 84.31 665 LEU B CA 1
ATOM 11491 C C . LEU B 1 665 ? 15.984 -41.469 -5.27 1 84.31 665 LEU B C 1
ATOM 11493 O O . LEU B 1 665 ? 15.289 -42.469 -5.051 1 84.31 665 LEU B O 1
ATOM 11497 N N . PHE B 1 666 ? 15.992 -40.906 -6.453 1 81.81 666 PHE B N 1
ATOM 11498 C CA . PHE B 1 666 ? 14.977 -41.219 -7.453 1 81.81 666 PHE B CA 1
ATOM 11499 C C . PHE B 1 666 ? 15.555 -42.125 -8.547 1 81.81 666 PHE B C 1
ATOM 11501 O O . PHE B 1 666 ? 14.922 -42.312 -9.586 1 81.81 666 PHE B O 1
ATOM 11508 N N . ASP B 1 667 ? 16.625 -42.719 -8.289 1 80.94 667 ASP B N 1
ATOM 11509 C CA . ASP B 1 667 ? 17.25 -43.625 -9.258 1 80.94 667 ASP B CA 1
ATOM 11510 C C . ASP B 1 667 ? 16.328 -44.812 -9.586 1 80.94 667 ASP B C 1
ATOM 11512 O O . ASP B 1 667 ? 16.438 -45.406 -10.664 1 80.94 667 ASP B O 1
ATOM 11516 N N . PHE B 1 668 ? 15.5 -45.031 -8.672 1 81.19 668 PHE B N 1
ATOM 11517 C CA . PHE B 1 668 ? 14.617 -46.188 -8.867 1 81.19 668 PHE B CA 1
ATOM 11518 C C . PHE B 1 668 ? 13.648 -45.906 -10.016 1 81.19 668 PHE B C 1
ATOM 11520 O O . PHE B 1 668 ? 13.164 -46.844 -10.656 1 81.19 668 PHE B O 1
ATOM 11527 N N . LEU B 1 669 ? 13.414 -44.781 -10.367 1 80.88 669 LEU B N 1
ATOM 11528 C CA . LEU B 1 669 ? 12.508 -44.438 -11.453 1 80.88 669 LEU B CA 1
ATOM 11529 C C . LEU B 1 669 ? 13.141 -44.719 -12.805 1 80.88 669 LEU B C 1
ATOM 11531 O O . LEU B 1 669 ? 12.445 -44.812 -13.82 1 80.88 669 LEU B O 1
ATOM 11535 N N . GLU B 1 670 ? 14.453 -44.938 -12.766 1 78.38 670 GLU B N 1
ATOM 11536 C CA . GLU B 1 670 ? 15.18 -45.312 -13.977 1 78.38 670 GLU B CA 1
ATOM 11537 C C . GLU B 1 670 ? 15.805 -46.688 -13.852 1 78.38 670 GLU B C 1
ATOM 11539 O O . GLU B 1 670 ? 16.906 -46.938 -14.359 1 78.38 670 GLU B O 1
ATOM 11544 N N . ALA B 1 671 ? 15.273 -47.375 -13.102 1 74.75 671 ALA B N 1
ATOM 11545 C CA . ALA B 1 671 ? 15.719 -48.75 -12.891 1 74.75 671 ALA B CA 1
ATOM 11546 C C . ALA B 1 671 ? 17.141 -48.781 -12.328 1 74.75 671 ALA B C 1
ATOM 11548 O O . ALA B 1 671 ? 17.922 -49.688 -12.672 1 74.75 671 ALA B O 1
ATOM 11549 N N . PHE B 1 672 ? 17.578 -47.688 -11.586 1 71.56 672 PHE B N 1
ATOM 11550 C CA . PHE B 1 672 ? 18.828 -47.562 -10.867 1 71.56 672 PHE B CA 1
ATOM 11551 C C . PHE B 1 672 ? 20 -47.469 -11.836 1 71.56 672 PHE B C 1
ATOM 11553 O O . PHE B 1 672 ? 21.109 -47.906 -11.508 1 71.56 672 PHE B O 1
ATOM 11560 N N . LYS B 1 673 ? 19.812 -47.219 -13.047 1 66.19 673 LYS B N 1
ATOM 11561 C CA . LYS B 1 673 ? 20.875 -47 -14.031 1 66.19 673 LYS B CA 1
ATOM 11562 C C . LYS B 1 673 ? 20.859 -45.562 -14.57 1 66.19 673 LYS B C 1
ATOM 11564 O O . LYS B 1 673 ? 20.641 -45.375 -15.766 1 66.19 673 LYS B O 1
ATOM 11569 N N . PRO B 1 674 ? 21.172 -44.688 -13.5 1 62.56 674 PRO B N 1
ATOM 11570 C CA . PRO B 1 674 ? 21.172 -43.312 -14.023 1 62.56 674 PRO B CA 1
ATOM 11571 C C . PRO B 1 674 ? 22.438 -43 -14.82 1 62.56 674 PRO B C 1
ATOM 11573 O O . PRO B 1 674 ? 23.469 -43.656 -14.641 1 62.56 674 PRO B O 1
ATOM 11576 N N . ASP B 1 675 ? 22.297 -42.156 -15.773 1 58.03 675 ASP B N 1
ATOM 11577 C CA . ASP B 1 675 ? 23.469 -41.75 -16.547 1 58.03 675 ASP B CA 1
ATOM 11578 C C . ASP B 1 675 ? 24.5 -41.062 -15.648 1 58.03 675 ASP B C 1
ATOM 11580 O O . ASP B 1 675 ? 25.672 -41 -15.992 1 58.03 675 ASP B O 1
ATOM 11584 N N . THR B 1 676 ? 24 -40.625 -14.43 1 56.75 676 THR B N 1
ATOM 11585 C CA . THR B 1 676 ? 24.844 -39.844 -13.539 1 56.75 676 THR B CA 1
ATOM 11586 C C . THR B 1 676 ? 25.562 -40.719 -12.539 1 56.75 676 THR B C 1
ATOM 11588 O O . THR B 1 676 ? 26.266 -40.25 -11.648 1 56.75 676 THR B O 1
ATOM 11591 N N . ALA B 1 677 ? 25.328 -41.969 -12.695 1 58.09 677 ALA B N 1
ATOM 11592 C CA . ALA B 1 677 ? 25.906 -42.875 -11.688 1 58.09 677 ALA B CA 1
ATOM 11593 C C . ALA B 1 677 ? 27.422 -42.75 -11.656 1 58.09 677 ALA B C 1
ATOM 11595 O O . ALA B 1 677 ? 28.078 -42.75 -12.703 1 58.09 677 ALA B O 1
ATOM 11596 N N . THR B 1 678 ? 27.844 -42.344 -10.562 1 61.78 678 THR B N 1
ATOM 11597 C CA . THR B 1 678 ? 29.297 -42.281 -10.375 1 61.78 678 THR B CA 1
ATOM 11598 C C . THR B 1 678 ? 29.906 -43.688 -10.414 1 61.78 678 THR B C 1
ATOM 11600 O O . THR B 1 678 ? 29.188 -44.688 -10.297 1 61.78 678 THR B O 1
ATOM 11603 N N . SER B 1 679 ? 31.141 -43.688 -10.836 1 62.97 679 SER B N 1
ATOM 11604 C CA . SER B 1 679 ? 31.875 -44.938 -10.859 1 62.97 679 SER B CA 1
ATOM 11605 C C . SER B 1 679 ? 31.797 -45.656 -9.508 1 62.97 679 SER B C 1
ATOM 11607 O O . SER B 1 679 ? 31.984 -46.875 -9.43 1 62.97 679 SER B O 1
ATOM 11609 N N . ASN B 1 680 ? 31.359 -44.938 -8.547 1 68.31 680 ASN B N 1
ATOM 11610 C CA . ASN B 1 680 ? 31.328 -45.5 -7.203 1 68.31 680 ASN B CA 1
ATOM 11611 C C . ASN B 1 680 ? 29.953 -46.062 -6.859 1 68.31 680 ASN B C 1
ATOM 11613 O O . ASN B 1 680 ? 29.766 -46.656 -5.809 1 68.31 680 ASN B O 1
ATOM 11617 N N . ALA B 1 681 ? 29.062 -45.906 -7.77 1 75.06 681 ALA B N 1
ATOM 11618 C CA . ALA B 1 681 ? 27.719 -46.406 -7.477 1 75.06 681 ALA B CA 1
ATOM 11619 C C . ALA B 1 681 ? 27.609 -47.906 -7.715 1 75.06 681 ALA B C 1
ATOM 11621 O O . ALA B 1 681 ? 28.156 -48.438 -8.688 1 75.06 681 ALA B O 1
ATOM 11622 N N . PRO B 1 682 ? 27.016 -48.562 -6.789 1 80.94 682 PRO B N 1
ATOM 11623 C CA . PRO B 1 682 ? 26.797 -50 -7.004 1 80.94 682 PRO B CA 1
ATOM 11624 C C . PRO B 1 682 ? 25.922 -50.281 -8.219 1 80.94 682 PRO B C 1
ATOM 11626 O O . PRO B 1 682 ? 25.297 -49.375 -8.766 1 80.94 682 PRO B O 1
ATOM 11629 N N . ASN B 1 683 ? 26 -51.531 -8.695 1 80.94 683 ASN B N 1
ATOM 11630 C CA . ASN B 1 683 ? 25.203 -51.906 -9.859 1 80.94 683 ASN B CA 1
ATOM 11631 C C . ASN B 1 683 ? 23.719 -51.875 -9.547 1 80.94 683 ASN B C 1
ATOM 11633 O O . ASN B 1 683 ? 23.312 -51.812 -8.375 1 80.94 683 ASN B O 1
ATOM 11637 N N . ALA B 1 684 ? 22.859 -51.844 -10.5 1 85.69 684 ALA B N 1
ATOM 11638 C CA . ALA B 1 684 ? 21.406 -51.688 -10.391 1 85.69 684 ALA B CA 1
ATOM 11639 C C . ALA B 1 684 ? 20.797 -52.812 -9.555 1 85.69 684 ALA B C 1
ATOM 11641 O O . ALA B 1 684 ? 19.859 -52.562 -8.781 1 85.69 684 ALA B O 1
ATOM 11642 N N . ARG B 1 685 ? 21.219 -54 -9.742 1 86.5 685 ARG B N 1
ATOM 11643 C CA . ARG B 1 685 ? 20.688 -55.125 -9.008 1 86.5 685 ARG B CA 1
ATOM 11644 C C . ARG B 1 685 ? 20.953 -55 -7.512 1 86.5 685 ARG B C 1
ATOM 11646 O O . ARG B 1 685 ? 20.047 -55.219 -6.699 1 86.5 685 ARG B O 1
ATOM 11653 N N . GLU B 1 686 ? 22.141 -54.625 -7.238 1 86.44 686 GLU B N 1
ATOM 11654 C CA . GLU B 1 686 ? 22.516 -54.469 -5.836 1 86.44 686 GLU B CA 1
ATOM 11655 C C . GLU B 1 686 ? 21.688 -53.344 -5.184 1 86.44 686 GLU B C 1
ATOM 11657 O O . GLU B 1 686 ? 21.266 -53.469 -4.031 1 86.44 686 GLU B O 1
ATOM 11662 N N . ARG B 1 687 ? 21.547 -52.406 -5.855 1 87.69 687 ARG B N 1
ATOM 11663 C CA . ARG B 1 687 ? 20.781 -51.281 -5.336 1 87.69 687 ARG B CA 1
ATOM 11664 C C . ARG B 1 687 ? 19.328 -51.625 -5.133 1 87.69 687 ARG B C 1
ATOM 11666 O O . ARG B 1 687 ? 18.703 -51.219 -4.16 1 87.69 687 ARG B O 1
ATOM 11673 N N . THR B 1 688 ? 18.766 -52.312 -6.094 1 88.88 688 THR B N 1
ATOM 11674 C CA . THR B 1 688 ? 17.375 -52.75 -5.977 1 88.88 688 THR B CA 1
ATOM 11675 C C . THR B 1 688 ? 17.203 -53.656 -4.758 1 88.88 688 THR B C 1
ATOM 11677 O O . THR B 1 688 ? 16.266 -53.5 -3.986 1 88.88 688 THR B O 1
ATOM 11680 N N . ILE B 1 689 ? 18.094 -54.531 -4.664 1 89.94 689 ILE B N 1
ATOM 11681 C CA . ILE B 1 689 ? 18.016 -55.469 -3.547 1 89.94 689 ILE B CA 1
ATOM 11682 C C . ILE B 1 689 ? 18.156 -54.719 -2.227 1 89.94 689 ILE B C 1
ATOM 11684 O O . ILE B 1 689 ? 17.438 -55 -1.262 1 89.94 689 ILE B O 1
ATOM 11688 N N . CYS B 1 690 ? 19.031 -53.812 -2.25 1 91.06 690 CYS B N 1
ATOM 11689 C CA . CYS B 1 690 ? 19.25 -53.031 -1.045 1 91.06 690 CYS B CA 1
ATOM 11690 C C . CYS B 1 690 ? 17.984 -52.25 -0.662 1 91.06 690 CYS B C 1
ATOM 11692 O O . CYS B 1 690 ? 17.609 -52.219 0.51 1 91.06 690 CYS B O 1
ATOM 11694 N N . ALA B 1 691 ? 17.391 -51.656 -1.604 1 91.5 691 ALA B N 1
ATOM 11695 C CA . ALA B 1 691 ? 16.156 -50.906 -1.356 1 91.5 691 ALA B CA 1
ATOM 11696 C C . ALA B 1 691 ? 15.047 -51.812 -0.845 1 91.5 691 ALA B C 1
ATOM 11698 O O . ALA B 1 691 ? 14.312 -51.438 0.072 1 91.5 691 ALA B O 1
ATOM 11699 N N . LEU B 1 692 ? 14.891 -52.938 -1.458 1 91.44 692 LEU B N 1
ATOM 11700 C CA . LEU B 1 692 ? 13.859 -53.875 -1.062 1 91.44 692 LEU B CA 1
ATOM 11701 C C . LEU B 1 692 ? 14.117 -54.406 0.345 1 91.44 692 LEU B C 1
ATOM 11703 O O . LEU B 1 692 ? 13.18 -54.594 1.129 1 91.44 692 LEU B O 1
ATOM 11707 N N . LYS B 1 693 ? 15.352 -54.688 0.613 1 93 693 LYS B N 1
ATOM 11708 C CA . LYS B 1 693 ? 15.727 -55.125 1.951 1 93 693 LYS B CA 1
ATOM 11709 C C . LYS B 1 693 ? 15.383 -54.094 2.998 1 93 693 LYS B C 1
ATOM 11711 O O . LYS B 1 693 ? 14.883 -54.406 4.078 1 93 693 LYS B O 1
ATOM 11716 N N . ASN B 1 694 ? 15.625 -52.906 2.709 1 93.75 694 ASN B N 1
ATOM 11717 C CA . ASN B 1 694 ? 15.414 -51.812 3.648 1 93.75 694 ASN B CA 1
ATOM 11718 C C . ASN B 1 694 ? 13.922 -51.531 3.873 1 93.75 694 ASN B C 1
ATOM 11720 O O . ASN B 1 694 ? 13.539 -50.969 4.902 1 93.75 694 ASN B O 1
ATOM 11724 N N . PHE B 1 695 ? 13.148 -51.875 2.857 1 91.94 695 PHE B N 1
ATOM 11725 C CA . PHE B 1 695 ? 11.703 -51.75 3.006 1 91.94 695 PHE B CA 1
ATOM 11726 C C . PHE B 1 695 ? 11.195 -52.656 4.129 1 91.94 695 PHE B C 1
ATOM 11728 O O . PHE B 1 695 ? 10.234 -52.312 4.82 1 91.94 695 PHE B O 1
ATOM 11735 N N . ILE B 1 696 ? 11.914 -53.688 4.293 1 90.56 696 ILE B N 1
ATOM 11736 C CA . ILE B 1 696 ? 11.43 -54.688 5.234 1 90.56 696 ILE B CA 1
ATOM 11737 C C . ILE B 1 696 ? 12.312 -54.688 6.48 1 90.56 696 ILE B C 1
ATOM 11739 O O . ILE B 1 696 ? 11.812 -54.75 7.605 1 90.56 696 ILE B O 1
ATOM 11743 N N . PHE B 1 697 ? 13.555 -54.75 6.281 1 94.31 697 PHE B N 1
ATOM 11744 C CA . PHE B 1 697 ? 14.5 -54.938 7.383 1 94.31 697 PHE B CA 1
ATOM 11745 C C . PHE B 1 697 ? 15.727 -54.062 7.191 1 94.31 697 PHE B C 1
ATOM 11747 O O . PHE B 1 697 ? 16.797 -54.562 6.805 1 94.31 697 PHE B O 1
ATOM 11754 N N . PRO B 1 698 ? 15.664 -52.844 7.637 1 96.25 698 PRO B N 1
ATOM 11755 C CA . PRO B 1 698 ? 16.734 -51.875 7.371 1 96.25 698 PRO B CA 1
ATOM 11756 C C . PRO B 1 698 ? 17.891 -51.969 8.375 1 96.25 698 PRO B C 1
ATOM 11758 O O . PRO B 1 698 ? 18.688 -51.062 8.5 1 96.25 698 PRO B O 1
ATOM 11761 N N . TYR B 1 699 ? 18.078 -53.031 9.086 1 96.12 699 TYR B N 1
ATOM 11762 C CA . TYR B 1 699 ? 19.062 -53.219 10.148 1 96.12 699 TYR B CA 1
ATOM 11763 C C . TYR B 1 699 ? 20.469 -53.031 9.609 1 96.12 699 TYR B C 1
ATOM 11765 O O . TYR B 1 699 ? 21.25 -52.219 10.148 1 96.12 699 TYR B O 1
ATOM 11773 N N . GLU B 1 700 ? 20.781 -53.688 8.578 1 94.75 700 GLU B N 1
ATOM 11774 C CA . GLU B 1 700 ? 22.141 -53.656 8.047 1 94.75 700 GLU B CA 1
ATOM 11775 C C . GLU B 1 700 ? 22.531 -52.25 7.574 1 94.75 700 GLU B C 1
ATOM 11777 O O . GLU B 1 700 ? 23.656 -51.812 7.812 1 94.75 700 GLU B O 1
ATOM 11782 N N . SER B 1 701 ? 21.656 -51.656 6.871 1 95.81 701 SER B N 1
ATOM 11783 C CA . SER B 1 701 ? 21.938 -50.312 6.367 1 95.81 701 SER B CA 1
ATOM 11784 C C . SER B 1 701 ? 22.188 -49.344 7.508 1 95.81 701 SER B C 1
ATOM 11786 O O . SER B 1 701 ? 23.078 -48.5 7.43 1 95.81 701 SER B O 1
ATOM 11788 N N . ILE B 1 702 ? 21.438 -49.438 8.57 1 96.88 702 ILE B N 1
ATOM 11789 C CA . ILE B 1 702 ? 21.562 -48.531 9.719 1 96.88 702 ILE B CA 1
ATOM 11790 C C . ILE B 1 702 ? 22.891 -48.781 10.414 1 96.88 702 ILE B C 1
ATOM 11792 O O . ILE B 1 702 ? 23.594 -47.812 10.773 1 96.88 702 ILE B O 1
ATOM 11796 N N . VAL B 1 703 ? 23.219 -49.969 10.539 1 95.75 703 VAL B N 1
ATOM 11797 C CA . VAL B 1 703 ? 24.469 -50.312 11.203 1 95.75 703 VAL B CA 1
ATOM 11798 C C . VAL B 1 703 ? 25.656 -49.812 10.398 1 95.75 703 VAL B C 1
ATOM 11800 O O . VAL B 1 703 ? 26.578 -49.188 10.953 1 95.75 703 VAL B O 1
ATOM 11803 N N . LYS B 1 704 ? 25.641 -50.031 9.109 1 94.56 704 LYS B N 1
ATOM 11804 C CA . LYS B 1 704 ? 26.719 -49.594 8.242 1 94.56 704 LYS B CA 1
ATOM 11805 C C . LYS B 1 704 ? 26.859 -48.062 8.273 1 94.56 704 LYS B C 1
ATOM 11807 O O . LYS B 1 704 ? 27.969 -47.531 8.305 1 94.56 704 LYS B O 1
ATOM 11812 N N . CYS B 1 705 ? 25.75 -47.406 8.266 1 95.56 705 CYS B N 1
ATOM 11813 C CA . CYS B 1 705 ? 25.766 -45.969 8.266 1 95.56 705 CYS B CA 1
ATOM 11814 C C . CYS B 1 705 ? 26.297 -45.406 9.594 1 95.56 705 CYS B C 1
ATOM 11816 O O . CYS B 1 705 ? 27.094 -44.469 9.609 1 95.56 705 CYS B O 1
ATOM 11818 N N . LYS B 1 706 ? 25.859 -45.969 10.68 1 94.38 706 LYS B N 1
ATOM 11819 C CA . LYS B 1 706 ? 26.328 -45.562 11.992 1 94.38 706 LYS B CA 1
ATOM 11820 C C . LYS B 1 706 ? 27.812 -45.812 12.164 1 94.38 706 LYS B C 1
ATOM 11822 O O . LYS B 1 706 ? 28.531 -45.031 12.789 1 94.38 706 LYS B O 1
ATOM 11827 N N . ARG B 1 707 ? 28.266 -46.844 11.633 1 93.19 707 ARG B N 1
ATOM 11828 C CA . ARG B 1 707 ? 29.703 -47.156 11.664 1 93.19 707 ARG B CA 1
ATOM 11829 C C . ARG B 1 707 ? 30.5 -46.125 10.883 1 93.19 707 ARG B C 1
ATOM 11831 O O . ARG B 1 707 ? 31.578 -45.688 11.312 1 93.19 707 ARG B O 1
ATOM 11838 N N . ALA B 1 708 ? 29.969 -45.812 9.812 1 92.5 708 ALA B N 1
ATOM 11839 C CA . ALA B 1 708 ? 30.641 -44.844 8.938 1 92.5 708 ALA B CA 1
ATOM 11840 C C . ALA B 1 708 ? 30.719 -43.469 9.578 1 92.5 708 ALA B C 1
ATOM 11842 O O . ALA B 1 708 ? 31.578 -42.656 9.219 1 92.5 708 ALA B O 1
ATOM 11843 N N . THR B 1 709 ? 29.891 -43.188 10.461 1 92.19 709 THR B N 1
ATOM 11844 C CA . THR B 1 709 ? 29.906 -41.906 11.125 1 92.19 709 THR B CA 1
ATOM 11845 C C . THR B 1 709 ? 30.75 -41.938 12.391 1 92.19 709 THR B C 1
ATOM 11847 O O . THR B 1 709 ? 30.797 -40.969 13.141 1 92.19 709 THR B O 1
ATOM 11850 N N . GLY B 1 710 ? 31.344 -43.031 12.734 1 89.25 710 GLY B N 1
ATOM 11851 C CA . GLY B 1 710 ? 32.312 -43.094 13.805 1 89.25 710 GLY B CA 1
ATOM 11852 C C . GLY B 1 710 ? 31.812 -43.844 15.023 1 89.25 710 GLY B C 1
ATOM 11853 O O . GLY B 1 710 ? 32.5 -43.938 16.047 1 89.25 710 GLY B O 1
ATOM 11854 N N . ALA B 1 711 ? 30.703 -44.406 14.867 1 92.25 711 ALA B N 1
ATOM 11855 C CA . ALA B 1 711 ? 30.188 -45.156 16 1 92.25 711 ALA B CA 1
ATOM 11856 C C . ALA B 1 711 ? 30.875 -46.5 16.141 1 92.25 711 ALA B C 1
ATOM 11858 O O . ALA B 1 711 ? 31.344 -47.062 15.141 1 92.25 711 ALA B O 1
ATOM 11859 N N . SER B 1 712 ? 30.953 -47.031 17.453 1 94.06 712 SER B N 1
ATOM 11860 C CA . SER B 1 712 ? 31.484 -48.375 17.672 1 94.06 712 SER B CA 1
ATOM 11861 C C . SER B 1 712 ? 30.531 -49.438 17.141 1 94.06 712 SER B C 1
ATOM 11863 O O . SER B 1 712 ? 29.344 -49.156 16.906 1 94.06 712 SER B O 1
ATOM 11865 N N . GLU B 1 713 ? 31.047 -50.594 16.875 1 93.44 713 GLU B N 1
ATOM 11866 C CA . GLU B 1 713 ? 30.25 -51.688 16.344 1 93.44 713 GLU B CA 1
ATOM 11867 C C . GLU B 1 713 ? 29.062 -52 17.25 1 93.44 713 GLU B C 1
ATOM 11869 O O . GLU B 1 713 ? 27.953 -52.25 16.766 1 93.44 713 GLU B O 1
ATOM 11874 N N . GLN B 1 714 ? 29.266 -51.906 18.531 1 94.31 714 GLN B N 1
ATOM 11875 C CA . GLN B 1 714 ? 28.203 -52.219 19.484 1 94.31 714 GLN B CA 1
ATOM 11876 C C . GLN B 1 714 ? 27.094 -51.188 19.422 1 94.31 714 GLN B C 1
ATOM 11878 O O . GLN B 1 714 ? 25.906 -51.531 19.406 1 94.31 714 GLN B O 1
ATOM 11883 N N . ILE B 1 715 ? 27.531 -49.969 19.375 1 94.31 715 ILE B N 1
ATOM 11884 C CA . ILE B 1 715 ? 26.547 -48.875 19.344 1 94.31 715 ILE B CA 1
ATOM 11885 C C . ILE B 1 715 ? 25.781 -48.906 18.031 1 94.31 715 ILE B C 1
ATOM 11887 O O . ILE B 1 715 ? 24.578 -48.688 18 1 94.31 715 ILE B O 1
ATOM 11891 N N . ALA B 1 716 ? 26.438 -49.188 16.984 1 96.56 716 ALA B N 1
ATOM 11892 C CA . ALA B 1 716 ? 25.797 -49.281 15.672 1 96.56 716 ALA B CA 1
ATOM 11893 C C . ALA B 1 716 ? 24.75 -50.375 15.656 1 96.56 716 ALA B C 1
ATOM 11895 O O . ALA B 1 716 ? 23.656 -50.188 15.109 1 96.56 716 ALA B O 1
ATOM 11896 N N . MET B 1 717 ? 25.109 -51.469 16.25 1 96.25 717 MET B N 1
ATOM 11897 C CA . MET B 1 717 ? 24.188 -52.594 16.266 1 96.25 717 MET B CA 1
ATOM 11898 C C . MET B 1 717 ? 22.969 -52.312 17.125 1 96.25 717 MET B C 1
ATOM 11900 O O . MET B 1 717 ? 21.844 -52.688 16.781 1 96.25 717 MET B O 1
ATOM 11904 N N . ILE B 1 718 ? 23.172 -51.594 18.156 1 95.75 718 ILE B N 1
ATOM 11905 C CA . ILE B 1 718 ? 22.062 -51.219 19.031 1 95.75 718 ILE B CA 1
ATOM 11906 C C . ILE B 1 718 ? 21.125 -50.281 18.266 1 95.75 718 ILE B C 1
ATOM 11908 O O . ILE B 1 718 ? 19.906 -50.469 18.312 1 95.75 718 ILE B O 1
ATOM 11912 N N . HIS B 1 719 ? 21.656 -49.312 17.625 1 95.88 719 HIS B N 1
ATOM 11913 C CA . HIS B 1 719 ? 20.844 -48.438 16.812 1 95.88 719 HIS B CA 1
ATOM 11914 C C . HIS B 1 719 ? 20.078 -49.188 15.75 1 95.88 719 HIS B C 1
ATOM 11916 O O . HIS B 1 719 ? 18.891 -48.938 15.523 1 95.88 719 HIS B O 1
ATOM 11922 N N . GLY B 1 720 ? 20.797 -50.062 15.086 1 96.56 720 GLY B N 1
ATOM 11923 C CA . GLY B 1 720 ? 20.156 -50.875 14.078 1 96.56 720 GLY B CA 1
ATOM 11924 C C . GLY B 1 720 ? 18.969 -51.656 14.625 1 96.56 720 GLY B C 1
ATOM 11925 O O . GLY B 1 720 ? 17.906 -51.719 14 1 96.56 720 GLY B O 1
ATOM 11926 N N . GLY B 1 721 ? 19.141 -52.25 15.758 1 96.25 721 GLY B N 1
ATOM 11927 C CA . GLY B 1 721 ? 18.078 -53.031 16.391 1 96.25 721 GLY B CA 1
ATOM 11928 C C . GLY B 1 721 ? 16.891 -52.188 16.797 1 96.25 721 GLY B C 1
ATOM 11929 O O . GLY B 1 721 ? 15.75 -52.562 16.531 1 96.25 721 GLY B O 1
ATOM 11930 N N . ILE B 1 722 ? 17.141 -51.125 17.422 1 96.44 722 ILE B N 1
ATOM 11931 C CA . ILE B 1 722 ? 16.078 -50.25 17.938 1 96.44 722 ILE B CA 1
ATOM 11932 C C . ILE B 1 722 ? 15.281 -49.656 16.781 1 96.44 722 ILE B C 1
ATOM 11934 O O . ILE B 1 722 ? 14.047 -49.688 16.781 1 96.44 722 ILE B O 1
ATOM 11938 N N . ILE B 1 723 ? 15.969 -49.125 15.797 1 97.5 723 ILE B N 1
ATOM 11939 C CA . ILE B 1 723 ? 15.312 -48.438 14.695 1 97.5 723 ILE B CA 1
ATOM 11940 C C . ILE B 1 723 ? 14.539 -49.438 13.836 1 97.5 723 ILE B C 1
ATOM 11942 O O . ILE B 1 723 ? 13.43 -49.125 13.391 1 97.5 723 ILE B O 1
ATOM 11946 N N . THR B 1 724 ? 15.094 -50.562 13.578 1 97.25 724 THR B N 1
ATOM 11947 C CA . THR B 1 724 ? 14.375 -51.594 12.859 1 97.25 724 THR B CA 1
ATOM 11948 C C . THR B 1 724 ? 13.156 -52.062 13.664 1 97.25 724 THR B C 1
ATOM 11950 O O . THR B 1 724 ? 12.102 -52.344 13.086 1 97.25 724 THR B O 1
ATOM 11953 N N . GLY B 1 725 ? 13.32 -52.125 14.914 1 96.31 725 GLY B N 1
ATOM 11954 C CA . GLY B 1 725 ? 12.203 -52.438 15.781 1 96.31 725 GLY B CA 1
ATOM 11955 C C . GLY B 1 725 ? 11.062 -51.438 15.695 1 96.31 725 GLY B C 1
ATOM 11956 O O . GLY B 1 725 ? 9.891 -51.812 15.758 1 96.31 725 GLY B O 1
ATOM 11957 N N . LEU B 1 726 ? 11.406 -50.219 15.641 1 96.44 726 LEU B N 1
ATOM 11958 C CA . LEU B 1 726 ? 10.398 -49.188 15.492 1 96.44 726 LEU B CA 1
ATOM 11959 C C . LEU B 1 726 ? 9.578 -49.406 14.227 1 96.44 726 LEU B C 1
ATOM 11961 O O . LEU B 1 726 ? 8.359 -49.25 14.242 1 96.44 726 LEU B O 1
ATOM 11965 N N . LEU B 1 727 ? 10.281 -49.688 13.109 1 96.38 727 LEU B N 1
ATOM 11966 C CA . LEU B 1 727 ? 9.586 -49.906 11.844 1 96.38 727 LEU B CA 1
ATOM 11967 C C . LEU B 1 727 ? 8.641 -51.125 11.953 1 96.38 727 LEU B C 1
ATOM 11969 O O . LEU B 1 727 ? 7.496 -51.031 11.492 1 96.38 727 LEU B O 1
ATOM 11973 N N . TRP B 1 728 ? 9.047 -52.094 12.539 1 95.12 728 TRP B N 1
ATOM 11974 C CA . TRP B 1 728 ? 8.227 -53.312 12.625 1 95.12 728 TRP B CA 1
ATOM 11975 C C . TRP B 1 728 ? 7.117 -53.125 13.656 1 95.12 728 TRP B C 1
ATOM 11977 O O . TRP B 1 728 ? 6.043 -53.719 13.516 1 95.12 728 TRP B O 1
ATOM 11987 N N . THR B 1 729 ? 7.383 -52.375 14.648 1 93.25 729 THR B N 1
ATOM 11988 C CA . THR B 1 729 ? 6.289 -52.031 15.555 1 93.25 729 THR B CA 1
ATOM 11989 C C . THR B 1 729 ? 5.211 -51.25 14.82 1 93.25 729 THR B C 1
ATOM 11991 O O . THR B 1 729 ? 4.02 -51.469 15.039 1 93.25 729 THR B O 1
ATOM 11994 N N . PHE B 1 730 ? 5.594 -50.344 14.008 1 93.38 730 PHE B N 1
ATOM 11995 C CA . PHE B 1 730 ? 4.672 -49.594 13.164 1 93.38 730 PHE B CA 1
ATOM 11996 C C . PHE B 1 730 ? 3.838 -50.531 12.297 1 93.38 730 PHE B C 1
ATOM 11998 O O . PHE B 1 730 ? 2.607 -50.469 12.312 1 93.38 730 PHE B O 1
ATOM 12005 N N . ILE B 1 731 ? 4.48 -51.406 11.562 1 91.81 731 ILE B N 1
ATOM 12006 C CA . ILE B 1 731 ? 3.807 -52.344 10.648 1 91.81 731 ILE B CA 1
ATOM 12007 C C . ILE B 1 731 ? 2.885 -53.25 11.445 1 91.81 731 ILE B C 1
ATOM 12009 O O . ILE B 1 731 ? 1.745 -53.5 11.039 1 91.81 731 ILE B O 1
ATOM 12013 N N . GLY B 1 732 ? 3.342 -53.688 12.508 1 90.5 732 GLY B N 1
ATOM 12014 C CA . GLY B 1 732 ? 2.559 -54.594 13.344 1 90.5 732 GLY B CA 1
ATOM 12015 C C . GLY B 1 732 ? 1.3 -53.969 13.891 1 90.5 732 GLY B C 1
ATOM 12016 O O . GLY B 1 732 ? 0.224 -54.562 13.859 1 90.5 732 GLY B O 1
ATOM 12017 N N . LEU B 1 733 ? 1.536 -52.781 14.359 1 90.06 733 LEU B N 1
ATOM 12018 C CA . LEU B 1 733 ? 0.394 -52.094 14.93 1 90.06 733 LEU B CA 1
ATOM 12019 C C . LEU B 1 733 ? -0.592 -51.688 13.836 1 90.06 733 LEU B C 1
ATOM 12021 O O . LEU B 1 733 ? -1.804 -51.656 14.07 1 90.06 733 LEU B O 1
ATOM 12025 N N . LEU B 1 734 ? -0.125 -51.344 12.695 1 88 734 LEU B N 1
ATOM 12026 C CA . LEU B 1 734 ? -1.007 -51 11.594 1 88 734 LEU B CA 1
ATOM 12027 C C . LEU B 1 734 ? -1.808 -52.188 11.109 1 88 734 LEU B C 1
ATOM 12029 O O . LEU B 1 734 ? -2.965 -52.062 10.711 1 88 734 LEU B O 1
ATOM 12033 N N . ALA B 1 735 ? -1.188 -53.25 11.117 1 85 735 ALA B N 1
ATOM 12034 C CA . ALA B 1 735 ? -1.812 -54.469 10.625 1 85 735 ALA B CA 1
ATOM 12035 C C . ALA B 1 735 ? -2.719 -55.094 11.68 1 85 735 ALA B C 1
ATOM 12037 O O . ALA B 1 735 ? -3.613 -55.875 11.359 1 85 735 ALA B O 1
ATOM 12038 N N . SER B 1 736 ? -2.373 -54.625 12.867 1 81.94 736 SER B N 1
ATOM 12039 C CA . SER B 1 736 ? -3.129 -55.281 13.938 1 81.94 736 SER B CA 1
ATOM 12040 C C . SER B 1 736 ? -4.559 -54.75 14 1 81.94 736 SER B C 1
ATOM 12042 O O . SER B 1 736 ? -4.773 -53.531 14.031 1 81.94 736 SER B O 1
ATOM 12044 N N . THR B 1 737 ? -5.523 -55.438 13.656 1 69.12 737 THR B N 1
ATOM 12045 C CA . THR B 1 737 ? -6.938 -55.125 13.766 1 69.12 737 THR B CA 1
ATOM 12046 C C . THR B 1 737 ? -7.391 -55.156 15.227 1 69.12 737 THR B C 1
ATOM 12048 O O . THR B 1 737 ? -8.438 -54.625 15.57 1 69.12 737 THR B O 1
ATOM 12051 N N . LYS B 1 738 ? -6.539 -55.719 16.078 1 69.62 738 LYS B N 1
ATOM 12052 C CA . LYS B 1 738 ? -6.965 -55.938 17.453 1 69.62 738 LYS B CA 1
ATOM 12053 C C . LYS B 1 738 ? -6.41 -54.875 18.391 1 69.62 738 LYS B C 1
ATOM 12055 O O . LYS B 1 738 ? -6.82 -54.75 19.547 1 69.62 738 LYS B O 1
ATOM 12060 N N . ALA B 1 739 ? -5.469 -54.125 17.922 1 68.81 739 ALA B N 1
ATOM 12061 C CA . ALA B 1 739 ? -4.719 -53.25 18.812 1 68.81 739 ALA B CA 1
ATOM 12062 C C . ALA B 1 739 ? -5.566 -52.031 19.234 1 68.81 739 ALA B C 1
ATOM 12064 O O . ALA B 1 739 ? -5.184 -51.281 20.141 1 68.81 739 ALA B O 1
ATOM 12065 N N . GLY B 1 740 ? -6.805 -52.125 19 1 66.12 740 GLY B N 1
ATOM 12066 C CA . GLY B 1 740 ? -7.711 -51.094 19.484 1 66.12 740 GLY B CA 1
ATOM 12067 C C . GLY B 1 740 ? -7.758 -49.875 18.594 1 66.12 740 GLY B C 1
ATOM 12068 O O . GLY B 1 740 ? -7.027 -49.781 17.609 1 66.12 740 GLY B O 1
ATOM 12069 N N . ALA B 1 741 ? -8.672 -48.906 18.906 1 63.84 741 ALA B N 1
ATOM 12070 C CA . ALA B 1 741 ? -9.078 -47.75 18.078 1 63.84 741 ALA B CA 1
ATOM 12071 C C . ALA B 1 741 ? -7.918 -46.781 17.891 1 63.84 741 ALA B C 1
ATOM 12073 O O . ALA B 1 741 ? -7.777 -46.188 16.812 1 63.84 741 ALA B O 1
ATOM 12074 N N . ASN B 1 742 ? -6.941 -46.812 18.891 1 74.69 742 ASN B N 1
ATOM 12075 C CA . ASN B 1 742 ? -5.887 -45.812 18.812 1 74.69 742 ASN B CA 1
ATOM 12076 C C . ASN B 1 742 ? -4.559 -46.438 18.375 1 74.69 742 ASN B C 1
ATOM 12078 O O . ASN B 1 742 ? -3.527 -45.75 18.375 1 74.69 742 ASN B O 1
ATOM 12082 N N . ALA B 1 743 ? -4.617 -47.656 18.047 1 82.19 743 ALA B N 1
ATOM 12083 C CA . ALA B 1 743 ? -3.393 -48.344 17.672 1 82.19 743 ALA B CA 1
ATOM 12084 C C . ALA B 1 743 ? -2.779 -47.719 16.406 1 82.19 743 ALA B C 1
ATOM 12086 O O . ALA B 1 743 ? -1.554 -47.656 16.281 1 82.19 743 ALA B O 1
ATOM 12087 N N . HIS B 1 744 ? -3.605 -47.312 15.609 1 83 744 HIS B N 1
ATOM 12088 C CA . HIS B 1 744 ? -3.096 -46.688 14.391 1 83 744 HIS B CA 1
ATOM 12089 C C . HIS B 1 744 ? -2.377 -45.375 14.695 1 83 744 HIS B C 1
ATOM 12091 O O . HIS B 1 744 ? -1.375 -45.062 14.055 1 83 744 HIS B O 1
ATOM 12097 N N . GLY B 1 745 ? -2.893 -44.688 15.664 1 84.38 745 GLY B N 1
ATOM 12098 C CA . GLY B 1 745 ? -2.207 -43.469 16.078 1 84.38 745 GLY B CA 1
ATOM 12099 C C . GLY B 1 745 ? -0.823 -43.75 16.641 1 84.38 745 GLY B C 1
ATOM 12100 O O . GLY B 1 745 ? 0.126 -43.031 16.328 1 84.38 745 GLY B O 1
ATOM 12101 N N . VAL B 1 746 ? -0.788 -44.719 17.406 1 85.81 746 VAL B N 1
ATOM 12102 C CA . VAL B 1 746 ? 0.499 -45.094 17.984 1 85.81 746 VAL B CA 1
ATOM 12103 C C . VAL B 1 746 ? 1.429 -45.594 16.875 1 85.81 746 VAL B C 1
ATOM 12105 O O . VAL B 1 746 ? 2.637 -45.375 16.922 1 85.81 746 VAL B O 1
ATOM 12108 N N . ALA B 1 747 ? 0.821 -46.438 16.016 1 89.75 747 ALA B N 1
ATOM 12109 C CA . ALA B 1 747 ? 1.608 -46.906 14.875 1 89.75 747 ALA B CA 1
ATOM 12110 C C . ALA B 1 747 ? 2.273 -45.719 14.148 1 89.75 747 ALA B C 1
ATOM 12112 O O . ALA B 1 747 ? 3.48 -45.75 13.898 1 89.75 747 ALA B O 1
ATOM 12113 N N . TRP B 1 748 ? 1.559 -44.781 13.922 1 89.88 748 TRP B N 1
ATOM 12114 C CA . TRP B 1 748 ? 2.096 -43.625 13.195 1 89.88 748 TRP B CA 1
ATOM 12115 C C . TRP B 1 748 ? 3.129 -42.906 14.039 1 89.88 748 TRP B C 1
ATOM 12117 O O . TRP B 1 748 ? 4.098 -42.344 13.508 1 89.88 748 TRP B O 1
ATOM 12127 N N . LEU B 1 749 ? 2.891 -42.812 15.305 1 89.56 749 LEU B N 1
ATOM 12128 C CA . LEU B 1 749 ? 3.902 -42.219 16.188 1 89.56 749 LEU B CA 1
ATOM 12129 C C . LEU B 1 749 ? 5.227 -42.969 16.047 1 89.56 749 LEU B C 1
ATOM 12131 O O . LEU B 1 749 ? 6.289 -42.344 15.984 1 89.56 749 LEU B O 1
ATOM 12135 N N . MET B 1 750 ? 5.074 -44.281 16.078 1 91.62 750 MET B N 1
ATOM 12136 C CA . MET B 1 750 ? 6.277 -45.094 15.922 1 91.62 750 MET B CA 1
ATOM 12137 C C . MET B 1 750 ? 6.953 -44.812 14.578 1 91.62 750 MET B C 1
ATOM 12139 O O . MET B 1 750 ? 8.18 -44.75 14.5 1 91.62 750 MET B O 1
ATOM 12143 N N . PHE B 1 751 ? 6.23 -44.688 13.578 1 92.44 751 PHE B N 1
ATOM 12144 C CA . PHE B 1 751 ? 6.785 -44.375 12.266 1 92.44 751 PHE B CA 1
ATOM 12145 C C . PHE B 1 751 ? 7.496 -43.031 12.273 1 92.44 751 PHE B C 1
ATOM 12147 O O . PHE B 1 751 ? 8.578 -42.875 11.703 1 92.44 751 PHE B O 1
ATOM 12154 N N . PHE B 1 752 ? 6.941 -42.062 12.93 1 92.88 752 PHE B N 1
ATOM 12155 C CA . PHE B 1 752 ? 7.547 -40.719 12.992 1 92.88 752 PHE B CA 1
ATOM 12156 C C . PHE B 1 752 ? 8.875 -40.781 13.742 1 92.88 752 PHE B C 1
ATOM 12158 O O . PHE B 1 752 ? 9.836 -40.125 13.352 1 92.88 752 PHE B O 1
ATOM 12165 N N . ILE B 1 753 ? 8.875 -41.5 14.805 1 93 753 ILE B N 1
ATOM 12166 C CA . ILE B 1 753 ? 10.125 -41.688 15.539 1 93 753 ILE B CA 1
ATOM 12167 C C . ILE B 1 753 ? 11.156 -42.375 14.656 1 93 753 ILE B C 1
ATOM 12169 O O . ILE B 1 753 ? 12.336 -42 14.656 1 93 753 ILE B O 1
ATOM 12173 N N . PHE B 1 754 ? 10.711 -43.406 13.945 1 95.56 754 PHE B N 1
ATOM 12174 C CA . PHE B 1 754 ? 11.562 -44.094 12.984 1 95.56 754 PHE B CA 1
ATOM 12175 C C . PHE B 1 754 ? 12.156 -43.125 11.984 1 95.56 754 PHE B C 1
ATOM 12177 O O . PHE B 1 754 ? 13.375 -43.094 11.766 1 95.56 754 PHE B O 1
ATOM 12184 N N . VAL B 1 755 ? 11.344 -42.281 11.414 1 95.38 755 VAL B N 1
ATOM 12185 C CA . VAL B 1 755 ? 11.773 -4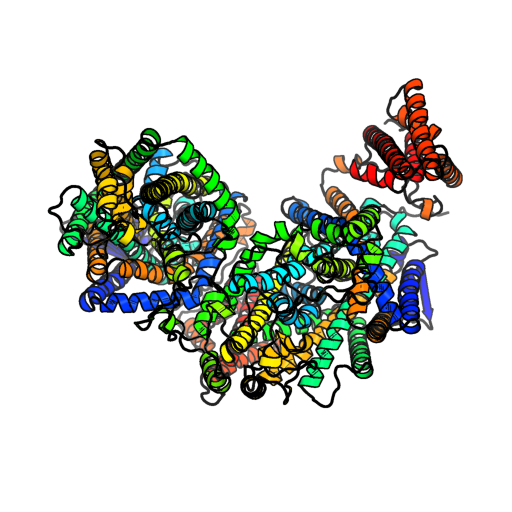1.312 10.414 1 95.38 755 VAL B CA 1
ATOM 12186 C C . VAL B 1 755 ? 12.773 -40.344 11.031 1 95.38 755 VAL B C 1
ATOM 12188 O O . VAL B 1 755 ? 13.789 -40 10.414 1 95.38 755 VAL B O 1
ATOM 12191 N N . PHE B 1 756 ? 12.484 -39.875 12.258 1 94.12 756 PHE B N 1
ATOM 12192 C CA . PHE B 1 756 ? 13.359 -38.938 12.938 1 94.12 756 PHE B CA 1
ATOM 12193 C C . PHE B 1 756 ? 14.734 -39.562 13.18 1 94.12 756 PHE B C 1
ATOM 12195 O O . PHE B 1 756 ? 15.758 -38.875 13.016 1 94.12 756 PHE B O 1
ATOM 12202 N N . CYS B 1 757 ? 14.734 -40.781 13.555 1 94.88 757 CYS B N 1
ATOM 12203 C CA . CYS B 1 757 ? 16 -41.469 13.828 1 94.88 757 CYS B CA 1
ATOM 12204 C C . CYS B 1 757 ? 16.812 -41.625 12.555 1 94.88 757 CYS B C 1
ATOM 12206 O O . CYS B 1 757 ? 18 -41.312 12.523 1 94.88 757 CYS B O 1
ATOM 12208 N N . VAL B 1 758 ? 16.172 -42.125 11.531 1 95.94 758 VAL B N 1
ATOM 12209 C CA . VAL B 1 758 ? 16.875 -42.375 10.273 1 95.94 758 VAL B CA 1
ATOM 12210 C C . VAL B 1 758 ? 17.344 -41.062 9.688 1 95.94 758 VAL B C 1
ATOM 12212 O O . VAL B 1 758 ? 18.453 -40.969 9.156 1 95.94 758 VAL B O 1
ATOM 12215 N N . ALA B 1 759 ? 16.531 -40.031 9.766 1 95.81 759 ALA B N 1
ATOM 12216 C CA . ALA B 1 759 ? 16.891 -38.688 9.266 1 95.81 759 ALA B CA 1
ATOM 12217 C C . ALA B 1 759 ? 18.094 -38.156 10.023 1 95.81 759 ALA B C 1
ATOM 12219 O O . ALA B 1 759 ? 18.953 -37.469 9.438 1 95.81 759 ALA B O 1
ATOM 12220 N N . SER B 1 760 ? 18.109 -38.406 11.312 1 94.56 760 SER B N 1
ATOM 12221 C CA . SER B 1 760 ? 19.234 -37.969 12.117 1 94.56 760 SER B CA 1
ATOM 12222 C C . SER B 1 760 ? 20.531 -38.625 11.664 1 94.56 760 SER B C 1
ATOM 12224 O O . SER B 1 760 ? 21.594 -38 11.633 1 94.56 760 SER B O 1
ATOM 12226 N N . ILE B 1 761 ? 20.484 -39.875 11.43 1 94.88 761 ILE B N 1
ATOM 12227 C CA . ILE B 1 761 ? 21.656 -40.594 10.945 1 94.88 761 ILE B CA 1
ATOM 12228 C C . ILE B 1 761 ? 22.062 -40.062 9.578 1 94.88 761 ILE B C 1
ATOM 12230 O O . ILE B 1 761 ? 23.266 -39.969 9.289 1 94.88 761 ILE B O 1
ATOM 12234 N N . ARG B 1 762 ? 21.125 -39.812 8.719 1 94.81 762 ARG B N 1
ATOM 12235 C CA . ARG B 1 762 ? 21.406 -39.25 7.402 1 94.81 762 ARG B CA 1
ATOM 12236 C C . ARG B 1 762 ? 22.125 -37.938 7.52 1 94.81 762 ARG B C 1
ATOM 12238 O O . ARG B 1 762 ? 23.078 -37.656 6.773 1 94.81 762 ARG B O 1
ATOM 12245 N N . ARG B 1 763 ? 21.688 -37.094 8.438 1 93.56 763 ARG B N 1
ATOM 12246 C CA . ARG B 1 763 ? 22.344 -35.812 8.68 1 93.56 763 ARG B CA 1
ATOM 12247 C C . ARG B 1 763 ? 23.781 -36 9.125 1 93.56 763 ARG B C 1
ATOM 12249 O O . ARG B 1 763 ? 24.688 -35.312 8.656 1 93.56 763 ARG B O 1
ATOM 12256 N N . GLU B 1 764 ? 23.969 -36.938 10.055 1 92.81 764 GLU B N 1
ATOM 12257 C CA . GLU B 1 764 ? 25.312 -37.25 10.531 1 92.81 764 GLU B CA 1
ATOM 12258 C C . GLU B 1 764 ? 26.219 -37.719 9.391 1 92.81 764 GLU B C 1
ATOM 12260 O O . GLU B 1 764 ? 27.375 -37.312 9.305 1 92.81 764 GLU B O 1
ATOM 12265 N N . LEU B 1 765 ? 25.688 -38.562 8.602 1 92.25 765 LEU B N 1
ATOM 12266 C CA . LEU B 1 765 ? 26.438 -39.094 7.469 1 92.25 765 LEU B CA 1
ATOM 12267 C C . LEU B 1 765 ? 26.797 -37.969 6.492 1 92.25 765 LEU B C 1
ATOM 12269 O O . LEU B 1 765 ? 27.922 -37.938 5.988 1 92.25 765 LEU B O 1
ATOM 12273 N N . ARG B 1 766 ? 25.922 -37.094 6.137 1 90.56 766 ARG B N 1
ATOM 12274 C CA . ARG B 1 766 ? 26.188 -35.969 5.25 1 90.56 766 ARG B CA 1
ATOM 12275 C C . ARG B 1 766 ? 27.281 -35.062 5.805 1 90.56 766 ARG B C 1
ATOM 12277 O O . ARG B 1 766 ? 28.156 -34.625 5.062 1 90.56 766 ARG B O 1
ATOM 12284 N N . THR B 1 767 ? 27.141 -34.844 7.102 1 87.88 767 THR B N 1
ATOM 12285 C CA . THR B 1 767 ? 28.156 -34 7.742 1 87.88 767 THR B CA 1
ATOM 12286 C C . THR B 1 767 ? 29.516 -34.656 7.688 1 87.88 767 THR B C 1
ATOM 12288 O O . THR B 1 767 ? 30.531 -34 7.391 1 87.88 767 THR B O 1
ATOM 12291 N N . ALA B 1 768 ? 29.562 -35.906 7.961 1 86.38 768 ALA B N 1
ATOM 12292 C CA . ALA B 1 768 ? 30.812 -36.656 7.961 1 86.38 768 ALA B CA 1
ATOM 12293 C C . ALA B 1 768 ? 31.422 -36.688 6.566 1 86.38 768 ALA B C 1
ATOM 12295 O O . ALA B 1 768 ? 32.656 -36.719 6.426 1 86.38 768 ALA B O 1
ATOM 12296 N N . ARG B 1 769 ? 30.641 -36.688 5.578 1 86.81 769 ARG B N 1
ATOM 12297 C CA . ARG B 1 769 ? 31.125 -36.812 4.207 1 86.81 769 ARG B CA 1
ATOM 12298 C C . ARG B 1 769 ? 31.062 -35.5 3.473 1 86.81 769 ARG B C 1
ATOM 12300 O O . ARG B 1 769 ? 31.25 -35.438 2.256 1 86.81 769 ARG B O 1
ATOM 12307 N N . ASN B 1 770 ? 30.625 -34.344 4.109 1 83.69 770 ASN B N 1
ATOM 12308 C CA . ASN B 1 770 ? 30.547 -32.969 3.562 1 83.69 770 ASN B CA 1
ATOM 12309 C C . ASN B 1 770 ? 29.578 -32.906 2.387 1 83.69 770 ASN B C 1
ATOM 12311 O O . ASN B 1 770 ? 29.922 -32.406 1.322 1 83.69 770 ASN B O 1
ATOM 12315 N N . ILE B 1 771 ? 28.547 -33.594 2.568 1 85.06 771 ILE B N 1
ATOM 12316 C CA . ILE B 1 771 ? 27.484 -33.594 1.56 1 85.06 771 ILE B CA 1
ATOM 12317 C C . ILE B 1 771 ? 26.516 -32.438 1.828 1 85.06 771 ILE B C 1
ATOM 12319 O O . ILE B 1 771 ? 26.078 -32.25 2.961 1 85.06 771 ILE B O 1
ATOM 12323 N N . ILE B 1 772 ? 26.141 -31.719 0.848 1 82.44 772 ILE B N 1
ATOM 12324 C CA . ILE B 1 772 ? 25.266 -30.547 0.979 1 82.44 772 ILE B CA 1
ATOM 12325 C C . ILE B 1 772 ? 23.859 -31.016 1.342 1 82.44 772 ILE B C 1
ATOM 12327 O O . ILE B 1 772 ? 23.422 -32.094 0.913 1 82.44 772 ILE B O 1
ATOM 12331 N N . GLY B 1 773 ? 23.156 -30.297 2.209 1 83.38 773 GLY B N 1
ATOM 12332 C CA . GLY B 1 773 ? 21.781 -30.609 2.562 1 83.38 773 GLY B CA 1
ATOM 12333 C C . GLY B 1 773 ? 21.344 -29.969 3.867 1 83.38 773 GLY B C 1
ATOM 12334 O O . GLY B 1 773 ? 22.078 -29.172 4.453 1 83.38 773 GLY B O 1
ATOM 12335 N N . GLY B 1 774 ? 20.016 -30.188 4.188 1 84.25 774 GLY B N 1
ATOM 12336 C CA . GLY B 1 774 ? 19.469 -29.656 5.422 1 84.25 774 GLY B CA 1
ATOM 12337 C C . GLY B 1 774 ? 18.656 -30.688 6.191 1 84.25 774 GLY B C 1
ATOM 12338 O O . GLY B 1 774 ? 18.281 -31.719 5.648 1 84.25 774 GLY B O 1
ATOM 12339 N N . ALA B 1 775 ? 18.484 -30.328 7.398 1 86.62 775 ALA B N 1
ATOM 12340 C CA . ALA B 1 775 ? 17.766 -31.25 8.281 1 86.62 775 ALA B CA 1
ATOM 12341 C C . ALA B 1 775 ? 16.359 -31.5 7.77 1 86.62 775 ALA B C 1
ATOM 12343 O O . ALA B 1 775 ? 15.852 -32.625 7.844 1 86.62 775 ALA B O 1
ATOM 12344 N N . MET B 1 776 ? 15.734 -30.547 7.246 1 84.69 776 MET B N 1
ATOM 12345 C CA . MET B 1 776 ? 14.367 -30.688 6.754 1 84.69 776 MET B CA 1
ATOM 12346 C C . MET B 1 776 ? 14.336 -31.562 5.5 1 84.69 776 MET B C 1
ATOM 12348 O O . MET B 1 776 ? 13.398 -32.312 5.297 1 84.69 776 MET B O 1
ATOM 12352 N N . GLU B 1 777 ? 15.273 -31.391 4.699 1 86.12 777 GLU B N 1
ATOM 12353 C CA . GLU B 1 777 ? 15.383 -32.25 3.518 1 86.12 777 GLU B CA 1
ATOM 12354 C C . GLU B 1 777 ? 15.562 -33.719 3.908 1 86.12 777 GLU B C 1
ATOM 12356 O O . GLU B 1 777 ? 14.984 -34.594 3.285 1 86.12 777 GLU B O 1
ATOM 12361 N N . ASP B 1 778 ? 16.391 -33.906 4.898 1 91.12 778 ASP B N 1
ATOM 12362 C CA . ASP B 1 778 ? 16.625 -35.281 5.379 1 91.12 778 ASP B CA 1
ATOM 12363 C C . ASP B 1 778 ? 15.328 -35.875 5.906 1 91.12 778 ASP B C 1
ATOM 12365 O O . ASP B 1 778 ? 15.023 -37.031 5.598 1 91.12 778 ASP B O 1
ATOM 12369 N N . PHE B 1 779 ? 14.656 -35.062 6.629 1 90.38 779 PHE B N 1
ATOM 12370 C CA . PHE B 1 779 ? 13.406 -35.531 7.211 1 90.38 779 PHE B CA 1
ATOM 12371 C C . PHE B 1 779 ? 12.391 -35.875 6.121 1 90.38 779 PHE B C 1
ATOM 12373 O O . PHE B 1 779 ? 11.727 -36.906 6.176 1 90.38 779 PHE B O 1
ATOM 12380 N N . CYS B 1 780 ? 12.258 -35.062 5.117 1 87.69 780 CYS B N 1
ATOM 12381 C CA . CYS B 1 780 ? 11.289 -35.25 4.047 1 87.69 780 CYS B CA 1
ATOM 12382 C C . CYS B 1 780 ? 11.688 -36.438 3.162 1 87.69 780 CYS B C 1
ATOM 12384 O O . CYS B 1 780 ? 10.836 -37.219 2.746 1 87.69 780 CYS B O 1
ATOM 12386 N N . SER B 1 781 ? 12.938 -36.562 2.939 1 89.38 781 SER B N 1
ATOM 12387 C CA . SER B 1 781 ? 13.43 -37.656 2.117 1 89.38 781 SER B CA 1
ATOM 12388 C C . SER B 1 781 ? 13.172 -39 2.785 1 89.38 781 SER B C 1
ATOM 12390 O O . SER B 1 781 ? 12.695 -39.938 2.141 1 89.38 781 SER B O 1
ATOM 12392 N N . VAL B 1 782 ? 13.492 -39.031 4.059 1 92.31 782 VAL B N 1
ATOM 12393 C CA . VAL B 1 782 ? 13.305 -40.281 4.789 1 92.31 782 VAL B CA 1
ATOM 12394 C C . VAL B 1 782 ? 11.812 -40.531 5.012 1 92.31 782 VAL B C 1
ATOM 12396 O O . VAL B 1 782 ? 11.336 -41.656 4.902 1 92.31 782 VAL B O 1
ATOM 12399 N N . GLY B 1 783 ? 11.117 -39.5 5.293 1 90.88 783 GLY B N 1
ATOM 12400 C CA . GLY B 1 783 ? 9.688 -39.625 5.535 1 90.88 783 GLY B CA 1
ATOM 12401 C C . GLY B 1 783 ? 8.922 -40.125 4.328 1 90.88 783 GLY B C 1
ATOM 12402 O O . GLY B 1 783 ? 8.008 -40.938 4.461 1 90.88 783 GLY B O 1
ATOM 12403 N N . ALA B 1 784 ? 9.344 -39.719 3.176 1 87 784 ALA B N 1
ATOM 12404 C CA . ALA B 1 784 ? 8.594 -40.062 1.97 1 87 784 ALA B CA 1
ATOM 12405 C C . ALA B 1 784 ? 9.172 -41.312 1.293 1 87 784 ALA B C 1
ATOM 12407 O O . ALA B 1 784 ? 8.453 -42.031 0.617 1 87 784 ALA B O 1
ATOM 12408 N N . LEU B 1 785 ? 10.5 -41.469 1.455 1 91.69 785 LEU B N 1
ATOM 12409 C CA . LEU B 1 785 ? 11.18 -42.5 0.676 1 91.69 785 LEU B CA 1
ATOM 12410 C C . LEU B 1 785 ? 12.227 -43.219 1.517 1 91.69 785 LEU B C 1
ATOM 12412 O O . LEU B 1 785 ? 13.367 -43.406 1.077 1 91.69 785 LEU B O 1
ATOM 12416 N N . PHE B 1 786 ? 11.828 -43.656 2.646 1 92.88 786 PHE B N 1
ATOM 12417 C CA . PHE B 1 786 ? 12.828 -44.125 3.594 1 92.88 786 PHE B CA 1
ATOM 12418 C C . PHE B 1 786 ? 13.602 -45.312 3.018 1 92.88 786 PHE B C 1
ATOM 12420 O O . PHE B 1 786 ? 14.812 -45.406 3.221 1 92.88 786 PHE B O 1
ATOM 12427 N N . PRO B 1 787 ? 12.969 -46.281 2.232 1 92.69 787 PRO B N 1
ATOM 12428 C CA . PRO B 1 787 ? 13.789 -47.375 1.742 1 92.69 787 PRO B CA 1
ATOM 12429 C C . PRO B 1 787 ? 14.875 -46.938 0.77 1 92.69 787 PRO B C 1
ATOM 12431 O O . PRO B 1 787 ? 15.984 -47.469 0.785 1 92.69 787 PRO B O 1
ATOM 12434 N N . PHE B 1 788 ? 14.602 -46 0.025 1 91.38 788 PHE B N 1
ATOM 12435 C CA . PHE B 1 788 ? 15.562 -45.5 -0.953 1 91.38 788 PHE B CA 1
ATOM 12436 C C . PHE B 1 788 ? 16.594 -44.594 -0.284 1 91.38 788 PHE B C 1
ATOM 12438 O O . PHE B 1 788 ? 17.766 -44.594 -0.673 1 91.38 788 PHE B O 1
ATOM 12445 N N . ALA B 1 789 ? 16.141 -43.906 0.718 1 93.38 789 ALA B N 1
ATOM 12446 C CA . ALA B 1 789 ? 17.078 -43.094 1.474 1 93.38 789 ALA B CA 1
ATOM 12447 C C . ALA B 1 789 ? 18.109 -43.938 2.211 1 93.38 789 ALA B C 1
ATOM 12449 O O . ALA B 1 789 ? 19.297 -43.594 2.246 1 93.38 789 ALA B O 1
ATOM 12450 N N . LEU B 1 790 ? 17.609 -44.969 2.771 1 94.38 790 LEU B N 1
ATOM 12451 C CA . LEU B 1 790 ? 18.5 -45.875 3.484 1 94.38 790 LEU B CA 1
ATOM 12452 C C . LEU B 1 790 ? 19.469 -46.562 2.523 1 94.38 790 LEU B C 1
ATOM 12454 O O . LEU B 1 790 ? 20.656 -46.75 2.855 1 94.38 790 LEU B O 1
ATOM 12458 N N . ALA B 1 791 ? 18.984 -46.906 1.389 1 91.81 791 ALA B N 1
ATOM 12459 C CA . ALA B 1 791 ? 19.875 -47.5 0.379 1 91.81 791 ALA B CA 1
ATOM 12460 C C . ALA B 1 791 ? 20.953 -46.5 -0.055 1 91.81 791 ALA B C 1
ATOM 12462 O O . ALA B 1 791 ? 22.109 -46.875 -0.212 1 91.81 791 ALA B O 1
ATOM 12463 N N . GLN B 1 792 ? 20.562 -45.312 -0.297 1 90.62 792 GLN B N 1
ATOM 12464 C CA . GLN B 1 792 ? 21.5 -44.25 -0.664 1 90.62 792 GLN B CA 1
ATOM 12465 C C . GLN B 1 792 ? 22.562 -44.031 0.41 1 90.62 792 GLN B C 1
ATOM 12467 O O . GLN B 1 792 ? 23.734 -43.875 0.097 1 90.62 792 GLN B O 1
ATOM 12472 N N . MET B 1 793 ? 22.141 -44.062 1.625 1 93 793 MET B N 1
ATOM 12473 C CA . MET B 1 793 ? 23.031 -43.906 2.76 1 93 793 MET B CA 1
ATOM 12474 C C . MET B 1 793 ? 24 -45.062 2.869 1 93 793 MET B C 1
ATOM 12476 O O . MET B 1 793 ? 25.203 -44.875 3.125 1 93 793 MET B O 1
ATOM 12480 N N . GLU B 1 794 ? 23.469 -46.188 2.744 1 92.62 794 GLU B N 1
ATOM 12481 C CA . GLU B 1 794 ? 24.312 -47.375 2.816 1 92.62 794 GLU B CA 1
ATOM 12482 C C . GLU B 1 794 ? 25.391 -47.344 1.744 1 92.62 794 GLU B C 1
ATOM 12484 O O . GLU B 1 794 ? 26.562 -47.625 2.027 1 92.62 794 GLU B O 1
ATOM 12489 N N . HIS B 1 795 ? 25.047 -47.062 0.573 1 88.75 795 HIS B N 1
ATOM 12490 C CA . HIS B 1 795 ? 26 -46.969 -0.528 1 88.75 795 HIS B CA 1
ATOM 12491 C C . HIS B 1 795 ? 27.062 -45.938 -0.26 1 88.75 795 HIS B C 1
ATOM 12493 O O . HIS B 1 795 ? 28.234 -46.156 -0.561 1 88.75 795 HIS B O 1
ATOM 12499 N N . GLU B 1 796 ? 26.641 -44.875 0.26 1 89.38 796 GLU B N 1
ATOM 12500 C CA . GLU B 1 796 ? 27.594 -43.812 0.587 1 89.38 796 GLU B CA 1
ATOM 12501 C C . GLU B 1 796 ? 28.547 -44.25 1.703 1 89.38 796 GLU B C 1
ATOM 12503 O O . GLU B 1 796 ? 29.734 -43.938 1.672 1 89.38 796 GLU B O 1
ATOM 12508 N N . ALA B 1 797 ? 27.953 -44.875 2.645 1 90.31 797 ALA B N 1
ATOM 12509 C CA . ALA B 1 797 ? 28.75 -45.344 3.783 1 90.31 797 ALA B CA 1
ATOM 12510 C C . ALA B 1 797 ? 29.812 -46.344 3.336 1 90.31 797 ALA B C 1
ATOM 12512 O O . ALA B 1 797 ? 30.906 -46.406 3.912 1 90.31 797 ALA B O 1
ATOM 12513 N N . GLU B 1 798 ? 29.547 -47.062 2.342 1 86.88 798 GLU B N 1
ATOM 12514 C CA . GLU B 1 798 ? 30.453 -48.094 1.87 1 86.88 798 GLU B CA 1
ATOM 12515 C C . GLU B 1 798 ? 31.484 -47.531 0.913 1 86.88 798 GLU B C 1
ATOM 12517 O O . GLU B 1 798 ? 32.5 -48.188 0.636 1 86.88 798 GLU B O 1
ATOM 12522 N N . CYS B 1 799 ? 31.219 -46.469 0.341 1 75.44 799 CYS B N 1
ATOM 12523 C CA . CYS B 1 799 ? 32.188 -45.844 -0.58 1 75.44 799 CYS B CA 1
ATOM 12524 C C . CYS B 1 799 ? 33.375 -45.312 0.168 1 75.44 799 CYS B C 1
ATOM 12526 O O . CYS B 1 799 ? 33.25 -44.625 1.181 1 75.44 799 CYS B O 1
ATOM 12528 N N . ILE B 1 800 ? 34.531 -46 0.319 1 56.16 800 ILE B N 1
ATOM 12529 C CA . ILE B 1 800 ? 35.781 -45.625 0.979 1 56.16 800 ILE B CA 1
ATOM 12530 C C . ILE B 1 800 ? 36.312 -44.344 0.373 1 56.16 800 ILE B C 1
ATOM 12532 O O . ILE B 1 800 ? 36.406 -44.219 -0.851 1 56.16 800 ILE B O 1
ATOM 12536 N N . GLU B 1 801 ? 36.344 -43.219 0.926 1 50.5 801 GLU B N 1
ATOM 12537 C CA . GLU B 1 801 ? 37.062 -42.031 0.501 1 50.5 801 GLU B CA 1
ATOM 12538 C C . GLU B 1 801 ? 38.5 -42.375 0.125 1 50.5 801 GLU B C 1
ATOM 12540 O O . GLU B 1 801 ? 39.219 -43 0.894 1 50.5 801 GLU B O 1
ATOM 12545 N N . LYS B 1 802 ? 39.031 -42.5 -1.123 1 38.62 802 LYS B N 1
ATOM 12546 C CA . LYS B 1 802 ? 40.438 -42.188 -1.3 1 38.62 802 LYS B CA 1
ATOM 12547 C C . LYS B 1 802 ? 40.812 -40.875 -0.616 1 38.62 802 LYS B C 1
ATOM 12549 O O . LYS B 1 802 ? 40.25 -39.844 -0.92 1 38.62 802 LYS B O 1
ATOM 12554 N N . MET B 1 803 ? 41.125 -40.875 0.608 1 31.39 803 MET B N 1
ATOM 12555 C CA . MET B 1 803 ? 41.844 -39.75 1.231 1 31.39 803 MET B CA 1
ATOM 12556 C C . MET B 1 803 ? 42.875 -39.188 0.281 1 31.39 803 MET B C 1
ATOM 12558 O O . MET B 1 803 ? 43.75 -39.906 -0.213 1 31.39 803 MET B O 1
ATOM 12562 N N . ALA B 1 804 ? 42.812 -38.125 -0.358 1 25.25 804 ALA B N 1
ATOM 12563 C CA . ALA B 1 804 ? 43.969 -37.312 -0.672 1 25.25 804 ALA B CA 1
ATOM 12564 C C . ALA B 1 804 ? 44.75 -36.938 0.591 1 25.25 804 ALA B C 1
ATOM 12566 O O . ALA B 1 804 ? 44.156 -36.625 1.621 1 25.25 804 ALA B O 1
#

Solvent-accessible surface area (backbone atoms only — not comparable to full-atom values): 78798 Å² total; per-residue (Å²): 133,80,80,72,73,80,84,69,74,63,63,72,53,54,85,57,74,61,43,76,39,67,76,58,44,56,74,60,39,50,76,93,38,60,43,79,43,64,57,98,89,36,69,44,42,52,30,33,52,60,26,40,46,52,21,45,48,55,51,50,50,44,32,54,46,28,56,70,48,24,61,57,38,27,56,52,42,42,36,53,31,31,38,45,44,73,55,39,35,31,58,59,34,47,48,47,52,51,53,45,52,53,57,56,50,40,64,76,43,78,59,20,68,42,41,18,20,37,87,82,41,63,55,77,49,54,70,66,58,42,47,22,39,45,48,31,45,62,57,37,28,48,59,66,49,38,19,20,26,48,21,38,40,43,45,34,26,59,87,33,60,67,74,77,62,92,62,91,52,59,71,48,37,50,50,46,14,43,34,55,48,45,54,58,63,22,70,66,35,40,42,46,24,41,52,41,14,50,31,37,22,41,39,22,44,18,45,43,41,57,62,31,68,30,48,34,37,27,69,66,52,44,72,52,33,37,42,57,62,14,29,49,48,36,14,50,38,38,40,18,24,45,44,21,50,23,28,45,46,43,54,36,39,46,32,47,31,38,44,46,21,74,78,37,77,86,45,60,47,85,37,66,65,52,42,46,51,51,45,49,52,42,34,52,53,14,38,50,30,46,73,52,29,60,79,68,20,48,46,49,52,18,44,50,37,39,49,49,50,50,49,54,55,49,46,53,44,70,74,48,66,42,68,59,43,52,51,50,34,57,50,42,53,54,50,39,70,69,43,45,48,42,55,56,23,51,39,59,35,55,44,50,50,53,45,25,48,59,24,37,68,60,36,47,62,60,41,80,92,64,82,28,76,35,74,76,88,43,41,58,20,66,50,42,36,73,38,77,58,21,57,52,28,55,56,28,20,68,66,48,72,42,65,79,47,63,51,62,38,30,28,70,66,56,55,58,61,47,49,51,70,40,56,48,31,44,51,14,34,33,45,9,32,12,56,31,44,2,45,51,45,22,68,58,42,38,24,35,27,47,36,52,45,49,49,55,66,36,51,43,53,33,56,51,46,43,49,53,37,38,42,37,19,48,46,37,50,50,40,31,50,50,38,46,60,71,70,38,81,74,29,62,67,38,74,92,44,31,36,64,48,34,37,53,49,3,21,49,94,83,34,40,82,26,87,86,26,86,15,22,70,62,30,49,55,38,46,75,64,28,44,52,52,51,78,41,38,52,52,58,46,35,56,55,48,64,41,28,61,59,55,85,51,19,62,62,49,45,50,48,48,46,52,41,43,51,42,19,44,26,44,30,50,20,50,42,22,45,42,40,40,25,43,28,24,56,22,36,72,70,62,29,65,57,47,46,47,48,40,28,48,51,42,38,48,42,27,44,25,34,46,72,13,42,29,69,63,27,26,49,22,50,11,26,58,45,10,53,68,49,52,56,52,50,56,53,36,53,54,10,35,52,50,51,55,55,67,66,52,72,60,58,69,60,58,72,53,50,36,73,71,55,54,64,71,63,29,67,70,52,67,39,62,53,92,69,51,38,93,77,40,74,56,38,67,59,48,50,50,42,23,56,41,32,65,74,56,35,32,64,38,42,23,46,32,36,40,61,59,69,43,52,70,67,58,13,47,49,51,12,51,52,47,38,46,27,49,49,48,16,53,50,30,58,68,37,82,78,63,51,94,57,25,52,20,51,14,47,30,32,41,49,52,33,29,50,53,53,18,49,51,50,48,47,41,26,61,72,65,41,31,70,82,50,72,67,55,32,38,51,44,25,63,76,36,41,28,39,41,42,34,40,44,29,52,48,42,66,50,71,75,79,74,126,134,81,80,74,73,78,83,67,72,61,61,73,50,53,85,57,76,63,44,74,39,68,76,59,43,56,72,60,38,48,75,92,39,60,44,79,43,64,57,98,86,37,68,43,42,52,31,32,52,59,23,40,44,51,22,44,48,55,52,51,50,45,32,52,46,28,57,71,48,25,60,57,36,27,55,51,42,44,34,52,31,32,35,45,44,76,72,38,36,61,56,60,34,51,47,48,54,52,54,45,53,51,58,56,51,40,62,77,42,78,61,19,68,43,41,15,21,36,86,82,42,63,56,76,49,54,72,66,58,42,46,21,39,46,47,30,44,61,56,37,27,48,60,65,47,40,20,21,25,48,19,38,39,42,45,33,25,61,91,32,61,66,74,77,61,92,62,83,26,32,57,48,37,51,49,46,14,45,34,55,48,45,55,57,64,22,69,66,35,41,43,47,23,42,53,42,13,51,30,38,20,41,38,21,42,18,46,42,40,58,61,31,68,30,46,35,37,26,69,65,52,45,69,52,32,36,42,53,64,14,29,50,47,37,15,50,39,41,40,18,24,46,44,22,51,24,28,45,47,44,55,37,39,47,32,47,31,38,45,47,19,73,77,39,78,86,46,59,48,86,38,66,65,53,43,48,49,51,47,49,52,43,33,51,52,14,40,53,33,46,72,53,30,62,80,66,21,48,46,50,51,16,43,51,38,39,48,50,49,50,50,52,54,42,42,52,43,36,66,49,66,43,47,54,42,47,11,41,34,42,22,42,53,19,42,39,70,55,43,44,66,62,56,54,66,56,60,58,63,63,44,50,49,51,44,27,52,63,28,24,68,66,24,24,64,34,52,62,96,68,72,32,64,26,70,65,82,36,38,57,16,66,54,44,38,78,38,73,62,22,54,51,50,51,56,51,34,68,71,69,74,62,79,92,47,63,51,80,71,68,40,91,72,64,57,53,61,48,50,52,72,40,56,50,31,43,50,13,34,34,46,8,31,11,57,32,46,2,46,50,47,22,68,56,41,38,24,34,28,47,34,53,44,48,49,55,66,36,51,44,54,34,56,52,46,44,49,53,38,38,44,36,19,50,47,36,51,50,40,31,50,47,38,44,59,14,42,19,56,66,26,51,42,35,44,93,45,34,38,62,44,35,36,46,49,4,22,48,93,83,35,40,82,27,88,84,28,86,14,23,70,32,31,50,52,34,42,75,63,27,44,51,52,52,77,44,38,53,53,58,45,35,56,55,48,65,41,28,60,54,55,85,51,19,61,61,49,44,50,49,49,45,52,41,43,50,41,20,44,25,42,28,48,20,51,42,23,47,42,39,40,24,44,27,24,54,22,36,71,71,62,30,65,59,48,46,49,48,41,29,48,52,42,39,49,41,27,44,26,32,46,72,13,42,30,68,63,29,25,50,23,47,12,26,58,44,11,54,68,49,51,57,53,50,55,53,36,54,55,9,36,53,49,50,55,54,67,64,53,76,58,57,71,59,56,72,52,53,35,71,69,57,54,62,74,65,29,67,69,52,67,39,62,52,91,69,53,39,93,76,40,73,58,37,66,59,47,50,49,41,23,57,41,32,65,74,55,37,32,63,39,42,23,47,33,35,38,60,57,69,42,52,73,67,57,12,47,50,50,14,52,53,46,38,45,29,48,49,47,17,53,49,30,58,67,38,84,76,60,52,93,59,21,51,58,50,15,49,52,33,40,51,50,34,28,51,51,53,19,49,51,50,50,47,40,27,60,72,66,41,30,69,83,51,71,66,56,34,37,51,43,26,62,75,36,38,26,38,41,43,34,40,44,28,53,50,43,64,50,73,75,82,75,128

Organism: Ostreococcus tauri (NCBI:txid70448)

Secondary structure (DSSP, 8-state):
-----------TTS----TTSHHHHGGGS-GGGEEEEEETTEEEEEEEHHHHHHHHHHHHHHHHHHHHHTHHHHHHHHHHHHHHHHHHHHHHHHHHHHHHHHHHHHHTSGGGG-BSS-TTPPPSS-HHHHHHHHHHHHHTTHHHHHTTHHHHHHHH-TT-----S---SHHHHHHHHHHHHHHHHSHHHHHHHHHHHHHHIIIIIIS---SSGGGGGHHHHGGGGGSHHHHHHHHHHHHHHHHHHHHHHHHHHHHHHHHHHHH-TTS-TT-HHHHHHHHHHHHHHHHHHHHH-IIIIIHHHHHHHHHHHHHHHHHHHHHS-HHHHHHHHHHHHHHHHHHHHHHHT---HHHHHHHHHH-TT------TTS-----S--HHHHHH---HHHHHHHHHHHHHT----HHHHH-S---THHIIIIIHHHHHHHHHHIIIIIHHHHHT-TT-BHHHHHIIIIIHHHHHHHHHHHHHHHHHHHHHHHHHHHH-GGG---SSS----TTTTTB-TTSSB-TTSTTHHHHHHHHHTT---GGGS-GGGHHHHTTGGGGGGHHHHHHHHHHHHHHHHHHHHHHHHHHHHHHHTTT-SS--HHHHHHHHHHHHHHHHHHHHHTHHHHHHHHHHHHHHHHHHHHHHHHHHHHHHHHTTSS-HHHHHT-BPPSS-GGGGGGTT--TT--TTSPPHHHHHHHHHHHHH-THHHHHHHHHHTT--HHHHHHHHHHHHHHHHHHHHHHH-SSS-TTHHHHHHHHHHHHHHHHHHHHHHHHHHTTB---HHHHHHHHHHHHHHHHHHHHHHHHS-----/-----------TTS----TTSHHHHGGGS-GGGEEEEEETTEEEEEEEHHHHHHHHHHHHHHHHHHHHHTHHHHHHHHHHHHHHHHHHHHHHHHHHHHHHHHHHHHHTSGGGG-BSS-TTPPPSS-HHHHHHHHHHHHHTTHHHHHTTHHHHHHHH-TT-----S---SHHHHHHHHHHHHHHHHSHHHHHHHHHHHHHHIIIIIIS---SSGGGGGHHHHGGGGGSHHHHHHHHHHHHHHHHHHHHHHHHHHHHHHHHHHHH-TTS-TT-HHHHHHHHHHHHHHHHHHHHH-IIIIIHHHHHHHHHHHHHHHHHHHHHS-HHHHHHHHHHHHHHHHHHHHHHHT---HHHHHHHHHH-TT--EEE-SSS-EEE-S--HHHHHH---HHHHHHHHHHHHHT----HHHHH-S---THHIIIIIHHHHHHHHHHIIIIIHHHHHT-TT-BHHHHHIIIIIHHHHHHHHHHHHHHHHHHHHHHHHHHHHGGGG---TTS----TTTTTB-TTSSB-TTSTTHHHHHHHHHTT---GGGS-GGGHHHHTTGGGGGGHHHHHHHHHHHHHHHHHHHHHHHHHHHHHHHTTT-SS--HHHHHHHHHHHHHHHHHHHHHTHHHHHHHHHHHHHHHHHHHHHHHHHHHHHHHHTTS--HHHHHH-BPPSS-GGGGGGTT--TT--TTSPPHHHHHHHHHHHHH-THHHHHHHHHHTT--HHHHHHHHHHHHHHHHHHHHHHH-SSS-TTHHHHHHHHHHHHHHHHHHHHHHHHHHTTB---HHHHHHHHHHHHHHHHHHHHHHHHS-----

InterPro domains:
  IPR000060 BCCT transporter family [PF02028] (55-344)
  IPR000060 BCCT transporter family [PF02028] (413-488)
  IPR000060 BCCT transporter family [PF02028] (552-648)
  IPR000060 BCCT transporter family [PTHR30047] (46-356)
  IPR018093 BCCT transporter, conserved site [PS01303] (421-430)

Nearest PDB structures (foldseek):
  4c7r-assembly1_C  TM=8.847E-01  e=2.802E-22  Corynebacterium glutamicum
  4ain-assembly1_B  TM=9.143E-01  e=4.208E-21  Corynebacterium glutamicum
  8ybr-assembly1_C  TM=9.010E-01  e=1.182E-21  Pseudomonas syringae
  3p03-assembly1_C  TM=8.877E-01  e=1.354E-19  Corynebacterium glutamicum
  3hfx-assembly1_A  TM=7.737E-01  e=7.062E-14  Escherichia coli K-12

Radius of gyration: 36.86 Å; Cα contacts (8 Å, |Δi|>4): 2681; chains: 2; bounding box: 89×112×94 Å

Foldseek 3Di:
DDPPPPLDQDDFQDDFDDLLDLVVLPSQADPVQFDFDDDPNHTFFTFRCLLLVLLCCVLVVVLVVLQVCFQVLLVVLLLLLLLCLLPPLQLLLVLLVVLLVLLVVCLVDPQLFAALAHNQFAFPDDLLLLLLLLLLQQCFLCLLQCLALQLLCCLFNFPAVQPLDDDDFSVVSSLVSLLVVLLLCFQSLLSLQLLLLLLQSLQCRRSRFFQASLSLCCLPFPSCLNDDVVSVRLSLLLNLLLLLLLLSLLSLLLLLLVLVCVLPVVGDSLDLVSSLVLLVVLLVVLLVLLVLPVPGRLSVLSSVLSVLLVVLLVCLCVLDPVVVLVVLLVVSVVVNVVSSVSSSSDSLVPVSVVCLQCAQPPQAPPSVVGDRRNDDSDSNNVSSDHDPNNVVCVVVCVVVVDDDDVCVVPNDGRDSVCSSVGNLLSSLSSLSNNLLSNSVSNVSGRGGGSSCSCCSSRVVSSSVSSSSSSNSNVLSVVLLVVLCVQLDCVQVPDSVGSHTPVLLLQADPVLDRDPPRPNNVVNVVQVVQLGHNCSSHDSSCRSLSSQRNSPPCSSVSSVSSSVSSSSSSSSNLSSSLSSSLCNRSSNNRDGHSNSSSVSSVSSSSSSSSQCRRHRSSSSSSSSSSSSVVSSVVSVSSSVSSVSSSVSVVPPVVLVVLADAQLAGLCCVSVLVDDPSRDPLFDDSVVLVVQLVCCLQQLLVLQLLLCVLLPDDSVVSNVLSVVLRVLLVQLVCLVPDPPPDDCSNVVSVVSVLVSLLSLLVSLVSSCVSSVHDDDSVVSSVSCSVRVSSSSSSSSSRSPRDPPPD/DDPPPDPDQDDFQDDFDDLLDLVVLPVQADPVQFDFDDDPNHTFFTFRCLLLVLLCCVLVVVLVVLLVCFQVLLVVLLLLLLLCLLPPLQLLLVLLVVLLVLLVVCLVDPQLFAALAHNQFAFPDDLLLLLLLLLLQQCFLCLLQCLALQLLCCQFNFVDVQPLDDDDFSVVSSLVSLLVVLLLCFQSLQSLQLLLLLLQSLQCRRSRFFQASLSLCCLPFPSCLNDDVVSVRLSLLLNLLLLLLLLSLLSLLLLLLVLVCVLPVVGDSLDLVSSLVLLVVLLVVLLVLLVLPVPGRLSVLSSVLVVLLVVLLVCLCVLDPVVVLVVLLVVSVVVNVVCSVSSSSDSCVPVSVVCLLCAQQCQFCPSVCDRRRHPDSHSNNVSSDNDPNNVVVVVVCVVVVDDDDVCVVPNDDRDSVCSSVGNLLSSLSSLSNNLLSNSLSNVSGRRGGSSCSCCSSRVVSSSVSSSSSSSSNVLSVVLLVVLCVQLDCQQVDDRVGSHTNVLLLQADPVLDHDPPRPNNVVNVVCVVCLGHNCSSHDSSCRSLSSQRNSPPCSSVSSVSSSVSSSSSSSSNLSSSLSSSLCNRSSNNRDGHSNSSSVSSVSSSSSSSSQCRRHRSSSSSSSSSSSSVVSSVVSVSSSVSSVSSSVSVVPPVVLVVLADAQQAGLCCVSVLVDDPSRDPLFDDSVVLVVQLVCCLQQLLVLQLLLCVLLPDDSVVSNVLSVVLRVLLVQLVCLVPDPPVDPCSNVVSVVSVLVSLLSLLVSLVSSCVSSSHDDDSVVSSVSCSVRVSSSSSSSSSRSPRDPPDD